Protein 6TG5 (pdb70)

InterPro domains:
  IPR006162 Phosphopantetheine attachment site [PS00012] (40-55)
  IPR009081 Phosphopantetheine binding ACP domain [PF00550] (14-81)
  IPR009081 Phosphopantetheine binding ACP domain [PS50075] (5-87)
  IPR036736 ACP-like superfamily [G3DSA:1.10.1200.10] (7-101)
  IPR036736 ACP-like superfamily [SSF47336] (7-91)

Radius of gyration: 16.94 Å; Cα contacts (8 Å, |Δi|>4): 81; chains: 1; bounding box: 59×39×25 Å

Structure (mmCIF, N/CA/C/O backbone):
data_6TG5
#
_entry.id   6TG5
#
loop_
_atom_site.group_PDB
_atom_site.id
_atom_site.type_symbol
_atom_site.label_atom_id
_atom_site.label_alt_id
_atom_site.label_comp_id
_atom_site.label_asym_id
_atom_site.label_entity_id
_atom_site.label_seq_id
_atom_site.pdbx_PDB_ins_code
_atom_site.Cartn_x
_atom_site.Cartn_y
_atom_site.Cartn_z
_atom_site.occupancy
_atom_site.B_iso_or_equiv
_atom_site.auth_seq_id
_atom_site.auth_comp_id
_atom_site.auth_asym_id
_atom_site.auth_atom_id
_atom_site.pdbx_PDB_model_num
ATOM 1 N N . GLY A 1 28 ? 7.213 -21.202 -10.711 1.00 5.43 -4 GLY A N 1
ATOM 2 C CA . GLY A 1 28 ? 5.762 -20.910 -10.717 1.00 4.83 -4 GLY A CA 1
ATOM 3 C C . GLY A 1 28 ? 5.285 -20.450 -9.358 1.00 4.18 -4 GLY A C 1
ATOM 4 O O . GLY A 1 28 ? 5.699 -20.995 -8.333 1.00 4.27 -4 GLY A O 1
ATOM 8 N N . ILE A 1 29 ? 4.414 -19.452 -9.347 1.00 3.81 -3 ILE A N 1
ATOM 9 C CA . ILE A 1 29 ? 3.926 -18.882 -8.099 1.00 3.35 -3 ILE A CA 1
ATOM 10 C C . ILE A 1 29 ? 2.844 -19.755 -7.476 1.00 2.96 -3 ILE A C 1
ATOM 11 O O . ILE A 1 29 ? 2.120 -20.468 -8.174 1.00 3.17 -3 ILE A O 1
ATOM 27 N N . ASP A 1 30 ? 2.755 -19.705 -6.158 1.00 2.59 -2 ASP A N 1
ATOM 28 C CA . ASP A 1 30 ? 1.725 -20.406 -5.423 1.00 2.41 -2 ASP A CA 1
ATOM 29 C C . ASP A 1 30 ? 0.904 -19.409 -4.625 1.00 2.20 -2 ASP A C 1
ATOM 30 O O . ASP A 1 30 ? 1.352 -18.283 -4.429 1.00 2.05 -2 ASP A O 1
ATOM 39 N N . PRO A 1 31 ? -0.298 -19.781 -4.158 1.00 2.29 -1 PRO A N 1
ATOM 40 C CA . PRO A 1 31 ? -1.107 -18.902 -3.308 1.00 2.22 -1 PRO A CA 1
ATOM 41 C C . PRO A 1 31 ? -0.298 -18.340 -2.141 1.00 2.13 -1 PRO A C 1
ATOM 42 O O . PRO A 1 31 ? -0.387 -17.155 -1.819 1.00 2.08 -1 PRO A O 1
ATOM 53 N N . PHE A 1 32 ? 0.524 -19.197 -1.548 1.00 2.17 0 PHE A N 1
ATOM 54 C CA . PHE A 1 32 ? 1.334 -18.829 -0.393 1.00 2.18 0 PHE A CA 1
ATOM 55 C C . PHE A 1 32 ? 2.390 -17.784 -0.753 1.00 1.96 0 PHE A C 1
ATOM 56 O O . PHE A 1 32 ? 2.620 -16.837 0.000 1.00 1.91 0 PHE A O 1
ATOM 73 N N . THR A 1 33 ? 3.027 -17.950 -1.906 1.00 1.91 1 THR A N 1
ATOM 74 C CA . THR A 1 33 ? 4.066 -17.029 -2.333 1.00 1.79 1 THR A CA 1
ATOM 75 C C . THR A 1 33 ? 3.468 -15.795 -3.005 1.00 1.62 1 THR A C 1
ATOM 76 O O . THR A 1 33 ? 4.121 -14.756 -3.113 1.00 1.47 1 THR A O 1
ATOM 87 N N . LEU A 1 34 ? 2.213 -15.906 -3.428 1.00 1.68 2 LEU A N 1
ATOM 88 C CA . LEU A 1 34 ? 1.495 -14.781 -4.017 1.00 1.59 2 LEU A CA 1
ATOM 89 C C . LEU A 1 34 ? 1.352 -13.655 -2.997 1.00 1.41 2 LEU A C 1
ATOM 90 O O . LEU A 1 34 ? 1.353 -12.476 -3.352 1.00 1.32 2 LEU A O 1
ATOM 106 N N . ASN A 1 35 ? 1.246 -14.030 -1.725 1.00 1.39 3 ASN A N 1
ATOM 107 C CA . ASN A 1 35 ? 1.183 -13.054 -0.644 1.00 1.27 3 ASN A CA 1
ATOM 108 C C . ASN A 1 35 ? 2.463 -12.232 -0.596 1.00 1.13 3 ASN A C 1
ATOM 109 O O . ASN A 1 35 ? 2.445 -11.053 -0.247 1.00 1.04 3 ASN A O 1
ATOM 120 N N . HIS A 1 36 ? 3.573 -12.857 -0.967 1.00 1.17 4 HIS A N 1
ATOM 121 C CA . HIS A 1 36 ? 4.849 -12.161 -1.044 1.00 1.10 4 HIS A CA 1
ATOM 122 C C . HIS A 1 36 ? 4.911 -11.325 -2.311 1.00 1.02 4 HIS A C 1
ATOM 123 O O . HIS A 1 36 ? 5.431 -10.214 -2.303 1.00 0.91 4 HIS A O 1
ATOM 138 N N . GLN A 1 37 ? 4.364 -11.866 -3.395 1.00 1.10 5 GLN A N 1
ATOM 139 C CA . GLN A 1 37 ? 4.356 -11.175 -4.679 1.00 1.08 5 GLN A CA 1
ATOM 140 C C . GLN A 1 37 ? 3.597 -9.854 -4.592 1.00 0.94 5 GLN A C 1
ATOM 141 O O . GLN A 1 37 ? 4.082 -8.824 -5.056 1.00 0.87 5 GLN A O 1
ATOM 155 N N . VAL A 1 38 ? 2.410 -9.889 -3.996 1.00 0.96 6 VAL A N 1
ATOM 156 C CA . VAL A 1 38 ? 1.588 -8.690 -3.870 1.00 0.91 6 VAL A CA 1
ATOM 157 C C . VAL A 1 38 ? 2.229 -7.690 -2.903 1.00 0.76 6 VAL A C 1
ATOM 158 O O . VAL A 1 38 ? 2.153 -6.477 -3.110 1.00 0.70 6 VAL A O 1
ATOM 171 N N . MET A 1 39 ? 2.887 -8.207 -1.869 1.00 0.75 7 MET A N 1
ATOM 172 C CA . MET A 1 39 ? 3.585 -7.365 -0.903 1.00 0.65 7 MET A CA 1
ATOM 173 C C . MET A 1 39 ? 4.774 -6.686 -1.576 1.00 0.59 7 MET A C 1
ATOM 174 O O . MET A 1 39 ? 5.026 -5.496 -1.385 1.00 0.56 7 MET A O 1
ATOM 188 N N . ASP A 1 40 ? 5.492 -7.457 -2.381 1.00 0.63 8 ASP A N 1
ATOM 189 C CA . ASP A 1 40 ? 6.616 -6.946 -3.156 1.00 0.61 8 ASP A CA 1
ATOM 190 C C . ASP A 1 40 ? 6.134 -5.961 -4.218 1.00 0.54 8 ASP A C 1
ATOM 191 O O . ASP A 1 40 ? 6.808 -4.976 -4.524 1.00 0.50 8 ASP A O 1
ATOM 200 N N . GLN A 1 41 ? 4.953 -6.234 -4.758 1.00 0.57 9 GLN A N 1
ATOM 201 C CA . GLN A 1 41 ? 4.370 -5.415 -5.813 1.00 0.54 9 GLN A CA 1
ATOM 202 C C . GLN A 1 41 ? 4.135 -3.988 -5.329 1.00 0.45 9 GLN A C 1
ATOM 203 O O . GLN A 1 41 ? 4.553 -3.026 -5.980 1.00 0.43 9 GLN A O 1
ATOM 217 N N . VAL A 1 42 ? 3.479 -3.848 -4.183 1.00 0.46 10 VAL A N 1
ATOM 218 C CA . VAL A 1 42 ? 3.228 -2.535 -3.614 1.00 0.44 10 VAL A CA 1
ATOM 219 C C . VAL A 1 42 ? 4.525 -1.907 -3.107 1.00 0.37 10 VAL A C 1
ATOM 220 O O . VAL A 1 42 ? 4.691 -0.691 -3.158 1.00 0.39 10 VAL A O 1
ATOM 233 N N . PHE A 1 43 ? 5.449 -2.747 -2.643 1.00 0.35 11 PHE A N 1
ATOM 234 C CA . PHE A 1 43 ? 6.753 -2.283 -2.174 1.00 0.35 11 PHE A CA 1
ATOM 235 C C . PHE A 1 43 ? 7.503 -1.558 -3.289 1.00 0.31 11 PHE A C 1
ATOM 236 O O . PHE A 1 43 ? 7.995 -0.446 -3.096 1.00 0.33 11 PHE A O 1
ATOM 253 N N . ASP A 1 44 ? 7.575 -2.194 -4.457 1.00 0.31 12 ASP A N 1
ATOM 254 C CA . ASP A 1 44 ? 8.223 -1.600 -5.624 1.00 0.31 12 ASP A CA 1
ATOM 255 C C . ASP A 1 44 ? 7.583 -0.264 -5.981 1.00 0.29 12 ASP A C 1
ATOM 256 O O . ASP A 1 44 ? 8.272 0.695 -6.336 1.00 0.31 12 ASP A O 1
ATOM 265 N N . GLN A 1 45 ? 6.263 -0.206 -5.876 1.00 0.30 13 GLN A N 1
ATOM 266 C CA . GLN A 1 45 ? 5.529 1.014 -6.163 1.00 0.34 13 GLN A CA 1
ATOM 267 C C . GLN A 1 45 ? 5.914 2.108 -5.168 1.00 0.34 13 GLN A C 1
ATOM 268 O O . GLN A 1 45 ? 6.266 3.219 -5.564 1.00 0.38 13 GLN A O 1
ATOM 282 N N . VAL A 1 46 ? 5.868 1.771 -3.878 1.00 0.34 14 VAL A N 1
ATOM 283 C CA . VAL A 1 46 ? 6.215 2.713 -2.814 1.00 0.38 14 VAL A CA 1
ATOM 284 C C . VAL A 1 46 ? 7.652 3.205 -2.965 1.00 0.37 14 VAL A C 1
ATOM 285 O O . VAL A 1 46 ? 7.917 4.400 -2.842 1.00 0.42 14 VAL A O 1
ATOM 298 N N . GLU A 1 47 ? 8.567 2.281 -3.248 1.00 0.35 15 GLU A N 1
ATOM 299 C CA . GLU A 1 47 ? 9.978 2.615 -3.439 1.00 0.40 15 GLU A CA 1
ATOM 300 C C . GLU A 1 47 ? 10.142 3.694 -4.509 1.00 0.40 15 GLU A C 1
ATOM 301 O O . GLU A 1 47 ? 10.870 4.672 -4.316 1.00 0.45 15 GLU A O 1
ATOM 313 N N . HIS A 1 48 ? 9.441 3.523 -5.622 1.00 0.37 16 HIS A N 1
ATOM 314 C CA . HIS A 1 48 ? 9.506 4.473 -6.725 1.00 0.42 16 HIS A CA 1
ATOM 315 C C . HIS A 1 48 ? 8.931 5.826 -6.309 1.00 0.41 16 HIS A C 1
ATOM 316 O O . HIS A 1 48 ? 9.418 6.873 -6.731 1.00 0.45 16 HIS A O 1
ATOM 331 N N . GLN A 1 49 ? 7.898 5.797 -5.477 1.00 0.38 17 GLN A N 1
ATOM 332 C CA . GLN A 1 49 ? 7.248 7.024 -5.031 1.00 0.40 17 GLN A CA 1
ATOM 333 C C . GLN A 1 49 ? 8.132 7.766 -4.033 1.00 0.38 17 GLN A C 1
ATOM 334 O O . GLN A 1 49 ? 8.185 8.993 -4.037 1.00 0.43 17 GLN A O 1
ATOM 348 N N . ILE A 1 50 ? 8.833 7.015 -3.191 1.00 0.35 18 ILE A N 1
ATOM 349 C CA . ILE A 1 50 ? 9.769 7.608 -2.240 1.00 0.37 18 ILE A CA 1
ATOM 350 C C . ILE A 1 50 ? 10.894 8.322 -2.980 1.00 0.39 18 ILE A C 1
ATOM 351 O O . ILE A 1 50 ? 11.248 9.457 -2.651 1.00 0.42 18 ILE A O 1
ATOM 367 N N . ALA A 1 51 ? 11.439 7.656 -3.993 1.00 0.40 19 ALA A N 1
ATOM 368 C CA . ALA A 1 51 ? 12.480 8.244 -4.826 1.00 0.45 19 ALA A CA 1
ATOM 369 C C . ALA A 1 51 ? 11.971 9.510 -5.509 1.00 0.47 19 ALA A C 1
ATOM 370 O O . ALA A 1 51 ? 12.702 10.486 -5.658 1.00 0.51 19 ALA A O 1
ATOM 377 N N . GLN A 1 52 ? 10.703 9.483 -5.909 1.00 0.46 20 GLN A N 1
ATOM 378 C CA . GLN A 1 52 ? 10.057 10.636 -6.520 1.00 0.51 20 GLN A CA 1
ATOM 379 C C . GLN A 1 52 ? 10.007 11.813 -5.544 1.00 0.50 20 GLN A C 1
ATOM 380 O O . GLN A 1 52 ? 10.375 12.934 -5.895 1.00 0.55 20 GLN A O 1
ATOM 394 N N . VAL A 1 53 ? 9.560 11.545 -4.320 1.00 0.48 21 VAL A N 1
ATOM 395 C CA . VAL A 1 53 ? 9.441 12.580 -3.295 1.00 0.54 21 VAL A CA 1
ATOM 396 C C . VAL A 1 53 ? 10.795 13.224 -3.002 1.00 0.57 21 VAL A C 1
ATOM 397 O O . VAL A 1 53 ? 10.958 14.438 -3.144 1.00 0.66 21 VAL A O 1
ATOM 410 N N . LEU A 1 54 ? 11.768 12.408 -2.607 1.00 0.54 22 LEU A N 1
ATOM 411 C CA . LEU A 1 54 ? 13.099 12.909 -2.274 1.00 0.61 22 LEU A CA 1
ATOM 412 C C . LEU A 1 54 ? 13.750 13.562 -3.489 1.00 0.61 22 LEU A C 1
ATOM 413 O O . LEU A 1 54 ? 14.428 14.584 -3.369 1.00 0.68 22 LEU A O 1
ATOM 429 N N . GLY A 1 55 ? 13.524 12.974 -4.657 1.00 0.61 23 GLY A N 1
ATOM 430 C CA . GLY A 1 55 ? 14.079 13.508 -5.884 1.00 0.73 23 GLY A CA 1
ATOM 431 C C . GLY A 1 55 ? 13.537 14.884 -6.214 1.00 0.81 23 GLY A C 1
ATOM 432 O O . GLY A 1 55 ? 14.282 15.756 -6.667 1.00 0.94 23 GLY A O 1
ATOM 436 N N . ALA A 1 56 ? 12.244 15.081 -5.985 1.00 0.80 24 ALA A N 1
ATOM 437 C CA . ALA A 1 56 ? 11.604 16.364 -6.249 1.00 0.96 24 ALA A CA 1
ATOM 438 C C . ALA A 1 56 ? 12.066 17.421 -5.256 1.00 1.01 24 ALA A C 1
ATOM 439 O O . ALA A 1 56 ? 12.279 18.578 -5.620 1.00 1.19 24 ALA A O 1
ATOM 446 N N . LYS A 1 57 ? 12.233 17.017 -4.002 1.00 0.92 25 LYS A N 1
ATOM 447 C CA . LYS A 1 57 ? 12.658 17.941 -2.956 1.00 1.04 25 LYS A CA 1
ATOM 448 C C . LYS A 1 57 ? 14.140 18.273 -3.086 1.00 1.06 25 LYS A C 1
ATOM 449 O O . LYS A 1 57 ? 14.609 19.273 -2.548 1.00 1.18 25 LYS A O 1
ATOM 468 N N . GLY A 1 58 ? 14.872 17.424 -3.794 1.00 1.00 26 GLY A N 1
ATOM 469 C CA . GLY A 1 58 ? 16.277 17.684 -4.045 1.00 1.09 26 GLY A CA 1
ATOM 470 C C . GLY A 1 58 ? 17.185 17.002 -3.042 1.00 1.08 26 GLY A C 1
ATOM 471 O O . GLY A 1 58 ? 18.351 17.371 -2.900 1.00 1.22 26 GLY A O 1
ATOM 475 N N . GLY A 1 59 ? 16.658 15.998 -2.357 1.00 0.99 27 GLY A N 1
ATOM 476 C CA . GLY A 1 59 ? 17.431 15.302 -1.349 1.00 1.09 27 GLY A CA 1
ATOM 477 C C . GLY A 1 59 ? 17.977 13.983 -1.860 1.00 1.07 27 GLY A C 1
ATOM 478 O O . GLY A 1 59 ? 17.363 13.356 -2.725 1.00 1.10 27 GLY A O 1
ATOM 482 N N . PRO A 1 60 ? 19.142 13.545 -1.351 1.00 1.17 28 PRO A N 1
ATOM 483 C CA . PRO A 1 60 ? 19.768 12.279 -1.754 1.00 1.26 28 PRO A CA 1
ATOM 484 C C . PRO A 1 60 ? 18.834 11.087 -1.564 1.00 1.05 28 PRO A C 1
ATOM 485 O O . PRO A 1 60 ? 18.139 10.982 -0.550 1.00 0.97 28 PRO A O 1
ATOM 496 N N . LEU A 1 61 ? 18.821 10.197 -2.544 1.00 1.10 29 LEU A N 1
ATOM 497 C CA . LEU A 1 61 ? 17.922 9.054 -2.531 1.00 1.03 29 LEU A CA 1
ATOM 498 C C . LEU A 1 61 ? 18.470 7.933 -1.654 1.00 0.95 29 LEU A C 1
ATOM 499 O O . LEU A 1 61 ? 19.524 7.362 -1.936 1.00 1.15 29 LEU A O 1
ATOM 515 N N . VAL A 1 62 ? 17.747 7.633 -0.589 1.00 0.79 30 VAL A N 1
ATOM 516 C CA . VAL A 1 62 ? 18.127 6.572 0.332 1.00 0.80 30 VAL A CA 1
ATOM 517 C C . VAL A 1 62 ? 17.527 5.244 -0.128 1.00 0.73 30 VAL A C 1
ATOM 518 O O . VAL A 1 62 ? 16.460 5.222 -0.747 1.00 0.75 30 VAL A O 1
ATOM 531 N N . ALA A 1 63 ? 18.219 4.149 0.161 1.00 0.80 31 ALA A N 1
ATOM 532 C CA . ALA A 1 63 ? 17.751 2.824 -0.223 1.00 0.79 31 ALA A CA 1
ATOM 533 C C . ALA A 1 63 ? 16.569 2.403 0.637 1.00 0.65 31 ALA A C 1
ATOM 534 O O . ALA A 1 63 ? 16.666 2.353 1.866 1.00 0.73 31 ALA A O 1
ATOM 541 N N . VAL A 1 64 ? 15.459 2.104 -0.017 1.00 0.55 32 VAL A N 1
ATOM 542 C CA . VAL A 1 64 ? 14.228 1.762 0.673 1.00 0.49 32 VAL A CA 1
ATOM 543 C C . VAL A 1 64 ? 14.232 0.302 1.115 1.00 0.36 32 VAL A C 1
ATOM 544 O O . VAL A 1 64 ? 14.061 -0.607 0.304 1.00 0.44 32 VAL A O 1
ATOM 557 N N . GLU A 1 65 ? 14.448 0.090 2.401 1.00 0.37 33 GLU A N 1
ATOM 558 C CA . GLU A 1 65 ? 14.380 -1.240 2.982 1.00 0.44 33 GLU A CA 1
ATOM 559 C C . GLU A 1 65 ? 12.991 -1.463 3.568 1.00 0.42 33 GLU A C 1
ATOM 560 O O . GLU A 1 65 ? 12.384 -0.544 4.116 1.00 0.46 33 GLU A O 1
ATOM 572 N N . ILE A 1 66 ? 12.500 -2.692 3.448 1.00 0.44 34 ILE A N 1
ATOM 573 C CA . ILE A 1 66 ? 11.120 -3.020 3.805 1.00 0.45 34 ILE A CA 1
ATOM 574 C C . ILE A 1 66 ? 10.863 -2.861 5.308 1.00 0.36 34 ILE A C 1
ATOM 575 O O . ILE A 1 66 ? 9.744 -2.553 5.721 1.00 0.41 34 ILE A O 1
ATOM 591 N N . ASP A 1 67 ? 11.900 -3.040 6.118 1.00 0.37 35 ASP A N 1
ATOM 592 C CA . ASP A 1 67 ? 11.762 -2.927 7.569 1.00 0.39 35 ASP A CA 1
ATOM 593 C C . ASP A 1 67 ? 12.211 -1.552 8.049 1.00 0.38 35 ASP A C 1
ATOM 594 O O . ASP A 1 67 ? 12.327 -1.310 9.252 1.00 0.50 35 ASP A O 1
ATOM 603 N N . SER A 1 68 ? 12.461 -0.655 7.108 1.00 0.38 36 SER A N 1
ATOM 604 C CA . SER A 1 68 ? 12.955 0.671 7.439 1.00 0.43 36 SER A CA 1
ATOM 605 C C . SER A 1 68 ? 11.807 1.609 7.785 1.00 0.32 36 SER A C 1
ATOM 606 O O . SER A 1 68 ? 10.688 1.461 7.285 1.00 0.32 36 SER A O 1
ATOM 614 N N . ARG A 1 69 ? 12.100 2.569 8.649 1.00 0.35 37 ARG A N 1
ATOM 615 C CA . ARG A 1 69 ? 11.130 3.567 9.066 1.00 0.36 37 ARG A CA 1
ATOM 616 C C . ARG A 1 69 ? 11.107 4.702 8.054 1.00 0.37 37 ARG A C 1
ATOM 617 O O . ARG A 1 69 ? 12.154 5.107 7.550 1.00 0.43 37 ARG A O 1
ATOM 638 N N . PHE A 1 70 ? 9.921 5.227 7.769 1.00 0.37 38 PHE A N 1
ATOM 639 C CA . PHE A 1 70 ? 9.786 6.329 6.823 1.00 0.40 38 PHE A CA 1
ATOM 640 C C . PHE A 1 70 ? 10.573 7.545 7.294 1.00 0.44 38 PHE A C 1
ATOM 641 O O . PHE A 1 70 ? 11.194 8.243 6.492 1.00 0.50 38 PHE A O 1
ATOM 658 N N . SER A 1 71 ? 10.565 7.777 8.599 1.00 0.52 39 SER A N 1
ATOM 659 C CA . SER A 1 71 ? 11.302 8.888 9.183 1.00 0.63 39 SER A CA 1
ATOM 660 C C . SER A 1 71 ? 12.808 8.677 9.024 1.00 0.56 39 SER A C 1
ATOM 661 O O . SER A 1 71 ? 13.578 9.635 8.954 1.00 0.56 39 SER A O 1
ATOM 669 N N . ASP A 1 72 ? 13.220 7.416 8.939 1.00 0.61 40 ASP A N 1
ATOM 670 C CA . ASP A 1 72 ? 14.634 7.079 8.813 1.00 0.66 40 ASP A CA 1
ATOM 671 C C . ASP A 1 72 ? 15.087 7.255 7.370 1.00 0.62 40 ASP A C 1
ATOM 672 O O . ASP A 1 72 ? 16.224 7.642 7.102 1.00 0.72 40 ASP A O 1
ATOM 681 N N . LEU A 1 73 ? 14.176 6.983 6.443 1.00 0.58 41 LEU A N 1
ATOM 682 C CA . LEU A 1 73 ? 14.452 7.141 5.017 1.00 0.64 41 LEU A CA 1
ATOM 683 C C . LEU A 1 73 ? 14.505 8.614 4.627 1.00 0.61 41 LEU A C 1
ATOM 684 O O . LEU A 1 73 ? 14.995 8.963 3.556 1.00 0.75 41 LEU A O 1
ATOM 700 N N . GLY A 1 74 ? 13.997 9.475 5.498 1.00 0.52 42 GLY A N 1
ATOM 701 C CA . GLY A 1 74 ? 14.057 10.900 5.242 1.00 0.56 42 GLY A CA 1
ATOM 702 C C . GLY A 1 74 ? 12.688 11.531 5.099 1.00 0.47 42 GLY A C 1
ATOM 703 O O . GLY A 1 74 ? 12.574 12.739 4.886 1.00 0.51 42 GLY A O 1
ATOM 707 N N . LEU A 1 75 ? 11.645 10.723 5.220 1.00 0.45 43 LEU A N 1
ATOM 708 C CA . LEU A 1 75 ? 10.282 11.224 5.130 1.00 0.40 43 LEU A CA 1
ATOM 709 C C . LEU A 1 75 ? 9.848 11.787 6.477 1.00 0.41 43 LEU A C 1
ATOM 710 O O . LEU A 1 75 ? 9.924 11.105 7.499 1.00 0.53 43 LEU A O 1
ATOM 726 N N . SER A 1 76 ? 9.428 13.041 6.484 1.00 0.45 44 SER A N 1
ATOM 727 C CA . SER A 1 76 ? 8.898 13.653 7.689 1.00 0.54 44 SER A CA 1
ATOM 728 C C . SER A 1 76 ? 7.392 13.415 7.767 1.00 0.50 44 SER A C 1
ATOM 729 O O . SER A 1 76 ? 6.830 12.738 6.904 1.00 0.42 44 SER A O 1
ATOM 737 N N . SER A 1 77 ? 6.741 13.970 8.782 1.00 0.62 45 SER A N 1
ATOM 738 C CA . SER A 1 77 ? 5.311 13.758 8.982 1.00 0.65 45 SER A CA 1
ATOM 739 C C . SER A 1 77 ? 4.512 14.160 7.741 1.00 0.52 45 SER A C 1
ATOM 740 O O . SER A 1 77 ? 3.668 13.399 7.258 1.00 0.51 45 SER A O 1
ATOM 748 N N . LEU A 1 78 ? 4.805 15.342 7.211 1.00 0.52 46 LEU A N 1
ATOM 749 C CA . LEU A 1 78 ? 4.115 15.846 6.029 1.00 0.50 46 LEU A CA 1
ATOM 750 C C . LEU A 1 78 ? 4.470 15.017 4.799 1.00 0.44 46 LEU A C 1
ATOM 751 O O . LEU A 1 78 ? 3.621 14.749 3.948 1.00 0.48 46 LEU A O 1
ATOM 767 N N . ASP A 1 79 ? 5.726 14.596 4.713 1.00 0.42 47 ASP A N 1
ATOM 768 C CA . ASP A 1 79 ? 6.188 13.824 3.565 1.00 0.41 47 ASP A CA 1
ATOM 769 C C . ASP A 1 79 ? 5.545 12.447 3.558 1.00 0.36 47 ASP A C 1
ATOM 770 O O . ASP A 1 79 ? 5.208 11.916 2.503 1.00 0.38 47 ASP A O 1
ATOM 779 N N . LEU A 1 80 ? 5.377 11.880 4.747 1.00 0.39 48 LEU A N 1
ATOM 780 C CA . LEU A 1 80 ? 4.738 10.580 4.908 1.00 0.46 48 LEU A CA 1
ATOM 781 C C . LEU A 1 80 ? 3.303 10.642 4.389 1.00 0.47 48 LEU A C 1
ATOM 782 O O . LEU A 1 80 ? 2.869 9.777 3.630 1.00 0.51 48 LEU A O 1
ATOM 798 N N . ALA A 1 81 ? 2.587 11.691 4.784 1.00 0.47 49 ALA A N 1
ATOM 799 C CA . ALA A 1 81 ? 1.219 11.908 4.327 1.00 0.55 49 ALA A CA 1
ATOM 800 C C . ALA A 1 81 ? 1.179 12.072 2.813 1.00 0.50 49 ALA A C 1
ATOM 801 O O . ALA A 1 81 ? 0.291 11.548 2.139 1.00 0.55 49 ALA A O 1
ATOM 808 N N . THR A 1 82 ? 2.156 12.798 2.289 1.00 0.45 50 THR A N 1
ATOM 809 C CA . THR A 1 82 ? 2.280 13.003 0.856 1.00 0.45 50 THR A CA 1
ATOM 810 C C . THR A 1 82 ? 2.516 11.673 0.142 1.00 0.39 50 THR A C 1
ATOM 811 O O . THR A 1 82 ? 1.879 11.378 -0.865 1.00 0.40 50 THR A O 1
ATOM 822 N N . LEU A 1 83 ? 3.414 10.865 0.696 1.00 0.35 51 LEU A N 1
ATOM 823 C CA . LEU A 1 83 ? 3.743 9.562 0.128 1.00 0.34 51 LEU A CA 1
ATOM 824 C C . LEU A 1 83 ? 2.495 8.691 0.004 1.00 0.35 51 LEU A C 1
ATOM 825 O O . LEU A 1 83 ? 2.280 8.038 -1.018 1.00 0.40 51 LEU A O 1
ATOM 841 N N . ILE A 1 84 ? 1.671 8.698 1.046 1.00 0.37 52 ILE A N 1
ATOM 842 C CA . ILE A 1 84 ? 0.422 7.949 1.039 1.00 0.44 52 ILE A CA 1
ATOM 843 C C . ILE A 1 84 ? -0.488 8.437 -0.086 1.00 0.41 52 ILE A C 1
ATOM 844 O O . ILE A 1 84 ? -1.019 7.643 -0.860 1.00 0.43 52 ILE A O 1
ATOM 860 N N . SER A 1 85 ? -0.634 9.751 -0.186 1.00 0.44 53 SER A N 1
ATOM 861 C CA . SER A 1 85 ? -1.480 10.358 -1.205 1.00 0.50 53 SER A CA 1
ATOM 862 C C . SER A 1 85 ? -0.964 10.042 -2.612 1.00 0.48 53 SER A C 1
ATOM 863 O O . SER A 1 85 ? -1.749 9.836 -3.540 1.00 0.53 53 SER A O 1
ATOM 871 N N . ASN A 1 86 ? 0.356 9.993 -2.757 1.00 0.47 54 ASN A N 1
ATOM 872 C CA . ASN A 1 86 ? 0.982 9.665 -4.038 1.00 0.54 54 ASN A CA 1
ATOM 873 C C . ASN A 1 86 ? 0.672 8.229 -4.441 1.00 0.47 54 ASN A C 1
ATOM 874 O O . ASN A 1 86 ? 0.570 7.918 -5.625 1.00 0.57 54 ASN A O 1
ATOM 885 N N . LEU A 1 87 ? 0.523 7.360 -3.451 1.00 0.40 55 LEU A N 1
ATOM 886 C CA . LEU A 1 87 ? 0.200 5.963 -3.707 1.00 0.41 55 LEU A CA 1
ATOM 887 C C . LEU A 1 87 ? -1.300 5.802 -3.941 1.00 0.40 55 LEU A C 1
ATOM 888 O O . LEU A 1 87 ? -1.728 5.034 -4.807 1.00 0.42 55 LEU A O 1
ATOM 904 N N . GLU A 1 88 ? -2.087 6.544 -3.167 1.00 0.43 56 GLU A N 1
ATOM 905 C CA . GLU A 1 88 ? -3.538 6.570 -3.319 1.00 0.50 56 GLU A CA 1
ATOM 906 C C . GLU A 1 88 ? -3.905 6.956 -4.747 1.00 0.48 56 GLU A C 1
ATOM 907 O O . GLU A 1 88 ? -4.744 6.315 -5.377 1.00 0.54 56 GLU A O 1
ATOM 919 N N . ALA A 1 89 ? -3.237 7.980 -5.264 1.00 0.47 57 ALA A N 1
ATOM 920 C CA . ALA A 1 89 ? -3.509 8.485 -6.604 1.00 0.54 57 ALA A CA 1
ATOM 921 C C . ALA A 1 89 ? -3.149 7.463 -7.682 1.00 0.50 57 ALA A C 1
ATOM 922 O O . ALA A 1 89 ? -3.530 7.612 -8.843 1.00 0.65 57 ALA A O 1
ATOM 929 N N . VAL A 1 90 ? -2.415 6.426 -7.296 1.00 0.39 58 VAL A N 1
ATOM 930 C CA . VAL A 1 90 ? -2.033 5.373 -8.226 1.00 0.44 58 VAL A CA 1
ATOM 931 C C . VAL A 1 90 ? -3.157 4.352 -8.376 1.00 0.48 58 VAL A C 1
ATOM 932 O O . VAL A 1 90 ? -3.666 4.127 -9.475 1.00 0.58 58 VAL A O 1
ATOM 945 N N . TYR A 1 91 ? -3.556 3.753 -7.260 1.00 0.48 59 TYR A N 1
ATOM 946 C CA . TYR A 1 91 ? -4.535 2.674 -7.289 1.00 0.57 59 TYR A CA 1
ATOM 947 C C . TYR A 1 91 ? -5.961 3.206 -7.277 1.00 0.67 59 TYR A C 1
ATOM 948 O O . TYR A 1 91 ? -6.876 2.564 -7.791 1.00 0.74 59 TYR A O 1
ATOM 966 N N . GLY A 1 92 ? -6.143 4.378 -6.689 1.00 0.79 60 GLY A N 1
ATOM 967 C CA . GLY A 1 92 ? -7.471 4.931 -6.534 1.00 0.93 60 GLY A CA 1
ATOM 968 C C . GLY A 1 92 ? -8.151 4.392 -5.295 1.00 1.01 60 GLY A C 1
ATOM 969 O O . GLY A 1 92 ? -9.341 4.618 -5.073 1.00 1.23 60 GLY A O 1
ATOM 973 N N . THR A 1 93 ? -7.382 3.676 -4.490 1.00 1.00 61 THR A N 1
ATOM 974 C CA . THR A 1 93 ? -7.888 3.062 -3.279 1.00 1.17 61 THR A CA 1
ATOM 975 C C . THR A 1 93 ? -7.118 3.575 -2.069 1.00 1.44 61 THR A C 1
ATOM 976 O O . THR A 1 93 ? -5.998 4.071 -2.208 1.00 1.78 61 THR A O 1
ATOM 987 N N . ASP A 1 94 ? -7.724 3.466 -0.896 1.00 1.59 62 ASP A N 1
ATOM 988 C CA . ASP A 1 94 ? -7.081 3.881 0.345 1.00 1.95 62 ASP A CA 1
ATOM 989 C C . ASP A 1 94 ? -7.860 3.347 1.538 1.00 1.51 62 ASP A C 1
ATOM 990 O O . ASP A 1 94 ? -8.864 3.932 1.949 1.00 1.59 62 ASP A O 1
ATOM 999 N N . PRO A 1 95 ? -7.423 2.212 2.094 1.00 2.12 63 PRO A N 1
ATOM 1000 C CA . PRO A 1 95 ? -8.104 1.567 3.213 1.00 2.53 63 PRO A CA 1
ATOM 1001 C C . PRO A 1 95 ? -7.919 2.320 4.527 1.00 2.06 63 PRO A C 1
ATOM 1002 O O . PRO A 1 95 ? -6.797 2.516 4.990 1.00 2.15 63 PRO A O 1
ATOM 1013 N N . PHE A 1 96 ? -9.025 2.742 5.121 1.00 2.11 64 PHE A N 1
ATOM 1014 C CA . PHE A 1 96 ? -8.998 3.375 6.432 1.00 1.93 64 PHE A CA 1
ATOM 1015 C C . PHE A 1 96 ? -9.408 2.383 7.510 1.00 2.37 64 PHE A C 1
ATOM 1016 O O . PHE A 1 96 ? -9.545 2.741 8.676 1.00 2.33 64 PHE A O 1
ATOM 1033 N N . ALA A 1 97 ? -9.625 1.139 7.107 1.00 3.08 65 ALA A N 1
ATOM 1034 C CA . ALA A 1 97 ? -9.986 0.083 8.042 1.00 3.86 65 ALA A CA 1
ATOM 1035 C C . ALA A 1 97 ? -8.843 -0.199 9.011 1.00 3.69 65 ALA A C 1
ATOM 1036 O O . ALA A 1 97 ? -8.935 0.097 10.202 1.00 3.90 65 ALA A O 1
ATOM 1043 N N . ASP A 1 98 ? -7.761 -0.760 8.491 1.00 3.58 66 ASP A N 1
ATOM 1044 C CA . ASP A 1 98 ? -6.600 -1.082 9.307 1.00 3.92 66 ASP A CA 1
ATOM 1045 C C . ASP A 1 98 ? -5.678 0.125 9.429 1.00 3.25 66 ASP A C 1
ATOM 1046 O O . ASP A 1 98 ? -5.045 0.333 10.463 1.00 3.56 66 ASP A O 1
ATOM 1055 N N . ALA A 1 99 ? -5.627 0.936 8.380 1.00 2.57 67 ALA A N 1
ATOM 1056 C CA . ALA A 1 99 ? -4.787 2.128 8.375 1.00 2.48 67 ALA A CA 1
ATOM 1057 C C . ALA A 1 99 ? -5.526 3.316 8.984 1.00 2.09 67 ALA A C 1
ATOM 1058 O O . ALA A 1 99 ? -5.268 4.469 8.641 1.00 2.63 67 ALA A O 1
ATOM 1065 N N . VAL A 1 100 ? -6.449 3.023 9.891 1.00 1.75 68 VAL A N 1
ATOM 1066 C CA . VAL A 1 100 ? -7.216 4.055 10.574 1.00 2.06 68 VAL A CA 1
ATOM 1067 C C . VAL A 1 100 ? -6.318 4.852 11.519 1.00 1.84 68 VAL A C 1
ATOM 1068 O O . VAL A 1 100 ? -6.585 6.015 11.822 1.00 2.23 68 VAL A O 1
ATOM 1081 N N . ALA A 1 101 ? -5.245 4.217 11.967 1.00 1.56 69 ALA A N 1
ATOM 1082 C CA . ALA A 1 101 ? -4.290 4.854 12.853 1.00 1.54 69 ALA A CA 1
ATOM 1083 C C . ALA A 1 101 ? -3.031 5.229 12.086 1.00 1.33 69 ALA A C 1
ATOM 1084 O O . ALA A 1 101 ? -2.259 4.359 11.679 1.00 1.29 69 ALA A O 1
ATOM 1091 N N . ILE A 1 102 ? -2.830 6.525 11.889 1.00 1.30 70 ILE A N 1
ATOM 1092 C CA . ILE A 1 102 ? -1.685 7.018 11.133 1.00 1.16 70 ILE A CA 1
ATOM 1093 C C . ILE A 1 102 ? -0.379 6.709 11.868 1.00 1.01 70 ILE A C 1
ATOM 1094 O O . ILE A 1 102 ? 0.686 6.599 11.257 1.00 0.94 70 ILE A O 1
ATOM 1110 N N . THR A 1 103 ? -0.476 6.533 13.180 1.00 1.06 71 THR A N 1
ATOM 1111 C CA . THR A 1 103 ? 0.685 6.236 14.006 1.00 1.05 71 THR A CA 1
ATOM 1112 C C . THR A 1 103 ? 1.159 4.799 13.805 1.00 0.90 71 THR A C 1
ATOM 1113 O O . THR A 1 103 ? 2.262 4.437 14.214 1.00 0.89 71 THR A O 1
ATOM 1124 N N . SER A 1 104 ? 0.324 3.984 13.169 1.00 0.90 72 SER A N 1
ATOM 1125 C CA . SER A 1 104 ? 0.678 2.606 12.875 1.00 0.92 72 SER A CA 1
ATOM 1126 C C . SER A 1 104 ? 1.461 2.523 11.566 1.00 0.73 72 SER A C 1
ATOM 1127 O O . SER A 1 104 ? 1.955 1.462 11.189 1.00 0.76 72 SER A O 1
ATOM 1135 N N . ILE A 1 105 ? 1.573 3.650 10.877 1.00 0.62 73 ILE A N 1
ATOM 1136 C CA . ILE A 1 105 ? 2.359 3.717 9.657 1.00 0.52 73 ILE A CA 1
ATOM 1137 C C . ILE A 1 105 ? 3.766 4.207 9.989 1.00 0.51 73 ILE A C 1
ATOM 1138 O O . ILE A 1 105 ? 4.037 5.409 9.987 1.00 0.60 73 ILE A O 1
ATOM 1154 N N . VAL A 1 106 ? 4.650 3.270 10.299 1.00 0.49 74 VAL A N 1
ATOM 1155 C CA . VAL A 1 106 ? 6.008 3.607 10.702 1.00 0.57 74 VAL A CA 1
ATOM 1156 C C . VAL A 1 106 ? 7.019 3.106 9.683 1.00 0.45 74 VAL A C 1
ATOM 1157 O O . VAL A 1 106 ? 7.806 3.882 9.136 1.00 0.52 74 VAL A O 1
ATOM 1170 N N . THR A 1 107 ? 7.001 1.808 9.428 1.00 0.36 75 THR A N 1
ATOM 1171 C CA . THR A 1 107 ? 7.937 1.217 8.492 1.00 0.34 75 THR A CA 1
ATOM 1172 C C . THR A 1 107 ? 7.298 1.049 7.122 1.00 0.31 75 THR A C 1
ATOM 1173 O O . THR A 1 107 ? 6.074 1.139 6.994 1.00 0.33 75 THR A O 1
ATOM 1184 N N . VAL A 1 108 ? 8.116 0.818 6.106 1.00 0.29 76 VAL A N 1
ATOM 1185 C CA . VAL A 1 108 ? 7.610 0.640 4.750 1.00 0.28 76 VAL A CA 1
ATOM 1186 C C . VAL A 1 108 ? 6.589 -0.492 4.711 1.00 0.27 76 VAL A C 1
ATOM 1187 O O . VAL A 1 108 ? 5.529 -0.371 4.087 1.00 0.30 76 VAL A O 1
ATOM 1200 N N . ALA A 1 109 ? 6.904 -1.573 5.418 1.00 0.28 77 ALA A N 1
ATOM 1201 C CA . ALA A 1 109 ? 6.033 -2.738 5.493 1.00 0.31 77 ALA A CA 1
ATOM 1202 C C . ALA A 1 109 ? 4.645 -2.379 6.014 1.00 0.31 77 ALA A C 1
ATOM 1203 O O . ALA A 1 109 ? 3.658 -2.984 5.612 1.00 0.35 77 ALA A O 1
ATOM 1210 N N . ASP A 1 110 ? 4.570 -1.384 6.893 1.00 0.32 78 ASP A N 1
ATOM 1211 C CA . ASP A 1 110 ? 3.294 -0.987 7.487 1.00 0.37 78 ASP A CA 1
ATOM 1212 C C . ASP A 1 110 ? 2.367 -0.378 6.443 1.00 0.36 78 ASP A C 1
ATOM 1213 O O . ASP A 1 110 ? 1.181 -0.707 6.384 1.00 0.42 78 ASP A O 1
ATOM 1222 N N . LEU A 1 111 ? 2.911 0.506 5.616 1.00 0.32 79 LEU A N 1
ATOM 1223 C CA . LEU A 1 111 ? 2.120 1.156 4.579 1.00 0.34 79 LEU A CA 1
ATOM 1224 C C . LEU A 1 111 ? 1.818 0.174 3.453 1.00 0.31 79 LEU A C 1
ATOM 1225 O O . LEU A 1 111 ? 0.694 0.109 2.955 1.00 0.34 79 LEU A O 1
ATOM 1241 N N . ALA A 1 112 ? 2.829 -0.601 3.074 1.00 0.29 80 ALA A N 1
ATOM 1242 C CA . ALA A 1 112 ? 2.686 -1.587 2.011 1.00 0.33 80 ALA A CA 1
ATOM 1243 C C . ALA A 1 112 ? 1.633 -2.629 2.376 1.00 0.30 80 ALA A C 1
ATOM 1244 O O . ALA A 1 112 ? 0.821 -3.020 1.542 1.00 0.34 80 ALA A O 1
ATOM 1251 N N . ARG A 1 113 ? 1.648 -3.045 3.639 1.00 0.30 81 ARG A N 1
ATOM 1252 C CA . ARG A 1 113 ? 0.713 -4.042 4.158 1.00 0.35 81 ARG A CA 1
ATOM 1253 C C . ARG A 1 113 ? -0.737 -3.635 3.899 1.00 0.34 81 ARG A C 1
ATOM 1254 O O . ARG A 1 113 ? -1.558 -4.456 3.485 1.00 0.39 81 ARG A O 1
ATOM 1275 N N . ALA A 1 114 ? -1.032 -2.362 4.132 1.00 0.37 82 ALA A N 1
ATOM 1276 C CA . ALA A 1 114 ? -2.389 -1.846 3.992 1.00 0.45 82 ALA A CA 1
ATOM 1277 C C . ALA A 1 114 ? -2.901 -1.996 2.562 1.00 0.49 82 ALA A C 1
ATOM 1278 O O . ALA A 1 114 ? -4.037 -2.419 2.341 1.00 0.59 82 ALA A O 1
ATOM 1285 N N . TYR A 1 115 ? -2.057 -1.669 1.594 1.00 0.49 83 TYR A N 1
ATOM 1286 C CA . TYR A 1 115 ? -2.459 -1.707 0.194 1.00 0.60 83 TYR A CA 1
ATOM 1287 C C . TYR A 1 115 ? -2.255 -3.095 -0.406 1.00 0.62 83 TYR A C 1
ATOM 1288 O O . TYR A 1 115 ? -2.760 -3.390 -1.491 1.00 0.77 83 TYR A O 1
ATOM 1306 N N . ALA A 1 116 ? -1.512 -3.942 0.292 1.00 0.51 84 ALA A N 1
ATOM 1307 C CA . ALA A 1 116 ? -1.296 -5.312 -0.153 1.00 0.55 84 ALA A CA 1
ATOM 1308 C C . ALA A 1 116 ? -2.559 -6.140 0.039 1.00 0.61 84 ALA A C 1
ATOM 1309 O O . ALA A 1 116 ? -2.813 -7.090 -0.699 1.00 0.72 84 ALA A O 1
ATOM 1316 N N . GLN A 1 117 ? -3.366 -5.754 1.019 1.00 0.65 85 GLN A N 1
ATOM 1317 C CA . GLN A 1 117 ? -4.609 -6.460 1.318 1.00 0.79 85 GLN A CA 1
ATOM 1318 C C . GLN A 1 117 ? -5.762 -5.923 0.468 1.00 0.96 85 GLN A C 1
ATOM 1319 O O . GLN A 1 117 ? -6.919 -5.920 0.894 1.00 1.19 85 GLN A O 1
ATOM 1333 N N . GLN A 1 118 ? -5.437 -5.462 -0.730 1.00 1.06 86 GLN A N 1
ATOM 1334 C CA . GLN A 1 118 ? -6.434 -4.926 -1.646 1.00 1.32 86 GLN A CA 1
ATOM 1335 C C . GLN A 1 118 ? -7.116 -6.058 -2.408 1.00 1.60 86 GLN A C 1
ATOM 1336 O O . GLN A 1 118 ? -6.462 -7.011 -2.835 1.00 1.83 86 GLN A O 1
ATOM 1350 N N . GLY A 1 119 ? -8.428 -5.955 -2.569 1.00 1.82 87 GLY A N 1
ATOM 1351 C CA . GLY A 1 119 ? -9.157 -6.948 -3.330 1.00 2.21 87 GLY A CA 1
ATOM 1352 C C . GLY A 1 119 ? -10.112 -7.755 -2.477 1.00 2.47 87 GLY A C 1
ATOM 1353 O O . GLY A 1 119 ? -10.940 -8.502 -3.002 1.00 2.96 87 GLY A O 1
ATOM 1357 N N . VAL A 1 120 ? -10.005 -7.613 -1.164 1.00 2.43 88 VAL A N 1
ATOM 1358 C CA . VAL A 1 120 ? -10.873 -8.342 -0.248 1.00 2.94 88 VAL A CA 1
ATOM 1359 C C . VAL A 1 120 ? -11.812 -7.390 0.494 1.00 3.34 88 VAL A C 1
ATOM 1360 O O . VAL A 1 120 ? -11.374 -6.392 1.068 1.00 3.41 88 VAL A O 1
ATOM 1373 N N . PRO A 1 121 ? -13.125 -7.670 0.459 1.00 3.89 89 PRO A N 1
ATOM 1374 C CA . PRO A 1 121 ? -14.123 -6.878 1.185 1.00 4.51 89 PRO A CA 1
ATOM 1375 C C . PRO A 1 121 ? -13.933 -6.964 2.696 1.00 4.91 89 PRO A C 1
ATOM 1376 O O . PRO A 1 121 ? -14.084 -8.035 3.293 1.00 5.20 89 PRO A O 1
ATOM 1387 N N . GLY A 1 122 ? -13.593 -5.840 3.305 1.00 5.15 90 GLY A N 1
ATOM 1388 C CA . GLY A 1 122 ? -13.419 -5.790 4.741 1.00 5.78 90 GLY A CA 1
ATOM 1389 C C . GLY A 1 122 ? -14.603 -5.136 5.425 1.00 6.35 90 GLY A C 1
ATOM 1390 O O . GLY A 1 122 ? -15.609 -5.795 5.691 1.00 6.50 90 GLY A O 1
ATOM 1394 N N . PRO A 1 123 ? -14.522 -3.831 5.707 1.00 6.96 91 PRO A N 1
ATOM 1395 C CA . PRO A 1 123 ? -15.633 -3.076 6.293 1.00 7.73 91 PRO A CA 1
ATOM 1396 C C . PRO A 1 123 ? -16.750 -2.846 5.280 1.00 7.82 91 PRO A C 1
ATOM 1397 O O . PRO A 1 123 ? -16.551 -3.018 4.072 1.00 7.67 91 PRO A O 1
ATOM 1408 N N . SER A 1 124 ? -17.920 -2.466 5.767 1.00 8.30 92 SER A N 1
ATOM 1409 C CA . SER A 1 124 ? -19.049 -2.189 4.895 1.00 8.68 92 SER A CA 1
ATOM 1410 C C . SER A 1 124 ? -18.908 -0.795 4.295 1.00 9.34 92 SER A C 1
ATOM 1411 O O . SER A 1 124 ? -18.846 0.199 5.023 1.00 9.92 92 SER A O 1
ATOM 1419 N N . PRO A 1 125 ? -18.837 -0.707 2.952 1.00 9.44 93 PRO A N 1
ATOM 1420 C CA . PRO A 1 125 ? -18.701 0.570 2.246 1.00 10.20 93 PRO A CA 1
ATOM 1421 C C . PRO A 1 125 ? -19.855 1.518 2.545 1.00 10.96 93 PRO A C 1
ATOM 1422 O O . PRO A 1 125 ? -19.683 2.734 2.550 1.00 11.69 93 PRO A O 1
ATOM 1433 N N . ASP A 1 126 ? -21.029 0.955 2.798 1.00 10.89 94 ASP A N 1
ATOM 1434 C CA . ASP A 1 126 ? -22.185 1.751 3.180 1.00 11.70 94 ASP A CA 1
ATOM 1435 C C . ASP A 1 126 ? -22.675 1.333 4.563 1.00 11.90 94 ASP A C 1
ATOM 1436 O O . ASP A 1 126 ? -22.991 0.164 4.796 1.00 11.65 94 ASP A O 1
ATOM 1445 N N . PRO A 1 127 ? -22.708 2.278 5.511 1.00 12.53 95 PRO A N 1
ATOM 1446 C CA . PRO A 1 127 ? -23.135 2.007 6.885 1.00 12.95 95 PRO A CA 1
ATOM 1447 C C . PRO A 1 127 ? -24.650 1.881 7.025 1.00 13.54 95 PRO A C 1
ATOM 1448 O O . PRO A 1 127 ? -25.150 1.375 8.030 1.00 13.87 95 PRO A O 1
ATOM 1459 N N . LEU A 1 128 ? -25.379 2.325 6.013 1.00 13.80 96 LEU A N 1
ATOM 1460 C CA . LEU A 1 128 ? -26.831 2.312 6.071 1.00 14.53 96 LEU A CA 1
ATOM 1461 C C . LEU A 1 128 ? -27.369 0.920 5.760 1.00 14.23 96 LEU A C 1
ATOM 1462 O O . LEU A 1 128 ? -28.277 0.436 6.437 1.00 14.80 96 LEU A O 1
ATOM 1478 N N . ASP A 1 129 ? -26.811 0.266 4.748 1.00 13.43 97 ASP A N 1
ATOM 1479 C CA . ASP A 1 129 ? -27.226 -1.096 4.427 1.00 13.21 97 ASP A CA 1
ATOM 1480 C C . ASP A 1 129 ? -26.677 -2.057 5.474 1.00 13.07 97 ASP A C 1
ATOM 1481 O O . ASP A 1 129 ? -27.276 -3.096 5.757 1.00 13.44 97 ASP A O 1
ATOM 1490 N N . ALA A 1 130 ? -25.545 -1.688 6.067 1.00 12.70 98 ALA A N 1
ATOM 1491 C CA . ALA A 1 130 ? -24.980 -2.447 7.175 1.00 12.73 98 ALA A CA 1
ATOM 1492 C C . ALA A 1 130 ? -25.925 -2.402 8.367 1.00 13.69 98 ALA A C 1
ATOM 1493 O O . ALA A 1 130 ? -26.042 -3.364 9.128 1.00 14.00 98 ALA A O 1
ATOM 1500 N N . GLN A 1 131 ? -26.612 -1.276 8.508 1.00 14.27 99 GLN A N 1
ATOM 1501 C CA . GLN A 1 131 ? -27.595 -1.104 9.562 1.00 15.26 99 GLN A CA 1
ATOM 1502 C C . GLN A 1 131 ? -28.803 -1.997 9.309 1.00 15.81 99 GLN A C 1
ATOM 1503 O O . GLN A 1 131 ? -29.382 -2.544 10.240 1.00 16.48 99 GLN A O 1
ATOM 1517 N N . LEU A 1 132 ? -29.163 -2.157 8.040 1.00 15.62 100 LEU A N 1
ATOM 1518 C CA . LEU A 1 132 ? -30.288 -3.009 7.664 1.00 16.22 100 LEU A CA 1
ATOM 1519 C C . LEU A 1 132 ? -29.993 -4.468 7.996 1.00 16.11 100 LEU A C 1
ATOM 1520 O O . LEU A 1 132 ? -30.898 -5.240 8.310 1.00 16.32 100 LEU A O 1
ATOM 1536 N N . ARG A 1 133 ? -28.719 -4.836 7.931 1.00 15.92 101 ARG A N 1
ATOM 1537 C CA . ARG A 1 133 ? -28.292 -6.191 8.245 1.00 15.95 101 ARG A CA 1
ATOM 1538 C C . ARG A 1 133 ? -28.407 -6.454 9.745 1.00 16.67 101 ARG A C 1
ATOM 1539 O O . ARG A 1 133 ? -28.710 -7.571 10.169 1.00 16.96 101 ARG A O 1
ATOM 1560 N N . ASP A 1 134 ? -28.172 -5.419 10.541 1.00 17.07 102 ASP A N 1
ATOM 1561 C CA . ASP A 1 134 ? -28.249 -5.536 11.994 1.00 17.84 102 ASP A CA 1
ATOM 1562 C C . ASP A 1 134 ? -29.687 -5.381 12.468 1.00 18.30 102 ASP A C 1
ATOM 1563 O O . ASP A 1 134 ? -30.152 -6.110 13.344 1.00 18.98 102 ASP A O 1
ATOM 1572 N N . LEU A 1 135 ? -30.388 -4.433 11.869 1.00 18.02 103 LEU A N 1
ATOM 1573 C CA . LEU A 1 135 ? -31.766 -4.147 12.227 1.00 18.52 103 LEU A CA 1
ATOM 1574 C C . LEU A 1 135 ? -32.710 -5.150 11.571 1.00 18.60 103 LEU A C 1
ATOM 1575 O O . LEU A 1 135 ? -33.212 -4.927 10.468 1.00 18.46 103 LEU A O 1
ATOM 1591 N N . ARG A 1 136 ? -32.936 -6.263 12.256 1.00 18.97 104 ARG A N 1
ATOM 1592 C CA . ARG A 1 136 ? -33.842 -7.295 11.770 1.00 19.25 104 ARG A CA 1
ATOM 1593 C C . ARG A 1 136 ? -35.222 -7.123 12.385 1.00 20.06 104 ARG A C 1
ATOM 1594 O O . ARG A 1 136 ? -36.084 -7.991 12.262 1.00 20.50 104 ARG A O 1
ATOM 1615 N N . GLN A 1 137 ? -35.423 -5.999 13.052 1.00 20.36 105 GLN A N 1
ATOM 1616 C CA . GLN A 1 137 ? -36.699 -5.700 13.678 1.00 21.23 105 GLN A CA 1
ATOM 1617 C C . GLN A 1 137 ? -37.287 -4.432 13.082 1.00 21.37 105 GLN A C 1
ATOM 1618 O O . GLN A 1 137 ? -36.625 -3.739 12.305 1.00 21.50 105 GLN A O 1
ATOM 1632 N N . LEU A 1 138 ? -38.527 -4.140 13.429 1.00 21.46 106 LEU A N 1
ATOM 1633 C CA . LEU A 1 138 ? -39.199 -2.952 12.930 1.00 21.72 106 LEU A CA 1
ATOM 1634 C C . LEU A 1 138 ? -39.123 -1.842 13.969 1.00 22.33 106 LEU A C 1
ATOM 1635 O O . LEU A 1 138 ? -39.713 -2.009 15.057 1.00 22.57 106 LEU A O 1
ATOM 1652 N N . GLY A 1 28 ? 4.010 -28.750 -4.573 1.00 5.43 -4 GLY A N 2
ATOM 1653 C CA . GLY A 1 28 ? 4.250 -27.644 -5.527 1.00 4.83 -4 GLY A CA 2
ATOM 1654 C C . GLY A 1 28 ? 3.378 -26.441 -5.234 1.00 4.18 -4 GLY A C 2
ATOM 1655 O O . GLY A 1 28 ? 2.351 -26.568 -4.565 1.00 4.27 -4 GLY A O 2
ATOM 1659 N N . ILE A 1 29 ? 3.794 -25.280 -5.737 1.00 3.81 -3 ILE A N 2
ATOM 1660 C CA . ILE A 1 29 ? 3.065 -24.025 -5.554 1.00 3.35 -3 ILE A CA 2
ATOM 1661 C C . ILE A 1 29 ? 3.078 -23.589 -4.090 1.00 2.96 -3 ILE A C 2
ATOM 1662 O O . ILE A 1 29 ? 2.230 -23.995 -3.291 1.00 3.17 -3 ILE A O 2
ATOM 1678 N N . ASP A 1 30 ? 4.061 -22.774 -3.746 1.00 2.59 -2 ASP A N 2
ATOM 1679 C CA . ASP A 1 30 ? 4.173 -22.223 -2.409 1.00 2.41 -2 ASP A CA 2
ATOM 1680 C C . ASP A 1 30 ? 3.454 -20.887 -2.331 1.00 2.20 -2 ASP A C 2
ATOM 1681 O O . ASP A 1 30 ? 3.743 -19.976 -3.108 1.00 2.05 -2 ASP A O 2
ATOM 1690 N N . PRO A 1 31 ? 2.498 -20.755 -1.398 1.00 2.29 -1 PRO A N 2
ATOM 1691 C CA . PRO A 1 31 ? 1.787 -19.494 -1.164 1.00 2.22 -1 PRO A CA 2
ATOM 1692 C C . PRO A 1 31 ? 2.746 -18.357 -0.818 1.00 2.13 -1 PRO A C 2
ATOM 1693 O O . PRO A 1 31 ? 2.468 -17.190 -1.096 1.00 2.08 -1 PRO A O 2
ATOM 1704 N N . PHE A 1 32 ? 3.880 -18.712 -0.218 1.00 2.17 0 PHE A N 2
ATOM 1705 C CA . PHE A 1 32 ? 4.911 -17.737 0.121 1.00 2.18 0 PHE A CA 2
ATOM 1706 C C . PHE A 1 32 ? 5.505 -17.115 -1.137 1.00 1.96 0 PHE A C 2
ATOM 1707 O O . PHE A 1 32 ? 5.870 -15.941 -1.140 1.00 1.91 0 PHE A O 2
ATOM 1724 N N . THR A 1 33 ? 5.599 -17.899 -2.206 1.00 1.91 1 THR A N 2
ATOM 1725 C CA . THR A 1 33 ? 6.094 -17.400 -3.470 1.00 1.79 1 THR A CA 2
ATOM 1726 C C . THR A 1 33 ? 5.209 -16.258 -3.964 1.00 1.62 1 THR A C 2
ATOM 1727 O O . THR A 1 33 ? 5.701 -15.184 -4.308 1.00 1.47 1 THR A O 2
ATOM 1738 N N . LEU A 1 34 ? 3.899 -16.487 -3.953 1.00 1.68 2 LEU A N 2
ATOM 1739 C CA . LEU A 1 34 ? 2.939 -15.461 -4.342 1.00 1.59 2 LEU A CA 2
ATOM 1740 C C . LEU A 1 34 ? 3.027 -14.270 -3.396 1.00 1.41 2 LEU A C 2
ATOM 1741 O O . LEU A 1 34 ? 2.972 -13.120 -3.827 1.00 1.32 2 LEU A O 2
ATOM 1757 N N . ASN A 1 35 ? 3.182 -14.561 -2.106 1.00 1.39 3 ASN A N 2
ATOM 1758 C CA . ASN A 1 35 ? 3.323 -13.521 -1.090 1.00 1.27 3 ASN A CA 2
ATOM 1759 C C . ASN A 1 35 ? 4.522 -12.634 -1.398 1.00 1.13 3 ASN A C 2
ATOM 1760 O O . ASN A 1 35 ? 4.408 -11.411 -1.434 1.00 1.04 3 ASN A O 2
ATOM 1771 N N . HIS A 1 36 ? 5.664 -13.261 -1.645 1.00 1.17 4 HIS A N 2
ATOM 1772 C CA . HIS A 1 36 ? 6.882 -12.534 -1.970 1.00 1.10 4 HIS A CA 2
ATOM 1773 C C . HIS A 1 36 ? 6.695 -11.713 -3.244 1.00 1.02 4 HIS A C 2
ATOM 1774 O O . HIS A 1 36 ? 7.120 -10.562 -3.311 1.00 0.91 4 HIS A O 2
ATOM 1789 N N . GLN A 1 37 ? 6.046 -12.306 -4.241 1.00 1.10 5 GLN A N 2
ATOM 1790 C CA . GLN A 1 37 ? 5.804 -11.629 -5.511 1.00 1.08 5 GLN A CA 2
ATOM 1791 C C . GLN A 1 37 ? 4.920 -10.397 -5.330 1.00 0.94 5 GLN A C 2
ATOM 1792 O O . GLN A 1 37 ? 5.288 -9.297 -5.743 1.00 0.87 5 GLN A O 2
ATOM 1806 N N . VAL A 1 38 ? 3.764 -10.577 -4.703 1.00 0.96 6 VAL A N 2
ATOM 1807 C CA . VAL A 1 38 ? 2.811 -9.484 -4.545 1.00 0.91 6 VAL A CA 2
ATOM 1808 C C . VAL A 1 38 ? 3.350 -8.414 -3.591 1.00 0.76 6 VAL A C 2
ATOM 1809 O O . VAL A 1 38 ? 3.063 -7.224 -3.753 1.00 0.70 6 VAL A O 2
ATOM 1822 N N . MET A 1 39 ? 4.154 -8.836 -2.621 1.00 0.75 7 MET A N 2
ATOM 1823 C CA . MET A 1 39 ? 4.698 -7.916 -1.635 1.00 0.65 7 MET A CA 2
ATOM 1824 C C . MET A 1 39 ? 5.853 -7.113 -2.225 1.00 0.59 7 MET A C 2
ATOM 1825 O O . MET A 1 39 ? 6.010 -5.930 -1.935 1.00 0.56 7 MET A O 2
ATOM 1839 N N . ASP A 1 40 ? 6.659 -7.755 -3.057 1.00 0.63 8 ASP A N 2
ATOM 1840 C CA . ASP A 1 40 ? 7.761 -7.064 -3.716 1.00 0.61 8 ASP A CA 2
ATOM 1841 C C . ASP A 1 40 ? 7.217 -6.134 -4.795 1.00 0.54 8 ASP A C 2
ATOM 1842 O O . ASP A 1 40 ? 7.800 -5.089 -5.081 1.00 0.50 8 ASP A O 2
ATOM 1851 N N . GLN A 1 41 ? 6.082 -6.515 -5.373 1.00 0.57 9 GLN A N 2
ATOM 1852 C CA . GLN A 1 41 ? 5.411 -5.691 -6.371 1.00 0.54 9 GLN A CA 2
ATOM 1853 C C . GLN A 1 41 ? 4.966 -4.364 -5.760 1.00 0.45 9 GLN A C 2
ATOM 1854 O O . GLN A 1 41 ? 5.261 -3.295 -6.294 1.00 0.43 9 GLN A O 2
ATOM 1868 N N . VAL A 1 42 ? 4.267 -4.434 -4.629 1.00 0.46 10 VAL A N 2
ATOM 1869 C CA . VAL A 1 42 ? 3.822 -3.226 -3.946 1.00 0.44 10 VAL A CA 2
ATOM 1870 C C . VAL A 1 42 ? 5.025 -2.459 -3.394 1.00 0.37 10 VAL A C 2
ATOM 1871 O O . VAL A 1 42 ? 5.018 -1.229 -3.348 1.00 0.39 10 VAL A O 2
ATOM 1884 N N . PHE A 1 43 ? 6.071 -3.191 -3.018 1.00 0.35 11 PHE A N 2
ATOM 1885 C CA . PHE A 1 43 ? 7.290 -2.571 -2.519 1.00 0.35 11 PHE A CA 2
ATOM 1886 C C . PHE A 1 43 ? 7.968 -1.758 -3.618 1.00 0.31 11 PHE A C 2
ATOM 1887 O O . PHE A 1 43 ? 8.388 -0.627 -3.388 1.00 0.33 11 PHE A O 2
ATOM 1904 N N . ASP A 1 44 ? 8.062 -2.331 -4.813 1.00 0.31 12 ASP A N 2
ATOM 1905 C CA . ASP A 1 44 ? 8.650 -1.632 -5.955 1.00 0.31 12 ASP A CA 2
ATOM 1906 C C . ASP A 1 44 ? 7.881 -0.348 -6.243 1.00 0.29 12 ASP A C 2
ATOM 1907 O O . ASP A 1 44 ? 8.468 0.688 -6.562 1.00 0.31 12 ASP A O 2
ATOM 1916 N N . GLN A 1 45 ? 6.563 -0.425 -6.103 1.00 0.30 13 GLN A N 2
ATOM 1917 C CA . GLN A 1 45 ? 5.697 0.720 -6.336 1.00 0.34 13 GLN A CA 2
ATOM 1918 C C . GLN A 1 45 ? 5.928 1.805 -5.285 1.00 0.34 13 GLN A C 2
ATOM 1919 O O . GLN A 1 45 ? 6.133 2.969 -5.631 1.00 0.38 13 GLN A O 2
ATOM 1933 N N . VAL A 1 46 ? 5.921 1.425 -4.005 1.00 0.34 14 VAL A N 2
ATOM 1934 C CA . VAL A 1 46 ? 6.131 2.398 -2.933 1.00 0.38 14 VAL A CA 2
ATOM 1935 C C . VAL A 1 46 ? 7.545 2.970 -3.002 1.00 0.37 14 VAL A C 2
ATOM 1936 O O . VAL A 1 46 ? 7.754 4.153 -2.752 1.00 0.42 14 VAL A O 2
ATOM 1949 N N . GLU A 1 47 ? 8.502 2.126 -3.376 1.00 0.35 15 GLU A N 2
ATOM 1950 C CA . GLU A 1 47 ? 9.883 2.552 -3.572 1.00 0.40 15 GLU A CA 2
ATOM 1951 C C . GLU A 1 47 ? 9.945 3.622 -4.655 1.00 0.40 15 GLU A C 2
ATOM 1952 O O . GLU A 1 47 ? 10.605 4.651 -4.500 1.00 0.45 15 GLU A O 2
ATOM 1964 N N . HIS A 1 48 ? 9.224 3.380 -5.743 1.00 0.37 16 HIS A N 2
ATOM 1965 C CA . HIS A 1 48 ? 9.176 4.315 -6.859 1.00 0.42 16 HIS A CA 2
ATOM 1966 C C . HIS A 1 48 ? 8.503 5.616 -6.428 1.00 0.41 16 HIS A C 2
ATOM 1967 O O . HIS A 1 48 ? 8.866 6.695 -6.890 1.00 0.45 16 HIS A O 2
ATOM 1982 N N . GLN A 1 49 ? 7.520 5.506 -5.540 1.00 0.38 17 GLN A N 2
ATOM 1983 C CA . GLN A 1 49 ? 6.841 6.680 -5.003 1.00 0.40 17 GLN A CA 2
ATOM 1984 C C . GLN A 1 49 ? 7.798 7.497 -4.141 1.00 0.38 17 GLN A C 2
ATOM 1985 O O . GLN A 1 49 ? 7.931 8.708 -4.325 1.00 0.43 17 GLN A O 2
ATOM 1999 N N . ILE A 1 50 ? 8.475 6.821 -3.215 1.00 0.35 18 ILE A N 2
ATOM 2000 C CA . ILE A 1 50 ? 9.425 7.469 -2.316 1.00 0.37 18 ILE A CA 2
ATOM 2001 C C . ILE A 1 50 ? 10.507 8.198 -3.105 1.00 0.39 18 ILE A C 2
ATOM 2002 O O . ILE A 1 50 ? 10.842 9.344 -2.804 1.00 0.42 18 ILE A O 2
ATOM 2018 N N . ALA A 1 51 ? 11.028 7.533 -4.130 1.00 0.40 19 ALA A N 2
ATOM 2019 C CA . ALA A 1 51 ? 12.078 8.097 -4.972 1.00 0.45 19 ALA A CA 2
ATOM 2020 C C . ALA A 1 51 ? 11.649 9.422 -5.602 1.00 0.47 19 ALA A C 2
ATOM 2021 O O . ALA A 1 51 ? 12.459 10.336 -5.762 1.00 0.51 19 ALA A O 2
ATOM 2028 N N . GLN A 1 52 ? 10.373 9.529 -5.952 1.00 0.46 20 GLN A N 2
ATOM 2029 C CA . GLN A 1 52 ? 9.854 10.750 -6.559 1.00 0.51 20 GLN A CA 2
ATOM 2030 C C . GLN A 1 52 ? 9.711 11.851 -5.517 1.00 0.50 20 GLN A C 2
ATOM 2031 O O . GLN A 1 52 ? 9.898 13.034 -5.814 1.00 0.55 20 GLN A O 2
ATOM 2045 N N . VAL A 1 53 ? 9.382 11.460 -4.293 1.00 0.48 21 VAL A N 2
ATOM 2046 C CA . VAL A 1 53 ? 9.265 12.407 -3.195 1.00 0.54 21 VAL A CA 2
ATOM 2047 C C . VAL A 1 53 ? 10.643 12.919 -2.791 1.00 0.57 21 VAL A C 2
ATOM 2048 O O . VAL A 1 53 ? 10.813 14.098 -2.496 1.00 0.66 21 VAL A O 2
ATOM 2061 N N . LEU A 1 54 ? 11.628 12.027 -2.808 1.00 0.54 22 LEU A N 2
ATOM 2062 C CA . LEU A 1 54 ? 13.009 12.402 -2.514 1.00 0.61 22 LEU A CA 2
ATOM 2063 C C . LEU A 1 54 ? 13.494 13.442 -3.514 1.00 0.61 22 LEU A C 2
ATOM 2064 O O . LEU A 1 54 ? 14.197 14.388 -3.156 1.00 0.68 22 LEU A O 2
ATOM 2080 N N . GLY A 1 55 ? 13.100 13.261 -4.771 1.00 0.61 23 GLY A N 2
ATOM 2081 C CA . GLY A 1 55 ? 13.426 14.228 -5.800 1.00 0.73 23 GLY A CA 2
ATOM 2082 C C . GLY A 1 55 ? 12.745 15.560 -5.561 1.00 0.81 23 GLY A C 2
ATOM 2083 O O . GLY A 1 55 ? 13.328 16.616 -5.803 1.00 0.94 23 GLY A O 2
ATOM 2087 N N . ALA A 1 56 ? 11.514 15.506 -5.066 1.00 0.80 24 ALA A N 2
ATOM 2088 C CA . ALA A 1 56 ? 10.753 16.711 -4.759 1.00 0.96 24 ALA A CA 2
ATOM 2089 C C . ALA A 1 56 ? 11.354 17.437 -3.559 1.00 1.01 24 ALA A C 2
ATOM 2090 O O . ALA A 1 56 ? 11.325 18.665 -3.480 1.00 1.19 24 ALA A O 2
ATOM 2097 N N . LYS A 1 57 ? 11.901 16.666 -2.626 1.00 0.92 25 LYS A N 2
ATOM 2098 C CA . LYS A 1 57 ? 12.592 17.228 -1.472 1.00 1.04 25 LYS A CA 2
ATOM 2099 C C . LYS A 1 57 ? 13.940 17.803 -1.890 1.00 1.06 25 LYS A C 2
ATOM 2100 O O . LYS A 1 57 ? 14.531 18.617 -1.181 1.00 1.18 25 LYS A O 2
ATOM 2119 N N . GLY A 1 58 ? 14.415 17.366 -3.052 1.00 1.00 26 GLY A N 2
ATOM 2120 C CA . GLY A 1 58 ? 15.661 17.867 -3.591 1.00 1.09 26 GLY A CA 2
ATOM 2121 C C . GLY A 1 58 ? 16.865 17.138 -3.038 1.00 1.08 26 GLY A C 2
ATOM 2122 O O . GLY A 1 58 ? 17.956 17.706 -2.956 1.00 1.22 26 GLY A O 2
ATOM 2126 N N . GLY A 1 59 ? 16.674 15.880 -2.665 1.00 0.99 27 GLY A N 2
ATOM 2127 C CA . GLY A 1 59 ? 17.752 15.113 -2.077 1.00 1.09 27 GLY A CA 2
ATOM 2128 C C . GLY A 1 59 ? 18.080 13.860 -2.866 1.00 1.07 27 GLY A C 2
ATOM 2129 O O . GLY A 1 59 ? 17.451 13.584 -3.893 1.00 1.10 27 GLY A O 2
ATOM 2133 N N . PRO A 1 60 ? 19.070 13.080 -2.404 1.00 1.17 28 PRO A N 2
ATOM 2134 C CA . PRO A 1 60 ? 19.501 11.845 -3.065 1.00 1.26 28 PRO A CA 2
ATOM 2135 C C . PRO A 1 60 ? 18.513 10.702 -2.860 1.00 1.05 28 PRO A C 2
ATOM 2136 O O . PRO A 1 60 ? 17.605 10.786 -2.030 1.00 0.97 28 PRO A O 2
ATOM 2147 N N . LEU A 1 61 ? 18.699 9.631 -3.618 1.00 1.10 29 LEU A N 2
ATOM 2148 C CA . LEU A 1 61 ? 17.846 8.460 -3.508 1.00 1.03 29 LEU A CA 2
ATOM 2149 C C . LEU A 1 61 ? 18.388 7.512 -2.447 1.00 0.95 29 LEU A C 2
ATOM 2150 O O . LEU A 1 61 ? 19.421 6.866 -2.643 1.00 1.15 29 LEU A O 2
ATOM 2166 N N . VAL A 1 62 ? 17.683 7.432 -1.329 1.00 0.79 30 VAL A N 2
ATOM 2167 C CA . VAL A 1 62 ? 18.108 6.612 -0.204 1.00 0.80 30 VAL A CA 2
ATOM 2168 C C . VAL A 1 62 ? 17.775 5.140 -0.432 1.00 0.73 30 VAL A C 2
ATOM 2169 O O . VAL A 1 62 ? 16.974 4.800 -1.307 1.00 0.75 30 VAL A O 2
ATOM 2182 N N . ALA A 1 63 ? 18.396 4.275 0.359 1.00 0.80 31 ALA A N 2
ATOM 2183 C CA . ALA A 1 63 ? 18.174 2.842 0.253 1.00 0.79 31 ALA A CA 2
ATOM 2184 C C . ALA A 1 63 ? 17.033 2.413 1.161 1.00 0.65 31 ALA A C 2
ATOM 2185 O O . ALA A 1 63 ? 17.217 2.223 2.364 1.00 0.73 31 ALA A O 2
ATOM 2192 N N . VAL A 1 64 ? 15.855 2.279 0.582 1.00 0.55 32 VAL A N 2
ATOM 2193 C CA . VAL A 1 64 ? 14.678 1.877 1.332 1.00 0.49 32 VAL A CA 2
ATOM 2194 C C . VAL A 1 64 ? 14.505 0.359 1.294 1.00 0.36 32 VAL A C 2
ATOM 2195 O O . VAL A 1 64 ? 14.597 -0.265 0.235 1.00 0.44 32 VAL A O 2
ATOM 2208 N N . GLU A 1 65 ? 14.296 -0.227 2.461 1.00 0.37 33 GLU A N 2
ATOM 2209 C CA . GLU A 1 65 ? 14.033 -1.651 2.575 1.00 0.44 33 GLU A CA 2
ATOM 2210 C C . GLU A 1 65 ? 12.668 -1.865 3.209 1.00 0.42 33 GLU A C 2
ATOM 2211 O O . GLU A 1 65 ? 12.076 -0.933 3.748 1.00 0.46 33 GLU A O 2
ATOM 2223 N N . ILE A 1 66 ? 12.185 -3.100 3.156 1.00 0.44 34 ILE A N 2
ATOM 2224 C CA . ILE A 1 66 ? 10.832 -3.429 3.598 1.00 0.45 34 ILE A CA 2
ATOM 2225 C C . ILE A 1 66 ? 10.663 -3.256 5.115 1.00 0.36 34 ILE A C 2
ATOM 2226 O O . ILE A 1 66 ? 9.544 -3.268 5.630 1.00 0.41 34 ILE A O 2
ATOM 2242 N N . ASP A 1 67 ? 11.766 -3.081 5.831 1.00 0.37 35 ASP A N 2
ATOM 2243 C CA . ASP A 1 67 ? 11.701 -2.887 7.276 1.00 0.39 35 ASP A CA 2
ATOM 2244 C C . ASP A 1 67 ? 12.124 -1.479 7.666 1.00 0.38 35 ASP A C 2
ATOM 2245 O O . ASP A 1 67 ? 12.249 -1.169 8.851 1.00 0.50 35 ASP A O 2
ATOM 2254 N N . SER A 1 68 ? 12.334 -0.626 6.673 1.00 0.38 36 SER A N 2
ATOM 2255 C CA . SER A 1 68 ? 12.772 0.736 6.929 1.00 0.43 36 SER A CA 2
ATOM 2256 C C . SER A 1 68 ? 11.632 1.583 7.483 1.00 0.32 36 SER A C 2
ATOM 2257 O O . SER A 1 68 ? 10.532 1.612 6.923 1.00 0.32 36 SER A O 2
ATOM 2265 N N . ARG A 1 69 ? 11.894 2.252 8.597 1.00 0.35 37 ARG A N 2
ATOM 2266 C CA . ARG A 1 69 ? 10.946 3.203 9.151 1.00 0.36 37 ARG A CA 2
ATOM 2267 C C . ARG A 1 69 ? 11.087 4.527 8.419 1.00 0.37 37 ARG A C 2
ATOM 2268 O O . ARG A 1 69 ? 12.200 4.969 8.137 1.00 0.43 37 ARG A O 2
ATOM 2289 N N . PHE A 1 70 ? 9.958 5.162 8.124 1.00 0.37 38 PHE A N 2
ATOM 2290 C CA . PHE A 1 70 ? 9.954 6.434 7.409 1.00 0.40 38 PHE A CA 2
ATOM 2291 C C . PHE A 1 70 ? 10.674 7.513 8.209 1.00 0.44 38 PHE A C 2
ATOM 2292 O O . PHE A 1 70 ? 11.162 8.494 7.645 1.00 0.50 38 PHE A O 2
ATOM 2309 N N . SER A 1 71 ? 10.742 7.315 9.520 1.00 0.52 39 SER A N 2
ATOM 2310 C CA . SER A 1 71 ? 11.462 8.219 10.401 1.00 0.63 39 SER A CA 2
ATOM 2311 C C . SER A 1 71 ? 12.953 8.216 10.066 1.00 0.56 39 SER A C 2
ATOM 2312 O O . SER A 1 71 ? 13.549 9.265 9.824 1.00 0.56 39 SER A O 2
ATOM 2320 N N . ASP A 1 72 ? 13.541 7.022 10.019 1.00 0.61 40 ASP A N 2
ATOM 2321 C CA . ASP A 1 72 ? 14.971 6.879 9.754 1.00 0.66 40 ASP A CA 2
ATOM 2322 C C . ASP A 1 72 ? 15.262 6.978 8.263 1.00 0.62 40 ASP A C 2
ATOM 2323 O O . ASP A 1 72 ? 16.419 7.047 7.849 1.00 0.72 40 ASP A O 2
ATOM 2332 N N . LEU A 1 73 ? 14.209 6.958 7.460 1.00 0.58 41 LEU A N 2
ATOM 2333 C CA . LEU A 1 73 ? 14.342 7.037 6.019 1.00 0.64 41 LEU A CA 2
ATOM 2334 C C . LEU A 1 73 ? 14.464 8.493 5.567 1.00 0.61 41 LEU A C 2
ATOM 2335 O O . LEU A 1 73 ? 14.948 8.780 4.472 1.00 0.75 41 LEU A O 2
ATOM 2351 N N . GLY A 1 74 ? 14.026 9.409 6.424 1.00 0.52 42 GLY A N 2
ATOM 2352 C CA . GLY A 1 74 ? 14.149 10.823 6.121 1.00 0.56 42 GLY A CA 2
ATOM 2353 C C . GLY A 1 74 ? 12.864 11.429 5.593 1.00 0.47 42 GLY A C 2
ATOM 2354 O O . GLY A 1 74 ? 12.880 12.492 4.970 1.00 0.51 42 GLY A O 2
ATOM 2358 N N . LEU A 1 75 ? 11.749 10.759 5.831 1.00 0.45 43 LEU A N 2
ATOM 2359 C CA . LEU A 1 75 ? 10.455 11.278 5.415 1.00 0.40 43 LEU A CA 2
ATOM 2360 C C . LEU A 1 75 ? 9.772 11.967 6.585 1.00 0.41 43 LEU A C 2
ATOM 2361 O O . LEU A 1 75 ? 9.286 11.312 7.509 1.00 0.53 43 LEU A O 2
ATOM 2377 N N . SER A 1 76 ? 9.771 13.288 6.556 1.00 0.45 44 SER A N 2
ATOM 2378 C CA . SER A 1 76 ? 9.149 14.084 7.602 1.00 0.54 44 SER A CA 2
ATOM 2379 C C . SER A 1 76 ? 7.624 14.096 7.449 1.00 0.50 44 SER A C 2
ATOM 2380 O O . SER A 1 76 ? 7.090 13.502 6.512 1.00 0.42 44 SER A O 2
ATOM 2388 N N . SER A 1 77 ? 6.940 14.778 8.365 1.00 0.62 45 SER A N 2
ATOM 2389 C CA . SER A 1 77 ? 5.478 14.741 8.452 1.00 0.65 45 SER A CA 2
ATOM 2390 C C . SER A 1 77 ? 4.789 15.085 7.128 1.00 0.52 45 SER A C 2
ATOM 2391 O O . SER A 1 77 ? 4.125 14.236 6.527 1.00 0.51 45 SER A O 2
ATOM 2399 N N . LEU A 1 78 ? 4.964 16.318 6.669 1.00 0.52 46 LEU A N 2
ATOM 2400 C CA . LEU A 1 78 ? 4.274 16.800 5.474 1.00 0.50 46 LEU A CA 2
ATOM 2401 C C . LEU A 1 78 ? 4.703 16.016 4.239 1.00 0.44 46 LEU A C 2
ATOM 2402 O O . LEU A 1 78 ? 3.890 15.718 3.359 1.00 0.48 46 LEU A O 2
ATOM 2418 N N . ASP A 1 79 ? 5.982 15.669 4.189 1.00 0.42 47 ASP A N 2
ATOM 2419 C CA . ASP A 1 79 ? 6.532 14.921 3.064 1.00 0.41 47 ASP A CA 2
ATOM 2420 C C . ASP A 1 79 ? 5.929 13.525 3.008 1.00 0.36 47 ASP A C 2
ATOM 2421 O O . ASP A 1 79 ? 5.510 13.060 1.948 1.00 0.38 47 ASP A O 2
ATOM 2430 N N . LEU A 1 80 ? 5.866 12.869 4.161 1.00 0.39 48 LEU A N 2
ATOM 2431 C CA . LEU A 1 80 ? 5.290 11.535 4.253 1.00 0.46 48 LEU A CA 2
ATOM 2432 C C . LEU A 1 80 ? 3.802 11.575 3.928 1.00 0.47 48 LEU A C 2
ATOM 2433 O O . LEU A 1 80 ? 3.297 10.713 3.216 1.00 0.51 48 LEU A O 2
ATOM 2449 N N . ALA A 1 81 ? 3.113 12.592 4.437 1.00 0.47 49 ALA A N 2
ATOM 2450 C CA . ALA A 1 81 ? 1.690 12.770 4.161 1.00 0.55 49 ALA A CA 2
ATOM 2451 C C . ALA A 1 81 ? 1.441 12.897 2.661 1.00 0.50 49 ALA A C 2
ATOM 2452 O O . ALA A 1 81 ? 0.457 12.374 2.132 1.00 0.55 49 ALA A O 2
ATOM 2459 N N . THR A 1 82 ? 2.350 13.582 1.983 1.00 0.45 50 THR A N 2
ATOM 2460 C CA . THR A 1 82 ? 2.273 13.740 0.541 1.00 0.45 50 THR A CA 2
ATOM 2461 C C . THR A 1 82 ? 2.549 12.406 -0.154 1.00 0.39 50 THR A C 2
ATOM 2462 O O . THR A 1 82 ? 1.909 12.067 -1.154 1.00 0.40 50 THR A O 2
ATOM 2473 N N . LEU A 1 83 ? 3.494 11.645 0.391 1.00 0.35 51 LEU A N 2
ATOM 2474 C CA . LEU A 1 83 ? 3.786 10.302 -0.102 1.00 0.34 51 LEU A CA 2
ATOM 2475 C C . LEU A 1 83 ? 2.557 9.407 0.034 1.00 0.35 51 LEU A C 2
ATOM 2476 O O . LEU A 1 83 ? 2.235 8.636 -0.872 1.00 0.40 51 LEU A O 2
ATOM 2492 N N . ILE A 1 84 ? 1.874 9.527 1.170 1.00 0.37 52 ILE A N 2
ATOM 2493 C CA . ILE A 1 84 ? 0.642 8.786 1.421 1.00 0.44 52 ILE A CA 2
ATOM 2494 C C . ILE A 1 84 ? -0.373 9.036 0.309 1.00 0.41 52 ILE A C 2
ATOM 2495 O O . ILE A 1 84 ? -0.882 8.100 -0.303 1.00 0.43 52 ILE A O 2
ATOM 2511 N N . SER A 1 85 ? -0.640 10.308 0.041 1.00 0.44 53 SER A N 2
ATOM 2512 C CA . SER A 1 85 ? -1.615 10.692 -0.970 1.00 0.50 53 SER A CA 2
ATOM 2513 C C . SER A 1 85 ? -1.194 10.213 -2.362 1.00 0.48 53 SER A C 2
ATOM 2514 O O . SER A 1 85 ? -2.038 9.833 -3.176 1.00 0.53 53 SER A O 2
ATOM 2522 N N . ASN A 1 86 ? 0.111 10.214 -2.621 1.00 0.47 54 ASN A N 2
ATOM 2523 C CA . ASN A 1 86 ? 0.644 9.744 -3.898 1.00 0.54 54 ASN A CA 2
ATOM 2524 C C . ASN A 1 86 ? 0.302 8.279 -4.125 1.00 0.47 54 ASN A C 2
ATOM 2525 O O . ASN A 1 86 ? -0.265 7.921 -5.158 1.00 0.57 54 ASN A O 2
ATOM 2536 N N . LEU A 1 87 ? 0.627 7.441 -3.148 1.00 0.40 55 LEU A N 2
ATOM 2537 C CA . LEU A 1 87 ? 0.380 6.010 -3.258 1.00 0.41 55 LEU A CA 2
ATOM 2538 C C . LEU A 1 87 ? -1.118 5.720 -3.229 1.00 0.40 55 LEU A C 2
ATOM 2539 O O . LEU A 1 87 ? -1.606 4.832 -3.934 1.00 0.42 55 LEU A O 2
ATOM 2555 N N . GLU A 1 88 ? -1.839 6.481 -2.411 1.00 0.43 56 GLU A N 2
ATOM 2556 C CA . GLU A 1 88 ? -3.285 6.337 -2.292 1.00 0.50 56 GLU A CA 2
ATOM 2557 C C . GLU A 1 88 ? -3.945 6.555 -3.647 1.00 0.48 56 GLU A C 2
ATOM 2558 O O . GLU A 1 88 ? -4.806 5.781 -4.055 1.00 0.54 56 GLU A O 2
ATOM 2570 N N . ALA A 1 89 ? -3.508 7.591 -4.355 1.00 0.47 57 ALA A N 2
ATOM 2571 C CA . ALA A 1 89 ? -4.059 7.912 -5.666 1.00 0.54 57 ALA A CA 2
ATOM 2572 C C . ALA A 1 89 ? -3.746 6.814 -6.679 1.00 0.50 57 ALA A C 2
ATOM 2573 O O . ALA A 1 89 ? -4.469 6.641 -7.659 1.00 0.65 57 ALA A O 2
ATOM 2580 N N . VAL A 1 90 ? -2.674 6.070 -6.433 1.00 0.39 58 VAL A N 2
ATOM 2581 C CA . VAL A 1 90 ? -2.280 4.977 -7.314 1.00 0.44 58 VAL A CA 2
ATOM 2582 C C . VAL A 1 90 ? -3.314 3.854 -7.290 1.00 0.48 58 VAL A C 2
ATOM 2583 O O . VAL A 1 90 ? -3.719 3.347 -8.338 1.00 0.58 58 VAL A O 2
ATOM 2596 N N . TYR A 1 91 ? -3.750 3.475 -6.097 1.00 0.48 59 TYR A N 2
ATOM 2597 C CA . TYR A 1 91 ? -4.670 2.353 -5.959 1.00 0.57 59 TYR A CA 2
ATOM 2598 C C . TYR A 1 91 ? -6.116 2.817 -5.831 1.00 0.67 59 TYR A C 2
ATOM 2599 O O . TYR A 1 91 ? -7.004 2.305 -6.509 1.00 0.74 59 TYR A O 2
ATOM 2617 N N . GLY A 1 92 ? -6.344 3.792 -4.961 1.00 0.79 60 GLY A N 2
ATOM 2618 C CA . GLY A 1 92 ? -7.692 4.255 -4.698 1.00 0.93 60 GLY A CA 2
ATOM 2619 C C . GLY A 1 92 ? -8.331 3.498 -3.553 1.00 1.01 60 GLY A C 2
ATOM 2620 O O . GLY A 1 92 ? -9.439 3.819 -3.117 1.00 1.23 60 GLY A O 2
ATOM 2624 N N . THR A 1 93 ? -7.618 2.497 -3.060 1.00 1.00 61 THR A N 2
ATOM 2625 C CA . THR A 1 93 ? -8.112 1.640 -2.001 1.00 1.17 61 THR A CA 2
ATOM 2626 C C . THR A 1 93 ? -7.547 2.053 -0.642 1.00 1.44 61 THR A C 2
ATOM 2627 O O . THR A 1 93 ? -6.769 3.004 -0.555 1.00 1.78 61 THR A O 2
ATOM 2638 N N . ASP A 1 94 ? -7.963 1.330 0.403 1.00 1.59 62 ASP A N 2
ATOM 2639 C CA . ASP A 1 94 ? -7.533 1.580 1.787 1.00 1.95 62 ASP A CA 2
ATOM 2640 C C . ASP A 1 94 ? -7.803 3.021 2.216 1.00 1.51 62 ASP A C 2
ATOM 2641 O O . ASP A 1 94 ? -6.993 3.919 1.984 1.00 1.59 62 ASP A O 2
ATOM 2650 N N . PRO A 1 95 ? -8.963 3.263 2.837 1.00 2.12 63 PRO A N 2
ATOM 2651 C CA . PRO A 1 95 ? -9.325 4.593 3.317 1.00 2.53 63 PRO A CA 2
ATOM 2652 C C . PRO A 1 95 ? -8.521 4.994 4.551 1.00 2.06 63 PRO A C 2
ATOM 2653 O O . PRO A 1 95 ? -8.600 4.350 5.600 1.00 2.15 63 PRO A O 2
ATOM 2664 N N . PHE A 1 96 ? -7.749 6.066 4.423 1.00 2.11 64 PHE A N 2
ATOM 2665 C CA . PHE A 1 96 ? -6.923 6.555 5.521 1.00 1.93 64 PHE A CA 2
ATOM 2666 C C . PHE A 1 96 ? -7.743 7.361 6.522 1.00 2.37 64 PHE A C 2
ATOM 2667 O O . PHE A 1 96 ? -7.188 8.025 7.390 1.00 2.33 64 PHE A O 2
ATOM 2684 N N . ALA A 1 97 ? -9.061 7.317 6.390 1.00 3.08 65 ALA A N 2
ATOM 2685 C CA . ALA A 1 97 ? -9.939 7.939 7.367 1.00 3.86 65 ALA A CA 2
ATOM 2686 C C . ALA A 1 97 ? -9.810 7.226 8.708 1.00 3.69 65 ALA A C 2
ATOM 2687 O O . ALA A 1 97 ? -9.860 7.850 9.768 1.00 3.90 65 ALA A O 2
ATOM 2694 N N . ASP A 1 98 ? -9.630 5.911 8.647 1.00 3.58 66 ASP A N 2
ATOM 2695 C CA . ASP A 1 98 ? -9.450 5.101 9.846 1.00 3.92 66 ASP A CA 2
ATOM 2696 C C . ASP A 1 98 ? -8.017 5.208 10.350 1.00 3.25 66 ASP A C 2
ATOM 2697 O O . ASP A 1 98 ? -7.771 5.315 11.549 1.00 3.56 66 ASP A O 2
ATOM 2706 N N . ALA A 1 99 ? -7.077 5.206 9.418 1.00 2.57 67 ALA A N 2
ATOM 2707 C CA . ALA A 1 99 ? -5.656 5.239 9.744 1.00 2.48 67 ALA A CA 2
ATOM 2708 C C . ALA A 1 99 ? -5.114 6.663 9.673 1.00 2.09 67 ALA A C 2
ATOM 2709 O O . ALA A 1 99 ? -3.948 6.877 9.345 1.00 2.63 67 ALA A O 2
ATOM 2716 N N . VAL A 1 100 ? -5.980 7.630 9.963 1.00 1.75 68 VAL A N 2
ATOM 2717 C CA . VAL A 1 100 ? -5.631 9.047 9.867 1.00 2.06 68 VAL A CA 2
ATOM 2718 C C . VAL A 1 100 ? -4.436 9.397 10.761 1.00 1.84 68 VAL A C 2
ATOM 2719 O O . VAL A 1 100 ? -3.695 10.345 10.483 1.00 2.23 68 VAL A O 2
ATOM 2732 N N . ALA A 1 101 ? -4.249 8.634 11.832 1.00 1.56 69 ALA A N 2
ATOM 2733 C CA . ALA A 1 101 ? -3.072 8.783 12.670 1.00 1.54 69 ALA A CA 2
ATOM 2734 C C . ALA A 1 101 ? -1.846 8.286 11.921 1.00 1.33 69 ALA A C 2
ATOM 2735 O O . ALA A 1 101 ? -1.670 7.081 11.733 1.00 1.29 69 ALA A O 2
ATOM 2742 N N . ILE A 1 102 ? -1.002 9.219 11.498 1.00 1.30 70 ILE A N 2
ATOM 2743 C CA . ILE A 1 102 ? 0.168 8.896 10.688 1.00 1.16 70 ILE A CA 2
ATOM 2744 C C . ILE A 1 102 ? 1.130 7.984 11.454 1.00 1.01 70 ILE A C 2
ATOM 2745 O O . ILE A 1 102 ? 1.941 7.277 10.860 1.00 0.94 70 ILE A O 2
ATOM 2761 N N . THR A 1 103 ? 0.997 7.976 12.775 1.00 1.06 71 THR A N 2
ATOM 2762 C CA . THR A 1 103 ? 1.823 7.143 13.636 1.00 1.05 71 THR A CA 2
ATOM 2763 C C . THR A 1 103 ? 1.529 5.654 13.434 1.00 0.90 71 THR A C 2
ATOM 2764 O O . THR A 1 103 ? 2.207 4.793 13.998 1.00 0.89 71 THR A O 2
ATOM 2775 N N . SER A 1 104 ? 0.507 5.355 12.640 1.00 0.90 72 SER A N 2
ATOM 2776 C CA . SER A 1 104 ? 0.180 3.979 12.301 1.00 0.92 72 SER A CA 2
ATOM 2777 C C . SER A 1 104 ? 1.100 3.481 11.187 1.00 0.73 72 SER A C 2
ATOM 2778 O O . SER A 1 104 ? 1.363 2.282 11.065 1.00 0.76 72 SER A O 2
ATOM 2786 N N . ILE A 1 105 ? 1.599 4.412 10.386 1.00 0.62 73 ILE A N 2
ATOM 2787 C CA . ILE A 1 105 ? 2.484 4.080 9.281 1.00 0.52 73 ILE A CA 2
ATOM 2788 C C . ILE A 1 105 ? 3.926 4.386 9.671 1.00 0.51 73 ILE A C 2
ATOM 2789 O O . ILE A 1 105 ? 4.421 5.491 9.461 1.00 0.60 73 ILE A O 2
ATOM 2805 N N . VAL A 1 106 ? 4.587 3.400 10.256 1.00 0.49 74 VAL A N 2
ATOM 2806 C CA . VAL A 1 106 ? 5.953 3.573 10.723 1.00 0.57 74 VAL A CA 2
ATOM 2807 C C . VAL A 1 106 ? 6.944 3.069 9.683 1.00 0.45 74 VAL A C 2
ATOM 2808 O O . VAL A 1 106 ? 7.901 3.760 9.328 1.00 0.52 74 VAL A O 2
ATOM 2821 N N . THR A 1 107 ? 6.707 1.863 9.196 1.00 0.36 75 THR A N 2
ATOM 2822 C CA . THR A 1 107 ? 7.574 1.257 8.205 1.00 0.34 75 THR A CA 2
ATOM 2823 C C . THR A 1 107 ? 6.876 1.192 6.855 1.00 0.31 75 THR A C 2
ATOM 2824 O O . THR A 1 107 ? 5.651 1.321 6.780 1.00 0.33 75 THR A O 2
ATOM 2835 N N . VAL A 1 108 ? 7.644 0.996 5.795 1.00 0.29 76 VAL A N 2
ATOM 2836 C CA . VAL A 1 108 ? 7.075 0.826 4.470 1.00 0.28 76 VAL A CA 2
ATOM 2837 C C . VAL A 1 108 ? 6.136 -0.376 4.440 1.00 0.27 76 VAL A C 2
ATOM 2838 O O . VAL A 1 108 ? 5.125 -0.370 3.743 1.00 0.30 76 VAL A O 2
ATOM 2851 N N . ALA A 1 109 ? 6.474 -1.391 5.230 1.00 0.28 77 ALA A N 2
ATOM 2852 C CA . ALA A 1 109 ? 5.673 -2.603 5.327 1.00 0.31 77 ALA A CA 2
ATOM 2853 C C . ALA A 1 109 ? 4.255 -2.293 5.787 1.00 0.31 77 ALA A C 2
ATOM 2854 O O . ALA A 1 109 ? 3.299 -2.900 5.311 1.00 0.35 77 ALA A O 2
ATOM 2861 N N . ASP A 1 110 ? 4.124 -1.339 6.705 1.00 0.32 78 ASP A N 2
ATOM 2862 C CA . ASP A 1 110 ? 2.811 -0.929 7.199 1.00 0.37 78 ASP A CA 2
ATOM 2863 C C . ASP A 1 110 ? 1.959 -0.410 6.053 1.00 0.36 78 ASP A C 2
ATOM 2864 O O . ASP A 1 110 ? 0.802 -0.800 5.890 1.00 0.42 78 ASP A O 2
ATOM 2873 N N . LEU A 1 111 ? 2.556 0.455 5.250 1.00 0.32 79 LEU A N 2
ATOM 2874 C CA . LEU A 1 111 ? 1.866 1.071 4.129 1.00 0.34 79 LEU A CA 2
ATOM 2875 C C . LEU A 1 111 ? 1.632 0.051 3.014 1.00 0.31 79 LEU A C 2
ATOM 2876 O O . LEU A 1 111 ? 0.577 0.037 2.381 1.00 0.34 79 LEU A O 2
ATOM 2892 N N . ALA A 1 112 ? 2.617 -0.811 2.792 1.00 0.29 80 ALA A N 2
ATOM 2893 C CA . ALA A 1 112 ? 2.533 -1.818 1.742 1.00 0.33 80 ALA A CA 2
ATOM 2894 C C . ALA A 1 112 ? 1.460 -2.866 2.043 1.00 0.30 80 ALA A C 2
ATOM 2895 O O . ALA A 1 112 ? 0.638 -3.182 1.180 1.00 0.34 80 ALA A O 2
ATOM 2902 N N . ARG A 1 113 ? 1.456 -3.394 3.268 1.00 0.30 81 ARG A N 2
ATOM 2903 C CA . ARG A 1 113 ? 0.495 -4.432 3.650 1.00 0.35 81 ARG A CA 2
ATOM 2904 C C . ARG A 1 113 ? -0.936 -3.913 3.599 1.00 0.34 81 ARG A C 2
ATOM 2905 O O . ARG A 1 113 ? -1.867 -4.674 3.328 1.00 0.39 81 ARG A O 2
ATOM 2926 N N . ALA A 1 114 ? -1.105 -2.619 3.848 1.00 0.37 82 ALA A N 2
ATOM 2927 C CA . ALA A 1 114 ? -2.422 -1.997 3.804 1.00 0.45 82 ALA A CA 2
ATOM 2928 C C . ALA A 1 114 ? -3.069 -2.208 2.439 1.00 0.49 82 ALA A C 2
ATOM 2929 O O . ALA A 1 114 ? -4.261 -2.498 2.341 1.00 0.59 82 ALA A O 2
ATOM 2936 N N . TYR A 1 115 ? -2.266 -2.091 1.390 1.00 0.49 83 TYR A N 2
ATOM 2937 C CA . TYR A 1 115 ? -2.757 -2.264 0.031 1.00 0.60 83 TYR A CA 2
ATOM 2938 C C . TYR A 1 115 ? -2.649 -3.713 -0.425 1.00 0.62 83 TYR A C 2
ATOM 2939 O O . TYR A 1 115 ? -3.260 -4.103 -1.417 1.00 0.77 83 TYR A O 2
ATOM 2957 N N . ALA A 1 116 ? -1.874 -4.509 0.300 1.00 0.51 84 ALA A N 2
ATOM 2958 C CA . ALA A 1 116 ? -1.756 -5.931 0.003 1.00 0.55 84 ALA A CA 2
ATOM 2959 C C . ALA A 1 116 ? -3.049 -6.654 0.361 1.00 0.61 84 ALA A C 2
ATOM 2960 O O . ALA A 1 116 ? -3.411 -7.656 -0.257 1.00 0.72 84 ALA A O 2
ATOM 2967 N N . GLN A 1 117 ? -3.748 -6.125 1.362 1.00 0.65 85 GLN A N 2
ATOM 2968 C CA . GLN A 1 117 ? -5.030 -6.679 1.780 1.00 0.79 85 GLN A CA 2
ATOM 2969 C C . GLN A 1 117 ? -6.168 -6.099 0.950 1.00 0.96 85 GLN A C 2
ATOM 2970 O O . GLN A 1 117 ? -7.321 -6.502 1.093 1.00 1.19 85 GLN A O 2
ATOM 2984 N N . GLN A 1 118 ? -5.846 -5.143 0.096 1.00 1.06 86 GLN A N 2
ATOM 2985 C CA . GLN A 1 118 ? -6.846 -4.527 -0.760 1.00 1.32 86 GLN A CA 2
ATOM 2986 C C . GLN A 1 118 ? -6.951 -5.278 -2.079 1.00 1.60 86 GLN A C 2
ATOM 2987 O O . GLN A 1 118 ? -5.994 -5.331 -2.853 1.00 1.83 86 GLN A O 2
ATOM 3001 N N . GLY A 1 119 ? -8.114 -5.871 -2.319 1.00 1.82 87 GLY A N 2
ATOM 3002 C CA . GLY A 1 119 ? -8.321 -6.649 -3.524 1.00 2.21 87 GLY A CA 2
ATOM 3003 C C . GLY A 1 119 ? -7.697 -8.027 -3.425 1.00 2.47 87 GLY A C 2
ATOM 3004 O O . GLY A 1 119 ? -7.358 -8.640 -4.437 1.00 2.96 87 GLY A O 2
ATOM 3008 N N . VAL A 1 120 ? -7.549 -8.514 -2.200 1.00 2.43 88 VAL A N 2
ATOM 3009 C CA . VAL A 1 120 ? -6.924 -9.806 -1.964 1.00 2.94 88 VAL A CA 2
ATOM 3010 C C . VAL A 1 120 ? -7.883 -10.952 -2.285 1.00 3.34 88 VAL A C 2
ATOM 3011 O O . VAL A 1 120 ? -9.032 -10.970 -1.839 1.00 3.41 88 VAL A O 2
ATOM 3024 N N . PRO A 1 121 ? -7.413 -11.907 -3.096 1.00 3.89 89 PRO A N 2
ATOM 3025 C CA . PRO A 1 121 ? -8.184 -13.092 -3.470 1.00 4.51 89 PRO A CA 2
ATOM 3026 C C . PRO A 1 121 ? -8.400 -14.036 -2.291 1.00 4.91 89 PRO A C 2
ATOM 3027 O O . PRO A 1 121 ? -7.453 -14.643 -1.785 1.00 5.20 89 PRO A O 2
ATOM 3038 N N . GLY A 1 122 ? -9.639 -14.147 -1.842 1.00 5.15 90 GLY A N 2
ATOM 3039 C CA . GLY A 1 122 ? -9.947 -15.058 -0.759 1.00 5.78 90 GLY A CA 2
ATOM 3040 C C . GLY A 1 122 ? -10.848 -14.437 0.292 1.00 6.35 90 GLY A C 2
ATOM 3041 O O . GLY A 1 122 ? -12.047 -14.705 0.303 1.00 6.50 90 GLY A O 2
ATOM 3045 N N . PRO A 1 123 ? -10.291 -13.602 1.190 1.00 6.96 91 PRO A N 2
ATOM 3046 C CA . PRO A 1 123 ? -11.049 -12.975 2.283 1.00 7.73 91 PRO A CA 2
ATOM 3047 C C . PRO A 1 123 ? -12.309 -12.261 1.799 1.00 7.82 91 PRO A C 2
ATOM 3048 O O . PRO A 1 123 ? -12.280 -11.511 0.821 1.00 7.67 91 PRO A O 2
ATOM 3059 N N . SER A 1 124 ? -13.410 -12.511 2.488 1.00 8.30 92 SER A N 2
ATOM 3060 C CA . SER A 1 124 ? -14.684 -11.905 2.151 1.00 8.68 92 SER A CA 2
ATOM 3061 C C . SER A 1 124 ? -14.911 -10.654 2.997 1.00 9.34 92 SER A C 2
ATOM 3062 O O . SER A 1 124 ? -14.786 -10.697 4.221 1.00 9.92 92 SER A O 2
ATOM 3070 N N . PRO A 1 125 ? -15.214 -9.511 2.355 1.00 9.44 93 PRO A N 2
ATOM 3071 C CA . PRO A 1 125 ? -15.475 -8.255 3.061 1.00 10.20 93 PRO A CA 2
ATOM 3072 C C . PRO A 1 125 ? -16.794 -8.289 3.822 1.00 10.96 93 PRO A C 2
ATOM 3073 O O . PRO A 1 125 ? -16.915 -7.714 4.903 1.00 11.69 93 PRO A O 2
ATOM 3084 N N . ASP A 1 126 ? -17.779 -8.968 3.249 1.00 10.89 94 ASP A N 2
ATOM 3085 C CA . ASP A 1 126 ? -19.090 -9.079 3.868 1.00 11.70 94 ASP A CA 2
ATOM 3086 C C . ASP A 1 126 ? -19.299 -10.488 4.407 1.00 11.90 94 ASP A C 2
ATOM 3087 O O . ASP A 1 126 ? -18.915 -11.473 3.774 1.00 11.65 94 ASP A O 2
ATOM 3096 N N . PRO A 1 127 ? -19.909 -10.597 5.595 1.00 12.53 95 PRO A N 2
ATOM 3097 C CA . PRO A 1 127 ? -20.091 -11.879 6.279 1.00 12.95 95 PRO A CA 2
ATOM 3098 C C . PRO A 1 127 ? -21.180 -12.741 5.651 1.00 13.54 95 PRO A C 2
ATOM 3099 O O . PRO A 1 127 ? -21.294 -13.930 5.954 1.00 13.87 95 PRO A O 2
ATOM 3110 N N . LEU A 1 128 ? -21.971 -12.145 4.768 1.00 13.80 96 LEU A N 2
ATOM 3111 C CA . LEU A 1 128 ? -23.059 -12.864 4.121 1.00 14.53 96 LEU A CA 2
ATOM 3112 C C . LEU A 1 128 ? -22.508 -13.832 3.084 1.00 14.23 96 LEU A C 2
ATOM 3113 O O . LEU A 1 128 ? -23.080 -14.895 2.844 1.00 14.80 96 LEU A O 2
ATOM 3129 N N . ASP A 1 129 ? -21.384 -13.462 2.484 1.00 13.43 97 ASP A N 2
ATOM 3130 C CA . ASP A 1 129 ? -20.703 -14.329 1.529 1.00 13.21 97 ASP A CA 2
ATOM 3131 C C . ASP A 1 129 ? -20.305 -15.647 2.186 1.00 13.07 97 ASP A C 2
ATOM 3132 O O . ASP A 1 129 ? -20.368 -16.711 1.567 1.00 13.44 97 ASP A O 2
ATOM 3141 N N . ALA A 1 130 ? -19.912 -15.570 3.450 1.00 12.70 98 ALA A N 2
ATOM 3142 C CA . ALA A 1 130 ? -19.508 -16.750 4.200 1.00 12.73 98 ALA A CA 2
ATOM 3143 C C . ALA A 1 130 ? -20.700 -17.381 4.913 1.00 13.69 98 ALA A C 2
ATOM 3144 O O . ALA A 1 130 ? -20.564 -18.396 5.589 1.00 14.00 98 ALA A O 2
ATOM 3151 N N . GLN A 1 131 ? -21.868 -16.775 4.750 1.00 14.27 99 GLN A N 2
ATOM 3152 C CA . GLN A 1 131 ? -23.090 -17.286 5.361 1.00 15.26 99 GLN A CA 2
ATOM 3153 C C . GLN A 1 131 ? -23.680 -18.390 4.488 1.00 15.81 99 GLN A C 2
ATOM 3154 O O . GLN A 1 131 ? -24.507 -19.188 4.934 1.00 16.48 99 GLN A O 2
ATOM 3168 N N . LEU A 1 132 ? -23.252 -18.419 3.236 1.00 15.62 100 LEU A N 2
ATOM 3169 C CA . LEU A 1 132 ? -23.707 -19.426 2.293 1.00 16.22 100 LEU A CA 2
ATOM 3170 C C . LEU A 1 132 ? -23.099 -20.782 2.633 1.00 16.11 100 LEU A C 2
ATOM 3171 O O . LEU A 1 132 ? -21.893 -20.993 2.471 1.00 16.32 100 LEU A O 2
ATOM 3187 N N . ARG A 1 133 ? -23.929 -21.693 3.119 1.00 15.92 101 ARG A N 2
ATOM 3188 C CA . ARG A 1 133 ? -23.463 -23.013 3.518 1.00 15.95 101 ARG A CA 2
ATOM 3189 C C . ARG A 1 133 ? -23.754 -24.039 2.427 1.00 16.67 101 ARG A C 2
ATOM 3190 O O . ARG A 1 133 ? -23.003 -24.995 2.248 1.00 16.96 101 ARG A O 2
ATOM 3211 N N . ASP A 1 134 ? -24.846 -23.835 1.702 1.00 17.07 102 ASP A N 2
ATOM 3212 C CA . ASP A 1 134 ? -25.184 -24.700 0.578 1.00 17.84 102 ASP A CA 2
ATOM 3213 C C . ASP A 1 134 ? -24.329 -24.335 -0.621 1.00 18.30 102 ASP A C 2
ATOM 3214 O O . ASP A 1 134 ? -23.797 -25.203 -1.312 1.00 18.98 102 ASP A O 2
ATOM 3223 N N . LEU A 1 135 ? -24.198 -23.039 -0.857 1.00 18.02 103 LEU A N 2
ATOM 3224 C CA . LEU A 1 135 ? -23.297 -22.531 -1.880 1.00 18.52 103 LEU A CA 2
ATOM 3225 C C . LEU A 1 135 ? -21.898 -22.394 -1.292 1.00 18.60 103 LEU A C 2
ATOM 3226 O O . LEU A 1 135 ? -21.462 -21.297 -0.941 1.00 18.46 103 LEU A O 2
ATOM 3242 N N . ARG A 1 136 ? -21.206 -23.516 -1.164 1.00 18.97 104 ARG A N 2
ATOM 3243 C CA . ARG A 1 136 ? -19.907 -23.534 -0.507 1.00 19.25 104 ARG A CA 2
ATOM 3244 C C . ARG A 1 136 ? -18.808 -23.985 -1.461 1.00 20.06 104 ARG A C 2
ATOM 3245 O O . ARG A 1 136 ? -17.625 -23.940 -1.128 1.00 20.50 104 ARG A O 2
ATOM 3266 N N . GLN A 1 137 ? -19.199 -24.406 -2.655 1.00 20.36 105 GLN A N 2
ATOM 3267 C CA . GLN A 1 137 ? -18.247 -24.892 -3.642 1.00 21.23 105 GLN A CA 2
ATOM 3268 C C . GLN A 1 137 ? -17.763 -23.737 -4.517 1.00 21.37 105 GLN A C 2
ATOM 3269 O O . GLN A 1 137 ? -17.871 -23.771 -5.745 1.00 21.50 105 GLN A O 2
ATOM 3283 N N . LEU A 1 138 ? -17.236 -22.706 -3.873 1.00 21.46 106 LEU A N 2
ATOM 3284 C CA . LEU A 1 138 ? -16.758 -21.528 -4.575 1.00 21.72 106 LEU A CA 2
ATOM 3285 C C . LEU A 1 138 ? -15.325 -21.217 -4.168 1.00 22.33 106 LEU A C 2
ATOM 3286 O O . LEU A 1 138 ? -14.406 -21.483 -4.970 1.00 22.57 106 LEU A O 2
ATOM 3303 N N . GLY A 1 28 ? 3.594 -24.746 -9.052 1.00 5.43 -4 GLY A N 3
ATOM 3304 C CA . GLY A 1 28 ? 2.593 -24.094 -9.929 1.00 4.83 -4 GLY A CA 3
ATOM 3305 C C . GLY A 1 28 ? 2.000 -22.864 -9.281 1.00 4.18 -4 GLY A C 3
ATOM 3306 O O . GLY A 1 28 ? 2.699 -22.124 -8.587 1.00 4.27 -4 GLY A O 3
ATOM 3310 N N . ILE A 1 29 ? 0.711 -22.646 -9.494 1.00 3.81 -3 ILE A N 3
ATOM 3311 C CA . ILE A 1 29 ? 0.022 -21.513 -8.900 1.00 3.35 -3 ILE A CA 3
ATOM 3312 C C . ILE A 1 29 ? -0.366 -21.830 -7.461 1.00 2.96 -3 ILE A C 3
ATOM 3313 O O . ILE A 1 29 ? -0.944 -22.881 -7.183 1.00 3.17 -3 ILE A O 3
ATOM 3329 N N . ASP A 1 30 ? -0.027 -20.931 -6.551 1.00 2.59 -2 ASP A N 3
ATOM 3330 C CA . ASP A 1 30 ? -0.331 -21.119 -5.141 1.00 2.41 -2 ASP A CA 3
ATOM 3331 C C . ASP A 1 30 ? -1.216 -19.981 -4.635 1.00 2.20 -2 ASP A C 3
ATOM 3332 O O . ASP A 1 30 ? -0.949 -18.811 -4.913 1.00 2.05 -2 ASP A O 3
ATOM 3341 N N . PRO A 1 31 ? -2.295 -20.310 -3.900 1.00 2.29 -1 PRO A N 3
ATOM 3342 C CA . PRO A 1 31 ? -3.251 -19.315 -3.396 1.00 2.22 -1 PRO A CA 3
ATOM 3343 C C . PRO A 1 31 ? -2.665 -18.393 -2.326 1.00 2.13 -1 PRO A C 3
ATOM 3344 O O . PRO A 1 31 ? -3.206 -17.320 -2.063 1.00 2.08 -1 PRO A O 3
ATOM 3355 N N . PHE A 1 32 ? -1.566 -18.804 -1.709 1.00 2.17 0 PHE A N 3
ATOM 3356 C CA . PHE A 1 32 ? -0.973 -18.029 -0.629 1.00 2.18 0 PHE A CA 3
ATOM 3357 C C . PHE A 1 32 ? 0.171 -17.162 -1.138 1.00 1.96 0 PHE A C 3
ATOM 3358 O O . PHE A 1 32 ? 0.377 -16.047 -0.651 1.00 1.91 0 PHE A O 3
ATOM 3375 N N . THR A 1 33 ? 0.906 -17.658 -2.130 1.00 1.91 1 THR A N 3
ATOM 3376 C CA . THR A 1 33 ? 1.996 -16.891 -2.722 1.00 1.79 1 THR A CA 3
ATOM 3377 C C . THR A 1 33 ? 1.460 -15.657 -3.440 1.00 1.62 1 THR A C 3
ATOM 3378 O O . THR A 1 33 ? 2.201 -14.716 -3.716 1.00 1.47 1 THR A O 3
ATOM 3389 N N . LEU A 1 34 ? 0.161 -15.664 -3.728 1.00 1.68 2 LEU A N 3
ATOM 3390 C CA . LEU A 1 34 ? -0.510 -14.508 -4.313 1.00 1.59 2 LEU A CA 3
ATOM 3391 C C . LEU A 1 34 ? -0.381 -13.292 -3.398 1.00 1.41 2 LEU A C 3
ATOM 3392 O O . LEU A 1 34 ? -0.274 -12.157 -3.865 1.00 1.32 2 LEU A O 3
ATOM 3408 N N . ASN A 1 35 ? -0.374 -13.543 -2.092 1.00 1.39 3 ASN A N 3
ATOM 3409 C CA . ASN A 1 35 ? -0.201 -12.481 -1.108 1.00 1.27 3 ASN A CA 3
ATOM 3410 C C . ASN A 1 35 ? 1.216 -11.933 -1.177 1.00 1.13 3 ASN A C 3
ATOM 3411 O O . ASN A 1 35 ? 1.446 -10.743 -0.982 1.00 1.04 3 ASN A O 3
ATOM 3422 N N . HIS A 1 36 ? 2.161 -12.814 -1.478 1.00 1.17 4 HIS A N 3
ATOM 3423 C CA . HIS A 1 36 ? 3.555 -12.418 -1.636 1.00 1.10 4 HIS A CA 3
ATOM 3424 C C . HIS A 1 36 ? 3.718 -11.628 -2.926 1.00 1.02 4 HIS A C 3
ATOM 3425 O O . HIS A 1 36 ? 4.428 -10.623 -2.973 1.00 0.91 4 HIS A O 3
ATOM 3440 N N . GLN A 1 37 ? 3.036 -12.098 -3.966 1.00 1.10 5 GLN A N 3
ATOM 3441 C CA . GLN A 1 37 ? 3.045 -11.457 -5.275 1.00 1.08 5 GLN A CA 3
ATOM 3442 C C . GLN A 1 37 ? 2.606 -9.999 -5.176 1.00 0.94 5 GLN A C 3
ATOM 3443 O O . GLN A 1 37 ? 3.307 -9.100 -5.634 1.00 0.87 5 GLN A O 3
ATOM 3457 N N . VAL A 1 38 ? 1.452 -9.765 -4.566 1.00 0.96 6 VAL A N 3
ATOM 3458 C CA . VAL A 1 38 ? 0.926 -8.414 -4.450 1.00 0.91 6 VAL A CA 3
ATOM 3459 C C . VAL A 1 38 ? 1.783 -7.573 -3.500 1.00 0.76 6 VAL A C 3
ATOM 3460 O O . VAL A 1 38 ? 1.870 -6.351 -3.643 1.00 0.70 6 VAL A O 3
ATOM 3473 N N . MET A 1 39 ? 2.450 -8.236 -2.558 1.00 0.75 7 MET A N 3
ATOM 3474 C CA . MET A 1 39 ? 3.236 -7.538 -1.550 1.00 0.65 7 MET A CA 3
ATOM 3475 C C . MET A 1 39 ? 4.554 -7.019 -2.127 1.00 0.59 7 MET A C 3
ATOM 3476 O O . MET A 1 39 ? 4.975 -5.903 -1.822 1.00 0.56 7 MET A O 3
ATOM 3490 N N . ASP A 1 40 ? 5.211 -7.809 -2.966 1.00 0.63 8 ASP A N 3
ATOM 3491 C CA . ASP A 1 40 ? 6.463 -7.355 -3.560 1.00 0.61 8 ASP A CA 3
ATOM 3492 C C . ASP A 1 40 ? 6.177 -6.364 -4.682 1.00 0.54 8 ASP A C 3
ATOM 3493 O O . ASP A 1 40 ? 7.015 -5.525 -5.008 1.00 0.50 8 ASP A O 3
ATOM 3502 N N . GLN A 1 41 ? 4.976 -6.449 -5.248 1.00 0.57 9 GLN A N 3
ATOM 3503 C CA . GLN A 1 41 ? 4.540 -5.498 -6.267 1.00 0.54 9 GLN A CA 3
ATOM 3504 C C . GLN A 1 41 ? 4.332 -4.111 -5.665 1.00 0.45 9 GLN A C 3
ATOM 3505 O O . GLN A 1 41 ? 4.781 -3.111 -6.229 1.00 0.43 9 GLN A O 3
ATOM 3519 N N . VAL A 1 42 ? 3.658 -4.050 -4.518 1.00 0.46 10 VAL A N 3
ATOM 3520 C CA . VAL A 1 42 ? 3.436 -2.776 -3.846 1.00 0.44 10 VAL A CA 3
ATOM 3521 C C . VAL A 1 42 ? 4.752 -2.216 -3.312 1.00 0.37 10 VAL A C 3
ATOM 3522 O O . VAL A 1 42 ? 4.985 -1.009 -3.374 1.00 0.39 10 VAL A O 3
ATOM 3535 N N . PHE A 1 43 ? 5.622 -3.093 -2.815 1.00 0.35 11 PHE A N 3
ATOM 3536 C CA . PHE A 1 43 ? 6.928 -2.666 -2.334 1.00 0.35 11 PHE A CA 3
ATOM 3537 C C . PHE A 1 43 ? 7.735 -2.056 -3.475 1.00 0.31 11 PHE A C 3
ATOM 3538 O O . PHE A 1 43 ? 8.351 -1.005 -3.319 1.00 0.33 11 PHE A O 3
ATOM 3555 N N . ASP A 1 44 ? 7.717 -2.719 -4.620 1.00 0.31 12 ASP A N 3
ATOM 3556 C CA . ASP A 1 44 ? 8.389 -2.211 -5.810 1.00 0.31 12 ASP A CA 3
ATOM 3557 C C . ASP A 1 44 ? 7.857 -0.833 -6.186 1.00 0.29 12 ASP A C 3
ATOM 3558 O O . ASP A 1 44 ? 8.619 0.064 -6.558 1.00 0.31 12 ASP A O 3
ATOM 3567 N N . GLN A 1 45 ? 6.547 -0.666 -6.072 1.00 0.30 13 GLN A N 3
ATOM 3568 C CA . GLN A 1 45 ? 5.905 0.587 -6.429 1.00 0.34 13 GLN A CA 3
ATOM 3569 C C . GLN A 1 45 ? 6.288 1.692 -5.453 1.00 0.34 13 GLN A C 3
ATOM 3570 O O . GLN A 1 45 ? 6.653 2.791 -5.870 1.00 0.38 13 GLN A O 3
ATOM 3584 N N . VAL A 1 46 ? 6.220 1.406 -4.155 1.00 0.34 14 VAL A N 3
ATOM 3585 C CA . VAL A 1 46 ? 6.571 2.404 -3.155 1.00 0.38 14 VAL A CA 3
ATOM 3586 C C . VAL A 1 46 ? 8.064 2.718 -3.208 1.00 0.37 14 VAL A C 3
ATOM 3587 O O . VAL A 1 46 ? 8.460 3.853 -2.987 1.00 0.42 14 VAL A O 3
ATOM 3600 N N . GLU A 1 47 ? 8.880 1.717 -3.529 1.00 0.35 15 GLU A N 3
ATOM 3601 C CA . GLU A 1 47 ? 10.318 1.922 -3.695 1.00 0.40 15 GLU A CA 3
ATOM 3602 C C . GLU A 1 47 ? 10.580 2.993 -4.751 1.00 0.40 15 GLU A C 3
ATOM 3603 O O . GLU A 1 47 ? 11.342 3.939 -4.530 1.00 0.45 15 GLU A O 3
ATOM 3615 N N . HIS A 1 48 ? 9.924 2.843 -5.894 1.00 0.37 16 HIS A N 3
ATOM 3616 C CA . HIS A 1 48 ? 10.046 3.806 -6.980 1.00 0.42 16 HIS A CA 3
ATOM 3617 C C . HIS A 1 48 ? 9.424 5.141 -6.593 1.00 0.41 16 HIS A C 3
ATOM 3618 O O . HIS A 1 48 ? 9.959 6.203 -6.908 1.00 0.45 16 HIS A O 3
ATOM 3633 N N . GLN A 1 49 ? 8.297 5.082 -5.898 1.00 0.38 17 GLN A N 3
ATOM 3634 C CA . GLN A 1 49 ? 7.559 6.273 -5.530 1.00 0.40 17 GLN A CA 3
ATOM 3635 C C . GLN A 1 49 ? 8.326 7.106 -4.504 1.00 0.38 17 GLN A C 3
ATOM 3636 O O . GLN A 1 49 ? 8.478 8.316 -4.667 1.00 0.43 17 GLN A O 3
ATOM 3650 N N . ILE A 1 50 ? 8.811 6.452 -3.453 1.00 0.35 18 ILE A N 3
ATOM 3651 C CA . ILE A 1 50 ? 9.562 7.128 -2.398 1.00 0.37 18 ILE A CA 3
ATOM 3652 C C . ILE A 1 50 ? 10.760 7.868 -2.978 1.00 0.39 18 ILE A C 3
ATOM 3653 O O . ILE A 1 50 ? 11.025 9.011 -2.615 1.00 0.42 18 ILE A O 3
ATOM 3669 N N . ALA A 1 51 ? 11.460 7.218 -3.904 1.00 0.40 19 ALA A N 3
ATOM 3670 C CA . ALA A 1 51 ? 12.627 7.814 -4.543 1.00 0.45 19 ALA A CA 3
ATOM 3671 C C . ALA A 1 51 ? 12.269 9.119 -5.254 1.00 0.47 19 ALA A C 3
ATOM 3672 O O . ALA A 1 51 ? 13.034 10.084 -5.230 1.00 0.51 19 ALA A O 3
ATOM 3679 N N . GLN A 1 52 ? 11.094 9.144 -5.871 1.00 0.46 20 GLN A N 3
ATOM 3680 C CA . GLN A 1 52 ? 10.651 10.310 -6.629 1.00 0.51 20 GLN A CA 3
ATOM 3681 C C . GLN A 1 52 ? 10.109 11.401 -5.704 1.00 0.50 20 GLN A C 3
ATOM 3682 O O . GLN A 1 52 ? 10.261 12.592 -5.977 1.00 0.55 20 GLN A O 3
ATOM 3696 N N . VAL A 1 53 ? 9.476 10.993 -4.611 1.00 0.48 21 VAL A N 3
ATOM 3697 C CA . VAL A 1 53 ? 8.964 11.945 -3.629 1.00 0.54 21 VAL A CA 3
ATOM 3698 C C . VAL A 1 53 ? 10.116 12.570 -2.846 1.00 0.57 21 VAL A C 3
ATOM 3699 O O . VAL A 1 53 ? 10.172 13.789 -2.665 1.00 0.66 21 VAL A O 3
ATOM 3712 N N . LEU A 1 54 ? 11.039 11.730 -2.395 1.00 0.54 22 LEU A N 3
ATOM 3713 C CA . LEU A 1 54 ? 12.220 12.187 -1.685 1.00 0.61 22 LEU A CA 3
ATOM 3714 C C . LEU A 1 54 ? 13.069 13.083 -2.581 1.00 0.61 22 LEU A C 3
ATOM 3715 O O . LEU A 1 54 ? 13.606 14.097 -2.133 1.00 0.68 22 LEU A O 3
ATOM 3731 N N . GLY A 1 55 ? 13.173 12.704 -3.852 1.00 0.61 23 GLY A N 3
ATOM 3732 C CA . GLY A 1 55 ? 13.912 13.501 -4.813 1.00 0.73 23 GLY A CA 3
ATOM 3733 C C . GLY A 1 55 ? 13.316 14.884 -4.988 1.00 0.81 23 GLY A C 3
ATOM 3734 O O . GLY A 1 55 ? 14.043 15.870 -5.098 1.00 0.94 23 GLY A O 3
ATOM 3738 N N . ALA A 1 56 ? 11.989 14.960 -4.992 1.00 0.80 24 ALA A N 3
ATOM 3739 C CA . ALA A 1 56 ? 11.291 16.237 -5.119 1.00 0.96 24 ALA A CA 3
ATOM 3740 C C . ALA A 1 56 ? 11.484 17.095 -3.871 1.00 1.01 24 ALA A C 3
ATOM 3741 O O . ALA A 1 56 ? 11.372 18.321 -3.921 1.00 1.19 24 ALA A O 3
ATOM 3748 N N . LYS A 1 57 ? 11.772 16.446 -2.750 1.00 0.92 25 LYS A N 3
ATOM 3749 C CA . LYS A 1 57 ? 12.036 17.154 -1.509 1.00 1.04 25 LYS A CA 3
ATOM 3750 C C . LYS A 1 57 ? 13.487 17.623 -1.462 1.00 1.06 25 LYS A C 3
ATOM 3751 O O . LYS A 1 57 ? 13.802 18.665 -0.884 1.00 1.18 25 LYS A O 3
ATOM 3770 N N . GLY A 1 58 ? 14.363 16.852 -2.086 1.00 1.00 26 GLY A N 3
ATOM 3771 C CA . GLY A 1 58 ? 15.773 17.185 -2.092 1.00 1.09 26 GLY A CA 3
ATOM 3772 C C . GLY A 1 58 ? 16.572 16.278 -1.182 1.00 1.08 26 GLY A C 3
ATOM 3773 O O . GLY A 1 58 ? 17.715 16.576 -0.844 1.00 1.22 26 GLY A O 3
ATOM 3777 N N . GLY A 1 59 ? 15.969 15.166 -0.789 1.00 0.99 27 GLY A N 3
ATOM 3778 C CA . GLY A 1 59 ? 16.645 14.226 0.078 1.00 1.09 27 GLY A CA 3
ATOM 3779 C C . GLY A 1 59 ? 17.495 13.250 -0.706 1.00 1.07 27 GLY A C 3
ATOM 3780 O O . GLY A 1 59 ? 17.136 12.877 -1.825 1.00 1.10 27 GLY A O 3
ATOM 3784 N N . PRO A 1 60 ? 18.645 12.835 -0.156 1.00 1.17 28 PRO A N 3
ATOM 3785 C CA . PRO A 1 60 ? 19.530 11.870 -0.813 1.00 1.26 28 PRO A CA 3
ATOM 3786 C C . PRO A 1 60 ? 18.906 10.482 -0.880 1.00 1.05 28 PRO A C 3
ATOM 3787 O O . PRO A 1 60 ? 18.193 10.065 0.037 1.00 0.97 28 PRO A O 3
ATOM 3798 N N . LEU A 1 61 ? 19.175 9.771 -1.960 1.00 1.10 29 LEU A N 3
ATOM 3799 C CA . LEU A 1 61 ? 18.598 8.458 -2.165 1.00 1.03 29 LEU A CA 3
ATOM 3800 C C . LEU A 1 61 ? 19.383 7.400 -1.394 1.00 0.95 29 LEU A C 3
ATOM 3801 O O . LEU A 1 61 ? 20.548 7.129 -1.698 1.00 1.15 29 LEU A O 3
ATOM 3817 N N . VAL A 1 62 ? 18.744 6.825 -0.386 1.00 0.79 30 VAL A N 3
ATOM 3818 C CA . VAL A 1 62 ? 19.366 5.793 0.431 1.00 0.80 30 VAL A CA 3
ATOM 3819 C C . VAL A 1 62 ? 18.706 4.440 0.188 1.00 0.73 30 VAL A C 3
ATOM 3820 O O . VAL A 1 62 ? 17.753 4.335 -0.590 1.00 0.75 30 VAL A O 3
ATOM 3833 N N . ALA A 1 63 ? 19.212 3.412 0.853 1.00 0.80 31 ALA A N 3
ATOM 3834 C CA . ALA A 1 63 ? 18.707 2.059 0.676 1.00 0.79 31 ALA A CA 3
ATOM 3835 C C . ALA A 1 63 ? 17.367 1.874 1.378 1.00 0.65 31 ALA A C 3
ATOM 3836 O O . ALA A 1 63 ? 17.310 1.715 2.599 1.00 0.73 31 ALA A O 3
ATOM 3843 N N . VAL A 1 64 ? 16.293 1.896 0.604 1.00 0.55 32 VAL A N 3
ATOM 3844 C CA . VAL A 1 64 ? 14.957 1.723 1.147 1.00 0.49 32 VAL A CA 3
ATOM 3845 C C . VAL A 1 64 ? 14.604 0.238 1.231 1.00 0.36 32 VAL A C 3
ATOM 3846 O O . VAL A 1 64 ? 14.718 -0.500 0.251 1.00 0.44 32 VAL A O 3
ATOM 3859 N N . GLU A 1 65 ? 14.208 -0.201 2.416 1.00 0.37 33 GLU A N 3
ATOM 3860 C CA . GLU A 1 65 ? 13.834 -1.591 2.629 1.00 0.44 33 GLU A CA 3
ATOM 3861 C C . GLU A 1 65 ? 12.395 -1.683 3.110 1.00 0.42 33 GLU A C 3
ATOM 3862 O O . GLU A 1 65 ? 11.775 -0.663 3.414 1.00 0.46 33 GLU A O 3
ATOM 3874 N N . ILE A 1 66 ? 11.873 -2.893 3.204 1.00 0.44 34 ILE A N 3
ATOM 3875 C CA . ILE A 1 66 ? 10.495 -3.088 3.627 1.00 0.45 34 ILE A CA 3
ATOM 3876 C C . ILE A 1 66 ? 10.343 -2.833 5.131 1.00 0.36 34 ILE A C 3
ATOM 3877 O O . ILE A 1 66 ? 9.339 -2.281 5.581 1.00 0.41 34 ILE A O 3
ATOM 3893 N N . ASP A 1 67 ? 11.365 -3.192 5.901 1.00 0.37 35 ASP A N 3
ATOM 3894 C CA . ASP A 1 67 ? 11.330 -3.003 7.349 1.00 0.39 35 ASP A CA 3
ATOM 3895 C C . ASP A 1 67 ? 12.004 -1.691 7.733 1.00 0.38 35 ASP A C 3
ATOM 3896 O O . ASP A 1 67 ? 12.357 -1.474 8.893 1.00 0.50 35 ASP A O 3
ATOM 3905 N N . SER A 1 68 ? 12.177 -0.817 6.753 1.00 0.38 36 SER A N 3
ATOM 3906 C CA . SER A 1 68 ? 12.833 0.460 6.976 1.00 0.43 36 SER A CA 3
ATOM 3907 C C . SER A 1 68 ? 11.823 1.494 7.467 1.00 0.32 36 SER A C 3
ATOM 3908 O O . SER A 1 68 ? 10.647 1.450 7.097 1.00 0.32 36 SER A O 3
ATOM 3916 N N . ARG A 1 69 ? 12.282 2.403 8.314 1.00 0.35 37 ARG A N 3
ATOM 3917 C CA . ARG A 1 69 ? 11.434 3.452 8.858 1.00 0.36 37 ARG A CA 3
ATOM 3918 C C . ARG A 1 69 ? 11.584 4.724 8.037 1.00 0.37 37 ARG A C 3
ATOM 3919 O O . ARG A 1 69 ? 12.696 5.179 7.770 1.00 0.43 37 ARG A O 3
ATOM 3940 N N . PHE A 1 70 ? 10.444 5.296 7.654 1.00 0.37 38 PHE A N 3
ATOM 3941 C CA . PHE A 1 70 ? 10.402 6.463 6.772 1.00 0.40 38 PHE A CA 3
ATOM 3942 C C . PHE A 1 70 ? 11.154 7.648 7.364 1.00 0.44 38 PHE A C 3
ATOM 3943 O O . PHE A 1 70 ? 11.719 8.463 6.633 1.00 0.50 38 PHE A O 3
ATOM 3960 N N . SER A 1 71 ? 11.152 7.740 8.687 1.00 0.52 39 SER A N 3
ATOM 3961 C CA . SER A 1 71 ? 11.814 8.831 9.383 1.00 0.63 39 SER A CA 3
ATOM 3962 C C . SER A 1 71 ? 13.318 8.837 9.085 1.00 0.56 39 SER A C 3
ATOM 3963 O O . SER A 1 71 ? 13.932 9.897 8.972 1.00 0.56 39 SER A O 3
ATOM 3971 N N . ASP A 1 72 ? 13.893 7.650 8.918 1.00 0.61 40 ASP A N 3
ATOM 3972 C CA . ASP A 1 72 ? 15.325 7.518 8.657 1.00 0.66 40 ASP A CA 3
ATOM 3973 C C . ASP A 1 72 ? 15.681 8.045 7.272 1.00 0.62 40 ASP A C 3
ATOM 3974 O O . ASP A 1 72 ? 16.752 8.617 7.071 1.00 0.72 40 ASP A O 3
ATOM 3983 N N . LEU A 1 73 ? 14.766 7.868 6.326 1.00 0.58 41 LEU A N 3
ATOM 3984 C CA . LEU A 1 73 ? 14.990 8.300 4.948 1.00 0.64 41 LEU A CA 3
ATOM 3985 C C . LEU A 1 73 ? 14.812 9.810 4.816 1.00 0.61 41 LEU A C 3
ATOM 3986 O O . LEU A 1 73 ? 15.064 10.387 3.756 1.00 0.75 41 LEU A O 3
ATOM 4002 N N . GLY A 1 74 ? 14.385 10.446 5.896 1.00 0.52 42 GLY A N 3
ATOM 4003 C CA . GLY A 1 74 ? 14.171 11.877 5.874 1.00 0.56 42 GLY A CA 3
ATOM 4004 C C . GLY A 1 74 ? 12.749 12.228 5.497 1.00 0.47 42 GLY A C 3
ATOM 4005 O O . GLY A 1 74 ? 12.491 13.278 4.909 1.00 0.51 42 GLY A O 3
ATOM 4009 N N . LEU A 1 75 ? 11.827 11.337 5.819 1.00 0.45 43 LEU A N 3
ATOM 4010 C CA . LEU A 1 75 ? 10.417 11.573 5.566 1.00 0.40 43 LEU A CA 3
ATOM 4011 C C . LEU A 1 75 ? 9.698 11.837 6.878 1.00 0.41 43 LEU A C 3
ATOM 4012 O O . LEU A 1 75 ? 9.708 11.000 7.781 1.00 0.53 43 LEU A O 3
ATOM 4028 N N . SER A 1 76 ? 9.105 13.010 6.997 1.00 0.45 44 SER A N 3
ATOM 4029 C CA . SER A 1 76 ? 8.381 13.370 8.201 1.00 0.54 44 SER A CA 3
ATOM 4030 C C . SER A 1 76 ? 6.891 13.105 8.019 1.00 0.50 44 SER A C 3
ATOM 4031 O O . SER A 1 76 ? 6.477 12.572 6.989 1.00 0.42 44 SER A O 3
ATOM 4039 N N . SER A 1 77 ? 6.088 13.482 9.006 1.00 0.62 45 SER A N 3
ATOM 4040 C CA . SER A 1 77 ? 4.649 13.282 8.937 1.00 0.65 45 SER A CA 3
ATOM 4041 C C . SER A 1 77 ? 4.059 13.993 7.720 1.00 0.52 45 SER A C 3
ATOM 4042 O O . SER A 1 77 ? 3.210 13.442 7.019 1.00 0.51 45 SER A O 3
ATOM 4050 N N . LEU A 1 78 ? 4.541 15.204 7.460 1.00 0.52 46 LEU A N 3
ATOM 4051 C CA . LEU A 1 78 ? 4.088 15.986 6.314 1.00 0.50 46 LEU A CA 3
ATOM 4052 C C . LEU A 1 78 ? 4.440 15.278 5.008 1.00 0.44 46 LEU A C 3
ATOM 4053 O O . LEU A 1 78 ? 3.632 15.215 4.081 1.00 0.48 46 LEU A O 3
ATOM 4069 N N . ASP A 1 79 ? 5.651 14.731 4.953 1.00 0.42 47 ASP A N 3
ATOM 4070 C CA . ASP A 1 79 ? 6.119 14.026 3.766 1.00 0.41 47 ASP A CA 3
ATOM 4071 C C . ASP A 1 79 ? 5.314 12.753 3.562 1.00 0.36 47 ASP A C 3
ATOM 4072 O O . ASP A 1 79 ? 4.957 12.401 2.438 1.00 0.38 47 ASP A O 3
ATOM 4081 N N . LEU A 1 80 ? 5.021 12.069 4.662 1.00 0.39 48 LEU A N 3
ATOM 4082 C CA . LEU A 1 80 ? 4.209 10.863 4.618 1.00 0.46 48 LEU A CA 3
ATOM 4083 C C . LEU A 1 80 ? 2.787 11.181 4.186 1.00 0.47 48 LEU A C 3
ATOM 4084 O O . LEU A 1 80 ? 2.194 10.436 3.415 1.00 0.51 48 LEU A O 3
ATOM 4100 N N . ALA A 1 81 ? 2.252 12.292 4.677 1.00 0.47 49 ALA A N 3
ATOM 4101 C CA . ALA A 1 81 ? 0.924 12.740 4.278 1.00 0.55 49 ALA A CA 3
ATOM 4102 C C . ALA A 1 81 ? 0.847 12.880 2.763 1.00 0.50 49 ALA A C 3
ATOM 4103 O O . ALA A 1 81 ? -0.131 12.475 2.136 1.00 0.55 49 ALA A O 3
ATOM 4110 N N . THR A 1 82 ? 1.900 13.433 2.180 1.00 0.45 50 THR A N 3
ATOM 4111 C CA . THR A 1 82 ? 1.994 13.565 0.735 1.00 0.45 50 THR A CA 3
ATOM 4112 C C . THR A 1 82 ? 2.187 12.200 0.076 1.00 0.39 50 THR A C 3
ATOM 4113 O O . THR A 1 82 ? 1.526 11.877 -0.911 1.00 0.40 50 THR A O 3
ATOM 4124 N N . LEU A 1 83 ? 3.077 11.398 0.645 1.00 0.35 51 LEU A N 3
ATOM 4125 C CA . LEU A 1 83 ? 3.381 10.074 0.114 1.00 0.34 51 LEU A CA 3
ATOM 4126 C C . LEU A 1 83 ? 2.128 9.203 0.057 1.00 0.35 51 LEU A C 3
ATOM 4127 O O . LEU A 1 83 ? 1.811 8.632 -0.983 1.00 0.40 51 LEU A O 3
ATOM 4143 N N . ILE A 1 84 ? 1.410 9.125 1.171 1.00 0.37 52 ILE A N 3
ATOM 4144 C CA . ILE A 1 84 ? 0.207 8.301 1.257 1.00 0.44 52 ILE A CA 3
ATOM 4145 C C . ILE A 1 84 ? -0.862 8.798 0.282 1.00 0.41 52 ILE A C 3
ATOM 4146 O O . ILE A 1 84 ? -1.504 8.009 -0.409 1.00 0.43 52 ILE A O 3
ATOM 4162 N N . SER A 1 85 ? -1.030 10.114 0.208 1.00 0.44 53 SER A N 3
ATOM 4163 C CA . SER A 1 85 ? -1.983 10.709 -0.725 1.00 0.50 53 SER A CA 3
ATOM 4164 C C . SER A 1 85 ? -1.617 10.366 -2.168 1.00 0.48 53 SER A C 3
ATOM 4165 O O . SER A 1 85 ? -2.489 10.119 -3.010 1.00 0.53 53 SER A O 3
ATOM 4173 N N . ASN A 1 86 ? -0.322 10.331 -2.436 1.00 0.47 54 ASN A N 3
ATOM 4174 C CA . ASN A 1 86 ? 0.182 10.044 -3.768 1.00 0.54 54 ASN A CA 3
ATOM 4175 C C . ASN A 1 86 ? 0.051 8.552 -4.081 1.00 0.47 54 ASN A C 3
ATOM 4176 O O . ASN A 1 86 ? -0.164 8.165 -5.227 1.00 0.57 54 ASN A O 3
ATOM 4187 N N . LEU A 1 87 ? 0.161 7.717 -3.050 1.00 0.40 55 LEU A N 3
ATOM 4188 C CA . LEU A 1 87 ? -0.051 6.279 -3.204 1.00 0.41 55 LEU A CA 3
ATOM 4189 C C . LEU A 1 87 ? -1.522 5.976 -3.459 1.00 0.40 55 LEU A C 3
ATOM 4190 O O . LEU A 1 87 ? -1.855 5.051 -4.206 1.00 0.42 55 LEU A O 3
ATOM 4206 N N . GLU A 1 88 ? -2.398 6.758 -2.837 1.00 0.43 56 GLU A N 3
ATOM 4207 C CA . GLU A 1 88 ? -3.831 6.651 -3.087 1.00 0.50 56 GLU A CA 3
ATOM 4208 C C . GLU A 1 88 ? -4.121 6.833 -4.572 1.00 0.48 56 GLU A C 3
ATOM 4209 O O . GLU A 1 88 ? -4.959 6.137 -5.140 1.00 0.54 56 GLU A O 3
ATOM 4221 N N . ALA A 1 89 ? -3.389 7.745 -5.203 1.00 0.47 57 ALA A N 3
ATOM 4222 C CA . ALA A 1 89 ? -3.572 8.030 -6.621 1.00 0.54 57 ALA A CA 3
ATOM 4223 C C . ALA A 1 89 ? -3.112 6.862 -7.493 1.00 0.50 57 ALA A C 3
ATOM 4224 O O . ALA A 1 89 ? -3.437 6.794 -8.679 1.00 0.65 57 ALA A O 3
ATOM 4231 N N . VAL A 1 90 ? -2.361 5.942 -6.901 1.00 0.39 58 VAL A N 3
ATOM 4232 C CA . VAL A 1 90 ? -1.844 4.792 -7.628 1.00 0.44 58 VAL A CA 3
ATOM 4233 C C . VAL A 1 90 ? -2.870 3.660 -7.667 1.00 0.48 58 VAL A C 3
ATOM 4234 O O . VAL A 1 90 ? -3.079 3.035 -8.706 1.00 0.58 58 VAL A O 3
ATOM 4247 N N . TYR A 1 91 ? -3.509 3.400 -6.535 1.00 0.48 59 TYR A N 3
ATOM 4248 C CA . TYR A 1 91 ? -4.462 2.299 -6.443 1.00 0.57 59 TYR A CA 3
ATOM 4249 C C . TYR A 1 91 ? -5.900 2.765 -6.631 1.00 0.67 59 TYR A C 3
ATOM 4250 O O . TYR A 1 91 ? -6.744 2.011 -7.118 1.00 0.74 59 TYR A O 3
ATOM 4268 N N . GLY A 1 92 ? -6.179 4.001 -6.238 1.00 0.79 60 GLY A N 3
ATOM 4269 C CA . GLY A 1 92 ? -7.538 4.511 -6.281 1.00 0.93 60 GLY A CA 3
ATOM 4270 C C . GLY A 1 92 ? -8.311 4.132 -5.035 1.00 1.01 60 GLY A C 3
ATOM 4271 O O . GLY A 1 92 ? -9.461 4.531 -4.848 1.00 1.23 60 GLY A O 3
ATOM 4275 N N . THR A 1 93 ? -7.658 3.365 -4.179 1.00 1.00 61 THR A N 3
ATOM 4276 C CA . THR A 1 93 ? -8.261 2.866 -2.959 1.00 1.17 61 THR A CA 3
ATOM 4277 C C . THR A 1 93 ? -7.308 3.075 -1.788 1.00 1.44 61 THR A C 3
ATOM 4278 O O . THR A 1 93 ? -6.164 2.613 -1.827 1.00 1.78 61 THR A O 3
ATOM 4289 N N . ASP A 1 94 ? -7.770 3.780 -0.765 1.00 1.59 62 ASP A N 3
ATOM 4290 C CA . ASP A 1 94 ? -6.934 4.093 0.390 1.00 1.95 62 ASP A CA 3
ATOM 4291 C C . ASP A 1 94 ? -7.760 4.139 1.671 1.00 1.51 62 ASP A C 3
ATOM 4292 O O . ASP A 1 94 ? -8.716 4.915 1.769 1.00 1.59 62 ASP A O 3
ATOM 4301 N N . PRO A 1 95 ? -7.431 3.293 2.659 1.00 2.12 63 PRO A N 3
ATOM 4302 C CA . PRO A 1 95 ? -8.069 3.317 3.965 1.00 2.53 63 PRO A CA 3
ATOM 4303 C C . PRO A 1 95 ? -7.398 4.338 4.877 1.00 2.06 63 PRO A C 3
ATOM 4304 O O . PRO A 1 95 ? -6.231 4.188 5.243 1.00 2.15 63 PRO A O 3
ATOM 4315 N N . PHE A 1 96 ? -8.137 5.365 5.260 1.00 2.11 64 PHE A N 3
ATOM 4316 C CA . PHE A 1 96 ? -7.545 6.485 5.976 1.00 1.93 64 PHE A CA 3
ATOM 4317 C C . PHE A 1 96 ? -7.792 6.381 7.479 1.00 2.37 64 PHE A C 3
ATOM 4318 O O . PHE A 1 96 ? -7.288 7.190 8.253 1.00 2.33 64 PHE A O 3
ATOM 4335 N N . ALA A 1 97 ? -8.544 5.367 7.890 1.00 3.08 65 ALA A N 3
ATOM 4336 C CA . ALA A 1 97 ? -8.883 5.185 9.298 1.00 3.86 65 ALA A CA 3
ATOM 4337 C C . ALA A 1 97 ? -7.628 5.060 10.159 1.00 3.69 65 ALA A C 3
ATOM 4338 O O . ALA A 1 97 ? -7.491 5.731 11.181 1.00 3.90 65 ALA A O 3
ATOM 4345 N N . ASP A 1 98 ? -6.707 4.211 9.731 1.00 3.58 66 ASP A N 3
ATOM 4346 C CA . ASP A 1 98 ? -5.463 4.002 10.464 1.00 3.92 66 ASP A CA 3
ATOM 4347 C C . ASP A 1 98 ? -4.449 5.082 10.126 1.00 3.25 66 ASP A C 3
ATOM 4348 O O . ASP A 1 98 ? -3.456 5.254 10.827 1.00 3.56 66 ASP A O 3
ATOM 4357 N N . ALA A 1 99 ? -4.719 5.823 9.060 1.00 2.57 67 ALA A N 3
ATOM 4358 C CA . ALA A 1 99 ? -3.800 6.851 8.596 1.00 2.48 67 ALA A CA 3
ATOM 4359 C C . ALA A 1 99 ? -4.095 8.198 9.251 1.00 2.09 67 ALA A C 3
ATOM 4360 O O . ALA A 1 99 ? -3.424 9.190 8.970 1.00 2.63 67 ALA A O 3
ATOM 4367 N N . VAL A 1 100 ? -5.109 8.234 10.114 1.00 1.75 68 VAL A N 3
ATOM 4368 C CA . VAL A 1 100 ? -5.418 9.440 10.874 1.00 2.06 68 VAL A CA 3
ATOM 4369 C C . VAL A 1 100 ? -4.284 9.741 11.847 1.00 1.84 68 VAL A C 3
ATOM 4370 O O . VAL A 1 100 ? -3.820 10.877 11.956 1.00 2.23 68 VAL A O 3
ATOM 4383 N N . ALA A 1 101 ? -3.831 8.710 12.541 1.00 1.56 69 ALA A N 3
ATOM 4384 C CA . ALA A 1 101 ? -2.674 8.825 13.408 1.00 1.54 69 ALA A CA 3
ATOM 4385 C C . ALA A 1 101 ? -1.427 8.411 12.647 1.00 1.33 69 ALA A C 3
ATOM 4386 O O . ALA A 1 101 ? -1.257 7.238 12.319 1.00 1.29 69 ALA A O 3
ATOM 4393 N N . ILE A 1 102 ? -0.557 9.372 12.366 1.00 1.30 70 ILE A N 3
ATOM 4394 C CA . ILE A 1 102 ? 0.635 9.121 11.559 1.00 1.16 70 ILE A CA 3
ATOM 4395 C C . ILE A 1 102 ? 1.609 8.191 12.289 1.00 1.01 70 ILE A C 3
ATOM 4396 O O . ILE A 1 102 ? 2.520 7.623 11.688 1.00 0.94 70 ILE A O 3
ATOM 4412 N N . THR A 1 103 ? 1.383 8.018 13.585 1.00 1.06 71 THR A N 3
ATOM 4413 C CA . THR A 1 103 ? 2.245 7.198 14.417 1.00 1.05 71 THR A CA 3
ATOM 4414 C C . THR A 1 103 ? 2.011 5.705 14.185 1.00 0.90 71 THR A C 3
ATOM 4415 O O . THR A 1 103 ? 2.727 4.866 14.737 1.00 0.89 71 THR A O 3
ATOM 4426 N N . SER A 1 104 ? 1.016 5.373 13.371 1.00 0.90 72 SER A N 3
ATOM 4427 C CA . SER A 1 104 ? 0.729 3.983 13.052 1.00 0.92 72 SER A CA 3
ATOM 4428 C C . SER A 1 104 ? 1.682 3.476 11.972 1.00 0.73 72 SER A C 3
ATOM 4429 O O . SER A 1 104 ? 2.026 2.293 11.928 1.00 0.76 72 SER A O 3
ATOM 4437 N N . ILE A 1 105 ? 2.112 4.386 11.109 1.00 0.62 73 ILE A N 3
ATOM 4438 C CA . ILE A 1 105 ? 3.010 4.042 10.020 1.00 0.52 73 ILE A CA 3
ATOM 4439 C C . ILE A 1 105 ? 4.455 4.227 10.461 1.00 0.51 73 ILE A C 3
ATOM 4440 O O . ILE A 1 105 ? 5.026 5.312 10.335 1.00 0.60 73 ILE A O 3
ATOM 4456 N N . VAL A 1 106 ? 5.034 3.168 11.004 1.00 0.49 74 VAL A N 3
ATOM 4457 C CA . VAL A 1 106 ? 6.403 3.219 11.490 1.00 0.57 74 VAL A CA 3
ATOM 4458 C C . VAL A 1 106 ? 7.374 2.801 10.392 1.00 0.45 74 VAL A C 3
ATOM 4459 O O . VAL A 1 106 ? 8.390 3.460 10.161 1.00 0.52 74 VAL A O 3
ATOM 4472 N N . THR A 1 107 ? 7.048 1.715 9.710 1.00 0.36 75 THR A N 3
ATOM 4473 C CA . THR A 1 107 ? 7.920 1.174 8.685 1.00 0.34 75 THR A CA 3
ATOM 4474 C C . THR A 1 107 ? 7.232 1.152 7.327 1.00 0.31 75 THR A C 3
ATOM 4475 O O . THR A 1 107 ? 6.017 1.348 7.241 1.00 0.33 75 THR A O 3
ATOM 4486 N N . VAL A 1 108 ? 8.003 0.912 6.275 1.00 0.29 76 VAL A N 3
ATOM 4487 C CA . VAL A 1 108 ? 7.452 0.814 4.928 1.00 0.28 76 VAL A CA 3
ATOM 4488 C C . VAL A 1 108 ? 6.397 -0.287 4.865 1.00 0.27 76 VAL A C 3
ATOM 4489 O O . VAL A 1 108 ? 5.345 -0.120 4.246 1.00 0.30 76 VAL A O 3
ATOM 4502 N N . ALA A 1 109 ? 6.679 -1.394 5.546 1.00 0.28 77 ALA A N 3
ATOM 4503 C CA . ALA A 1 109 ? 5.781 -2.545 5.595 1.00 0.31 77 ALA A CA 3
ATOM 4504 C C . ALA A 1 109 ? 4.365 -2.156 6.006 1.00 0.31 77 ALA A C 3
ATOM 4505 O O . ALA A 1 109 ? 3.394 -2.702 5.488 1.00 0.35 77 ALA A O 3
ATOM 4512 N N . ASP A 1 110 ? 4.253 -1.201 6.920 1.00 0.32 78 ASP A N 3
ATOM 4513 C CA . ASP A 1 110 ? 2.954 -0.785 7.438 1.00 0.37 78 ASP A CA 3
ATOM 4514 C C . ASP A 1 110 ? 2.127 -0.112 6.351 1.00 0.36 78 ASP A C 3
ATOM 4515 O O . ASP A 1 110 ? 0.928 -0.352 6.230 1.00 0.42 78 ASP A O 3
ATOM 4524 N N . LEU A 1 111 ? 2.779 0.719 5.552 1.00 0.32 79 LEU A N 3
ATOM 4525 C CA . LEU A 1 111 ? 2.096 1.430 4.483 1.00 0.34 79 LEU A CA 3
ATOM 4526 C C . LEU A 1 111 ? 1.909 0.519 3.274 1.00 0.31 79 LEU A C 3
ATOM 4527 O O . LEU A 1 111 ? 0.853 0.509 2.641 1.00 0.34 79 LEU A O 3
ATOM 4543 N N . ALA A 1 112 ? 2.937 -0.264 2.974 1.00 0.29 80 ALA A N 3
ATOM 4544 C CA . ALA A 1 112 ? 2.910 -1.165 1.830 1.00 0.33 80 ALA A CA 3
ATOM 4545 C C . ALA A 1 112 ? 1.836 -2.234 1.994 1.00 0.30 80 ALA A C 3
ATOM 4546 O O . ALA A 1 112 ? 1.119 -2.547 1.046 1.00 0.34 80 ALA A O 3
ATOM 4553 N N . ARG A 1 113 ? 1.709 -2.773 3.203 1.00 0.30 81 ARG A N 3
ATOM 4554 C CA . ARG A 1 113 ? 0.730 -3.822 3.467 1.00 0.35 81 ARG A CA 3
ATOM 4555 C C . ARG A 1 113 ? -0.690 -3.290 3.291 1.00 0.34 81 ARG A C 3
ATOM 4556 O O . ARG A 1 113 ? -1.590 -4.024 2.878 1.00 0.39 81 ARG A O 3
ATOM 4577 N N . ALA A 1 114 ? -0.879 -2.010 3.588 1.00 0.37 82 ALA A N 3
ATOM 4578 C CA . ALA A 1 114 ? -2.181 -1.378 3.436 1.00 0.45 82 ALA A CA 3
ATOM 4579 C C . ALA A 1 114 ? -2.611 -1.388 1.974 1.00 0.49 82 ALA A C 3
ATOM 4580 O O . ALA A 1 114 ? -3.772 -1.644 1.656 1.00 0.59 82 ALA A O 3
ATOM 4587 N N . TYR A 1 115 ? -1.660 -1.138 1.083 1.00 0.49 83 TYR A N 3
ATOM 4588 C CA . TYR A 1 115 ? -1.948 -1.113 -0.344 1.00 0.60 83 TYR A CA 3
ATOM 4589 C C . TYR A 1 115 ? -1.824 -2.500 -0.961 1.00 0.62 83 TYR A C 3
ATOM 4590 O O . TYR A 1 115 ? -2.228 -2.713 -2.098 1.00 0.77 83 TYR A O 3
ATOM 4608 N N . ALA A 1 116 ? -1.264 -3.438 -0.207 1.00 0.51 84 ALA A N 3
ATOM 4609 C CA . ALA A 1 116 ? -1.258 -4.838 -0.615 1.00 0.55 84 ALA A CA 3
ATOM 4610 C C . ALA A 1 116 ? -2.638 -5.437 -0.386 1.00 0.61 84 ALA A C 3
ATOM 4611 O O . ALA A 1 116 ? -3.020 -6.425 -1.012 1.00 0.72 84 ALA A O 3
ATOM 4618 N N . GLN A 1 117 ? -3.370 -4.829 0.538 1.00 0.65 85 GLN A N 3
ATOM 4619 C CA . GLN A 1 117 ? -4.753 -5.195 0.800 1.00 0.79 85 GLN A CA 3
ATOM 4620 C C . GLN A 1 117 ? -5.659 -4.555 -0.249 1.00 0.96 85 GLN A C 3
ATOM 4621 O O . GLN A 1 117 ? -6.785 -4.997 -0.480 1.00 1.19 85 GLN A O 3
ATOM 4635 N N . GLN A 1 118 ? -5.151 -3.501 -0.874 1.00 1.06 86 GLN A N 3
ATOM 4636 C CA . GLN A 1 118 ? -5.878 -2.794 -1.918 1.00 1.32 86 GLN A CA 3
ATOM 4637 C C . GLN A 1 118 ? -5.548 -3.385 -3.284 1.00 1.60 86 GLN A C 3
ATOM 4638 O O . GLN A 1 118 ? -4.537 -4.068 -3.444 1.00 1.83 86 GLN A O 3
ATOM 4652 N N . GLY A 1 119 ? -6.404 -3.125 -4.263 1.00 1.82 87 GLY A N 3
ATOM 4653 C CA . GLY A 1 119 ? -6.152 -3.588 -5.614 1.00 2.21 87 GLY A CA 3
ATOM 4654 C C . GLY A 1 119 ? -6.440 -5.065 -5.775 1.00 2.47 87 GLY A C 3
ATOM 4655 O O . GLY A 1 119 ? -5.867 -5.728 -6.642 1.00 2.96 87 GLY A O 3
ATOM 4659 N N . VAL A 1 120 ? -7.332 -5.578 -4.944 1.00 2.43 88 VAL A N 3
ATOM 4660 C CA . VAL A 1 120 ? -7.665 -6.993 -4.962 1.00 2.94 88 VAL A CA 3
ATOM 4661 C C . VAL A 1 120 ? -8.922 -7.253 -5.790 1.00 3.34 88 VAL A C 3
ATOM 4662 O O . VAL A 1 120 ? -9.953 -6.609 -5.591 1.00 3.41 88 VAL A O 3
ATOM 4675 N N . PRO A 1 121 ? -8.839 -8.172 -6.766 1.00 3.89 89 PRO A N 3
ATOM 4676 C CA . PRO A 1 121 ? -10.000 -8.591 -7.555 1.00 4.51 89 PRO A CA 3
ATOM 4677 C C . PRO A 1 121 ? -11.060 -9.260 -6.683 1.00 4.91 89 PRO A C 3
ATOM 4678 O O . PRO A 1 121 ? -10.818 -10.318 -6.092 1.00 5.20 89 PRO A O 3
ATOM 4689 N N . GLY A 1 122 ? -12.223 -8.635 -6.595 1.00 5.15 90 GLY A N 3
ATOM 4690 C CA . GLY A 1 122 ? -13.298 -9.170 -5.787 1.00 5.78 90 GLY A CA 3
ATOM 4691 C C . GLY A 1 122 ? -14.256 -10.020 -6.598 1.00 6.35 90 GLY A C 3
ATOM 4692 O O . GLY A 1 122 ? -13.820 -10.870 -7.375 1.00 6.50 90 GLY A O 3
ATOM 4696 N N . PRO A 1 123 ? -15.570 -9.803 -6.447 1.00 6.96 91 PRO A N 3
ATOM 4697 C CA . PRO A 1 123 ? -16.587 -10.571 -7.170 1.00 7.73 91 PRO A CA 3
ATOM 4698 C C . PRO A 1 123 ? -16.540 -10.310 -8.670 1.00 7.82 91 PRO A C 3
ATOM 4699 O O . PRO A 1 123 ? -16.372 -9.168 -9.104 1.00 7.67 91 PRO A O 3
ATOM 4710 N N . SER A 1 124 ? -16.665 -11.373 -9.452 1.00 8.30 92 SER A N 3
ATOM 4711 C CA . SER A 1 124 ? -16.699 -11.264 -10.902 1.00 8.68 92 SER A CA 3
ATOM 4712 C C . SER A 1 124 ? -17.903 -10.426 -11.326 1.00 9.34 92 SER A C 3
ATOM 4713 O O . SER A 1 124 ? -19.046 -10.779 -11.031 1.00 9.92 92 SER A O 3
ATOM 4721 N N . PRO A 1 125 ? -17.659 -9.297 -12.013 1.00 9.44 93 PRO A N 3
ATOM 4722 C CA . PRO A 1 125 ? -18.716 -8.346 -12.377 1.00 10.20 93 PRO A CA 3
ATOM 4723 C C . PRO A 1 125 ? -19.731 -8.928 -13.353 1.00 10.96 93 PRO A C 3
ATOM 4724 O O . PRO A 1 125 ? -20.889 -8.510 -13.374 1.00 11.69 93 PRO A O 3
ATOM 4735 N N . ASP A 1 126 ? -19.298 -9.898 -14.152 1.00 10.89 94 ASP A N 3
ATOM 4736 C CA . ASP A 1 126 ? -20.172 -10.516 -15.142 1.00 11.70 94 ASP A CA 3
ATOM 4737 C C . ASP A 1 126 ? -19.498 -11.741 -15.762 1.00 11.90 94 ASP A C 3
ATOM 4738 O O . ASP A 1 126 ? -18.436 -11.633 -16.378 1.00 11.65 94 ASP A O 3
ATOM 4747 N N . PRO A 1 127 ? -20.102 -12.930 -15.573 1.00 12.53 95 PRO A N 3
ATOM 4748 C CA . PRO A 1 127 ? -19.584 -14.200 -16.111 1.00 12.95 95 PRO A CA 3
ATOM 4749 C C . PRO A 1 127 ? -19.410 -14.198 -17.626 1.00 13.54 95 PRO A C 3
ATOM 4750 O O . PRO A 1 127 ? -18.444 -14.752 -18.150 1.00 13.87 95 PRO A O 3
ATOM 4761 N N . LEU A 1 128 ? -20.341 -13.570 -18.323 1.00 13.80 96 LEU A N 3
ATOM 4762 C CA . LEU A 1 128 ? -20.284 -13.492 -19.779 1.00 14.53 96 LEU A CA 3
ATOM 4763 C C . LEU A 1 128 ? -19.132 -12.594 -20.200 1.00 14.23 96 LEU A C 3
ATOM 4764 O O . LEU A 1 128 ? -18.408 -12.888 -21.149 1.00 14.80 96 LEU A O 3
ATOM 4780 N N . ASP A 1 129 ? -18.972 -11.504 -19.464 1.00 13.43 97 ASP A N 3
ATOM 4781 C CA . ASP A 1 129 ? -17.891 -10.550 -19.684 1.00 13.21 97 ASP A CA 3
ATOM 4782 C C . ASP A 1 129 ? -16.529 -11.226 -19.556 1.00 13.07 97 ASP A C 3
ATOM 4783 O O . ASP A 1 129 ? -15.598 -10.924 -20.302 1.00 13.44 97 ASP A O 3
ATOM 4792 N N . ALA A 1 130 ? -16.421 -12.140 -18.602 1.00 12.70 98 ALA A N 3
ATOM 4793 C CA . ALA A 1 130 ? -15.188 -12.883 -18.396 1.00 12.73 98 ALA A CA 3
ATOM 4794 C C . ALA A 1 130 ? -14.933 -13.827 -19.563 1.00 13.69 98 ALA A C 3
ATOM 4795 O O . ALA A 1 130 ? -13.817 -13.909 -20.079 1.00 14.00 98 ALA A O 3
ATOM 4802 N N . GLN A 1 131 ? -15.986 -14.517 -19.985 1.00 14.27 99 GLN A N 3
ATOM 4803 C CA . GLN A 1 131 ? -15.907 -15.455 -21.099 1.00 15.26 99 GLN A CA 3
ATOM 4804 C C . GLN A 1 131 ? -15.519 -14.739 -22.389 1.00 15.81 99 GLN A C 3
ATOM 4805 O O . GLN A 1 131 ? -14.554 -15.112 -23.056 1.00 16.48 99 GLN A O 3
ATOM 4819 N N . LEU A 1 132 ? -16.270 -13.700 -22.723 1.00 15.62 100 LEU A N 3
ATOM 4820 C CA . LEU A 1 132 ? -16.040 -12.949 -23.947 1.00 16.22 100 LEU A CA 3
ATOM 4821 C C . LEU A 1 132 ? -14.961 -11.894 -23.733 1.00 16.11 100 LEU A C 3
ATOM 4822 O O . LEU A 1 132 ? -15.213 -10.700 -23.860 1.00 16.32 100 LEU A O 3
ATOM 4838 N N . ARG A 1 133 ? -13.752 -12.349 -23.437 1.00 15.92 101 ARG A N 3
ATOM 4839 C CA . ARG A 1 133 ? -12.647 -11.458 -23.091 1.00 15.95 101 ARG A CA 3
ATOM 4840 C C . ARG A 1 133 ? -12.268 -10.522 -24.242 1.00 16.67 101 ARG A C 3
ATOM 4841 O O . ARG A 1 133 ? -11.774 -9.416 -24.010 1.00 16.96 101 ARG A O 3
ATOM 4862 N N . ASP A 1 134 ? -12.494 -10.951 -25.477 1.00 17.07 102 ASP A N 3
ATOM 4863 C CA . ASP A 1 134 ? -12.171 -10.112 -26.628 1.00 17.84 102 ASP A CA 3
ATOM 4864 C C . ASP A 1 134 ? -13.440 -9.570 -27.278 1.00 18.30 102 ASP A C 3
ATOM 4865 O O . ASP A 1 134 ? -13.385 -8.915 -28.320 1.00 18.98 102 ASP A O 3
ATOM 4874 N N . LEU A 1 135 ? -14.577 -9.811 -26.638 1.00 18.02 103 LEU A N 3
ATOM 4875 C CA . LEU A 1 135 ? -15.858 -9.362 -27.165 1.00 18.52 103 LEU A CA 3
ATOM 4876 C C . LEU A 1 135 ? -16.746 -8.835 -26.034 1.00 18.60 103 LEU A C 3
ATOM 4877 O O . LEU A 1 135 ? -17.849 -9.331 -25.800 1.00 18.46 103 LEU A O 3
ATOM 4893 N N . ARG A 1 136 ? -16.251 -7.824 -25.334 1.00 18.97 104 ARG A N 3
ATOM 4894 C CA . ARG A 1 136 ? -16.978 -7.227 -24.220 1.00 19.25 104 ARG A CA 3
ATOM 4895 C C . ARG A 1 136 ? -17.712 -5.970 -24.670 1.00 20.06 104 ARG A C 3
ATOM 4896 O O . ARG A 1 136 ? -17.279 -4.850 -24.387 1.00 20.50 104 ARG A O 3
ATOM 4917 N N . GLN A 1 137 ? -18.815 -6.158 -25.381 1.00 20.36 105 GLN A N 3
ATOM 4918 C CA . GLN A 1 137 ? -19.605 -5.039 -25.877 1.00 21.23 105 GLN A CA 3
ATOM 4919 C C . GLN A 1 137 ? -21.033 -5.122 -25.365 1.00 21.37 105 GLN A C 3
ATOM 4920 O O . GLN A 1 137 ? -21.500 -4.234 -24.652 1.00 21.50 105 GLN A O 3
ATOM 4934 N N . LEU A 1 138 ? -21.701 -6.206 -25.735 1.00 21.46 106 LEU A N 3
ATOM 4935 C CA . LEU A 1 138 ? -23.088 -6.458 -25.357 1.00 21.72 106 LEU A CA 3
ATOM 4936 C C . LEU A 1 138 ? -24.005 -5.352 -25.876 1.00 22.33 106 LEU A C 3
ATOM 4937 O O . LEU A 1 138 ? -24.241 -4.366 -25.148 1.00 22.57 106 LEU A O 3
ATOM 4954 N N . GLY A 1 28 ? 8.465 -18.354 -11.174 1.00 5.43 -4 GLY A N 4
ATOM 4955 C CA . GLY A 1 28 ? 7.181 -18.309 -11.914 1.00 4.83 -4 GLY A CA 4
ATOM 4956 C C . GLY A 1 28 ? 5.991 -18.329 -10.981 1.00 4.18 -4 GLY A C 4
ATOM 4957 O O . GLY A 1 28 ? 5.975 -17.623 -9.969 1.00 4.27 -4 GLY A O 4
ATOM 4961 N N . ILE A 1 29 ? 5.004 -19.156 -11.296 1.00 3.81 -3 ILE A N 4
ATOM 4962 C CA . ILE A 1 29 ? 3.798 -19.253 -10.485 1.00 3.35 -3 ILE A CA 4
ATOM 4963 C C . ILE A 1 29 ? 4.016 -20.236 -9.331 1.00 2.96 -3 ILE A C 4
ATOM 4964 O O . ILE A 1 29 ? 3.273 -21.206 -9.161 1.00 3.17 -3 ILE A O 4
ATOM 4980 N N . ASP A 1 30 ? 5.058 -19.980 -8.552 1.00 2.59 -2 ASP A N 4
ATOM 4981 C CA . ASP A 1 30 ? 5.394 -20.802 -7.405 1.00 2.41 -2 ASP A CA 4
ATOM 4982 C C . ASP A 1 30 ? 4.700 -20.248 -6.166 1.00 2.20 -2 ASP A C 4
ATOM 4983 O O . ASP A 1 30 ? 5.021 -19.151 -5.707 1.00 2.05 -2 ASP A O 4
ATOM 4992 N N . PRO A 1 31 ? 3.726 -21.001 -5.620 1.00 2.29 -1 PRO A N 4
ATOM 4993 C CA . PRO A 1 31 ? 2.890 -20.567 -4.485 1.00 2.22 -1 PRO A CA 4
ATOM 4994 C C . PRO A 1 31 ? 3.678 -20.019 -3.296 1.00 2.13 -1 PRO A C 4
ATOM 4995 O O . PRO A 1 31 ? 3.231 -19.082 -2.634 1.00 2.08 -1 PRO A O 4
ATOM 5006 N N . PHE A 1 32 ? 4.850 -20.586 -3.031 1.00 2.17 0 PHE A N 4
ATOM 5007 C CA . PHE A 1 32 ? 5.661 -20.154 -1.900 1.00 2.18 0 PHE A CA 4
ATOM 5008 C C . PHE A 1 32 ? 6.274 -18.778 -2.161 1.00 1.96 0 PHE A C 4
ATOM 5009 O O . PHE A 1 32 ? 6.693 -18.085 -1.236 1.00 1.91 0 PHE A O 4
ATOM 5026 N N . THR A 1 33 ? 6.318 -18.382 -3.422 1.00 1.91 1 THR A N 4
ATOM 5027 C CA . THR A 1 33 ? 6.892 -17.097 -3.784 1.00 1.79 1 THR A CA 4
ATOM 5028 C C . THR A 1 33 ? 5.807 -16.090 -4.158 1.00 1.62 1 THR A C 4
ATOM 5029 O O . THR A 1 33 ? 6.062 -14.889 -4.200 1.00 1.47 1 THR A O 4
ATOM 5040 N N . LEU A 1 34 ? 4.594 -16.581 -4.413 1.00 1.68 2 LEU A N 4
ATOM 5041 C CA . LEU A 1 34 ? 3.504 -15.727 -4.889 1.00 1.59 2 LEU A CA 4
ATOM 5042 C C . LEU A 1 34 ? 3.183 -14.621 -3.893 1.00 1.41 2 LEU A C 4
ATOM 5043 O O . LEU A 1 34 ? 2.959 -13.477 -4.281 1.00 1.32 2 LEU A O 4
ATOM 5059 N N . ASN A 1 35 ? 3.188 -14.956 -2.611 1.00 1.39 3 ASN A N 4
ATOM 5060 C CA . ASN A 1 35 ? 2.933 -13.968 -1.568 1.00 1.27 3 ASN A CA 4
ATOM 5061 C C . ASN A 1 35 ? 4.012 -12.894 -1.587 1.00 1.13 3 ASN A C 4
ATOM 5062 O O . ASN A 1 35 ? 3.731 -11.705 -1.419 1.00 1.04 3 ASN A O 4
ATOM 5073 N N . HIS A 1 36 ? 5.245 -13.317 -1.821 1.00 1.17 4 HIS A N 4
ATOM 5074 C CA . HIS A 1 36 ? 6.364 -12.397 -1.888 1.00 1.10 4 HIS A CA 4
ATOM 5075 C C . HIS A 1 36 ? 6.259 -11.535 -3.141 1.00 1.02 4 HIS A C 4
ATOM 5076 O O . HIS A 1 36 ? 6.620 -10.367 -3.123 1.00 0.91 4 HIS A O 4
ATOM 5091 N N . GLN A 1 37 ? 5.747 -12.116 -4.222 1.00 1.10 5 GLN A N 4
ATOM 5092 C CA . GLN A 1 37 ? 5.562 -11.383 -5.472 1.00 1.08 5 GLN A CA 4
ATOM 5093 C C . GLN A 1 37 ? 4.500 -10.300 -5.308 1.00 0.94 5 GLN A C 4
ATOM 5094 O O . GLN A 1 37 ? 4.600 -9.222 -5.898 1.00 0.87 5 GLN A O 4
ATOM 5108 N N . VAL A 1 38 ? 3.481 -10.592 -4.506 1.00 0.96 6 VAL A N 4
ATOM 5109 C CA . VAL A 1 38 ? 2.451 -9.607 -4.187 1.00 0.91 6 VAL A CA 4
ATOM 5110 C C . VAL A 1 38 ? 3.064 -8.437 -3.422 1.00 0.76 6 VAL A C 4
ATOM 5111 O O . VAL A 1 38 ? 2.833 -7.268 -3.751 1.00 0.70 6 VAL A O 4
ATOM 5124 N N . MET A 1 39 ? 3.864 -8.764 -2.414 1.00 0.75 7 MET A N 4
ATOM 5125 C CA . MET A 1 39 ? 4.497 -7.753 -1.582 1.00 0.65 7 MET A CA 4
ATOM 5126 C C . MET A 1 39 ? 5.572 -7.011 -2.374 1.00 0.59 7 MET A C 4
ATOM 5127 O O . MET A 1 39 ? 5.783 -5.816 -2.187 1.00 0.56 7 MET A O 4
ATOM 5141 N N . ASP A 1 40 ? 6.241 -7.736 -3.266 1.00 0.63 8 ASP A N 4
ATOM 5142 C CA . ASP A 1 40 ? 7.230 -7.150 -4.168 1.00 0.61 8 ASP A CA 4
ATOM 5143 C C . ASP A 1 40 ? 6.598 -6.055 -5.011 1.00 0.54 8 ASP A C 4
ATOM 5144 O O . ASP A 1 40 ? 7.181 -4.992 -5.199 1.00 0.50 8 ASP A O 4
ATOM 5153 N N . GLN A 1 41 ? 5.391 -6.322 -5.494 1.00 0.57 9 GLN A N 4
ATOM 5154 C CA . GLN A 1 41 ? 4.677 -5.381 -6.345 1.00 0.54 9 GLN A CA 4
ATOM 5155 C C . GLN A 1 41 ? 4.446 -4.054 -5.628 1.00 0.45 9 GLN A C 4
ATOM 5156 O O . GLN A 1 41 ? 4.771 -2.990 -6.159 1.00 0.43 9 GLN A O 4
ATOM 5170 N N . VAL A 1 42 ? 3.903 -4.119 -4.418 1.00 0.46 10 VAL A N 4
ATOM 5171 C CA . VAL A 1 42 ? 3.606 -2.905 -3.662 1.00 0.44 10 VAL A CA 4
ATOM 5172 C C . VAL A 1 42 ? 4.891 -2.249 -3.144 1.00 0.37 10 VAL A C 4
ATOM 5173 O O . VAL A 1 42 ? 4.992 -1.023 -3.084 1.00 0.39 10 VAL A O 4
ATOM 5186 N N . PHE A 1 43 ? 5.885 -3.061 -2.800 1.00 0.35 11 PHE A N 4
ATOM 5187 C CA . PHE A 1 43 ? 7.153 -2.540 -2.303 1.00 0.35 11 PHE A CA 4
ATOM 5188 C C . PHE A 1 43 ? 7.924 -1.849 -3.424 1.00 0.31 11 PHE A C 4
ATOM 5189 O O . PHE A 1 43 ? 8.567 -0.823 -3.212 1.00 0.33 11 PHE A O 4
ATOM 5206 N N . ASP A 1 44 ? 7.852 -2.412 -4.620 1.00 0.31 12 ASP A N 4
ATOM 5207 C CA . ASP A 1 44 ? 8.461 -1.791 -5.790 1.00 0.31 12 ASP A CA 4
ATOM 5208 C C . ASP A 1 44 ? 7.734 -0.496 -6.129 1.00 0.29 12 ASP A C 4
ATOM 5209 O O . ASP A 1 44 ? 8.329 0.460 -6.629 1.00 0.31 12 ASP A O 4
ATOM 5218 N N . GLN A 1 45 ? 6.440 -0.473 -5.828 1.00 0.30 13 GLN A N 4
ATOM 5219 C CA . GLN A 1 45 ? 5.616 0.699 -6.070 1.00 0.34 13 GLN A CA 4
ATOM 5220 C C . GLN A 1 45 ? 6.008 1.833 -5.129 1.00 0.34 13 GLN A C 4
ATOM 5221 O O . GLN A 1 45 ? 6.253 2.953 -5.571 1.00 0.38 13 GLN A O 4
ATOM 5235 N N . VAL A 1 46 ? 6.086 1.539 -3.831 1.00 0.34 14 VAL A N 4
ATOM 5236 C CA . VAL A 1 46 ? 6.463 2.557 -2.854 1.00 0.38 14 VAL A CA 4
ATOM 5237 C C . VAL A 1 46 ? 7.877 3.067 -3.128 1.00 0.37 14 VAL A C 4
ATOM 5238 O O . VAL A 1 46 ? 8.145 4.253 -2.977 1.00 0.42 14 VAL A O 4
ATOM 5251 N N . GLU A 1 47 ? 8.764 2.169 -3.557 1.00 0.35 15 GLU A N 4
ATOM 5252 C CA . GLU A 1 47 ? 10.110 2.550 -3.989 1.00 0.40 15 GLU A CA 4
ATOM 5253 C C . GLU A 1 47 ? 10.030 3.593 -5.104 1.00 0.40 15 GLU A C 4
ATOM 5254 O O . GLU A 1 47 ? 10.673 4.644 -5.042 1.00 0.45 15 GLU A O 4
ATOM 5266 N N . HIS A 1 48 ? 9.209 3.296 -6.106 1.00 0.37 16 HIS A N 4
ATOM 5267 C CA . HIS A 1 48 ? 9.017 4.184 -7.245 1.00 0.42 16 HIS A CA 4
ATOM 5268 C C . HIS A 1 48 ? 8.481 5.540 -6.790 1.00 0.41 16 HIS A C 4
ATOM 5269 O O . HIS A 1 48 ? 8.855 6.578 -7.332 1.00 0.45 16 HIS A O 4
ATOM 5284 N N . GLN A 1 49 ? 7.611 5.521 -5.791 1.00 0.38 17 GLN A N 4
ATOM 5285 C CA . GLN A 1 49 ? 7.010 6.746 -5.277 1.00 0.40 17 GLN A CA 4
ATOM 5286 C C . GLN A 1 49 ? 8.013 7.544 -4.445 1.00 0.38 17 GLN A C 4
ATOM 5287 O O . GLN A 1 49 ? 8.094 8.765 -4.568 1.00 0.43 17 GLN A O 4
ATOM 5301 N N . ILE A 1 50 ? 8.782 6.846 -3.609 1.00 0.35 18 ILE A N 4
ATOM 5302 C CA . ILE A 1 50 ? 9.792 7.490 -2.772 1.00 0.37 18 ILE A CA 4
ATOM 5303 C C . ILE A 1 50 ? 10.826 8.204 -3.638 1.00 0.39 18 ILE A C 4
ATOM 5304 O O . ILE A 1 50 ? 11.208 9.342 -3.351 1.00 0.42 18 ILE A O 4
ATOM 5320 N N . ALA A 1 51 ? 11.253 7.540 -4.707 1.00 0.40 19 ALA A N 4
ATOM 5321 C CA . ALA A 1 51 ? 12.202 8.125 -5.648 1.00 0.45 19 ALA A CA 4
ATOM 5322 C C . ALA A 1 51 ? 11.654 9.421 -6.238 1.00 0.47 19 ALA A C 4
ATOM 5323 O O . ALA A 1 51 ? 12.375 10.415 -6.363 1.00 0.51 19 ALA A O 4
ATOM 5330 N N . GLN A 1 52 ? 10.370 9.404 -6.583 1.00 0.46 20 GLN A N 4
ATOM 5331 C CA . GLN A 1 52 ? 9.705 10.576 -7.134 1.00 0.51 20 GLN A CA 4
ATOM 5332 C C . GLN A 1 52 ? 9.625 11.696 -6.102 1.00 0.50 20 GLN A C 4
ATOM 5333 O O . GLN A 1 52 ? 10.028 12.830 -6.372 1.00 0.55 20 GLN A O 4
ATOM 5347 N N . VAL A 1 53 ? 9.114 11.366 -4.918 1.00 0.48 21 VAL A N 4
ATOM 5348 C CA . VAL A 1 53 ? 8.941 12.349 -3.853 1.00 0.54 21 VAL A CA 4
ATOM 5349 C C . VAL A 1 53 ? 10.272 12.989 -3.472 1.00 0.57 21 VAL A C 4
ATOM 5350 O O . VAL A 1 53 ? 10.396 14.210 -3.477 1.00 0.66 21 VAL A O 4
ATOM 5363 N N . LEU A 1 54 ? 11.273 12.169 -3.173 1.00 0.54 22 LEU A N 4
ATOM 5364 C CA . LEU A 1 54 ? 12.583 12.684 -2.781 1.00 0.61 22 LEU A CA 4
ATOM 5365 C C . LEU A 1 54 ? 13.230 13.459 -3.920 1.00 0.61 22 LEU A C 4
ATOM 5366 O O . LEU A 1 54 ? 13.941 14.436 -3.685 1.00 0.68 22 LEU A O 4
ATOM 5382 N N . GLY A 1 55 ? 12.966 13.037 -5.149 1.00 0.61 23 GLY A N 4
ATOM 5383 C CA . GLY A 1 55 ? 13.499 13.734 -6.302 1.00 0.73 23 GLY A CA 4
ATOM 5384 C C . GLY A 1 55 ? 12.958 15.145 -6.417 1.00 0.81 23 GLY A C 4
ATOM 5385 O O . GLY A 1 55 ? 13.721 16.099 -6.574 1.00 0.94 23 GLY A O 4
ATOM 5389 N N . ALA A 1 56 ? 11.642 15.282 -6.308 1.00 0.80 24 ALA A N 4
ATOM 5390 C CA . ALA A 1 56 ? 10.998 16.584 -6.414 1.00 0.96 24 ALA A CA 4
ATOM 5391 C C . ALA A 1 56 ? 11.199 17.400 -5.140 1.00 1.01 24 ALA A C 4
ATOM 5392 O O . ALA A 1 56 ? 11.118 18.627 -5.157 1.00 1.19 24 ALA A O 4
ATOM 5399 N N . LYS A 1 57 ? 11.453 16.705 -4.040 1.00 0.92 25 LYS A N 4
ATOM 5400 C CA . LYS A 1 57 ? 11.720 17.347 -2.761 1.00 1.04 25 LYS A CA 4
ATOM 5401 C C . LYS A 1 57 ? 13.139 17.901 -2.724 1.00 1.06 25 LYS A C 4
ATOM 5402 O O . LYS A 1 57 ? 13.413 18.907 -2.072 1.00 1.18 25 LYS A O 4
ATOM 5421 N N . GLY A 1 58 ? 14.035 17.234 -3.435 1.00 1.00 26 GLY A N 4
ATOM 5422 C CA . GLY A 1 58 ? 15.428 17.620 -3.430 1.00 1.09 26 GLY A CA 4
ATOM 5423 C C . GLY A 1 58 ? 16.203 16.889 -2.357 1.00 1.08 26 GLY A C 4
ATOM 5424 O O . GLY A 1 58 ? 17.309 17.286 -1.993 1.00 1.22 26 GLY A O 4
ATOM 5428 N N . GLY A 1 59 ? 15.619 15.810 -1.856 1.00 0.99 27 GLY A N 4
ATOM 5429 C CA . GLY A 1 59 ? 16.235 15.056 -0.786 1.00 1.09 27 GLY A CA 4
ATOM 5430 C C . GLY A 1 59 ? 17.006 13.858 -1.305 1.00 1.07 27 GLY A C 4
ATOM 5431 O O . GLY A 1 59 ? 16.635 13.280 -2.327 1.00 1.10 27 GLY A O 4
ATOM 5435 N N . PRO A 1 60 ? 18.096 13.471 -0.625 1.00 1.17 28 PRO A N 4
ATOM 5436 C CA . PRO A 1 60 ? 18.919 12.323 -1.027 1.00 1.26 28 PRO A CA 4
ATOM 5437 C C . PRO A 1 60 ? 18.147 11.007 -0.990 1.00 1.05 28 PRO A C 4
ATOM 5438 O O . PRO A 1 60 ? 17.532 10.659 0.023 1.00 0.97 28 PRO A O 4
ATOM 5449 N N . LEU A 1 61 ? 18.178 10.280 -2.100 1.00 1.10 29 LEU A N 4
ATOM 5450 C CA . LEU A 1 61 ? 17.530 8.982 -2.183 1.00 1.03 29 LEU A CA 4
ATOM 5451 C C . LEU A 1 61 ? 18.503 7.883 -1.779 1.00 0.95 29 LEU A C 4
ATOM 5452 O O . LEU A 1 61 ? 19.521 7.662 -2.445 1.00 1.15 29 LEU A O 4
ATOM 5468 N N . VAL A 1 62 ? 18.203 7.215 -0.675 1.00 0.79 30 VAL A N 4
ATOM 5469 C CA . VAL A 1 62 ? 19.021 6.111 -0.200 1.00 0.80 30 VAL A CA 4
ATOM 5470 C C . VAL A 1 62 ? 18.270 4.793 -0.350 1.00 0.73 30 VAL A C 4
ATOM 5471 O O . VAL A 1 62 ? 17.086 4.784 -0.696 1.00 0.75 30 VAL A O 4
ATOM 5484 N N . ALA A 1 63 ? 18.962 3.687 -0.102 1.00 0.80 31 ALA A N 4
ATOM 5485 C CA . ALA A 1 63 ? 18.358 2.368 -0.215 1.00 0.79 31 ALA A CA 4
ATOM 5486 C C . ALA A 1 63 ? 17.319 2.151 0.875 1.00 0.65 31 ALA A C 4
ATOM 5487 O O . ALA A 1 63 ? 17.611 2.285 2.064 1.00 0.73 31 ALA A O 4
ATOM 5494 N N . VAL A 1 64 ? 16.107 1.817 0.466 1.00 0.55 32 VAL A N 4
ATOM 5495 C CA . VAL A 1 64 ? 15.020 1.605 1.404 1.00 0.49 32 VAL A CA 4
ATOM 5496 C C . VAL A 1 64 ? 14.723 0.113 1.549 1.00 0.36 32 VAL A C 4
ATOM 5497 O O . VAL A 1 64 ? 14.778 -0.643 0.575 1.00 0.44 32 VAL A O 4
ATOM 5510 N N . GLU A 1 65 ? 14.454 -0.312 2.773 1.00 0.37 33 GLU A N 4
ATOM 5511 C CA . GLU A 1 65 ? 14.062 -1.684 3.035 1.00 0.44 33 GLU A CA 4
ATOM 5512 C C . GLU A 1 65 ? 12.604 -1.730 3.461 1.00 0.42 33 GLU A C 4
ATOM 5513 O O . GLU A 1 65 ? 11.995 -0.688 3.699 1.00 0.46 33 GLU A O 4
ATOM 5525 N N . ILE A 1 66 ? 12.044 -2.919 3.573 1.00 0.44 34 ILE A N 4
ATOM 5526 C CA . ILE A 1 66 ? 10.642 -3.050 3.939 1.00 0.45 34 ILE A CA 4
ATOM 5527 C C . ILE A 1 66 ? 10.418 -2.674 5.410 1.00 0.36 34 ILE A C 4
ATOM 5528 O O . ILE A 1 66 ? 9.368 -2.141 5.774 1.00 0.41 34 ILE A O 4
ATOM 5544 N N . ASP A 1 67 ? 11.423 -2.916 6.247 1.00 0.37 35 ASP A N 4
ATOM 5545 C CA . ASP A 1 67 ? 11.319 -2.603 7.669 1.00 0.39 35 ASP A CA 4
ATOM 5546 C C . ASP A 1 67 ? 11.875 -1.211 7.959 1.00 0.38 35 ASP A C 4
ATOM 5547 O O . ASP A 1 67 ? 11.970 -0.789 9.109 1.00 0.50 35 ASP A O 4
ATOM 5556 N N . SER A 1 68 ? 12.237 -0.488 6.911 1.00 0.38 36 SER A N 4
ATOM 5557 C CA . SER A 1 68 ? 12.736 0.866 7.074 1.00 0.43 36 SER A CA 4
ATOM 5558 C C . SER A 1 68 ? 11.627 1.793 7.556 1.00 0.32 36 SER A C 4
ATOM 5559 O O . SER A 1 68 ? 10.492 1.725 7.080 1.00 0.32 36 SER A O 4
ATOM 5567 N N . ARG A 1 69 ? 11.957 2.639 8.517 1.00 0.35 37 ARG A N 4
ATOM 5568 C CA . ARG A 1 69 ? 11.023 3.632 9.015 1.00 0.36 37 ARG A CA 4
ATOM 5569 C C . ARG A 1 69 ? 11.176 4.902 8.200 1.00 0.37 37 ARG A C 4
ATOM 5570 O O . ARG A 1 69 ? 12.284 5.389 7.999 1.00 0.43 37 ARG A O 4
ATOM 5591 N N . PHE A 1 70 ? 10.050 5.428 7.734 1.00 0.37 38 PHE A N 4
ATOM 5592 C CA . PHE A 1 70 ? 10.043 6.577 6.837 1.00 0.40 38 PHE A CA 4
ATOM 5593 C C . PHE A 1 70 ? 10.722 7.786 7.461 1.00 0.44 38 PHE A C 4
ATOM 5594 O O . PHE A 1 70 ? 11.444 8.508 6.779 1.00 0.50 38 PHE A O 4
ATOM 5611 N N . SER A 1 71 ? 10.499 8.004 8.750 1.00 0.52 39 SER A N 4
ATOM 5612 C CA . SER A 1 71 ? 11.141 9.107 9.451 1.00 0.63 39 SER A CA 4
ATOM 5613 C C . SER A 1 71 ? 12.650 8.896 9.500 1.00 0.56 39 SER A C 4
ATOM 5614 O O . SER A 1 71 ? 13.428 9.827 9.290 1.00 0.56 39 SER A O 4
ATOM 5622 N N . ASP A 1 72 ? 13.048 7.654 9.746 1.00 0.61 40 ASP A N 4
ATOM 5623 C CA . ASP A 1 72 ? 14.460 7.285 9.810 1.00 0.66 40 ASP A CA 4
ATOM 5624 C C . ASP A 1 72 ? 15.091 7.359 8.420 1.00 0.62 40 ASP A C 4
ATOM 5625 O O . ASP A 1 72 ? 16.286 7.613 8.273 1.00 0.72 40 ASP A O 4
ATOM 5634 N N . LEU A 1 73 ? 14.265 7.145 7.402 1.00 0.58 41 LEU A N 4
ATOM 5635 C CA . LEU A 1 73 ? 14.694 7.220 6.015 1.00 0.64 41 LEU A CA 4
ATOM 5636 C C . LEU A 1 73 ? 14.900 8.676 5.590 1.00 0.61 41 LEU A C 4
ATOM 5637 O O . LEU A 1 73 ? 15.611 8.958 4.623 1.00 0.75 41 LEU A O 4
ATOM 5653 N N . GLY A 1 74 ? 14.293 9.601 6.328 1.00 0.52 42 GLY A N 4
ATOM 5654 C CA . GLY A 1 74 ? 14.450 11.014 6.029 1.00 0.56 42 GLY A CA 4
ATOM 5655 C C . GLY A 1 74 ? 13.148 11.690 5.646 1.00 0.47 42 GLY A C 4
ATOM 5656 O O . GLY A 1 74 ? 13.142 12.849 5.227 1.00 0.51 42 GLY A O 4
ATOM 5660 N N . LEU A 1 75 ? 12.044 10.972 5.790 1.00 0.45 43 LEU A N 4
ATOM 5661 C CA . LEU A 1 75 ? 10.728 11.514 5.475 1.00 0.40 43 LEU A CA 4
ATOM 5662 C C . LEU A 1 75 ? 9.980 11.849 6.759 1.00 0.41 43 LEU A C 4
ATOM 5663 O O . LEU A 1 75 ? 9.791 10.988 7.616 1.00 0.53 43 LEU A O 4
ATOM 5679 N N . SER A 1 76 ? 9.560 13.096 6.900 1.00 0.45 44 SER A N 4
ATOM 5680 C CA . SER A 1 76 ? 8.786 13.500 8.061 1.00 0.54 44 SER A CA 4
ATOM 5681 C C . SER A 1 76 ? 7.335 13.066 7.878 1.00 0.50 44 SER A C 4
ATOM 5682 O O . SER A 1 76 ? 6.970 12.575 6.806 1.00 0.42 44 SER A O 4
ATOM 5690 N N . SER A 1 77 ? 6.512 13.236 8.901 1.00 0.62 45 SER A N 4
ATOM 5691 C CA . SER A 1 77 ? 5.112 12.843 8.823 1.00 0.65 45 SER A CA 4
ATOM 5692 C C . SER A 1 77 ? 4.420 13.543 7.654 1.00 0.52 45 SER A C 4
ATOM 5693 O O . SER A 1 77 ? 3.644 12.930 6.920 1.00 0.51 45 SER A O 4
ATOM 5701 N N . LEU A 1 78 ? 4.737 14.821 7.469 1.00 0.52 46 LEU A N 4
ATOM 5702 C CA . LEU A 1 78 ? 4.181 15.606 6.375 1.00 0.50 46 LEU A CA 4
ATOM 5703 C C . LEU A 1 78 ? 4.574 15.006 5.031 1.00 0.44 46 LEU A C 4
ATOM 5704 O O . LEU A 1 78 ? 3.752 14.894 4.120 1.00 0.48 46 LEU A O 4
ATOM 5720 N N . ASP A 1 79 ? 5.840 14.616 4.919 1.00 0.42 47 ASP A N 4
ATOM 5721 C CA . ASP A 1 79 ? 6.361 14.031 3.691 1.00 0.41 47 ASP A CA 4
ATOM 5722 C C . ASP A 1 79 ? 5.715 12.680 3.445 1.00 0.36 47 ASP A C 4
ATOM 5723 O O . ASP A 1 79 ? 5.331 12.354 2.322 1.00 0.38 47 ASP A O 4
ATOM 5732 N N . LEU A 1 80 ? 5.596 11.902 4.512 1.00 0.39 48 LEU A N 4
ATOM 5733 C CA . LEU A 1 80 ? 4.972 10.591 4.445 1.00 0.46 48 LEU A CA 4
ATOM 5734 C C . LEU A 1 80 ? 3.509 10.718 4.033 1.00 0.47 48 LEU A C 4
ATOM 5735 O O . LEU A 1 80 ? 3.017 9.933 3.229 1.00 0.51 48 LEU A O 4
ATOM 5751 N N . ALA A 1 81 ? 2.826 11.719 4.575 1.00 0.47 49 ALA A N 4
ATOM 5752 C CA . ALA A 1 81 ? 1.437 11.981 4.220 1.00 0.55 49 ALA A CA 4
ATOM 5753 C C . ALA A 1 81 ? 1.310 12.269 2.728 1.00 0.50 49 ALA A C 4
ATOM 5754 O O . ALA A 1 81 ? 0.373 11.810 2.073 1.00 0.55 49 ALA A O 4
ATOM 5761 N N . THR A 1 82 ? 2.268 13.016 2.194 1.00 0.45 50 THR A N 4
ATOM 5762 C CA . THR A 1 82 ? 2.314 13.290 0.769 1.00 0.45 50 THR A CA 4
ATOM 5763 C C . THR A 1 82 ? 2.589 11.999 -0.006 1.00 0.39 50 THR A C 4
ATOM 5764 O O . THR A 1 82 ? 1.966 11.729 -1.031 1.00 0.40 50 THR A O 4
ATOM 5775 N N . LEU A 1 83 ? 3.506 11.195 0.511 1.00 0.35 51 LEU A N 4
ATOM 5776 C CA . LEU A 1 83 ? 3.851 9.918 -0.104 1.00 0.34 51 LEU A CA 4
ATOM 5777 C C . LEU A 1 83 ? 2.639 8.987 -0.156 1.00 0.35 51 LEU A C 4
ATOM 5778 O O . LEU A 1 83 ? 2.341 8.401 -1.197 1.00 0.40 51 LEU A O 4
ATOM 5794 N N . ILE A 1 84 ? 1.941 8.868 0.967 1.00 0.37 52 ILE A N 4
ATOM 5795 C CA . ILE A 1 84 ? 0.789 7.977 1.069 1.00 0.44 52 ILE A CA 4
ATOM 5796 C C . ILE A 1 84 ? -0.335 8.413 0.131 1.00 0.41 52 ILE A C 4
ATOM 5797 O O . ILE A 1 84 ? -0.936 7.582 -0.550 1.00 0.43 52 ILE A O 4
ATOM 5813 N N . SER A 1 85 ? -0.609 9.713 0.086 1.00 0.44 53 SER A N 4
ATOM 5814 C CA . SER A 1 85 ? -1.665 10.237 -0.771 1.00 0.50 53 SER A CA 4
ATOM 5815 C C . SER A 1 85 ? -1.302 10.085 -2.249 1.00 0.48 53 SER A C 4
ATOM 5816 O O . SER A 1 85 ? -2.156 9.762 -3.077 1.00 0.53 53 SER A O 4
ATOM 5824 N N . ASN A 1 86 ? -0.031 10.299 -2.575 1.00 0.47 54 ASN A N 4
ATOM 5825 C CA . ASN A 1 86 ? 0.457 10.088 -3.936 1.00 0.54 54 ASN A CA 4
ATOM 5826 C C . ASN A 1 86 ? 0.325 8.622 -4.328 1.00 0.47 54 ASN A C 4
ATOM 5827 O O . ASN A 1 86 ? -0.007 8.299 -5.469 1.00 0.57 54 ASN A O 4
ATOM 5838 N N . LEU A 1 87 ? 0.585 7.740 -3.370 1.00 0.40 55 LEU A N 4
ATOM 5839 C CA . LEU A 1 87 ? 0.433 6.305 -3.578 1.00 0.41 55 LEU A CA 4
ATOM 5840 C C . LEU A 1 87 ? -1.046 5.941 -3.695 1.00 0.40 55 LEU A C 4
ATOM 5841 O O . LEU A 1 87 ? -1.425 5.066 -4.477 1.00 0.42 55 LEU A O 4
ATOM 5857 N N . GLU A 1 88 ? -1.874 6.623 -2.912 1.00 0.43 56 GLU A N 4
ATOM 5858 C CA . GLU A 1 88 ? -3.317 6.428 -2.953 1.00 0.50 56 GLU A CA 4
ATOM 5859 C C . GLU A 1 88 ? -3.852 6.741 -4.343 1.00 0.48 56 GLU A C 4
ATOM 5860 O O . GLU A 1 88 ? -4.666 6.000 -4.887 1.00 0.54 56 GLU A O 4
ATOM 5872 N N . ALA A 1 89 ? -3.366 7.837 -4.916 1.00 0.47 57 ALA A N 4
ATOM 5873 C CA . ALA A 1 89 ? -3.773 8.263 -6.249 1.00 0.54 57 ALA A CA 4
ATOM 5874 C C . ALA A 1 89 ? -3.391 7.228 -7.304 1.00 0.50 57 ALA A C 4
ATOM 5875 O O . ALA A 1 89 ? -3.973 7.189 -8.387 1.00 0.65 57 ALA A O 4
ATOM 5882 N N . VAL A 1 90 ? -2.411 6.394 -6.984 1.00 0.39 58 VAL A N 4
ATOM 5883 C CA . VAL A 1 90 ? -1.987 5.331 -7.884 1.00 0.44 58 VAL A CA 4
ATOM 5884 C C . VAL A 1 90 ? -3.028 4.215 -7.931 1.00 0.48 58 VAL A C 4
ATOM 5885 O O . VAL A 1 90 ? -3.436 3.779 -9.009 1.00 0.58 58 VAL A O 4
ATOM 5898 N N . TYR A 1 91 ? -3.470 3.772 -6.762 1.00 0.48 59 TYR A N 4
ATOM 5899 C CA . TYR A 1 91 ? -4.410 2.660 -6.679 1.00 0.57 59 TYR A CA 4
ATOM 5900 C C . TYR A 1 91 ? -5.853 3.126 -6.827 1.00 0.67 59 TYR A C 4
ATOM 5901 O O . TYR A 1 91 ? -6.644 2.520 -7.550 1.00 0.74 59 TYR A O 4
ATOM 5919 N N . GLY A 1 92 ? -6.187 4.205 -6.135 1.00 0.79 60 GLY A N 4
ATOM 5920 C CA . GLY A 1 92 ? -7.549 4.701 -6.136 1.00 0.93 60 GLY A CA 4
ATOM 5921 C C . GLY A 1 92 ? -8.457 3.863 -5.261 1.00 1.01 60 GLY A C 4
ATOM 5922 O O . GLY A 1 92 ? -9.680 3.968 -5.341 1.00 1.23 60 GLY A O 4
ATOM 5926 N N . THR A 1 93 ? -7.856 3.035 -4.419 1.00 1.00 61 THR A N 4
ATOM 5927 C CA . THR A 1 93 ? -8.602 2.113 -3.580 1.00 1.17 61 THR A CA 4
ATOM 5928 C C . THR A 1 93 ? -8.170 2.208 -2.118 1.00 1.44 61 THR A C 4
ATOM 5929 O O . THR A 1 93 ? -7.172 2.858 -1.804 1.00 1.78 61 THR A O 4
ATOM 5940 N N . ASP A 1 94 ? -8.953 1.564 -1.248 1.00 1.59 62 ASP A N 4
ATOM 5941 C CA . ASP A 1 94 ? -8.691 1.491 0.197 1.00 1.95 62 ASP A CA 4
ATOM 5942 C C . ASP A 1 94 ? -8.931 2.835 0.887 1.00 1.51 62 ASP A C 4
ATOM 5943 O O . ASP A 1 94 ? -8.252 3.826 0.612 1.00 1.59 62 ASP A O 4
ATOM 5952 N N . PRO A 1 95 ? -9.921 2.877 1.792 1.00 2.12 63 PRO A N 4
ATOM 5953 C CA . PRO A 1 95 ? -10.284 4.094 2.521 1.00 2.53 63 PRO A CA 4
ATOM 5954 C C . PRO A 1 95 ? -9.335 4.393 3.685 1.00 2.06 63 PRO A C 4
ATOM 5955 O O . PRO A 1 95 ? -9.046 3.523 4.512 1.00 2.15 63 PRO A O 4
ATOM 5966 N N . PHE A 1 96 ? -8.862 5.629 3.748 1.00 2.11 64 PHE A N 4
ATOM 5967 C CA . PHE A 1 96 ? -7.918 6.041 4.778 1.00 1.93 64 PHE A CA 4
ATOM 5968 C C . PHE A 1 96 ? -8.537 7.036 5.750 1.00 2.37 64 PHE A C 4
ATOM 5969 O O . PHE A 1 96 ? -7.831 7.657 6.537 1.00 2.33 64 PHE A O 4
ATOM 5986 N N . ALA A 1 97 ? -9.852 7.198 5.693 1.00 3.08 65 ALA A N 4
ATOM 5987 C CA . ALA A 1 97 ? -10.542 8.103 6.607 1.00 3.86 65 ALA A CA 4
ATOM 5988 C C . ALA A 1 97 ? -10.372 7.652 8.055 1.00 3.69 65 ALA A C 4
ATOM 5989 O O . ALA A 1 97 ? -10.031 8.452 8.927 1.00 3.90 65 ALA A O 4
ATOM 5996 N N . ASP A 1 98 ? -10.594 6.366 8.303 1.00 3.58 66 ASP A N 4
ATOM 5997 C CA . ASP A 1 98 ? -10.445 5.807 9.647 1.00 3.92 66 ASP A CA 4
ATOM 5998 C C . ASP A 1 98 ? -8.981 5.506 9.937 1.00 3.25 66 ASP A C 4
ATOM 5999 O O . ASP A 1 98 ? -8.599 5.206 11.068 1.00 3.56 66 ASP A O 4
ATOM 6008 N N . ALA A 1 99 ? -8.173 5.591 8.896 1.00 2.57 67 ALA A N 4
ATOM 6009 C CA . ALA A 1 99 ? -6.735 5.378 9.002 1.00 2.48 67 ALA A CA 4
ATOM 6010 C C . ALA A 1 99 ? -5.978 6.687 8.799 1.00 2.09 67 ALA A C 4
ATOM 6011 O O . ALA A 1 99 ? -4.845 6.699 8.314 1.00 2.63 67 ALA A O 4
ATOM 6018 N N . VAL A 1 100 ? -6.621 7.792 9.166 1.00 1.75 68 VAL A N 4
ATOM 6019 C CA . VAL A 1 100 ? -6.074 9.125 8.926 1.00 2.06 68 VAL A CA 4
ATOM 6020 C C . VAL A 1 100 ? -4.864 9.413 9.824 1.00 1.84 68 VAL A C 4
ATOM 6021 O O . VAL A 1 100 ? -4.110 10.358 9.582 1.00 2.23 68 VAL A O 4
ATOM 6034 N N . ALA A 1 101 ? -4.676 8.599 10.857 1.00 1.56 69 ALA A N 4
ATOM 6035 C CA . ALA A 1 101 ? -3.535 8.756 11.750 1.00 1.54 69 ALA A CA 4
ATOM 6036 C C . ALA A 1 101 ? -2.236 8.441 11.017 1.00 1.33 69 ALA A C 4
ATOM 6037 O O . ALA A 1 101 ? -1.912 7.279 10.766 1.00 1.29 69 ALA A O 4
ATOM 6044 N N . ILE A 1 102 ? -1.501 9.488 10.674 1.00 1.30 70 ILE A N 4
ATOM 6045 C CA . ILE A 1 102 ? -0.281 9.352 9.888 1.00 1.16 70 ILE A CA 4
ATOM 6046 C C . ILE A 1 102 ? 0.832 8.673 10.691 1.00 1.01 70 ILE A C 4
ATOM 6047 O O . ILE A 1 102 ? 1.651 7.938 10.140 1.00 0.94 70 ILE A O 4
ATOM 6063 N N . THR A 1 103 ? 0.828 8.884 11.999 1.00 1.06 71 THR A N 4
ATOM 6064 C CA . THR A 1 103 ? 1.885 8.376 12.859 1.00 1.05 71 THR A CA 4
ATOM 6065 C C . THR A 1 103 ? 1.736 6.878 13.139 1.00 0.90 71 THR A C 4
ATOM 6066 O O . THR A 1 103 ? 2.583 6.275 13.799 1.00 0.89 71 THR A O 4
ATOM 6077 N N . SER A 1 104 ? 0.665 6.281 12.628 1.00 0.90 72 SER A N 4
ATOM 6078 C CA . SER A 1 104 ? 0.455 4.847 12.771 1.00 0.92 72 SER A CA 4
ATOM 6079 C C . SER A 1 104 ? 1.373 4.077 11.826 1.00 0.73 72 SER A C 4
ATOM 6080 O O . SER A 1 104 ? 1.706 2.917 12.069 1.00 0.76 72 SER A O 4
ATOM 6088 N N . ILE A 1 105 ? 1.788 4.735 10.751 1.00 0.62 73 ILE A N 4
ATOM 6089 C CA . ILE A 1 105 ? 2.681 4.120 9.783 1.00 0.52 73 ILE A CA 4
ATOM 6090 C C . ILE A 1 105 ? 4.117 4.198 10.287 1.00 0.51 73 ILE A C 4
ATOM 6091 O O . ILE A 1 105 ? 4.773 5.235 10.176 1.00 0.60 73 ILE A O 4
ATOM 6107 N N . VAL A 1 106 ? 4.588 3.108 10.870 1.00 0.49 74 VAL A N 4
ATOM 6108 C CA . VAL A 1 106 ? 5.923 3.071 11.448 1.00 0.57 74 VAL A CA 4
ATOM 6109 C C . VAL A 1 106 ? 6.963 2.751 10.382 1.00 0.45 74 VAL A C 4
ATOM 6110 O O . VAL A 1 106 ? 7.864 3.552 10.117 1.00 0.52 74 VAL A O 4
ATOM 6123 N N . THR A 1 107 ? 6.827 1.589 9.761 1.00 0.36 75 THR A N 4
ATOM 6124 C CA . THR A 1 107 ? 7.771 1.152 8.749 1.00 0.34 75 THR A CA 4
ATOM 6125 C C . THR A 1 107 ? 7.123 1.141 7.369 1.00 0.31 75 THR A C 4
ATOM 6126 O O . THR A 1 107 ? 5.921 1.384 7.246 1.00 0.33 75 THR A O 4
ATOM 6137 N N . VAL A 1 108 ? 7.909 0.861 6.336 1.00 0.29 76 VAL A N 4
ATOM 6138 C CA . VAL A 1 108 ? 7.376 0.744 4.985 1.00 0.28 76 VAL A CA 4
ATOM 6139 C C . VAL A 1 108 ? 6.325 -0.362 4.930 1.00 0.27 76 VAL A C 4
ATOM 6140 O O . VAL A 1 108 ? 5.312 -0.246 4.237 1.00 0.30 76 VAL A O 4
ATOM 6153 N N . ALA A 1 109 ? 6.566 -1.417 5.701 1.00 0.28 77 ALA A N 4
ATOM 6154 C CA . ALA A 1 109 ? 5.653 -2.547 5.781 1.00 0.31 77 ALA A CA 4
ATOM 6155 C C . ALA A 1 109 ? 4.256 -2.114 6.211 1.00 0.31 77 ALA A C 4
ATOM 6156 O O . ALA A 1 109 ? 3.263 -2.641 5.719 1.00 0.35 77 ALA A O 4
ATOM 6163 N N . ASP A 1 110 ? 4.183 -1.143 7.114 1.00 0.32 78 ASP A N 4
ATOM 6164 C CA . ASP A 1 110 ? 2.899 -0.665 7.624 1.00 0.37 78 ASP A CA 4
ATOM 6165 C C . ASP A 1 110 ? 2.080 -0.028 6.509 1.00 0.36 78 ASP A C 4
ATOM 6166 O O . ASP A 1 110 ? 0.855 -0.149 6.473 1.00 0.42 78 ASP A O 4
ATOM 6175 N N . LEU A 1 111 ? 2.764 0.643 5.597 1.00 0.32 79 LEU A N 4
ATOM 6176 C CA . LEU A 1 111 ? 2.110 1.290 4.471 1.00 0.34 79 LEU A CA 4
ATOM 6177 C C . LEU A 1 111 ? 1.805 0.282 3.365 1.00 0.31 79 LEU A C 4
ATOM 6178 O O . LEU A 1 111 ? 0.674 0.189 2.882 1.00 0.34 79 LEU A O 4
ATOM 6194 N N . ALA A 1 112 ? 2.822 -0.479 2.984 1.00 0.29 80 ALA A N 4
ATOM 6195 C CA . ALA A 1 112 ? 2.714 -1.417 1.873 1.00 0.33 80 ALA A CA 4
ATOM 6196 C C . ALA A 1 112 ? 1.686 -2.511 2.150 1.00 0.30 80 ALA A C 4
ATOM 6197 O O . ALA A 1 112 ? 0.854 -2.819 1.298 1.00 0.34 80 ALA A O 4
ATOM 6204 N N . ARG A 1 113 ? 1.733 -3.073 3.354 1.00 0.30 81 ARG A N 4
ATOM 6205 C CA . ARG A 1 113 ? 0.847 -4.174 3.727 1.00 0.35 81 ARG A CA 4
ATOM 6206 C C . ARG A 1 113 ? -0.614 -3.736 3.677 1.00 0.34 81 ARG A C 4
ATOM 6207 O O . ARG A 1 113 ? -1.495 -4.535 3.360 1.00 0.39 81 ARG A O 4
ATOM 6228 N N . ALA A 1 114 ? -0.854 -2.463 3.972 1.00 0.37 82 ALA A N 4
ATOM 6229 C CA . ALA A 1 114 ? -2.202 -1.913 3.977 1.00 0.45 82 ALA A CA 4
ATOM 6230 C C . ALA A 1 114 ? -2.809 -1.940 2.578 1.00 0.49 82 ALA A C 4
ATOM 6231 O O . ALA A 1 114 ? -3.863 -2.536 2.363 1.00 0.59 82 ALA A O 4
ATOM 6238 N N . TYR A 1 115 ? -2.127 -1.317 1.622 1.00 0.49 83 TYR A N 4
ATOM 6239 C CA . TYR A 1 115 ? -2.618 -1.269 0.247 1.00 0.60 83 TYR A CA 4
ATOM 6240 C C . TYR A 1 115 ? -2.627 -2.658 -0.389 1.00 0.62 83 TYR A C 4
ATOM 6241 O O . TYR A 1 115 ? -3.479 -2.960 -1.225 1.00 0.77 83 TYR A O 4
ATOM 6259 N N . ALA A 1 116 ? -1.684 -3.501 0.020 1.00 0.51 84 ALA A N 4
ATOM 6260 C CA . ALA A 1 116 ? -1.572 -4.851 -0.525 1.00 0.55 84 ALA A CA 4
ATOM 6261 C C . ALA A 1 116 ? -2.691 -5.757 -0.018 1.00 0.61 84 ALA A C 4
ATOM 6262 O O . ALA A 1 116 ? -2.950 -6.814 -0.592 1.00 0.72 84 ALA A O 4
ATOM 6269 N N . GLN A 1 117 ? -3.346 -5.347 1.064 1.00 0.65 85 GLN A N 4
ATOM 6270 C CA . GLN A 1 117 ? -4.483 -6.091 1.600 1.00 0.79 85 GLN A CA 4
ATOM 6271 C C . GLN A 1 117 ? -5.744 -5.815 0.791 1.00 0.96 85 GLN A C 4
ATOM 6272 O O . GLN A 1 117 ? -6.753 -6.501 0.943 1.00 1.19 85 GLN A O 4
ATOM 6286 N N . GLN A 1 118 ? -5.686 -4.809 -0.064 1.00 1.06 86 GLN A N 4
ATOM 6287 C CA . GLN A 1 118 ? -6.840 -4.428 -0.854 1.00 1.32 86 GLN A CA 4
ATOM 6288 C C . GLN A 1 118 ? -6.867 -5.205 -2.164 1.00 1.60 86 GLN A C 4
ATOM 6289 O O . GLN A 1 118 ? -5.888 -5.218 -2.915 1.00 1.83 86 GLN A O 4
ATOM 6303 N N . GLY A 1 119 ? -7.987 -5.864 -2.420 1.00 1.82 87 GLY A N 4
ATOM 6304 C CA . GLY A 1 119 ? -8.141 -6.627 -3.640 1.00 2.21 87 GLY A CA 4
ATOM 6305 C C . GLY A 1 119 ? -7.722 -8.074 -3.477 1.00 2.47 87 GLY A C 4
ATOM 6306 O O . GLY A 1 119 ? -7.292 -8.714 -4.437 1.00 2.96 87 GLY A O 4
ATOM 6310 N N . VAL A 1 120 ? -7.841 -8.593 -2.261 1.00 2.43 88 VAL A N 4
ATOM 6311 C CA . VAL A 1 120 ? -7.472 -9.975 -1.991 1.00 2.94 88 VAL A CA 4
ATOM 6312 C C . VAL A 1 120 ? -8.700 -10.821 -1.665 1.00 3.34 88 VAL A C 4
ATOM 6313 O O . VAL A 1 120 ? -9.600 -10.386 -0.937 1.00 3.41 88 VAL A O 4
ATOM 6326 N N . PRO A 1 121 ? -8.765 -12.033 -2.226 1.00 3.89 89 PRO A N 4
ATOM 6327 C CA . PRO A 1 121 ? -9.837 -12.974 -1.940 1.00 4.51 89 PRO A CA 4
ATOM 6328 C C . PRO A 1 121 ? -9.591 -13.726 -0.633 1.00 4.91 89 PRO A C 4
ATOM 6329 O O . PRO A 1 121 ? -8.688 -14.560 -0.543 1.00 5.20 89 PRO A O 4
ATOM 6340 N N . GLY A 1 122 ? -10.388 -13.420 0.377 1.00 5.15 90 GLY A N 4
ATOM 6341 C CA . GLY A 1 122 ? -10.216 -14.052 1.668 1.00 5.78 90 GLY A CA 4
ATOM 6342 C C . GLY A 1 122 ? -11.526 -14.538 2.244 1.00 6.35 90 GLY A C 4
ATOM 6343 O O . GLY A 1 122 ? -12.055 -15.561 1.806 1.00 6.50 90 GLY A O 4
ATOM 6347 N N . PRO A 1 123 ? -12.079 -13.825 3.236 1.00 6.96 91 PRO A N 4
ATOM 6348 C CA . PRO A 1 123 ? -13.356 -14.189 3.847 1.00 7.73 91 PRO A CA 4
ATOM 6349 C C . PRO A 1 123 ? -14.530 -13.975 2.896 1.00 7.82 91 PRO A C 4
ATOM 6350 O O . PRO A 1 123 ? -14.592 -12.966 2.183 1.00 7.67 91 PRO A O 4
ATOM 6361 N N . SER A 1 124 ? -15.441 -14.937 2.875 1.00 8.30 92 SER A N 4
ATOM 6362 C CA . SER A 1 124 ? -16.640 -14.849 2.057 1.00 8.68 92 SER A CA 4
ATOM 6363 C C . SER A 1 124 ? -17.545 -13.728 2.568 1.00 9.34 92 SER A C 4
ATOM 6364 O O . SER A 1 124 ? -17.968 -13.737 3.726 1.00 9.92 92 SER A O 4
ATOM 6372 N N . PRO A 1 125 ? -17.831 -12.737 1.695 1.00 9.44 93 PRO A N 4
ATOM 6373 C CA . PRO A 1 125 ? -18.610 -11.537 2.043 1.00 10.20 93 PRO A CA 4
ATOM 6374 C C . PRO A 1 125 ? -19.942 -11.849 2.713 1.00 10.96 93 PRO A C 4
ATOM 6375 O O . PRO A 1 125 ? -20.378 -11.118 3.602 1.00 11.69 93 PRO A O 4
ATOM 6386 N N . ASP A 1 126 ? -20.592 -12.922 2.285 1.00 10.89 94 ASP A N 4
ATOM 6387 C CA . ASP A 1 126 ? -21.859 -13.325 2.880 1.00 11.70 94 ASP A CA 4
ATOM 6388 C C . ASP A 1 126 ? -21.698 -14.608 3.681 1.00 11.90 94 ASP A C 4
ATOM 6389 O O . ASP A 1 126 ? -21.615 -15.697 3.114 1.00 11.65 94 ASP A O 4
ATOM 6398 N N . PRO A 1 127 ? -21.662 -14.495 5.018 1.00 12.53 95 PRO A N 4
ATOM 6399 C CA . PRO A 1 127 ? -21.513 -15.651 5.911 1.00 12.95 95 PRO A CA 4
ATOM 6400 C C . PRO A 1 127 ? -22.651 -16.652 5.750 1.00 13.54 95 PRO A C 4
ATOM 6401 O O . PRO A 1 127 ? -22.475 -17.850 5.950 1.00 13.87 95 PRO A O 4
ATOM 6412 N N . LEU A 1 128 ? -23.813 -16.147 5.372 1.00 13.80 96 LEU A N 4
ATOM 6413 C CA . LEU A 1 128 ? -24.982 -16.990 5.156 1.00 14.53 96 LEU A CA 4
ATOM 6414 C C . LEU A 1 128 ? -24.793 -17.830 3.902 1.00 14.23 96 LEU A C 4
ATOM 6415 O O . LEU A 1 128 ? -25.170 -18.999 3.859 1.00 14.80 96 LEU A O 4
ATOM 6431 N N . ASP A 1 129 ? -24.177 -17.230 2.894 1.00 13.43 97 ASP A N 4
ATOM 6432 C CA . ASP A 1 129 ? -23.882 -17.931 1.652 1.00 13.21 97 ASP A CA 4
ATOM 6433 C C . ASP A 1 129 ? -22.722 -18.897 1.860 1.00 13.07 97 ASP A C 4
ATOM 6434 O O . ASP A 1 129 ? -22.628 -19.930 1.196 1.00 13.44 97 ASP A O 4
ATOM 6443 N N . ALA A 1 130 ? -21.848 -18.558 2.801 1.00 12.70 98 ALA A N 4
ATOM 6444 C CA . ALA A 1 130 ? -20.734 -19.423 3.167 1.00 12.73 98 ALA A CA 4
ATOM 6445 C C . ALA A 1 130 ? -21.232 -20.669 3.893 1.00 13.69 98 ALA A C 4
ATOM 6446 O O . ALA A 1 130 ? -20.588 -21.716 3.866 1.00 14.00 98 ALA A O 4
ATOM 6453 N N . GLN A 1 131 ? -22.379 -20.545 4.551 1.00 14.27 99 GLN A N 4
ATOM 6454 C CA . GLN A 1 131 ? -23.001 -21.679 5.221 1.00 15.26 99 GLN A CA 4
ATOM 6455 C C . GLN A 1 131 ? -23.802 -22.509 4.227 1.00 15.81 99 GLN A C 4
ATOM 6456 O O . GLN A 1 131 ? -23.838 -23.736 4.312 1.00 16.48 99 GLN A O 4
ATOM 6470 N N . LEU A 1 132 ? -24.433 -21.832 3.280 1.00 15.62 100 LEU A N 4
ATOM 6471 C CA . LEU A 1 132 ? -25.228 -22.498 2.259 1.00 16.22 100 LEU A CA 4
ATOM 6472 C C . LEU A 1 132 ? -24.439 -22.645 0.961 1.00 16.11 100 LEU A C 4
ATOM 6473 O O . LEU A 1 132 ? -24.909 -22.262 -0.111 1.00 16.32 100 LEU A O 4
ATOM 6489 N N . ARG A 1 133 ? -23.242 -23.209 1.062 1.00 15.92 101 ARG A N 4
ATOM 6490 C CA . ARG A 1 133 ? -22.380 -23.391 -0.103 1.00 15.95 101 ARG A CA 4
ATOM 6491 C C . ARG A 1 133 ? -22.842 -24.569 -0.949 1.00 16.67 101 ARG A C 4
ATOM 6492 O O . ARG A 1 133 ? -22.660 -24.580 -2.165 1.00 16.96 101 ARG A O 4
ATOM 6513 N N . ASP A 1 134 ? -23.443 -25.556 -0.303 1.00 17.07 102 ASP A N 4
ATOM 6514 C CA . ASP A 1 134 ? -23.922 -26.748 -0.996 1.00 17.84 102 ASP A CA 4
ATOM 6515 C C . ASP A 1 134 ? -25.384 -26.565 -1.402 1.00 18.30 102 ASP A C 4
ATOM 6516 O O . ASP A 1 134 ? -25.982 -27.426 -2.048 1.00 18.98 102 ASP A O 4
ATOM 6525 N N . LEU A 1 135 ? -25.934 -25.406 -1.026 1.00 18.02 103 LEU A N 4
ATOM 6526 C CA . LEU A 1 135 ? -27.323 -25.048 -1.313 1.00 18.52 103 LEU A CA 4
ATOM 6527 C C . LEU A 1 135 ? -28.284 -26.056 -0.694 1.00 18.60 103 LEU A C 4
ATOM 6528 O O . LEU A 1 135 ? -29.338 -26.362 -1.252 1.00 18.46 103 LEU A O 4
ATOM 6544 N N . ARG A 1 136 ? -27.908 -26.554 0.470 1.00 18.97 104 ARG A N 4
ATOM 6545 C CA . ARG A 1 136 ? -28.712 -27.520 1.192 1.00 19.25 104 ARG A CA 4
ATOM 6546 C C . ARG A 1 136 ? -28.994 -26.990 2.591 1.00 20.06 104 ARG A C 4
ATOM 6547 O O . ARG A 1 136 ? -28.070 -26.751 3.368 1.00 20.50 104 ARG A O 4
ATOM 6568 N N . GLN A 1 137 ? -30.266 -26.784 2.900 1.00 20.36 105 GLN A N 4
ATOM 6569 C CA . GLN A 1 137 ? -30.654 -26.222 4.185 1.00 21.23 105 GLN A CA 4
ATOM 6570 C C . GLN A 1 137 ? -30.475 -27.240 5.307 1.00 21.37 105 GLN A C 4
ATOM 6571 O O . GLN A 1 137 ? -30.094 -26.878 6.422 1.00 21.50 105 GLN A O 4
ATOM 6585 N N . LEU A 1 138 ? -30.743 -28.509 4.984 1.00 21.46 106 LEU A N 4
ATOM 6586 C CA . LEU A 1 138 ? -30.648 -29.619 5.939 1.00 21.72 106 LEU A CA 4
ATOM 6587 C C . LEU A 1 138 ? -31.778 -29.557 6.962 1.00 22.33 106 LEU A C 4
ATOM 6588 O O . LEU A 1 138 ? -31.772 -28.645 7.812 1.00 22.57 106 LEU A O 4
ATOM 6605 N N . GLY A 1 28 ? 4.428 -20.552 -14.123 1.00 5.43 -4 GLY A N 5
ATOM 6606 C CA . GLY A 1 28 ? 3.737 -21.125 -12.944 1.00 4.83 -4 GLY A CA 5
ATOM 6607 C C . GLY A 1 28 ? 4.329 -20.616 -11.653 1.00 4.18 -4 GLY A C 5
ATOM 6608 O O . GLY A 1 28 ? 5.547 -20.454 -11.544 1.00 4.27 -4 GLY A O 5
ATOM 6612 N N . ILE A 1 29 ? 3.480 -20.352 -10.676 1.00 3.81 -3 ILE A N 5
ATOM 6613 C CA . ILE A 1 29 ? 3.933 -19.817 -9.409 1.00 3.35 -3 ILE A CA 5
ATOM 6614 C C . ILE A 1 29 ? 3.094 -20.365 -8.260 1.00 2.96 -3 ILE A C 5
ATOM 6615 O O . ILE A 1 29 ? 1.874 -20.504 -8.371 1.00 3.17 -3 ILE A O 5
ATOM 6631 N N . ASP A 1 30 ? 3.765 -20.709 -7.173 1.00 2.59 -2 ASP A N 5
ATOM 6632 C CA . ASP A 1 30 ? 3.108 -21.235 -5.988 1.00 2.41 -2 ASP A CA 5
ATOM 6633 C C . ASP A 1 30 ? 2.415 -20.115 -5.233 1.00 2.20 -2 ASP A C 5
ATOM 6634 O O . ASP A 1 30 ? 2.891 -18.985 -5.215 1.00 2.05 -2 ASP A O 5
ATOM 6643 N N . PRO A 1 31 ? 1.277 -20.426 -4.592 1.00 2.29 -1 PRO A N 5
ATOM 6644 C CA . PRO A 1 31 ? 0.484 -19.446 -3.837 1.00 2.22 -1 PRO A CA 5
ATOM 6645 C C . PRO A 1 31 ? 1.289 -18.755 -2.738 1.00 2.13 -1 PRO A C 5
ATOM 6646 O O . PRO A 1 31 ? 0.954 -17.649 -2.315 1.00 2.08 -1 PRO A O 5
ATOM 6657 N N . PHE A 1 32 ? 2.346 -19.415 -2.278 1.00 2.17 0 PHE A N 5
ATOM 6658 C CA . PHE A 1 32 ? 3.247 -18.824 -1.299 1.00 2.18 0 PHE A CA 5
ATOM 6659 C C . PHE A 1 32 ? 4.045 -17.691 -1.932 1.00 1.96 0 PHE A C 5
ATOM 6660 O O . PHE A 1 32 ? 3.981 -16.546 -1.486 1.00 1.91 0 PHE A O 5
ATOM 6677 N N . THR A 1 33 ? 4.775 -18.011 -2.990 1.00 1.91 1 THR A N 5
ATOM 6678 C CA . THR A 1 33 ? 5.588 -17.027 -3.681 1.00 1.79 1 THR A CA 5
ATOM 6679 C C . THR A 1 33 ? 4.715 -16.007 -4.403 1.00 1.62 1 THR A C 5
ATOM 6680 O O . THR A 1 33 ? 5.146 -14.890 -4.674 1.00 1.47 1 THR A O 5
ATOM 6691 N N . LEU A 1 34 ? 3.480 -16.397 -4.700 1.00 1.68 2 LEU A N 5
ATOM 6692 C CA . LEU A 1 34 ? 2.506 -15.496 -5.304 1.00 1.59 2 LEU A CA 5
ATOM 6693 C C . LEU A 1 34 ? 2.219 -14.320 -4.377 1.00 1.41 2 LEU A C 5
ATOM 6694 O O . LEU A 1 34 ? 2.114 -13.175 -4.822 1.00 1.32 2 LEU A O 5
ATOM 6710 N N . ASN A 1 35 ? 2.116 -14.605 -3.084 1.00 1.39 3 ASN A N 5
ATOM 6711 C CA . ASN A 1 35 ? 1.877 -13.562 -2.095 1.00 1.27 3 ASN A CA 5
ATOM 6712 C C . ASN A 1 35 ? 3.105 -12.669 -1.976 1.00 1.13 3 ASN A C 5
ATOM 6713 O O . ASN A 1 35 ? 2.996 -11.458 -1.787 1.00 1.04 3 ASN A O 5
ATOM 6724 N N . HIS A 1 36 ? 4.279 -13.271 -2.115 1.00 1.17 4 HIS A N 5
ATOM 6725 C CA . HIS A 1 36 ? 5.524 -12.515 -2.125 1.00 1.10 4 HIS A CA 5
ATOM 6726 C C . HIS A 1 36 ? 5.583 -11.645 -3.377 1.00 1.02 4 HIS A C 5
ATOM 6727 O O . HIS A 1 36 ? 6.007 -10.497 -3.323 1.00 0.91 4 HIS A O 5
ATOM 6742 N N . GLN A 1 37 ? 5.140 -12.209 -4.496 1.00 1.10 5 GLN A N 5
ATOM 6743 C CA . GLN A 1 37 ? 5.154 -11.522 -5.782 1.00 1.08 5 GLN A CA 5
ATOM 6744 C C . GLN A 1 37 ? 4.286 -10.269 -5.759 1.00 0.94 5 GLN A C 5
ATOM 6745 O O . GLN A 1 37 ? 4.703 -9.207 -6.224 1.00 0.87 5 GLN A O 5
ATOM 6759 N N . VAL A 1 38 ? 3.076 -10.386 -5.226 1.00 0.96 6 VAL A N 5
ATOM 6760 C CA . VAL A 1 38 ? 2.187 -9.235 -5.142 1.00 0.91 6 VAL A CA 5
ATOM 6761 C C . VAL A 1 38 ? 2.723 -8.231 -4.121 1.00 0.76 6 VAL A C 5
ATOM 6762 O O . VAL A 1 38 ? 2.523 -7.023 -4.254 1.00 0.70 6 VAL A O 5
ATOM 6775 N N . MET A 1 39 ? 3.434 -8.737 -3.120 1.00 0.75 7 MET A N 5
ATOM 6776 C CA . MET A 1 39 ? 4.106 -7.881 -2.153 1.00 0.65 7 MET A CA 5
ATOM 6777 C C . MET A 1 39 ? 5.248 -7.135 -2.840 1.00 0.59 7 MET A C 5
ATOM 6778 O O . MET A 1 39 ? 5.479 -5.956 -2.583 1.00 0.56 7 MET A O 5
ATOM 6792 N N . ASP A 1 40 ? 5.953 -7.837 -3.726 1.00 0.63 8 ASP A N 5
ATOM 6793 C CA . ASP A 1 40 ? 6.988 -7.228 -4.560 1.00 0.61 8 ASP A CA 5
ATOM 6794 C C . ASP A 1 40 ? 6.399 -6.106 -5.399 1.00 0.54 8 ASP A C 5
ATOM 6795 O O . ASP A 1 40 ? 7.010 -5.050 -5.567 1.00 0.50 8 ASP A O 5
ATOM 6804 N N . GLN A 1 41 ? 5.204 -6.354 -5.921 1.00 0.57 9 GLN A N 5
ATOM 6805 C CA . GLN A 1 41 ? 4.483 -5.379 -6.730 1.00 0.54 9 GLN A CA 5
ATOM 6806 C C . GLN A 1 41 ? 4.229 -4.097 -5.937 1.00 0.45 9 GLN A C 5
ATOM 6807 O O . GLN A 1 41 ? 4.566 -3.000 -6.388 1.00 0.43 9 GLN A O 5
ATOM 6821 N N . VAL A 1 42 ? 3.657 -4.249 -4.747 1.00 0.46 10 VAL A N 5
ATOM 6822 C CA . VAL A 1 42 ? 3.329 -3.108 -3.898 1.00 0.44 10 VAL A CA 5
ATOM 6823 C C . VAL A 1 42 ? 4.590 -2.430 -3.363 1.00 0.37 10 VAL A C 5
ATOM 6824 O O . VAL A 1 42 ? 4.697 -1.203 -3.372 1.00 0.39 10 VAL A O 5
ATOM 6837 N N . PHE A 1 43 ? 5.548 -3.233 -2.913 1.00 0.35 11 PHE A N 5
ATOM 6838 C CA . PHE A 1 43 ? 6.775 -2.708 -2.321 1.00 0.35 11 PHE A CA 5
ATOM 6839 C C . PHE A 1 43 ? 7.562 -1.871 -3.326 1.00 0.31 11 PHE A C 5
ATOM 6840 O O . PHE A 1 43 ? 8.054 -0.796 -2.992 1.00 0.33 11 PHE A O 5
ATOM 6857 N N . ASP A 1 44 ? 7.682 -2.357 -4.555 1.00 0.31 12 ASP A N 5
ATOM 6858 C CA . ASP A 1 44 ? 8.393 -1.610 -5.588 1.00 0.31 12 ASP A CA 5
ATOM 6859 C C . ASP A 1 44 ? 7.630 -0.339 -5.935 1.00 0.29 12 ASP A C 5
ATOM 6860 O O . ASP A 1 44 ? 8.226 0.695 -6.239 1.00 0.31 12 ASP A O 5
ATOM 6869 N N . GLN A 1 45 ? 6.306 -0.420 -5.861 1.00 0.30 13 GLN A N 5
ATOM 6870 C CA . GLN A 1 45 ? 5.449 0.733 -6.101 1.00 0.34 13 GLN A CA 5
ATOM 6871 C C . GLN A 1 45 ? 5.702 1.816 -5.058 1.00 0.34 13 GLN A C 5
ATOM 6872 O O . GLN A 1 45 ? 6.009 2.959 -5.402 1.00 0.38 13 GLN A O 5
ATOM 6886 N N . VAL A 1 46 ? 5.585 1.452 -3.784 1.00 0.34 14 VAL A N 5
ATOM 6887 C CA . VAL A 1 46 ? 5.780 2.407 -2.701 1.00 0.38 14 VAL A CA 5
ATOM 6888 C C . VAL A 1 46 ? 7.216 2.927 -2.682 1.00 0.37 14 VAL A C 5
ATOM 6889 O O . VAL A 1 46 ? 7.446 4.102 -2.406 1.00 0.42 14 VAL A O 5
ATOM 6902 N N . GLU A 1 47 ? 8.172 2.057 -3.005 1.00 0.35 15 GLU A N 5
ATOM 6903 C CA . GLU A 1 47 ? 9.575 2.453 -3.095 1.00 0.40 15 GLU A CA 5
ATOM 6904 C C . GLU A 1 47 ? 9.753 3.512 -4.181 1.00 0.40 15 GLU A C 5
ATOM 6905 O O . GLU A 1 47 ? 10.404 4.538 -3.967 1.00 0.45 15 GLU A O 5
ATOM 6917 N N . HIS A 1 48 ? 9.154 3.256 -5.341 1.00 0.37 16 HIS A N 5
ATOM 6918 C CA . HIS A 1 48 ? 9.175 4.203 -6.449 1.00 0.42 16 HIS A CA 5
ATOM 6919 C C . HIS A 1 48 ? 8.602 5.546 -6.014 1.00 0.41 16 HIS A C 5
ATOM 6920 O O . HIS A 1 48 ? 9.163 6.596 -6.316 1.00 0.45 16 HIS A O 5
ATOM 6935 N N . GLN A 1 49 ? 7.487 5.501 -5.298 1.00 0.38 17 GLN A N 5
ATOM 6936 C CA . GLN A 1 49 ? 6.825 6.715 -4.845 1.00 0.40 17 GLN A CA 5
ATOM 6937 C C . GLN A 1 49 ? 7.714 7.489 -3.878 1.00 0.38 17 GLN A C 5
ATOM 6938 O O . GLN A 1 49 ? 7.809 8.715 -3.962 1.00 0.43 17 GLN A O 5
ATOM 6952 N N . ILE A 1 50 ? 8.371 6.767 -2.975 1.00 0.35 18 ILE A N 5
ATOM 6953 C CA . ILE A 1 50 ? 9.312 7.376 -2.041 1.00 0.37 18 ILE A CA 5
ATOM 6954 C C . ILE A 1 50 ? 10.427 8.089 -2.800 1.00 0.39 18 ILE A C 5
ATOM 6955 O O . ILE A 1 50 ? 10.757 9.241 -2.507 1.00 0.42 18 ILE A O 5
ATOM 6971 N N . ALA A 1 51 ? 10.977 7.403 -3.794 1.00 0.40 19 ALA A N 5
ATOM 6972 C CA . ALA A 1 51 ? 12.066 7.942 -4.597 1.00 0.45 19 ALA A CA 5
ATOM 6973 C C . ALA A 1 51 ? 11.640 9.205 -5.341 1.00 0.47 19 ALA A C 5
ATOM 6974 O O . ALA A 1 51 ? 12.436 10.124 -5.520 1.00 0.51 19 ALA A O 5
ATOM 6981 N N . GLN A 1 52 ? 10.384 9.254 -5.767 1.00 0.46 20 GLN A N 5
ATOM 6982 C CA . GLN A 1 52 ? 9.874 10.414 -6.491 1.00 0.51 20 GLN A CA 5
ATOM 6983 C C . GLN A 1 52 ? 9.698 11.608 -5.558 1.00 0.50 20 GLN A C 5
ATOM 6984 O O . GLN A 1 52 ? 10.061 12.734 -5.904 1.00 0.55 20 GLN A O 5
ATOM 6998 N N . VAL A 1 53 ? 9.151 11.358 -4.374 1.00 0.48 21 VAL A N 5
ATOM 6999 C CA . VAL A 1 53 ? 8.953 12.415 -3.387 1.00 0.54 21 VAL A CA 5
ATOM 7000 C C . VAL A 1 53 ? 10.295 12.951 -2.900 1.00 0.57 21 VAL A C 5
ATOM 7001 O O . VAL A 1 53 ? 10.493 14.163 -2.798 1.00 0.66 21 VAL A O 5
ATOM 7014 N N . LEU A 1 54 ? 11.213 12.039 -2.609 1.00 0.54 22 LEU A N 5
ATOM 7015 C CA . LEU A 1 54 ? 12.539 12.406 -2.146 1.00 0.61 22 LEU A CA 5
ATOM 7016 C C . LEU A 1 54 ? 13.330 13.084 -3.262 1.00 0.61 22 LEU A C 5
ATOM 7017 O O . LEU A 1 54 ? 14.078 14.030 -3.022 1.00 0.68 22 LEU A O 5
ATOM 7033 N N . GLY A 1 55 ? 13.146 12.601 -4.487 1.00 0.61 23 GLY A N 5
ATOM 7034 C CA . GLY A 1 55 ? 13.814 13.190 -5.634 1.00 0.73 23 GLY A CA 5
ATOM 7035 C C . GLY A 1 55 ? 13.396 14.625 -5.870 1.00 0.81 23 GLY A C 5
ATOM 7036 O O . GLY A 1 55 ? 14.239 15.496 -6.090 1.00 0.94 23 GLY A O 5
ATOM 7040 N N . ALA A 1 56 ? 12.092 14.874 -5.809 1.00 0.80 24 ALA A N 5
ATOM 7041 C CA . ALA A 1 56 ? 11.553 16.220 -5.975 1.00 0.96 24 ALA A CA 5
ATOM 7042 C C . ALA A 1 56 ? 11.914 17.102 -4.787 1.00 1.01 24 ALA A C 5
ATOM 7043 O O . ALA A 1 56 ? 11.847 18.328 -4.862 1.00 1.19 24 ALA A O 5
ATOM 7050 N N . LYS A 1 57 ? 12.290 16.468 -3.686 1.00 0.92 25 LYS A N 5
ATOM 7051 C CA . LYS A 1 57 ? 12.689 17.183 -2.487 1.00 1.04 25 LYS A CA 5
ATOM 7052 C C . LYS A 1 57 ? 14.152 17.612 -2.588 1.00 1.06 25 LYS A C 5
ATOM 7053 O O . LYS A 1 57 ? 14.592 18.538 -1.904 1.00 1.18 25 LYS A O 5
ATOM 7072 N N . GLY A 1 58 ? 14.895 16.943 -3.456 1.00 1.00 26 GLY A N 5
ATOM 7073 C CA . GLY A 1 58 ? 16.302 17.245 -3.614 1.00 1.09 26 GLY A CA 5
ATOM 7074 C C . GLY A 1 58 ? 17.180 16.246 -2.894 1.00 1.08 26 GLY A C 5
ATOM 7075 O O . GLY A 1 58 ? 18.392 16.436 -2.781 1.00 1.22 26 GLY A O 5
ATOM 7079 N N . GLY A 1 59 ? 16.566 15.176 -2.414 1.00 0.99 27 GLY A N 5
ATOM 7080 C CA . GLY A 1 59 ? 17.298 14.157 -1.697 1.00 1.09 27 GLY A CA 5
ATOM 7081 C C . GLY A 1 59 ? 17.742 13.033 -2.607 1.00 1.07 27 GLY A C 5
ATOM 7082 O O . GLY A 1 59 ? 17.159 12.831 -3.678 1.00 1.10 27 GLY A O 5
ATOM 7086 N N . PRO A 1 60 ? 18.776 12.282 -2.210 1.00 1.17 28 PRO A N 5
ATOM 7087 C CA . PRO A 1 60 ? 19.301 11.170 -3.007 1.00 1.26 28 PRO A CA 5
ATOM 7088 C C . PRO A 1 60 ? 18.375 9.960 -2.968 1.00 1.05 28 PRO A C 5
ATOM 7089 O O . PRO A 1 60 ? 17.576 9.812 -2.045 1.00 0.97 28 PRO A O 5
ATOM 7100 N N . LEU A 1 61 ? 18.477 9.099 -3.970 1.00 1.10 29 LEU A N 5
ATOM 7101 C CA . LEU A 1 61 ? 17.669 7.893 -4.006 1.00 1.03 29 LEU A CA 5
ATOM 7102 C C . LEU A 1 61 ? 18.230 6.905 -2.995 1.00 0.95 29 LEU A C 5
ATOM 7103 O O . LEU A 1 61 ? 19.309 6.345 -3.191 1.00 1.15 29 LEU A O 5
ATOM 7119 N N . VAL A 1 62 ? 17.498 6.708 -1.914 1.00 0.79 30 VAL A N 5
ATOM 7120 C CA . VAL A 1 62 ? 17.962 5.886 -0.810 1.00 0.80 30 VAL A CA 5
ATOM 7121 C C . VAL A 1 62 ? 17.597 4.421 -1.017 1.00 0.73 30 VAL A C 5
ATOM 7122 O O . VAL A 1 62 ? 16.673 4.097 -1.762 1.00 0.75 30 VAL A O 5
ATOM 7135 N N . ALA A 1 63 ? 18.348 3.544 -0.365 1.00 0.80 31 ALA A N 5
ATOM 7136 C CA . ALA A 1 63 ? 18.062 2.120 -0.397 1.00 0.79 31 ALA A CA 5
ATOM 7137 C C . ALA A 1 63 ? 16.944 1.803 0.582 1.00 0.65 31 ALA A C 5
ATOM 7138 O O . ALA A 1 63 ? 17.173 1.703 1.790 1.00 0.73 31 ALA A O 5
ATOM 7145 N N . VAL A 1 64 ? 15.742 1.658 0.055 1.00 0.55 32 VAL A N 5
ATOM 7146 C CA . VAL A 1 64 ? 14.563 1.451 0.877 1.00 0.49 32 VAL A CA 5
ATOM 7147 C C . VAL A 1 64 ? 14.498 0.015 1.378 1.00 0.36 32 VAL A C 5
ATOM 7148 O O . VAL A 1 64 ? 14.370 -0.926 0.594 1.00 0.44 32 VAL A O 5
ATOM 7161 N N . GLU A 1 65 ? 14.617 -0.145 2.685 1.00 0.37 33 GLU A N 5
ATOM 7162 C CA . GLU A 1 65 ? 14.505 -1.449 3.315 1.00 0.44 33 GLU A CA 5
ATOM 7163 C C . GLU A 1 65 ? 13.076 -1.651 3.802 1.00 0.42 33 GLU A C 5
ATOM 7164 O O . GLU A 1 65 ? 12.374 -0.686 4.105 1.00 0.46 33 GLU A O 5
ATOM 7176 N N . ILE A 1 66 ? 12.652 -2.905 3.884 1.00 0.44 34 ILE A N 5
ATOM 7177 C CA . ILE A 1 66 ? 11.291 -3.225 4.298 1.00 0.45 34 ILE A CA 5
ATOM 7178 C C . ILE A 1 66 ? 11.050 -2.802 5.750 1.00 0.36 34 ILE A C 5
ATOM 7179 O O . ILE A 1 66 ? 9.924 -2.491 6.144 1.00 0.41 34 ILE A O 5
ATOM 7195 N N . ASP A 1 67 ? 12.123 -2.757 6.530 1.00 0.37 35 ASP A N 5
ATOM 7196 C CA . ASP A 1 67 ? 12.035 -2.423 7.946 1.00 0.39 35 ASP A CA 5
ATOM 7197 C C . ASP A 1 67 ? 12.381 -0.960 8.193 1.00 0.38 35 ASP A C 5
ATOM 7198 O O . ASP A 1 67 ? 12.448 -0.521 9.342 1.00 0.50 35 ASP A O 5
ATOM 7207 N N . SER A 1 68 ? 12.604 -0.206 7.124 1.00 0.38 36 SER A N 5
ATOM 7208 C CA . SER A 1 68 ? 12.963 1.198 7.255 1.00 0.43 36 SER A CA 5
ATOM 7209 C C . SER A 1 68 ? 11.811 2.012 7.822 1.00 0.32 36 SER A C 5
ATOM 7210 O O . SER A 1 68 ? 10.732 2.083 7.229 1.00 0.32 36 SER A O 5
ATOM 7218 N N . ARG A 1 69 ? 12.037 2.597 8.988 1.00 0.35 37 ARG A N 5
ATOM 7219 C CA . ARG A 1 69 ? 11.106 3.557 9.544 1.00 0.36 37 ARG A CA 5
ATOM 7220 C C . ARG A 1 69 ? 11.154 4.814 8.695 1.00 0.37 37 ARG A C 5
ATOM 7221 O O . ARG A 1 69 ? 12.232 5.348 8.454 1.00 0.43 37 ARG A O 5
ATOM 7242 N N . PHE A 1 70 ? 10.001 5.259 8.217 1.00 0.37 38 PHE A N 5
ATOM 7243 C CA . PHE A 1 70 ? 9.939 6.322 7.215 1.00 0.40 38 PHE A CA 5
ATOM 7244 C C . PHE A 1 70 ? 10.776 7.538 7.592 1.00 0.44 38 PHE A C 5
ATOM 7245 O O . PHE A 1 70 ? 11.624 7.968 6.812 1.00 0.50 38 PHE A O 5
ATOM 7262 N N . SER A 1 71 ? 10.562 8.073 8.786 1.00 0.52 39 SER A N 5
ATOM 7263 C CA . SER A 1 71 ? 11.290 9.259 9.225 1.00 0.63 39 SER A CA 5
ATOM 7264 C C . SER A 1 71 ? 12.781 8.969 9.395 1.00 0.56 39 SER A C 5
ATOM 7265 O O . SER A 1 71 ? 13.619 9.850 9.204 1.00 0.56 39 SER A O 5
ATOM 7273 N N . ASP A 1 72 ? 13.103 7.725 9.725 1.00 0.61 40 ASP A N 5
ATOM 7274 C CA . ASP A 1 72 ? 14.491 7.289 9.850 1.00 0.66 40 ASP A CA 5
ATOM 7275 C C . ASP A 1 72 ? 15.138 7.181 8.472 1.00 0.62 40 ASP A C 5
ATOM 7276 O O . ASP A 1 72 ? 16.340 7.386 8.312 1.00 0.72 40 ASP A O 5
ATOM 7285 N N . LEU A 1 73 ? 14.320 6.863 7.479 1.00 0.58 41 LEU A N 5
ATOM 7286 C CA . LEU A 1 73 ? 14.766 6.763 6.103 1.00 0.64 41 LEU A CA 5
ATOM 7287 C C . LEU A 1 73 ? 14.874 8.152 5.468 1.00 0.61 41 LEU A C 5
ATOM 7288 O O . LEU A 1 73 ? 15.528 8.330 4.441 1.00 0.75 41 LEU A O 5
ATOM 7304 N N . GLY A 1 74 ? 14.235 9.134 6.095 1.00 0.52 42 GLY A N 5
ATOM 7305 C CA . GLY A 1 74 ? 14.291 10.496 5.596 1.00 0.56 42 GLY A CA 5
ATOM 7306 C C . GLY A 1 74 ? 12.932 11.032 5.180 1.00 0.47 42 GLY A C 5
ATOM 7307 O O . GLY A 1 74 ? 12.831 12.139 4.651 1.00 0.51 42 GLY A O 5
ATOM 7311 N N . LEU A 1 75 ? 11.887 10.252 5.416 1.00 0.45 43 LEU A N 5
ATOM 7312 C CA . LEU A 1 75 ? 10.527 10.671 5.086 1.00 0.40 43 LEU A CA 5
ATOM 7313 C C . LEU A 1 75 ? 9.824 11.201 6.330 1.00 0.41 43 LEU A C 5
ATOM 7314 O O . LEU A 1 75 ? 9.394 10.432 7.191 1.00 0.53 43 LEU A O 5
ATOM 7330 N N . SER A 1 76 ? 9.713 12.513 6.422 1.00 0.45 44 SER A N 5
ATOM 7331 C CA . SER A 1 76 ? 9.110 13.146 7.581 1.00 0.54 44 SER A CA 5
ATOM 7332 C C . SER A 1 76 ? 7.582 13.123 7.498 1.00 0.50 44 SER A C 5
ATOM 7333 O O . SER A 1 76 ? 7.014 12.593 6.542 1.00 0.42 44 SER A O 5
ATOM 7341 N N . SER A 1 77 ? 6.926 13.697 8.502 1.00 0.62 45 SER A N 5
ATOM 7342 C CA . SER A 1 77 ? 5.469 13.657 8.602 1.00 0.65 45 SER A CA 5
ATOM 7343 C C . SER A 1 77 ? 4.796 14.271 7.372 1.00 0.52 45 SER A C 5
ATOM 7344 O O . SER A 1 77 ? 3.920 13.653 6.763 1.00 0.51 45 SER A O 5
ATOM 7352 N N . LEU A 1 78 ? 5.218 15.477 7.001 1.00 0.52 46 LEU A N 5
ATOM 7353 C CA . LEU A 1 78 ? 4.665 16.157 5.833 1.00 0.50 46 LEU A CA 5
ATOM 7354 C C . LEU A 1 78 ? 4.893 15.335 4.569 1.00 0.44 46 LEU A C 5
ATOM 7355 O O . LEU A 1 78 ? 4.008 15.221 3.718 1.00 0.48 46 LEU A O 5
ATOM 7371 N N . ASP A 1 79 ? 6.081 14.753 4.465 1.00 0.42 47 ASP A N 5
ATOM 7372 C CA . ASP A 1 79 ? 6.438 13.929 3.318 1.00 0.41 47 ASP A CA 5
ATOM 7373 C C . ASP A 1 79 ? 5.544 12.702 3.247 1.00 0.36 47 ASP A C 5
ATOM 7374 O O . ASP A 1 79 ? 5.100 12.313 2.170 1.00 0.38 47 ASP A O 5
ATOM 7383 N N . LEU A 1 80 ? 5.279 12.102 4.401 1.00 0.39 48 LEU A N 5
ATOM 7384 C CA . LEU A 1 80 ? 4.397 10.943 4.490 1.00 0.46 48 LEU A CA 5
ATOM 7385 C C . LEU A 1 80 ? 3.004 11.269 3.976 1.00 0.47 48 LEU A C 5
ATOM 7386 O O . LEU A 1 80 ? 2.437 10.518 3.180 1.00 0.51 48 LEU A O 5
ATOM 7402 N N . ALA A 1 81 ? 2.459 12.393 4.427 1.00 0.47 49 ALA A N 5
ATOM 7403 C CA . ALA A 1 81 ? 1.141 12.831 3.991 1.00 0.55 49 ALA A CA 5
ATOM 7404 C C . ALA A 1 81 ? 1.100 12.962 2.474 1.00 0.50 49 ALA A C 5
ATOM 7405 O O . ALA A 1 81 ? 0.185 12.459 1.822 1.00 0.55 49 ALA A O 5
ATOM 7412 N N . THR A 1 82 ? 2.114 13.611 1.918 1.00 0.45 50 THR A N 5
ATOM 7413 C CA . THR A 1 82 ? 2.214 13.791 0.477 1.00 0.45 50 THR A CA 5
ATOM 7414 C C . THR A 1 82 ? 2.396 12.444 -0.230 1.00 0.39 50 THR A C 5
ATOM 7415 O O . THR A 1 82 ? 1.754 12.172 -1.247 1.00 0.40 50 THR A O 5
ATOM 7426 N N . LEU A 1 83 ? 3.256 11.604 0.339 1.00 0.35 51 LEU A N 5
ATOM 7427 C CA . LEU A 1 83 ? 3.551 10.284 -0.211 1.00 0.34 51 LEU A CA 5
ATOM 7428 C C . LEU A 1 83 ? 2.280 9.454 -0.376 1.00 0.35 51 LEU A C 5
ATOM 7429 O O . LEU A 1 83 ? 1.986 8.963 -1.466 1.00 0.40 51 LEU A O 5
ATOM 7445 N N . ILE A 1 84 ? 1.524 9.316 0.703 1.00 0.37 52 ILE A N 5
ATOM 7446 C CA . ILE A 1 84 ? 0.322 8.495 0.686 1.00 0.44 52 ILE A CA 5
ATOM 7447 C C . ILE A 1 84 ? -0.751 9.116 -0.213 1.00 0.41 52 ILE A C 5
ATOM 7448 O O . ILE A 1 84 ? -1.558 8.408 -0.809 1.00 0.43 52 ILE A O 5
ATOM 7464 N N . SER A 1 85 ? -0.735 10.441 -0.334 1.00 0.44 53 SER A N 5
ATOM 7465 C CA . SER A 1 85 ? -1.676 11.135 -1.210 1.00 0.50 53 SER A CA 5
ATOM 7466 C C . SER A 1 85 ? -1.403 10.789 -2.673 1.00 0.48 53 SER A C 5
ATOM 7467 O O . SER A 1 85 ? -2.332 10.559 -3.453 1.00 0.53 53 SER A O 5
ATOM 7475 N N . ASN A 1 86 ? -0.126 10.741 -3.041 1.00 0.47 54 ASN A N 5
ATOM 7476 C CA . ASN A 1 86 ? 0.259 10.343 -4.392 1.00 0.54 54 ASN A CA 5
ATOM 7477 C C . ASN A 1 86 ? -0.029 8.864 -4.596 1.00 0.47 54 ASN A C 5
ATOM 7478 O O . ASN A 1 86 ? -0.438 8.441 -5.675 1.00 0.57 54 ASN A O 5
ATOM 7489 N N . LEU A 1 87 ? 0.181 8.084 -3.541 1.00 0.40 55 LEU A N 5
ATOM 7490 C CA . LEU A 1 87 ? -0.076 6.652 -3.578 1.00 0.41 55 LEU A CA 5
ATOM 7491 C C . LEU A 1 87 ? -1.569 6.383 -3.757 1.00 0.40 55 LEU A C 5
ATOM 7492 O O . LEU A 1 87 ? -1.964 5.440 -4.447 1.00 0.42 55 LEU A O 5
ATOM 7508 N N . GLU A 1 88 ? -2.396 7.226 -3.141 1.00 0.43 56 GLU A N 5
ATOM 7509 C CA . GLU A 1 88 ? -3.842 7.159 -3.325 1.00 0.50 56 GLU A CA 5
ATOM 7510 C C . GLU A 1 88 ? -4.191 7.282 -4.803 1.00 0.48 56 GLU A C 5
ATOM 7511 O O . GLU A 1 88 ? -4.994 6.510 -5.326 1.00 0.54 56 GLU A O 5
ATOM 7523 N N . ALA A 1 89 ? -3.559 8.239 -5.473 1.00 0.47 57 ALA A N 5
ATOM 7524 C CA . ALA A 1 89 ? -3.815 8.491 -6.887 1.00 0.54 57 ALA A CA 5
ATOM 7525 C C . ALA A 1 89 ? -3.402 7.301 -7.749 1.00 0.50 57 ALA A C 5
ATOM 7526 O O . ALA A 1 89 ? -3.808 7.187 -8.905 1.00 0.65 57 ALA A O 5
ATOM 7533 N N . VAL A 1 90 ? -2.591 6.421 -7.187 1.00 0.39 58 VAL A N 5
ATOM 7534 C CA . VAL A 1 90 ? -2.156 5.227 -7.892 1.00 0.44 58 VAL A CA 5
ATOM 7535 C C . VAL A 1 90 ? -3.258 4.173 -7.903 1.00 0.48 58 VAL A C 5
ATOM 7536 O O . VAL A 1 90 ? -3.617 3.651 -8.957 1.00 0.58 58 VAL A O 5
ATOM 7549 N N . TYR A 1 91 ? -3.806 3.877 -6.732 1.00 0.48 59 TYR A N 5
ATOM 7550 C CA . TYR A 1 91 ? -4.781 2.799 -6.607 1.00 0.57 59 TYR A CA 5
ATOM 7551 C C . TYR A 1 91 ? -6.214 3.298 -6.773 1.00 0.67 59 TYR A C 5
ATOM 7552 O O . TYR A 1 91 ? -7.076 2.582 -7.276 1.00 0.74 59 TYR A O 5
ATOM 7570 N N . GLY A 1 92 ? -6.463 4.528 -6.343 1.00 0.79 60 GLY A N 5
ATOM 7571 C CA . GLY A 1 92 ? -7.805 5.083 -6.397 1.00 0.93 60 GLY A CA 5
ATOM 7572 C C . GLY A 1 92 ? -8.666 4.602 -5.246 1.00 1.01 60 GLY A C 5
ATOM 7573 O O . GLY A 1 92 ? -9.884 4.774 -5.247 1.00 1.23 60 GLY A O 5
ATOM 7577 N N . THR A 1 93 ? -8.023 4.005 -4.257 1.00 1.00 61 THR A N 5
ATOM 7578 C CA . THR A 1 93 ? -8.719 3.420 -3.125 1.00 1.17 61 THR A CA 5
ATOM 7579 C C . THR A 1 93 ? -8.168 3.971 -1.818 1.00 1.44 61 THR A C 5
ATOM 7580 O O . THR A 1 93 ? -7.328 4.873 -1.832 1.00 1.78 61 THR A O 5
ATOM 7591 N N . ASP A 1 94 ? -8.673 3.435 -0.708 1.00 1.59 62 ASP A N 5
ATOM 7592 C CA . ASP A 1 94 ? -8.145 3.704 0.633 1.00 1.95 62 ASP A CA 5
ATOM 7593 C C . ASP A 1 94 ? -8.558 5.079 1.145 1.00 1.51 62 ASP A C 5
ATOM 7594 O O . ASP A 1 94 ? -8.125 6.114 0.633 1.00 1.59 62 ASP A O 5
ATOM 7603 N N . PRO A 1 95 ? -9.433 5.098 2.159 1.00 2.12 63 PRO A N 5
ATOM 7604 C CA . PRO A 1 95 ? -9.906 6.329 2.780 1.00 2.53 63 PRO A CA 5
ATOM 7605 C C . PRO A 1 95 ? -8.965 6.837 3.874 1.00 2.06 63 PRO A C 5
ATOM 7606 O O . PRO A 1 95 ? -8.553 6.087 4.765 1.00 2.15 63 PRO A O 5
ATOM 7617 N N . PHE A 1 96 ? -8.647 8.126 3.818 1.00 2.11 64 PHE A N 5
ATOM 7618 C CA . PHE A 1 96 ? -7.757 8.737 4.798 1.00 1.93 64 PHE A CA 5
ATOM 7619 C C . PHE A 1 96 ? -8.455 8.927 6.139 1.00 2.37 64 PHE A C 5
ATOM 7620 O O . PHE A 1 96 ? -7.829 9.322 7.121 1.00 2.33 64 PHE A O 5
ATOM 7637 N N . ALA A 1 97 ? -9.753 8.661 6.171 1.00 3.08 65 ALA A N 5
ATOM 7638 C CA . ALA A 1 97 ? -10.498 8.669 7.419 1.00 3.86 65 ALA A CA 5
ATOM 7639 C C . ALA A 1 97 ? -10.038 7.522 8.309 1.00 3.69 65 ALA A C 5
ATOM 7640 O O . ALA A 1 97 ? -9.886 7.683 9.520 1.00 3.90 65 ALA A O 5
ATOM 7647 N N . ASP A 1 98 ? -9.808 6.366 7.696 1.00 3.58 66 ASP A N 5
ATOM 7648 C CA . ASP A 1 98 ? -9.281 5.210 8.412 1.00 3.92 66 ASP A CA 5
ATOM 7649 C C . ASP A 1 98 ? -7.773 5.331 8.552 1.00 3.25 66 ASP A C 5
ATOM 7650 O O . ASP A 1 98 ? -7.208 5.040 9.603 1.00 3.56 66 ASP A O 5
ATOM 7659 N N . ALA A 1 99 ? -7.129 5.797 7.490 1.00 2.57 67 ALA A N 5
ATOM 7660 C CA . ALA A 1 99 ? -5.682 5.968 7.479 1.00 2.48 67 ALA A CA 5
ATOM 7661 C C . ALA A 1 99 ? -5.276 7.305 8.099 1.00 2.09 67 ALA A C 5
ATOM 7662 O O . ALA A 1 99 ? -4.248 7.884 7.746 1.00 2.63 67 ALA A O 5
ATOM 7669 N N . VAL A 1 100 ? -6.094 7.796 9.023 1.00 1.75 68 VAL A N 5
ATOM 7670 C CA . VAL A 1 100 ? -5.798 9.040 9.720 1.00 2.06 68 VAL A CA 5
ATOM 7671 C C . VAL A 1 100 ? -4.719 8.802 10.773 1.00 1.84 68 VAL A C 5
ATOM 7672 O O . VAL A 1 100 ? -4.004 9.721 11.177 1.00 2.23 68 VAL A O 5
ATOM 7685 N N . ALA A 1 101 ? -4.598 7.552 11.197 1.00 1.56 69 ALA A N 5
ATOM 7686 C CA . ALA A 1 101 ? -3.589 7.166 12.166 1.00 1.54 69 ALA A CA 5
ATOM 7687 C C . ALA A 1 101 ? -2.248 6.965 11.474 1.00 1.33 69 ALA A C 5
ATOM 7688 O O . ALA A 1 101 ? -1.818 5.836 11.237 1.00 1.29 69 ALA A O 5
ATOM 7695 N N . ILE A 1 102 ? -1.595 8.074 11.154 1.00 1.30 70 ILE A N 5
ATOM 7696 C CA . ILE A 1 102 ? -0.307 8.047 10.469 1.00 1.16 70 ILE A CA 5
ATOM 7697 C C . ILE A 1 102 ? 0.751 7.355 11.335 1.00 1.01 70 ILE A C 5
ATOM 7698 O O . ILE A 1 102 ? 1.736 6.819 10.830 1.00 0.94 70 ILE A O 5
ATOM 7714 N N . THR A 1 103 ? 0.509 7.335 12.640 1.00 1.06 71 THR A N 5
ATOM 7715 C CA . THR A 1 103 ? 1.405 6.688 13.585 1.00 1.05 71 THR A CA 5
ATOM 7716 C C . THR A 1 103 ? 1.382 5.167 13.433 1.00 0.90 71 THR A C 5
ATOM 7717 O O . THR A 1 103 ? 2.245 4.467 13.965 1.00 0.89 71 THR A O 5
ATOM 7728 N N . SER A 1 104 ? 0.394 4.658 12.708 1.00 0.90 72 SER A N 5
ATOM 7729 C CA . SER A 1 104 ? 0.324 3.237 12.415 1.00 0.92 72 SER A CA 5
ATOM 7730 C C . SER A 1 104 ? 1.271 2.910 11.264 1.00 0.73 72 SER A C 5
ATOM 7731 O O . SER A 1 104 ? 1.673 1.760 11.071 1.00 0.76 72 SER A O 5
ATOM 7739 N N . ILE A 1 105 ? 1.641 3.939 10.515 1.00 0.62 73 ILE A N 5
ATOM 7740 C CA . ILE A 1 105 ? 2.565 3.789 9.406 1.00 0.52 73 ILE A CA 5
ATOM 7741 C C . ILE A 1 105 ? 3.955 4.248 9.838 1.00 0.51 73 ILE A C 5
ATOM 7742 O O . ILE A 1 105 ? 4.305 5.422 9.705 1.00 0.60 73 ILE A O 5
ATOM 7758 N N . VAL A 1 106 ? 4.733 3.323 10.376 1.00 0.49 74 VAL A N 5
ATOM 7759 C CA . VAL A 1 106 ? 6.062 3.646 10.875 1.00 0.57 74 VAL A CA 5
ATOM 7760 C C . VAL A 1 106 ? 7.128 3.160 9.907 1.00 0.45 74 VAL A C 5
ATOM 7761 O O . VAL A 1 106 ? 8.014 3.914 9.510 1.00 0.52 74 VAL A O 5
ATOM 7774 N N . THR A 1 107 ? 7.037 1.898 9.527 1.00 0.36 75 THR A N 5
ATOM 7775 C CA . THR A 1 107 ? 7.996 1.311 8.613 1.00 0.34 75 THR A CA 5
ATOM 7776 C C . THR A 1 107 ? 7.370 1.100 7.245 1.00 0.31 75 THR A C 5
ATOM 7777 O O . THR A 1 107 ? 6.143 1.110 7.119 1.00 0.33 75 THR A O 5
ATOM 7788 N N . VAL A 1 108 ? 8.198 0.914 6.227 1.00 0.29 76 VAL A N 5
ATOM 7789 C CA . VAL A 1 108 ? 7.700 0.677 4.876 1.00 0.28 76 VAL A CA 5
ATOM 7790 C C . VAL A 1 108 ? 6.769 -0.535 4.862 1.00 0.27 76 VAL A C 5
ATOM 7791 O O . VAL A 1 108 ? 5.741 -0.536 4.181 1.00 0.30 76 VAL A O 5
ATOM 7804 N N . ALA A 1 109 ? 7.124 -1.544 5.656 1.00 0.28 77 ALA A N 5
ATOM 7805 C CA . ALA A 1 109 ? 6.320 -2.754 5.795 1.00 0.31 77 ALA A CA 5
ATOM 7806 C C . ALA A 1 109 ? 4.873 -2.431 6.153 1.00 0.31 77 ALA A C 5
ATOM 7807 O O . ALA A 1 109 ? 3.949 -3.072 5.657 1.00 0.35 77 ALA A O 5
ATOM 7814 N N . ASP A 1 110 ? 4.682 -1.431 7.006 1.00 0.32 78 ASP A N 5
ATOM 7815 C CA . ASP A 1 110 ? 3.346 -1.049 7.458 1.00 0.37 78 ASP A CA 5
ATOM 7816 C C . ASP A 1 110 ? 2.501 -0.554 6.296 1.00 0.36 78 ASP A C 5
ATOM 7817 O O . ASP A 1 110 ? 1.359 -0.979 6.117 1.00 0.42 78 ASP A O 5
ATOM 7826 N N . LEU A 1 111 ? 3.075 0.340 5.506 1.00 0.32 79 LEU A N 5
ATOM 7827 C CA . LEU A 1 111 ? 2.364 0.938 4.383 1.00 0.34 79 LEU A CA 5
ATOM 7828 C C . LEU A 1 111 ? 2.163 -0.087 3.272 1.00 0.31 79 LEU A C 5
ATOM 7829 O O . LEU A 1 111 ? 1.083 -0.186 2.690 1.00 0.34 79 LEU A O 5
ATOM 7845 N N . ALA A 1 112 ? 3.207 -0.862 3.002 1.00 0.29 80 ALA A N 5
ATOM 7846 C CA . ALA A 1 112 ? 3.176 -1.849 1.934 1.00 0.33 80 ALA A CA 5
ATOM 7847 C C . ALA A 1 112 ? 2.123 -2.922 2.198 1.00 0.30 80 ALA A C 5
ATOM 7848 O O . ALA A 1 112 ? 1.328 -3.244 1.319 1.00 0.34 80 ALA A O 5
ATOM 7855 N N . ARG A 1 113 ? 2.105 -3.456 3.418 1.00 0.30 81 ARG A N 5
ATOM 7856 C CA . ARG A 1 113 ? 1.148 -4.499 3.780 1.00 0.35 81 ARG A CA 5
ATOM 7857 C C . ARG A 1 113 ? -0.285 -3.995 3.675 1.00 0.34 81 ARG A C 5
ATOM 7858 O O . ARG A 1 113 ? -1.180 -4.741 3.282 1.00 0.39 81 ARG A O 5
ATOM 7879 N N . ALA A 1 114 ? -0.492 -2.729 4.022 1.00 0.37 82 ALA A N 5
ATOM 7880 C CA . ALA A 1 114 ? -1.821 -2.135 3.982 1.00 0.45 82 ALA A CA 5
ATOM 7881 C C . ALA A 1 114 ? -2.403 -2.198 2.575 1.00 0.49 82 ALA A C 5
ATOM 7882 O O . ALA A 1 114 ? -3.522 -2.670 2.372 1.00 0.59 82 ALA A O 5
ATOM 7889 N N . TYR A 1 115 ? -1.626 -1.754 1.597 1.00 0.49 83 TYR A N 5
ATOM 7890 C CA . TYR A 1 115 ? -2.089 -1.725 0.218 1.00 0.60 83 TYR A CA 5
ATOM 7891 C C . TYR A 1 115 ? -1.936 -3.086 -0.448 1.00 0.62 83 TYR A C 5
ATOM 7892 O O . TYR A 1 115 ? -2.493 -3.325 -1.518 1.00 0.77 83 TYR A O 5
ATOM 7910 N N . ALA A 1 116 ? -1.198 -3.983 0.193 1.00 0.51 84 ALA A N 5
ATOM 7911 C CA . ALA A 1 116 ? -1.093 -5.358 -0.278 1.00 0.55 84 ALA A CA 5
ATOM 7912 C C . ALA A 1 116 ? -2.395 -6.104 -0.013 1.00 0.61 84 ALA A C 5
ATOM 7913 O O . ALA A 1 116 ? -2.717 -7.079 -0.692 1.00 0.72 84 ALA A O 5
ATOM 7920 N N . GLN A 1 117 ? -3.145 -5.629 0.977 1.00 0.65 85 GLN A N 5
ATOM 7921 C CA . GLN A 1 117 ? -4.447 -6.201 1.294 1.00 0.79 85 GLN A CA 5
ATOM 7922 C C . GLN A 1 117 ? -5.493 -5.727 0.293 1.00 0.96 85 GLN A C 5
ATOM 7923 O O . GLN A 1 117 ? -6.572 -6.309 0.181 1.00 1.19 85 GLN A O 5
ATOM 7937 N N . GLN A 1 118 ? -5.165 -4.665 -0.430 1.00 1.06 86 GLN A N 5
ATOM 7938 C CA . GLN A 1 118 ? -6.060 -4.120 -1.438 1.00 1.32 86 GLN A CA 5
ATOM 7939 C C . GLN A 1 118 ? -5.984 -4.960 -2.707 1.00 1.60 86 GLN A C 5
ATOM 7940 O O . GLN A 1 118 ? -4.947 -5.007 -3.374 1.00 1.83 86 GLN A O 5
ATOM 7954 N N . GLY A 1 119 ? -7.082 -5.630 -3.027 1.00 1.82 87 GLY A N 5
ATOM 7955 C CA . GLY A 1 119 ? -7.116 -6.491 -4.190 1.00 2.21 87 GLY A CA 5
ATOM 7956 C C . GLY A 1 119 ? -7.640 -7.871 -3.858 1.00 2.47 87 GLY A C 5
ATOM 7957 O O . GLY A 1 119 ? -8.155 -8.575 -4.728 1.00 2.96 87 GLY A O 5
ATOM 7961 N N . VAL A 1 120 ? -7.514 -8.260 -2.597 1.00 2.43 88 VAL A N 5
ATOM 7962 C CA . VAL A 1 120 ? -8.033 -9.540 -2.139 1.00 2.94 88 VAL A CA 5
ATOM 7963 C C . VAL A 1 120 ? -9.248 -9.329 -1.238 1.00 3.34 88 VAL A C 5
ATOM 7964 O O . VAL A 1 120 ? -9.214 -8.514 -0.315 1.00 3.41 88 VAL A O 5
ATOM 7977 N N . PRO A 1 121 ? -10.348 -10.044 -1.515 1.00 3.89 89 PRO A N 5
ATOM 7978 C CA . PRO A 1 121 ? -11.590 -9.902 -0.757 1.00 4.51 89 PRO A CA 5
ATOM 7979 C C . PRO A 1 121 ? -11.443 -10.336 0.698 1.00 4.91 89 PRO A C 5
ATOM 7980 O O . PRO A 1 121 ? -11.296 -11.523 0.998 1.00 5.20 89 PRO A O 5
ATOM 7991 N N . GLY A 1 122 ? -11.471 -9.361 1.593 1.00 5.15 90 GLY A N 5
ATOM 7992 C CA . GLY A 1 122 ? -11.425 -9.646 3.011 1.00 5.78 90 GLY A CA 5
ATOM 7993 C C . GLY A 1 122 ? -12.762 -9.368 3.659 1.00 6.35 90 GLY A C 5
ATOM 7994 O O . GLY A 1 122 ? -13.721 -10.107 3.433 1.00 6.50 90 GLY A O 5
ATOM 7998 N N . PRO A 1 123 ? -12.868 -8.304 4.469 1.00 6.96 91 PRO A N 5
ATOM 7999 C CA . PRO A 1 123 ? -14.152 -7.863 5.011 1.00 7.73 91 PRO A CA 5
ATOM 8000 C C . PRO A 1 123 ? -15.061 -7.353 3.899 1.00 7.82 91 PRO A C 5
ATOM 8001 O O . PRO A 1 123 ? -14.721 -6.394 3.203 1.00 7.67 91 PRO A O 5
ATOM 8012 N N . SER A 1 124 ? -16.203 -7.996 3.725 1.00 8.30 92 SER A N 5
ATOM 8013 C CA . SER A 1 124 ? -17.118 -7.642 2.654 1.00 8.68 92 SER A CA 5
ATOM 8014 C C . SER A 1 124 ? -18.010 -6.475 3.063 1.00 9.34 92 SER A C 5
ATOM 8015 O O . SER A 1 124 ? -18.762 -6.570 4.039 1.00 9.92 92 SER A O 5
ATOM 8023 N N . PRO A 1 125 ? -17.936 -5.353 2.329 1.00 9.44 93 PRO A N 5
ATOM 8024 C CA . PRO A 1 125 ? -18.779 -4.185 2.590 1.00 10.20 93 PRO A CA 5
ATOM 8025 C C . PRO A 1 125 ? -20.241 -4.460 2.259 1.00 10.96 93 PRO A C 5
ATOM 8026 O O . PRO A 1 125 ? -21.141 -3.783 2.751 1.00 11.69 93 PRO A O 5
ATOM 8037 N N . ASP A 1 126 ? -20.464 -5.463 1.423 1.00 10.89 94 ASP A N 5
ATOM 8038 C CA . ASP A 1 126 ? -21.808 -5.881 1.061 1.00 11.70 94 ASP A CA 5
ATOM 8039 C C . ASP A 1 126 ? -21.977 -7.385 1.279 1.00 11.90 94 ASP A C 5
ATOM 8040 O O . ASP A 1 126 ? -21.810 -8.189 0.364 1.00 11.65 94 ASP A O 5
ATOM 8049 N N . PRO A 1 127 ? -22.304 -7.787 2.517 1.00 12.53 95 PRO A N 5
ATOM 8050 C CA . PRO A 1 127 ? -22.439 -9.196 2.883 1.00 12.95 95 PRO A CA 5
ATOM 8051 C C . PRO A 1 127 ? -23.833 -9.750 2.599 1.00 13.54 95 PRO A C 5
ATOM 8052 O O . PRO A 1 127 ? -24.083 -10.941 2.781 1.00 13.87 95 PRO A O 5
ATOM 8063 N N . LEU A 1 128 ? -24.732 -8.882 2.143 1.00 13.80 96 LEU A N 5
ATOM 8064 C CA . LEU A 1 128 ? -26.118 -9.271 1.902 1.00 14.53 96 LEU A CA 5
ATOM 8065 C C . LEU A 1 128 ? -26.199 -10.339 0.820 1.00 14.23 96 LEU A C 5
ATOM 8066 O O . LEU A 1 128 ? -26.948 -11.305 0.949 1.00 14.80 96 LEU A O 5
ATOM 8082 N N . ASP A 1 129 ? -25.409 -10.168 -0.230 1.00 13.43 97 ASP A N 5
ATOM 8083 C CA . ASP A 1 129 ? -25.377 -11.122 -1.333 1.00 13.21 97 ASP A CA 5
ATOM 8084 C C . ASP A 1 129 ? -24.863 -12.477 -0.872 1.00 13.07 97 ASP A C 5
ATOM 8085 O O . ASP A 1 129 ? -25.381 -13.512 -1.275 1.00 13.44 97 ASP A O 5
ATOM 8094 N N . ALA A 1 130 ? -23.848 -12.464 -0.018 1.00 12.70 98 ALA A N 5
ATOM 8095 C CA . ALA A 1 130 ? -23.269 -13.700 0.495 1.00 12.73 98 ALA A CA 5
ATOM 8096 C C . ALA A 1 130 ? -24.228 -14.393 1.456 1.00 13.69 98 ALA A C 5
ATOM 8097 O O . ALA A 1 130 ? -24.318 -15.622 1.486 1.00 14.00 98 ALA A O 5
ATOM 8104 N N . GLN A 1 131 ? -24.946 -13.590 2.233 1.00 14.27 99 GLN A N 5
ATOM 8105 C CA . GLN A 1 131 ? -25.910 -14.104 3.196 1.00 15.26 99 GLN A CA 5
ATOM 8106 C C . GLN A 1 131 ? -27.118 -14.698 2.476 1.00 15.81 99 GLN A C 5
ATOM 8107 O O . GLN A 1 131 ? -27.561 -15.807 2.783 1.00 16.48 99 GLN A O 5
ATOM 8121 N N . LEU A 1 132 ? -27.647 -13.950 1.518 1.00 15.62 100 LEU A N 5
ATOM 8122 C CA . LEU A 1 132 ? -28.783 -14.400 0.730 1.00 16.22 100 LEU A CA 5
ATOM 8123 C C . LEU A 1 132 ? -28.299 -15.199 -0.472 1.00 16.11 100 LEU A C 5
ATOM 8124 O O . LEU A 1 132 ? -27.999 -14.641 -1.525 1.00 16.32 100 LEU A O 5
ATOM 8140 N N . ARG A 1 133 ? -28.241 -16.509 -0.305 1.00 15.92 101 ARG A N 5
ATOM 8141 C CA . ARG A 1 133 ? -27.692 -17.402 -1.318 1.00 15.95 101 ARG A CA 5
ATOM 8142 C C . ARG A 1 133 ? -28.491 -17.334 -2.617 1.00 16.67 101 ARG A C 5
ATOM 8143 O O . ARG A 1 133 ? -27.923 -17.410 -3.709 1.00 16.96 101 ARG A O 5
ATOM 8164 N N . ASP A 1 134 ? -29.803 -17.168 -2.499 1.00 17.07 102 ASP A N 5
ATOM 8165 C CA . ASP A 1 134 ? -30.673 -17.082 -3.670 1.00 17.84 102 ASP A CA 5
ATOM 8166 C C . ASP A 1 134 ? -30.432 -15.776 -4.420 1.00 18.30 102 ASP A C 5
ATOM 8167 O O . ASP A 1 134 ? -30.674 -15.680 -5.626 1.00 18.98 102 ASP A O 5
ATOM 8176 N N . LEU A 1 135 ? -29.943 -14.779 -3.698 1.00 18.02 103 LEU A N 5
ATOM 8177 C CA . LEU A 1 135 ? -29.577 -13.504 -4.294 1.00 18.52 103 LEU A CA 5
ATOM 8178 C C . LEU A 1 135 ? -28.200 -13.614 -4.937 1.00 18.60 103 LEU A C 5
ATOM 8179 O O . LEU A 1 135 ? -27.947 -13.042 -5.998 1.00 18.46 103 LEU A O 5
ATOM 8195 N N . ARG A 1 136 ? -27.321 -14.365 -4.283 1.00 18.97 104 ARG A N 5
ATOM 8196 C CA . ARG A 1 136 ? -25.953 -14.551 -4.748 1.00 19.25 104 ARG A CA 5
ATOM 8197 C C . ARG A 1 136 ? -25.921 -15.347 -6.050 1.00 20.06 104 ARG A C 5
ATOM 8198 O O . ARG A 1 136 ? -25.111 -15.070 -6.938 1.00 20.50 104 ARG A O 5
ATOM 8219 N N . GLN A 1 137 ? -26.795 -16.340 -6.150 1.00 20.36 105 GLN A N 5
ATOM 8220 C CA . GLN A 1 137 ? -26.909 -17.136 -7.361 1.00 21.23 105 GLN A CA 5
ATOM 8221 C C . GLN A 1 137 ? -27.550 -16.317 -8.475 1.00 21.37 105 GLN A C 5
ATOM 8222 O O . GLN A 1 137 ? -28.773 -16.191 -8.551 1.00 21.50 105 GLN A O 5
ATOM 8236 N N . LEU A 1 138 ? -26.713 -15.748 -9.324 1.00 21.46 106 LEU A N 5
ATOM 8237 C CA . LEU A 1 138 ? -27.174 -14.909 -10.415 1.00 21.72 106 LEU A CA 5
ATOM 8238 C C . LEU A 1 138 ? -26.797 -15.538 -11.750 1.00 22.33 106 LEU A C 5
ATOM 8239 O O . LEU A 1 138 ? -25.609 -15.477 -12.122 1.00 22.57 106 LEU A O 5
ATOM 8256 N N . GLY A 1 28 ? 0.646 -28.769 -0.755 1.00 5.43 -4 GLY A N 6
ATOM 8257 C CA . GLY A 1 28 ? -0.289 -27.955 -1.567 1.00 4.83 -4 GLY A CA 6
ATOM 8258 C C . GLY A 1 28 ? 0.282 -26.589 -1.871 1.00 4.18 -4 GLY A C 6
ATOM 8259 O O . GLY A 1 28 ? 1.424 -26.298 -1.505 1.00 4.27 -4 GLY A O 6
ATOM 8263 N N . ILE A 1 29 ? -0.499 -25.752 -2.541 1.00 3.81 -3 ILE A N 6
ATOM 8264 C CA . ILE A 1 29 ? -0.061 -24.407 -2.880 1.00 3.35 -3 ILE A CA 6
ATOM 8265 C C . ILE A 1 29 ? 0.047 -23.544 -1.628 1.00 2.96 -3 ILE A C 6
ATOM 8266 O O . ILE A 1 29 ? -0.768 -23.656 -0.710 1.00 3.17 -3 ILE A O 6
ATOM 8282 N N . ASP A 1 30 ? 1.061 -22.698 -1.589 1.00 2.59 -2 ASP A N 6
ATOM 8283 C CA . ASP A 1 30 ? 1.297 -21.847 -0.433 1.00 2.41 -2 ASP A CA 6
ATOM 8284 C C . ASP A 1 30 ? 0.901 -20.407 -0.735 1.00 2.20 -2 ASP A C 6
ATOM 8285 O O . ASP A 1 30 ? 1.569 -19.723 -1.510 1.00 2.05 -2 ASP A O 6
ATOM 8294 N N . PRO A 1 31 ? -0.190 -19.926 -0.125 1.00 2.29 -1 PRO A N 6
ATOM 8295 C CA . PRO A 1 31 ? -0.702 -18.577 -0.377 1.00 2.22 -1 PRO A CA 6
ATOM 8296 C C . PRO A 1 31 ? 0.210 -17.490 0.187 1.00 2.13 -1 PRO A C 6
ATOM 8297 O O . PRO A 1 31 ? 0.162 -16.341 -0.248 1.00 2.08 -1 PRO A O 6
ATOM 8308 N N . PHE A 1 32 ? 1.053 -17.867 1.139 1.00 2.17 0 PHE A N 6
ATOM 8309 C CA . PHE A 1 32 ? 1.918 -16.914 1.823 1.00 2.18 0 PHE A CA 6
ATOM 8310 C C . PHE A 1 32 ? 3.035 -16.433 0.904 1.00 1.96 0 PHE A C 6
ATOM 8311 O O . PHE A 1 32 ? 3.277 -15.233 0.783 1.00 1.91 0 PHE A O 6
ATOM 8328 N N . THR A 1 33 ? 3.712 -17.370 0.257 1.00 1.91 1 THR A N 6
ATOM 8329 C CA . THR A 1 33 ? 4.776 -17.030 -0.674 1.00 1.79 1 THR A CA 6
ATOM 8330 C C . THR A 1 33 ? 4.222 -16.322 -1.908 1.00 1.62 1 THR A C 6
ATOM 8331 O O . THR A 1 33 ? 4.853 -15.410 -2.440 1.00 1.47 1 THR A O 6
ATOM 8342 N N . LEU A 1 34 ? 3.033 -16.727 -2.348 1.00 1.68 2 LEU A N 6
ATOM 8343 C CA . LEU A 1 34 ? 2.360 -16.045 -3.450 1.00 1.59 2 LEU A CA 6
ATOM 8344 C C . LEU A 1 34 ? 2.044 -14.608 -3.049 1.00 1.41 2 LEU A C 6
ATOM 8345 O O . LEU A 1 34 ? 2.191 -13.677 -3.841 1.00 1.32 2 LEU A O 6
ATOM 8361 N N . ASN A 1 35 ? 1.619 -14.439 -1.802 1.00 1.39 3 ASN A N 6
ATOM 8362 C CA . ASN A 1 35 ? 1.378 -13.116 -1.241 1.00 1.27 3 ASN A CA 6
ATOM 8363 C C . ASN A 1 35 ? 2.671 -12.313 -1.215 1.00 1.13 3 ASN A C 6
ATOM 8364 O O . ASN A 1 35 ? 2.674 -11.116 -1.486 1.00 1.04 3 ASN A O 6
ATOM 8375 N N . HIS A 1 36 ? 3.770 -12.991 -0.903 1.00 1.17 4 HIS A N 6
ATOM 8376 C CA . HIS A 1 36 ? 5.086 -12.363 -0.858 1.00 1.10 4 HIS A CA 6
ATOM 8377 C C . HIS A 1 36 ? 5.483 -11.847 -2.239 1.00 1.02 4 HIS A C 6
ATOM 8378 O O . HIS A 1 36 ? 6.118 -10.799 -2.358 1.00 0.91 4 HIS A O 6
ATOM 8393 N N . GLN A 1 37 ? 5.101 -12.586 -3.275 1.00 1.10 5 GLN A N 6
ATOM 8394 C CA . GLN A 1 37 ? 5.357 -12.174 -4.651 1.00 1.08 5 GLN A CA 6
ATOM 8395 C C . GLN A 1 37 ? 4.609 -10.880 -4.959 1.00 0.94 5 GLN A C 6
ATOM 8396 O O . GLN A 1 37 ? 5.195 -9.910 -5.439 1.00 0.87 5 GLN A O 6
ATOM 8410 N N . VAL A 1 38 ? 3.315 -10.871 -4.658 1.00 0.96 6 VAL A N 6
ATOM 8411 C CA . VAL A 1 38 ? 2.485 -9.685 -4.847 1.00 0.91 6 VAL A CA 6
ATOM 8412 C C . VAL A 1 38 ? 2.987 -8.537 -3.973 1.00 0.76 6 VAL A C 6
ATOM 8413 O O . VAL A 1 38 ? 2.965 -7.371 -4.376 1.00 0.70 6 VAL A O 6
ATOM 8426 N N . MET A 1 39 ? 3.450 -8.882 -2.778 1.00 0.75 7 MET A N 6
ATOM 8427 C CA . MET A 1 39 ? 3.981 -7.904 -1.840 1.00 0.65 7 MET A CA 6
ATOM 8428 C C . MET A 1 39 ? 5.230 -7.230 -2.406 1.00 0.59 7 MET A C 6
ATOM 8429 O O . MET A 1 39 ? 5.451 -6.037 -2.208 1.00 0.56 7 MET A O 6
ATOM 8443 N N . ASP A 1 40 ? 6.042 -7.999 -3.113 1.00 0.63 8 ASP A N 6
ATOM 8444 C CA . ASP A 1 40 ? 7.230 -7.455 -3.758 1.00 0.61 8 ASP A CA 6
ATOM 8445 C C . ASP A 1 40 ? 6.828 -6.482 -4.861 1.00 0.54 8 ASP A C 6
ATOM 8446 O O . ASP A 1 40 ? 7.454 -5.438 -5.047 1.00 0.50 8 ASP A O 6
ATOM 8455 N N . GLN A 1 41 ? 5.757 -6.824 -5.567 1.00 0.57 9 GLN A N 6
ATOM 8456 C CA . GLN A 1 41 ? 5.245 -5.996 -6.652 1.00 0.54 9 GLN A CA 6
ATOM 8457 C C . GLN A 1 41 ? 4.763 -4.644 -6.133 1.00 0.45 9 GLN A C 6
ATOM 8458 O O . GLN A 1 41 ? 5.080 -3.601 -6.709 1.00 0.43 9 GLN A O 6
ATOM 8472 N N . VAL A 1 42 ? 3.996 -4.658 -5.047 1.00 0.46 10 VAL A N 6
ATOM 8473 C CA . VAL A 1 42 ? 3.487 -3.418 -4.472 1.00 0.44 10 VAL A CA 6
ATOM 8474 C C . VAL A 1 42 ? 4.619 -2.626 -3.818 1.00 0.37 10 VAL A C 6
ATOM 8475 O O . VAL A 1 42 ? 4.645 -1.396 -3.890 1.00 0.39 10 VAL A O 6
ATOM 8488 N N . PHE A 1 43 ? 5.576 -3.329 -3.215 1.00 0.35 11 PHE A N 6
ATOM 8489 C CA . PHE A 1 43 ? 6.729 -2.672 -2.615 1.00 0.35 11 PHE A CA 6
ATOM 8490 C C . PHE A 1 43 ? 7.544 -1.951 -3.681 1.00 0.31 11 PHE A C 6
ATOM 8491 O O . PHE A 1 43 ? 7.962 -0.814 -3.486 1.00 0.33 11 PHE A O 6
ATOM 8508 N N . ASP A 1 44 ? 7.751 -2.616 -4.810 1.00 0.31 12 ASP A N 6
ATOM 8509 C CA . ASP A 1 44 ? 8.486 -2.031 -5.929 1.00 0.31 12 ASP A CA 6
ATOM 8510 C C . ASP A 1 44 ? 7.869 -0.704 -6.351 1.00 0.29 12 ASP A C 6
ATOM 8511 O O . ASP A 1 44 ? 8.574 0.238 -6.718 1.00 0.31 12 ASP A O 6
ATOM 8520 N N . GLN A 1 45 ? 6.551 -0.629 -6.279 1.00 0.30 13 GLN A N 6
ATOM 8521 C CA . GLN A 1 45 ? 5.842 0.565 -6.692 1.00 0.34 13 GLN A CA 6
ATOM 8522 C C . GLN A 1 45 ? 5.944 1.658 -5.631 1.00 0.34 13 GLN A C 6
ATOM 8523 O O . GLN A 1 45 ? 6.226 2.811 -5.955 1.00 0.38 13 GLN A O 6
ATOM 8537 N N . VAL A 1 46 ? 5.744 1.297 -4.364 1.00 0.34 14 VAL A N 6
ATOM 8538 C CA . VAL A 1 46 ? 5.835 2.279 -3.284 1.00 0.38 14 VAL A CA 6
ATOM 8539 C C . VAL A 1 46 ? 7.269 2.792 -3.153 1.00 0.37 14 VAL A C 6
ATOM 8540 O O . VAL A 1 46 ? 7.487 3.959 -2.842 1.00 0.42 14 VAL A O 6
ATOM 8553 N N . GLU A 1 47 ? 8.236 1.915 -3.422 1.00 0.35 15 GLU A N 6
ATOM 8554 C CA . GLU A 1 47 ? 9.646 2.288 -3.434 1.00 0.40 15 GLU A CA 6
ATOM 8555 C C . GLU A 1 47 ? 9.881 3.383 -4.467 1.00 0.40 15 GLU A C 6
ATOM 8556 O O . GLU A 1 47 ? 10.545 4.385 -4.195 1.00 0.45 15 GLU A O 6
ATOM 8568 N N . HIS A 1 48 ? 9.311 3.183 -5.648 1.00 0.37 16 HIS A N 6
ATOM 8569 C CA . HIS A 1 48 ? 9.418 4.152 -6.728 1.00 0.42 16 HIS A CA 6
ATOM 8570 C C . HIS A 1 48 ? 8.772 5.474 -6.323 1.00 0.41 16 HIS A C 6
ATOM 8571 O O . HIS A 1 48 ? 9.309 6.544 -6.607 1.00 0.45 16 HIS A O 6
ATOM 8586 N N . GLN A 1 49 ? 7.629 5.391 -5.648 1.00 0.38 17 GLN A N 6
ATOM 8587 C CA . GLN A 1 49 ? 6.913 6.582 -5.200 1.00 0.40 17 GLN A CA 6
ATOM 8588 C C . GLN A 1 49 ? 7.714 7.330 -4.138 1.00 0.38 17 GLN A C 6
ATOM 8589 O O . GLN A 1 49 ? 7.767 8.559 -4.145 1.00 0.43 17 GLN A O 6
ATOM 8603 N N . ILE A 1 50 ? 8.343 6.582 -3.234 1.00 0.35 18 ILE A N 6
ATOM 8604 C CA . ILE A 1 50 ? 9.229 7.171 -2.234 1.00 0.37 18 ILE A CA 6
ATOM 8605 C C . ILE A 1 50 ? 10.356 7.930 -2.924 1.00 0.39 18 ILE A C 6
ATOM 8606 O O . ILE A 1 50 ? 10.670 9.068 -2.568 1.00 0.42 18 ILE A O 6
ATOM 8622 N N . ALA A 1 51 ? 10.935 7.299 -3.937 1.00 0.40 19 ALA A N 6
ATOM 8623 C CA . ALA A 1 51 ? 12.011 7.901 -4.709 1.00 0.45 19 ALA A CA 6
ATOM 8624 C C . ALA A 1 51 ? 11.541 9.164 -5.428 1.00 0.47 19 ALA A C 6
ATOM 8625 O O . ALA A 1 51 ? 12.325 10.087 -5.653 1.00 0.51 19 ALA A O 6
ATOM 8632 N N . GLN A 1 52 ? 10.261 9.208 -5.784 1.00 0.46 20 GLN A N 6
ATOM 8633 C CA . GLN A 1 52 ? 9.696 10.380 -6.444 1.00 0.51 20 GLN A CA 6
ATOM 8634 C C . GLN A 1 52 ? 9.642 11.559 -5.477 1.00 0.50 20 GLN A C 6
ATOM 8635 O O . GLN A 1 52 ? 9.925 12.696 -5.853 1.00 0.55 20 GLN A O 6
ATOM 8649 N N . VAL A 1 53 ? 9.289 11.277 -4.227 1.00 0.48 21 VAL A N 6
ATOM 8650 C CA . VAL A 1 53 ? 9.241 12.307 -3.196 1.00 0.54 21 VAL A CA 6
ATOM 8651 C C . VAL A 1 53 ? 10.648 12.811 -2.887 1.00 0.57 21 VAL A C 6
ATOM 8652 O O . VAL A 1 53 ? 10.872 14.014 -2.749 1.00 0.66 21 VAL A O 6
ATOM 8665 N N . LEU A 1 54 ? 11.594 11.882 -2.801 1.00 0.54 22 LEU A N 6
ATOM 8666 C CA . LEU A 1 54 ? 12.994 12.229 -2.571 1.00 0.61 22 LEU A CA 6
ATOM 8667 C C . LEU A 1 54 ? 13.517 13.108 -3.703 1.00 0.61 22 LEU A C 6
ATOM 8668 O O . LEU A 1 54 ? 14.227 14.090 -3.469 1.00 0.68 22 LEU A O 6
ATOM 8684 N N . GLY A 1 55 ? 13.142 12.754 -4.929 1.00 0.61 23 GLY A N 6
ATOM 8685 C CA . GLY A 1 55 ? 13.535 13.531 -6.089 1.00 0.73 23 GLY A CA 6
ATOM 8686 C C . GLY A 1 55 ? 12.894 14.903 -6.100 1.00 0.81 23 GLY A C 6
ATOM 8687 O O . GLY A 1 55 ? 13.515 15.882 -6.512 1.00 0.94 23 GLY A O 6
ATOM 8691 N N . ALA A 1 56 ? 11.650 14.973 -5.634 1.00 0.80 24 ALA A N 6
ATOM 8692 C CA . ALA A 1 56 ? 10.927 16.236 -5.552 1.00 0.96 24 ALA A CA 6
ATOM 8693 C C . ALA A 1 56 ? 11.600 17.180 -4.563 1.00 1.01 24 ALA A C 6
ATOM 8694 O O . ALA A 1 56 ? 11.583 18.397 -4.741 1.00 1.19 24 ALA A O 6
ATOM 8701 N N . LYS A 1 57 ? 12.196 16.613 -3.523 1.00 0.92 25 LYS A N 6
ATOM 8702 C CA . LYS A 1 57 ? 12.936 17.400 -2.545 1.00 1.04 25 LYS A CA 6
ATOM 8703 C C . LYS A 1 57 ? 14.300 17.787 -3.099 1.00 1.06 25 LYS A C 6
ATOM 8704 O O . LYS A 1 57 ? 14.919 18.757 -2.655 1.00 1.18 25 LYS A O 6
ATOM 8723 N N . GLY A 1 58 ? 14.754 17.016 -4.080 1.00 1.00 26 GLY A N 6
ATOM 8724 C CA . GLY A 1 58 ? 16.060 17.231 -4.659 1.00 1.09 26 GLY A CA 6
ATOM 8725 C C . GLY A 1 58 ? 17.162 16.771 -3.731 1.00 1.08 26 GLY A C 6
ATOM 8726 O O . GLY A 1 58 ? 18.306 17.208 -3.847 1.00 1.22 26 GLY A O 6
ATOM 8730 N N . GLY A 1 59 ? 16.816 15.873 -2.818 1.00 0.99 27 GLY A N 6
ATOM 8731 C CA . GLY A 1 59 ? 17.755 15.449 -1.804 1.00 1.09 27 GLY A CA 6
ATOM 8732 C C . GLY A 1 59 ? 18.475 14.168 -2.170 1.00 1.07 27 GLY A C 6
ATOM 8733 O O . GLY A 1 59 ? 18.205 13.579 -3.218 1.00 1.10 27 GLY A O 6
ATOM 8737 N N . PRO A 1 60 ? 19.404 13.719 -1.316 1.00 1.17 28 PRO A N 6
ATOM 8738 C CA . PRO A 1 60 ? 20.167 12.489 -1.536 1.00 1.26 28 PRO A CA 6
ATOM 8739 C C . PRO A 1 60 ? 19.301 11.242 -1.366 1.00 1.05 28 PRO A C 6
ATOM 8740 O O . PRO A 1 60 ? 18.382 11.219 -0.543 1.00 0.97 28 PRO A O 6
ATOM 8751 N N . LEU A 1 61 ? 19.597 10.214 -2.151 1.00 1.10 29 LEU A N 6
ATOM 8752 C CA . LEU A 1 61 ? 18.858 8.962 -2.089 1.00 1.03 29 LEU A CA 6
ATOM 8753 C C . LEU A 1 61 ? 19.156 8.234 -0.783 1.00 0.95 29 LEU A C 6
ATOM 8754 O O . LEU A 1 61 ? 20.309 8.138 -0.364 1.00 1.15 29 LEU A O 6
ATOM 8770 N N . VAL A 1 62 ? 18.110 7.741 -0.143 1.00 0.79 30 VAL A N 6
ATOM 8771 C CA . VAL A 1 62 ? 18.243 7.014 1.110 1.00 0.80 30 VAL A CA 6
ATOM 8772 C C . VAL A 1 62 ? 18.201 5.510 0.862 1.00 0.73 30 VAL A C 6
ATOM 8773 O O . VAL A 1 62 ? 17.924 5.068 -0.254 1.00 0.75 30 VAL A O 6
ATOM 8786 N N . ALA A 1 63 ? 18.480 4.733 1.900 1.00 0.80 31 ALA A N 6
ATOM 8787 C CA . ALA A 1 63 ? 18.413 3.282 1.810 1.00 0.79 31 ALA A CA 6
ATOM 8788 C C . ALA A 1 63 ? 17.019 2.807 2.197 1.00 0.65 31 ALA A C 6
ATOM 8789 O O . ALA A 1 63 ? 16.652 2.821 3.374 1.00 0.73 31 ALA A O 6
ATOM 8796 N N . VAL A 1 64 ? 16.242 2.394 1.208 1.00 0.55 32 VAL A N 6
ATOM 8797 C CA . VAL A 1 64 ? 14.847 2.051 1.436 1.00 0.49 32 VAL A CA 6
ATOM 8798 C C . VAL A 1 64 ? 14.606 0.541 1.371 1.00 0.36 32 VAL A C 6
ATOM 8799 O O . VAL A 1 64 ? 14.748 -0.087 0.322 1.00 0.44 32 VAL A O 6
ATOM 8812 N N . GLU A 1 65 ? 14.275 -0.036 2.517 1.00 0.37 33 GLU A N 6
ATOM 8813 C CA . GLU A 1 65 ? 13.802 -1.407 2.579 1.00 0.44 33 GLU A CA 6
ATOM 8814 C C . GLU A 1 65 ? 12.345 -1.407 3.006 1.00 0.42 33 GLU A C 6
ATOM 8815 O O . GLU A 1 65 ? 11.799 -0.360 3.351 1.00 0.46 33 GLU A O 6
ATOM 8827 N N . ILE A 1 66 ? 11.720 -2.569 3.010 1.00 0.44 34 ILE A N 6
ATOM 8828 C CA . ILE A 1 66 ? 10.343 -2.674 3.460 1.00 0.45 34 ILE A CA 6
ATOM 8829 C C . ILE A 1 66 ? 10.271 -2.507 4.980 1.00 0.36 34 ILE A C 6
ATOM 8830 O O . ILE A 1 66 ? 9.271 -2.044 5.529 1.00 0.41 34 ILE A O 6
ATOM 8846 N N . ASP A 1 67 ? 11.365 -2.842 5.648 1.00 0.37 35 ASP A N 6
ATOM 8847 C CA . ASP A 1 67 ? 11.407 -2.839 7.103 1.00 0.39 35 ASP A CA 6
ATOM 8848 C C . ASP A 1 67 ? 11.998 -1.532 7.632 1.00 0.38 35 ASP A C 6
ATOM 8849 O O . ASP A 1 67 ? 12.143 -1.339 8.840 1.00 0.50 35 ASP A O 6
ATOM 8858 N N . SER A 1 68 ? 12.315 -0.625 6.721 1.00 0.38 36 SER A N 6
ATOM 8859 C CA . SER A 1 68 ? 12.905 0.652 7.091 1.00 0.43 36 SER A CA 6
ATOM 8860 C C . SER A 1 68 ? 11.857 1.591 7.683 1.00 0.32 36 SER A C 6
ATOM 8861 O O . SER A 1 68 ? 10.698 1.595 7.258 1.00 0.32 36 SER A O 6
ATOM 8869 N N . ARG A 1 69 ? 12.265 2.368 8.678 1.00 0.35 37 ARG A N 6
ATOM 8870 C CA . ARG A 1 69 ? 11.415 3.406 9.238 1.00 0.36 37 ARG A CA 6
ATOM 8871 C C . ARG A 1 69 ? 11.650 4.702 8.479 1.00 0.37 37 ARG A C 6
ATOM 8872 O O . ARG A 1 69 ? 12.784 5.033 8.138 1.00 0.43 37 ARG A O 6
ATOM 8893 N N . PHE A 1 70 ? 10.575 5.435 8.228 1.00 0.37 38 PHE A N 6
ATOM 8894 C CA . PHE A 1 70 ? 10.624 6.613 7.366 1.00 0.40 38 PHE A CA 6
ATOM 8895 C C . PHE A 1 70 ? 11.495 7.725 7.946 1.00 0.44 38 PHE A C 6
ATOM 8896 O O . PHE A 1 70 ? 11.898 8.638 7.228 1.00 0.50 38 PHE A O 6
ATOM 8913 N N . SER A 1 71 ? 11.791 7.643 9.236 1.00 0.52 39 SER A N 6
ATOM 8914 C CA . SER A 1 71 ? 12.690 8.592 9.875 1.00 0.63 39 SER A CA 6
ATOM 8915 C C . SER A 1 71 ? 14.094 8.445 9.296 1.00 0.56 39 SER A C 6
ATOM 8916 O O . SER A 1 71 ? 14.816 9.426 9.123 1.00 0.56 39 SER A O 6
ATOM 8924 N N . ASP A 1 72 ? 14.458 7.211 8.964 1.00 0.61 40 ASP A N 6
ATOM 8925 C CA . ASP A 1 72 ? 15.767 6.917 8.395 1.00 0.66 40 ASP A CA 6
ATOM 8926 C C . ASP A 1 72 ? 15.786 7.264 6.913 1.00 0.62 40 ASP A C 6
ATOM 8927 O O . ASP A 1 72 ? 16.842 7.311 6.281 1.00 0.72 40 ASP A O 6
ATOM 8936 N N . LEU A 1 73 ? 14.602 7.508 6.366 1.00 0.58 41 LEU A N 6
ATOM 8937 C CA . LEU A 1 73 ? 14.455 7.852 4.956 1.00 0.64 41 LEU A CA 6
ATOM 8938 C C . LEU A 1 73 ? 14.263 9.355 4.783 1.00 0.61 41 LEU A C 6
ATOM 8939 O O . LEU A 1 73 ? 14.082 9.842 3.670 1.00 0.75 41 LEU A O 6
ATOM 8955 N N . GLY A 1 74 ? 14.301 10.082 5.895 1.00 0.52 42 GLY A N 6
ATOM 8956 C CA . GLY A 1 74 ? 14.145 11.524 5.848 1.00 0.56 42 GLY A CA 6
ATOM 8957 C C . GLY A 1 74 ? 12.732 11.945 5.496 1.00 0.47 42 GLY A C 6
ATOM 8958 O O . GLY A 1 74 ? 12.523 12.981 4.865 1.00 0.51 42 GLY A O 6
ATOM 8962 N N . LEU A 1 75 ? 11.762 11.139 5.896 1.00 0.45 43 LEU A N 6
ATOM 8963 C CA . LEU A 1 75 ? 10.364 11.426 5.623 1.00 0.40 43 LEU A CA 6
ATOM 8964 C C . LEU A 1 75 ? 9.582 11.575 6.926 1.00 0.41 43 LEU A C 6
ATOM 8965 O O . LEU A 1 75 ? 9.518 10.647 7.736 1.00 0.53 43 LEU A O 6
ATOM 8981 N N . SER A 1 76 ? 9.004 12.749 7.127 1.00 0.45 44 SER A N 6
ATOM 8982 C CA . SER A 1 76 ? 8.258 13.043 8.340 1.00 0.54 44 SER A CA 6
ATOM 8983 C C . SER A 1 76 ? 6.760 12.818 8.113 1.00 0.50 44 SER A C 6
ATOM 8984 O O . SER A 1 76 ? 6.358 12.334 7.055 1.00 0.42 44 SER A O 6
ATOM 8992 N N . SER A 1 77 ? 5.943 13.176 9.097 1.00 0.62 45 SER A N 6
ATOM 8993 C CA . SER A 1 77 ? 4.499 12.974 9.020 1.00 0.65 45 SER A CA 6
ATOM 8994 C C . SER A 1 77 ? 3.913 13.701 7.807 1.00 0.52 45 SER A C 6
ATOM 8995 O O . SER A 1 77 ? 3.064 13.162 7.092 1.00 0.51 45 SER A O 6
ATOM 9003 N N . LEU A 1 78 ? 4.391 14.918 7.569 1.00 0.52 46 LEU A N 6
ATOM 9004 C CA . LEU A 1 78 ? 3.935 15.718 6.435 1.00 0.50 46 LEU A CA 6
ATOM 9005 C C . LEU A 1 78 ? 4.328 15.056 5.122 1.00 0.44 46 LEU A C 6
ATOM 9006 O O . LEU A 1 78 ? 3.559 15.035 4.159 1.00 0.48 46 LEU A O 6
ATOM 9022 N N . ASP A 1 79 ? 5.527 14.499 5.096 1.00 0.42 47 ASP A N 6
ATOM 9023 C CA . ASP A 1 79 ? 6.034 13.841 3.905 1.00 0.41 47 ASP A CA 6
ATOM 9024 C C . ASP A 1 79 ? 5.291 12.539 3.678 1.00 0.36 47 ASP A C 6
ATOM 9025 O O . ASP A 1 79 ? 5.028 12.156 2.543 1.00 0.38 47 ASP A O 6
ATOM 9034 N N . LEU A 1 80 ? 4.951 11.868 4.771 1.00 0.39 48 LEU A N 6
ATOM 9035 C CA . LEU A 1 80 ? 4.157 10.651 4.709 1.00 0.46 48 LEU A CA 6
ATOM 9036 C C . LEU A 1 80 ? 2.799 10.924 4.088 1.00 0.47 48 LEU A C 6
ATOM 9037 O O . LEU A 1 80 ? 2.390 10.226 3.169 1.00 0.51 48 LEU A O 6
ATOM 9053 N N . ALA A 1 81 ? 2.112 11.950 4.580 1.00 0.47 49 ALA A N 6
ATOM 9054 C CA . ALA A 1 81 ? 0.812 12.330 4.036 1.00 0.55 49 ALA A CA 6
ATOM 9055 C C . ALA A 1 81 ? 0.917 12.607 2.539 1.00 0.50 49 ALA A C 6
ATOM 9056 O O . ALA A 1 81 ? 0.034 12.247 1.758 1.00 0.55 49 ALA A O 6
ATOM 9063 N N . THR A 1 82 ? 2.019 13.229 2.148 1.00 0.45 50 THR A N 6
ATOM 9064 C CA . THR A 1 82 ? 2.290 13.509 0.750 1.00 0.45 50 THR A CA 6
ATOM 9065 C C . THR A 1 82 ? 2.575 12.213 -0.020 1.00 0.39 50 THR A C 6
ATOM 9066 O O . THR A 1 82 ? 2.060 12.001 -1.121 1.00 0.40 50 THR A O 6
ATOM 9077 N N . LEU A 1 83 ? 3.379 11.342 0.577 1.00 0.35 51 LEU A N 6
ATOM 9078 C CA . LEU A 1 83 ? 3.729 10.061 -0.026 1.00 0.34 51 LEU A CA 6
ATOM 9079 C C . LEU A 1 83 ? 2.496 9.179 -0.196 1.00 0.35 51 LEU A C 6
ATOM 9080 O O . LEU A 1 83 ? 2.291 8.577 -1.250 1.00 0.40 51 LEU A O 6
ATOM 9096 N N . ILE A 1 84 ? 1.678 9.115 0.847 1.00 0.37 52 ILE A N 6
ATOM 9097 C CA . ILE A 1 84 ? 0.461 8.319 0.820 1.00 0.44 52 ILE A CA 6
ATOM 9098 C C . ILE A 1 84 ? -0.471 8.809 -0.283 1.00 0.41 52 ILE A C 6
ATOM 9099 O O . ILE A 1 84 ? -1.112 8.012 -0.960 1.00 0.43 52 ILE A O 6
ATOM 9115 N N . SER A 1 85 ? -0.514 10.121 -0.479 1.00 0.44 53 SER A N 6
ATOM 9116 C CA . SER A 1 85 ? -1.326 10.711 -1.535 1.00 0.50 53 SER A CA 6
ATOM 9117 C C . SER A 1 85 ? -0.748 10.382 -2.913 1.00 0.48 53 SER A C 6
ATOM 9118 O O . SER A 1 85 ? -1.490 10.175 -3.877 1.00 0.53 53 SER A O 6
ATOM 9126 N N . ASN A 1 86 ? 0.578 10.321 -2.996 1.00 0.47 54 ASN A N 6
ATOM 9127 C CA . ASN A 1 86 ? 1.257 9.958 -4.238 1.00 0.54 54 ASN A CA 6
ATOM 9128 C C . ASN A 1 86 ? 0.943 8.520 -4.629 1.00 0.47 54 ASN A C 6
ATOM 9129 O O . ASN A 1 86 ? 0.904 8.181 -5.808 1.00 0.57 54 ASN A O 6
ATOM 9140 N N . LEU A 1 87 ? 0.725 7.675 -3.632 1.00 0.40 55 LEU A N 6
ATOM 9141 C CA . LEU A 1 87 ? 0.367 6.286 -3.876 1.00 0.41 55 LEU A CA 6
ATOM 9142 C C . LEU A 1 87 ? -1.146 6.152 -4.033 1.00 0.40 55 LEU A C 6
ATOM 9143 O O . LEU A 1 87 ? -1.637 5.292 -4.767 1.00 0.42 55 LEU A O 6
ATOM 9159 N N . GLU A 1 88 ? -1.871 7.018 -3.335 1.00 0.43 56 GLU A N 6
ATOM 9160 C CA . GLU A 1 88 ? -3.330 7.051 -3.380 1.00 0.50 56 GLU A CA 6
ATOM 9161 C C . GLU A 1 88 ? -3.828 7.176 -4.815 1.00 0.48 56 GLU A C 6
ATOM 9162 O O . GLU A 1 88 ? -4.692 6.416 -5.249 1.00 0.54 56 GLU A O 6
ATOM 9174 N N . ALA A 1 89 ? -3.254 8.120 -5.551 1.00 0.47 57 ALA A N 6
ATOM 9175 C CA . ALA A 1 89 ? -3.677 8.403 -6.918 1.00 0.54 57 ALA A CA 6
ATOM 9176 C C . ALA A 1 89 ? -3.336 7.257 -7.870 1.00 0.50 57 ALA A C 6
ATOM 9177 O O . ALA A 1 89 ? -3.769 7.249 -9.025 1.00 0.65 57 ALA A O 6
ATOM 9184 N N . VAL A 1 90 ? -2.563 6.295 -7.387 1.00 0.39 58 VAL A N 6
ATOM 9185 C CA . VAL A 1 90 ? -2.179 5.150 -8.197 1.00 0.44 58 VAL A CA 6
ATOM 9186 C C . VAL A 1 90 ? -3.216 4.033 -8.087 1.00 0.48 58 VAL A C 6
ATOM 9187 O O . VAL A 1 90 ? -3.629 3.461 -9.095 1.00 0.58 58 VAL A O 6
ATOM 9200 N N . TYR A 1 91 ? -3.644 3.732 -6.868 1.00 0.48 59 TYR A N 6
ATOM 9201 C CA . TYR A 1 91 ? -4.567 2.619 -6.648 1.00 0.57 59 TYR A CA 6
ATOM 9202 C C . TYR A 1 91 ? -6.013 3.086 -6.534 1.00 0.67 59 TYR A C 6
ATOM 9203 O O . TYR A 1 91 ? -6.943 2.293 -6.689 1.00 0.74 59 TYR A O 6
ATOM 9221 N N . GLY A 1 92 ? -6.198 4.368 -6.255 1.00 0.79 60 GLY A N 6
ATOM 9222 C CA . GLY A 1 92 ? -7.533 4.899 -6.064 1.00 0.93 60 GLY A CA 6
ATOM 9223 C C . GLY A 1 92 ? -8.125 4.455 -4.743 1.00 1.01 60 GLY A C 6
ATOM 9224 O O . GLY A 1 92 ? -9.342 4.413 -4.577 1.00 1.23 60 GLY A O 6
ATOM 9228 N N . THR A 1 93 ? -7.251 4.126 -3.806 1.00 1.00 61 THR A N 6
ATOM 9229 C CA . THR A 1 93 ? -7.658 3.632 -2.504 1.00 1.17 61 THR A CA 6
ATOM 9230 C C . THR A 1 93 ? -7.921 4.783 -1.539 1.00 1.44 61 THR A C 6
ATOM 9231 O O . THR A 1 93 ? -7.545 5.927 -1.804 1.00 1.78 61 THR A O 6
ATOM 9242 N N . ASP A 1 94 ? -8.564 4.469 -0.423 1.00 1.59 62 ASP A N 6
ATOM 9243 C CA . ASP A 1 94 ? -8.912 5.470 0.573 1.00 1.95 62 ASP A CA 6
ATOM 9244 C C . ASP A 1 94 ? -7.781 5.602 1.581 1.00 1.51 62 ASP A C 6
ATOM 9245 O O . ASP A 1 94 ? -7.409 4.619 2.225 1.00 1.59 62 ASP A O 6
ATOM 9254 N N . PRO A 1 95 ? -7.216 6.810 1.727 1.00 2.12 63 PRO A N 6
ATOM 9255 C CA . PRO A 1 95 ? -6.106 7.048 2.652 1.00 2.53 63 PRO A CA 6
ATOM 9256 C C . PRO A 1 95 ? -6.504 6.782 4.100 1.00 2.06 63 PRO A C 6
ATOM 9257 O O . PRO A 1 95 ? -7.346 7.476 4.668 1.00 2.15 63 PRO A O 6
ATOM 9268 N N . PHE A 1 96 ? -5.874 5.785 4.700 1.00 2.11 64 PHE A N 6
ATOM 9269 C CA . PHE A 1 96 ? -6.220 5.363 6.051 1.00 1.93 64 PHE A CA 6
ATOM 9270 C C . PHE A 1 96 ? -5.493 6.202 7.097 1.00 2.37 64 PHE A C 6
ATOM 9271 O O . PHE A 1 96 ? -5.708 6.032 8.294 1.00 2.33 64 PHE A O 6
ATOM 9288 N N . ALA A 1 97 ? -4.649 7.119 6.640 1.00 3.08 65 ALA A N 6
ATOM 9289 C CA . ALA A 1 97 ? -3.856 7.952 7.540 1.00 3.86 65 ALA A CA 6
ATOM 9290 C C . ALA A 1 97 ? -4.748 8.809 8.436 1.00 3.69 65 ALA A C 6
ATOM 9291 O O . ALA A 1 97 ? -4.371 9.161 9.552 1.00 3.90 65 ALA A O 6
ATOM 9298 N N . ASP A 1 98 ? -5.935 9.127 7.945 1.00 3.58 66 ASP A N 6
ATOM 9299 C CA . ASP A 1 98 ? -6.862 9.986 8.673 1.00 3.92 66 ASP A CA 6
ATOM 9300 C C . ASP A 1 98 ? -7.809 9.154 9.538 1.00 3.25 66 ASP A C 6
ATOM 9301 O O . ASP A 1 98 ? -8.494 9.680 10.415 1.00 3.56 66 ASP A O 6
ATOM 9310 N N . ALA A 1 99 ? -7.823 7.846 9.304 1.00 2.57 67 ALA A N 6
ATOM 9311 C CA . ALA A 1 99 ? -8.749 6.957 9.999 1.00 2.48 67 ALA A CA 6
ATOM 9312 C C . ALA A 1 99 ? -8.037 6.089 11.036 1.00 2.09 67 ALA A C 6
ATOM 9313 O O . ALA A 1 99 ? -8.559 5.852 12.123 1.00 2.63 67 ALA A O 6
ATOM 9320 N N . VAL A 1 100 ? -6.845 5.615 10.695 1.00 1.75 68 VAL A N 6
ATOM 9321 C CA . VAL A 1 100 ? -6.087 4.739 11.582 1.00 2.06 68 VAL A CA 6
ATOM 9322 C C . VAL A 1 100 ? -4.920 5.502 12.208 1.00 1.84 68 VAL A C 6
ATOM 9323 O O . VAL A 1 100 ? -4.039 4.915 12.836 1.00 2.23 68 VAL A O 6
ATOM 9336 N N . ALA A 1 101 ? -4.944 6.823 12.026 1.00 1.56 69 ALA A N 6
ATOM 9337 C CA . ALA A 1 101 ? -3.908 7.722 12.526 1.00 1.54 69 ALA A CA 6
ATOM 9338 C C . ALA A 1 101 ? -2.577 7.536 11.797 1.00 1.33 69 ALA A C 6
ATOM 9339 O O . ALA A 1 101 ? -2.162 6.421 11.481 1.00 1.29 69 ALA A O 6
ATOM 9346 N N . ILE A 1 102 ? -1.913 8.654 11.528 1.00 1.30 70 ILE A N 6
ATOM 9347 C CA . ILE A 1 102 ? -0.663 8.647 10.776 1.00 1.16 70 ILE A CA 6
ATOM 9348 C C . ILE A 1 102 ? 0.480 8.063 11.614 1.00 1.01 70 ILE A C 6
ATOM 9349 O O . ILE A 1 102 ? 1.487 7.602 11.077 1.00 0.94 70 ILE A O 6
ATOM 9365 N N . THR A 1 103 ? 0.299 8.055 12.930 1.00 1.06 71 THR A N 6
ATOM 9366 C CA . THR A 1 103 ? 1.293 7.495 13.839 1.00 1.05 71 THR A CA 6
ATOM 9367 C C . THR A 1 103 ? 1.372 5.976 13.710 1.00 0.90 71 THR A C 6
ATOM 9368 O O . THR A 1 103 ? 2.313 5.350 14.196 1.00 0.89 71 THR A O 6
ATOM 9379 N N . SER A 1 104 ? 0.384 5.389 13.043 1.00 0.90 72 SER A N 6
ATOM 9380 C CA . SER A 1 104 ? 0.351 3.949 12.833 1.00 0.92 72 SER A CA 6
ATOM 9381 C C . SER A 1 104 ? 1.462 3.522 11.876 1.00 0.73 72 SER A C 6
ATOM 9382 O O . SER A 1 104 ? 1.894 2.367 11.877 1.00 0.76 72 SER A O 6
ATOM 9390 N N . ILE A 1 105 ? 1.932 4.468 11.073 1.00 0.62 73 ILE A N 6
ATOM 9391 C CA . ILE A 1 105 ? 2.983 4.200 10.106 1.00 0.52 73 ILE A CA 6
ATOM 9392 C C . ILE A 1 105 ? 4.347 4.236 10.783 1.00 0.51 73 ILE A C 6
ATOM 9393 O O . ILE A 1 105 ? 4.923 5.307 10.989 1.00 0.60 73 ILE A O 6
ATOM 9409 N N . VAL A 1 106 ? 4.853 3.069 11.148 1.00 0.49 74 VAL A N 6
ATOM 9410 C CA . VAL A 1 106 ? 6.171 2.970 11.750 1.00 0.57 74 VAL A CA 6
ATOM 9411 C C . VAL A 1 106 ? 7.216 2.693 10.678 1.00 0.45 74 VAL A C 6
ATOM 9412 O O . VAL A 1 106 ? 8.201 3.421 10.549 1.00 0.52 74 VAL A O 6
ATOM 9425 N N . THR A 1 107 ? 6.987 1.655 9.895 1.00 0.36 75 THR A N 6
ATOM 9426 C CA . THR A 1 107 ? 7.901 1.291 8.830 1.00 0.34 75 THR A CA 6
ATOM 9427 C C . THR A 1 107 ? 7.217 1.381 7.474 1.00 0.31 75 THR A C 6
ATOM 9428 O O . THR A 1 107 ? 6.021 1.674 7.399 1.00 0.33 75 THR A O 6
ATOM 9439 N N . VAL A 1 108 ? 7.968 1.134 6.409 1.00 0.29 76 VAL A N 6
ATOM 9440 C CA . VAL A 1 108 ? 7.395 1.101 5.069 1.00 0.28 76 VAL A CA 6
ATOM 9441 C C . VAL A 1 108 ? 6.367 -0.024 4.979 1.00 0.27 76 VAL A C 6
ATOM 9442 O O . VAL A 1 108 ? 5.332 0.108 4.319 1.00 0.30 76 VAL A O 6
ATOM 9455 N N . ALA A 1 109 ? 6.654 -1.117 5.683 1.00 0.28 77 ALA A N 6
ATOM 9456 C CA . ALA A 1 109 ? 5.779 -2.281 5.722 1.00 0.31 77 ALA A CA 6
ATOM 9457 C C . ALA A 1 109 ? 4.367 -1.908 6.148 1.00 0.31 77 ALA A C 6
ATOM 9458 O O . ALA A 1 109 ? 3.398 -2.377 5.560 1.00 0.35 77 ALA A O 6
ATOM 9465 N N . ASP A 1 110 ? 4.259 -1.051 7.157 1.00 0.32 78 ASP A N 6
ATOM 9466 C CA . ASP A 1 110 ? 2.958 -0.633 7.675 1.00 0.37 78 ASP A CA 6
ATOM 9467 C C . ASP A 1 110 ? 2.113 -0.007 6.574 1.00 0.36 78 ASP A C 6
ATOM 9468 O O . ASP A 1 110 ? 0.935 -0.325 6.421 1.00 0.42 78 ASP A O 6
ATOM 9477 N N . LEU A 1 111 ? 2.733 0.867 5.796 1.00 0.32 79 LEU A N 6
ATOM 9478 C CA . LEU A 1 111 ? 2.044 1.563 4.718 1.00 0.34 79 LEU A CA 6
ATOM 9479 C C . LEU A 1 111 ? 1.769 0.621 3.546 1.00 0.31 79 LEU A C 6
ATOM 9480 O O . LEU A 1 111 ? 0.653 0.563 3.028 1.00 0.34 79 LEU A O 6
ATOM 9496 N N . ALA A 1 112 ? 2.790 -0.128 3.150 1.00 0.29 80 ALA A N 6
ATOM 9497 C CA . ALA A 1 112 ? 2.698 -1.001 1.988 1.00 0.33 80 ALA A CA 6
ATOM 9498 C C . ALA A 1 112 ? 1.729 -2.156 2.224 1.00 0.30 80 ALA A C 6
ATOM 9499 O O . ALA A 1 112 ? 0.846 -2.402 1.406 1.00 0.34 80 ALA A O 6
ATOM 9506 N N . ARG A 1 113 ? 1.878 -2.846 3.353 1.00 0.30 81 ARG A N 6
ATOM 9507 C CA . ARG A 1 113 ? 1.050 -4.013 3.652 1.00 0.35 81 ARG A CA 6
ATOM 9508 C C . ARG A 1 113 ? -0.405 -3.617 3.863 1.00 0.34 81 ARG A C 6
ATOM 9509 O O . ARG A 1 113 ? -1.309 -4.435 3.698 1.00 0.39 81 ARG A O 6
ATOM 9530 N N . ALA A 1 114 ? -0.628 -2.361 4.222 1.00 0.37 82 ALA A N 6
ATOM 9531 C CA . ALA A 1 114 ? -1.978 -1.850 4.378 1.00 0.45 82 ALA A CA 6
ATOM 9532 C C . ALA A 1 114 ? -2.721 -1.899 3.048 1.00 0.49 82 ALA A C 6
ATOM 9533 O O . ALA A 1 114 ? -3.801 -2.484 2.949 1.00 0.59 82 ALA A O 6
ATOM 9540 N N . TYR A 1 115 ? -2.116 -1.314 2.021 1.00 0.49 83 TYR A N 6
ATOM 9541 C CA . TYR A 1 115 ? -2.728 -1.280 0.698 1.00 0.60 83 TYR A CA 6
ATOM 9542 C C . TYR A 1 115 ? -2.538 -2.605 -0.035 1.00 0.62 83 TYR A C 6
ATOM 9543 O O . TYR A 1 115 ? -3.287 -2.921 -0.955 1.00 0.77 83 TYR A O 6
ATOM 9561 N N . ALA A 1 116 ? -1.546 -3.384 0.385 1.00 0.51 84 ALA A N 6
ATOM 9562 C CA . ALA A 1 116 ? -1.315 -4.703 -0.194 1.00 0.55 84 ALA A CA 6
ATOM 9563 C C . ALA A 1 116 ? -2.489 -5.632 0.094 1.00 0.61 84 ALA A C 6
ATOM 9564 O O . ALA A 1 116 ? -2.768 -6.557 -0.669 1.00 0.72 84 ALA A O 6
ATOM 9571 N N . GLN A 1 117 ? -3.172 -5.377 1.203 1.00 0.65 85 GLN A N 6
ATOM 9572 C CA . GLN A 1 117 ? -4.351 -6.150 1.575 1.00 0.79 85 GLN A CA 6
ATOM 9573 C C . GLN A 1 117 ? -5.582 -5.656 0.825 1.00 0.96 85 GLN A C 6
ATOM 9574 O O . GLN A 1 117 ? -6.614 -6.322 0.800 1.00 1.19 85 GLN A O 6
ATOM 9588 N N . GLN A 1 118 ? -5.468 -4.488 0.211 1.00 1.06 86 GLN A N 6
ATOM 9589 C CA . GLN A 1 118 ? -6.570 -3.917 -0.547 1.00 1.32 86 GLN A CA 6
ATOM 9590 C C . GLN A 1 118 ? -6.491 -4.378 -1.996 1.00 1.60 86 GLN A C 6
ATOM 9591 O O . GLN A 1 118 ? -5.539 -4.052 -2.708 1.00 1.83 86 GLN A O 6
ATOM 9605 N N . GLY A 1 119 ? -7.474 -5.154 -2.427 1.00 1.82 87 GLY A N 6
ATOM 9606 C CA . GLY A 1 119 ? -7.491 -5.620 -3.799 1.00 2.21 87 GLY A CA 6
ATOM 9607 C C . GLY A 1 119 ? -7.344 -7.124 -3.914 1.00 2.47 87 GLY A C 6
ATOM 9608 O O . GLY A 1 119 ? -7.432 -7.675 -5.014 1.00 2.96 87 GLY A O 6
ATOM 9612 N N . VAL A 1 120 ? -7.121 -7.794 -2.791 1.00 2.43 88 VAL A N 6
ATOM 9613 C CA . VAL A 1 120 ? -6.990 -9.246 -2.789 1.00 2.94 88 VAL A CA 6
ATOM 9614 C C . VAL A 1 120 ? -8.362 -9.913 -2.906 1.00 3.34 88 VAL A C 6
ATOM 9615 O O . VAL A 1 120 ? -9.267 -9.638 -2.115 1.00 3.41 88 VAL A O 6
ATOM 9628 N N . PRO A 1 121 ? -8.551 -10.767 -3.925 1.00 3.89 89 PRO A N 6
ATOM 9629 C CA . PRO A 1 121 ? -9.809 -11.492 -4.126 1.00 4.51 89 PRO A CA 6
ATOM 9630 C C . PRO A 1 121 ? -10.123 -12.421 -2.958 1.00 4.91 89 PRO A C 6
ATOM 9631 O O . PRO A 1 121 ? -9.428 -13.419 -2.741 1.00 5.20 89 PRO A O 6
ATOM 9642 N N . GLY A 1 122 ? -11.153 -12.075 -2.200 1.00 5.15 90 GLY A N 6
ATOM 9643 C CA . GLY A 1 122 ? -11.554 -12.891 -1.073 1.00 5.78 90 GLY A CA 6
ATOM 9644 C C . GLY A 1 122 ? -12.481 -14.015 -1.487 1.00 6.35 90 GLY A C 6
ATOM 9645 O O . GLY A 1 122 ? -12.034 -15.143 -1.691 1.00 6.50 90 GLY A O 6
ATOM 9649 N N . PRO A 1 123 ? -13.784 -13.736 -1.621 1.00 6.96 91 PRO A N 6
ATOM 9650 C CA . PRO A 1 123 ? -14.758 -14.718 -2.097 1.00 7.73 91 PRO A CA 6
ATOM 9651 C C . PRO A 1 123 ? -14.593 -14.974 -3.588 1.00 7.82 91 PRO A C 6
ATOM 9652 O O . PRO A 1 123 ? -13.938 -14.196 -4.286 1.00 7.67 91 PRO A O 6
ATOM 9663 N N . SER A 1 124 ? -15.180 -16.058 -4.070 1.00 8.30 92 SER A N 6
ATOM 9664 C CA . SER A 1 124 ? -15.107 -16.404 -5.478 1.00 8.68 92 SER A CA 6
ATOM 9665 C C . SER A 1 124 ? -15.744 -15.304 -6.325 1.00 9.34 92 SER A C 6
ATOM 9666 O O . SER A 1 124 ? -16.935 -15.012 -6.181 1.00 9.92 92 SER A O 6
ATOM 9674 N N . PRO A 1 125 ? -14.955 -14.673 -7.211 1.00 9.44 93 PRO A N 6
ATOM 9675 C CA . PRO A 1 125 ? -15.439 -13.610 -8.099 1.00 10.20 93 PRO A CA 6
ATOM 9676 C C . PRO A 1 125 ? -16.345 -14.143 -9.206 1.00 10.96 93 PRO A C 6
ATOM 9677 O O . PRO A 1 125 ? -16.901 -13.377 -9.995 1.00 11.69 93 PRO A O 6
ATOM 9688 N N . ASP A 1 126 ? -16.488 -15.459 -9.264 1.00 10.89 94 ASP A N 6
ATOM 9689 C CA . ASP A 1 126 ? -17.324 -16.092 -10.269 1.00 11.70 94 ASP A CA 6
ATOM 9690 C C . ASP A 1 126 ? -18.498 -16.803 -9.608 1.00 11.90 94 ASP A C 6
ATOM 9691 O O . ASP A 1 126 ? -18.309 -17.698 -8.784 1.00 11.65 94 ASP A O 6
ATOM 9700 N N . PRO A 1 127 ? -19.732 -16.400 -9.959 1.00 12.53 95 PRO A N 6
ATOM 9701 C CA . PRO A 1 127 ? -20.955 -16.956 -9.367 1.00 12.95 95 PRO A CA 6
ATOM 9702 C C . PRO A 1 127 ? -21.094 -18.458 -9.584 1.00 13.54 95 PRO A C 6
ATOM 9703 O O . PRO A 1 127 ? -21.678 -19.162 -8.759 1.00 13.87 95 PRO A O 6
ATOM 9714 N N . LEU A 1 128 ? -20.546 -18.941 -10.687 1.00 13.80 96 LEU A N 6
ATOM 9715 C CA . LEU A 1 128 ? -20.636 -20.354 -11.032 1.00 14.53 96 LEU A CA 6
ATOM 9716 C C . LEU A 1 128 ? -19.704 -21.169 -10.144 1.00 14.23 96 LEU A C 6
ATOM 9717 O O . LEU A 1 128 ? -20.087 -22.217 -9.624 1.00 14.80 96 LEU A O 6
ATOM 9733 N N . ASP A 1 129 ? -18.485 -20.672 -9.971 1.00 13.43 97 ASP A N 6
ATOM 9734 C CA . ASP A 1 129 ? -17.502 -21.300 -9.088 1.00 13.21 97 ASP A CA 6
ATOM 9735 C C . ASP A 1 129 ? -17.972 -21.243 -7.638 1.00 13.07 97 ASP A C 6
ATOM 9736 O O . ASP A 1 129 ? -17.669 -22.128 -6.836 1.00 13.44 97 ASP A O 6
ATOM 9745 N N . ALA A 1 130 ? -18.718 -20.195 -7.310 1.00 12.70 98 ALA A N 6
ATOM 9746 C CA . ALA A 1 130 ? -19.290 -20.043 -5.979 1.00 12.73 98 ALA A CA 6
ATOM 9747 C C . ALA A 1 130 ? -20.401 -21.065 -5.743 1.00 13.69 98 ALA A C 6
ATOM 9748 O O . ALA A 1 130 ? -20.661 -21.468 -4.607 1.00 14.00 98 ALA A O 6
ATOM 9755 N N . GLN A 1 131 ? -21.063 -21.468 -6.821 1.00 14.27 99 GLN A N 6
ATOM 9756 C CA . GLN A 1 131 ? -22.076 -22.515 -6.750 1.00 15.26 99 GLN A CA 6
ATOM 9757 C C . GLN A 1 131 ? -21.413 -23.886 -6.758 1.00 15.81 99 GLN A C 6
ATOM 9758 O O . GLN A 1 131 ? -21.706 -24.737 -5.921 1.00 16.48 99 GLN A O 6
ATOM 9772 N N . LEU A 1 132 ? -20.505 -24.084 -7.703 1.00 15.62 100 LEU A N 6
ATOM 9773 C CA . LEU A 1 132 ? -19.776 -25.337 -7.820 1.00 16.22 100 LEU A CA 6
ATOM 9774 C C . LEU A 1 132 ? -18.530 -25.289 -6.939 1.00 16.11 100 LEU A C 6
ATOM 9775 O O . LEU A 1 132 ? -17.408 -25.534 -7.387 1.00 16.32 100 LEU A O 6
ATOM 9791 N N . ARG A 1 133 ? -18.746 -24.949 -5.678 1.00 15.92 101 ARG A N 6
ATOM 9792 C CA . ARG A 1 133 ? -17.668 -24.855 -4.709 1.00 15.95 101 ARG A CA 6
ATOM 9793 C C . ARG A 1 133 ? -17.225 -26.243 -4.274 1.00 16.67 101 ARG A C 6
ATOM 9794 O O . ARG A 1 133 ? -16.039 -26.571 -4.317 1.00 16.96 101 ARG A O 6
ATOM 9815 N N . ASP A 1 134 ? -18.187 -27.056 -3.872 1.00 17.07 102 ASP A N 6
ATOM 9816 C CA . ASP A 1 134 ? -17.901 -28.399 -3.402 1.00 17.84 102 ASP A CA 6
ATOM 9817 C C . ASP A 1 134 ? -18.147 -29.406 -4.511 1.00 18.30 102 ASP A C 6
ATOM 9818 O O . ASP A 1 134 ? -17.214 -30.041 -5.003 1.00 18.98 102 ASP A O 6
ATOM 9827 N N . LEU A 1 135 ? -19.406 -29.529 -4.905 1.00 18.02 103 LEU A N 6
ATOM 9828 C CA . LEU A 1 135 ? -19.805 -30.439 -5.971 1.00 18.52 103 LEU A CA 6
ATOM 9829 C C . LEU A 1 135 ? -21.307 -30.346 -6.210 1.00 18.60 103 LEU A C 6
ATOM 9830 O O . LEU A 1 135 ? -21.749 -29.896 -7.266 1.00 18.46 103 LEU A O 6
ATOM 9846 N N . ARG A 1 136 ? -22.084 -30.760 -5.215 1.00 18.97 104 ARG A N 6
ATOM 9847 C CA . ARG A 1 136 ? -23.537 -30.796 -5.331 1.00 19.25 104 ARG A CA 6
ATOM 9848 C C . ARG A 1 136 ? -24.162 -31.058 -3.966 1.00 20.06 104 ARG A C 6
ATOM 9849 O O . ARG A 1 136 ? -23.481 -30.946 -2.946 1.00 20.50 104 ARG A O 6
ATOM 9870 N N . GLN A 1 137 ? -25.454 -31.391 -3.958 1.00 20.36 105 GLN A N 6
ATOM 9871 C CA . GLN A 1 137 ? -26.167 -31.733 -2.727 1.00 21.23 105 GLN A CA 6
ATOM 9872 C C . GLN A 1 137 ? -26.277 -30.501 -1.825 1.00 21.37 105 GLN A C 6
ATOM 9873 O O . GLN A 1 137 ? -26.171 -30.587 -0.599 1.00 21.50 105 GLN A O 6
ATOM 9887 N N . LEU A 1 138 ? -26.478 -29.349 -2.448 1.00 21.46 106 LEU A N 6
ATOM 9888 C CA . LEU A 1 138 ? -26.595 -28.096 -1.720 1.00 21.72 106 LEU A CA 6
ATOM 9889 C C . LEU A 1 138 ? -28.038 -27.608 -1.737 1.00 22.33 106 LEU A C 6
ATOM 9890 O O . LEU A 1 138 ? -28.697 -27.655 -0.678 1.00 22.57 106 LEU A O 6
ATOM 9907 N N . GLY A 1 28 ? -2.021 -29.745 -5.875 1.00 5.43 -4 GLY A N 7
ATOM 9908 C CA . GLY A 1 28 ? -2.460 -28.425 -5.367 1.00 4.83 -4 GLY A CA 7
ATOM 9909 C C . GLY A 1 28 ? -1.706 -27.287 -6.016 1.00 4.18 -4 GLY A C 7
ATOM 9910 O O . GLY A 1 28 ? -0.972 -27.495 -6.983 1.00 4.27 -4 GLY A O 7
ATOM 9914 N N . ILE A 1 29 ? -1.882 -26.086 -5.485 1.00 3.81 -3 ILE A N 7
ATOM 9915 C CA . ILE A 1 29 ? -1.212 -24.904 -6.009 1.00 3.35 -3 ILE A CA 7
ATOM 9916 C C . ILE A 1 29 ? -0.502 -24.166 -4.881 1.00 2.96 -3 ILE A C 7
ATOM 9917 O O . ILE A 1 29 ? -0.768 -24.420 -3.705 1.00 3.17 -3 ILE A O 7
ATOM 9933 N N . ASP A 1 30 ? 0.408 -23.276 -5.243 1.00 2.59 -2 ASP A N 7
ATOM 9934 C CA . ASP A 1 30 ? 1.161 -22.496 -4.280 1.00 2.41 -2 ASP A CA 7
ATOM 9935 C C . ASP A 1 30 ? 0.583 -21.082 -4.151 1.00 2.20 -2 ASP A C 7
ATOM 9936 O O . ASP A 1 30 ? 0.925 -20.181 -4.920 1.00 2.05 -2 ASP A O 7
ATOM 9945 N N . PRO A 1 31 ? -0.312 -20.872 -3.167 1.00 2.29 -1 PRO A N 7
ATOM 9946 C CA . PRO A 1 31 ? -1.046 -19.608 -2.998 1.00 2.22 -1 PRO A CA 7
ATOM 9947 C C . PRO A 1 31 ? -0.161 -18.455 -2.529 1.00 2.13 -1 PRO A C 7
ATOM 9948 O O . PRO A 1 31 ? -0.334 -17.312 -2.962 1.00 2.08 -1 PRO A O 7
ATOM 9959 N N . PHE A 1 32 ? 0.794 -18.762 -1.659 1.00 2.17 0 PHE A N 7
ATOM 9960 C CA . PHE A 1 32 ? 1.617 -17.737 -1.026 1.00 2.18 0 PHE A CA 7
ATOM 9961 C C . PHE A 1 32 ? 2.451 -16.976 -2.055 1.00 1.96 0 PHE A C 7
ATOM 9962 O O . PHE A 1 32 ? 2.780 -15.803 -1.856 1.00 1.91 0 PHE A O 7
ATOM 9979 N N . THR A 1 33 ? 2.774 -17.638 -3.155 1.00 1.91 1 THR A N 7
ATOM 9980 C CA . THR A 1 33 ? 3.571 -17.037 -4.204 1.00 1.79 1 THR A CA 7
ATOM 9981 C C . THR A 1 33 ? 2.891 -15.793 -4.770 1.00 1.62 1 THR A C 7
ATOM 9982 O O . THR A 1 33 ? 3.540 -14.775 -5.003 1.00 1.47 1 THR A O 7
ATOM 9993 N N . LEU A 1 34 ? 1.577 -15.872 -4.962 1.00 1.68 2 LEU A N 7
ATOM 9994 C CA . LEU A 1 34 ? 0.815 -14.741 -5.480 1.00 1.59 2 LEU A CA 7
ATOM 9995 C C . LEU A 1 34 ? 0.802 -13.608 -4.461 1.00 1.41 2 LEU A C 7
ATOM 9996 O O . LEU A 1 34 ? 0.934 -12.436 -4.817 1.00 1.32 2 LEU A O 7
ATOM 10012 N N . ASN A 1 35 ? 0.660 -13.974 -3.191 1.00 1.39 3 ASN A N 7
ATOM 10013 C CA . ASN A 1 35 ? 0.658 -13.005 -2.099 1.00 1.27 3 ASN A CA 7
ATOM 10014 C C . ASN A 1 35 ? 1.955 -12.214 -2.068 1.00 1.13 3 ASN A C 7
ATOM 10015 O O . ASN A 1 35 ? 1.943 -10.985 -2.026 1.00 1.04 3 ASN A O 7
ATOM 10026 N N . HIS A 1 36 ? 3.075 -12.921 -2.108 1.00 1.17 4 HIS A N 7
ATOM 10027 C CA . HIS A 1 36 ? 4.376 -12.275 -2.039 1.00 1.10 4 HIS A CA 7
ATOM 10028 C C . HIS A 1 36 ? 4.677 -11.538 -3.342 1.00 1.02 4 HIS A C 7
ATOM 10029 O O . HIS A 1 36 ? 5.378 -10.528 -3.340 1.00 0.91 4 HIS A O 7
ATOM 10044 N N . GLN A 1 37 ? 4.132 -12.040 -4.447 1.00 1.10 5 GLN A N 7
ATOM 10045 C CA . GLN A 1 37 ? 4.314 -11.407 -5.749 1.00 1.08 5 GLN A CA 7
ATOM 10046 C C . GLN A 1 37 ? 3.650 -10.034 -5.780 1.00 0.94 5 GLN A C 7
ATOM 10047 O O . GLN A 1 37 ? 4.286 -9.036 -6.125 1.00 0.87 5 GLN A O 7
ATOM 10061 N N . VAL A 1 38 ? 2.372 -9.983 -5.417 1.00 0.96 6 VAL A N 7
ATOM 10062 C CA . VAL A 1 38 ? 1.636 -8.727 -5.424 1.00 0.91 6 VAL A CA 7
ATOM 10063 C C . VAL A 1 38 ? 2.157 -7.796 -4.330 1.00 0.76 6 VAL A C 7
ATOM 10064 O O . VAL A 1 38 ? 2.123 -6.574 -4.474 1.00 0.70 6 VAL A O 7
ATOM 10077 N N . MET A 1 39 ? 2.662 -8.382 -3.247 1.00 0.75 7 MET A N 7
ATOM 10078 C CA . MET A 1 39 ? 3.294 -7.605 -2.187 1.00 0.65 7 MET A CA 7
ATOM 10079 C C . MET A 1 39 ? 4.528 -6.898 -2.734 1.00 0.59 7 MET A C 7
ATOM 10080 O O . MET A 1 39 ? 4.737 -5.710 -2.488 1.00 0.56 7 MET A O 7
ATOM 10094 N N . ASP A 1 40 ? 5.327 -7.637 -3.498 1.00 0.63 8 ASP A N 7
ATOM 10095 C CA . ASP A 1 40 ? 6.512 -7.082 -4.142 1.00 0.61 8 ASP A CA 7
ATOM 10096 C C . ASP A 1 40 ? 6.118 -5.982 -5.118 1.00 0.54 8 ASP A C 7
ATOM 10097 O O . ASP A 1 40 ? 6.797 -4.965 -5.227 1.00 0.50 8 ASP A O 7
ATOM 10106 N N . GLN A 1 41 ? 5.007 -6.195 -5.815 1.00 0.57 9 GLN A N 7
ATOM 10107 C CA . GLN A 1 41 ? 4.480 -5.211 -6.755 1.00 0.54 9 GLN A CA 7
ATOM 10108 C C . GLN A 1 41 ? 4.184 -3.896 -6.040 1.00 0.45 9 GLN A C 7
ATOM 10109 O O . GLN A 1 41 ? 4.627 -2.826 -6.467 1.00 0.43 9 GLN A O 7
ATOM 10123 N N . VAL A 1 42 ? 3.439 -3.993 -4.946 1.00 0.46 10 VAL A N 7
ATOM 10124 C CA . VAL A 1 42 ? 3.091 -2.832 -4.141 1.00 0.44 10 VAL A CA 7
ATOM 10125 C C . VAL A 1 42 ? 4.341 -2.194 -3.548 1.00 0.37 10 VAL A C 7
ATOM 10126 O O . VAL A 1 42 ? 4.509 -0.974 -3.595 1.00 0.39 10 VAL A O 7
ATOM 10139 N N . PHE A 1 43 ? 5.225 -3.027 -3.013 1.00 0.35 11 PHE A N 7
ATOM 10140 C CA . PHE A 1 43 ? 6.459 -2.544 -2.412 1.00 0.35 11 PHE A CA 7
ATOM 10141 C C . PHE A 1 43 ? 7.322 -1.828 -3.446 1.00 0.31 11 PHE A C 7
ATOM 10142 O O . PHE A 1 43 ? 7.834 -0.748 -3.184 1.00 0.33 11 PHE A O 7
ATOM 10159 N N . ASP A 1 44 ? 7.470 -2.428 -4.619 1.00 0.31 12 ASP A N 7
ATOM 10160 C CA . ASP A 1 44 ? 8.259 -1.830 -5.694 1.00 0.31 12 ASP A CA 7
ATOM 10161 C C . ASP A 1 44 ? 7.703 -0.465 -6.078 1.00 0.29 12 ASP A C 7
ATOM 10162 O O . ASP A 1 44 ? 8.458 0.484 -6.305 1.00 0.31 12 ASP A O 7
ATOM 10171 N N . GLN A 1 45 ? 6.379 -0.370 -6.124 1.00 0.30 13 GLN A N 7
ATOM 10172 C CA . GLN A 1 45 ? 5.709 0.868 -6.487 1.00 0.34 13 GLN A CA 7
ATOM 10173 C C . GLN A 1 45 ? 5.922 1.941 -5.420 1.00 0.34 13 GLN A C 7
ATOM 10174 O O . GLN A 1 45 ? 6.246 3.086 -5.741 1.00 0.38 13 GLN A O 7
ATOM 10188 N N . VAL A 1 46 ? 5.751 1.573 -4.152 1.00 0.34 14 VAL A N 7
ATOM 10189 C CA . VAL A 1 46 ? 5.941 2.526 -3.065 1.00 0.38 14 VAL A CA 7
ATOM 10190 C C . VAL A 1 46 ? 7.421 2.869 -2.908 1.00 0.37 14 VAL A C 7
ATOM 10191 O O . VAL A 1 46 ? 7.768 4.007 -2.619 1.00 0.42 14 VAL A O 7
ATOM 10204 N N . GLU A 1 47 ? 8.284 1.880 -3.132 1.00 0.35 15 GLU A N 7
ATOM 10205 C CA . GLU A 1 47 ? 9.731 2.077 -3.103 1.00 0.40 15 GLU A CA 7
ATOM 10206 C C . GLU A 1 47 ? 10.135 3.140 -4.120 1.00 0.40 15 GLU A C 7
ATOM 10207 O O . GLU A 1 47 ? 10.866 4.080 -3.804 1.00 0.45 15 GLU A O 7
ATOM 10219 N N . HIS A 1 48 ? 9.624 2.986 -5.336 1.00 0.37 16 HIS A N 7
ATOM 10220 C CA . HIS A 1 48 ? 9.896 3.922 -6.420 1.00 0.42 16 HIS A CA 7
ATOM 10221 C C . HIS A 1 48 ? 9.346 5.302 -6.070 1.00 0.41 16 HIS A C 7
ATOM 10222 O O . HIS A 1 48 ? 9.960 6.323 -6.374 1.00 0.45 16 HIS A O 7
ATOM 10237 N N . GLN A 1 49 ? 8.188 5.319 -5.423 1.00 0.38 17 GLN A N 7
ATOM 10238 C CA . GLN A 1 49 ? 7.530 6.556 -5.061 1.00 0.40 17 GLN A CA 7
ATOM 10239 C C . GLN A 1 49 ? 8.306 7.275 -3.958 1.00 0.38 17 GLN A C 7
ATOM 10240 O O . GLN A 1 49 ? 8.479 8.492 -4.003 1.00 0.43 17 GLN A O 7
ATOM 10254 N N . ILE A 1 50 ? 8.775 6.513 -2.970 1.00 0.35 18 ILE A N 7
ATOM 10255 C CA . ILE A 1 50 ? 9.594 7.060 -1.891 1.00 0.37 18 ILE A CA 7
ATOM 10256 C C . ILE A 1 50 ? 10.855 7.704 -2.457 1.00 0.39 18 ILE A C 7
ATOM 10257 O O . ILE A 1 50 ? 11.205 8.831 -2.101 1.00 0.42 18 ILE A O 7
ATOM 10273 N N . ALA A 1 51 ? 11.520 6.982 -3.354 1.00 0.40 19 ALA A N 7
ATOM 10274 C CA . ALA A 1 51 ? 12.716 7.487 -4.014 1.00 0.45 19 ALA A CA 7
ATOM 10275 C C . ALA A 1 51 ? 12.411 8.772 -4.777 1.00 0.47 19 ALA A C 7
ATOM 10276 O O . ALA A 1 51 ? 13.211 9.709 -4.783 1.00 0.51 19 ALA A O 7
ATOM 10283 N N . GLN A 1 52 ? 11.242 8.810 -5.405 1.00 0.46 20 GLN A N 7
ATOM 10284 C CA . GLN A 1 52 ? 10.795 9.988 -6.136 1.00 0.51 20 GLN A CA 7
ATOM 10285 C C . GLN A 1 52 ? 10.636 11.182 -5.198 1.00 0.50 20 GLN A C 7
ATOM 10286 O O . GLN A 1 52 ? 11.069 12.289 -5.513 1.00 0.55 20 GLN A O 7
ATOM 10300 N N . VAL A 1 53 ? 10.024 10.950 -4.043 1.00 0.48 21 VAL A N 7
ATOM 10301 C CA . VAL A 1 53 ? 9.827 12.008 -3.057 1.00 0.54 21 VAL A CA 7
ATOM 10302 C C . VAL A 1 53 ? 11.171 12.521 -2.540 1.00 0.57 21 VAL A C 7
ATOM 10303 O O . VAL A 1 53 ? 11.376 13.730 -2.415 1.00 0.66 21 VAL A O 7
ATOM 10316 N N . LEU A 1 54 ? 12.087 11.598 -2.262 1.00 0.54 22 LEU A N 7
ATOM 10317 C CA . LEU A 1 54 ? 13.430 11.956 -1.808 1.00 0.61 22 LEU A CA 7
ATOM 10318 C C . LEU A 1 54 ? 14.148 12.800 -2.856 1.00 0.61 22 LEU A C 7
ATOM 10319 O O . LEU A 1 54 ? 14.771 13.815 -2.534 1.00 0.68 22 LEU A O 7
ATOM 10335 N N . GLY A 1 55 ? 14.043 12.377 -4.111 1.00 0.61 23 GLY A N 7
ATOM 10336 C CA . GLY A 1 55 ? 14.655 13.111 -5.201 1.00 0.73 23 GLY A CA 7
ATOM 10337 C C . GLY A 1 55 ? 13.996 14.456 -5.425 1.00 0.81 23 GLY A C 7
ATOM 10338 O O . GLY A 1 55 ? 14.664 15.436 -5.750 1.00 0.94 23 GLY A O 7
ATOM 10342 N N . ALA A 1 56 ? 12.681 14.506 -5.242 1.00 0.80 24 ALA A N 7
ATOM 10343 C CA . ALA A 1 56 ? 11.933 15.746 -5.386 1.00 0.96 24 ALA A CA 7
ATOM 10344 C C . ALA A 1 56 ? 12.342 16.753 -4.318 1.00 1.01 24 ALA A C 7
ATOM 10345 O O . ALA A 1 56 ? 12.374 17.957 -4.566 1.00 1.19 24 ALA A O 7
ATOM 10352 N N . LYS A 1 57 ? 12.660 16.254 -3.130 1.00 0.92 25 LYS A N 7
ATOM 10353 C CA . LYS A 1 57 ? 13.114 17.110 -2.042 1.00 1.04 25 LYS A CA 7
ATOM 10354 C C . LYS A 1 57 ? 14.580 17.485 -2.215 1.00 1.06 25 LYS A C 7
ATOM 10355 O O . LYS A 1 57 ? 15.097 18.343 -1.502 1.00 1.18 25 LYS A O 7
ATOM 10374 N N . GLY A 1 58 ? 15.245 16.831 -3.158 1.00 1.00 26 GLY A N 7
ATOM 10375 C CA . GLY A 1 58 ? 16.658 17.064 -3.370 1.00 1.09 26 GLY A CA 7
ATOM 10376 C C . GLY A 1 58 ? 17.496 16.495 -2.246 1.00 1.08 26 GLY A C 7
ATOM 10377 O O . GLY A 1 58 ? 18.611 16.957 -1.994 1.00 1.22 26 GLY A O 7
ATOM 10381 N N . GLY A 1 59 ? 16.958 15.487 -1.572 1.00 0.99 27 GLY A N 7
ATOM 10382 C CA . GLY A 1 59 ? 17.644 14.897 -0.443 1.00 1.09 27 GLY A CA 7
ATOM 10383 C C . GLY A 1 59 ? 18.436 13.667 -0.834 1.00 1.07 27 GLY A C 7
ATOM 10384 O O . GLY A 1 59 ? 18.270 13.154 -1.941 1.00 1.10 27 GLY A O 7
ATOM 10388 N N . PRO A 1 60 ? 19.312 13.176 0.052 1.00 1.17 28 PRO A N 7
ATOM 10389 C CA . PRO A 1 60 ? 20.139 11.998 -0.218 1.00 1.26 28 PRO A CA 7
ATOM 10390 C C . PRO A 1 60 ? 19.299 10.744 -0.421 1.00 1.05 28 PRO A C 7
ATOM 10391 O O . PRO A 1 60 ? 18.479 10.389 0.432 1.00 0.97 28 PRO A O 7
ATOM 10402 N N . LEU A 1 61 ? 19.492 10.087 -1.558 1.00 1.10 29 LEU A N 7
ATOM 10403 C CA . LEU A 1 61 ? 18.787 8.853 -1.850 1.00 1.03 29 LEU A CA 7
ATOM 10404 C C . LEU A 1 61 ? 19.318 7.725 -0.977 1.00 0.95 29 LEU A C 7
ATOM 10405 O O . LEU A 1 61 ? 20.450 7.265 -1.148 1.00 1.15 29 LEU A O 7
ATOM 10421 N N . VAL A 1 62 ? 18.500 7.301 -0.035 1.00 0.79 30 VAL A N 7
ATOM 10422 C CA . VAL A 1 62 ? 18.860 6.231 0.875 1.00 0.80 30 VAL A CA 7
ATOM 10423 C C . VAL A 1 62 ? 18.360 4.890 0.354 1.00 0.73 30 VAL A C 7
ATOM 10424 O O . VAL A 1 62 ? 17.526 4.834 -0.554 1.00 0.75 30 VAL A O 7
ATOM 10437 N N . ALA A 1 63 ? 18.879 3.818 0.927 1.00 0.80 31 ALA A N 7
ATOM 10438 C CA . ALA A 1 63 ? 18.482 2.476 0.549 1.00 0.79 31 ALA A CA 7
ATOM 10439 C C . ALA A 1 63 ? 17.233 2.065 1.312 1.00 0.65 31 ALA A C 7
ATOM 10440 O O . ALA A 1 63 ? 17.313 1.532 2.421 1.00 0.73 31 ALA A O 7
ATOM 10447 N N . VAL A 1 64 ? 16.080 2.340 0.724 1.00 0.55 32 VAL A N 7
ATOM 10448 C CA . VAL A 1 64 ? 14.809 2.023 1.353 1.00 0.49 32 VAL A CA 7
ATOM 10449 C C . VAL A 1 64 ? 14.500 0.533 1.224 1.00 0.36 32 VAL A C 7
ATOM 10450 O O . VAL A 1 64 ? 14.473 -0.021 0.122 1.00 0.44 32 VAL A O 7
ATOM 10463 N N . GLU A 1 65 ? 14.304 -0.111 2.364 1.00 0.37 33 GLU A N 7
ATOM 10464 C CA . GLU A 1 65 ? 14.005 -1.533 2.412 1.00 0.44 33 GLU A CA 7
ATOM 10465 C C . GLU A 1 65 ? 12.667 -1.766 3.108 1.00 0.42 33 GLU A C 7
ATOM 10466 O O . GLU A 1 65 ? 12.020 -0.810 3.538 1.00 0.46 33 GLU A O 7
ATOM 10478 N N . ILE A 1 66 ? 12.257 -3.022 3.225 1.00 0.44 34 ILE A N 7
ATOM 10479 C CA . ILE A 1 66 ? 10.925 -3.346 3.731 1.00 0.45 34 ILE A CA 7
ATOM 10480 C C . ILE A 1 66 ? 10.711 -2.850 5.171 1.00 0.36 34 ILE A C 7
ATOM 10481 O O . ILE A 1 66 ? 9.657 -2.298 5.493 1.00 0.41 34 ILE A O 7
ATOM 10497 N N . ASP A 1 67 ? 11.719 -2.997 6.020 1.00 0.37 35 ASP A N 7
ATOM 10498 C CA . ASP A 1 67 ? 11.581 -2.628 7.426 1.00 0.39 35 ASP A CA 7
ATOM 10499 C C . ASP A 1 67 ? 12.266 -1.305 7.723 1.00 0.38 35 ASP A C 7
ATOM 10500 O O . ASP A 1 67 ? 12.623 -1.020 8.867 1.00 0.50 35 ASP A O 7
ATOM 10509 N N . SER A 1 68 ? 12.448 -0.496 6.695 1.00 0.38 36 SER A N 7
ATOM 10510 C CA . SER A 1 68 ? 13.031 0.820 6.869 1.00 0.43 36 SER A CA 7
ATOM 10511 C C . SER A 1 68 ? 12.012 1.776 7.474 1.00 0.32 36 SER A C 7
ATOM 10512 O O . SER A 1 68 ? 10.828 1.729 7.139 1.00 0.32 36 SER A O 7
ATOM 10520 N N . ARG A 1 69 ? 12.475 2.629 8.374 1.00 0.35 37 ARG A N 7
ATOM 10521 C CA . ARG A 1 69 ? 11.608 3.593 9.033 1.00 0.36 37 ARG A CA 7
ATOM 10522 C C . ARG A 1 69 ? 11.664 4.924 8.298 1.00 0.37 37 ARG A C 7
ATOM 10523 O O . ARG A 1 69 ? 12.738 5.467 8.044 1.00 0.43 37 ARG A O 7
ATOM 10544 N N . PHE A 1 70 ? 10.479 5.431 7.961 1.00 0.37 38 PHE A N 7
ATOM 10545 C CA . PHE A 1 70 ? 10.329 6.619 7.123 1.00 0.40 38 PHE A CA 7
ATOM 10546 C C . PHE A 1 70 ? 11.067 7.824 7.687 1.00 0.44 38 PHE A C 7
ATOM 10547 O O . PHE A 1 70 ? 11.635 8.613 6.933 1.00 0.50 38 PHE A O 7
ATOM 10564 N N . SER A 1 71 ? 11.059 7.962 9.004 1.00 0.52 39 SER A N 7
ATOM 10565 C CA . SER A 1 71 ? 11.734 9.068 9.666 1.00 0.63 39 SER A CA 7
ATOM 10566 C C . SER A 1 71 ? 13.226 9.068 9.348 1.00 0.56 39 SER A C 7
ATOM 10567 O O . SER A 1 71 ? 13.817 10.111 9.066 1.00 0.56 39 SER A O 7
ATOM 10575 N N . ASP A 1 72 ? 13.817 7.883 9.365 1.00 0.61 40 ASP A N 7
ATOM 10576 C CA . ASP A 1 72 ? 15.251 7.728 9.171 1.00 0.66 40 ASP A CA 7
ATOM 10577 C C . ASP A 1 72 ? 15.605 7.789 7.692 1.00 0.62 40 ASP A C 7
ATOM 10578 O O . ASP A 1 72 ? 16.766 7.958 7.328 1.00 0.72 40 ASP A O 7
ATOM 10587 N N . LEU A 1 73 ? 14.595 7.651 6.843 1.00 0.58 41 LEU A N 7
ATOM 10588 C CA . LEU A 1 73 ? 14.793 7.718 5.401 1.00 0.64 41 LEU A CA 7
ATOM 10589 C C . LEU A 1 73 ? 14.688 9.159 4.906 1.00 0.61 41 LEU A C 7
ATOM 10590 O O . LEU A 1 73 ? 15.191 9.500 3.835 1.00 0.75 41 LEU A O 7
ATOM 10606 N N . GLY A 1 74 ? 14.041 10.003 5.700 1.00 0.52 42 GLY A N 7
ATOM 10607 C CA . GLY A 1 74 ? 13.858 11.389 5.318 1.00 0.56 42 GLY A CA 7
ATOM 10608 C C . GLY A 1 74 ? 12.419 11.705 4.950 1.00 0.47 42 GLY A C 7
ATOM 10609 O O . GLY A 1 74 ? 12.144 12.714 4.303 1.00 0.51 42 GLY A O 7
ATOM 10613 N N . LEU A 1 75 ? 11.502 10.839 5.352 1.00 0.45 43 LEU A N 7
ATOM 10614 C CA . LEU A 1 75 ? 10.085 11.053 5.093 1.00 0.40 43 LEU A CA 7
ATOM 10615 C C . LEU A 1 75 ? 9.384 11.480 6.376 1.00 0.41 43 LEU A C 7
ATOM 10616 O O . LEU A 1 75 ? 9.071 10.649 7.230 1.00 0.53 43 LEU A O 7
ATOM 10632 N N . SER A 1 76 ? 9.148 12.777 6.510 1.00 0.45 44 SER A N 7
ATOM 10633 C CA . SER A 1 76 ? 8.517 13.317 7.702 1.00 0.54 44 SER A CA 7
ATOM 10634 C C . SER A 1 76 ? 6.995 13.195 7.600 1.00 0.50 44 SER A C 7
ATOM 10635 O O . SER A 1 76 ? 6.480 12.582 6.662 1.00 0.42 44 SER A O 7
ATOM 10643 N N . SER A 1 77 ? 6.285 13.779 8.558 1.00 0.62 45 SER A N 7
ATOM 10644 C CA . SER A 1 77 ? 4.831 13.685 8.614 1.00 0.65 45 SER A CA 7
ATOM 10645 C C . SER A 1 77 ? 4.195 14.213 7.329 1.00 0.52 45 SER A C 7
ATOM 10646 O O . SER A 1 77 ? 3.361 13.544 6.716 1.00 0.51 45 SER A O 7
ATOM 10654 N N . LEU A 1 78 ? 4.615 15.404 6.911 1.00 0.52 46 LEU A N 7
ATOM 10655 C CA . LEU A 1 78 ? 4.086 16.022 5.699 1.00 0.50 46 LEU A CA 7
ATOM 10656 C C . LEU A 1 78 ? 4.442 15.192 4.469 1.00 0.44 46 LEU A C 7
ATOM 10657 O O . LEU A 1 78 ? 3.640 15.071 3.537 1.00 0.48 46 LEU A O 7
ATOM 10673 N N . ASP A 1 79 ? 5.642 14.617 4.471 1.00 0.42 47 ASP A N 7
ATOM 10674 C CA . ASP A 1 79 ? 6.074 13.755 3.378 1.00 0.41 47 ASP A CA 7
ATOM 10675 C C . ASP A 1 79 ? 5.176 12.533 3.296 1.00 0.36 47 ASP A C 7
ATOM 10676 O O . ASP A 1 79 ? 4.720 12.163 2.219 1.00 0.38 47 ASP A O 7
ATOM 10685 N N . LEU A 1 80 ? 4.909 11.926 4.448 1.00 0.39 48 LEU A N 7
ATOM 10686 C CA . LEU A 1 80 ? 4.038 10.759 4.523 1.00 0.46 48 LEU A CA 7
ATOM 10687 C C . LEU A 1 80 ? 2.624 11.099 4.082 1.00 0.47 48 LEU A C 7
ATOM 10688 O O . LEU A 1 80 ? 2.039 10.383 3.272 1.00 0.51 48 LEU A O 7
ATOM 10704 N N . ALA A 1 81 ? 2.083 12.192 4.611 1.00 0.47 49 ALA A N 7
ATOM 10705 C CA . ALA A 1 81 ? 0.741 12.635 4.251 1.00 0.55 49 ALA A CA 7
ATOM 10706 C C . ALA A 1 81 ? 0.611 12.783 2.740 1.00 0.50 49 ALA A C 7
ATOM 10707 O O . ALA A 1 81 ? -0.388 12.373 2.145 1.00 0.55 49 ALA A O 7
ATOM 10714 N N . THR A 1 82 ? 1.639 13.350 2.127 1.00 0.45 50 THR A N 7
ATOM 10715 C CA . THR A 1 82 ? 1.674 13.512 0.685 1.00 0.45 50 THR A CA 7
ATOM 10716 C C . THR A 1 82 ? 1.875 12.162 -0.004 1.00 0.39 50 THR A C 7
ATOM 10717 O O . THR A 1 82 ? 1.167 11.829 -0.948 1.00 0.40 50 THR A O 7
ATOM 10728 N N . LEU A 1 83 ? 2.823 11.380 0.503 1.00 0.35 51 LEU A N 7
ATOM 10729 C CA . LEU A 1 83 ? 3.166 10.082 -0.074 1.00 0.34 51 LEU A CA 7
ATOM 10730 C C . LEU A 1 83 ? 1.959 9.146 -0.105 1.00 0.35 51 LEU A C 7
ATOM 10731 O O . LEU A 1 83 ? 1.650 8.559 -1.140 1.00 0.40 51 LEU A O 7
ATOM 10747 N N . ILE A 1 84 ? 1.274 9.020 1.026 1.00 0.37 52 ILE A N 7
ATOM 10748 C CA . ILE A 1 84 ? 0.120 8.133 1.123 1.00 0.44 52 ILE A CA 7
ATOM 10749 C C . ILE A 1 84 ? -0.998 8.602 0.191 1.00 0.41 52 ILE A C 7
ATOM 10750 O O . ILE A 1 84 ? -1.665 7.789 -0.450 1.00 0.43 52 ILE A O 7
ATOM 10766 N N . SER A 1 85 ? -1.173 9.917 0.094 1.00 0.44 53 SER A N 7
ATOM 10767 C CA . SER A 1 85 ? -2.169 10.492 -0.805 1.00 0.50 53 SER A CA 7
ATOM 10768 C C . SER A 1 85 ? -1.745 10.301 -2.261 1.00 0.48 53 SER A C 7
ATOM 10769 O O . SER A 1 85 ? -2.573 10.084 -3.145 1.00 0.53 53 SER A O 7
ATOM 10777 N N . ASN A 1 86 ? -0.446 10.369 -2.497 1.00 0.47 54 ASN A N 7
ATOM 10778 C CA . ASN A 1 86 ? 0.107 10.167 -3.828 1.00 0.54 54 ASN A CA 7
ATOM 10779 C C . ASN A 1 86 ? -0.056 8.704 -4.241 1.00 0.47 54 ASN A C 7
ATOM 10780 O O . ASN A 1 86 ? -0.229 8.390 -5.417 1.00 0.57 54 ASN A O 7
ATOM 10791 N N . LEU A 1 87 ? -0.030 7.814 -3.253 1.00 0.40 55 LEU A N 7
ATOM 10792 C CA . LEU A 1 87 ? -0.277 6.394 -3.486 1.00 0.41 55 LEU A CA 7
ATOM 10793 C C . LEU A 1 87 ? -1.770 6.122 -3.641 1.00 0.40 55 LEU A C 7
ATOM 10794 O O . LEU A 1 87 ? -2.170 5.111 -4.221 1.00 0.42 55 LEU A O 7
ATOM 10810 N N . GLU A 1 88 ? -2.590 7.028 -3.120 1.00 0.43 56 GLU A N 7
ATOM 10811 C CA . GLU A 1 88 ? -4.034 6.963 -3.316 1.00 0.50 56 GLU A CA 7
ATOM 10812 C C . GLU A 1 88 ? -4.357 7.092 -4.802 1.00 0.48 56 GLU A C 7
ATOM 10813 O O . GLU A 1 88 ? -5.247 6.421 -5.323 1.00 0.54 56 GLU A O 7
ATOM 10825 N N . ALA A 1 89 ? -3.602 7.945 -5.485 1.00 0.47 57 ALA A N 7
ATOM 10826 C CA . ALA A 1 89 ? -3.762 8.131 -6.921 1.00 0.54 57 ALA A CA 7
ATOM 10827 C C . ALA A 1 89 ? -3.237 6.916 -7.684 1.00 0.50 57 ALA A C 7
ATOM 10828 O O . ALA A 1 89 ? -3.465 6.772 -8.883 1.00 0.65 57 ALA A O 7
ATOM 10835 N N . VAL A 1 90 ? -2.534 6.046 -6.974 1.00 0.39 58 VAL A N 7
ATOM 10836 C CA . VAL A 1 90 ? -1.982 4.837 -7.564 1.00 0.44 58 VAL A CA 7
ATOM 10837 C C . VAL A 1 90 ? -2.949 3.667 -7.408 1.00 0.48 58 VAL A C 7
ATOM 10838 O O . VAL A 1 90 ? -3.394 3.083 -8.394 1.00 0.58 58 VAL A O 7
ATOM 10851 N N . TYR A 1 91 ? -3.285 3.342 -6.165 1.00 0.48 59 TYR A N 7
ATOM 10852 C CA . TYR A 1 91 ? -4.125 2.181 -5.885 1.00 0.57 59 TYR A CA 7
ATOM 10853 C C . TYR A 1 91 ? -5.588 2.581 -5.728 1.00 0.67 59 TYR A C 7
ATOM 10854 O O . TYR A 1 91 ? -6.477 1.999 -6.353 1.00 0.74 59 TYR A O 7
ATOM 10872 N N . GLY A 1 92 ? -5.830 3.586 -4.894 1.00 0.79 60 GLY A N 7
ATOM 10873 C CA . GLY A 1 92 ? -7.184 4.058 -4.662 1.00 0.93 60 GLY A CA 7
ATOM 10874 C C . GLY A 1 92 ? -7.888 3.274 -3.576 1.00 1.01 60 GLY A C 7
ATOM 10875 O O . GLY A 1 92 ? -9.093 3.423 -3.369 1.00 1.23 60 GLY A O 7
ATOM 10879 N N . THR A 1 93 ? -7.136 2.439 -2.878 1.00 1.00 61 THR A N 7
ATOM 10880 C CA . THR A 1 93 ? -7.698 1.593 -1.843 1.00 1.17 61 THR A CA 7
ATOM 10881 C C . THR A 1 93 ? -7.280 2.072 -0.455 1.00 1.44 61 THR A C 7
ATOM 10882 O O . THR A 1 93 ? -6.367 2.885 -0.327 1.00 1.78 61 THR A O 7
ATOM 10893 N N . ASP A 1 94 ? -7.974 1.571 0.567 1.00 1.59 62 ASP A N 7
ATOM 10894 C CA . ASP A 1 94 ? -7.684 1.898 1.969 1.00 1.95 62 ASP A CA 7
ATOM 10895 C C . ASP A 1 94 ? -7.791 3.408 2.216 1.00 1.51 62 ASP A C 7
ATOM 10896 O O . ASP A 1 94 ? -6.783 4.109 2.318 1.00 1.59 62 ASP A O 7
ATOM 10905 N N . PRO A 1 95 ? -9.033 3.923 2.295 1.00 2.12 63 PRO A N 7
ATOM 10906 C CA . PRO A 1 95 ? -9.302 5.351 2.505 1.00 2.53 63 PRO A CA 7
ATOM 10907 C C . PRO A 1 95 ? -8.725 5.886 3.814 1.00 2.06 63 PRO A C 7
ATOM 10908 O O . PRO A 1 95 ? -8.444 5.135 4.753 1.00 2.15 63 PRO A O 7
ATOM 10919 N N . PHE A 1 96 ? -8.590 7.207 3.876 1.00 2.11 64 PHE A N 7
ATOM 10920 C CA . PHE A 1 96 ? -7.972 7.877 5.014 1.00 1.93 64 PHE A CA 7
ATOM 10921 C C . PHE A 1 96 ? -8.898 7.927 6.222 1.00 2.37 64 PHE A C 7
ATOM 10922 O O . PHE A 1 96 ? -8.604 8.606 7.205 1.00 2.33 64 PHE A O 7
ATOM 10939 N N . ALA A 1 97 ? -10.016 7.220 6.142 1.00 3.08 65 ALA A N 7
ATOM 10940 C CA . ALA A 1 97 ? -10.898 7.062 7.285 1.00 3.86 65 ALA A CA 7
ATOM 10941 C C . ALA A 1 97 ? -10.210 6.211 8.343 1.00 3.69 65 ALA A C 7
ATOM 10942 O O . ALA A 1 97 ? -10.250 6.523 9.532 1.00 3.90 65 ALA A O 7
ATOM 10949 N N . ASP A 1 98 ? -9.569 5.138 7.891 1.00 3.58 66 ASP A N 7
ATOM 10950 C CA . ASP A 1 98 ? -8.798 4.276 8.778 1.00 3.92 66 ASP A CA 7
ATOM 10951 C C . ASP A 1 98 ? -7.308 4.500 8.571 1.00 3.25 66 ASP A C 7
ATOM 10952 O O . ASP A 1 98 ? -6.499 4.227 9.457 1.00 3.56 66 ASP A O 7
ATOM 10961 N N . ALA A 1 99 ? -6.945 5.011 7.397 1.00 2.57 67 ALA A N 7
ATOM 10962 C CA . ALA A 1 99 ? -5.546 5.291 7.088 1.00 2.48 67 ALA A CA 7
ATOM 10963 C C . ALA A 1 99 ? -5.137 6.665 7.608 1.00 2.09 67 ALA A C 7
ATOM 10964 O O . ALA A 1 99 ? -4.136 7.233 7.180 1.00 2.63 67 ALA A O 7
ATOM 10971 N N . VAL A 1 100 ? -5.925 7.194 8.537 1.00 1.75 68 VAL A N 7
ATOM 10972 C CA . VAL A 1 100 ? -5.608 8.460 9.184 1.00 2.06 68 VAL A CA 7
ATOM 10973 C C . VAL A 1 100 ? -4.582 8.233 10.296 1.00 1.84 68 VAL A C 7
ATOM 10974 O O . VAL A 1 100 ? -3.963 9.174 10.801 1.00 2.23 68 VAL A O 7
ATOM 10987 N N . ALA A 1 101 ? -4.402 6.965 10.659 1.00 1.56 69 ALA A N 7
ATOM 10988 C CA . ALA A 1 101 ? -3.437 6.579 11.678 1.00 1.54 69 ALA A CA 7
ATOM 10989 C C . ALA A 1 101 ? -2.021 6.605 11.110 1.00 1.33 69 ALA A C 7
ATOM 10990 O O . ALA A 1 101 ? -1.439 5.566 10.797 1.00 1.29 69 ALA A O 7
ATOM 10997 N N . ILE A 1 102 ? -1.477 7.807 10.981 1.00 1.30 70 ILE A N 7
ATOM 10998 C CA . ILE A 1 102 ? -0.157 8.000 10.399 1.00 1.16 70 ILE A CA 7
ATOM 10999 C C . ILE A 1 102 ? 0.941 7.547 11.362 1.00 1.01 70 ILE A C 7
ATOM 11000 O O . ILE A 1 102 ? 2.016 7.125 10.940 1.00 0.94 70 ILE A O 7
ATOM 11016 N N . THR A 1 103 ? 0.652 7.606 12.657 1.00 1.06 71 THR A N 7
ATOM 11017 C CA . THR A 1 103 ? 1.614 7.199 13.671 1.00 1.05 71 THR A CA 7
ATOM 11018 C C . THR A 1 103 ? 1.828 5.688 13.646 1.00 0.90 71 THR A C 7
ATOM 11019 O O . THR A 1 103 ? 2.848 5.185 14.120 1.00 0.89 71 THR A O 7
ATOM 11030 N N . SER A 1 104 ? 0.864 4.973 13.079 1.00 0.90 72 SER A N 7
ATOM 11031 C CA . SER A 1 104 ? 0.959 3.531 12.943 1.00 0.92 72 SER A CA 7
ATOM 11032 C C . SER A 1 104 ? 1.866 3.169 11.768 1.00 0.73 72 SER A C 7
ATOM 11033 O O . SER A 1 104 ? 2.366 2.048 11.672 1.00 0.76 72 SER A O 7
ATOM 11041 N N . ILE A 1 105 ? 2.083 4.133 10.880 1.00 0.62 73 ILE A N 7
ATOM 11042 C CA . ILE A 1 105 ? 2.963 3.938 9.743 1.00 0.52 73 ILE A CA 7
ATOM 11043 C C . ILE A 1 105 ? 4.393 4.290 10.139 1.00 0.51 73 ILE A C 7
ATOM 11044 O O . ILE A 1 105 ? 4.823 5.440 10.020 1.00 0.60 73 ILE A O 7
ATOM 11060 N N . VAL A 1 106 ? 5.119 3.302 10.637 1.00 0.49 74 VAL A N 7
ATOM 11061 C CA . VAL A 1 106 ? 6.484 3.516 11.089 1.00 0.57 74 VAL A CA 7
ATOM 11062 C C . VAL A 1 106 ? 7.478 3.034 10.040 1.00 0.45 74 VAL A C 7
ATOM 11063 O O . VAL A 1 106 ? 8.406 3.757 9.668 1.00 0.52 74 VAL A O 7
ATOM 11076 N N . THR A 1 107 ? 7.277 1.818 9.559 1.00 0.36 75 THR A N 7
ATOM 11077 C CA . THR A 1 107 ? 8.154 1.254 8.554 1.00 0.34 75 THR A CA 7
ATOM 11078 C C . THR A 1 107 ? 7.455 1.192 7.205 1.00 0.31 75 THR A C 7
ATOM 11079 O O . THR A 1 107 ? 6.233 1.344 7.132 1.00 0.33 75 THR A O 7
ATOM 11090 N N . VAL A 1 108 ? 8.218 0.974 6.145 1.00 0.29 76 VAL A N 7
ATOM 11091 C CA . VAL A 1 108 ? 7.648 0.873 4.808 1.00 0.28 76 VAL A CA 7
ATOM 11092 C C . VAL A 1 108 ? 6.643 -0.275 4.751 1.00 0.27 76 VAL A C 7
ATOM 11093 O O . VAL A 1 108 ? 5.590 -0.162 4.120 1.00 0.30 76 VAL A O 7
ATOM 11106 N N . ALA A 1 109 ? 6.969 -1.359 5.449 1.00 0.28 77 ALA A N 7
ATOM 11107 C CA . ALA A 1 109 ? 6.108 -2.533 5.523 1.00 0.31 77 ALA A CA 7
ATOM 11108 C C . ALA A 1 109 ? 4.685 -2.167 5.930 1.00 0.31 77 ALA A C 7
ATOM 11109 O O . ALA A 1 109 ? 3.727 -2.639 5.324 1.00 0.35 77 ALA A O 7
ATOM 11116 N N . ASP A 1 110 ? 4.556 -1.307 6.940 1.00 0.32 78 ASP A N 7
ATOM 11117 C CA . ASP A 1 110 ? 3.245 -0.916 7.467 1.00 0.37 78 ASP A CA 7
ATOM 11118 C C . ASP A 1 110 ? 2.383 -0.288 6.379 1.00 0.36 78 ASP A C 7
ATOM 11119 O O . ASP A 1 110 ? 1.184 -0.555 6.288 1.00 0.42 78 ASP A O 7
ATOM 11128 N N . LEU A 1 111 ? 3.003 0.544 5.555 1.00 0.32 79 LEU A N 7
ATOM 11129 C CA . LEU A 1 111 ? 2.295 1.241 4.492 1.00 0.34 79 LEU A CA 7
ATOM 11130 C C . LEU A 1 111 ? 2.074 0.321 3.296 1.00 0.31 79 LEU A C 7
ATOM 11131 O O . LEU A 1 111 ? 1.005 0.322 2.684 1.00 0.34 79 LEU A O 7
ATOM 11147 N N . ALA A 1 112 ? 3.087 -0.476 2.980 1.00 0.29 80 ALA A N 7
ATOM 11148 C CA . ALA A 1 112 ? 3.024 -1.385 1.846 1.00 0.33 80 ALA A CA 7
ATOM 11149 C C . ALA A 1 112 ? 1.945 -2.444 2.048 1.00 0.30 80 ALA A C 7
ATOM 11150 O O . ALA A 1 112 ? 1.136 -2.686 1.156 1.00 0.34 80 ALA A O 7
ATOM 11157 N N . ARG A 1 113 ? 1.920 -3.056 3.231 1.00 0.30 81 ARG A N 7
ATOM 11158 C CA . ARG A 1 113 ? 0.953 -4.108 3.521 1.00 0.35 81 ARG A CA 7
ATOM 11159 C C . ARG A 1 113 ? -0.469 -3.557 3.528 1.00 0.34 81 ARG A C 7
ATOM 11160 O O . ARG A 1 113 ? -1.420 -4.287 3.274 1.00 0.39 81 ARG A O 7
ATOM 11181 N N . ALA A 1 114 ? -0.603 -2.264 3.805 1.00 0.37 82 ALA A N 7
ATOM 11182 C CA . ALA A 1 114 ? -1.910 -1.620 3.826 1.00 0.45 82 ALA A CA 7
ATOM 11183 C C . ALA A 1 114 ? -2.568 -1.699 2.453 1.00 0.49 82 ALA A C 7
ATOM 11184 O O . ALA A 1 114 ? -3.677 -2.223 2.310 1.00 0.59 82 ALA A O 7
ATOM 11191 N N . TYR A 1 115 ? -1.866 -1.205 1.442 1.00 0.49 83 TYR A N 7
ATOM 11192 C CA . TYR A 1 115 ? -2.380 -1.202 0.079 1.00 0.60 83 TYR A CA 7
ATOM 11193 C C . TYR A 1 115 ? -2.317 -2.594 -0.547 1.00 0.62 83 TYR A C 7
ATOM 11194 O O . TYR A 1 115 ? -3.062 -2.898 -1.479 1.00 0.77 83 TYR A O 7
ATOM 11212 N N . ALA A 1 116 ? -1.433 -3.440 -0.029 1.00 0.51 84 ALA A N 7
ATOM 11213 C CA . ALA A 1 116 ? -1.294 -4.803 -0.534 1.00 0.55 84 ALA A CA 7
ATOM 11214 C C . ALA A 1 116 ? -2.370 -5.721 0.038 1.00 0.61 84 ALA A C 7
ATOM 11215 O O . ALA A 1 116 ? -2.614 -6.808 -0.484 1.00 0.72 84 ALA A O 7
ATOM 11222 N N . GLN A 1 117 ? -2.996 -5.288 1.121 1.00 0.65 85 GLN A N 7
ATOM 11223 C CA . GLN A 1 117 ? -4.069 -6.053 1.737 1.00 0.79 85 GLN A CA 7
ATOM 11224 C C . GLN A 1 117 ? -5.427 -5.542 1.270 1.00 0.96 85 GLN A C 7
ATOM 11225 O O . GLN A 1 117 ? -6.337 -6.326 1.005 1.00 1.19 85 GLN A O 7
ATOM 11239 N N . GLN A 1 118 ? -5.555 -4.228 1.157 1.00 1.06 86 GLN A N 7
ATOM 11240 C CA . GLN A 1 118 ? -6.818 -3.629 0.763 1.00 1.32 86 GLN A CA 7
ATOM 11241 C C . GLN A 1 118 ? -6.930 -3.566 -0.757 1.00 1.60 86 GLN A C 7
ATOM 11242 O O . GLN A 1 118 ? -6.121 -2.915 -1.422 1.00 1.83 86 GLN A O 7
ATOM 11256 N N . GLY A 1 119 ? -7.928 -4.251 -1.294 1.00 1.82 87 GLY A N 7
ATOM 11257 C CA . GLY A 1 119 ? -8.138 -4.269 -2.728 1.00 2.21 87 GLY A CA 7
ATOM 11258 C C . GLY A 1 119 ? -7.076 -5.060 -3.456 1.00 2.47 87 GLY A C 7
ATOM 11259 O O . GLY A 1 119 ? -6.677 -4.708 -4.566 1.00 2.96 87 GLY A O 7
ATOM 11263 N N . VAL A 1 120 ? -6.606 -6.124 -2.827 1.00 2.43 88 VAL A N 7
ATOM 11264 C CA . VAL A 1 120 ? -5.600 -6.977 -3.435 1.00 2.94 88 VAL A CA 7
ATOM 11265 C C . VAL A 1 120 ? -6.244 -7.915 -4.449 1.00 3.34 88 VAL A C 7
ATOM 11266 O O . VAL A 1 120 ? -7.277 -8.527 -4.173 1.00 3.41 88 VAL A O 7
ATOM 11279 N N . PRO A 1 121 ? -5.662 -8.002 -5.652 1.00 3.89 89 PRO A N 7
ATOM 11280 C CA . PRO A 1 121 ? -6.137 -8.913 -6.689 1.00 4.51 89 PRO A CA 7
ATOM 11281 C C . PRO A 1 121 ? -6.027 -10.366 -6.244 1.00 4.91 89 PRO A C 7
ATOM 11282 O O . PRO A 1 121 ? -4.928 -10.918 -6.144 1.00 5.20 89 PRO A O 7
ATOM 11293 N N . GLY A 1 122 ? -7.166 -10.976 -5.973 1.00 5.15 90 GLY A N 7
ATOM 11294 C CA . GLY A 1 122 ? -7.180 -12.343 -5.510 1.00 5.78 90 GLY A CA 7
ATOM 11295 C C . GLY A 1 122 ? -7.462 -13.314 -6.631 1.00 6.35 90 GLY A C 7
ATOM 11296 O O . GLY A 1 122 ? -7.980 -12.916 -7.678 1.00 6.50 90 GLY A O 7
ATOM 11300 N N . PRO A 1 123 ? -7.139 -14.600 -6.444 1.00 6.96 91 PRO A N 7
ATOM 11301 C CA . PRO A 1 123 ? -7.366 -15.621 -7.460 1.00 7.73 91 PRO A CA 7
ATOM 11302 C C . PRO A 1 123 ? -8.849 -15.847 -7.685 1.00 7.82 91 PRO A C 7
ATOM 11303 O O . PRO A 1 123 ? -9.575 -16.216 -6.760 1.00 7.67 91 PRO A O 7
ATOM 11314 N N . SER A 1 124 ? -9.298 -15.607 -8.903 1.00 8.30 92 SER A N 7
ATOM 11315 C CA . SER A 1 124 ? -10.695 -15.790 -9.240 1.00 8.68 92 SER A CA 7
ATOM 11316 C C . SER A 1 124 ? -11.058 -17.271 -9.177 1.00 9.34 92 SER A C 7
ATOM 11317 O O . SER A 1 124 ? -10.503 -18.083 -9.917 1.00 9.92 92 SER A O 7
ATOM 11325 N N . PRO A 1 125 ? -11.991 -17.640 -8.287 1.00 9.44 93 PRO A N 7
ATOM 11326 C CA . PRO A 1 125 ? -12.469 -19.015 -8.179 1.00 10.20 93 PRO A CA 7
ATOM 11327 C C . PRO A 1 125 ? -13.488 -19.322 -9.266 1.00 10.96 93 PRO A C 7
ATOM 11328 O O . PRO A 1 125 ? -13.885 -20.469 -9.468 1.00 11.69 93 PRO A O 7
ATOM 11339 N N . ASP A 1 126 ? -13.884 -18.273 -9.970 1.00 10.89 94 ASP A N 7
ATOM 11340 C CA . ASP A 1 126 ? -14.853 -18.373 -11.047 1.00 11.70 94 ASP A CA 7
ATOM 11341 C C . ASP A 1 126 ? -14.337 -17.680 -12.313 1.00 11.90 94 ASP A C 7
ATOM 11342 O O . ASP A 1 126 ? -14.974 -16.770 -12.834 1.00 11.65 94 ASP A O 7
ATOM 11351 N N . PRO A 1 127 ? -13.185 -18.119 -12.853 1.00 12.53 95 PRO A N 7
ATOM 11352 C CA . PRO A 1 127 ? -12.566 -17.461 -14.003 1.00 12.95 95 PRO A CA 7
ATOM 11353 C C . PRO A 1 127 ? -13.334 -17.713 -15.295 1.00 13.54 95 PRO A C 7
ATOM 11354 O O . PRO A 1 127 ? -13.291 -16.910 -16.229 1.00 13.87 95 PRO A O 7
ATOM 11365 N N . LEU A 1 128 ? -14.042 -18.828 -15.332 1.00 13.80 96 LEU A N 7
ATOM 11366 C CA . LEU A 1 128 ? -14.831 -19.195 -16.494 1.00 14.53 96 LEU A CA 7
ATOM 11367 C C . LEU A 1 128 ? -16.246 -18.643 -16.355 1.00 14.23 96 LEU A C 7
ATOM 11368 O O . LEU A 1 128 ? -16.804 -18.092 -17.301 1.00 14.80 96 LEU A O 7
ATOM 11384 N N . ASP A 1 129 ? -16.811 -18.773 -15.159 1.00 13.43 97 ASP A N 7
ATOM 11385 C CA . ASP A 1 129 ? -18.181 -18.329 -14.908 1.00 13.21 97 ASP A CA 7
ATOM 11386 C C . ASP A 1 129 ? -18.299 -16.814 -15.011 1.00 13.07 97 ASP A C 7
ATOM 11387 O O . ASP A 1 129 ? -19.346 -16.292 -15.387 1.00 13.44 97 ASP A O 7
ATOM 11396 N N . ALA A 1 130 ? -17.219 -16.112 -14.687 1.00 12.70 98 ALA A N 7
ATOM 11397 C CA . ALA A 1 130 ? -17.195 -14.660 -14.798 1.00 12.73 98 ALA A CA 7
ATOM 11398 C C . ALA A 1 130 ? -17.218 -14.228 -16.260 1.00 13.69 98 ALA A C 7
ATOM 11399 O O . ALA A 1 130 ? -17.603 -13.105 -16.577 1.00 14.00 98 ALA A O 7
ATOM 11406 N N . GLN A 1 131 ? -16.819 -15.129 -17.151 1.00 14.27 99 GLN A N 7
ATOM 11407 C CA . GLN A 1 131 ? -16.762 -14.823 -18.573 1.00 15.26 99 GLN A CA 7
ATOM 11408 C C . GLN A 1 131 ? -18.166 -14.699 -19.156 1.00 15.81 99 GLN A C 7
ATOM 11409 O O . GLN A 1 131 ? -18.519 -13.669 -19.730 1.00 16.48 99 GLN A O 7
ATOM 11423 N N . LEU A 1 132 ? -18.979 -15.733 -18.982 1.00 15.62 100 LEU A N 7
ATOM 11424 C CA . LEU A 1 132 ? -20.339 -15.720 -19.514 1.00 16.22 100 LEU A CA 7
ATOM 11425 C C . LEU A 1 132 ? -21.308 -15.088 -18.513 1.00 16.11 100 LEU A C 7
ATOM 11426 O O . LEU A 1 132 ? -22.521 -15.296 -18.580 1.00 16.32 100 LEU A O 7
ATOM 11442 N N . ARG A 1 133 ? -20.758 -14.313 -17.588 1.00 15.92 101 ARG A N 7
ATOM 11443 C CA . ARG A 1 133 ? -21.560 -13.595 -16.606 1.00 15.95 101 ARG A CA 7
ATOM 11444 C C . ARG A 1 133 ? -22.108 -12.311 -17.219 1.00 16.67 101 ARG A C 7
ATOM 11445 O O . ARG A 1 133 ? -23.179 -11.833 -16.845 1.00 16.96 101 ARG A O 7
ATOM 11466 N N . ASP A 1 134 ? -21.362 -11.764 -18.172 1.00 17.07 102 ASP A N 7
ATOM 11467 C CA . ASP A 1 134 ? -21.765 -10.547 -18.873 1.00 17.84 102 ASP A CA 7
ATOM 11468 C C . ASP A 1 134 ? -22.912 -10.837 -19.840 1.00 18.30 102 ASP A C 7
ATOM 11469 O O . ASP A 1 134 ? -23.747 -9.974 -20.117 1.00 18.98 102 ASP A O 7
ATOM 11478 N N . LEU A 1 135 ? -22.953 -12.065 -20.335 1.00 18.02 103 LEU A N 7
ATOM 11479 C CA . LEU A 1 135 ? -23.968 -12.471 -21.295 1.00 18.52 103 LEU A CA 7
ATOM 11480 C C . LEU A 1 135 ? -25.229 -12.944 -20.583 1.00 18.60 103 LEU A C 7
ATOM 11481 O O . LEU A 1 135 ? -25.186 -13.863 -19.766 1.00 18.46 103 LEU A O 7
ATOM 11497 N N . ARG A 1 136 ? -26.350 -12.311 -20.895 1.00 18.97 104 ARG A N 7
ATOM 11498 C CA . ARG A 1 136 ? -27.631 -12.690 -20.318 1.00 19.25 104 ARG A CA 7
ATOM 11499 C C . ARG A 1 136 ? -28.236 -13.840 -21.111 1.00 20.06 104 ARG A C 7
ATOM 11500 O O . ARG A 1 136 ? -28.655 -13.657 -22.255 1.00 20.50 104 ARG A O 7
ATOM 11521 N N . GLN A 1 137 ? -28.268 -15.021 -20.511 1.00 20.36 105 GLN A N 7
ATOM 11522 C CA . GLN A 1 137 ? -28.763 -16.206 -21.194 1.00 21.23 105 GLN A CA 7
ATOM 11523 C C . GLN A 1 137 ? -30.253 -16.402 -20.930 1.00 21.37 105 GLN A C 7
ATOM 11524 O O . GLN A 1 137 ? -30.751 -16.100 -19.842 1.00 21.50 105 GLN A O 7
ATOM 11538 N N . LEU A 1 138 ? -30.960 -16.899 -21.929 1.00 21.46 106 LEU A N 7
ATOM 11539 C CA . LEU A 1 138 ? -32.384 -17.148 -21.806 1.00 21.72 106 LEU A CA 7
ATOM 11540 C C . LEU A 1 138 ? -32.677 -18.615 -22.086 1.00 22.33 106 LEU A C 7
ATOM 11541 O O . LEU A 1 138 ? -32.522 -19.043 -23.249 1.00 22.57 106 LEU A O 7
ATOM 11558 N N . GLY A 1 28 ? 2.788 -25.811 -10.802 1.00 5.43 -4 GLY A N 8
ATOM 11559 C CA . GLY A 1 28 ? 2.493 -25.532 -9.377 1.00 4.83 -4 GLY A CA 8
ATOM 11560 C C . GLY A 1 28 ? 3.148 -24.253 -8.911 1.00 4.18 -4 GLY A C 8
ATOM 11561 O O . GLY A 1 28 ? 4.149 -23.819 -9.484 1.00 4.27 -4 GLY A O 8
ATOM 11565 N N . ILE A 1 29 ? 2.593 -23.645 -7.876 1.00 3.81 -3 ILE A N 8
ATOM 11566 C CA . ILE A 1 29 ? 3.107 -22.380 -7.378 1.00 3.35 -3 ILE A CA 8
ATOM 11567 C C . ILE A 1 29 ? 3.682 -22.531 -5.979 1.00 2.96 -3 ILE A C 8
ATOM 11568 O O . ILE A 1 29 ? 3.355 -23.477 -5.256 1.00 3.17 -3 ILE A O 8
ATOM 11584 N N . ASP A 1 30 ? 4.558 -21.608 -5.619 1.00 2.59 -2 ASP A N 8
ATOM 11585 C CA . ASP A 1 30 ? 5.166 -21.573 -4.304 1.00 2.41 -2 ASP A CA 8
ATOM 11586 C C . ASP A 1 30 ? 4.688 -20.338 -3.541 1.00 2.20 -2 ASP A C 8
ATOM 11587 O O . ASP A 1 30 ? 5.308 -19.275 -3.596 1.00 2.05 -2 ASP A O 8
ATOM 11596 N N . PRO A 1 31 ? 3.566 -20.480 -2.811 1.00 2.29 -1 PRO A N 8
ATOM 11597 C CA . PRO A 1 31 ? 2.877 -19.359 -2.147 1.00 2.22 -1 PRO A CA 8
ATOM 11598 C C . PRO A 1 31 ? 3.750 -18.582 -1.163 1.00 2.13 -1 PRO A C 8
ATOM 11599 O O . PRO A 1 31 ? 3.593 -17.372 -1.027 1.00 2.08 -1 PRO A O 8
ATOM 11610 N N . PHE A 1 32 ? 4.667 -19.264 -0.485 1.00 2.17 0 PHE A N 8
ATOM 11611 C CA . PHE A 1 32 ? 5.521 -18.610 0.505 1.00 2.18 0 PHE A CA 8
ATOM 11612 C C . PHE A 1 32 ? 6.334 -17.487 -0.135 1.00 1.96 0 PHE A C 8
ATOM 11613 O O . PHE A 1 32 ? 6.294 -16.338 0.311 1.00 1.91 0 PHE A O 8
ATOM 11630 N N . THR A 1 33 ? 7.054 -17.821 -1.189 1.00 1.91 1 THR A N 8
ATOM 11631 C CA . THR A 1 33 ? 7.874 -16.852 -1.887 1.00 1.79 1 THR A CA 8
ATOM 11632 C C . THR A 1 33 ? 7.021 -15.942 -2.770 1.00 1.62 1 THR A C 8
ATOM 11633 O O . THR A 1 33 ? 7.394 -14.800 -3.043 1.00 1.47 1 THR A O 8
ATOM 11644 N N . LEU A 1 34 ? 5.867 -16.450 -3.191 1.00 1.68 2 LEU A N 8
ATOM 11645 C CA . LEU A 1 34 ? 4.922 -15.675 -3.987 1.00 1.59 2 LEU A CA 8
ATOM 11646 C C . LEU A 1 34 ? 4.342 -14.540 -3.144 1.00 1.41 2 LEU A C 8
ATOM 11647 O O . LEU A 1 34 ? 4.187 -13.415 -3.622 1.00 1.32 2 LEU A O 8
ATOM 11663 N N . ASN A 1 35 ? 4.050 -14.839 -1.883 1.00 1.39 3 ASN A N 8
ATOM 11664 C CA . ASN A 1 35 ? 3.498 -13.856 -0.956 1.00 1.27 3 ASN A CA 8
ATOM 11665 C C . ASN A 1 35 ? 4.462 -12.689 -0.778 1.00 1.13 3 ASN A C 8
ATOM 11666 O O . ASN A 1 35 ? 4.049 -11.544 -0.602 1.00 1.04 3 ASN A O 8
ATOM 11677 N N . HIS A 1 36 ? 5.752 -12.983 -0.835 1.00 1.17 4 HIS A N 8
ATOM 11678 C CA . HIS A 1 36 ? 6.769 -11.945 -0.745 1.00 1.10 4 HIS A CA 8
ATOM 11679 C C . HIS A 1 36 ? 7.001 -11.299 -2.107 1.00 1.02 4 HIS A C 8
ATOM 11680 O O . HIS A 1 36 ? 7.385 -10.138 -2.191 1.00 0.91 4 HIS A O 8
ATOM 11695 N N . GLN A 1 37 ? 6.747 -12.055 -3.169 1.00 1.10 5 GLN A N 8
ATOM 11696 C CA . GLN A 1 37 ? 6.881 -11.539 -4.528 1.00 1.08 5 GLN A CA 8
ATOM 11697 C C . GLN A 1 37 ? 5.847 -10.448 -4.791 1.00 0.94 5 GLN A C 8
ATOM 11698 O O . GLN A 1 37 ? 6.181 -9.371 -5.285 1.00 0.87 5 GLN A O 8
ATOM 11712 N N . VAL A 1 38 ? 4.593 -10.730 -4.455 1.00 0.96 6 VAL A N 8
ATOM 11713 C CA . VAL A 1 38 ? 3.527 -9.752 -4.629 1.00 0.91 6 VAL A CA 8
ATOM 11714 C C . VAL A 1 38 ? 3.720 -8.583 -3.663 1.00 0.76 6 VAL A C 8
ATOM 11715 O O . VAL A 1 38 ? 3.353 -7.446 -3.962 1.00 0.70 6 VAL A O 8
ATOM 11728 N N . MET A 1 39 ? 4.326 -8.869 -2.516 1.00 0.75 7 MET A N 8
ATOM 11729 C CA . MET A 1 39 ? 4.653 -7.835 -1.544 1.00 0.65 7 MET A CA 8
ATOM 11730 C C . MET A 1 39 ? 5.712 -6.902 -2.121 1.00 0.59 7 MET A C 8
ATOM 11731 O O . MET A 1 39 ? 5.634 -5.683 -1.974 1.00 0.56 7 MET A O 8
ATOM 11745 N N . ASP A 1 40 ? 6.690 -7.492 -2.804 1.00 0.63 8 ASP A N 8
ATOM 11746 C CA . ASP A 1 40 ? 7.750 -6.733 -3.457 1.00 0.61 8 ASP A CA 8
ATOM 11747 C C . ASP A 1 40 ? 7.182 -5.844 -4.556 1.00 0.54 8 ASP A C 8
ATOM 11748 O O . ASP A 1 40 ? 7.699 -4.760 -4.817 1.00 0.50 8 ASP A O 8
ATOM 11757 N N . GLN A 1 41 ? 6.108 -6.306 -5.189 1.00 0.57 9 GLN A N 8
ATOM 11758 C CA . GLN A 1 41 ? 5.418 -5.519 -6.207 1.00 0.54 9 GLN A CA 8
ATOM 11759 C C . GLN A 1 41 ? 4.853 -4.241 -5.588 1.00 0.45 9 GLN A C 8
ATOM 11760 O O . GLN A 1 41 ? 4.961 -3.155 -6.161 1.00 0.43 9 GLN A O 8
ATOM 11774 N N . VAL A 1 42 ? 4.262 -4.381 -4.409 1.00 0.46 10 VAL A N 8
ATOM 11775 C CA . VAL A 1 42 ? 3.712 -3.241 -3.688 1.00 0.44 10 VAL A CA 8
ATOM 11776 C C . VAL A 1 42 ? 4.839 -2.354 -3.164 1.00 0.37 10 VAL A C 8
ATOM 11777 O O . VAL A 1 42 ? 4.768 -1.125 -3.245 1.00 0.39 10 VAL A O 8
ATOM 11790 N N . PHE A 1 43 ? 5.887 -2.985 -2.641 1.00 0.35 11 PHE A N 8
ATOM 11791 C CA . PHE A 1 43 ? 7.053 -2.258 -2.154 1.00 0.35 11 PHE A CA 8
ATOM 11792 C C . PHE A 1 43 ? 7.714 -1.481 -3.287 1.00 0.31 11 PHE A C 8
ATOM 11793 O O . PHE A 1 43 ? 8.163 -0.356 -3.097 1.00 0.33 11 PHE A O 8
ATOM 11810 N N . ASP A 1 44 ? 7.761 -2.082 -4.467 1.00 0.31 12 ASP A N 8
ATOM 11811 C CA . ASP A 1 44 ? 8.329 -1.426 -5.640 1.00 0.31 12 ASP A CA 8
ATOM 11812 C C . ASP A 1 44 ? 7.590 -0.129 -5.940 1.00 0.29 12 ASP A C 8
ATOM 11813 O O . ASP A 1 44 ? 8.193 0.865 -6.338 1.00 0.31 12 ASP A O 8
ATOM 11822 N N . GLN A 1 45 ? 6.283 -0.138 -5.721 1.00 0.30 13 GLN A N 8
ATOM 11823 C CA . GLN A 1 45 ? 5.464 1.031 -5.985 1.00 0.34 13 GLN A CA 8
ATOM 11824 C C . GLN A 1 45 ? 5.740 2.133 -4.964 1.00 0.34 13 GLN A C 8
ATOM 11825 O O . GLN A 1 45 ? 5.861 3.306 -5.328 1.00 0.38 13 GLN A O 8
ATOM 11839 N N . VAL A 1 46 ? 5.848 1.765 -3.690 1.00 0.34 14 VAL A N 8
ATOM 11840 C CA . VAL A 1 46 ? 6.133 2.750 -2.653 1.00 0.38 14 VAL A CA 8
ATOM 11841 C C . VAL A 1 46 ? 7.574 3.244 -2.778 1.00 0.37 14 VAL A C 8
ATOM 11842 O O . VAL A 1 46 ? 7.851 4.421 -2.572 1.00 0.42 14 VAL A O 8
ATOM 11855 N N . GLU A 1 47 ? 8.476 2.337 -3.151 1.00 0.35 15 GLU A N 8
ATOM 11856 C CA . GLU A 1 47 ? 9.866 2.687 -3.424 1.00 0.40 15 GLU A CA 8
ATOM 11857 C C . GLU A 1 47 ? 9.928 3.678 -4.580 1.00 0.40 15 GLU A C 8
ATOM 11858 O O . GLU A 1 47 ? 10.620 4.697 -4.510 1.00 0.45 15 GLU A O 8
ATOM 11870 N N . HIS A 1 48 ? 9.182 3.365 -5.636 1.00 0.37 16 HIS A N 8
ATOM 11871 C CA . HIS A 1 48 ? 9.077 4.225 -6.805 1.00 0.42 16 HIS A CA 8
ATOM 11872 C C . HIS A 1 48 ? 8.620 5.620 -6.391 1.00 0.41 16 HIS A C 8
ATOM 11873 O O . HIS A 1 48 ? 9.214 6.615 -6.789 1.00 0.45 16 HIS A O 8
ATOM 11888 N N . GLN A 1 49 ? 7.569 5.674 -5.581 1.00 0.38 17 GLN A N 8
ATOM 11889 C CA . GLN A 1 49 ? 7.022 6.941 -5.108 1.00 0.40 17 GLN A CA 8
ATOM 11890 C C . GLN A 1 49 ? 8.030 7.704 -4.251 1.00 0.38 17 GLN A C 8
ATOM 11891 O O . GLN A 1 49 ? 8.232 8.900 -4.447 1.00 0.43 17 GLN A O 8
ATOM 11905 N N . ILE A 1 50 ? 8.665 7.008 -3.313 1.00 0.35 18 ILE A N 8
ATOM 11906 C CA . ILE A 1 50 ? 9.656 7.632 -2.441 1.00 0.37 18 ILE A CA 8
ATOM 11907 C C . ILE A 1 50 ? 10.787 8.248 -3.258 1.00 0.39 18 ILE A C 8
ATOM 11908 O O . ILE A 1 50 ? 11.143 9.411 -3.065 1.00 0.42 18 ILE A O 8
ATOM 11924 N N . ALA A 1 51 ? 11.326 7.471 -4.189 1.00 0.40 19 ALA A N 8
ATOM 11925 C CA . ALA A 1 51 ? 12.405 7.942 -5.048 1.00 0.45 19 ALA A CA 8
ATOM 11926 C C . ALA A 1 51 ? 11.920 9.054 -5.975 1.00 0.47 19 ALA A C 8
ATOM 11927 O O . ALA A 1 51 ? 12.664 9.981 -6.291 1.00 0.51 19 ALA A O 8
ATOM 11934 N N . GLN A 1 52 ? 10.667 8.955 -6.394 1.00 0.46 20 GLN A N 8
ATOM 11935 C CA . GLN A 1 52 ? 10.055 9.954 -7.261 1.00 0.51 20 GLN A CA 8
ATOM 11936 C C . GLN A 1 52 ? 9.933 11.296 -6.538 1.00 0.50 20 GLN A C 8
ATOM 11937 O O . GLN A 1 52 ? 10.278 12.341 -7.087 1.00 0.55 20 GLN A O 8
ATOM 11951 N N . VAL A 1 53 ? 9.448 11.255 -5.306 1.00 0.48 21 VAL A N 8
ATOM 11952 C CA . VAL A 1 53 ? 9.258 12.459 -4.510 1.00 0.54 21 VAL A CA 8
ATOM 11953 C C . VAL A 1 53 ? 10.599 13.035 -4.054 1.00 0.57 21 VAL A C 8
ATOM 11954 O O . VAL A 1 53 ? 10.950 14.170 -4.397 1.00 0.66 21 VAL A O 8
ATOM 11967 N N . LEU A 1 54 ? 11.345 12.237 -3.299 1.00 0.54 22 LEU A N 8
ATOM 11968 C CA . LEU A 1 54 ? 12.610 12.665 -2.722 1.00 0.61 22 LEU A CA 8
ATOM 11969 C C . LEU A 1 54 ? 13.618 13.042 -3.804 1.00 0.61 22 LEU A C 8
ATOM 11970 O O . LEU A 1 54 ? 14.271 14.084 -3.725 1.00 0.68 22 LEU A O 8
ATOM 11986 N N . GLY A 1 55 ? 13.726 12.196 -4.822 1.00 0.61 23 GLY A N 8
ATOM 11987 C CA . GLY A 1 55 ? 14.703 12.410 -5.872 1.00 0.73 23 GLY A CA 8
ATOM 11988 C C . GLY A 1 55 ? 14.431 13.658 -6.687 1.00 0.81 23 GLY A C 8
ATOM 11989 O O . GLY A 1 55 ? 15.362 14.359 -7.081 1.00 0.94 23 GLY A O 8
ATOM 11993 N N . ALA A 1 56 ? 13.159 13.946 -6.937 1.00 0.80 24 ALA A N 8
ATOM 11994 C CA . ALA A 1 56 ? 12.783 15.115 -7.722 1.00 0.96 24 ALA A CA 8
ATOM 11995 C C . ALA A 1 56 ? 13.161 16.404 -7.007 1.00 1.01 24 ALA A C 8
ATOM 11996 O O . ALA A 1 56 ? 13.451 17.417 -7.643 1.00 1.19 24 ALA A O 8
ATOM 12003 N N . LYS A 1 57 ? 13.163 16.362 -5.682 1.00 0.92 25 LYS A N 8
ATOM 12004 C CA . LYS A 1 57 ? 13.518 17.530 -4.888 1.00 1.04 25 LYS A CA 8
ATOM 12005 C C . LYS A 1 57 ? 15.016 17.566 -4.603 1.00 1.06 25 LYS A C 8
ATOM 12006 O O . LYS A 1 57 ? 15.494 18.412 -3.848 1.00 1.18 25 LYS A O 8
ATOM 12025 N N . GLY A 1 58 ? 15.752 16.643 -5.207 1.00 1.00 26 GLY A N 8
ATOM 12026 C CA . GLY A 1 58 ? 17.192 16.615 -5.042 1.00 1.09 26 GLY A CA 8
ATOM 12027 C C . GLY A 1 58 ? 17.616 16.078 -3.690 1.00 1.08 26 GLY A C 8
ATOM 12028 O O . GLY A 1 58 ? 18.712 16.377 -3.209 1.00 1.22 26 GLY A O 8
ATOM 12032 N N . GLY A 1 59 ? 16.749 15.287 -3.072 1.00 0.99 27 GLY A N 8
ATOM 12033 C CA . GLY A 1 59 ? 17.060 14.705 -1.782 1.00 1.09 27 GLY A CA 8
ATOM 12034 C C . GLY A 1 59 ? 18.120 13.626 -1.886 1.00 1.07 27 GLY A C 8
ATOM 12035 O O . GLY A 1 59 ? 18.413 13.150 -2.985 1.00 1.10 27 GLY A O 8
ATOM 12039 N N . PRO A 1 60 ? 18.722 13.226 -0.761 1.00 1.17 28 PRO A N 8
ATOM 12040 C CA . PRO A 1 60 ? 19.763 12.195 -0.747 1.00 1.26 28 PRO A CA 8
ATOM 12041 C C . PRO A 1 60 ? 19.209 10.824 -1.114 1.00 1.05 28 PRO A C 8
ATOM 12042 O O . PRO A 1 60 ? 18.130 10.440 -0.664 1.00 0.97 28 PRO A O 8
ATOM 12053 N N . LEU A 1 61 ? 19.940 10.091 -1.943 1.00 1.10 29 LEU A N 8
ATOM 12054 C CA . LEU A 1 61 ? 19.520 8.756 -2.327 1.00 1.03 29 LEU A CA 8
ATOM 12055 C C . LEU A 1 61 ? 19.759 7.790 -1.179 1.00 0.95 29 LEU A C 8
ATOM 12056 O O . LEU A 1 61 ? 20.901 7.457 -0.853 1.00 1.15 29 LEU A O 8
ATOM 12072 N N . VAL A 1 62 ? 18.677 7.353 -0.564 1.00 0.79 30 VAL A N 8
ATOM 12073 C CA . VAL A 1 62 ? 18.745 6.458 0.573 1.00 0.80 30 VAL A CA 8
ATOM 12074 C C . VAL A 1 62 ? 18.160 5.097 0.219 1.00 0.73 30 VAL A C 8
ATOM 12075 O O . VAL A 1 62 ? 17.269 4.995 -0.628 1.00 0.75 30 VAL A O 8
ATOM 12088 N N . ALA A 1 63 ? 18.679 4.055 0.845 1.00 0.80 31 ALA A N 8
ATOM 12089 C CA . ALA A 1 63 ? 18.221 2.700 0.580 1.00 0.79 31 ALA A CA 8
ATOM 12090 C C . ALA A 1 63 ? 16.992 2.378 1.415 1.00 0.65 31 ALA A C 8
ATOM 12091 O O . ALA A 1 63 ? 17.102 1.950 2.565 1.00 0.73 31 ALA A O 8
ATOM 12098 N N . VAL A 1 64 ? 15.822 2.602 0.838 1.00 0.55 32 VAL A N 8
ATOM 12099 C CA . VAL A 1 64 ? 14.576 2.318 1.525 1.00 0.49 32 VAL A CA 8
ATOM 12100 C C . VAL A 1 64 ? 14.291 0.821 1.510 1.00 0.36 32 VAL A C 8
ATOM 12101 O O . VAL A 1 64 ? 14.374 0.168 0.470 1.00 0.44 32 VAL A O 8
ATOM 12114 N N . GLU A 1 65 ? 13.993 0.279 2.677 1.00 0.37 33 GLU A N 8
ATOM 12115 C CA . GLU A 1 65 ? 13.709 -1.136 2.814 1.00 0.44 33 GLU A CA 8
ATOM 12116 C C . GLU A 1 65 ? 12.286 -1.329 3.309 1.00 0.42 33 GLU A C 8
ATOM 12117 O O . GLU A 1 65 ? 11.707 -0.436 3.925 1.00 0.46 33 GLU A O 8
ATOM 12129 N N . ILE A 1 66 ? 11.725 -2.498 3.052 1.00 0.44 34 ILE A N 8
ATOM 12130 C CA . ILE A 1 66 ? 10.366 -2.792 3.476 1.00 0.45 34 ILE A CA 8
ATOM 12131 C C . ILE A 1 66 ? 10.295 -2.906 5.002 1.00 0.36 34 ILE A C 8
ATOM 12132 O O . ILE A 1 66 ? 9.237 -2.749 5.602 1.00 0.41 34 ILE A O 8
ATOM 12148 N N . ASP A 1 67 ? 11.443 -3.139 5.627 1.00 0.37 35 ASP A N 8
ATOM 12149 C CA . ASP A 1 67 ? 11.503 -3.302 7.076 1.00 0.39 35 ASP A CA 8
ATOM 12150 C C . ASP A 1 67 ? 11.981 -2.027 7.766 1.00 0.38 35 ASP A C 8
ATOM 12151 O O . ASP A 1 67 ? 11.994 -1.953 8.994 1.00 0.50 35 ASP A O 8
ATOM 12160 N N . SER A 1 68 ? 12.371 -1.027 6.987 1.00 0.38 36 SER A N 8
ATOM 12161 C CA . SER A 1 68 ? 12.916 0.199 7.554 1.00 0.43 36 SER A CA 8
ATOM 12162 C C . SER A 1 68 ? 11.807 1.185 7.912 1.00 0.32 36 SER A C 8
ATOM 12163 O O . SER A 1 68 ? 10.698 1.118 7.370 1.00 0.32 36 SER A O 8
ATOM 12171 N N . ARG A 1 69 ? 12.110 2.084 8.840 1.00 0.35 37 ARG A N 8
ATOM 12172 C CA . ARG A 1 69 ? 11.187 3.141 9.227 1.00 0.36 37 ARG A CA 8
ATOM 12173 C C . ARG A 1 69 ? 11.353 4.332 8.301 1.00 0.37 37 ARG A C 8
ATOM 12174 O O . ARG A 1 69 ? 12.474 4.708 7.963 1.00 0.43 37 ARG A O 8
ATOM 12195 N N . PHE A 1 70 ? 10.228 4.931 7.916 1.00 0.37 38 PHE A N 8
ATOM 12196 C CA . PHE A 1 70 ? 10.225 6.090 7.021 1.00 0.40 38 PHE A CA 8
ATOM 12197 C C . PHE A 1 70 ? 11.064 7.227 7.589 1.00 0.44 38 PHE A C 8
ATOM 12198 O O . PHE A 1 70 ? 11.628 8.030 6.844 1.00 0.50 38 PHE A O 8
ATOM 12215 N N . SER A 1 71 ? 11.144 7.280 8.911 1.00 0.52 39 SER A N 8
ATOM 12216 C CA . SER A 1 71 ? 11.912 8.299 9.602 1.00 0.63 39 SER A CA 8
ATOM 12217 C C . SER A 1 71 ? 13.394 8.225 9.227 1.00 0.56 39 SER A C 8
ATOM 12218 O O . SER A 1 71 ? 14.067 9.250 9.114 1.00 0.56 39 SER A O 8
ATOM 12226 N N . ASP A 1 72 ? 13.887 7.009 9.000 1.00 0.61 40 ASP A N 8
ATOM 12227 C CA . ASP A 1 72 ? 15.303 6.796 8.706 1.00 0.66 40 ASP A CA 8
ATOM 12228 C C . ASP A 1 72 ? 15.644 7.287 7.306 1.00 0.62 40 ASP A C 8
ATOM 12229 O O . ASP A 1 72 ? 16.763 7.725 7.043 1.00 0.72 40 ASP A O 8
ATOM 12238 N N . LEU A 1 73 ? 14.665 7.230 6.415 1.00 0.58 41 LEU A N 8
ATOM 12239 C CA . LEU A 1 73 ? 14.866 7.675 5.042 1.00 0.64 41 LEU A CA 8
ATOM 12240 C C . LEU A 1 73 ? 14.696 9.188 4.946 1.00 0.61 41 LEU A C 8
ATOM 12241 O O . LEU A 1 73 ? 14.956 9.789 3.904 1.00 0.75 41 LEU A O 8
ATOM 12257 N N . GLY A 1 74 ? 14.273 9.798 6.047 1.00 0.52 42 GLY A N 8
ATOM 12258 C CA . GLY A 1 74 ? 14.115 11.237 6.088 1.00 0.56 42 GLY A CA 8
ATOM 12259 C C . GLY A 1 74 ? 12.711 11.675 5.731 1.00 0.47 42 GLY A C 8
ATOM 12260 O O . GLY A 1 74 ? 12.489 12.829 5.360 1.00 0.51 42 GLY A O 8
ATOM 12264 N N . LEU A 1 75 ? 11.764 10.757 5.841 1.00 0.45 43 LEU A N 8
ATOM 12265 C CA . LEU A 1 75 ? 10.377 11.051 5.522 1.00 0.40 43 LEU A CA 8
ATOM 12266 C C . LEU A 1 75 ? 9.570 11.256 6.797 1.00 0.41 43 LEU A C 8
ATOM 12267 O O . LEU A 1 75 ? 9.304 10.305 7.536 1.00 0.53 43 LEU A O 8
ATOM 12283 N N . SER A 1 76 ? 9.189 12.497 7.053 1.00 0.45 44 SER A N 8
ATOM 12284 C CA . SER A 1 76 ? 8.399 12.823 8.227 1.00 0.54 44 SER A CA 8
ATOM 12285 C C . SER A 1 76 ? 6.914 12.702 7.900 1.00 0.50 44 SER A C 8
ATOM 12286 O O . SER A 1 76 ? 6.555 12.334 6.780 1.00 0.42 44 SER A O 8
ATOM 12294 N N . SER A 1 77 ? 6.055 13.020 8.857 1.00 0.62 45 SER A N 8
ATOM 12295 C CA . SER A 1 77 ? 4.616 12.932 8.658 1.00 0.65 45 SER A CA 8
ATOM 12296 C C . SER A 1 77 ? 4.176 13.848 7.518 1.00 0.52 45 SER A C 8
ATOM 12297 O O . SER A 1 77 ? 3.355 13.471 6.679 1.00 0.51 45 SER A O 8
ATOM 12305 N N . LEU A 1 78 ? 4.760 15.040 7.486 1.00 0.52 46 LEU A N 8
ATOM 12306 C CA . LEU A 1 78 ? 4.467 16.026 6.453 1.00 0.50 46 LEU A CA 8
ATOM 12307 C C . LEU A 1 78 ? 4.820 15.482 5.070 1.00 0.44 46 LEU A C 8
ATOM 12308 O O . LEU A 1 78 ? 4.087 15.689 4.102 1.00 0.48 46 LEU A O 8
ATOM 12324 N N . ASP A 1 79 ? 5.939 14.771 4.996 1.00 0.42 47 ASP A N 8
ATOM 12325 C CA . ASP A 1 79 ? 6.390 14.173 3.743 1.00 0.41 47 ASP A CA 8
ATOM 12326 C C . ASP A 1 79 ? 5.498 12.998 3.376 1.00 0.36 47 ASP A C 8
ATOM 12327 O O . ASP A 1 79 ? 5.060 12.864 2.233 1.00 0.38 47 ASP A O 8
ATOM 12336 N N . LEU A 1 80 ? 5.224 12.157 4.366 1.00 0.39 48 LEU A N 8
ATOM 12337 C CA . LEU A 1 80 ? 4.406 10.967 4.170 1.00 0.46 48 LEU A CA 8
ATOM 12338 C C . LEU A 1 80 ? 2.993 11.329 3.740 1.00 0.47 48 LEU A C 8
ATOM 12339 O O . LEU A 1 80 ? 2.397 10.627 2.931 1.00 0.51 48 LEU A O 8
ATOM 12355 N N . ALA A 1 81 ? 2.463 12.422 4.273 1.00 0.47 49 ALA A N 8
ATOM 12356 C CA . ALA A 1 81 ? 1.137 12.892 3.886 1.00 0.55 49 ALA A CA 8
ATOM 12357 C C . ALA A 1 81 ? 1.060 13.081 2.374 1.00 0.50 49 ALA A C 8
ATOM 12358 O O . ALA A 1 81 ? 0.116 12.632 1.725 1.00 0.55 49 ALA A O 8
ATOM 12365 N N . THR A 1 82 ? 2.080 13.720 1.821 1.00 0.45 50 THR A N 8
ATOM 12366 C CA . THR A 1 82 ? 2.164 13.935 0.386 1.00 0.45 50 THR A CA 8
ATOM 12367 C C . THR A 1 82 ? 2.413 12.615 -0.342 1.00 0.39 50 THR A C 8
ATOM 12368 O O . THR A 1 82 ? 1.760 12.309 -1.343 1.00 0.40 50 THR A O 8
ATOM 12379 N N . LEU A 1 83 ? 3.347 11.833 0.191 1.00 0.35 51 LEU A N 8
ATOM 12380 C CA . LEU A 1 83 ? 3.718 10.547 -0.388 1.00 0.34 51 LEU A CA 8
ATOM 12381 C C . LEU A 1 83 ? 2.506 9.625 -0.510 1.00 0.35 51 LEU A C 8
ATOM 12382 O O . LEU A 1 83 ? 2.207 9.110 -1.588 1.00 0.40 51 LEU A O 8
ATOM 12398 N N . ILE A 1 84 ? 1.806 9.437 0.602 1.00 0.37 52 ILE A N 8
ATOM 12399 C CA . ILE A 1 84 ? 0.669 8.530 0.649 1.00 0.44 52 ILE A CA 8
ATOM 12400 C C . ILE A 1 84 ? -0.480 9.052 -0.213 1.00 0.41 52 ILE A C 8
ATOM 12401 O O . ILE A 1 84 ? -1.224 8.271 -0.792 1.00 0.43 52 ILE A O 8
ATOM 12417 N N . SER A 1 85 ? -0.605 10.371 -0.323 1.00 0.44 53 SER A N 8
ATOM 12418 C CA . SER A 1 85 ? -1.637 10.963 -1.169 1.00 0.50 53 SER A CA 8
ATOM 12419 C C . SER A 1 85 ? -1.431 10.572 -2.631 1.00 0.48 53 SER A C 8
ATOM 12420 O O . SER A 1 85 ? -2.385 10.230 -3.332 1.00 0.53 53 SER A O 8
ATOM 12428 N N . ASN A 1 86 ? -0.183 10.606 -3.083 1.00 0.47 54 ASN A N 8
ATOM 12429 C CA . ASN A 1 86 ? 0.138 10.199 -4.444 1.00 0.54 54 ASN A CA 8
ATOM 12430 C C . ASN A 1 86 ? -0.039 8.698 -4.598 1.00 0.47 54 ASN A C 8
ATOM 12431 O O . ASN A 1 86 ? -0.551 8.222 -5.609 1.00 0.57 54 ASN A O 8
ATOM 12442 N N . LEU A 1 87 ? 0.371 7.960 -3.572 1.00 0.40 55 LEU A N 8
ATOM 12443 C CA . LEU A 1 87 ? 0.245 6.509 -3.562 1.00 0.41 55 LEU A CA 8
ATOM 12444 C C . LEU A 1 87 ? -1.228 6.103 -3.605 1.00 0.40 55 LEU A C 8
ATOM 12445 O O . LEU A 1 87 ? -1.601 5.137 -4.275 1.00 0.42 55 LEU A O 8
ATOM 12461 N N . GLU A 1 88 ? -2.053 6.858 -2.885 1.00 0.43 56 GLU A N 8
ATOM 12462 C CA . GLU A 1 88 ? -3.498 6.665 -2.878 1.00 0.50 56 GLU A CA 8
ATOM 12463 C C . GLU A 1 88 ? -4.050 6.730 -4.299 1.00 0.48 56 GLU A C 8
ATOM 12464 O O . GLU A 1 88 ? -4.841 5.882 -4.708 1.00 0.54 56 GLU A O 8
ATOM 12476 N N . ALA A 1 89 ? -3.599 7.727 -5.051 1.00 0.47 57 ALA A N 8
ATOM 12477 C CA . ALA A 1 89 ? -4.049 7.929 -6.422 1.00 0.54 57 ALA A CA 8
ATOM 12478 C C . ALA A 1 89 ? -3.608 6.782 -7.333 1.00 0.50 57 ALA A C 8
ATOM 12479 O O . ALA A 1 89 ? -4.262 6.483 -8.334 1.00 0.65 57 ALA A O 8
ATOM 12486 N N . VAL A 1 90 ? -2.500 6.144 -6.973 1.00 0.39 58 VAL A N 8
ATOM 12487 C CA . VAL A 1 90 ? -1.954 5.038 -7.754 1.00 0.44 58 VAL A CA 8
ATOM 12488 C C . VAL A 1 90 ? -2.840 3.797 -7.652 1.00 0.48 58 VAL A C 8
ATOM 12489 O O . VAL A 1 90 ? -3.047 3.085 -8.636 1.00 0.58 58 VAL A O 8
ATOM 12502 N N . TYR A 1 91 ? -3.362 3.540 -6.463 1.00 0.48 59 TYR A N 8
ATOM 12503 C CA . TYR A 1 91 ? -4.188 2.360 -6.249 1.00 0.57 59 TYR A CA 8
ATOM 12504 C C . TYR A 1 91 ? -5.666 2.680 -6.413 1.00 0.67 59 TYR A C 8
ATOM 12505 O O . TYR A 1 91 ? -6.395 1.963 -7.093 1.00 0.74 59 TYR A O 8
ATOM 12523 N N . GLY A 1 92 ? -6.098 3.770 -5.793 1.00 0.79 60 GLY A N 8
ATOM 12524 C CA . GLY A 1 92 ? -7.505 4.120 -5.791 1.00 0.93 60 GLY A CA 8
ATOM 12525 C C . GLY A 1 92 ? -8.223 3.505 -4.610 1.00 1.01 60 GLY A C 8
ATOM 12526 O O . GLY A 1 92 ? -9.414 3.731 -4.400 1.00 1.23 60 GLY A O 8
ATOM 12530 N N . THR A 1 93 ? -7.486 2.725 -3.837 1.00 1.00 61 THR A N 8
ATOM 12531 C CA . THR A 1 93 ? -8.031 2.036 -2.685 1.00 1.17 61 THR A CA 8
ATOM 12532 C C . THR A 1 93 ? -7.353 2.499 -1.400 1.00 1.44 61 THR A C 8
ATOM 12533 O O . THR A 1 93 ? -6.246 3.036 -1.438 1.00 1.78 61 THR A O 8
ATOM 12544 N N . ASP A 1 94 ? -8.045 2.294 -0.284 1.00 1.59 62 ASP A N 8
ATOM 12545 C CA . ASP A 1 94 ? -7.536 2.607 1.057 1.00 1.95 62 ASP A CA 8
ATOM 12546 C C . ASP A 1 94 ? -7.120 4.076 1.197 1.00 1.51 62 ASP A C 8
ATOM 12547 O O . ASP A 1 94 ? -5.933 4.402 1.253 1.00 1.59 62 ASP A O 8
ATOM 12556 N N . PRO A 1 95 ? -8.110 4.982 1.251 1.00 2.12 63 PRO A N 8
ATOM 12557 C CA . PRO A 1 95 ? -7.879 6.411 1.474 1.00 2.53 63 PRO A CA 8
ATOM 12558 C C . PRO A 1 95 ? -7.534 6.711 2.930 1.00 2.06 63 PRO A C 8
ATOM 12559 O O . PRO A 1 95 ? -7.545 5.817 3.784 1.00 2.15 63 PRO A O 8
ATOM 12570 N N . PHE A 1 96 ? -7.245 7.978 3.206 1.00 2.11 64 PHE A N 8
ATOM 12571 C CA . PHE A 1 96 ? -6.852 8.433 4.543 1.00 1.93 64 PHE A CA 8
ATOM 12572 C C . PHE A 1 96 ? -7.993 8.315 5.559 1.00 2.37 64 PHE A C 8
ATOM 12573 O O . PHE A 1 96 ? -7.890 8.830 6.671 1.00 2.33 64 PHE A O 8
ATOM 12590 N N . ALA A 1 97 ? -9.074 7.647 5.173 1.00 3.08 65 ALA A N 8
ATOM 12591 C CA . ALA A 1 97 ? -10.199 7.414 6.069 1.00 3.86 65 ALA A CA 8
ATOM 12592 C C . ALA A 1 97 ? -9.764 6.568 7.261 1.00 3.69 65 ALA A C 8
ATOM 12593 O O . ALA A 1 97 ? -10.159 6.829 8.396 1.00 3.90 65 ALA A O 8
ATOM 12600 N N . ASP A 1 98 ? -8.956 5.549 6.994 1.00 3.58 66 ASP A N 8
ATOM 12601 C CA . ASP A 1 98 ? -8.375 4.741 8.061 1.00 3.92 66 ASP A CA 8
ATOM 12602 C C . ASP A 1 98 ? -6.878 4.998 8.157 1.00 3.25 66 ASP A C 8
ATOM 12603 O O . ASP A 1 98 ? -6.291 4.944 9.238 1.00 3.56 66 ASP A O 8
ATOM 12612 N N . ALA A 1 99 ? -6.271 5.318 7.018 1.00 2.57 67 ALA A N 8
ATOM 12613 C CA . ALA A 1 99 ? -4.836 5.580 6.949 1.00 2.48 67 ALA A CA 8
ATOM 12614 C C . ALA A 1 99 ? -4.498 6.981 7.460 1.00 2.09 67 ALA A C 8
ATOM 12615 O O . ALA A 1 99 ? -3.515 7.591 7.044 1.00 2.63 67 ALA A O 8
ATOM 12622 N N . VAL A 1 100 ? -5.324 7.486 8.365 1.00 1.75 68 VAL A N 8
ATOM 12623 C CA . VAL A 1 100 ? -5.099 8.791 8.965 1.00 2.06 68 VAL A CA 8
ATOM 12624 C C . VAL A 1 100 ? -4.130 8.666 10.140 1.00 1.84 68 VAL A C 8
ATOM 12625 O O . VAL A 1 100 ? -3.507 9.644 10.561 1.00 2.23 68 VAL A O 8
ATOM 12638 N N . ALA A 1 101 ? -3.992 7.445 10.646 1.00 1.56 69 ALA A N 8
ATOM 12639 C CA . ALA A 1 101 ? -3.103 7.166 11.764 1.00 1.54 69 ALA A CA 8
ATOM 12640 C C . ALA A 1 101 ? -1.651 7.115 11.300 1.00 1.33 69 ALA A C 8
ATOM 12641 O O . ALA A 1 101 ? -1.010 6.065 11.327 1.00 1.29 69 ALA A O 8
ATOM 12648 N N . ILE A 1 102 ? -1.138 8.263 10.876 1.00 1.30 70 ILE A N 8
ATOM 12649 C CA . ILE A 1 102 ? 0.229 8.368 10.384 1.00 1.16 70 ILE A CA 8
ATOM 12650 C C . ILE A 1 102 ? 1.229 8.098 11.513 1.00 1.01 70 ILE A C 8
ATOM 12651 O O . ILE A 1 102 ? 2.378 7.732 11.273 1.00 0.94 70 ILE A O 8
ATOM 12667 N N . THR A 1 103 ? 0.764 8.254 12.746 1.00 1.06 71 THR A N 8
ATOM 12668 C CA . THR A 1 103 ? 1.570 7.966 13.921 1.00 1.05 71 THR A CA 8
ATOM 12669 C C . THR A 1 103 ? 1.754 6.462 14.099 1.00 0.90 71 THR A C 8
ATOM 12670 O O . THR A 1 103 ? 2.702 6.007 14.739 1.00 0.89 71 THR A O 8
ATOM 12681 N N . SER A 1 104 ? 0.839 5.695 13.526 1.00 0.90 72 SER A N 8
ATOM 12682 C CA . SER A 1 104 ? 0.891 4.247 13.609 1.00 0.92 72 SER A CA 8
ATOM 12683 C C . SER A 1 104 ? 1.676 3.676 12.429 1.00 0.73 72 SER A C 8
ATOM 12684 O O . SER A 1 104 ? 2.011 2.489 12.404 1.00 0.76 72 SER A O 8
ATOM 12692 N N . ILE A 1 105 ? 1.962 4.530 11.453 1.00 0.62 73 ILE A N 8
ATOM 12693 C CA . ILE A 1 105 ? 2.766 4.143 10.304 1.00 0.52 73 ILE A CA 8
ATOM 12694 C C . ILE A 1 105 ? 4.243 4.300 10.642 1.00 0.51 73 ILE A C 8
ATOM 12695 O O . ILE A 1 105 ? 4.791 5.400 10.594 1.00 0.60 73 ILE A O 8
ATOM 12711 N N . VAL A 1 106 ? 4.874 3.199 11.014 1.00 0.49 74 VAL A N 8
ATOM 12712 C CA . VAL A 1 106 ? 6.263 3.225 11.441 1.00 0.57 74 VAL A CA 8
ATOM 12713 C C . VAL A 1 106 ? 7.172 2.641 10.368 1.00 0.45 74 VAL A C 8
ATOM 12714 O O . VAL A 1 106 ? 8.065 3.318 9.852 1.00 0.52 74 VAL A O 8
ATOM 12727 N N . THR A 1 107 ? 6.938 1.385 10.028 1.00 0.36 75 THR A N 8
ATOM 12728 C CA . THR A 1 107 ? 7.737 0.711 9.022 1.00 0.34 75 THR A CA 8
ATOM 12729 C C . THR A 1 107 ? 7.061 0.798 7.662 1.00 0.31 75 THR A C 8
ATOM 12730 O O . THR A 1 107 ? 5.844 0.985 7.573 1.00 0.33 75 THR A O 8
ATOM 12741 N N . VAL A 1 108 ? 7.854 0.669 6.605 1.00 0.29 76 VAL A N 8
ATOM 12742 C CA . VAL A 1 108 ? 7.324 0.692 5.247 1.00 0.28 76 VAL A CA 8
ATOM 12743 C C . VAL A 1 108 ? 6.383 -0.491 5.031 1.00 0.27 76 VAL A C 8
ATOM 12744 O O . VAL A 1 108 ? 5.432 -0.413 4.248 1.00 0.30 76 VAL A O 8
ATOM 12757 N N . ALA A 1 109 ? 6.646 -1.572 5.757 1.00 0.28 77 ALA A N 8
ATOM 12758 C CA . ALA A 1 109 ? 5.841 -2.781 5.680 1.00 0.31 77 ALA A CA 8
ATOM 12759 C C . ALA A 1 109 ? 4.380 -2.503 6.007 1.00 0.31 77 ALA A C 8
ATOM 12760 O O . ALA A 1 109 ? 3.490 -2.968 5.304 1.00 0.35 77 ALA A O 8
ATOM 12767 N N . ASP A 1 110 ? 4.140 -1.730 7.062 1.00 0.32 78 ASP A N 8
ATOM 12768 C CA . ASP A 1 110 ? 2.778 -1.465 7.521 1.00 0.37 78 ASP A CA 8
ATOM 12769 C C . ASP A 1 110 ? 1.975 -0.722 6.458 1.00 0.36 78 ASP A C 8
ATOM 12770 O O . ASP A 1 110 ? 0.803 -1.023 6.225 1.00 0.42 78 ASP A O 8
ATOM 12779 N N . LEU A 1 111 ? 2.616 0.239 5.805 1.00 0.32 79 LEU A N 8
ATOM 12780 C CA . LEU A 1 111 ? 1.959 1.024 4.769 1.00 0.34 79 LEU A CA 8
ATOM 12781 C C . LEU A 1 111 ? 1.730 0.179 3.517 1.00 0.31 79 LEU A C 8
ATOM 12782 O O . LEU A 1 111 ? 0.636 0.167 2.955 1.00 0.34 79 LEU A O 8
ATOM 12798 N N . ALA A 1 112 ? 2.765 -0.537 3.096 1.00 0.29 80 ALA A N 8
ATOM 12799 C CA . ALA A 1 112 ? 2.684 -1.366 1.901 1.00 0.33 80 ALA A CA 8
ATOM 12800 C C . ALA A 1 112 ? 1.672 -2.491 2.084 1.00 0.30 80 ALA A C 8
ATOM 12801 O O . ALA A 1 112 ? 0.883 -2.782 1.189 1.00 0.34 80 ALA A O 8
ATOM 12808 N N . ARG A 1 113 ? 1.686 -3.100 3.263 1.00 0.30 81 ARG A N 8
ATOM 12809 C CA . ARG A 1 113 ? 0.800 -4.218 3.570 1.00 0.35 81 ARG A CA 8
ATOM 12810 C C . ARG A 1 113 ? -0.661 -3.778 3.559 1.00 0.34 81 ARG A C 8
ATOM 12811 O O . ARG A 1 113 ? -1.546 -4.551 3.195 1.00 0.39 81 ARG A O 8
ATOM 12832 N N . ALA A 1 114 ? -0.903 -2.526 3.932 1.00 0.37 82 ALA A N 8
ATOM 12833 C CA . ALA A 1 114 ? -2.253 -1.976 3.942 1.00 0.45 82 ALA A CA 8
ATOM 12834 C C . ALA A 1 114 ? -2.835 -1.920 2.534 1.00 0.49 82 ALA A C 8
ATOM 12835 O O . ALA A 1 114 ? -4.021 -2.171 2.329 1.00 0.59 82 ALA A O 8
ATOM 12842 N N . TYR A 1 115 ? -1.990 -1.600 1.564 1.00 0.49 83 TYR A N 8
ATOM 12843 C CA . TYR A 1 115 ? -2.423 -1.533 0.176 1.00 0.60 83 TYR A CA 8
ATOM 12844 C C . TYR A 1 115 ? -2.296 -2.892 -0.501 1.00 0.62 83 TYR A C 8
ATOM 12845 O O . TYR A 1 115 ? -2.850 -3.114 -1.576 1.00 0.77 83 TYR A O 8
ATOM 12863 N N . ALA A 1 116 ? -1.568 -3.798 0.135 1.00 0.51 84 ALA A N 8
ATOM 12864 C CA . ALA A 1 116 ? -1.398 -5.145 -0.388 1.00 0.55 84 ALA A CA 8
ATOM 12865 C C . ALA A 1 116 ? -2.627 -5.999 -0.100 1.00 0.61 84 ALA A C 8
ATOM 12866 O O . ALA A 1 116 ? -2.983 -6.876 -0.885 1.00 0.72 84 ALA A O 8
ATOM 12873 N N . GLN A 1 117 ? -3.284 -5.724 1.022 1.00 0.65 85 GLN A N 8
ATOM 12874 C CA . GLN A 1 117 ? -4.460 -6.487 1.431 1.00 0.79 85 GLN A CA 8
ATOM 12875 C C . GLN A 1 117 ? -5.737 -5.901 0.835 1.00 0.96 85 GLN A C 8
ATOM 12876 O O . GLN A 1 117 ? -6.827 -6.089 1.373 1.00 1.19 85 GLN A O 8
ATOM 12890 N N . GLN A 1 118 ? -5.606 -5.193 -0.276 1.00 1.06 86 GLN A N 8
ATOM 12891 C CA . GLN A 1 118 ? -6.766 -4.642 -0.956 1.00 1.32 86 GLN A CA 8
ATOM 12892 C C . GLN A 1 118 ? -7.453 -5.735 -1.762 1.00 1.60 86 GLN A C 8
ATOM 12893 O O . GLN A 1 118 ? -6.848 -6.768 -2.063 1.00 1.83 86 GLN A O 8
ATOM 12907 N N . GLY A 1 119 ? -8.707 -5.512 -2.112 1.00 1.82 87 GLY A N 8
ATOM 12908 C CA . GLY A 1 119 ? -9.454 -6.505 -2.849 1.00 2.21 87 GLY A CA 8
ATOM 12909 C C . GLY A 1 119 ? -10.419 -7.249 -1.958 1.00 2.47 87 GLY A C 8
ATOM 12910 O O . GLY A 1 119 ? -10.382 -8.478 -1.870 1.00 2.96 87 GLY A O 8
ATOM 12914 N N . VAL A 1 120 ? -11.266 -6.501 -1.272 1.00 2.43 88 VAL A N 8
ATOM 12915 C CA . VAL A 1 120 ? -12.267 -7.092 -0.405 1.00 2.94 88 VAL A CA 8
ATOM 12916 C C . VAL A 1 120 ? -13.633 -7.061 -1.077 1.00 3.34 88 VAL A C 8
ATOM 12917 O O . VAL A 1 120 ? -14.083 -6.017 -1.551 1.00 3.41 88 VAL A O 8
ATOM 12930 N N . PRO A 1 121 ? -14.290 -8.222 -1.151 1.00 3.89 89 PRO A N 8
ATOM 12931 C CA . PRO A 1 121 ? -15.610 -8.348 -1.763 1.00 4.51 89 PRO A CA 8
ATOM 12932 C C . PRO A 1 121 ? -16.672 -7.563 -0.999 1.00 4.91 89 PRO A C 8
ATOM 12933 O O . PRO A 1 121 ? -17.051 -7.931 0.117 1.00 5.20 89 PRO A O 8
ATOM 12944 N N . GLY A 1 122 ? -17.147 -6.481 -1.597 1.00 5.15 90 GLY A N 8
ATOM 12945 C CA . GLY A 1 122 ? -18.174 -5.683 -0.967 1.00 5.78 90 GLY A CA 8
ATOM 12946 C C . GLY A 1 122 ? -18.501 -4.433 -1.759 1.00 6.35 90 GLY A C 8
ATOM 12947 O O . GLY A 1 122 ? -18.067 -4.292 -2.904 1.00 6.50 90 GLY A O 8
ATOM 12951 N N . PRO A 1 123 ? -19.271 -3.509 -1.169 1.00 6.96 91 PRO A N 8
ATOM 12952 C CA . PRO A 1 123 ? -19.660 -2.258 -1.820 1.00 7.73 91 PRO A CA 8
ATOM 12953 C C . PRO A 1 123 ? -18.490 -1.292 -1.947 1.00 7.82 91 PRO A C 8
ATOM 12954 O O . PRO A 1 123 ? -17.642 -1.210 -1.055 1.00 7.67 91 PRO A O 8
ATOM 12965 N N . SER A 1 124 ? -18.441 -0.576 -3.063 1.00 8.30 92 SER A N 8
ATOM 12966 C CA . SER A 1 124 ? -17.419 0.432 -3.277 1.00 8.68 92 SER A CA 8
ATOM 12967 C C . SER A 1 124 ? -17.644 1.606 -2.325 1.00 9.34 92 SER A C 8
ATOM 12968 O O . SER A 1 124 ? -18.692 2.247 -2.360 1.00 9.92 92 SER A O 8
ATOM 12976 N N . PRO A 1 125 ? -16.662 1.890 -1.455 1.00 9.44 93 PRO A N 8
ATOM 12977 C CA . PRO A 1 125 ? -16.796 2.909 -0.408 1.00 10.20 93 PRO A CA 8
ATOM 12978 C C . PRO A 1 125 ? -16.565 4.336 -0.906 1.00 10.96 93 PRO A C 8
ATOM 12979 O O . PRO A 1 125 ? -16.547 5.283 -0.116 1.00 11.69 93 PRO A O 8
ATOM 12990 N N . ASP A 1 126 ? -16.379 4.489 -2.206 1.00 10.89 94 ASP A N 8
ATOM 12991 C CA . ASP A 1 126 ? -16.194 5.807 -2.798 1.00 11.70 94 ASP A CA 8
ATOM 12992 C C . ASP A 1 126 ? -16.739 5.825 -4.220 1.00 11.90 94 ASP A C 8
ATOM 12993 O O . ASP A 1 126 ? -16.182 5.178 -5.112 1.00 11.65 94 ASP A O 8
ATOM 13002 N N . PRO A 1 127 ? -17.844 6.553 -4.450 1.00 12.53 95 PRO A N 8
ATOM 13003 C CA . PRO A 1 127 ? -18.478 6.632 -5.767 1.00 12.95 95 PRO A CA 8
ATOM 13004 C C . PRO A 1 127 ? -17.620 7.381 -6.775 1.00 13.54 95 PRO A C 8
ATOM 13005 O O . PRO A 1 127 ? -17.639 7.079 -7.964 1.00 13.87 95 PRO A O 8
ATOM 13016 N N . LEU A 1 128 ? -16.850 8.338 -6.285 1.00 13.80 96 LEU A N 8
ATOM 13017 C CA . LEU A 1 128 ? -16.032 9.182 -7.148 1.00 14.53 96 LEU A CA 8
ATOM 13018 C C . LEU A 1 128 ? -14.963 8.355 -7.848 1.00 14.23 96 LEU A C 8
ATOM 13019 O O . LEU A 1 128 ? -14.828 8.415 -9.067 1.00 14.80 96 LEU A O 8
ATOM 13035 N N . ASP A 1 129 ? -14.225 7.566 -7.075 1.00 13.43 97 ASP A N 8
ATOM 13036 C CA . ASP A 1 129 ? -13.201 6.682 -7.628 1.00 13.21 97 ASP A CA 8
ATOM 13037 C C . ASP A 1 129 ? -13.809 5.697 -8.618 1.00 13.07 97 ASP A C 8
ATOM 13038 O O . ASP A 1 129 ? -13.239 5.434 -9.676 1.00 13.44 97 ASP A O 8
ATOM 13047 N N . ALA A 1 130 ? -14.980 5.174 -8.276 1.00 12.70 98 ALA A N 8
ATOM 13048 C CA . ALA A 1 130 ? -15.672 4.223 -9.133 1.00 12.73 98 ALA A CA 8
ATOM 13049 C C . ALA A 1 130 ? -16.065 4.869 -10.458 1.00 13.69 98 ALA A C 8
ATOM 13050 O O . ALA A 1 130 ? -16.115 4.208 -11.496 1.00 14.00 98 ALA A O 8
ATOM 13057 N N . GLN A 1 131 ? -16.338 6.166 -10.418 1.00 14.27 99 GLN A N 8
ATOM 13058 C CA . GLN A 1 131 ? -16.663 6.904 -11.627 1.00 15.26 99 GLN A CA 8
ATOM 13059 C C . GLN A 1 131 ? -15.394 7.264 -12.389 1.00 15.81 99 GLN A C 8
ATOM 13060 O O . GLN A 1 131 ? -15.338 7.121 -13.603 1.00 16.48 99 GLN A O 8
ATOM 13074 N N . LEU A 1 132 ? -14.369 7.706 -11.664 1.00 15.62 100 LEU A N 8
ATOM 13075 C CA . LEU A 1 132 ? -13.082 8.063 -12.267 1.00 16.22 100 LEU A CA 8
ATOM 13076 C C . LEU A 1 132 ? -12.457 6.859 -12.963 1.00 16.11 100 LEU A C 8
ATOM 13077 O O . LEU A 1 132 ? -11.646 7.004 -13.882 1.00 16.32 100 LEU A O 8
ATOM 13093 N N . ARG A 1 133 ? -12.824 5.676 -12.498 1.00 15.92 101 ARG A N 8
ATOM 13094 C CA . ARG A 1 133 ? -12.372 4.428 -13.092 1.00 15.95 101 ARG A CA 8
ATOM 13095 C C . ARG A 1 133 ? -12.926 4.261 -14.506 1.00 16.67 101 ARG A C 8
ATOM 13096 O O . ARG A 1 133 ? -12.175 4.039 -15.459 1.00 16.96 101 ARG A O 8
ATOM 13117 N N . ASP A 1 134 ? -14.241 4.390 -14.637 1.00 17.07 102 ASP A N 8
ATOM 13118 C CA . ASP A 1 134 ? -14.920 4.095 -15.895 1.00 17.84 102 ASP A CA 8
ATOM 13119 C C . ASP A 1 134 ? -15.029 5.320 -16.796 1.00 18.30 102 ASP A C 8
ATOM 13120 O O . ASP A 1 134 ? -14.949 5.207 -18.018 1.00 18.98 102 ASP A O 8
ATOM 13129 N N . LEU A 1 135 ? -15.217 6.484 -16.200 1.00 18.02 103 LEU A N 8
ATOM 13130 C CA . LEU A 1 135 ? -15.385 7.709 -16.968 1.00 18.52 103 LEU A CA 8
ATOM 13131 C C . LEU A 1 135 ? -14.037 8.255 -17.420 1.00 18.60 103 LEU A C 8
ATOM 13132 O O . LEU A 1 135 ? -13.316 8.880 -16.641 1.00 18.46 103 LEU A O 8
ATOM 13148 N N . ARG A 1 136 ? -13.700 8.014 -18.676 1.00 18.97 104 ARG A N 8
ATOM 13149 C CA . ARG A 1 136 ? -12.474 8.553 -19.246 1.00 19.25 104 ARG A CA 8
ATOM 13150 C C . ARG A 1 136 ? -12.725 9.970 -19.747 1.00 20.06 104 ARG A C 8
ATOM 13151 O O . ARG A 1 136 ? -11.795 10.717 -20.043 1.00 20.50 104 ARG A O 8
ATOM 13172 N N . GLN A 1 137 ? -13.999 10.322 -19.832 1.00 20.36 105 GLN A N 8
ATOM 13173 C CA . GLN A 1 137 ? -14.411 11.659 -20.228 1.00 21.23 105 GLN A CA 8
ATOM 13174 C C . GLN A 1 137 ? -15.005 12.383 -19.025 1.00 21.37 105 GLN A C 8
ATOM 13175 O O . GLN A 1 137 ? -16.219 12.579 -18.943 1.00 21.50 105 GLN A O 8
ATOM 13189 N N . LEU A 1 138 ? -14.146 12.752 -18.084 1.00 21.46 106 LEU A N 8
ATOM 13190 C CA . LEU A 1 138 ? -14.584 13.400 -16.855 1.00 21.72 106 LEU A CA 8
ATOM 13191 C C . LEU A 1 138 ? -15.105 14.801 -17.143 1.00 22.33 106 LEU A C 8
ATOM 13192 O O . LEU A 1 138 ? -16.333 15.004 -17.069 1.00 22.57 106 LEU A O 8
ATOM 13209 N N . GLY A 1 28 ? -3.302 -20.588 -13.613 1.00 5.43 -4 GLY A N 9
ATOM 13210 C CA . GLY A 1 28 ? -3.516 -20.154 -12.212 1.00 4.83 -4 GLY A CA 9
ATOM 13211 C C . GLY A 1 28 ? -2.223 -20.115 -11.430 1.00 4.18 -4 GLY A C 9
ATOM 13212 O O . GLY A 1 28 ? -1.216 -20.676 -11.862 1.00 4.27 -4 GLY A O 9
ATOM 13216 N N . ILE A 1 29 ? -2.245 -19.452 -10.283 1.00 3.81 -3 ILE A N 9
ATOM 13217 C CA . ILE A 1 29 ? -1.061 -19.316 -9.448 1.00 3.35 -3 ILE A CA 9
ATOM 13218 C C . ILE A 1 29 ? -1.395 -19.594 -7.990 1.00 2.96 -3 ILE A C 9
ATOM 13219 O O . ILE A 1 29 ? -2.528 -19.386 -7.545 1.00 3.17 -3 ILE A O 9
ATOM 13235 N N . ASP A 1 30 ? -0.409 -20.079 -7.257 1.00 2.59 -2 ASP A N 9
ATOM 13236 C CA . ASP A 1 30 ? -0.573 -20.407 -5.852 1.00 2.41 -2 ASP A CA 9
ATOM 13237 C C . ASP A 1 30 ? -0.611 -19.144 -5.008 1.00 2.20 -2 ASP A C 9
ATOM 13238 O O . ASP A 1 30 ? 0.229 -18.257 -5.158 1.00 2.05 -2 ASP A O 9
ATOM 13247 N N . PRO A 1 31 ? -1.604 -19.052 -4.106 1.00 2.29 -1 PRO A N 9
ATOM 13248 C CA . PRO A 1 31 ? -1.779 -17.902 -3.211 1.00 2.22 -1 PRO A CA 9
ATOM 13249 C C . PRO A 1 31 ? -0.508 -17.543 -2.447 1.00 2.13 -1 PRO A C 9
ATOM 13250 O O . PRO A 1 31 ? -0.248 -16.372 -2.193 1.00 2.08 -1 PRO A O 9
ATOM 13261 N N . PHE A 1 32 ? 0.286 -18.552 -2.101 1.00 2.17 0 PHE A N 9
ATOM 13262 C CA . PHE A 1 32 ? 1.527 -18.335 -1.361 1.00 2.18 0 PHE A CA 9
ATOM 13263 C C . PHE A 1 32 ? 2.483 -17.434 -2.143 1.00 1.96 0 PHE A C 9
ATOM 13264 O O . PHE A 1 32 ? 3.093 -16.520 -1.579 1.00 1.91 0 PHE A O 9
ATOM 13281 N N . THR A 1 33 ? 2.606 -17.677 -3.440 1.00 1.91 1 THR A N 9
ATOM 13282 C CA . THR A 1 33 ? 3.479 -16.863 -4.266 1.00 1.79 1 THR A CA 9
ATOM 13283 C C . THR A 1 33 ? 2.749 -15.591 -4.706 1.00 1.62 1 THR A C 9
ATOM 13284 O O . THR A 1 33 ? 3.373 -14.564 -4.955 1.00 1.47 1 THR A O 9
ATOM 13295 N N . LEU A 1 34 ? 1.419 -15.658 -4.753 1.00 1.68 2 LEU A N 9
ATOM 13296 C CA . LEU A 1 34 ? 0.602 -14.503 -5.113 1.00 1.59 2 LEU A CA 9
ATOM 13297 C C . LEU A 1 34 ? 0.689 -13.419 -4.039 1.00 1.41 2 LEU A C 9
ATOM 13298 O O . LEU A 1 34 ? 0.782 -12.232 -4.353 1.00 1.32 2 LEU A O 9
ATOM 13314 N N . ASN A 1 35 ? 0.676 -13.834 -2.775 1.00 1.39 3 ASN A N 9
ATOM 13315 C CA . ASN A 1 35 ? 0.818 -12.896 -1.662 1.00 1.27 3 ASN A CA 9
ATOM 13316 C C . ASN A 1 35 ? 2.154 -12.172 -1.759 1.00 1.13 3 ASN A C 9
ATOM 13317 O O . ASN A 1 35 ? 2.250 -10.975 -1.495 1.00 1.04 3 ASN A O 9
ATOM 13328 N N . HIS A 1 36 ? 3.182 -12.909 -2.158 1.00 1.17 4 HIS A N 9
ATOM 13329 C CA . HIS A 1 36 ? 4.515 -12.344 -2.310 1.00 1.10 4 HIS A CA 9
ATOM 13330 C C . HIS A 1 36 ? 4.606 -11.517 -3.590 1.00 1.02 4 HIS A C 9
ATOM 13331 O O . HIS A 1 36 ? 5.377 -10.562 -3.666 1.00 0.91 4 HIS A O 9
ATOM 13346 N N . GLN A 1 37 ? 3.811 -11.888 -4.584 1.00 1.10 5 GLN A N 9
ATOM 13347 C CA . GLN A 1 37 ? 3.760 -11.169 -5.853 1.00 1.08 5 GLN A CA 9
ATOM 13348 C C . GLN A 1 37 ? 3.204 -9.761 -5.659 1.00 0.94 5 GLN A C 9
ATOM 13349 O O . GLN A 1 37 ? 3.844 -8.775 -6.027 1.00 0.87 5 GLN A O 9
ATOM 13363 N N . VAL A 1 38 ? 2.018 -9.671 -5.067 1.00 0.96 6 VAL A N 9
ATOM 13364 C CA . VAL A 1 38 ? 1.382 -8.380 -4.842 1.00 0.91 6 VAL A CA 9
ATOM 13365 C C . VAL A 1 38 ? 2.214 -7.529 -3.883 1.00 0.76 6 VAL A C 9
ATOM 13366 O O . VAL A 1 38 ? 2.329 -6.317 -4.054 1.00 0.70 6 VAL A O 9
ATOM 13379 N N . MET A 1 39 ? 2.827 -8.179 -2.899 1.00 0.75 7 MET A N 9
ATOM 13380 C CA . MET A 1 39 ? 3.669 -7.487 -1.935 1.00 0.65 7 MET A CA 9
ATOM 13381 C C . MET A 1 39 ? 4.887 -6.893 -2.635 1.00 0.59 7 MET A C 9
ATOM 13382 O O . MET A 1 39 ? 5.312 -5.777 -2.336 1.00 0.56 7 MET A O 9
ATOM 13396 N N . ASP A 1 40 ? 5.432 -7.647 -3.584 1.00 0.63 8 ASP A N 9
ATOM 13397 C CA . ASP A 1 40 ? 6.596 -7.209 -4.347 1.00 0.61 8 ASP A CA 9
ATOM 13398 C C . ASP A 1 40 ? 6.228 -6.035 -5.246 1.00 0.54 8 ASP A C 9
ATOM 13399 O O . ASP A 1 40 ? 6.992 -5.078 -5.381 1.00 0.50 8 ASP A O 9
ATOM 13408 N N . GLN A 1 41 ? 5.047 -6.115 -5.851 1.00 0.57 9 GLN A N 9
ATOM 13409 C CA . GLN A 1 41 ? 4.528 -5.033 -6.681 1.00 0.54 9 GLN A CA 9
ATOM 13410 C C . GLN A 1 41 ? 4.394 -3.751 -5.866 1.00 0.45 9 GLN A C 9
ATOM 13411 O O . GLN A 1 41 ? 4.778 -2.671 -6.320 1.00 0.43 9 GLN A O 9
ATOM 13425 N N . VAL A 1 42 ? 3.857 -3.883 -4.660 1.00 0.46 10 VAL A N 9
ATOM 13426 C CA . VAL A 1 42 ? 3.683 -2.744 -3.770 1.00 0.44 10 VAL A CA 9
ATOM 13427 C C . VAL A 1 42 ? 5.035 -2.197 -3.315 1.00 0.37 10 VAL A C 9
ATOM 13428 O O . VAL A 1 42 ? 5.247 -0.985 -3.303 1.00 0.39 10 VAL A O 9
ATOM 13441 N N . PHE A 1 43 ? 5.950 -3.094 -2.959 1.00 0.35 11 PHE A N 9
ATOM 13442 C CA . PHE A 1 43 ? 7.279 -2.693 -2.505 1.00 0.35 11 PHE A CA 9
ATOM 13443 C C . PHE A 1 43 ? 8.022 -1.936 -3.604 1.00 0.31 11 PHE A C 9
ATOM 13444 O O . PHE A 1 43 ? 8.668 -0.924 -3.342 1.00 0.33 11 PHE A O 9
ATOM 13461 N N . ASP A 1 44 ? 7.918 -2.425 -4.833 1.00 0.31 12 ASP A N 9
ATOM 13462 C CA . ASP A 1 44 ? 8.542 -1.758 -5.970 1.00 0.31 12 ASP A CA 9
ATOM 13463 C C . ASP A 1 44 ? 7.907 -0.392 -6.202 1.00 0.29 12 ASP A C 9
ATOM 13464 O O . ASP A 1 44 ? 8.587 0.574 -6.553 1.00 0.31 12 ASP A O 9
ATOM 13473 N N . GLN A 1 45 ? 6.599 -0.316 -5.982 1.00 0.30 13 GLN A N 9
ATOM 13474 C CA . GLN A 1 45 ? 5.869 0.932 -6.145 1.00 0.34 13 GLN A CA 9
ATOM 13475 C C . GLN A 1 45 ? 6.308 1.950 -5.101 1.00 0.34 13 GLN A C 9
ATOM 13476 O O . GLN A 1 45 ? 6.701 3.062 -5.446 1.00 0.38 13 GLN A O 9
ATOM 13490 N N . VAL A 1 46 ? 6.262 1.562 -3.827 1.00 0.34 14 VAL A N 9
ATOM 13491 C CA . VAL A 1 46 ? 6.630 2.470 -2.746 1.00 0.38 14 VAL A CA 9
ATOM 13492 C C . VAL A 1 46 ? 8.092 2.893 -2.865 1.00 0.37 14 VAL A C 9
ATOM 13493 O O . VAL A 1 46 ? 8.439 4.030 -2.560 1.00 0.42 14 VAL A O 9
ATOM 13506 N N . GLU A 1 47 ? 8.936 1.979 -3.338 1.00 0.35 15 GLU A N 9
ATOM 13507 C CA . GLU A 1 47 ? 10.345 2.277 -3.567 1.00 0.40 15 GLU A CA 9
ATOM 13508 C C . GLU A 1 47 ? 10.490 3.402 -4.590 1.00 0.40 15 GLU A C 9
ATOM 13509 O O . GLU A 1 47 ? 11.263 4.344 -4.396 1.00 0.45 15 GLU A O 9
ATOM 13521 N N . HIS A 1 48 ? 9.722 3.309 -5.667 1.00 0.37 16 HIS A N 9
ATOM 13522 C CA . HIS A 1 48 ? 9.771 4.306 -6.724 1.00 0.42 16 HIS A CA 9
ATOM 13523 C C . HIS A 1 48 ? 9.074 5.593 -6.289 1.00 0.41 16 HIS A C 9
ATOM 13524 O O . HIS A 1 48 ? 9.534 6.687 -6.606 1.00 0.45 16 HIS A O 9
ATOM 13539 N N . GLN A 1 49 ? 7.967 5.458 -5.565 1.00 0.38 17 GLN A N 9
ATOM 13540 C CA . GLN A 1 49 ? 7.233 6.619 -5.070 1.00 0.40 17 GLN A CA 9
ATOM 13541 C C . GLN A 1 49 ? 8.096 7.441 -4.123 1.00 0.38 17 GLN A C 9
ATOM 13542 O O . GLN A 1 49 ? 8.153 8.665 -4.232 1.00 0.43 17 GLN A O 9
ATOM 13556 N N . ILE A 1 50 ? 8.775 6.763 -3.202 1.00 0.35 18 ILE A N 9
ATOM 13557 C CA . ILE A 1 50 ? 9.688 7.426 -2.279 1.00 0.37 18 ILE A CA 9
ATOM 13558 C C . ILE A 1 50 ? 10.781 8.162 -3.049 1.00 0.39 18 ILE A C 9
ATOM 13559 O O . ILE A 1 50 ? 11.115 9.303 -2.732 1.00 0.42 18 ILE A O 9
ATOM 13575 N N . ALA A 1 51 ? 11.303 7.514 -4.085 1.00 0.40 19 ALA A N 9
ATOM 13576 C CA . ALA A 1 51 ? 12.324 8.118 -4.933 1.00 0.45 19 ALA A CA 9
ATOM 13577 C C . ALA A 1 51 ? 11.810 9.393 -5.593 1.00 0.47 19 ALA A C 9
ATOM 13578 O O . ALA A 1 51 ? 12.549 10.366 -5.743 1.00 0.51 19 ALA A O 9
ATOM 13585 N N . GLN A 1 52 ? 10.538 9.383 -5.978 1.00 0.46 20 GLN A N 9
ATOM 13586 C CA . GLN A 1 52 ? 9.917 10.543 -6.605 1.00 0.51 20 GLN A CA 9
ATOM 13587 C C . GLN A 1 52 ? 9.749 11.675 -5.599 1.00 0.50 20 GLN A C 9
ATOM 13588 O O . GLN A 1 52 ? 10.041 12.833 -5.900 1.00 0.55 20 GLN A O 9
ATOM 13602 N N . VAL A 1 53 ? 9.291 11.331 -4.400 1.00 0.48 21 VAL A N 9
ATOM 13603 C CA . VAL A 1 53 ? 9.108 12.318 -3.342 1.00 0.54 21 VAL A CA 9
ATOM 13604 C C . VAL A 1 53 ? 10.446 12.944 -2.960 1.00 0.57 21 VAL A C 9
ATOM 13605 O O . VAL A 1 53 ? 10.575 14.165 -2.908 1.00 0.66 21 VAL A O 9
ATOM 13618 N N . LEU A 1 54 ? 11.446 12.101 -2.721 1.00 0.54 22 LEU A N 9
ATOM 13619 C CA . LEU A 1 54 ? 12.782 12.573 -2.364 1.00 0.61 22 LEU A CA 9
ATOM 13620 C C . LEU A 1 54 ? 13.390 13.402 -3.490 1.00 0.61 22 LEU A C 9
ATOM 13621 O O . LEU A 1 54 ? 14.053 14.408 -3.238 1.00 0.68 22 LEU A O 9
ATOM 13637 N N . GLY A 1 55 ? 13.151 12.979 -4.727 1.00 0.61 23 GLY A N 9
ATOM 13638 C CA . GLY A 1 55 ? 13.659 13.705 -5.875 1.00 0.73 23 GLY A CA 9
ATOM 13639 C C . GLY A 1 55 ? 13.057 15.091 -5.990 1.00 0.81 23 GLY A C 9
ATOM 13640 O O . GLY A 1 55 ? 13.763 16.064 -6.258 1.00 0.94 23 GLY A O 9
ATOM 13644 N N . ALA A 1 56 ? 11.750 15.184 -5.785 1.00 0.80 24 ALA A N 9
ATOM 13645 C CA . ALA A 1 56 ? 11.052 16.464 -5.838 1.00 0.96 24 ALA A CA 9
ATOM 13646 C C . ALA A 1 56 ? 11.398 17.324 -4.626 1.00 1.01 24 ALA A C 9
ATOM 13647 O O . ALA A 1 56 ? 11.523 18.545 -4.728 1.00 1.19 24 ALA A O 9
ATOM 13654 N N . LYS A 1 57 ? 11.556 16.672 -3.482 1.00 0.92 25 LYS A N 9
ATOM 13655 C CA . LYS A 1 57 ? 11.897 17.348 -2.242 1.00 1.04 25 LYS A CA 9
ATOM 13656 C C . LYS A 1 57 ? 13.311 17.917 -2.308 1.00 1.06 25 LYS A C 9
ATOM 13657 O O . LYS A 1 57 ? 13.632 18.905 -1.647 1.00 1.18 25 LYS A O 9
ATOM 13676 N N . GLY A 1 58 ? 14.150 17.282 -3.114 1.00 1.00 26 GLY A N 9
ATOM 13677 C CA . GLY A 1 58 ? 15.526 17.708 -3.240 1.00 1.09 26 GLY A CA 9
ATOM 13678 C C . GLY A 1 58 ? 16.413 17.050 -2.207 1.00 1.08 26 GLY A C 9
ATOM 13679 O O . GLY A 1 58 ? 17.518 17.519 -1.932 1.00 1.22 26 GLY A O 9
ATOM 13683 N N . GLY A 1 59 ? 15.932 15.951 -1.644 1.00 0.99 27 GLY A N 9
ATOM 13684 C CA . GLY A 1 59 ? 16.662 15.273 -0.597 1.00 1.09 27 GLY A CA 9
ATOM 13685 C C . GLY A 1 59 ? 17.561 14.185 -1.143 1.00 1.07 27 GLY A C 9
ATOM 13686 O O . GLY A 1 59 ? 17.430 13.799 -2.304 1.00 1.10 27 GLY A O 9
ATOM 13690 N N . PRO A 1 60 ? 18.496 13.678 -0.327 1.00 1.17 28 PRO A N 9
ATOM 13691 C CA . PRO A 1 60 ? 19.408 12.610 -0.732 1.00 1.26 28 PRO A CA 9
ATOM 13692 C C . PRO A 1 60 ? 18.700 11.262 -0.816 1.00 1.05 28 PRO A C 9
ATOM 13693 O O . PRO A 1 60 ? 17.887 10.924 0.050 1.00 0.97 28 PRO A O 9
ATOM 13704 N N . LEU A 1 61 ? 19.005 10.503 -1.865 1.00 1.10 29 LEU A N 9
ATOM 13705 C CA . LEU A 1 61 ? 18.434 9.174 -2.047 1.00 1.03 29 LEU A CA 9
ATOM 13706 C C . LEU A 1 61 ? 18.877 8.242 -0.924 1.00 0.95 29 LEU A C 9
ATOM 13707 O O . LEU A 1 61 ? 19.989 8.361 -0.411 1.00 1.15 29 LEU A O 9
ATOM 13723 N N . VAL A 1 62 ? 18.002 7.328 -0.535 1.00 0.79 30 VAL A N 9
ATOM 13724 C CA . VAL A 1 62 ? 18.271 6.449 0.594 1.00 0.80 30 VAL A CA 9
ATOM 13725 C C . VAL A 1 62 ? 18.010 4.992 0.236 1.00 0.73 30 VAL A C 9
ATOM 13726 O O . VAL A 1 62 ? 17.364 4.694 -0.774 1.00 0.75 30 VAL A O 9
ATOM 13739 N N . ALA A 1 63 ? 18.522 4.092 1.064 1.00 0.80 31 ALA A N 9
ATOM 13740 C CA . ALA A 1 63 ? 18.290 2.669 0.891 1.00 0.79 31 ALA A CA 9
ATOM 13741 C C . ALA A 1 63 ? 17.007 2.262 1.604 1.00 0.65 31 ALA A C 9
ATOM 13742 O O . ALA A 1 63 ? 16.978 2.133 2.829 1.00 0.73 31 ALA A O 9
ATOM 13749 N N . VAL A 1 64 ? 15.947 2.075 0.834 1.00 0.55 32 VAL A N 9
ATOM 13750 C CA . VAL A 1 64 ? 14.642 1.762 1.393 1.00 0.49 32 VAL A CA 9
ATOM 13751 C C . VAL A 1 64 ? 14.440 0.254 1.529 1.00 0.36 32 VAL A C 9
ATOM 13752 O O . VAL A 1 64 ? 14.543 -0.498 0.557 1.00 0.44 32 VAL A O 9
ATOM 13765 N N . GLU A 1 65 ? 14.176 -0.174 2.753 1.00 0.37 33 GLU A N 9
ATOM 13766 C CA . GLU A 1 65 ? 13.911 -1.574 3.042 1.00 0.44 33 GLU A CA 9
ATOM 13767 C C . GLU A 1 65 ? 12.447 -1.754 3.416 1.00 0.42 33 GLU A C 9
ATOM 13768 O O . GLU A 1 65 ? 11.742 -0.768 3.637 1.00 0.46 33 GLU A O 9
ATOM 13780 N N . ILE A 1 66 ? 11.990 -2.988 3.511 1.00 0.44 34 ILE A N 9
ATOM 13781 C CA . ILE A 1 66 ? 10.601 -3.249 3.864 1.00 0.45 34 ILE A CA 9
ATOM 13782 C C . ILE A 1 66 ? 10.338 -2.896 5.334 1.00 0.36 34 ILE A C 9
ATOM 13783 O O . ILE A 1 66 ? 9.304 -2.317 5.670 1.00 0.41 34 ILE A O 9
ATOM 13799 N N . ASP A 1 67 ? 11.300 -3.196 6.201 1.00 0.37 35 ASP A N 9
ATOM 13800 C CA . ASP A 1 67 ? 11.161 -2.912 7.629 1.00 0.39 35 ASP A CA 9
ATOM 13801 C C . ASP A 1 67 ? 11.731 -1.541 7.967 1.00 0.38 35 ASP A C 9
ATOM 13802 O O . ASP A 1 67 ? 11.947 -1.221 9.133 1.00 0.50 35 ASP A O 9
ATOM 13811 N N . SER A 1 68 ? 11.970 -0.732 6.947 1.00 0.38 36 SER A N 9
ATOM 13812 C CA . SER A 1 68 ? 12.596 0.565 7.140 1.00 0.43 36 SER A CA 9
ATOM 13813 C C . SER A 1 68 ? 11.581 1.585 7.642 1.00 0.32 36 SER A C 9
ATOM 13814 O O . SER A 1 68 ? 10.410 1.554 7.261 1.00 0.32 36 SER A O 9
ATOM 13822 N N . ARG A 1 69 ? 12.040 2.475 8.507 1.00 0.35 37 ARG A N 9
ATOM 13823 C CA . ARG A 1 69 ? 11.204 3.527 9.062 1.00 0.36 37 ARG A CA 9
ATOM 13824 C C . ARG A 1 69 ? 11.266 4.761 8.171 1.00 0.37 37 ARG A C 9
ATOM 13825 O O . ARG A 1 69 ? 12.343 5.202 7.766 1.00 0.43 37 ARG A O 9
ATOM 13846 N N . PHE A 1 70 ? 10.089 5.314 7.888 1.00 0.37 38 PHE A N 9
ATOM 13847 C CA . PHE A 1 70 ? 9.938 6.415 6.939 1.00 0.40 38 PHE A CA 9
ATOM 13848 C C . PHE A 1 70 ? 10.771 7.631 7.323 1.00 0.44 38 PHE A C 9
ATOM 13849 O O . PHE A 1 70 ? 11.347 8.286 6.457 1.00 0.50 38 PHE A O 9
ATOM 13866 N N . SER A 1 71 ? 10.838 7.928 8.612 1.00 0.52 39 SER A N 9
ATOM 13867 C CA . SER A 1 71 ? 11.577 9.092 9.083 1.00 0.63 39 SER A CA 9
ATOM 13868 C C . SER A 1 71 ? 13.082 8.901 8.912 1.00 0.56 39 SER A C 9
ATOM 13869 O O . SER A 1 71 ? 13.825 9.872 8.774 1.00 0.56 39 SER A O 9
ATOM 13877 N N . ASP A 1 72 ? 13.528 7.651 8.896 1.00 0.61 40 ASP A N 9
ATOM 13878 C CA . ASP A 1 72 ? 14.941 7.352 8.690 1.00 0.66 40 ASP A CA 9
ATOM 13879 C C . ASP A 1 72 ? 15.282 7.466 7.208 1.00 0.62 40 ASP A C 9
ATOM 13880 O O . ASP A 1 72 ? 16.425 7.725 6.833 1.00 0.72 40 ASP A O 9
ATOM 13889 N N . LEU A 1 73 ? 14.268 7.287 6.372 1.00 0.58 41 LEU A N 9
ATOM 13890 C CA . LEU A 1 73 ? 14.421 7.428 4.929 1.00 0.64 41 LEU A CA 9
ATOM 13891 C C . LEU A 1 73 ? 14.410 8.902 4.530 1.00 0.61 41 LEU A C 9
ATOM 13892 O O . LEU A 1 73 ? 14.799 9.264 3.419 1.00 0.75 41 LEU A O 9
ATOM 13908 N N . GLY A 1 74 ? 13.962 9.747 5.444 1.00 0.52 42 GLY A N 9
ATOM 13909 C CA . GLY A 1 74 ? 13.907 11.168 5.173 1.00 0.56 42 GLY A CA 9
ATOM 13910 C C . GLY A 1 74 ? 12.487 11.684 5.098 1.00 0.47 42 GLY A C 9
ATOM 13911 O O . GLY A 1 74 ? 12.258 12.890 5.000 1.00 0.51 42 GLY A O 9
ATOM 13915 N N . LEU A 1 75 ? 11.531 10.768 5.146 1.00 0.45 43 LEU A N 9
ATOM 13916 C CA . LEU A 1 75 ? 10.123 11.125 5.080 1.00 0.40 43 LEU A CA 9
ATOM 13917 C C . LEU A 1 75 ? 9.628 11.565 6.450 1.00 0.41 43 LEU A C 9
ATOM 13918 O O . LEU A 1 75 ? 9.421 10.737 7.341 1.00 0.53 43 LEU A O 9
ATOM 13934 N N . SER A 1 76 ? 9.458 12.865 6.626 1.00 0.45 44 SER A N 9
ATOM 13935 C CA . SER A 1 76 ? 8.889 13.390 7.852 1.00 0.54 44 SER A CA 9
ATOM 13936 C C . SER A 1 76 ? 7.375 13.206 7.835 1.00 0.50 44 SER A C 9
ATOM 13937 O O . SER A 1 76 ? 6.834 12.621 6.895 1.00 0.42 44 SER A O 9
ATOM 13945 N N . SER A 1 77 ? 6.689 13.697 8.856 1.00 0.62 45 SER A N 9
ATOM 13946 C CA . SER A 1 77 ? 5.245 13.515 8.956 1.00 0.65 45 SER A CA 9
ATOM 13947 C C . SER A 1 77 ? 4.535 14.085 7.721 1.00 0.52 45 SER A C 9
ATOM 13948 O O . SER A 1 77 ? 3.613 13.467 7.181 1.00 0.51 45 SER A O 9
ATOM 13956 N N . LEU A 1 78 ? 4.990 15.249 7.266 1.00 0.52 46 LEU A N 9
ATOM 13957 C CA . LEU A 1 78 ? 4.420 15.895 6.086 1.00 0.50 46 LEU A CA 9
ATOM 13958 C C . LEU A 1 78 ? 4.759 15.113 4.818 1.00 0.44 46 LEU A C 9
ATOM 13959 O O . LEU A 1 78 ? 3.905 14.909 3.951 1.00 0.48 46 LEU A O 9
ATOM 13975 N N . ASP A 1 79 ? 6.009 14.675 4.718 1.00 0.42 47 ASP A N 9
ATOM 13976 C CA . ASP A 1 79 ? 6.466 13.916 3.557 1.00 0.41 47 ASP A CA 9
ATOM 13977 C C . ASP A 1 79 ? 5.713 12.601 3.457 1.00 0.36 47 ASP A C 9
ATOM 13978 O O . ASP A 1 79 ? 5.265 12.209 2.380 1.00 0.38 47 ASP A O 9
ATOM 13987 N N . LEU A 1 80 ? 5.567 11.929 4.594 1.00 0.39 48 LEU A N 9
ATOM 13988 C CA . LEU A 1 80 ? 4.836 10.674 4.659 1.00 0.46 48 LEU A CA 9
ATOM 13989 C C . LEU A 1 80 ? 3.391 10.873 4.218 1.00 0.47 48 LEU A C 9
ATOM 13990 O O . LEU A 1 80 ? 2.858 10.078 3.446 1.00 0.51 48 LEU A O 9
ATOM 14006 N N . ALA A 1 81 ? 2.771 11.947 4.695 1.00 0.47 49 ALA A N 9
ATOM 14007 C CA . ALA A 1 81 ? 1.411 12.289 4.296 1.00 0.55 49 ALA A CA 9
ATOM 14008 C C . ALA A 1 81 ? 1.323 12.462 2.787 1.00 0.50 49 ALA A C 9
ATOM 14009 O O . ALA A 1 81 ? 0.390 11.979 2.144 1.00 0.55 49 ALA A O 9
ATOM 14016 N N . THR A 1 82 ? 2.313 13.144 2.229 1.00 0.45 50 THR A N 9
ATOM 14017 C CA . THR A 1 82 ? 2.383 13.362 0.795 1.00 0.45 50 THR A CA 9
ATOM 14018 C C . THR A 1 82 ? 2.554 12.031 0.060 1.00 0.39 50 THR A C 9
ATOM 14019 O O . THR A 1 82 ? 1.915 11.785 -0.966 1.00 0.40 50 THR A O 9
ATOM 14030 N N . LEU A 1 83 ? 3.405 11.172 0.611 1.00 0.35 51 LEU A N 9
ATOM 14031 C CA . LEU A 1 83 ? 3.656 9.853 0.044 1.00 0.34 51 LEU A CA 9
ATOM 14032 C C . LEU A 1 83 ? 2.377 9.019 0.025 1.00 0.35 51 LEU A C 9
ATOM 14033 O O . LEU A 1 83 ? 2.019 8.449 -1.004 1.00 0.40 51 LEU A O 9
ATOM 14049 N N . ILE A 1 84 ? 1.688 8.968 1.162 1.00 0.37 52 ILE A N 9
ATOM 14050 C CA . ILE A 1 84 ? 0.450 8.202 1.280 1.00 0.44 52 ILE A CA 9
ATOM 14051 C C . ILE A 1 84 ? -0.591 8.681 0.272 1.00 0.41 52 ILE A C 9
ATOM 14052 O O . ILE A 1 84 ? -1.177 7.881 -0.455 1.00 0.43 52 ILE A O 9
ATOM 14068 N N . SER A 1 85 ? -0.797 9.994 0.220 1.00 0.44 53 SER A N 9
ATOM 14069 C CA . SER A 1 85 ? -1.781 10.586 -0.681 1.00 0.50 53 SER A CA 9
ATOM 14070 C C . SER A 1 85 ? -1.490 10.222 -2.140 1.00 0.48 53 SER A C 9
ATOM 14071 O O . SER A 1 85 ? -2.408 9.925 -2.909 1.00 0.53 53 SER A O 9
ATOM 14079 N N . ASN A 1 86 ? -0.212 10.228 -2.508 1.00 0.47 54 ASN A N 9
ATOM 14080 C CA . ASN A 1 86 ? 0.194 9.887 -3.869 1.00 0.54 54 ASN A CA 9
ATOM 14081 C C . ASN A 1 86 ? 0.054 8.392 -4.122 1.00 0.47 54 ASN A C 9
ATOM 14082 O O . ASN A 1 86 ? -0.428 7.977 -5.177 1.00 0.57 54 ASN A O 9
ATOM 14093 N N . LEU A 1 87 ? 0.464 7.589 -3.145 1.00 0.40 55 LEU A N 9
ATOM 14094 C CA . LEU A 1 87 ? 0.404 6.137 -3.262 1.00 0.41 55 LEU A CA 9
ATOM 14095 C C . LEU A 1 87 ? -1.044 5.667 -3.370 1.00 0.40 55 LEU A C 9
ATOM 14096 O O . LEU A 1 87 ? -1.364 4.767 -4.151 1.00 0.42 55 LEU A O 9
ATOM 14112 N N . GLU A 1 88 ? -1.913 6.288 -2.581 1.00 0.43 56 GLU A N 9
ATOM 14113 C CA . GLU A 1 88 ? -3.342 6.003 -2.623 1.00 0.50 56 GLU A CA 9
ATOM 14114 C C . GLU A 1 88 ? -3.889 6.226 -4.030 1.00 0.48 56 GLU A C 9
ATOM 14115 O O . GLU A 1 88 ? -4.657 5.412 -4.543 1.00 0.54 56 GLU A O 9
ATOM 14127 N N . ALA A 1 89 ? -3.467 7.322 -4.651 1.00 0.47 57 ALA A N 9
ATOM 14128 C CA . ALA A 1 89 ? -3.920 7.672 -5.992 1.00 0.54 57 ALA A CA 9
ATOM 14129 C C . ALA A 1 89 ? -3.413 6.673 -7.028 1.00 0.50 57 ALA A C 9
ATOM 14130 O O . ALA A 1 89 ? -4.084 6.407 -8.024 1.00 0.65 57 ALA A O 9
ATOM 14137 N N . VAL A 1 90 ? -2.226 6.126 -6.782 1.00 0.39 58 VAL A N 9
ATOM 14138 C CA . VAL A 1 90 ? -1.633 5.135 -7.675 1.00 0.44 58 VAL A CA 9
ATOM 14139 C C . VAL A 1 90 ? -2.547 3.923 -7.820 1.00 0.48 58 VAL A C 9
ATOM 14140 O O . VAL A 1 90 ? -2.837 3.479 -8.933 1.00 0.58 58 VAL A O 9
ATOM 14153 N N . TYR A 1 91 ? -3.005 3.398 -6.693 1.00 0.48 59 TYR A N 9
ATOM 14154 C CA . TYR A 1 91 ? -3.863 2.224 -6.704 1.00 0.57 59 TYR A CA 9
ATOM 14155 C C . TYR A 1 91 ? -5.313 2.611 -6.961 1.00 0.67 59 TYR A C 9
ATOM 14156 O O . TYR A 1 91 ? -6.032 1.911 -7.671 1.00 0.74 59 TYR A O 9
ATOM 14174 N N . GLY A 1 92 ? -5.736 3.729 -6.385 1.00 0.79 60 GLY A N 9
ATOM 14175 C CA . GLY A 1 92 ? -7.101 4.184 -6.562 1.00 0.93 60 GLY A CA 9
ATOM 14176 C C . GLY A 1 92 ? -8.101 3.231 -5.945 1.00 1.01 60 GLY A C 9
ATOM 14177 O O . GLY A 1 92 ? -9.170 2.984 -6.507 1.00 1.23 60 GLY A O 9
ATOM 14181 N N . THR A 1 93 ? -7.749 2.687 -4.790 1.00 1.00 61 THR A N 9
ATOM 14182 C CA . THR A 1 93 ? -8.595 1.730 -4.107 1.00 1.17 61 THR A CA 9
ATOM 14183 C C . THR A 1 93 ? -8.264 1.710 -2.619 1.00 1.44 61 THR A C 9
ATOM 14184 O O . THR A 1 93 ? -7.408 2.474 -2.167 1.00 1.78 61 THR A O 9
ATOM 14195 N N . ASP A 1 94 ? -8.945 0.830 -1.891 1.00 1.59 62 ASP A N 9
ATOM 14196 C CA . ASP A 1 94 ? -8.819 0.701 -0.434 1.00 1.95 62 ASP A CA 9
ATOM 14197 C C . ASP A 1 94 ? -9.198 1.996 0.281 1.00 1.51 62 ASP A C 9
ATOM 14198 O O . ASP A 1 94 ? -8.492 3.004 0.196 1.00 1.59 62 ASP A O 9
ATOM 14207 N N . PRO A 1 95 ? -10.337 1.996 0.983 1.00 2.12 63 PRO A N 9
ATOM 14208 C CA . PRO A 1 95 ? -10.749 3.132 1.797 1.00 2.53 63 PRO A CA 9
ATOM 14209 C C . PRO A 1 95 ? -9.802 3.304 2.971 1.00 2.06 63 PRO A C 9
ATOM 14210 O O . PRO A 1 95 ? -9.734 2.450 3.850 1.00 2.15 63 PRO A O 9
ATOM 14221 N N . PHE A 1 96 ? -9.090 4.416 2.996 1.00 2.11 64 PHE A N 9
ATOM 14222 C CA . PHE A 1 96 ? -8.017 4.604 3.959 1.00 1.93 64 PHE A CA 9
ATOM 14223 C C . PHE A 1 96 ? -8.563 5.049 5.309 1.00 2.37 64 PHE A C 9
ATOM 14224 O O . PHE A 1 96 ? -7.813 5.438 6.200 1.00 2.33 64 PHE A O 9
ATOM 14241 N N . ALA A 1 97 ? -9.877 4.974 5.457 1.00 3.08 65 ALA A N 9
ATOM 14242 C CA . ALA A 1 97 ? -10.535 5.330 6.702 1.00 3.86 65 ALA A CA 9
ATOM 14243 C C . ALA A 1 97 ? -10.178 4.345 7.810 1.00 3.69 65 ALA A C 9
ATOM 14244 O O . ALA A 1 97 ? -10.245 4.673 8.993 1.00 3.90 65 ALA A O 9
ATOM 14251 N N . ASP A 1 98 ? -9.796 3.135 7.422 1.00 3.58 66 ASP A N 9
ATOM 14252 C CA . ASP A 1 98 ? -9.453 2.100 8.388 1.00 3.92 66 ASP A CA 9
ATOM 14253 C C . ASP A 1 98 ? -8.007 2.225 8.834 1.00 3.25 66 ASP A C 9
ATOM 14254 O O . ASP A 1 98 ? -7.698 2.074 10.014 1.00 3.56 66 ASP A O 9
ATOM 14263 N N . ALA A 1 99 ? -7.124 2.518 7.892 1.00 2.57 67 ALA A N 9
ATOM 14264 C CA . ALA A 1 99 ? -5.708 2.660 8.199 1.00 2.48 67 ALA A CA 9
ATOM 14265 C C . ALA A 1 99 ? -5.315 4.129 8.305 1.00 2.09 67 ALA A C 9
ATOM 14266 O O . ALA A 1 99 ? -4.156 4.487 8.095 1.00 2.63 67 ALA A O 9
ATOM 14273 N N . VAL A 1 100 ? -6.280 4.970 8.662 1.00 1.75 68 VAL A N 9
ATOM 14274 C CA . VAL A 1 100 ? -6.051 6.410 8.759 1.00 2.06 68 VAL A CA 9
ATOM 14275 C C . VAL A 1 100 ? -5.148 6.747 9.949 1.00 1.84 68 VAL A C 9
ATOM 14276 O O . VAL A 1 100 ? -4.605 7.851 10.041 1.00 2.23 68 VAL A O 9
ATOM 14289 N N . ALA A 1 101 ? -4.986 5.785 10.853 1.00 1.56 69 ALA A N 9
ATOM 14290 C CA . ALA A 1 101 ? -4.125 5.959 12.015 1.00 1.54 69 ALA A CA 9
ATOM 14291 C C . ALA A 1 101 ? -2.666 6.107 11.591 1.00 1.33 69 ALA A C 9
ATOM 14292 O O . ALA A 1 101 ? -1.976 5.116 11.333 1.00 1.29 69 ALA A O 9
ATOM 14299 N N . ILE A 1 102 ? -2.202 7.349 11.532 1.00 1.30 70 ILE A N 9
ATOM 14300 C CA . ILE A 1 102 ? -0.849 7.653 11.083 1.00 1.16 70 ILE A CA 9
ATOM 14301 C C . ILE A 1 102 ? 0.183 7.148 12.093 1.00 1.01 70 ILE A C 9
ATOM 14302 O O . ILE A 1 102 ? 1.345 6.926 11.759 1.00 0.94 70 ILE A O 9
ATOM 14318 N N . THR A 1 103 ? -0.263 6.948 13.326 1.00 1.06 71 THR A N 9
ATOM 14319 C CA . THR A 1 103 ? 0.599 6.448 14.385 1.00 1.05 71 THR A CA 9
ATOM 14320 C C . THR A 1 103 ? 1.037 5.011 14.111 1.00 0.90 71 THR A C 9
ATOM 14321 O O . THR A 1 103 ? 2.091 4.573 14.570 1.00 0.89 71 THR A O 9
ATOM 14332 N N . SER A 1 104 ? 0.230 4.288 13.347 1.00 0.90 72 SER A N 9
ATOM 14333 C CA . SER A 1 104 ? 0.541 2.911 13.007 1.00 0.92 72 SER A CA 9
ATOM 14334 C C . SER A 1 104 ? 1.423 2.858 11.764 1.00 0.73 72 SER A C 9
ATOM 14335 O O . SER A 1 104 ? 1.954 1.807 11.417 1.00 0.76 72 SER A O 9
ATOM 14343 N N . ILE A 1 105 ? 1.583 3.998 11.103 1.00 0.62 73 ILE A N 9
ATOM 14344 C CA . ILE A 1 105 ? 2.404 4.071 9.904 1.00 0.52 73 ILE A CA 9
ATOM 14345 C C . ILE A 1 105 ? 3.799 4.573 10.263 1.00 0.51 73 ILE A C 9
ATOM 14346 O O . ILE A 1 105 ? 4.058 5.779 10.270 1.00 0.60 73 ILE A O 9
ATOM 14362 N N . VAL A 1 106 ? 4.689 3.646 10.584 1.00 0.49 74 VAL A N 9
ATOM 14363 C CA . VAL A 1 106 ? 6.047 4.003 10.969 1.00 0.57 74 VAL A CA 9
ATOM 14364 C C . VAL A 1 106 ? 7.054 3.395 10.002 1.00 0.45 74 VAL A C 9
ATOM 14365 O O . VAL A 1 106 ? 8.012 4.051 9.587 1.00 0.52 74 VAL A O 9
ATOM 14378 N N . THR A 1 107 ? 6.825 2.144 9.631 1.00 0.36 75 THR A N 9
ATOM 14379 C CA . THR A 1 107 ? 7.715 1.448 8.721 1.00 0.34 75 THR A CA 9
ATOM 14380 C C . THR A 1 107 ? 7.072 1.289 7.350 1.00 0.31 75 THR A C 9
ATOM 14381 O O . THR A 1 107 ? 5.848 1.383 7.226 1.00 0.33 75 THR A O 9
ATOM 14392 N N . VAL A 1 108 ? 7.887 1.061 6.328 1.00 0.29 76 VAL A N 9
ATOM 14393 C CA . VAL A 1 108 ? 7.381 0.875 4.971 1.00 0.28 76 VAL A CA 9
ATOM 14394 C C . VAL A 1 108 ? 6.331 -0.232 4.936 1.00 0.27 76 VAL A C 9
ATOM 14395 O O . VAL A 1 108 ? 5.274 -0.083 4.318 1.00 0.30 76 VAL A O 9
ATOM 14408 N N . ALA A 1 109 ? 6.623 -1.319 5.644 1.00 0.28 77 ALA A N 9
ATOM 14409 C CA . ALA A 1 109 ? 5.736 -2.476 5.711 1.00 0.31 77 ALA A CA 9
ATOM 14410 C C . ALA A 1 109 ? 4.319 -2.089 6.118 1.00 0.31 77 ALA A C 9
ATOM 14411 O O . ALA A 1 109 ? 3.354 -2.650 5.604 1.00 0.35 77 ALA A O 9
ATOM 14418 N N . ASP A 1 110 ? 4.199 -1.119 7.022 1.00 0.32 78 ASP A N 9
ATOM 14419 C CA . ASP A 1 110 ? 2.894 -0.693 7.526 1.00 0.37 78 ASP A CA 9
ATOM 14420 C C . ASP A 1 110 ? 2.027 -0.158 6.395 1.00 0.36 78 ASP A C 9
ATOM 14421 O O . ASP A 1 110 ? 0.884 -0.582 6.216 1.00 0.42 78 ASP A O 9
ATOM 14430 N N . LEU A 1 111 ? 2.587 0.762 5.624 1.00 0.32 79 LEU A N 9
ATOM 14431 C CA . LEU A 1 111 ? 1.859 1.395 4.536 1.00 0.34 79 LEU A CA 9
ATOM 14432 C C . LEU A 1 111 ? 1.726 0.441 3.352 1.00 0.31 79 LEU A C 9
ATOM 14433 O O . LEU A 1 111 ? 0.692 0.401 2.683 1.00 0.34 79 LEU A O 9
ATOM 14449 N N . ALA A 1 112 ? 2.772 -0.340 3.112 1.00 0.29 80 ALA A N 9
ATOM 14450 C CA . ALA A 1 112 ? 2.796 -1.271 1.994 1.00 0.33 80 ALA A CA 9
ATOM 14451 C C . ALA A 1 112 ? 1.724 -2.343 2.142 1.00 0.30 80 ALA A C 9
ATOM 14452 O O . ALA A 1 112 ? 0.940 -2.580 1.223 1.00 0.34 80 ALA A O 9
ATOM 14459 N N . ARG A 1 113 ? 1.669 -2.971 3.314 1.00 0.30 81 ARG A N 9
ATOM 14460 C CA . ARG A 1 113 ? 0.745 -4.076 3.543 1.00 0.35 81 ARG A CA 9
ATOM 14461 C C . ARG A 1 113 ? -0.703 -3.592 3.547 1.00 0.34 81 ARG A C 9
ATOM 14462 O O . ARG A 1 113 ? -1.628 -4.382 3.362 1.00 0.39 81 ARG A O 9
ATOM 14483 N N . ALA A 1 114 ? -0.892 -2.292 3.747 1.00 0.37 82 ALA A N 9
ATOM 14484 C CA . ALA A 1 114 ? -2.223 -1.707 3.745 1.00 0.45 82 ALA A CA 9
ATOM 14485 C C . ALA A 1 114 ? -2.864 -1.842 2.369 1.00 0.49 82 ALA A C 9
ATOM 14486 O O . ALA A 1 114 ? -3.995 -2.309 2.246 1.00 0.59 82 ALA A O 9
ATOM 14493 N N . TYR A 1 115 ? -2.123 -1.461 1.337 1.00 0.49 83 TYR A N 9
ATOM 14494 C CA . TYR A 1 115 ? -2.630 -1.522 -0.030 1.00 0.60 83 TYR A CA 9
ATOM 14495 C C . TYR A 1 115 ? -2.432 -2.911 -0.627 1.00 0.62 83 TYR A C 9
ATOM 14496 O O . TYR A 1 115 ? -3.135 -3.302 -1.559 1.00 0.77 83 TYR A O 9
ATOM 14514 N N . ALA A 1 116 ? -1.484 -3.661 -0.073 1.00 0.51 84 ALA A N 9
ATOM 14515 C CA . ALA A 1 116 ? -1.244 -5.036 -0.501 1.00 0.55 84 ALA A CA 9
ATOM 14516 C C . ALA A 1 116 ? -2.359 -5.954 -0.013 1.00 0.61 84 ALA A C 9
ATOM 14517 O O . ALA A 1 116 ? -2.419 -7.131 -0.370 1.00 0.72 84 ALA A O 9
ATOM 14524 N N . GLN A 1 117 ? -3.225 -5.405 0.829 1.00 0.65 85 GLN A N 9
ATOM 14525 C CA . GLN A 1 117 ? -4.388 -6.124 1.327 1.00 0.79 85 GLN A CA 9
ATOM 14526 C C . GLN A 1 117 ? -5.402 -6.344 0.205 1.00 0.96 85 GLN A C 9
ATOM 14527 O O . GLN A 1 117 ? -6.068 -7.376 0.147 1.00 1.19 85 GLN A O 9
ATOM 14541 N N . GLN A 1 118 ? -5.503 -5.371 -0.693 1.00 1.06 86 GLN A N 9
ATOM 14542 C CA . GLN A 1 118 ? -6.456 -5.447 -1.793 1.00 1.32 86 GLN A CA 9
ATOM 14543 C C . GLN A 1 118 ? -5.938 -6.406 -2.861 1.00 1.60 86 GLN A C 9
ATOM 14544 O O . GLN A 1 118 ? -4.730 -6.514 -3.076 1.00 1.83 86 GLN A O 9
ATOM 14558 N N . GLY A 1 119 ? -6.851 -7.108 -3.515 1.00 1.82 87 GLY A N 9
ATOM 14559 C CA . GLY A 1 119 ? -6.466 -8.075 -4.526 1.00 2.21 87 GLY A CA 9
ATOM 14560 C C . GLY A 1 119 ? -7.119 -9.418 -4.288 1.00 2.47 87 GLY A C 9
ATOM 14561 O O . GLY A 1 119 ? -7.223 -10.246 -5.196 1.00 2.96 87 GLY A O 9
ATOM 14565 N N . VAL A 1 120 ? -7.555 -9.635 -3.056 1.00 2.43 88 VAL A N 9
ATOM 14566 C CA . VAL A 1 120 ? -8.256 -10.858 -2.692 1.00 2.94 88 VAL A CA 9
ATOM 14567 C C . VAL A 1 120 ? -9.655 -10.875 -3.304 1.00 3.34 88 VAL A C 9
ATOM 14568 O O . VAL A 1 120 ? -10.315 -9.837 -3.377 1.00 3.41 88 VAL A O 9
ATOM 14581 N N . PRO A 1 121 ? -10.113 -12.045 -3.784 1.00 3.89 89 PRO A N 9
ATOM 14582 C CA . PRO A 1 121 ? -11.452 -12.185 -4.361 1.00 4.51 89 PRO A CA 9
ATOM 14583 C C . PRO A 1 121 ? -12.538 -11.859 -3.346 1.00 4.91 89 PRO A C 9
ATOM 14584 O O . PRO A 1 121 ? -12.759 -12.609 -2.391 1.00 5.20 89 PRO A O 9
ATOM 14595 N N . GLY A 1 122 ? -13.199 -10.734 -3.554 1.00 5.15 90 GLY A N 9
ATOM 14596 C CA . GLY A 1 122 ? -14.243 -10.307 -2.651 1.00 5.78 90 GLY A CA 9
ATOM 14597 C C . GLY A 1 122 ? -15.623 -10.576 -3.208 1.00 6.35 90 GLY A C 9
ATOM 14598 O O . GLY A 1 122 ? -15.751 -11.138 -4.296 1.00 6.50 90 GLY A O 9
ATOM 14602 N N . PRO A 1 123 ? -16.677 -10.189 -2.478 1.00 6.96 91 PRO A N 9
ATOM 14603 C CA . PRO A 1 123 ? -18.060 -10.390 -2.915 1.00 7.73 91 PRO A CA 9
ATOM 14604 C C . PRO A 1 123 ? -18.389 -9.599 -4.175 1.00 7.82 91 PRO A C 9
ATOM 14605 O O . PRO A 1 123 ? -18.280 -8.371 -4.203 1.00 7.67 91 PRO A O 9
ATOM 14616 N N . SER A 1 124 ? -18.765 -10.309 -5.219 1.00 8.30 92 SER A N 9
ATOM 14617 C CA . SER A 1 124 ? -19.143 -9.687 -6.473 1.00 8.68 92 SER A CA 9
ATOM 14618 C C . SER A 1 124 ? -20.665 -9.624 -6.599 1.00 9.34 92 SER A C 9
ATOM 14619 O O . SER A 1 124 ? -21.356 -10.631 -6.433 1.00 9.92 92 SER A O 9
ATOM 14627 N N . PRO A 1 125 ? -21.201 -8.415 -6.861 1.00 9.44 93 PRO A N 9
ATOM 14628 C CA . PRO A 1 125 ? -22.644 -8.188 -7.028 1.00 10.20 93 PRO A CA 9
ATOM 14629 C C . PRO A 1 125 ? -23.289 -9.132 -8.040 1.00 10.96 93 PRO A C 9
ATOM 14630 O O . PRO A 1 125 ? -24.447 -9.521 -7.882 1.00 11.69 93 PRO A O 9
ATOM 14641 N N . ASP A 1 126 ? -22.549 -9.497 -9.079 1.00 10.89 94 ASP A N 9
ATOM 14642 C CA . ASP A 1 126 ? -23.059 -10.436 -10.069 1.00 11.70 94 ASP A CA 9
ATOM 14643 C C . ASP A 1 126 ? -22.313 -11.761 -9.984 1.00 11.90 94 ASP A C 9
ATOM 14644 O O . ASP A 1 126 ? -21.108 -11.822 -10.226 1.00 11.65 94 ASP A O 9
ATOM 14653 N N . PRO A 1 127 ? -23.024 -12.843 -9.636 1.00 12.53 95 PRO A N 9
ATOM 14654 C CA . PRO A 1 127 ? -22.424 -14.167 -9.464 1.00 12.95 95 PRO A CA 9
ATOM 14655 C C . PRO A 1 127 ? -22.203 -14.912 -10.781 1.00 13.54 95 PRO A C 9
ATOM 14656 O O . PRO A 1 127 ? -21.555 -15.959 -10.804 1.00 13.87 95 PRO A O 9
ATOM 14667 N N . LEU A 1 128 ? -22.723 -14.373 -11.876 1.00 13.80 96 LEU A N 9
ATOM 14668 C CA . LEU A 1 128 ? -22.646 -15.057 -13.160 1.00 14.53 96 LEU A CA 9
ATOM 14669 C C . LEU A 1 128 ? -21.297 -14.771 -13.812 1.00 14.23 96 LEU A C 9
ATOM 14670 O O . LEU A 1 128 ? -20.572 -15.694 -14.191 1.00 14.80 96 LEU A O 9
ATOM 14686 N N . ASP A 1 129 ? -20.943 -13.492 -13.902 1.00 13.43 97 ASP A N 9
ATOM 14687 C CA . ASP A 1 129 ? -19.640 -13.099 -14.438 1.00 13.21 97 ASP A CA 9
ATOM 14688 C C . ASP A 1 129 ? -18.546 -13.430 -13.431 1.00 13.07 97 ASP A C 9
ATOM 14689 O O . ASP A 1 129 ? -17.361 -13.458 -13.762 1.00 13.44 97 ASP A O 9
ATOM 14698 N N . ALA A 1 130 ? -18.960 -13.678 -12.195 1.00 12.70 98 ALA A N 9
ATOM 14699 C CA . ALA A 1 130 ? -18.040 -14.075 -11.140 1.00 12.73 98 ALA A CA 9
ATOM 14700 C C . ALA A 1 130 ? -17.633 -15.530 -11.310 1.00 13.69 98 ALA A C 9
ATOM 14701 O O . ALA A 1 130 ? -16.534 -15.927 -10.927 1.00 14.00 98 ALA A O 9
ATOM 14708 N N . GLN A 1 131 ? -18.532 -16.322 -11.877 1.00 14.27 99 GLN A N 9
ATOM 14709 C CA . GLN A 1 131 ? -18.247 -17.720 -12.149 1.00 15.26 99 GLN A CA 9
ATOM 14710 C C . GLN A 1 131 ? -17.468 -17.838 -13.450 1.00 15.81 99 GLN A C 9
ATOM 14711 O O . GLN A 1 131 ? -16.430 -18.498 -13.516 1.00 16.48 99 GLN A O 9
ATOM 14725 N N . LEU A 1 132 ? -17.971 -17.175 -14.477 1.00 15.62 100 LEU A N 9
ATOM 14726 C CA . LEU A 1 132 ? -17.311 -17.157 -15.770 1.00 16.22 100 LEU A CA 9
ATOM 14727 C C . LEU A 1 132 ? -16.283 -16.033 -15.812 1.00 16.11 100 LEU A C 9
ATOM 14728 O O . LEU A 1 132 ? -16.475 -15.023 -16.485 1.00 16.32 100 LEU A O 9
ATOM 14744 N N . ARG A 1 133 ? -15.191 -16.218 -15.082 1.00 15.92 101 ARG A N 9
ATOM 14745 C CA . ARG A 1 133 ? -14.151 -15.203 -14.979 1.00 15.95 101 ARG A CA 9
ATOM 14746 C C . ARG A 1 133 ? -13.395 -15.057 -16.294 1.00 16.67 101 ARG A C 9
ATOM 14747 O O . ARG A 1 133 ? -12.885 -13.984 -16.614 1.00 16.96 101 ARG A O 9
ATOM 14768 N N . ASP A 1 134 ? -13.328 -16.140 -17.055 1.00 17.07 102 ASP A N 9
ATOM 14769 C CA . ASP A 1 134 ? -12.598 -16.140 -18.317 1.00 17.84 102 ASP A CA 9
ATOM 14770 C C . ASP A 1 134 ? -13.549 -15.937 -19.487 1.00 18.30 102 ASP A C 9
ATOM 14771 O O . ASP A 1 134 ? -13.118 -15.709 -20.617 1.00 18.98 102 ASP A O 9
ATOM 14780 N N . LEU A 1 135 ? -14.843 -16.020 -19.214 1.00 18.02 103 LEU A N 9
ATOM 14781 C CA . LEU A 1 135 ? -15.846 -15.916 -20.261 1.00 18.52 103 LEU A CA 9
ATOM 14782 C C . LEU A 1 135 ? -17.006 -15.028 -19.810 1.00 18.60 103 LEU A C 9
ATOM 14783 O O . LEU A 1 135 ? -18.174 -15.416 -19.874 1.00 18.46 103 LEU A O 9
ATOM 14799 N N . ARG A 1 136 ? -16.669 -13.832 -19.348 1.00 18.97 104 ARG A N 9
ATOM 14800 C CA . ARG A 1 136 ? -17.670 -12.861 -18.926 1.00 19.25 104 ARG A CA 9
ATOM 14801 C C . ARG A 1 136 ? -18.548 -12.464 -20.105 1.00 20.06 104 ARG A C 9
ATOM 14802 O O . ARG A 1 136 ? -18.075 -12.384 -21.243 1.00 20.50 104 ARG A O 9
ATOM 14823 N N . GLN A 1 137 ? -19.820 -12.218 -19.841 1.00 20.36 105 GLN A N 9
ATOM 14824 C CA . GLN A 1 137 ? -20.749 -11.867 -20.902 1.00 21.23 105 GLN A CA 9
ATOM 14825 C C . GLN A 1 137 ? -20.645 -10.382 -21.226 1.00 21.37 105 GLN A C 9
ATOM 14826 O O . GLN A 1 137 ? -21.136 -9.523 -20.492 1.00 21.50 105 GLN A O 9
ATOM 14840 N N . LEU A 1 138 ? -19.968 -10.087 -22.320 1.00 21.46 106 LEU A N 9
ATOM 14841 C CA . LEU A 1 138 ? -19.748 -8.714 -22.736 1.00 21.72 106 LEU A CA 9
ATOM 14842 C C . LEU A 1 138 ? -20.655 -8.372 -23.908 1.00 22.33 106 LEU A C 9
ATOM 14843 O O . LEU A 1 138 ? -21.739 -7.800 -23.676 1.00 22.57 106 LEU A O 9
ATOM 14860 N N . GLY A 1 28 ? 2.119 -24.998 -10.184 1.00 5.43 -4 GLY A N 10
ATOM 14861 C CA . GLY A 1 28 ? 1.240 -24.109 -9.388 1.00 4.83 -4 GLY A CA 10
ATOM 14862 C C . GLY A 1 28 ? 2.029 -23.065 -8.633 1.00 4.18 -4 GLY A C 10
ATOM 14863 O O . GLY A 1 28 ? 3.256 -23.037 -8.709 1.00 4.27 -4 GLY A O 10
ATOM 14867 N N . ILE A 1 29 ? 1.330 -22.213 -7.903 1.00 3.81 -3 ILE A N 10
ATOM 14868 C CA . ILE A 1 29 ? 1.969 -21.128 -7.175 1.00 3.35 -3 ILE A CA 10
ATOM 14869 C C . ILE A 1 29 ? 2.009 -21.434 -5.681 1.00 2.96 -3 ILE A C 10
ATOM 14870 O O . ILE A 1 29 ? 1.031 -21.926 -5.116 1.00 3.17 -3 ILE A O 10
ATOM 14886 N N . ASP A 1 30 ? 3.137 -21.153 -5.048 1.00 2.59 -2 ASP A N 10
ATOM 14887 C CA . ASP A 1 30 ? 3.272 -21.307 -3.607 1.00 2.41 -2 ASP A CA 10
ATOM 14888 C C . ASP A 1 30 ? 2.703 -20.077 -2.912 1.00 2.20 -2 ASP A C 10
ATOM 14889 O O . ASP A 1 30 ? 3.178 -18.966 -3.133 1.00 2.05 -2 ASP A O 10
ATOM 14898 N N . PRO A 1 31 ? 1.670 -20.257 -2.073 1.00 2.29 -1 PRO A N 10
ATOM 14899 C CA . PRO A 1 31 ? 1.050 -19.155 -1.324 1.00 2.22 -1 PRO A CA 10
ATOM 14900 C C . PRO A 1 31 ? 2.063 -18.382 -0.484 1.00 2.13 -1 PRO A C 10
ATOM 14901 O O . PRO A 1 31 ? 1.916 -17.181 -0.267 1.00 2.08 -1 PRO A O 10
ATOM 14912 N N . PHE A 1 32 ? 3.097 -19.078 -0.023 1.00 2.17 0 PHE A N 10
ATOM 14913 C CA . PHE A 1 32 ? 4.137 -18.458 0.787 1.00 2.18 0 PHE A CA 10
ATOM 14914 C C . PHE A 1 32 ? 4.983 -17.503 -0.052 1.00 1.96 0 PHE A C 10
ATOM 14915 O O . PHE A 1 32 ? 5.208 -16.354 0.333 1.00 1.91 0 PHE A O 10
ATOM 14932 N N . THR A 1 33 ? 5.441 -17.973 -1.205 1.00 1.91 1 THR A N 10
ATOM 14933 C CA . THR A 1 33 ? 6.275 -17.157 -2.071 1.00 1.79 1 THR A CA 10
ATOM 14934 C C . THR A 1 33 ? 5.444 -16.083 -2.760 1.00 1.62 1 THR A C 10
ATOM 14935 O O . THR A 1 33 ? 5.915 -14.970 -2.982 1.00 1.47 1 THR A O 10
ATOM 14946 N N . LEU A 1 34 ? 4.197 -16.417 -3.075 1.00 1.68 2 LEU A N 10
ATOM 14947 C CA . LEU A 1 34 ? 3.282 -15.470 -3.697 1.00 1.59 2 LEU A CA 10
ATOM 14948 C C . LEU A 1 34 ? 3.024 -14.293 -2.768 1.00 1.41 2 LEU A C 10
ATOM 14949 O O . LEU A 1 34 ? 2.958 -13.146 -3.210 1.00 1.32 2 LEU A O 10
ATOM 14965 N N . ASN A 1 35 ? 2.897 -14.585 -1.478 1.00 1.39 3 ASN A N 10
ATOM 14966 C CA . ASN A 1 35 ? 2.689 -13.549 -0.472 1.00 1.27 3 ASN A CA 10
ATOM 14967 C C . ASN A 1 35 ? 3.862 -12.571 -0.475 1.00 1.13 3 ASN A C 10
ATOM 14968 O O . ASN A 1 35 ? 3.686 -11.367 -0.297 1.00 1.04 3 ASN A O 10
ATOM 14979 N N . HIS A 1 36 ? 5.061 -13.097 -0.695 1.00 1.17 4 HIS A N 10
ATOM 14980 C CA . HIS A 1 36 ? 6.255 -12.265 -0.769 1.00 1.10 4 HIS A CA 10
ATOM 14981 C C . HIS A 1 36 ? 6.359 -11.585 -2.129 1.00 1.02 4 HIS A C 10
ATOM 14982 O O . HIS A 1 36 ? 6.844 -10.464 -2.230 1.00 0.91 4 HIS A O 10
ATOM 14997 N N . GLN A 1 37 ? 5.886 -12.265 -3.167 1.00 1.10 5 GLN A N 10
ATOM 14998 C CA . GLN A 1 37 ? 5.908 -11.720 -4.517 1.00 1.08 5 GLN A CA 10
ATOM 14999 C C . GLN A 1 37 ? 5.002 -10.497 -4.616 1.00 0.94 5 GLN A C 10
ATOM 15000 O O . GLN A 1 37 ? 5.419 -9.441 -5.091 1.00 0.87 5 GLN A O 10
ATOM 15014 N N . VAL A 1 38 ? 3.766 -10.638 -4.147 1.00 0.96 6 VAL A N 10
ATOM 15015 C CA . VAL A 1 38 ? 2.818 -9.530 -4.167 1.00 0.91 6 VAL A CA 10
ATOM 15016 C C . VAL A 1 38 ? 3.293 -8.411 -3.239 1.00 0.76 6 VAL A C 10
ATOM 15017 O O . VAL A 1 38 ? 3.024 -7.230 -3.479 1.00 0.70 6 VAL A O 10
ATOM 15030 N N . MET A 1 39 ? 4.029 -8.790 -2.196 1.00 0.75 7 MET A N 10
ATOM 15031 C CA . MET A 1 39 ? 4.591 -7.825 -1.262 1.00 0.65 7 MET A CA 10
ATOM 15032 C C . MET A 1 39 ? 5.731 -7.064 -1.928 1.00 0.59 7 MET A C 10
ATOM 15033 O O . MET A 1 39 ? 5.879 -5.857 -1.750 1.00 0.56 7 MET A O 10
ATOM 15047 N N . ASP A 1 40 ? 6.527 -7.785 -2.705 1.00 0.63 8 ASP A N 10
ATOM 15048 C CA . ASP A 1 40 ? 7.609 -7.187 -3.476 1.00 0.61 8 ASP A CA 10
ATOM 15049 C C . ASP A 1 40 ? 7.051 -6.188 -4.482 1.00 0.54 8 ASP A C 10
ATOM 15050 O O . ASP A 1 40 ? 7.645 -5.143 -4.728 1.00 0.50 8 ASP A O 10
ATOM 15059 N N . GLN A 1 41 ? 5.893 -6.515 -5.044 1.00 0.57 9 GLN A N 10
ATOM 15060 C CA . GLN A 1 41 ? 5.226 -5.649 -6.010 1.00 0.54 9 GLN A CA 10
ATOM 15061 C C . GLN A 1 41 ? 4.765 -4.341 -5.370 1.00 0.45 9 GLN A C 10
ATOM 15062 O O . GLN A 1 41 ? 5.030 -3.258 -5.896 1.00 0.43 9 GLN A O 10
ATOM 15076 N N . VAL A 1 42 ? 4.075 -4.434 -4.237 1.00 0.46 10 VAL A N 10
ATOM 15077 C CA . VAL A 1 42 ? 3.594 -3.237 -3.554 1.00 0.44 10 VAL A CA 10
ATOM 15078 C C . VAL A 1 42 ? 4.769 -2.441 -2.982 1.00 0.37 10 VAL A C 10
ATOM 15079 O O . VAL A 1 42 ? 4.754 -1.208 -2.980 1.00 0.39 10 VAL A O 10
ATOM 15092 N N . PHE A 1 43 ? 5.802 -3.149 -2.533 1.00 0.35 11 PHE A N 10
ATOM 15093 C CA . PHE A 1 43 ? 7.014 -2.499 -2.059 1.00 0.35 11 PHE A CA 10
ATOM 15094 C C . PHE A 1 43 ? 7.711 -1.787 -3.213 1.00 0.31 11 PHE A C 10
ATOM 15095 O O . PHE A 1 43 ? 8.193 -0.672 -3.063 1.00 0.33 11 PHE A O 10
ATOM 15112 N N . ASP A 1 44 ? 7.748 -2.442 -4.367 1.00 0.31 12 ASP A N 10
ATOM 15113 C CA . ASP A 1 44 ? 8.337 -1.864 -5.574 1.00 0.31 12 ASP A CA 10
ATOM 15114 C C . ASP A 1 44 ? 7.648 -0.553 -5.931 1.00 0.29 12 ASP A C 10
ATOM 15115 O O . ASP A 1 44 ? 8.291 0.411 -6.351 1.00 0.31 12 ASP A O 10
ATOM 15124 N N . GLN A 1 45 ? 6.336 -0.521 -5.743 1.00 0.30 13 GLN A N 10
ATOM 15125 C CA . GLN A 1 45 ? 5.556 0.672 -6.024 1.00 0.34 13 GLN A CA 10
ATOM 15126 C C . GLN A 1 45 ? 5.931 1.799 -5.065 1.00 0.34 13 GLN A C 10
ATOM 15127 O O . GLN A 1 45 ? 6.287 2.894 -5.497 1.00 0.38 13 GLN A O 10
ATOM 15141 N N . VAL A 1 46 ? 5.867 1.522 -3.764 1.00 0.34 14 VAL A N 10
ATOM 15142 C CA . VAL A 1 46 ? 6.162 2.539 -2.759 1.00 0.38 14 VAL A CA 10
ATOM 15143 C C . VAL A 1 46 ? 7.631 2.953 -2.814 1.00 0.37 14 VAL A C 10
ATOM 15144 O O . VAL A 1 46 ? 7.961 4.107 -2.561 1.00 0.42 14 VAL A O 10
ATOM 15157 N N . GLU A 1 47 ? 8.502 2.009 -3.166 1.00 0.35 15 GLU A N 10
ATOM 15158 C CA . GLU A 1 47 ? 9.922 2.288 -3.343 1.00 0.40 15 GLU A CA 10
ATOM 15159 C C . GLU A 1 47 ? 10.110 3.371 -4.400 1.00 0.40 15 GLU A C 10
ATOM 15160 O O . GLU A 1 47 ? 10.782 4.379 -4.170 1.00 0.45 15 GLU A O 10
ATOM 15172 N N . HIS A 1 48 ? 9.478 3.165 -5.549 1.00 0.37 16 HIS A N 10
ATOM 15173 C CA . HIS A 1 48 ? 9.545 4.118 -6.648 1.00 0.42 16 HIS A CA 10
ATOM 15174 C C . HIS A 1 48 ? 8.871 5.431 -6.257 1.00 0.41 16 HIS A C 10
ATOM 15175 O O . HIS A 1 48 ? 9.334 6.511 -6.625 1.00 0.45 16 HIS A O 10
ATOM 15190 N N . GLN A 1 49 ? 7.771 5.327 -5.517 1.00 0.38 17 GLN A N 10
ATOM 15191 C CA . GLN A 1 49 ? 7.039 6.495 -5.061 1.00 0.40 17 GLN A CA 10
ATOM 15192 C C . GLN A 1 49 ? 7.920 7.355 -4.158 1.00 0.38 17 GLN A C 10
ATOM 15193 O O . GLN A 1 49 ? 7.974 8.577 -4.308 1.00 0.43 17 GLN A O 10
ATOM 15207 N N . ILE A 1 50 ? 8.613 6.705 -3.228 1.00 0.35 18 ILE A N 10
ATOM 15208 C CA . ILE A 1 50 ? 9.541 7.392 -2.337 1.00 0.37 18 ILE A CA 10
ATOM 15209 C C . ILE A 1 50 ? 10.668 8.035 -3.138 1.00 0.39 18 ILE A C 10
ATOM 15210 O O . ILE A 1 50 ? 11.041 9.182 -2.891 1.00 0.42 18 ILE A O 10
ATOM 15226 N N . ALA A 1 51 ? 11.185 7.294 -4.114 1.00 0.40 19 ALA A N 10
ATOM 15227 C CA . ALA A 1 51 ? 12.249 7.791 -4.979 1.00 0.45 19 ALA A CA 10
ATOM 15228 C C . ALA A 1 51 ? 11.831 9.082 -5.675 1.00 0.47 19 ALA A C 10
ATOM 15229 O O . ALA A 1 51 ? 12.618 10.024 -5.774 1.00 0.51 19 ALA A O 10
ATOM 15236 N N . GLN A 1 52 ? 10.584 9.127 -6.139 1.00 0.46 20 GLN A N 10
ATOM 15237 C CA . GLN A 1 52 ? 10.052 10.318 -6.788 1.00 0.51 20 GLN A CA 10
ATOM 15238 C C . GLN A 1 52 ? 10.020 11.495 -5.817 1.00 0.50 20 GLN A C 10
ATOM 15239 O O . GLN A 1 52 ? 10.362 12.622 -6.182 1.00 0.55 20 GLN A O 10
ATOM 15253 N N . VAL A 1 53 ? 9.617 11.227 -4.582 1.00 0.48 21 VAL A N 10
ATOM 15254 C CA . VAL A 1 53 ? 9.563 12.260 -3.553 1.00 0.54 21 VAL A CA 10
ATOM 15255 C C . VAL A 1 53 ? 10.966 12.766 -3.232 1.00 0.57 21 VAL A C 10
ATOM 15256 O O . VAL A 1 53 ? 11.197 13.973 -3.144 1.00 0.66 21 VAL A O 10
ATOM 15269 N N . LEU A 1 54 ? 11.904 11.838 -3.081 1.00 0.54 22 LEU A N 10
ATOM 15270 C CA . LEU A 1 54 ? 13.296 12.187 -2.816 1.00 0.61 22 LEU A CA 10
ATOM 15271 C C . LEU A 1 54 ? 13.856 13.038 -3.950 1.00 0.61 22 LEU A C 10
ATOM 15272 O O . LEU A 1 54 ? 14.527 14.046 -3.714 1.00 0.68 22 LEU A O 10
ATOM 15288 N N . GLY A 1 55 ? 13.559 12.629 -5.179 1.00 0.61 23 GLY A N 10
ATOM 15289 C CA . GLY A 1 55 ? 13.983 13.381 -6.343 1.00 0.73 23 GLY A CA 10
ATOM 15290 C C . GLY A 1 55 ? 13.357 14.758 -6.393 1.00 0.81 23 GLY A C 10
ATOM 15291 O O . GLY A 1 55 ? 14.003 15.725 -6.786 1.00 0.94 23 GLY A O 10
ATOM 15295 N N . ALA A 1 56 ? 12.098 14.843 -5.977 1.00 0.80 24 ALA A N 10
ATOM 15296 C CA . ALA A 1 56 ? 11.382 16.112 -5.950 1.00 0.96 24 ALA A CA 10
ATOM 15297 C C . ALA A 1 56 ? 11.982 17.055 -4.912 1.00 1.01 24 ALA A C 10
ATOM 15298 O O . ALA A 1 56 ? 12.124 18.252 -5.157 1.00 1.19 24 ALA A O 10
ATOM 15305 N N . LYS A 1 57 ? 12.339 16.509 -3.756 1.00 0.92 25 LYS A N 10
ATOM 15306 C CA . LYS A 1 57 ? 12.931 17.307 -2.687 1.00 1.04 25 LYS A CA 10
ATOM 15307 C C . LYS A 1 57 ? 14.378 17.660 -3.011 1.00 1.06 25 LYS A C 10
ATOM 15308 O O . LYS A 1 57 ? 14.969 18.541 -2.392 1.00 1.18 25 LYS A O 10
ATOM 15327 N N . GLY A 1 58 ? 14.940 16.964 -3.991 1.00 1.00 26 GLY A N 10
ATOM 15328 C CA . GLY A 1 58 ? 16.308 17.219 -4.393 1.00 1.09 26 GLY A CA 10
ATOM 15329 C C . GLY A 1 58 ? 17.301 16.653 -3.403 1.00 1.08 26 GLY A C 10
ATOM 15330 O O . GLY A 1 58 ? 18.445 17.105 -3.329 1.00 1.22 26 GLY A O 10
ATOM 15334 N N . GLY A 1 59 ? 16.861 15.662 -2.644 1.00 0.99 27 GLY A N 10
ATOM 15335 C CA . GLY A 1 59 ? 17.709 15.070 -1.633 1.00 1.09 27 GLY A CA 10
ATOM 15336 C C . GLY A 1 59 ? 18.398 13.820 -2.134 1.00 1.07 27 GLY A C 10
ATOM 15337 O O . GLY A 1 59 ? 18.085 13.336 -3.224 1.00 1.10 27 GLY A O 10
ATOM 15341 N N . PRO A 1 60 ? 19.346 13.275 -1.362 1.00 1.17 28 PRO A N 10
ATOM 15342 C CA . PRO A 1 60 ? 20.071 12.060 -1.735 1.00 1.26 28 PRO A CA 10
ATOM 15343 C C . PRO A 1 60 ? 19.184 10.825 -1.654 1.00 1.05 28 PRO A C 10
ATOM 15344 O O . PRO A 1 60 ? 18.332 10.717 -0.770 1.00 0.97 28 PRO A O 10
ATOM 15355 N N . LEU A 1 61 ? 19.379 9.902 -2.582 1.00 1.10 29 LEU A N 10
ATOM 15356 C CA . LEU A 1 61 ? 18.621 8.666 -2.589 1.00 1.03 29 LEU A CA 10
ATOM 15357 C C . LEU A 1 61 ? 19.014 7.804 -1.393 1.00 0.95 29 LEU A C 10
ATOM 15358 O O . LEU A 1 61 ? 20.127 7.273 -1.334 1.00 1.15 29 LEU A O 10
ATOM 15374 N N . VAL A 1 62 ? 18.103 7.690 -0.438 1.00 0.79 30 VAL A N 10
ATOM 15375 C CA . VAL A 1 62 ? 18.335 6.905 0.768 1.00 0.80 30 VAL A CA 10
ATOM 15376 C C . VAL A 1 62 ? 18.078 5.424 0.509 1.00 0.73 30 VAL A C 10
ATOM 15377 O O . VAL A 1 62 ? 17.593 5.046 -0.559 1.00 0.75 30 VAL A O 10
ATOM 15390 N N . ALA A 1 63 ? 18.410 4.590 1.484 1.00 0.80 31 ALA A N 10
ATOM 15391 C CA . ALA A 1 63 ? 18.227 3.154 1.355 1.00 0.79 31 ALA A CA 10
ATOM 15392 C C . ALA A 1 63 ? 16.896 2.723 1.952 1.00 0.65 31 ALA A C 10
ATOM 15393 O O . ALA A 1 63 ? 16.732 2.695 3.172 1.00 0.73 31 ALA A O 10
ATOM 15400 N N . VAL A 1 64 ? 15.947 2.395 1.091 1.00 0.55 32 VAL A N 10
ATOM 15401 C CA . VAL A 1 64 ? 14.638 1.951 1.537 1.00 0.49 32 VAL A CA 10
ATOM 15402 C C . VAL A 1 64 ? 14.525 0.430 1.446 1.00 0.36 32 VAL A C 10
ATOM 15403 O O . VAL A 1 64 ? 14.598 -0.155 0.365 1.00 0.44 32 VAL A O 10
ATOM 15416 N N . GLU A 1 65 ? 14.383 -0.207 2.596 1.00 0.37 33 GLU A N 10
ATOM 15417 C CA . GLU A 1 65 ? 14.206 -1.648 2.651 1.00 0.44 33 GLU A CA 10
ATOM 15418 C C . GLU A 1 65 ? 12.816 -1.990 3.171 1.00 0.42 33 GLU A C 10
ATOM 15419 O O . GLU A 1 65 ? 12.077 -1.099 3.592 1.00 0.46 33 GLU A O 10
ATOM 15431 N N . ILE A 1 66 ? 12.457 -3.265 3.144 1.00 0.44 34 ILE A N 10
ATOM 15432 C CA . ILE A 1 66 ? 11.106 -3.682 3.505 1.00 0.45 34 ILE A CA 10
ATOM 15433 C C . ILE A 1 66 ? 10.753 -3.292 4.950 1.00 0.36 34 ILE A C 10
ATOM 15434 O O . ILE A 1 66 ? 9.653 -2.800 5.214 1.00 0.41 34 ILE A O 10
ATOM 15450 N N . ASP A 1 67 ? 11.699 -3.453 5.867 1.00 0.37 35 ASP A N 10
ATOM 15451 C CA . ASP A 1 67 ? 11.455 -3.138 7.271 1.00 0.39 35 ASP A CA 10
ATOM 15452 C C . ASP A 1 67 ? 12.134 -1.821 7.634 1.00 0.38 35 ASP A C 10
ATOM 15453 O O . ASP A 1 67 ? 12.611 -1.632 8.750 1.00 0.50 35 ASP A O 10
ATOM 15462 N N . SER A 1 68 ? 12.179 -0.908 6.680 1.00 0.38 36 SER A N 10
ATOM 15463 C CA . SER A 1 68 ? 12.818 0.380 6.895 1.00 0.43 36 SER A CA 10
ATOM 15464 C C . SER A 1 68 ? 11.806 1.389 7.433 1.00 0.32 36 SER A C 10
ATOM 15465 O O . SER A 1 68 ? 10.595 1.204 7.288 1.00 0.32 36 SER A O 10
ATOM 15473 N N . ARG A 1 69 ? 12.308 2.447 8.054 1.00 0.35 37 ARG A N 10
ATOM 15474 C CA . ARG A 1 69 ? 11.459 3.454 8.677 1.00 0.36 37 ARG A CA 10
ATOM 15475 C C . ARG A 1 69 ? 11.452 4.739 7.861 1.00 0.37 37 ARG A C 10
ATOM 15476 O O . ARG A 1 69 ? 12.505 5.314 7.577 1.00 0.43 37 ARG A O 10
ATOM 15497 N N . PHE A 1 70 ? 10.248 5.192 7.515 1.00 0.37 38 PHE A N 10
ATOM 15498 C CA . PHE A 1 70 ? 10.057 6.422 6.746 1.00 0.40 38 PHE A CA 10
ATOM 15499 C C . PHE A 1 70 ? 10.750 7.603 7.415 1.00 0.44 38 PHE A C 10
ATOM 15500 O O . PHE A 1 70 ? 11.286 8.482 6.739 1.00 0.50 38 PHE A O 10
ATOM 15517 N N . SER A 1 71 ? 10.733 7.606 8.744 1.00 0.52 39 SER A N 10
ATOM 15518 C CA . SER A 1 71 ? 11.341 8.669 9.533 1.00 0.63 39 SER A CA 10
ATOM 15519 C C . SER A 1 71 ? 12.819 8.844 9.181 1.00 0.56 39 SER A C 10
ATOM 15520 O O . SER A 1 71 ? 13.293 9.963 8.983 1.00 0.56 39 SER A O 10
ATOM 15528 N N . ASP A 1 72 ? 13.532 7.728 9.082 1.00 0.61 40 ASP A N 10
ATOM 15529 C CA . ASP A 1 72 ? 14.963 7.752 8.794 1.00 0.66 40 ASP A CA 10
ATOM 15530 C C . ASP A 1 72 ? 15.213 8.098 7.329 1.00 0.62 40 ASP A C 10
ATOM 15531 O O . ASP A 1 72 ? 16.215 8.727 6.986 1.00 0.72 40 ASP A O 10
ATOM 15540 N N . LEU A 1 73 ? 14.281 7.699 6.475 1.00 0.58 41 LEU A N 10
ATOM 15541 C CA . LEU A 1 73 ? 14.380 7.951 5.039 1.00 0.64 41 LEU A CA 10
ATOM 15542 C C . LEU A 1 73 ? 14.243 9.437 4.728 1.00 0.61 41 LEU A C 10
ATOM 15543 O O . LEU A 1 73 ? 14.646 9.898 3.661 1.00 0.75 41 LEU A O 10
ATOM 15559 N N . GLY A 1 74 ? 13.673 10.182 5.661 1.00 0.52 42 GLY A N 10
ATOM 15560 C CA . GLY A 1 74 ? 13.494 11.604 5.463 1.00 0.56 42 GLY A CA 10
ATOM 15561 C C . GLY A 1 74 ? 12.034 11.983 5.399 1.00 0.47 42 GLY A C 10
ATOM 15562 O O . GLY A 1 74 ? 11.685 13.164 5.385 1.00 0.51 42 GLY A O 10
ATOM 15566 N N . LEU A 1 75 ? 11.176 10.977 5.373 1.00 0.45 43 LEU A N 10
ATOM 15567 C CA . LEU A 1 75 ? 9.746 11.198 5.291 1.00 0.40 43 LEU A CA 10
ATOM 15568 C C . LEU A 1 75 ? 9.169 11.391 6.687 1.00 0.41 43 LEU A C 10
ATOM 15569 O O . LEU A 1 75 ? 8.945 10.427 7.417 1.00 0.53 43 LEU A O 10
ATOM 15585 N N . SER A 1 76 ? 8.953 12.643 7.060 1.00 0.45 44 SER A N 10
ATOM 15586 C CA . SER A 1 76 ? 8.338 12.961 8.336 1.00 0.54 44 SER A CA 10
ATOM 15587 C C . SER A 1 76 ? 6.818 12.926 8.189 1.00 0.50 44 SER A C 10
ATOM 15588 O O . SER A 1 76 ? 6.317 12.500 7.155 1.00 0.42 44 SER A O 10
ATOM 15596 N N . SER A 1 77 ? 6.090 13.375 9.203 1.00 0.62 45 SER A N 10
ATOM 15597 C CA . SER A 1 77 ? 4.630 13.302 9.189 1.00 0.65 45 SER A CA 10
ATOM 15598 C C . SER A 1 77 ? 4.033 13.972 7.944 1.00 0.52 45 SER A C 10
ATOM 15599 O O . SER A 1 77 ? 3.200 13.383 7.256 1.00 0.51 45 SER A O 10
ATOM 15607 N N . LEU A 1 78 ? 4.476 15.190 7.648 1.00 0.52 46 LEU A N 10
ATOM 15608 C CA . LEU A 1 78 ? 3.966 15.924 6.491 1.00 0.50 46 LEU A CA 10
ATOM 15609 C C . LEU A 1 78 ? 4.400 15.259 5.188 1.00 0.44 46 LEU A C 10
ATOM 15610 O O . LEU A 1 78 ? 3.613 15.135 4.244 1.00 0.48 46 LEU A O 10
ATOM 15626 N N . ASP A 1 79 ? 5.653 14.823 5.148 1.00 0.42 47 ASP A N 10
ATOM 15627 C CA . ASP A 1 79 ? 6.205 14.176 3.962 1.00 0.41 47 ASP A CA 10
ATOM 15628 C C . ASP A 1 79 ? 5.488 12.855 3.709 1.00 0.36 47 ASP A C 10
ATOM 15629 O O . ASP A 1 79 ? 5.146 12.526 2.573 1.00 0.38 47 ASP A O 10
ATOM 15638 N N . LEU A 1 80 ? 5.254 12.115 4.787 1.00 0.39 48 LEU A N 10
ATOM 15639 C CA . LEU A 1 80 ? 4.539 10.849 4.727 1.00 0.46 48 LEU A CA 10
ATOM 15640 C C . LEU A 1 80 ? 3.115 11.060 4.237 1.00 0.47 48 LEU A C 10
ATOM 15641 O O . LEU A 1 80 ? 2.659 10.365 3.338 1.00 0.51 48 LEU A O 10
ATOM 15657 N N . ALA A 1 81 ? 2.424 12.034 4.824 1.00 0.47 49 ALA A N 10
ATOM 15658 C CA . ALA A 1 81 ? 1.053 12.349 4.433 1.00 0.55 49 ALA A CA 10
ATOM 15659 C C . ALA A 1 81 ? 0.976 12.675 2.945 1.00 0.50 49 ALA A C 10
ATOM 15660 O O . ALA A 1 81 ? 0.016 12.314 2.265 1.00 0.55 49 ALA A O 10
ATOM 15667 N N . THR A 1 82 ? 2.004 13.348 2.447 1.00 0.45 50 THR A N 10
ATOM 15668 C CA . THR A 1 82 ? 2.105 13.649 1.029 1.00 0.45 50 THR A CA 10
ATOM 15669 C C . THR A 1 82 ? 2.341 12.367 0.227 1.00 0.39 50 THR A C 10
ATOM 15670 O O . THR A 1 82 ? 1.730 12.152 -0.822 1.00 0.40 50 THR A O 10
ATOM 15681 N N . LEU A 1 83 ? 3.221 11.513 0.742 1.00 0.35 51 LEU A N 10
ATOM 15682 C CA . LEU A 1 83 ? 3.518 10.231 0.110 1.00 0.34 51 LEU A CA 10
ATOM 15683 C C . LEU A 1 83 ? 2.263 9.365 0.032 1.00 0.35 51 LEU A C 10
ATOM 15684 O O . LEU A 1 83 ? 2.045 8.661 -0.955 1.00 0.40 51 LEU A O 10
ATOM 15700 N N . ILE A 1 84 ? 1.442 9.431 1.076 1.00 0.37 52 ILE A N 10
ATOM 15701 C CA . ILE A 1 84 ? 0.175 8.711 1.107 1.00 0.44 52 ILE A CA 10
ATOM 15702 C C . ILE A 1 84 ? -0.707 9.157 -0.056 1.00 0.41 52 ILE A C 10
ATOM 15703 O O . ILE A 1 84 ? -1.239 8.333 -0.795 1.00 0.43 52 ILE A O 10
ATOM 15719 N N . SER A 1 85 ? -0.831 10.471 -0.223 1.00 0.44 53 SER A N 10
ATOM 15720 C CA . SER A 1 85 ? -1.619 11.040 -1.308 1.00 0.50 53 SER A CA 10
ATOM 15721 C C . SER A 1 85 ? -1.091 10.579 -2.667 1.00 0.48 53 SER A C 10
ATOM 15722 O O . SER A 1 85 ? -1.865 10.335 -3.595 1.00 0.53 53 SER A O 10
ATOM 15730 N N . ASN A 1 86 ? 0.229 10.451 -2.770 1.00 0.47 54 ASN A N 10
ATOM 15731 C CA . ASN A 1 86 ? 0.864 9.995 -4.003 1.00 0.54 54 ASN A CA 10
ATOM 15732 C C . ASN A 1 86 ? 0.499 8.544 -4.295 1.00 0.47 54 ASN A C 10
ATOM 15733 O O . ASN A 1 86 ? 0.146 8.199 -5.421 1.00 0.57 54 ASN A O 10
ATOM 15744 N N . LEU A 1 87 ? 0.576 7.703 -3.271 1.00 0.40 55 LEU A N 10
ATOM 15745 C CA . LEU A 1 87 ? 0.282 6.282 -3.424 1.00 0.41 55 LEU A CA 10
ATOM 15746 C C . LEU A 1 87 ? -1.213 6.062 -3.639 1.00 0.40 55 LEU A C 10
ATOM 15747 O O . LEU A 1 87 ? -1.619 5.187 -4.406 1.00 0.42 55 LEU A O 10
ATOM 15763 N N . GLU A 1 88 ? -2.022 6.866 -2.958 1.00 0.43 56 GLU A N 10
ATOM 15764 C CA . GLU A 1 88 ? -3.471 6.821 -3.117 1.00 0.50 56 GLU A CA 10
ATOM 15765 C C . GLU A 1 88 ? -3.839 7.045 -4.578 1.00 0.48 56 GLU A C 10
ATOM 15766 O O . GLU A 1 88 ? -4.679 6.338 -5.130 1.00 0.54 56 GLU A O 10
ATOM 15778 N N . ALA A 1 89 ? -3.173 8.010 -5.205 1.00 0.47 57 ALA A N 10
ATOM 15779 C CA . ALA A 1 89 ? -3.431 8.352 -6.599 1.00 0.54 57 ALA A CA 10
ATOM 15780 C C . ALA A 1 89 ? -3.138 7.179 -7.530 1.00 0.50 57 ALA A C 10
ATOM 15781 O O . ALA A 1 89 ? -3.716 7.068 -8.609 1.00 0.65 57 ALA A O 10
ATOM 15788 N N . VAL A 1 90 ? -2.237 6.305 -7.101 1.00 0.39 58 VAL A N 10
ATOM 15789 C CA . VAL A 1 90 ? -1.842 5.153 -7.897 1.00 0.44 58 VAL A CA 10
ATOM 15790 C C . VAL A 1 90 ? -2.928 4.077 -7.888 1.00 0.48 58 VAL A C 10
ATOM 15791 O O . VAL A 1 90 ? -3.220 3.471 -8.921 1.00 0.58 58 VAL A O 10
ATOM 15804 N N . TYR A 1 91 ? -3.532 3.857 -6.727 1.00 0.48 59 TYR A N 10
ATOM 15805 C CA . TYR A 1 91 ? -4.546 2.818 -6.583 1.00 0.57 59 TYR A CA 10
ATOM 15806 C C . TYR A 1 91 ? -5.950 3.352 -6.840 1.00 0.67 59 TYR A C 10
ATOM 15807 O O . TYR A 1 91 ? -6.718 2.763 -7.597 1.00 0.74 59 TYR A O 10
ATOM 15825 N N . GLY A 1 92 ? -6.277 4.468 -6.205 1.00 0.79 60 GLY A N 10
ATOM 15826 C CA . GLY A 1 92 ? -7.619 5.009 -6.292 1.00 0.93 60 GLY A CA 10
ATOM 15827 C C . GLY A 1 92 ? -8.482 4.548 -5.139 1.00 1.01 60 GLY A C 10
ATOM 15828 O O . GLY A 1 92 ? -9.586 5.050 -4.930 1.00 1.23 60 GLY A O 10
ATOM 15832 N N . THR A 1 93 ? -7.966 3.588 -4.385 1.00 1.00 61 THR A N 10
ATOM 15833 C CA . THR A 1 93 ? -8.673 3.027 -3.251 1.00 1.17 61 THR A CA 10
ATOM 15834 C C . THR A 1 93 ? -7.936 3.326 -1.951 1.00 1.44 61 THR A C 10
ATOM 15835 O O . THR A 1 93 ? -6.756 2.999 -1.809 1.00 1.78 61 THR A O 10
ATOM 15846 N N . ASP A 1 94 ? -8.632 3.949 -1.012 1.00 1.59 62 ASP A N 10
ATOM 15847 C CA . ASP A 1 94 ? -8.030 4.334 0.259 1.00 1.95 62 ASP A CA 10
ATOM 15848 C C . ASP A 1 94 ? -9.104 4.516 1.329 1.00 1.51 62 ASP A C 10
ATOM 15849 O O . ASP A 1 94 ? -9.717 5.581 1.437 1.00 1.59 62 ASP A O 10
ATOM 15858 N N . PRO A 1 95 ? -9.378 3.458 2.105 1.00 2.12 63 PRO A N 10
ATOM 15859 C CA . PRO A 1 95 ? -10.338 3.497 3.191 1.00 2.53 63 PRO A CA 10
ATOM 15860 C C . PRO A 1 95 ? -9.684 3.813 4.537 1.00 2.06 63 PRO A C 10
ATOM 15861 O O . PRO A 1 95 ? -8.876 3.034 5.050 1.00 2.15 63 PRO A O 10
ATOM 15872 N N . PHE A 1 96 ? -10.056 4.943 5.126 1.00 2.11 64 PHE A N 10
ATOM 15873 C CA . PHE A 1 96 ? -9.500 5.350 6.411 1.00 1.93 64 PHE A CA 10
ATOM 15874 C C . PHE A 1 96 ? -10.066 4.513 7.554 1.00 2.37 64 PHE A C 10
ATOM 15875 O O . PHE A 1 96 ? -9.793 4.779 8.724 1.00 2.33 64 PHE A O 10
ATOM 15892 N N . ALA A 1 97 ? -10.864 3.512 7.215 1.00 3.08 65 ALA A N 10
ATOM 15893 C CA . ALA A 1 97 ? -11.332 2.548 8.197 1.00 3.86 65 ALA A CA 10
ATOM 15894 C C . ALA A 1 97 ? -10.150 1.774 8.763 1.00 3.69 65 ALA A C 10
ATOM 15895 O O . ALA A 1 97 ? -10.097 1.478 9.956 1.00 3.90 65 ALA A O 10
ATOM 15902 N N . ASP A 1 98 ? -9.200 1.446 7.894 1.00 3.58 66 ASP A N 10
ATOM 15903 C CA . ASP A 1 98 ? -7.968 0.796 8.321 1.00 3.92 66 ASP A CA 10
ATOM 15904 C C . ASP A 1 98 ? -6.778 1.740 8.173 1.00 3.25 66 ASP A C 10
ATOM 15905 O O . ASP A 1 98 ? -5.830 1.680 8.957 1.00 3.56 66 ASP A O 10
ATOM 15914 N N . ALA A 1 99 ? -6.845 2.641 7.193 1.00 2.57 67 ALA A N 10
ATOM 15915 C CA . ALA A 1 99 ? -5.761 3.592 6.946 1.00 2.48 67 ALA A CA 10
ATOM 15916 C C . ALA A 1 99 ? -5.806 4.763 7.931 1.00 2.09 67 ALA A C 10
ATOM 15917 O O . ALA A 1 99 ? -5.168 5.796 7.725 1.00 2.63 67 ALA A O 10
ATOM 15924 N N . VAL A 1 100 ? -6.562 4.592 9.007 1.00 1.75 68 VAL A N 10
ATOM 15925 C CA . VAL A 1 100 ? -6.635 5.597 10.061 1.00 2.06 68 VAL A CA 10
ATOM 15926 C C . VAL A 1 100 ? -5.384 5.531 10.937 1.00 1.84 68 VAL A C 10
ATOM 15927 O O . VAL A 1 100 ? -5.072 6.463 11.677 1.00 2.23 68 VAL A O 10
ATOM 15940 N N . ALA A 1 101 ? -4.656 4.429 10.826 1.00 1.56 69 ALA A N 10
ATOM 15941 C CA . ALA A 1 101 ? -3.470 4.212 11.638 1.00 1.54 69 ALA A CA 10
ATOM 15942 C C . ALA A 1 101 ? -2.221 4.749 10.948 1.00 1.33 69 ALA A C 10
ATOM 15943 O O . ALA A 1 101 ? -1.317 3.991 10.588 1.00 1.29 69 ALA A O 10
ATOM 15950 N N . ILE A 1 102 ? -2.175 6.064 10.772 1.00 1.30 70 ILE A N 10
ATOM 15951 C CA . ILE A 1 102 ? -1.019 6.728 10.190 1.00 1.16 70 ILE A CA 10
ATOM 15952 C C . ILE A 1 102 ? 0.158 6.682 11.161 1.00 1.01 70 ILE A C 10
ATOM 15953 O O . ILE A 1 102 ? 1.317 6.602 10.753 1.00 0.94 70 ILE A O 10
ATOM 15969 N N . THR A 1 103 ? -0.157 6.706 12.447 1.00 1.06 71 THR A N 10
ATOM 15970 C CA . THR A 1 103 ? 0.845 6.575 13.495 1.00 1.05 71 THR A CA 10
ATOM 15971 C C . THR A 1 103 ? 1.585 5.242 13.384 1.00 0.90 71 THR A C 10
ATOM 15972 O O . THR A 1 103 ? 2.767 5.144 13.716 1.00 0.89 71 THR A O 10
ATOM 15983 N N . SER A 1 104 ? 0.882 4.224 12.898 1.00 0.90 72 SER A N 10
ATOM 15984 C CA . SER A 1 104 ? 1.466 2.904 12.724 1.00 0.92 72 SER A CA 10
ATOM 15985 C C . SER A 1 104 ? 2.329 2.866 11.467 1.00 0.73 72 SER A C 10
ATOM 15986 O O . SER A 1 104 ? 3.170 1.980 11.307 1.00 0.76 72 SER A O 10
ATOM 15994 N N . ILE A 1 105 ? 2.130 3.837 10.582 1.00 0.62 73 ILE A N 10
ATOM 15995 C CA . ILE A 1 105 ? 2.908 3.909 9.358 1.00 0.52 73 ILE A CA 10
ATOM 15996 C C . ILE A 1 105 ? 4.286 4.495 9.654 1.00 0.51 73 ILE A C 10
ATOM 15997 O O . ILE A 1 105 ? 4.496 5.706 9.584 1.00 0.60 73 ILE A O 10
ATOM 16013 N N . VAL A 1 106 ? 5.212 3.623 10.010 1.00 0.49 74 VAL A N 10
ATOM 16014 C CA . VAL A 1 106 ? 6.597 4.008 10.234 1.00 0.57 74 VAL A CA 10
ATOM 16015 C C . VAL A 1 106 ? 7.499 3.085 9.431 1.00 0.45 74 VAL A C 10
ATOM 16016 O O . VAL A 1 106 ? 8.420 3.527 8.748 1.00 0.52 74 VAL A O 10
ATOM 16029 N N . THR A 1 107 ? 7.207 1.800 9.517 1.00 0.36 75 THR A N 10
ATOM 16030 C CA . THR A 1 107 ? 7.871 0.800 8.715 1.00 0.34 75 THR A CA 10
ATOM 16031 C C . THR A 1 107 ? 7.202 0.734 7.343 1.00 0.31 75 THR A C 10
ATOM 16032 O O . THR A 1 107 ? 5.976 0.742 7.239 1.00 0.33 75 THR A O 10
ATOM 16043 N N . VAL A 1 108 ? 8.022 0.694 6.296 1.00 0.29 76 VAL A N 10
ATOM 16044 C CA . VAL A 1 108 ? 7.534 0.708 4.916 1.00 0.28 76 VAL A CA 10
ATOM 16045 C C . VAL A 1 108 ? 6.588 -0.463 4.648 1.00 0.27 76 VAL A C 10
ATOM 16046 O O . VAL A 1 108 ? 5.607 -0.328 3.915 1.00 0.30 76 VAL A O 10
ATOM 16059 N N . ALA A 1 109 ? 6.886 -1.606 5.255 1.00 0.28 77 ALA A N 10
ATOM 16060 C CA . ALA A 1 109 ? 6.045 -2.791 5.136 1.00 0.31 77 ALA A CA 10
ATOM 16061 C C . ALA A 1 109 ? 4.627 -2.534 5.643 1.00 0.31 77 ALA A C 10
ATOM 16062 O O . ALA A 1 109 ? 3.671 -3.122 5.143 1.00 0.35 77 ALA A O 10
ATOM 16069 N N . ASP A 1 110 ? 4.494 -1.648 6.628 1.00 0.32 78 ASP A N 10
ATOM 16070 C CA . ASP A 1 110 ? 3.188 -1.347 7.212 1.00 0.37 78 ASP A CA 10
ATOM 16071 C C . ASP A 1 110 ? 2.304 -0.663 6.176 1.00 0.36 78 ASP A C 10
ATOM 16072 O O . ASP A 1 110 ? 1.150 -1.047 5.970 1.00 0.42 78 ASP A O 10
ATOM 16081 N N . LEU A 1 111 ? 2.872 0.336 5.506 1.00 0.32 79 LEU A N 10
ATOM 16082 C CA . LEU A 1 111 ? 2.168 1.063 4.456 1.00 0.34 79 LEU A CA 10
ATOM 16083 C C . LEU A 1 111 ? 1.860 0.140 3.286 1.00 0.31 79 LEU A C 10
ATOM 16084 O O . LEU A 1 111 ? 0.764 0.168 2.724 1.00 0.34 79 LEU A O 10
ATOM 16100 N N . ALA A 1 112 ? 2.838 -0.681 2.930 1.00 0.29 80 ALA A N 10
ATOM 16101 C CA . ALA A 1 112 ? 2.679 -1.635 1.847 1.00 0.33 80 ALA A CA 10
ATOM 16102 C C . ALA A 1 112 ? 1.533 -2.596 2.143 1.00 0.30 80 ALA A C 10
ATOM 16103 O O . ALA A 1 112 ? 0.679 -2.836 1.292 1.00 0.34 80 ALA A O 10
ATOM 16110 N N . ARG A 1 113 ? 1.505 -3.118 3.365 1.00 0.30 81 ARG A N 10
ATOM 16111 C CA . ARG A 1 113 ? 0.453 -4.032 3.791 1.00 0.35 81 ARG A CA 10
ATOM 16112 C C . ARG A 1 113 ? -0.914 -3.356 3.718 1.00 0.34 81 ARG A C 10
ATOM 16113 O O . ARG A 1 113 ? -1.891 -3.971 3.293 1.00 0.39 81 ARG A O 10
ATOM 16134 N N . ALA A 1 114 ? -0.961 -2.084 4.105 1.00 0.37 82 ALA A N 10
ATOM 16135 C CA . ALA A 1 114 ? -2.212 -1.333 4.150 1.00 0.45 82 ALA A CA 10
ATOM 16136 C C . ALA A 1 114 ? -2.901 -1.303 2.788 1.00 0.49 82 ALA A C 10
ATOM 16137 O O . ALA A 1 114 ? -4.107 -1.519 2.689 1.00 0.59 82 ALA A O 10
ATOM 16144 N N . TYR A 1 115 ? -2.135 -1.047 1.739 1.00 0.49 83 TYR A N 10
ATOM 16145 C CA . TYR A 1 115 ? -2.702 -0.973 0.398 1.00 0.60 83 TYR A CA 10
ATOM 16146 C C . TYR A 1 115 ? -2.682 -2.330 -0.300 1.00 0.62 83 TYR A C 10
ATOM 16147 O O . TYR A 1 115 ? -3.293 -2.503 -1.351 1.00 0.77 83 TYR A O 10
ATOM 16165 N N . ALA A 1 116 ? -1.991 -3.297 0.288 1.00 0.51 84 ALA A N 10
ATOM 16166 C CA . ALA A 1 116 ? -1.940 -4.643 -0.277 1.00 0.55 84 ALA A CA 10
ATOM 16167 C C . ALA A 1 116 ? -3.125 -5.477 0.194 1.00 0.61 84 ALA A C 10
ATOM 16168 O O . ALA A 1 116 ? -3.520 -6.435 -0.467 1.00 0.72 84 ALA A O 10
ATOM 16175 N N . GLN A 1 117 ? -3.697 -5.104 1.335 1.00 0.65 85 GLN A N 10
ATOM 16176 C CA . GLN A 1 117 ? -4.840 -5.825 1.888 1.00 0.79 85 GLN A CA 10
ATOM 16177 C C . GLN A 1 117 ? -6.151 -5.306 1.308 1.00 0.96 85 GLN A C 10
ATOM 16178 O O . GLN A 1 117 ? -7.230 -5.611 1.815 1.00 1.19 85 GLN A O 10
ATOM 16192 N N . GLN A 1 118 ? -6.054 -4.514 0.252 1.00 1.06 86 GLN A N 10
ATOM 16193 C CA . GLN A 1 118 ? -7.234 -3.991 -0.416 1.00 1.32 86 GLN A CA 10
ATOM 16194 C C . GLN A 1 118 ? -7.744 -4.996 -1.439 1.00 1.60 86 GLN A C 10
ATOM 16195 O O . GLN A 1 118 ? -7.014 -5.903 -1.847 1.00 1.83 86 GLN A O 10
ATOM 16209 N N . GLY A 1 119 ? -8.996 -4.846 -1.840 1.00 1.82 87 GLY A N 10
ATOM 16210 C CA . GLY A 1 119 ? -9.581 -5.764 -2.794 1.00 2.21 87 GLY A CA 10
ATOM 16211 C C . GLY A 1 119 ? -10.004 -7.057 -2.135 1.00 2.47 87 GLY A C 10
ATOM 16212 O O . GLY A 1 119 ? -9.853 -8.135 -2.708 1.00 2.96 87 GLY A O 10
ATOM 16216 N N . VAL A 1 120 ? -10.530 -6.940 -0.924 1.00 2.43 88 VAL A N 10
ATOM 16217 C CA . VAL A 1 120 ? -10.922 -8.102 -0.139 1.00 2.94 88 VAL A CA 10
ATOM 16218 C C . VAL A 1 120 ? -12.128 -8.812 -0.754 1.00 3.34 88 VAL A C 10
ATOM 16219 O O . VAL A 1 120 ? -13.062 -8.164 -1.234 1.00 3.41 88 VAL A O 10
ATOM 16232 N N . PRO A 1 121 ? -12.105 -10.155 -0.787 1.00 3.89 89 PRO A N 10
ATOM 16233 C CA . PRO A 1 121 ? -13.241 -10.952 -1.250 1.00 4.51 89 PRO A CA 10
ATOM 16234 C C . PRO A 1 121 ? -14.420 -10.835 -0.293 1.00 4.91 89 PRO A C 10
ATOM 16235 O O . PRO A 1 121 ? -14.379 -11.354 0.826 1.00 5.20 89 PRO A O 10
ATOM 16246 N N . GLY A 1 122 ? -15.462 -10.150 -0.730 1.00 5.15 90 GLY A N 10
ATOM 16247 C CA . GLY A 1 122 ? -16.609 -9.931 0.120 1.00 5.78 90 GLY A CA 10
ATOM 16248 C C . GLY A 1 122 ? -17.688 -10.973 -0.086 1.00 6.35 90 GLY A C 10
ATOM 16249 O O . GLY A 1 122 ? -17.621 -11.758 -1.035 1.00 6.50 90 GLY A O 10
ATOM 16253 N N . PRO A 1 123 ? -18.691 -11.012 0.799 1.00 6.96 91 PRO A N 10
ATOM 16254 C CA . PRO A 1 123 ? -19.808 -11.948 0.690 1.00 7.73 91 PRO A CA 10
ATOM 16255 C C . PRO A 1 123 ? -20.716 -11.597 -0.480 1.00 7.82 91 PRO A C 10
ATOM 16256 O O . PRO A 1 123 ? -20.919 -10.421 -0.791 1.00 7.67 91 PRO A O 10
ATOM 16267 N N . SER A 1 124 ? -21.250 -12.611 -1.133 1.00 8.30 92 SER A N 10
ATOM 16268 C CA . SER A 1 124 ? -22.131 -12.402 -2.264 1.00 8.68 92 SER A CA 10
ATOM 16269 C C . SER A 1 124 ? -23.520 -11.997 -1.775 1.00 9.34 92 SER A C 10
ATOM 16270 O O . SER A 1 124 ? -24.164 -12.738 -1.031 1.00 9.92 92 SER A O 10
ATOM 16278 N N . PRO A 1 125 ? -23.994 -10.804 -2.167 1.00 9.44 93 PRO A N 10
ATOM 16279 C CA . PRO A 1 125 ? -25.307 -10.310 -1.765 1.00 10.20 93 PRO A CA 10
ATOM 16280 C C . PRO A 1 125 ? -26.428 -10.853 -2.649 1.00 10.96 93 PRO A C 10
ATOM 16281 O O . PRO A 1 125 ? -27.611 -10.631 -2.383 1.00 11.69 93 PRO A O 10
ATOM 16292 N N . ASP A 1 126 ? -26.051 -11.559 -3.705 1.00 10.89 94 ASP A N 10
ATOM 16293 C CA . ASP A 1 126 ? -27.016 -12.132 -4.630 1.00 11.70 94 ASP A CA 10
ATOM 16294 C C . ASP A 1 126 ? -26.912 -13.658 -4.639 1.00 11.90 94 ASP A C 10
ATOM 16295 O O . ASP A 1 126 ? -26.058 -14.241 -5.305 1.00 11.65 94 ASP A O 10
ATOM 16304 N N . PRO A 1 127 ? -27.787 -14.331 -3.879 1.00 12.53 95 PRO A N 10
ATOM 16305 C CA . PRO A 1 127 ? -27.740 -15.785 -3.730 1.00 12.95 95 PRO A CA 10
ATOM 16306 C C . PRO A 1 127 ? -28.261 -16.529 -4.955 1.00 13.54 95 PRO A C 10
ATOM 16307 O O . PRO A 1 127 ? -27.987 -17.713 -5.134 1.00 13.87 95 PRO A O 10
ATOM 16318 N N . LEU A 1 128 ? -29.006 -15.834 -5.801 1.00 13.80 96 LEU A N 10
ATOM 16319 C CA . LEU A 1 128 ? -29.608 -16.460 -6.975 1.00 14.53 96 LEU A CA 10
ATOM 16320 C C . LEU A 1 128 ? -28.539 -16.868 -7.984 1.00 14.23 96 LEU A C 10
ATOM 16321 O O . LEU A 1 128 ? -28.490 -18.019 -8.418 1.00 14.80 96 LEU A O 10
ATOM 16337 N N . ASP A 1 129 ? -27.664 -15.930 -8.327 1.00 13.43 97 ASP A N 10
ATOM 16338 C CA . ASP A 1 129 ? -26.596 -16.197 -9.287 1.00 13.21 97 ASP A CA 10
ATOM 16339 C C . ASP A 1 129 ? -25.521 -17.080 -8.659 1.00 13.07 97 ASP A C 10
ATOM 16340 O O . ASP A 1 129 ? -24.836 -17.835 -9.352 1.00 13.44 97 ASP A O 10
ATOM 16349 N N . ALA A 1 130 ? -25.402 -17.000 -7.338 1.00 12.70 98 ALA A N 10
ATOM 16350 C CA . ALA A 1 130 ? -24.420 -17.787 -6.601 1.00 12.73 98 ALA A CA 10
ATOM 16351 C C . ALA A 1 130 ? -24.815 -19.261 -6.536 1.00 13.69 98 ALA A C 10
ATOM 16352 O O . ALA A 1 130 ? -23.985 -20.120 -6.247 1.00 14.00 98 ALA A O 10
ATOM 16359 N N . GLN A 1 131 ? -26.084 -19.552 -6.797 1.00 14.27 99 GLN A N 10
ATOM 16360 C CA . GLN A 1 131 ? -26.568 -20.928 -6.768 1.00 15.26 99 GLN A CA 10
ATOM 16361 C C . GLN A 1 131 ? -26.452 -21.596 -8.136 1.00 15.81 99 GLN A C 10
ATOM 16362 O O . GLN A 1 131 ? -26.694 -22.795 -8.274 1.00 16.48 99 GLN A O 10
ATOM 16376 N N . LEU A 1 132 ? -26.074 -20.799 -9.139 1.00 15.62 100 LEU A N 10
ATOM 16377 C CA . LEU A 1 132 ? -25.870 -21.283 -10.507 1.00 16.22 100 LEU A CA 10
ATOM 16378 C C . LEU A 1 132 ? -27.119 -21.972 -11.051 1.00 16.11 100 LEU A C 10
ATOM 16379 O O . LEU A 1 132 ? -27.026 -23.008 -11.709 1.00 16.32 100 LEU A O 10
ATOM 16395 N N . ARG A 1 133 ? -28.280 -21.389 -10.791 1.00 15.92 101 ARG A N 10
ATOM 16396 C CA . ARG A 1 133 ? -29.541 -21.961 -11.251 1.00 15.95 101 ARG A CA 10
ATOM 16397 C C . ARG A 1 133 ? -29.655 -21.842 -12.763 1.00 16.67 101 ARG A C 10
ATOM 16398 O O . ARG A 1 133 ? -30.270 -22.680 -13.427 1.00 16.96 101 ARG A O 10
ATOM 16419 N N . ASP A 1 134 ? -29.036 -20.803 -13.298 1.00 17.07 102 ASP A N 10
ATOM 16420 C CA . ASP A 1 134 ? -29.003 -20.572 -14.736 1.00 17.84 102 ASP A CA 10
ATOM 16421 C C . ASP A 1 134 ? -28.166 -21.642 -15.434 1.00 18.30 102 ASP A C 10
ATOM 16422 O O . ASP A 1 134 ? -28.334 -21.903 -16.623 1.00 18.98 102 ASP A O 10
ATOM 16431 N N . LEU A 1 135 ? -27.276 -22.276 -14.678 1.00 18.02 103 LEU A N 10
ATOM 16432 C CA . LEU A 1 135 ? -26.433 -23.334 -15.217 1.00 18.52 103 LEU A CA 10
ATOM 16433 C C . LEU A 1 135 ? -26.865 -24.697 -14.680 1.00 18.60 103 LEU A C 10
ATOM 16434 O O . LEU A 1 135 ? -26.210 -25.710 -14.930 1.00 18.46 103 LEU A O 10
ATOM 16450 N N . ARG A 1 136 ? -27.965 -24.716 -13.937 1.00 18.97 104 ARG A N 10
ATOM 16451 C CA . ARG A 1 136 ? -28.513 -25.962 -13.408 1.00 19.25 104 ARG A CA 10
ATOM 16452 C C . ARG A 1 136 ? -29.449 -26.593 -14.428 1.00 20.06 104 ARG A C 10
ATOM 16453 O O . ARG A 1 136 ? -29.492 -27.812 -14.592 1.00 20.50 104 ARG A O 10
ATOM 16474 N N . GLN A 1 137 ? -30.185 -25.742 -15.115 1.00 20.36 105 GLN A N 10
ATOM 16475 C CA . GLN A 1 137 ? -31.193 -26.181 -16.058 1.00 21.23 105 GLN A CA 10
ATOM 16476 C C . GLN A 1 137 ? -31.121 -25.342 -17.320 1.00 21.37 105 GLN A C 10
ATOM 16477 O O . GLN A 1 137 ? -30.748 -24.169 -17.268 1.00 21.50 105 GLN A O 10
ATOM 16491 N N . LEU A 1 138 ? -31.455 -25.943 -18.445 1.00 21.46 106 LEU A N 10
ATOM 16492 C CA . LEU A 1 138 ? -31.445 -25.237 -19.712 1.00 21.72 106 LEU A CA 10
ATOM 16493 C C . LEU A 1 138 ? -32.867 -24.912 -20.135 1.00 22.33 106 LEU A C 10
ATOM 16494 O O . LEU A 1 138 ? -33.523 -25.778 -20.751 1.00 22.57 106 LEU A O 10
ATOM 16511 N N . GLY A 1 28 ? 5.470 -22.173 -11.512 1.00 5.43 -4 GLY A N 11
ATOM 16512 C CA . GLY A 1 28 ? 4.142 -21.543 -11.674 1.00 4.83 -4 GLY A CA 11
ATOM 16513 C C . GLY A 1 28 ? 3.779 -20.685 -10.488 1.00 4.18 -4 GLY A C 11
ATOM 16514 O O . GLY A 1 28 ? 4.576 -20.528 -9.560 1.00 4.27 -4 GLY A O 11
ATOM 16518 N N . ILE A 1 29 ? 2.580 -20.127 -10.511 1.00 3.81 -3 ILE A N 11
ATOM 16519 C CA . ILE A 1 29 ? 2.120 -19.272 -9.431 1.00 3.35 -3 ILE A CA 11
ATOM 16520 C C . ILE A 1 29 ? 1.707 -20.108 -8.222 1.00 2.96 -3 ILE A C 11
ATOM 16521 O O . ILE A 1 29 ? 0.540 -20.481 -8.075 1.00 3.17 -3 ILE A O 11
ATOM 16537 N N . ASP A 1 30 ? 2.680 -20.433 -7.382 1.00 2.59 -2 ASP A N 11
ATOM 16538 C CA . ASP A 1 30 ? 2.419 -21.142 -6.140 1.00 2.41 -2 ASP A CA 11
ATOM 16539 C C . ASP A 1 30 ? 1.724 -20.221 -5.147 1.00 2.20 -2 ASP A C 11
ATOM 16540 O O . ASP A 1 30 ? 1.895 -19.003 -5.216 1.00 2.05 -2 ASP A O 11
ATOM 16549 N N . PRO A 1 31 ? 0.928 -20.782 -4.222 1.00 2.29 -1 PRO A N 11
ATOM 16550 C CA . PRO A 1 31 ? 0.168 -20.002 -3.236 1.00 2.22 -1 PRO A CA 11
ATOM 16551 C C . PRO A 1 31 ? 0.999 -18.909 -2.562 1.00 2.13 -1 PRO A C 11
ATOM 16552 O O . PRO A 1 31 ? 0.689 -17.722 -2.680 1.00 2.08 -1 PRO A O 11
ATOM 16563 N N . PHE A 1 32 ? 2.068 -19.308 -1.880 1.00 2.17 0 PHE A N 11
ATOM 16564 C CA . PHE A 1 32 ? 2.903 -18.360 -1.152 1.00 2.18 0 PHE A CA 11
ATOM 16565 C C . PHE A 1 32 ? 3.715 -17.504 -2.120 1.00 1.96 0 PHE A C 11
ATOM 16566 O O . PHE A 1 32 ? 4.038 -16.352 -1.829 1.00 1.91 0 PHE A O 11
ATOM 16583 N N . THR A 1 33 ? 4.027 -18.068 -3.278 1.00 1.91 1 THR A N 11
ATOM 16584 C CA . THR A 1 33 ? 4.758 -17.355 -4.301 1.00 1.79 1 THR A CA 11
ATOM 16585 C C . THR A 1 33 ? 3.954 -16.166 -4.814 1.00 1.62 1 THR A C 11
ATOM 16586 O O . THR A 1 33 ? 4.502 -15.089 -5.042 1.00 1.47 1 THR A O 11
ATOM 16597 N N . LEU A 1 34 ? 2.649 -16.361 -4.970 1.00 1.68 2 LEU A N 11
ATOM 16598 C CA . LEU A 1 34 ? 1.761 -15.288 -5.391 1.00 1.59 2 LEU A CA 11
ATOM 16599 C C . LEU A 1 34 ? 1.761 -14.170 -4.360 1.00 1.41 2 LEU A C 11
ATOM 16600 O O . LEU A 1 34 ? 1.807 -12.991 -4.710 1.00 1.32 2 LEU A O 11
ATOM 16616 N N . ASN A 1 35 ? 1.745 -14.557 -3.090 1.00 1.39 3 ASN A N 11
ATOM 16617 C CA . ASN A 1 35 ? 1.765 -13.598 -1.992 1.00 1.27 3 ASN A CA 11
ATOM 16618 C C . ASN A 1 35 ? 3.045 -12.774 -2.031 1.00 1.13 3 ASN A C 11
ATOM 16619 O O . ASN A 1 35 ? 3.011 -11.552 -1.912 1.00 1.04 3 ASN A O 11
ATOM 16630 N N . HIS A 1 36 ? 4.172 -13.449 -2.225 1.00 1.17 4 HIS A N 11
ATOM 16631 C CA . HIS A 1 36 ? 5.460 -12.770 -2.320 1.00 1.10 4 HIS A CA 11
ATOM 16632 C C . HIS A 1 36 ? 5.516 -11.898 -3.573 1.00 1.02 4 HIS A C 11
ATOM 16633 O O . HIS A 1 36 ? 6.026 -10.781 -3.536 1.00 0.91 4 HIS A O 11
ATOM 16648 N N . GLN A 1 37 ? 4.987 -12.419 -4.672 1.00 1.10 5 GLN A N 11
ATOM 16649 C CA . GLN A 1 37 ? 5.005 -11.715 -5.950 1.00 1.08 5 GLN A CA 11
ATOM 16650 C C . GLN A 1 37 ? 4.179 -10.434 -5.879 1.00 0.94 5 GLN A C 11
ATOM 16651 O O . GLN A 1 37 ? 4.657 -9.360 -6.243 1.00 0.87 5 GLN A O 11
ATOM 16665 N N . VAL A 1 38 ? 2.945 -10.545 -5.396 1.00 0.96 6 VAL A N 11
ATOM 16666 C CA . VAL A 1 38 ? 2.069 -9.386 -5.311 1.00 0.91 6 VAL A CA 11
ATOM 16667 C C . VAL A 1 38 ? 2.594 -8.390 -4.278 1.00 0.76 6 VAL A C 11
ATOM 16668 O O . VAL A 1 38 ? 2.521 -7.182 -4.485 1.00 0.70 6 VAL A O 11
ATOM 16681 N N . MET A 1 39 ? 3.158 -8.900 -3.184 1.00 0.75 7 MET A N 11
ATOM 16682 C CA . MET A 1 39 ? 3.712 -8.042 -2.142 1.00 0.65 7 MET A CA 11
ATOM 16683 C C . MET A 1 39 ? 4.915 -7.272 -2.673 1.00 0.59 7 MET A C 11
ATOM 16684 O O . MET A 1 39 ? 5.063 -6.077 -2.414 1.00 0.56 7 MET A O 11
ATOM 16698 N N . ASP A 1 40 ? 5.764 -7.961 -3.427 1.00 0.63 8 ASP A N 11
ATOM 16699 C CA . ASP A 1 40 ?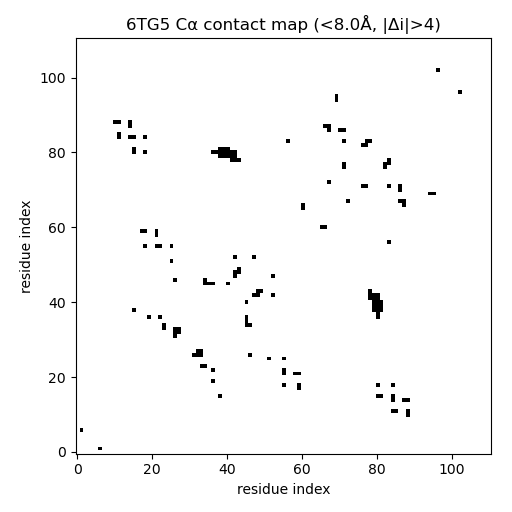 6.922 -7.326 -4.048 1.00 0.61 8 ASP A CA 11
ATOM 16700 C C . ASP A 1 40 ? 6.466 -6.269 -5.039 1.00 0.54 8 ASP A C 11
ATOM 16701 O O . ASP A 1 40 ? 7.030 -5.185 -5.097 1.00 0.50 8 ASP A O 11
ATOM 16710 N N . GLN A 1 41 ? 5.429 -6.593 -5.803 1.00 0.57 9 GLN A N 11
ATOM 16711 C CA . GLN A 1 41 ? 4.867 -5.662 -6.773 1.00 0.54 9 GLN A CA 11
ATOM 16712 C C . GLN A 1 41 ? 4.362 -4.401 -6.074 1.00 0.45 9 GLN A C 11
ATOM 16713 O O . GLN A 1 41 ? 4.600 -3.283 -6.532 1.00 0.43 9 GLN A O 11
ATOM 16727 N N . VAL A 1 42 ? 3.666 -4.594 -4.959 1.00 0.46 10 VAL A N 11
ATOM 16728 C CA . VAL A 1 42 ? 3.169 -3.483 -4.163 1.00 0.44 10 VAL A CA 11
ATOM 16729 C C . VAL A 1 42 ? 4.324 -2.651 -3.619 1.00 0.37 10 VAL A C 11
ATOM 16730 O O . VAL A 1 42 ? 4.361 -1.434 -3.799 1.00 0.39 10 VAL A O 11
ATOM 16743 N N . PHE A 1 43 ? 5.277 -3.318 -2.974 1.00 0.35 11 PHE A N 11
ATOM 16744 C CA . PHE A 1 43 ? 6.428 -2.640 -2.391 1.00 0.35 11 PHE A CA 11
ATOM 16745 C C . PHE A 1 43 ? 7.247 -1.945 -3.475 1.00 0.31 11 PHE A C 11
ATOM 16746 O O . PHE A 1 43 ? 7.781 -0.863 -3.257 1.00 0.33 11 PHE A O 11
ATOM 16763 N N . ASP A 1 44 ? 7.330 -2.573 -4.642 1.00 0.31 12 ASP A N 11
ATOM 16764 C CA . ASP A 1 44 ? 8.035 -2.006 -5.788 1.00 0.31 12 ASP A CA 11
ATOM 16765 C C . ASP A 1 44 ? 7.420 -0.669 -6.182 1.00 0.29 12 ASP A C 11
ATOM 16766 O O . ASP A 1 44 ? 8.129 0.306 -6.442 1.00 0.31 12 ASP A O 11
ATOM 16775 N N . GLN A 1 45 ? 6.094 -0.629 -6.206 1.00 0.30 13 GLN A N 11
ATOM 16776 C CA . GLN A 1 45 ? 5.377 0.586 -6.559 1.00 0.34 13 GLN A CA 11
ATOM 16777 C C . GLN A 1 45 ? 5.507 1.625 -5.451 1.00 0.34 13 GLN A C 11
ATOM 16778 O O . GLN A 1 45 ? 5.688 2.812 -5.724 1.00 0.38 13 GLN A O 11
ATOM 16792 N N . VAL A 1 46 ? 5.425 1.176 -4.201 1.00 0.34 14 VAL A N 11
ATOM 16793 C CA . VAL A 1 46 ? 5.614 2.063 -3.057 1.00 0.38 14 VAL A CA 11
ATOM 16794 C C . VAL A 1 46 ? 7.017 2.658 -3.087 1.00 0.37 14 VAL A C 11
ATOM 16795 O O . VAL A 1 46 ? 7.193 3.863 -2.918 1.00 0.42 14 VAL A O 11
ATOM 16808 N N . GLU A 1 47 ? 8.005 1.798 -3.328 1.00 0.35 15 GLU A N 11
ATOM 16809 C CA . GLU A 1 47 ? 9.392 2.219 -3.487 1.00 0.40 15 GLU A CA 11
ATOM 16810 C C . GLU A 1 47 ? 9.502 3.303 -4.553 1.00 0.40 15 GLU A C 11
ATOM 16811 O O . GLU A 1 47 ? 10.177 4.313 -4.361 1.00 0.45 15 GLU A O 11
ATOM 16823 N N . HIS A 1 48 ? 8.817 3.087 -5.669 1.00 0.37 16 HIS A N 11
ATOM 16824 C CA . HIS A 1 48 ? 8.814 4.043 -6.768 1.00 0.42 16 HIS A CA 11
ATOM 16825 C C . HIS A 1 48 ? 8.269 5.393 -6.313 1.00 0.41 16 HIS A C 11
ATOM 16826 O O . HIS A 1 48 ? 8.796 6.438 -6.685 1.00 0.45 16 HIS A O 11
ATOM 16841 N N . GLN A 1 49 ? 7.218 5.365 -5.500 1.00 0.38 17 GLN A N 11
ATOM 16842 C CA . GLN A 1 49 ? 6.597 6.596 -5.026 1.00 0.40 17 GLN A CA 11
ATOM 16843 C C . GLN A 1 49 ? 7.481 7.278 -3.986 1.00 0.38 17 GLN A C 11
ATOM 16844 O O . GLN A 1 49 ? 7.531 8.505 -3.913 1.00 0.43 17 GLN A O 11
ATOM 16858 N N . ILE A 1 50 ? 8.176 6.477 -3.186 1.00 0.35 18 ILE A N 11
ATOM 16859 C CA . ILE A 1 50 ? 9.134 7.006 -2.222 1.00 0.37 18 ILE A CA 11
ATOM 16860 C C . ILE A 1 50 ? 10.295 7.669 -2.956 1.00 0.39 18 ILE A C 11
ATOM 16861 O O . ILE A 1 50 ? 10.751 8.751 -2.576 1.00 0.42 18 ILE A O 11
ATOM 16877 N N . ALA A 1 51 ? 10.752 7.015 -4.020 1.00 0.40 19 ALA A N 11
ATOM 16878 C CA . ALA A 1 51 ? 11.803 7.558 -4.872 1.00 0.45 19 ALA A CA 11
ATOM 16879 C C . ALA A 1 51 ? 11.381 8.903 -5.452 1.00 0.47 19 ALA A C 11
ATOM 16880 O O . ALA A 1 51 ? 12.192 9.823 -5.557 1.00 0.51 19 ALA A O 11
ATOM 16887 N N . GLN A 1 52 ? 10.104 9.006 -5.819 1.00 0.46 20 GLN A N 11
ATOM 16888 C CA . GLN A 1 52 ? 9.540 10.259 -6.312 1.00 0.51 20 GLN A CA 11
ATOM 16889 C C . GLN A 1 52 ? 9.773 11.378 -5.307 1.00 0.50 20 GLN A C 11
ATOM 16890 O O . GLN A 1 52 ? 10.226 12.464 -5.667 1.00 0.55 20 GLN A O 11
ATOM 16904 N N . VAL A 1 53 ? 9.476 11.092 -4.044 1.00 0.48 21 VAL A N 11
ATOM 16905 C CA . VAL A 1 53 ? 9.603 12.080 -2.984 1.00 0.54 21 VAL A CA 11
ATOM 16906 C C . VAL A 1 53 ? 11.042 12.568 -2.862 1.00 0.57 21 VAL A C 11
ATOM 16907 O O . VAL A 1 53 ? 11.324 13.740 -3.109 1.00 0.66 21 VAL A O 11
ATOM 16920 N N . LEU A 1 54 ? 11.949 11.660 -2.515 1.00 0.54 22 LEU A N 11
ATOM 16921 C CA . LEU A 1 54 ? 13.352 12.014 -2.297 1.00 0.61 22 LEU A CA 11
ATOM 16922 C C . LEU A 1 54 ? 13.969 12.633 -3.548 1.00 0.61 22 LEU A C 11
ATOM 16923 O O . LEU A 1 54 ? 14.708 13.618 -3.462 1.00 0.68 22 LEU A O 11
ATOM 16939 N N . GLY A 1 55 ? 13.648 12.065 -4.704 1.00 0.61 23 GLY A N 11
ATOM 16940 C CA . GLY A 1 55 ? 14.189 12.561 -5.954 1.00 0.73 23 GLY A CA 11
ATOM 16941 C C . GLY A 1 55 ? 13.739 13.975 -6.265 1.00 0.81 23 GLY A C 11
ATOM 16942 O O . GLY A 1 55 ? 14.557 14.836 -6.587 1.00 0.94 23 GLY A O 11
ATOM 16946 N N . ALA A 1 56 ? 12.441 14.223 -6.143 1.00 0.80 24 ALA A N 11
ATOM 16947 C CA . ALA A 1 56 ? 11.875 15.524 -6.479 1.00 0.96 24 ALA A CA 11
ATOM 16948 C C . ALA A 1 56 ? 12.233 16.580 -5.441 1.00 1.01 24 ALA A C 11
ATOM 16949 O O . ALA A 1 56 ? 12.155 17.778 -5.713 1.00 1.19 24 ALA A O 11
ATOM 16956 N N . LYS A 1 57 ? 12.612 16.141 -4.247 1.00 0.92 25 LYS A N 11
ATOM 16957 C CA . LYS A 1 57 ? 13.023 17.065 -3.197 1.00 1.04 25 LYS A CA 11
ATOM 16958 C C . LYS A 1 57 ? 14.430 17.583 -3.453 1.00 1.06 25 LYS A C 11
ATOM 16959 O O . LYS A 1 57 ? 14.814 18.640 -2.956 1.00 1.18 25 LYS A O 11
ATOM 16978 N N . GLY A 1 58 ? 15.191 16.829 -4.241 1.00 1.00 26 GLY A N 11
ATOM 16979 C CA . GLY A 1 58 ? 16.552 17.213 -4.557 1.00 1.09 26 GLY A CA 11
ATOM 16980 C C . GLY A 1 58 ? 17.478 17.048 -3.372 1.00 1.08 26 GLY A C 11
ATOM 16981 O O . GLY A 1 58 ? 18.568 17.618 -3.338 1.00 1.22 26 GLY A O 11
ATOM 16985 N N . GLY A 1 59 ? 17.043 16.255 -2.403 1.00 0.99 27 GLY A N 11
ATOM 16986 C CA . GLY A 1 59 ? 17.812 16.073 -1.193 1.00 1.09 27 GLY A CA 11
ATOM 16987 C C . GLY A 1 59 ? 18.713 14.858 -1.257 1.00 1.07 27 GLY A C 11
ATOM 16988 O O . GLY A 1 59 ? 19.114 14.435 -2.343 1.00 1.10 27 GLY A O 11
ATOM 16992 N N . PRO A 1 60 ? 19.048 14.275 -0.103 1.00 1.17 28 PRO A N 11
ATOM 16993 C CA . PRO A 1 60 ? 19.917 13.106 -0.035 1.00 1.26 28 PRO A CA 11
ATOM 16994 C C . PRO A 1 60 ? 19.187 11.827 -0.430 1.00 1.05 28 PRO A C 11
ATOM 16995 O O . PRO A 1 60 ? 18.088 11.547 0.052 1.00 0.97 28 PRO A O 11
ATOM 17006 N N . LEU A 1 61 ? 19.796 11.051 -1.312 1.00 1.10 29 LEU A N 11
ATOM 17007 C CA . LEU A 1 61 ? 19.181 9.824 -1.781 1.00 1.03 29 LEU A CA 11
ATOM 17008 C C . LEU A 1 61 ? 19.519 8.667 -0.850 1.00 0.95 29 LEU A C 11
ATOM 17009 O O . LEU A 1 61 ? 20.663 8.216 -0.787 1.00 1.15 29 LEU A O 11
ATOM 17025 N N . VAL A 1 62 ? 18.517 8.204 -0.124 1.00 0.79 30 VAL A N 11
ATOM 17026 C CA . VAL A 1 62 ? 18.681 7.095 0.800 1.00 0.80 30 VAL A CA 11
ATOM 17027 C C . VAL A 1 62 ? 18.181 5.796 0.184 1.00 0.73 30 VAL A C 11
ATOM 17028 O O . VAL A 1 62 ? 17.437 5.809 -0.799 1.00 0.75 30 VAL A O 11
ATOM 17041 N N . ALA A 1 63 ? 18.599 4.679 0.759 1.00 0.80 31 ALA A N 11
ATOM 17042 C CA . ALA A 1 63 ? 18.180 3.370 0.290 1.00 0.79 31 ALA A CA 11
ATOM 17043 C C . ALA A 1 63 ? 16.983 2.878 1.092 1.00 0.65 31 ALA A C 11
ATOM 17044 O O . ALA A 1 63 ? 17.085 2.638 2.299 1.00 0.73 31 ALA A O 11
ATOM 17051 N N . VAL A 1 64 ? 15.849 2.742 0.424 1.00 0.55 32 VAL A N 11
ATOM 17052 C CA . VAL A 1 64 ? 14.626 2.316 1.083 1.00 0.49 32 VAL A CA 11
ATOM 17053 C C . VAL A 1 64 ? 14.510 0.794 1.098 1.00 0.36 32 VAL A C 11
ATOM 17054 O O . VAL A 1 64 ? 14.603 0.134 0.061 1.00 0.44 32 VAL A O 11
ATOM 17067 N N . GLU A 1 65 ? 14.332 0.245 2.287 1.00 0.37 33 GLU A N 11
ATOM 17068 C CA . GLU A 1 65 ? 14.156 -1.185 2.462 1.00 0.44 33 GLU A CA 11
ATOM 17069 C C . GLU A 1 65 ? 12.770 -1.470 3.036 1.00 0.42 33 GLU A C 11
ATOM 17070 O O . GLU A 1 65 ? 12.033 -0.539 3.363 1.00 0.46 33 GLU A O 11
ATOM 17082 N N . ILE A 1 66 ? 12.415 -2.738 3.170 1.00 0.44 34 ILE A N 11
ATOM 17083 C CA . ILE A 1 66 ? 11.078 -3.098 3.630 1.00 0.45 34 ILE A CA 11
ATOM 17084 C C . ILE A 1 66 ? 10.840 -2.637 5.077 1.00 0.36 34 ILE A C 11
ATOM 17085 O O . ILE A 1 66 ? 9.776 -2.105 5.398 1.00 0.41 34 ILE A O 11
ATOM 17101 N N . ASP A 1 67 ? 11.848 -2.783 5.931 1.00 0.37 35 ASP A N 11
ATOM 17102 C CA . ASP A 1 67 ? 11.699 -2.430 7.343 1.00 0.39 35 ASP A CA 11
ATOM 17103 C C . ASP A 1 67 ? 12.220 -1.029 7.633 1.00 0.38 35 ASP A C 11
ATOM 17104 O O . ASP A 1 67 ? 12.500 -0.694 8.783 1.00 0.50 35 ASP A O 11
ATOM 17113 N N . SER A 1 68 ? 12.349 -0.208 6.602 1.00 0.38 36 SER A N 11
ATOM 17114 C CA . SER A 1 68 ? 12.841 1.150 6.781 1.00 0.43 36 SER A CA 11
ATOM 17115 C C . SER A 1 68 ? 11.813 2.021 7.496 1.00 0.32 36 SER A C 11
ATOM 17116 O O . SER A 1 68 ? 10.641 2.063 7.116 1.00 0.32 36 SER A O 11
ATOM 17124 N N . ARG A 1 69 ? 12.266 2.696 8.540 1.00 0.35 37 ARG A N 11
ATOM 17125 C CA . ARG A 1 69 ? 11.437 3.643 9.267 1.00 0.36 37 ARG A CA 11
ATOM 17126 C C . ARG A 1 69 ? 11.421 4.965 8.520 1.00 0.37 37 ARG A C 11
ATOM 17127 O O . ARG A 1 69 ? 12.471 5.503 8.179 1.00 0.43 37 ARG A O 11
ATOM 17148 N N . PHE A 1 70 ? 10.223 5.479 8.266 1.00 0.37 38 PHE A N 11
ATOM 17149 C CA . PHE A 1 70 ? 10.052 6.713 7.504 1.00 0.40 38 PHE A CA 11
ATOM 17150 C C . PHE A 1 70 ? 10.788 7.882 8.147 1.00 0.44 38 PHE A C 11
ATOM 17151 O O . PHE A 1 70 ? 11.280 8.766 7.449 1.00 0.50 38 PHE A O 11
ATOM 17168 N N . SER A 1 71 ? 10.868 7.876 9.470 1.00 0.52 39 SER A N 11
ATOM 17169 C CA . SER A 1 71 ? 11.590 8.907 10.201 1.00 0.63 39 SER A CA 11
ATOM 17170 C C . SER A 1 71 ? 13.080 8.864 9.869 1.00 0.56 39 SER A C 11
ATOM 17171 O O . SER A 1 71 ? 13.717 9.894 9.647 1.00 0.56 39 SER A O 11
ATOM 17179 N N . ASP A 1 72 ? 13.617 7.655 9.823 1.00 0.61 40 ASP A N 11
ATOM 17180 C CA . ASP A 1 72 ? 15.034 7.445 9.567 1.00 0.66 40 ASP A CA 11
ATOM 17181 C C . ASP A 1 72 ? 15.325 7.539 8.077 1.00 0.62 40 ASP A C 11
ATOM 17182 O O . ASP A 1 72 ? 16.457 7.796 7.669 1.00 0.72 40 ASP A O 11
ATOM 17191 N N . LEU A 1 73 ? 14.296 7.324 7.272 1.00 0.58 41 LEU A N 11
ATOM 17192 C CA . LEU A 1 73 ? 14.423 7.373 5.828 1.00 0.64 41 LEU A CA 11
ATOM 17193 C C . LEU A 1 73 ? 14.449 8.823 5.336 1.00 0.61 41 LEU A C 11
ATOM 17194 O O . LEU A 1 73 ? 14.939 9.111 4.246 1.00 0.75 41 LEU A O 11
ATOM 17210 N N . GLY A 1 74 ? 13.936 9.735 6.155 1.00 0.52 42 GLY A N 11
ATOM 17211 C CA . GLY A 1 74 ? 13.965 11.145 5.803 1.00 0.56 42 GLY A CA 11
ATOM 17212 C C . GLY A 1 74 ? 12.595 11.703 5.472 1.00 0.47 42 GLY A C 11
ATOM 17213 O O . GLY A 1 74 ? 12.479 12.797 4.919 1.00 0.51 42 GLY A O 11
ATOM 17217 N N . LEU A 1 75 ? 11.555 10.956 5.807 1.00 0.45 43 LEU A N 11
ATOM 17218 C CA . LEU A 1 75 ? 10.193 11.395 5.553 1.00 0.40 43 LEU A CA 11
ATOM 17219 C C . LEU A 1 75 ? 9.610 12.041 6.801 1.00 0.41 43 LEU A C 11
ATOM 17220 O O . LEU A 1 75 ? 9.440 11.385 7.832 1.00 0.53 43 LEU A O 11
ATOM 17236 N N . SER A 1 76 ? 9.326 13.329 6.710 1.00 0.45 44 SER A N 11
ATOM 17237 C CA . SER A 1 76 ? 8.704 14.048 7.807 1.00 0.54 44 SER A CA 11
ATOM 17238 C C . SER A 1 76 ? 7.208 13.732 7.846 1.00 0.50 44 SER A C 11
ATOM 17239 O O . SER A 1 76 ? 6.705 13.036 6.961 1.00 0.42 44 SER A O 11
ATOM 17247 N N . SER A 1 77 ? 6.498 14.235 8.851 1.00 0.62 45 SER A N 11
ATOM 17248 C CA . SER A 1 77 ? 5.064 13.982 8.973 1.00 0.65 45 SER A CA 11
ATOM 17249 C C . SER A 1 77 ? 4.326 14.394 7.697 1.00 0.52 45 SER A C 11
ATOM 17250 O O . SER A 1 77 ? 3.574 13.604 7.118 1.00 0.51 45 SER A O 11
ATOM 17258 N N . LEU A 1 78 ? 4.575 15.619 7.242 1.00 0.52 46 LEU A N 11
ATOM 17259 C CA . LEU A 1 78 ? 3.948 16.126 6.025 1.00 0.50 46 LEU A CA 11
ATOM 17260 C C . LEU A 1 78 ? 4.415 15.343 4.803 1.00 0.44 46 LEU A C 11
ATOM 17261 O O . LEU A 1 78 ? 3.639 15.107 3.879 1.00 0.48 46 LEU A O 11
ATOM 17277 N N . ASP A 1 79 ? 5.678 14.929 4.806 1.00 0.42 47 ASP A N 11
ATOM 17278 C CA . ASP A 1 79 ? 6.233 14.175 3.683 1.00 0.41 47 ASP A CA 11
ATOM 17279 C C . ASP A 1 79 ? 5.566 12.816 3.576 1.00 0.36 47 ASP A C 11
ATOM 17280 O O . ASP A 1 79 ? 5.243 12.357 2.482 1.00 0.38 47 ASP A O 11
ATOM 17289 N N . LEU A 1 80 ? 5.355 12.180 4.720 1.00 0.39 48 LEU A N 11
ATOM 17290 C CA . LEU A 1 80 ? 4.668 10.899 4.768 1.00 0.46 48 LEU A CA 11
ATOM 17291 C C . LEU A 1 80 ? 3.234 11.057 4.274 1.00 0.47 48 LEU A C 11
ATOM 17292 O O . LEU A 1 80 ? 2.759 10.263 3.465 1.00 0.51 48 LEU A O 11
ATOM 17308 N N . ALA A 1 81 ? 2.564 12.103 4.745 1.00 0.47 49 ALA A N 11
ATOM 17309 C CA . ALA A 1 81 ? 1.203 12.403 4.312 1.00 0.55 49 ALA A CA 11
ATOM 17310 C C . ALA A 1 81 ? 1.154 12.660 2.808 1.00 0.50 49 ALA A C 11
ATOM 17311 O O . ALA A 1 81 ? 0.222 12.232 2.125 1.00 0.55 49 ALA A O 11
ATOM 17318 N N . THR A 1 82 ? 2.169 13.348 2.296 1.00 0.45 50 THR A N 11
ATOM 17319 C CA . THR A 1 82 ? 2.272 13.608 0.867 1.00 0.45 50 THR A CA 11
ATOM 17320 C C . THR A 1 82 ? 2.473 12.296 0.108 1.00 0.39 50 THR A C 11
ATOM 17321 O O . THR A 1 82 ? 1.855 12.065 -0.932 1.00 0.40 50 THR A O 11
ATOM 17332 N N . LEU A 1 83 ? 3.322 11.431 0.655 1.00 0.35 51 LEU A N 11
ATOM 17333 C CA . LEU A 1 83 ? 3.573 10.119 0.069 1.00 0.34 51 LEU A CA 11
ATOM 17334 C C . LEU A 1 83 ? 2.278 9.318 -0.027 1.00 0.35 51 LEU A C 11
ATOM 17335 O O . LEU A 1 83 ? 2.045 8.614 -1.009 1.00 0.40 51 LEU A O 11
ATOM 17351 N N . ILE A 1 84 ? 1.438 9.439 0.997 1.00 0.37 52 ILE A N 11
ATOM 17352 C CA . ILE A 1 84 ? 0.141 8.772 1.004 1.00 0.44 52 ILE A CA 11
ATOM 17353 C C . ILE A 1 84 ? -0.694 9.222 -0.190 1.00 0.41 52 ILE A C 11
ATOM 17354 O O . ILE A 1 84 ? -1.321 8.409 -0.858 1.00 0.43 52 ILE A O 11
ATOM 17370 N N . SER A 1 85 ? -0.675 10.520 -0.464 1.00 0.44 53 SER A N 11
ATOM 17371 C CA . SER A 1 85 ? -1.418 11.078 -1.587 1.00 0.50 53 SER A CA 11
ATOM 17372 C C . SER A 1 85 ? -0.855 10.563 -2.912 1.00 0.48 53 SER A C 11
ATOM 17373 O O . SER A 1 85 ? -1.606 10.209 -3.825 1.00 0.53 53 SER A O 11
ATOM 17381 N N . ASN A 1 86 ? 0.470 10.505 -3.003 1.00 0.47 54 ASN A N 11
ATOM 17382 C CA . ASN A 1 86 ? 1.144 10.046 -4.217 1.00 0.54 54 ASN A CA 11
ATOM 17383 C C . ASN A 1 86 ? 0.891 8.562 -4.456 1.00 0.47 54 ASN A C 11
ATOM 17384 O O . ASN A 1 86 ? 0.841 8.106 -5.598 1.00 0.57 54 ASN A O 11
ATOM 17395 N N . LEU A 1 87 ? 0.737 7.806 -3.378 1.00 0.40 55 LEU A N 11
ATOM 17396 C CA . LEU A 1 87 ? 0.453 6.382 -3.481 1.00 0.41 55 LEU A CA 11
ATOM 17397 C C . LEU A 1 87 ? -1.043 6.160 -3.699 1.00 0.40 55 LEU A C 11
ATOM 17398 O O . LEU A 1 87 ? -1.454 5.212 -4.374 1.00 0.42 55 LEU A O 11
ATOM 17414 N N . GLU A 1 88 ? -1.849 7.047 -3.124 1.00 0.43 56 GLU A N 11
ATOM 17415 C CA . GLU A 1 88 ? -3.294 7.037 -3.322 1.00 0.50 56 GLU A CA 11
ATOM 17416 C C . GLU A 1 88 ? -3.626 7.202 -4.801 1.00 0.48 56 GLU A C 11
ATOM 17417 O O . GLU A 1 88 ? -4.539 6.562 -5.318 1.00 0.54 56 GLU A O 11
ATOM 17429 N N . ALA A 1 89 ? -2.851 8.040 -5.482 1.00 0.47 57 ALA A N 11
ATOM 17430 C CA . ALA A 1 89 ? -3.053 8.300 -6.904 1.00 0.54 57 ALA A CA 11
ATOM 17431 C C . ALA A 1 89 ? -2.696 7.081 -7.758 1.00 0.50 57 ALA A C 11
ATOM 17432 O O . ALA A 1 89 ? -2.824 7.109 -8.984 1.00 0.65 57 ALA A O 11
ATOM 17439 N N . VAL A 1 90 ? -2.238 6.022 -7.108 1.00 0.39 58 VAL A N 11
ATOM 17440 C CA . VAL A 1 90 ? -1.907 4.787 -7.798 1.00 0.44 58 VAL A CA 11
ATOM 17441 C C . VAL A 1 90 ? -3.035 3.769 -7.657 1.00 0.48 58 VAL A C 11
ATOM 17442 O O . VAL A 1 90 ? -3.568 3.282 -8.651 1.00 0.58 58 VAL A O 11
ATOM 17455 N N . TYR A 1 91 ? -3.409 3.468 -6.418 1.00 0.48 59 TYR A N 11
ATOM 17456 C CA . TYR A 1 91 ? -4.398 2.424 -6.155 1.00 0.57 59 TYR A CA 11
ATOM 17457 C C . TYR A 1 91 ? -5.823 2.977 -6.142 1.00 0.67 59 TYR A C 11
ATOM 17458 O O . TYR A 1 91 ? -6.789 2.231 -6.303 1.00 0.74 59 TYR A O 11
ATOM 17476 N N . GLY A 1 92 ? -5.941 4.287 -5.948 1.00 0.79 60 GLY A N 11
ATOM 17477 C CA . GLY A 1 92 ? -7.240 4.939 -5.965 1.00 0.93 60 GLY A CA 11
ATOM 17478 C C . GLY A 1 92 ? -8.079 4.609 -4.750 1.00 1.01 60 GLY A C 11
ATOM 17479 O O . GLY A 1 92 ? -9.309 4.680 -4.800 1.00 1.23 60 GLY A O 11
ATOM 17483 N N . THR A 1 93 ? -7.424 4.262 -3.654 1.00 1.00 61 THR A N 11
ATOM 17484 C CA . THR A 1 93 ? -8.119 3.845 -2.449 1.00 1.17 61 THR A CA 11
ATOM 17485 C C . THR A 1 93 ? -7.583 4.563 -1.214 1.00 1.44 61 THR A C 11
ATOM 17486 O O . THR A 1 93 ? -6.385 4.852 -1.120 1.00 1.78 61 THR A O 11
ATOM 17497 N N . ASP A 1 94 ? -8.474 4.853 -0.269 1.00 1.59 62 ASP A N 11
ATOM 17498 C CA . ASP A 1 94 ? -8.091 5.521 0.970 1.00 1.95 62 ASP A CA 11
ATOM 17499 C C . ASP A 1 94 ? -9.008 5.106 2.130 1.00 1.51 62 ASP A C 11
ATOM 17500 O O . ASP A 1 94 ? -10.005 5.763 2.432 1.00 1.59 62 ASP A O 11
ATOM 17509 N N . PRO A 1 95 ? -8.702 3.973 2.777 1.00 2.12 63 PRO A N 11
ATOM 17510 C CA . PRO A 1 95 ? -9.418 3.526 3.958 1.00 2.53 63 PRO A CA 11
ATOM 17511 C C . PRO A 1 95 ? -8.740 4.002 5.243 1.00 2.06 63 PRO A C 11
ATOM 17512 O O . PRO A 1 95 ? -7.619 3.597 5.556 1.00 2.15 63 PRO A O 11
ATOM 17523 N N . PHE A 1 96 ? -9.423 4.850 5.994 1.00 2.11 64 PHE A N 11
ATOM 17524 C CA . PHE A 1 96 ? -8.837 5.435 7.191 1.00 1.93 64 PHE A CA 11
ATOM 17525 C C . PHE A 1 96 ? -9.405 4.811 8.455 1.00 2.37 64 PHE A C 11
ATOM 17526 O O . PHE A 1 96 ? -9.178 5.308 9.556 1.00 2.33 64 PHE A O 11
ATOM 17543 N N . ALA A 1 97 ? -10.142 3.721 8.298 1.00 3.08 65 ALA A N 11
ATOM 17544 C CA . ALA A 1 97 ? -10.620 2.967 9.446 1.00 3.86 65 ALA A CA 11
ATOM 17545 C C . ALA A 1 97 ? -9.438 2.440 10.256 1.00 3.69 65 ALA A C 11
ATOM 17546 O O . ALA A 1 97 ? -9.341 2.675 11.461 1.00 3.90 65 ALA A O 11
ATOM 17553 N N . ASP A 1 98 ? -8.527 1.749 9.579 1.00 3.58 66 ASP A N 11
ATOM 17554 C CA . ASP A 1 98 ? -7.332 1.219 10.232 1.00 3.92 66 ASP A CA 11
ATOM 17555 C C . ASP A 1 98 ? -6.178 2.211 10.136 1.00 3.25 66 ASP A C 11
ATOM 17556 O O . ASP A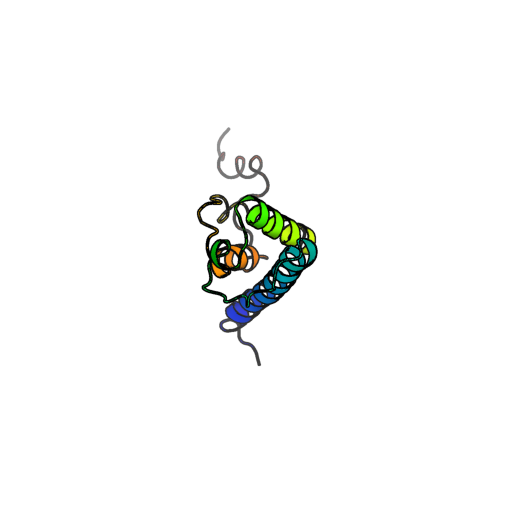 1 98 ? -5.222 2.140 10.902 1.00 3.56 66 ASP A O 11
ATOM 17565 N N . ALA A 1 99 ? -6.282 3.146 9.199 1.00 2.57 67 ALA A N 11
ATOM 17566 C CA . ALA A 1 99 ? -5.203 4.095 8.942 1.00 2.48 67 ALA A CA 11
ATOM 17567 C C . ALA A 1 99 ? -5.544 5.490 9.460 1.00 2.09 67 ALA A C 11
ATOM 17568 O O . ALA A 1 99 ? -5.085 6.495 8.914 1.00 2.63 67 ALA A O 11
ATOM 17575 N N . VAL A 1 100 ? -6.360 5.543 10.506 1.00 1.75 68 VAL A N 11
ATOM 17576 C CA . VAL A 1 100 ? -6.758 6.815 11.106 1.00 2.06 68 VAL A CA 11
ATOM 17577 C C . VAL A 1 100 ? -5.552 7.551 11.695 1.00 1.84 68 VAL A C 11
ATOM 17578 O O . VAL A 1 100 ? -5.481 8.780 11.662 1.00 2.23 68 VAL A O 11
ATOM 17591 N N . ALA A 1 101 ? -4.598 6.794 12.220 1.00 1.56 69 ALA A N 11
ATOM 17592 C CA . ALA A 1 101 ? -3.396 7.379 12.784 1.00 1.54 69 ALA A CA 11
ATOM 17593 C C . ALA A 1 101 ? -2.212 7.163 11.852 1.00 1.33 69 ALA A C 11
ATOM 17594 O O . ALA A 1 101 ? -1.612 6.088 11.830 1.00 1.29 69 ALA A O 11
ATOM 17601 N N . ILE A 1 102 ? -1.878 8.191 11.081 1.00 1.30 70 ILE A N 11
ATOM 17602 C CA . ILE A 1 102 ? -0.767 8.114 10.140 1.00 1.16 70 ILE A CA 11
ATOM 17603 C C . ILE A 1 102 ? 0.559 7.974 10.891 1.00 1.01 70 ILE A C 11
ATOM 17604 O O . ILE A 1 102 ? 1.545 7.464 10.359 1.00 0.94 70 ILE A O 11
ATOM 17620 N N . THR A 1 103 ? 0.556 8.390 12.150 1.00 1.06 71 THR A N 11
ATOM 17621 C CA . THR A 1 103 ? 1.736 8.302 12.994 1.00 1.05 71 THR A CA 11
ATOM 17622 C C . THR A 1 103 ? 2.043 6.855 13.379 1.00 0.90 71 THR A C 11
ATOM 17623 O O . THR A 1 103 ? 3.127 6.554 13.881 1.00 0.89 71 THR A O 11
ATOM 17634 N N . SER A 1 104 ? 1.089 5.960 13.134 1.00 0.90 72 SER A N 11
ATOM 17635 C CA . SER A 1 104 ? 1.277 4.545 13.419 1.00 0.92 72 SER A CA 11
ATOM 17636 C C . SER A 1 104 ? 2.077 3.870 12.310 1.00 0.73 72 SER A C 11
ATOM 17637 O O . SER A 1 104 ? 2.519 2.728 12.455 1.00 0.76 72 SER A O 11
ATOM 17645 N N . ILE A 1 105 ? 2.259 4.576 11.203 1.00 0.62 73 ILE A N 11
ATOM 17646 C CA . ILE A 1 105 ? 3.042 4.059 10.092 1.00 0.52 73 ILE A CA 11
ATOM 17647 C C . ILE A 1 105 ? 4.521 4.329 10.343 1.00 0.51 73 ILE A C 11
ATOM 17648 O O . ILE A 1 105 ? 5.039 5.391 9.996 1.00 0.60 73 ILE A O 11
ATOM 17664 N N . VAL A 1 106 ? 5.190 3.377 10.975 1.00 0.49 74 VAL A N 11
ATOM 17665 C CA . VAL A 1 106 ? 6.594 3.540 11.319 1.00 0.57 74 VAL A CA 11
ATOM 17666 C C . VAL A 1 106 ? 7.483 3.041 10.189 1.00 0.45 74 VAL A C 11
ATOM 17667 O O . VAL A 1 106 ? 8.359 3.765 9.711 1.00 0.52 74 VAL A O 11
ATOM 17680 N N . THR A 1 107 ? 7.248 1.810 9.759 1.00 0.36 75 THR A N 11
ATOM 17681 C CA . THR A 1 107 ? 8.039 1.214 8.699 1.00 0.34 75 THR A CA 11
ATOM 17682 C C . THR A 1 107 ? 7.269 1.211 7.384 1.00 0.31 75 THR A C 11
ATOM 17683 O O . THR A 1 107 ? 6.042 1.330 7.373 1.00 0.33 75 THR A O 11
ATOM 17694 N N . VAL A 1 108 ? 7.993 1.080 6.280 1.00 0.29 76 VAL A N 11
ATOM 17695 C CA . VAL A 1 108 ? 7.371 1.015 4.964 1.00 0.28 76 VAL A CA 11
ATOM 17696 C C . VAL A 1 108 ? 6.529 -0.253 4.844 1.00 0.27 76 VAL A C 11
ATOM 17697 O O . VAL A 1 108 ? 5.501 -0.271 4.166 1.00 0.30 76 VAL A O 11
ATOM 17710 N N . ALA A 1 109 ? 6.967 -1.301 5.534 1.00 0.28 77 ALA A N 11
ATOM 17711 C CA . ALA A 1 109 ? 6.290 -2.592 5.520 1.00 0.31 77 ALA A CA 11
ATOM 17712 C C . ALA A 1 109 ? 4.816 -2.467 5.879 1.00 0.31 77 ALA A C 11
ATOM 17713 O O . ALA A 1 109 ? 3.955 -3.002 5.181 1.00 0.35 77 ALA A O 11
ATOM 17720 N N . ASP A 1 110 ? 4.527 -1.745 6.958 1.00 0.32 78 ASP A N 11
ATOM 17721 C CA . ASP A 1 110 ? 3.158 -1.617 7.450 1.00 0.37 78 ASP A CA 11
ATOM 17722 C C . ASP A 1 110 ? 2.272 -0.932 6.414 1.00 0.36 78 ASP A C 11
ATOM 17723 O O . ASP A 1 110 ? 1.128 -1.336 6.188 1.00 0.42 78 ASP A O 11
ATOM 17732 N N . LEU A 1 111 ? 2.816 0.092 5.770 1.00 0.32 79 LEU A N 11
ATOM 17733 C CA . LEU A 1 111 ? 2.089 0.827 4.743 1.00 0.34 79 LEU A CA 11
ATOM 17734 C C . LEU A 1 111 ? 1.925 -0.026 3.487 1.00 0.31 79 LEU A C 11
ATOM 17735 O O . LEU A 1 111 ? 0.866 -0.027 2.855 1.00 0.34 79 LEU A O 11
ATOM 17751 N N . ALA A 1 112 ? 2.978 -0.755 3.139 1.00 0.29 80 ALA A N 11
ATOM 17752 C CA . ALA A 1 112 ? 2.959 -1.626 1.974 1.00 0.33 80 ALA A CA 11
ATOM 17753 C C . ALA A 1 112 ? 1.904 -2.716 2.131 1.00 0.30 80 ALA A C 11
ATOM 17754 O O . ALA A 1 112 ? 1.158 -3.001 1.198 1.00 0.34 80 ALA A O 11
ATOM 17761 N N . ARG A 1 113 ? 1.841 -3.304 3.323 1.00 0.30 81 ARG A N 11
ATOM 17762 C CA . ARG A 1 113 ? 0.849 -4.337 3.626 1.00 0.35 81 ARG A CA 11
ATOM 17763 C C . ARG A 1 113 ? -0.566 -3.817 3.398 1.00 0.34 81 ARG A C 11
ATOM 17764 O O . ARG A 1 113 ? -1.416 -4.519 2.849 1.00 0.39 81 ARG A O 11
ATOM 17785 N N . ALA A 1 114 ? -0.805 -2.577 3.812 1.00 0.37 82 ALA A N 11
ATOM 17786 C CA . ALA A 1 114 ? -2.119 -1.963 3.678 1.00 0.45 82 ALA A CA 11
ATOM 17787 C C . ALA A 1 114 ? -2.557 -1.916 2.220 1.00 0.49 82 ALA A C 11
ATOM 17788 O O . ALA A 1 114 ? -3.674 -2.301 1.884 1.00 0.59 82 ALA A O 11
ATOM 17795 N N . TYR A 1 115 ? -1.670 -1.452 1.353 1.00 0.49 83 TYR A N 11
ATOM 17796 C CA . TYR A 1 115 ? -1.983 -1.336 -0.062 1.00 0.60 83 TYR A CA 11
ATOM 17797 C C . TYR A 1 115 ? -1.824 -2.668 -0.789 1.00 0.62 83 TYR A C 11
ATOM 17798 O O . TYR A 1 115 ? -2.211 -2.796 -1.950 1.00 0.77 83 TYR A O 11
ATOM 17816 N N . ALA A 1 116 ? -1.258 -3.654 -0.109 1.00 0.51 84 ALA A N 11
ATOM 17817 C CA . ALA A 1 116 ? -1.141 -4.992 -0.670 1.00 0.55 84 ALA A CA 11
ATOM 17818 C C . ALA A 1 116 ? -2.468 -5.726 -0.575 1.00 0.61 84 ALA A C 11
ATOM 17819 O O . ALA A 1 116 ? -2.850 -6.463 -1.485 1.00 0.72 84 ALA A O 11
ATOM 17826 N N . GLN A 1 117 ? -3.174 -5.514 0.528 1.00 0.65 85 GLN A N 11
ATOM 17827 C CA . GLN A 1 117 ? -4.479 -6.127 0.718 1.00 0.79 85 GLN A CA 11
ATOM 17828 C C . GLN A 1 117 ? -5.524 -5.408 -0.129 1.00 0.96 85 GLN A C 11
ATOM 17829 O O . GLN A 1 117 ? -6.518 -6.002 -0.547 1.00 1.19 85 GLN A O 11
ATOM 17843 N N . GLN A 1 118 ? -5.278 -4.130 -0.384 1.00 1.06 86 GLN A N 11
ATOM 17844 C CA . GLN A 1 118 ? -6.152 -3.331 -1.232 1.00 1.32 86 GLN A CA 11
ATOM 17845 C C . GLN A 1 118 ? -5.986 -3.722 -2.696 1.00 1.60 86 GLN A C 11
ATOM 17846 O O . GLN A 1 118 ? -4.992 -4.343 -3.076 1.00 1.83 86 GLN A O 11
ATOM 17860 N N . GLY A 1 119 ? -6.964 -3.363 -3.508 1.00 1.82 87 GLY A N 11
ATOM 17861 C CA . GLY A 1 119 ? -6.944 -3.740 -4.907 1.00 2.21 87 GLY A CA 11
ATOM 17862 C C . GLY A 1 119 ? -8.035 -4.734 -5.231 1.00 2.47 87 GLY A C 11
ATOM 17863 O O . GLY A 1 119 ? -7.902 -5.549 -6.147 1.00 2.96 87 GLY A O 11
ATOM 17867 N N . VAL A 1 120 ? -9.119 -4.661 -4.473 1.00 2.43 88 VAL A N 11
ATOM 17868 C CA . VAL A 1 120 ? -10.236 -5.575 -4.633 1.00 2.94 88 VAL A CA 11
ATOM 17869 C C . VAL A 1 120 ? -11.277 -4.995 -5.591 1.00 3.34 88 VAL A C 11
ATOM 17870 O O . VAL A 1 120 ? -11.618 -3.813 -5.514 1.00 3.41 88 VAL A O 11
ATOM 17883 N N . PRO A 1 121 ? -11.758 -5.818 -6.536 1.00 3.89 89 PRO A N 11
ATOM 17884 C CA . PRO A 1 121 ? -12.800 -5.420 -7.486 1.00 4.51 89 PRO A CA 11
ATOM 17885 C C . PRO A 1 121 ? -14.095 -5.023 -6.781 1.00 4.91 89 PRO A C 11
ATOM 17886 O O . PRO A 1 121 ? -14.796 -5.869 -6.215 1.00 5.20 89 PRO A O 11
ATOM 17897 N N . GLY A 1 122 ? -14.398 -3.734 -6.816 1.00 5.15 90 GLY A N 11
ATOM 17898 C CA . GLY A 1 122 ? -15.576 -3.226 -6.151 1.00 5.78 90 GLY A CA 11
ATOM 17899 C C . GLY A 1 122 ? -15.287 -2.844 -4.713 1.00 6.35 90 GLY A C 11
ATOM 17900 O O . GLY A 1 122 ? -14.817 -3.677 -3.937 1.00 6.50 90 GLY A O 11
ATOM 17904 N N . PRO A 1 123 ? -15.551 -1.586 -4.328 1.00 6.96 91 PRO A N 11
ATOM 17905 C CA . PRO A 1 123 ? -15.300 -1.112 -2.964 1.00 7.73 91 PRO A CA 11
ATOM 17906 C C . PRO A 1 123 ? -16.074 -1.923 -1.931 1.00 7.82 91 PRO A C 11
ATOM 17907 O O . PRO A 1 123 ? -17.301 -2.007 -1.987 1.00 7.67 91 PRO A O 11
ATOM 17918 N N . SER A 1 124 ? -15.350 -2.528 -1.001 1.00 8.30 92 SER A N 11
ATOM 17919 C CA . SER A 1 124 ? -15.956 -3.391 -0.005 1.00 8.68 92 SER A CA 11
ATOM 17920 C C . SER A 1 124 ? -16.626 -2.568 1.092 1.00 9.34 92 SER A C 11
ATOM 17921 O O . SER A 1 124 ? -15.967 -1.790 1.790 1.00 9.92 92 SER A O 11
ATOM 17929 N N . PRO A 1 125 ? -17.952 -2.729 1.251 1.00 9.44 93 PRO A N 11
ATOM 17930 C CA . PRO A 1 125 ? -18.705 -2.073 2.320 1.00 10.20 93 PRO A CA 11
ATOM 17931 C C . PRO A 1 125 ? -18.259 -2.573 3.684 1.00 10.96 93 PRO A C 11
ATOM 17932 O O . PRO A 1 125 ? -18.228 -1.810 4.650 1.00 11.69 93 PRO A O 11
ATOM 17943 N N . ASP A 1 126 ? -17.890 -3.854 3.729 1.00 10.89 94 ASP A N 11
ATOM 17944 C CA . ASP A 1 126 ? -17.416 -4.511 4.946 1.00 11.70 94 ASP A CA 11
ATOM 17945 C C . ASP A 1 126 ? -18.527 -4.602 5.993 1.00 11.90 94 ASP A C 11
ATOM 17946 O O . ASP A 1 126 ? -18.986 -3.590 6.530 1.00 11.65 94 ASP A O 11
ATOM 17955 N N . PRO A 1 127 ? -18.965 -5.830 6.306 1.00 12.53 95 PRO A N 11
ATOM 17956 C CA . PRO A 1 127 ? -20.095 -6.062 7.212 1.00 12.95 95 PRO A CA 11
ATOM 17957 C C . PRO A 1 127 ? -19.805 -5.644 8.649 1.00 13.54 95 PRO A C 11
ATOM 17958 O O . PRO A 1 127 ? -20.720 -5.507 9.457 1.00 13.87 95 PRO A O 11
ATOM 17969 N N . LEU A 1 128 ? -18.536 -5.433 8.958 1.00 13.80 96 LEU A N 11
ATOM 17970 C CA . LEU A 1 128 ? -18.135 -5.017 10.292 1.00 14.53 96 LEU A CA 11
ATOM 17971 C C . LEU A 1 128 ? -18.181 -3.498 10.386 1.00 14.23 96 LEU A C 11
ATOM 17972 O O . LEU A 1 128 ? -18.626 -2.933 11.387 1.00 14.80 96 LEU A O 11
ATOM 17988 N N . ASP A 1 129 ? -17.720 -2.846 9.324 1.00 13.43 97 ASP A N 11
ATOM 17989 C CA . ASP A 1 129 ? -17.743 -1.392 9.229 1.00 13.21 97 ASP A CA 11
ATOM 17990 C C . ASP A 1 129 ? -19.176 -0.880 9.208 1.00 13.07 97 ASP A C 11
ATOM 17991 O O . ASP A 1 129 ? -19.497 0.131 9.833 1.00 13.44 97 ASP A O 11
ATOM 18000 N N . ALA A 1 130 ? -20.039 -1.609 8.510 1.00 12.70 98 ALA A N 11
ATOM 18001 C CA . ALA A 1 130 ? -21.439 -1.225 8.367 1.00 12.73 98 ALA A CA 11
ATOM 18002 C C . ALA A 1 130 ? -22.233 -1.453 9.655 1.00 13.69 98 ALA A C 11
ATOM 18003 O O . ALA A 1 130 ? -23.422 -1.146 9.719 1.00 14.00 98 ALA A O 11
ATOM 18010 N N . GLN A 1 131 ? -21.573 -1.971 10.687 1.00 14.27 99 GLN A N 11
ATOM 18011 C CA . GLN A 1 131 ? -22.237 -2.224 11.964 1.00 15.26 99 GLN A CA 11
ATOM 18012 C C . GLN A 1 131 ? -22.271 -0.976 12.836 1.00 15.81 99 GLN A C 11
ATOM 18013 O O . GLN A 1 131 ? -22.665 -1.045 13.999 1.00 16.48 99 GLN A O 11
ATOM 18027 N N . LEU A 1 132 ? -21.851 0.158 12.286 1.00 15.62 100 LEU A N 11
ATOM 18028 C CA . LEU A 1 132 ? -21.866 1.405 13.038 1.00 16.22 100 LEU A CA 11
ATOM 18029 C C . LEU A 1 132 ? -23.290 1.736 13.476 1.00 16.11 100 LEU A C 11
ATOM 18030 O O . LEU A 1 132 ? -24.214 1.772 12.659 1.00 16.32 100 LEU A O 11
ATOM 18046 N N . ARG A 1 133 ? -23.467 1.948 14.767 1.00 15.92 101 ARG A N 11
ATOM 18047 C CA . ARG A 1 133 ? -24.779 2.222 15.319 1.00 15.95 101 ARG A CA 11
ATOM 18048 C C . ARG A 1 133 ? -24.981 3.727 15.459 1.00 16.67 101 ARG A C 11
ATOM 18049 O O . ARG A 1 133 ? -26.044 4.192 15.867 1.00 16.96 101 ARG A O 11
ATOM 18070 N N . ASP A 1 134 ? -23.939 4.476 15.106 1.00 17.07 102 ASP A N 11
ATOM 18071 C CA . ASP A 1 134 ? -24.000 5.934 15.072 1.00 17.84 102 ASP A CA 11
ATOM 18072 C C . ASP A 1 134 ? -25.159 6.392 14.200 1.00 18.30 102 ASP A C 11
ATOM 18073 O O . ASP A 1 134 ? -25.861 7.351 14.520 1.00 18.98 102 ASP A O 11
ATOM 18082 N N . LEU A 1 135 ? -25.355 5.685 13.099 1.00 18.02 103 LEU A N 11
ATOM 18083 C CA . LEU A 1 135 ? -26.465 5.952 12.205 1.00 18.52 103 LEU A CA 11
ATOM 18084 C C . LEU A 1 135 ? -27.567 4.923 12.430 1.00 18.60 103 LEU A C 11
ATOM 18085 O O . LEU A 1 135 ? -27.321 3.718 12.326 1.00 18.46 103 LEU A O 11
ATOM 18101 N N . ARG A 1 136 ? -28.773 5.405 12.739 1.00 18.97 104 ARG A N 11
ATOM 18102 C CA . ARG A 1 136 ? -29.923 4.541 13.013 1.00 19.25 104 ARG A CA 11
ATOM 18103 C C . ARG A 1 136 ? -29.699 3.722 14.282 1.00 20.06 104 ARG A C 11
ATOM 18104 O O . ARG A 1 136 ? -29.485 2.506 14.229 1.00 20.50 104 ARG A O 11
ATOM 18125 N N . GLN A 1 137 ? -29.750 4.397 15.421 1.00 20.36 105 GLN A N 11
ATOM 18126 C CA . GLN A 1 137 ? -29.540 3.748 16.707 1.00 21.23 105 GLN A CA 11
ATOM 18127 C C . GLN A 1 137 ? -30.860 3.555 17.445 1.00 21.37 105 GLN A C 11
ATOM 18128 O O . GLN A 1 137 ? -30.934 2.799 18.412 1.00 21.50 105 GLN A O 11
ATOM 18142 N N . LEU A 1 138 ? -31.894 4.245 16.991 1.00 21.46 106 LEU A N 11
ATOM 18143 C CA . LEU A 1 138 ? -33.190 4.186 17.645 1.00 21.72 106 LEU A CA 11
ATOM 18144 C C . LEU A 1 138 ? -34.062 3.124 16.991 1.00 22.33 106 LEU A C 11
ATOM 18145 O O . LEU A 1 138 ? -34.636 3.402 15.920 1.00 22.57 106 LEU A O 11
ATOM 18162 N N . GLY A 1 28 ? 5.948 -24.054 -6.131 1.00 5.43 -4 GLY A N 12
ATOM 18163 C CA . GLY A 1 28 ? 5.184 -24.898 -7.079 1.00 4.83 -4 GLY A CA 12
ATOM 18164 C C . GLY A 1 28 ? 3.949 -24.190 -7.580 1.00 4.18 -4 GLY A C 12
ATOM 18165 O O . GLY A 1 28 ? 4.016 -23.029 -7.985 1.00 4.27 -4 GLY A O 12
ATOM 18169 N N . ILE A 1 29 ? 2.811 -24.870 -7.530 1.00 3.81 -3 ILE A N 12
ATOM 18170 C CA . ILE A 1 29 ? 1.546 -24.278 -7.956 1.00 3.35 -3 ILE A CA 12
ATOM 18171 C C . ILE A 1 29 ? 0.873 -23.573 -6.788 1.00 2.96 -3 ILE A C 12
ATOM 18172 O O . ILE A 1 29 ? -0.352 -23.561 -6.660 1.00 3.17 -3 ILE A O 12
ATOM 18188 N N . ASP A 1 30 ? 1.700 -22.967 -5.956 1.00 2.59 -2 ASP A N 12
ATOM 18189 C CA . ASP A 1 30 ? 1.255 -22.337 -4.728 1.00 2.41 -2 ASP A CA 12
ATOM 18190 C C . ASP A 1 30 ? 0.519 -21.038 -5.019 1.00 2.20 -2 ASP A C 12
ATOM 18191 O O . ASP A 1 30 ? 1.116 -20.078 -5.508 1.00 2.05 -2 ASP A O 12
ATOM 18200 N N . PRO A 1 31 ? -0.786 -20.977 -4.711 1.00 2.29 -1 PRO A N 12
ATOM 18201 C CA . PRO A 1 31 ? -1.586 -19.764 -4.905 1.00 2.22 -1 PRO A CA 12
ATOM 18202 C C . PRO A 1 31 ? -1.183 -18.669 -3.924 1.00 2.13 -1 PRO A C 12
ATOM 18203 O O . PRO A 1 31 ? -1.468 -17.488 -4.131 1.00 2.08 -1 PRO A O 12
ATOM 18214 N N . PHE A 1 32 ? -0.477 -19.082 -2.874 1.00 2.17 0 PHE A N 12
ATOM 18215 C CA . PHE A 1 32 ? -0.040 -18.184 -1.814 1.00 2.18 0 PHE A CA 12
ATOM 18216 C C . PHE A 1 32 ? 1.002 -17.195 -2.328 1.00 1.96 0 PHE A C 12
ATOM 18217 O O . PHE A 1 32 ? 1.259 -16.168 -1.699 1.00 1.91 0 PHE A O 12
ATOM 18234 N N . THR A 1 33 ? 1.586 -17.504 -3.481 1.00 1.91 1 THR A N 12
ATOM 18235 C CA . THR A 1 33 ? 2.593 -16.645 -4.091 1.00 1.79 1 THR A CA 12
ATOM 18236 C C . THR A 1 33 ? 2.032 -15.255 -4.376 1.00 1.62 1 THR A C 12
ATOM 18237 O O . THR A 1 33 ? 2.758 -14.265 -4.338 1.00 1.47 1 THR A O 12
ATOM 18248 N N . LEU A 1 34 ? 0.728 -15.193 -4.636 1.00 1.68 2 LEU A N 12
ATOM 18249 C CA . LEU A 1 34 ? 0.051 -13.934 -4.919 1.00 1.59 2 LEU A CA 12
ATOM 18250 C C . LEU A 1 34 ? 0.185 -12.970 -3.746 1.00 1.41 2 LEU A C 12
ATOM 18251 O O . LEU A 1 34 ? 0.347 -11.764 -3.936 1.00 1.32 2 LEU A O 12
ATOM 18267 N N . ASN A 1 35 ? 0.145 -13.515 -2.534 1.00 1.39 3 ASN A N 12
ATOM 18268 C CA . ASN A 1 35 ? 0.234 -12.705 -1.325 1.00 1.27 3 ASN A CA 12
ATOM 18269 C C . ASN A 1 35 ? 1.588 -12.009 -1.257 1.00 1.13 3 ASN A C 12
ATOM 18270 O O . ASN A 1 35 ? 1.682 -10.836 -0.896 1.00 1.04 3 ASN A O 12
ATOM 18281 N N . HIS A 1 36 ? 2.635 -12.734 -1.631 1.00 1.17 4 HIS A N 12
ATOM 18282 C CA . HIS A 1 36 ? 3.978 -12.171 -1.653 1.00 1.10 4 HIS A CA 12
ATOM 18283 C C . HIS A 1 36 ? 4.160 -11.291 -2.882 1.00 1.02 4 HIS A C 12
ATOM 18284 O O . HIS A 1 36 ? 4.806 -10.247 -2.819 1.00 0.91 4 HIS A O 12
ATOM 18299 N N . GLN A 1 37 ? 3.577 -11.718 -3.994 1.00 1.10 5 GLN A N 12
ATOM 18300 C CA . GLN A 1 37 ? 3.712 -11.012 -5.257 1.00 1.08 5 GLN A CA 12
ATOM 18301 C C . GLN A 1 37 ? 3.125 -9.608 -5.167 1.00 0.94 5 GLN A C 12
ATOM 18302 O O . GLN A 1 37 ? 3.746 -8.644 -5.610 1.00 0.87 5 GLN A O 12
ATOM 18316 N N . VAL A 1 38 ? 1.940 -9.492 -4.575 1.00 0.96 6 VAL A N 12
ATOM 18317 C CA . VAL A 1 38 ? 1.294 -8.192 -4.427 1.00 0.91 6 VAL A CA 12
ATOM 18318 C C . VAL A 1 38 ? 2.022 -7.339 -3.385 1.00 0.76 6 VAL A C 12
ATOM 18319 O O . VAL A 1 38 ? 2.117 -6.120 -3.528 1.00 0.70 6 VAL A O 12
ATOM 18332 N N . MET A 1 39 ? 2.564 -7.989 -2.356 1.00 0.75 7 MET A N 12
ATOM 18333 C CA . MET A 1 39 ? 3.323 -7.289 -1.323 1.00 0.65 7 MET A CA 12
ATOM 18334 C C . MET A 1 39 ? 4.609 -6.723 -1.912 1.00 0.59 7 MET A C 12
ATOM 18335 O O . MET A 1 39 ? 4.980 -5.580 -1.657 1.00 0.56 7 MET A O 12
ATOM 18349 N N . ASP A 1 40 ? 5.277 -7.533 -2.716 1.00 0.63 8 ASP A N 12
ATOM 18350 C CA . ASP A 1 40 ? 6.486 -7.104 -3.406 1.00 0.61 8 ASP A CA 12
ATOM 18351 C C . ASP A 1 40 ? 6.150 -6.073 -4.483 1.00 0.54 8 ASP A C 12
ATOM 18352 O O . ASP A 1 40 ? 6.956 -5.191 -4.792 1.00 0.50 8 ASP A O 12
ATOM 18361 N N . GLN A 1 41 ? 4.947 -6.187 -5.039 1.00 0.57 9 GLN A N 12
ATOM 18362 C CA . GLN A 1 41 ? 4.473 -5.248 -6.048 1.00 0.54 9 GLN A CA 12
ATOM 18363 C C . GLN A 1 41 ? 4.334 -3.851 -5.456 1.00 0.45 9 GLN A C 12
ATOM 18364 O O . GLN A 1 41 ? 4.892 -2.887 -5.985 1.00 0.43 9 GLN A O 12
ATOM 18378 N N . VAL A 1 42 ? 3.601 -3.747 -4.352 1.00 0.46 10 VAL A N 12
ATOM 18379 C CA . VAL A 1 42 ? 3.393 -2.466 -3.700 1.00 0.44 10 VAL A CA 12
ATOM 18380 C C . VAL A 1 42 ? 4.701 -1.937 -3.115 1.00 0.37 10 VAL A C 12
ATOM 18381 O O . VAL A 1 42 ? 4.920 -0.730 -3.063 1.00 0.39 10 VAL A O 12
ATOM 18394 N N . PHE A 1 43 ? 5.581 -2.850 -2.704 1.00 0.35 11 PHE A N 12
ATOM 18395 C CA . PHE A 1 43 ? 6.893 -2.472 -2.188 1.00 0.35 11 PHE A CA 12
ATOM 18396 C C . PHE A 1 43 ? 7.724 -1.815 -3.288 1.00 0.31 11 PHE A C 12
ATOM 18397 O O . PHE A 1 43 ? 8.414 -0.825 -3.054 1.00 0.33 11 PHE A O 12
ATOM 18414 N N . ASP A 1 44 ? 7.640 -2.364 -4.493 1.00 0.31 12 ASP A N 12
ATOM 18415 C CA . ASP A 1 44 ? 8.312 -1.777 -5.647 1.00 0.31 12 ASP A CA 12
ATOM 18416 C C . ASP A 1 44 ? 7.713 -0.415 -5.970 1.00 0.29 12 ASP A C 12
ATOM 18417 O O . ASP A 1 44 ? 8.428 0.532 -6.306 1.00 0.31 12 ASP A O 12
ATOM 18426 N N . GLN A 1 45 ? 6.397 -0.320 -5.841 1.00 0.30 13 GLN A N 12
ATOM 18427 C CA . GLN A 1 45 ? 5.694 0.916 -6.132 1.00 0.34 13 GLN A CA 12
ATOM 18428 C C . GLN A 1 45 ? 6.073 2.005 -5.131 1.00 0.34 13 GLN A C 12
ATOM 18429 O O . GLN A 1 45 ? 6.453 3.107 -5.524 1.00 0.38 13 GLN A O 12
ATOM 18443 N N . VAL A 1 46 ? 5.992 1.692 -3.837 1.00 0.34 14 VAL A N 12
ATOM 18444 C CA . VAL A 1 46 ? 6.330 2.664 -2.800 1.00 0.38 14 VAL A CA 12
ATOM 18445 C C . VAL A 1 46 ? 7.799 3.068 -2.893 1.00 0.37 14 VAL A C 12
ATOM 18446 O O . VAL A 1 46 ? 8.148 4.213 -2.619 1.00 0.42 14 VAL A O 12
ATOM 18459 N N . GLU A 1 47 ? 8.649 2.129 -3.303 1.00 0.35 15 GLU A N 12
ATOM 18460 C CA . GLU A 1 47 ? 10.058 2.419 -3.529 1.00 0.40 15 GLU A CA 12
ATOM 18461 C C . GLU A 1 47 ? 10.200 3.511 -4.582 1.00 0.40 15 GLU A C 12
ATOM 18462 O O . GLU A 1 47 ? 10.899 4.505 -4.377 1.00 0.45 15 GLU A O 12
ATOM 18474 N N . HIS A 1 48 ? 9.512 3.322 -5.706 1.00 0.37 16 HIS A N 12
ATOM 18475 C CA . HIS A 1 48 ? 9.540 4.288 -6.798 1.00 0.42 16 HIS A CA 12
ATOM 18476 C C . HIS A 1 48 ? 8.955 5.617 -6.344 1.00 0.41 16 HIS A C 12
ATOM 18477 O O . HIS A 1 48 ? 9.481 6.677 -6.675 1.00 0.45 16 HIS A O 12
ATOM 18492 N N . GLN A 1 49 ? 7.878 5.548 -5.570 1.00 0.38 17 GLN A N 12
ATOM 18493 C CA . GLN A 1 49 ? 7.258 6.743 -5.009 1.00 0.40 17 GLN A CA 12
ATOM 18494 C C . GLN A 1 49 ? 8.264 7.530 -4.174 1.00 0.38 17 GLN A C 12
ATOM 18495 O O . GLN A 1 49 ? 8.473 8.719 -4.403 1.00 0.43 17 GLN A O 12
ATOM 18509 N N . ILE A 1 50 ? 8.896 6.852 -3.219 1.00 0.35 18 ILE A N 12
ATOM 18510 C CA . ILE A 1 50 ? 9.889 7.482 -2.353 1.00 0.37 18 ILE A CA 12
ATOM 18511 C C . ILE A 1 50 ? 11.037 8.058 -3.178 1.00 0.39 18 ILE A C 12
ATOM 18512 O O . ILE A 1 50 ? 11.472 9.189 -2.952 1.00 0.42 18 ILE A O 12
ATOM 18528 N N . ALA A 1 51 ? 11.501 7.280 -4.150 1.00 0.40 19 ALA A N 12
ATOM 18529 C CA . ALA A 1 51 ? 12.594 7.697 -5.017 1.00 0.45 19 ALA A CA 12
ATOM 18530 C C . ALA A 1 51 ? 12.243 8.975 -5.772 1.00 0.47 19 ALA A C 12
ATOM 18531 O O . ALA A 1 51 ? 13.059 9.890 -5.864 1.00 0.51 19 ALA A O 12
ATOM 18538 N N . GLN A 1 52 ? 11.025 9.040 -6.299 1.00 0.46 20 GLN A N 12
ATOM 18539 C CA . GLN A 1 52 ? 10.581 10.210 -7.045 1.00 0.51 20 GLN A CA 12
ATOM 18540 C C . GLN A 1 52 ? 10.359 11.404 -6.120 1.00 0.50 20 GLN A C 12
ATOM 18541 O O . GLN A 1 52 ? 10.668 12.537 -6.482 1.00 0.55 20 GLN A O 12
ATOM 18555 N N . VAL A 1 53 ? 9.832 11.149 -4.926 1.00 0.48 21 VAL A N 12
ATOM 18556 C CA . VAL A 1 53 ? 9.628 12.210 -3.943 1.00 0.54 21 VAL A CA 12
ATOM 18557 C C . VAL A 1 53 ? 10.963 12.839 -3.547 1.00 0.57 21 VAL A C 12
ATOM 18558 O O . VAL A 1 53 ? 11.119 14.065 -3.577 1.00 0.66 21 VAL A O 12
ATOM 18571 N N . LEU A 1 54 ? 11.931 11.998 -3.205 1.00 0.54 22 LEU A N 12
ATOM 18572 C CA . LEU A 1 54 ? 13.257 12.474 -2.837 1.00 0.61 22 LEU A CA 12
ATOM 18573 C C . LEU A 1 54 ? 13.962 13.074 -4.048 1.00 0.61 22 LEU A C 12
ATOM 18574 O O . LEU A 1 54 ? 14.651 14.086 -3.934 1.00 0.68 22 LEU A O 12
ATOM 18590 N N . GLY A 1 55 ? 13.767 12.450 -5.204 1.00 0.61 23 GLY A N 12
ATOM 18591 C CA . GLY A 1 55 ? 14.387 12.919 -6.429 1.00 0.73 23 GLY A CA 12
ATOM 18592 C C . GLY A 1 55 ? 13.892 14.289 -6.844 1.00 0.81 23 GLY A C 12
ATOM 18593 O O . GLY A 1 55 ? 14.683 15.140 -7.252 1.00 0.94 23 GLY A O 12
ATOM 18597 N N . ALA A 1 56 ? 12.586 14.505 -6.738 1.00 0.80 24 ALA A N 12
ATOM 18598 C CA . ALA A 1 56 ? 11.992 15.797 -7.062 1.00 0.96 24 ALA A CA 12
ATOM 18599 C C . ALA A 1 56 ? 12.514 16.874 -6.124 1.00 1.01 24 ALA A C 12
ATOM 18600 O O . ALA A 1 56 ? 12.769 18.006 -6.535 1.00 1.19 24 ALA A O 12
ATOM 18607 N N . LYS A 1 57 ? 12.687 16.504 -4.864 1.00 0.92 25 LYS A N 12
ATOM 18608 C CA . LYS A 1 57 ? 13.219 17.413 -3.862 1.00 1.04 25 LYS A CA 12
ATOM 18609 C C . LYS A 1 57 ? 14.714 17.636 -4.081 1.00 1.06 25 LYS A C 12
ATOM 18610 O O . LYS A 1 57 ? 15.273 18.659 -3.686 1.00 1.18 25 LYS A O 12
ATOM 18629 N N . GLY A 1 58 ? 15.350 16.667 -4.725 1.00 1.00 26 GLY A N 12
ATOM 18630 C CA . GLY A 1 58 ? 16.779 16.728 -4.946 1.00 1.09 26 GLY A CA 12
ATOM 18631 C C . GLY A 1 58 ? 17.542 16.260 -3.728 1.00 1.08 26 GLY A C 12
ATOM 18632 O O . GLY A 1 58 ? 18.700 16.626 -3.528 1.00 1.22 26 GLY A O 12
ATOM 18636 N N . GLY A 1 59 ? 16.887 15.440 -2.916 1.00 0.99 27 GLY A N 12
ATOM 18637 C CA . GLY A 1 59 ? 17.472 14.997 -1.668 1.00 1.09 27 GLY A CA 12
ATOM 18638 C C . GLY A 1 59 ? 18.240 13.700 -1.813 1.00 1.07 27 GLY A C 12
ATOM 18639 O O . GLY A 1 59 ? 18.271 13.114 -2.896 1.00 1.10 27 GLY A O 12
ATOM 18643 N N . PRO A 1 60 ? 18.876 13.231 -0.733 1.00 1.17 28 PRO A N 12
ATOM 18644 C CA . PRO A 1 60 ? 19.664 11.995 -0.744 1.00 1.26 28 PRO A CA 12
ATOM 18645 C C . PRO A 1 60 ? 18.798 10.758 -0.956 1.00 1.05 28 PRO A C 12
ATOM 18646 O O . PRO A 1 60 ? 17.842 10.521 -0.216 1.00 0.97 28 PRO A O 12
ATOM 18657 N N . LEU A 1 61 ? 19.133 9.979 -1.973 1.00 1.10 29 LEU A N 12
ATOM 18658 C CA . LEU A 1 61 ? 18.408 8.756 -2.266 1.00 1.03 29 LEU A CA 12
ATOM 18659 C C . LEU A 1 61 ? 18.845 7.645 -1.319 1.00 0.95 29 LEU A C 12
ATOM 18660 O O . LEU A 1 61 ? 19.962 7.135 -1.413 1.00 1.15 29 LEU A O 12
ATOM 18676 N N . VAL A 1 62 ? 17.960 7.280 -0.408 1.00 0.79 30 VAL A N 12
ATOM 18677 C CA . VAL A 1 62 ? 18.255 6.262 0.591 1.00 0.80 30 VAL A CA 12
ATOM 18678 C C . VAL A 1 62 ? 17.862 4.874 0.099 1.00 0.73 30 VAL A C 12
ATOM 18679 O O . VAL A 1 62 ? 16.954 4.725 -0.723 1.00 0.75 30 VAL A O 12
ATOM 18692 N N . ALA A 1 63 ? 18.556 3.862 0.604 1.00 0.80 31 ALA A N 12
ATOM 18693 C CA . ALA A 1 63 ? 18.242 2.480 0.280 1.00 0.79 31 ALA A CA 12
ATOM 18694 C C . ALA A 1 63 ? 17.092 1.992 1.149 1.00 0.65 31 ALA A C 12
ATOM 18695 O O . ALA A 1 63 ? 17.291 1.597 2.300 1.00 0.73 31 ALA A O 12
ATOM 18702 N N . VAL A 1 64 ? 15.893 2.038 0.598 1.00 0.55 32 VAL A N 12
ATOM 18703 C CA . VAL A 1 64 ? 14.696 1.670 1.336 1.00 0.49 32 VAL A CA 12
ATOM 18704 C C . VAL A 1 64 ? 14.551 0.153 1.434 1.00 0.36 32 VAL A C 12
ATOM 18705 O O . VAL A 1 64 ? 14.654 -0.562 0.434 1.00 0.44 32 VAL A O 12
ATOM 18718 N N . GLU A 1 65 ? 14.348 -0.336 2.650 1.00 0.37 33 GLU A N 12
ATOM 18719 C CA . GLU A 1 65 ? 14.121 -1.751 2.876 1.00 0.44 33 GLU A CA 12
ATOM 18720 C C . GLU A 1 65 ? 12.718 -1.977 3.428 1.00 0.42 33 GLU A C 12
ATOM 18721 O O . GLU A 1 65 ? 12.017 -1.016 3.750 1.00 0.46 33 GLU A O 12
ATOM 18733 N N . ILE A 1 66 ? 12.315 -3.228 3.541 1.00 0.44 34 ILE A N 12
ATOM 18734 C CA . ILE A 1 66 ? 10.965 -3.562 3.977 1.00 0.45 34 ILE A CA 12
ATOM 18735 C C . ILE A 1 66 ? 10.665 -3.018 5.382 1.00 0.36 34 ILE A C 12
ATOM 18736 O O . ILE A 1 66 ? 9.584 -2.478 5.635 1.00 0.41 34 ILE A O 12
ATOM 18752 N N . ASP A 1 67 ? 11.640 -3.109 6.275 1.00 0.37 35 ASP A N 12
ATOM 18753 C CA . ASP A 1 67 ? 11.432 -2.758 7.675 1.00 0.39 35 ASP A CA 12
ATOM 18754 C C . ASP A 1 67 ? 11.983 -1.371 7.991 1.00 0.38 35 ASP A C 12
ATOM 18755 O O . ASP A 1 67 ? 12.195 -1.030 9.156 1.00 0.50 35 ASP A O 12
ATOM 18764 N N . SER A 1 68 ? 12.202 -0.572 6.960 1.00 0.38 36 SER A N 12
ATOM 18765 C CA . SER A 1 68 ? 12.737 0.768 7.141 1.00 0.43 36 SER A CA 12
ATOM 18766 C C . SER A 1 68 ? 11.649 1.736 7.603 1.00 0.32 36 SER A C 12
ATOM 18767 O O . SER A 1 68 ? 10.503 1.655 7.158 1.00 0.32 36 SER A O 12
ATOM 18775 N N . ARG A 1 69 ? 12.012 2.632 8.508 1.00 0.35 37 ARG A N 12
ATOM 18776 C CA . ARG A 1 69 ? 11.095 3.659 8.986 1.00 0.36 37 ARG A CA 12
ATOM 18777 C C . ARG A 1 69 ? 11.236 4.915 8.139 1.00 0.37 37 ARG A C 12
ATOM 18778 O O . ARG A 1 69 ? 12.345 5.331 7.804 1.00 0.43 37 ARG A O 12
ATOM 18799 N N . PHE A 1 70 ? 10.095 5.515 7.811 1.00 0.37 38 PHE A N 12
ATOM 18800 C CA . PHE A 1 70 ? 10.042 6.647 6.889 1.00 0.40 38 PHE A CA 12
ATOM 18801 C C . PHE A 1 70 ? 10.801 7.853 7.425 1.00 0.44 38 PHE A C 12
ATOM 18802 O O . PHE A 1 70 ? 11.322 8.657 6.649 1.00 0.50 38 PHE A O 12
ATOM 18819 N N . SER A 1 71 ? 10.871 7.968 8.744 1.00 0.52 39 SER A N 12
ATOM 18820 C CA . SER A 1 71 ? 11.593 9.056 9.387 1.00 0.63 39 SER A CA 12
ATOM 18821 C C . SER A 1 71 ? 13.066 9.035 8.990 1.00 0.56 39 SER A C 12
ATOM 18822 O O . SER A 1 71 ? 13.645 10.061 8.627 1.00 0.56 39 SER A O 12
ATOM 18830 N N . ASP A 1 72 ? 13.655 7.847 9.030 1.00 0.61 40 ASP A N 12
ATOM 18831 C CA . ASP A 1 72 ? 15.071 7.676 8.744 1.00 0.66 40 ASP A CA 12
ATOM 18832 C C . ASP A 1 72 ? 15.322 7.655 7.242 1.00 0.62 40 ASP A C 12
ATOM 18833 O O . ASP A 1 72 ? 16.465 7.724 6.789 1.00 0.72 40 ASP A O 12
ATOM 18842 N N . LEU A 1 73 ? 14.247 7.564 6.472 1.00 0.58 41 LEU A N 12
ATOM 18843 C CA . LEU A 1 73 ? 14.347 7.565 5.018 1.00 0.64 41 LEU A CA 12
ATOM 18844 C C . LEU A 1 73 ? 14.318 8.990 4.472 1.00 0.61 41 LEU A C 12
ATOM 18845 O O . LEU A 1 73 ? 14.503 9.210 3.278 1.00 0.75 41 LEU A O 12
ATOM 18861 N N . GLY A 1 74 ? 14.077 9.953 5.353 1.00 0.52 42 GLY A N 12
ATOM 18862 C CA . GLY A 1 74 ? 14.089 11.346 4.947 1.00 0.56 42 GLY A CA 12
ATOM 18863 C C . GLY A 1 74 ? 12.701 11.952 4.871 1.00 0.47 42 GLY A C 12
ATOM 18864 O O . GLY A 1 74 ? 12.547 13.128 4.538 1.00 0.51 42 GLY A O 12
ATOM 18868 N N . LEU A 1 75 ? 11.689 11.157 5.181 1.00 0.45 43 LEU A N 12
ATOM 18869 C CA . LEU A 1 75 ? 10.313 11.629 5.139 1.00 0.40 43 LEU A CA 12
ATOM 18870 C C . LEU A 1 75 ? 9.862 12.049 6.532 1.00 0.41 43 LEU A C 12
ATOM 18871 O O . LEU A 1 75 ? 10.006 11.295 7.496 1.00 0.53 43 LEU A O 12
ATOM 18887 N N . SER A 1 76 ? 9.343 13.261 6.645 1.00 0.45 44 SER A N 12
ATOM 18888 C CA . SER A 1 76 ? 8.814 13.740 7.908 1.00 0.54 44 SER A CA 12
ATOM 18889 C C . SER A 1 76 ? 7.315 13.462 7.989 1.00 0.50 44 SER A C 12
ATOM 18890 O O . SER A 1 76 ? 6.759 12.799 7.112 1.00 0.42 44 SER A O 12
ATOM 18898 N N . SER A 1 77 ? 6.671 13.970 9.032 1.00 0.62 45 SER A N 12
ATOM 18899 C CA . SER A 1 77 ? 5.263 13.692 9.293 1.00 0.65 45 SER A CA 12
ATOM 18900 C C . SER A 1 77 ? 4.377 14.028 8.088 1.00 0.52 45 SER A C 12
ATOM 18901 O O . SER A 1 77 ? 3.587 13.194 7.638 1.00 0.51 45 SER A O 12
ATOM 18909 N N . LEU A 1 78 ? 4.518 15.238 7.558 1.00 0.52 46 LEU A N 12
ATOM 18910 C CA . LEU A 1 78 ? 3.721 15.660 6.411 1.00 0.50 46 LEU A CA 12
ATOM 18911 C C . LEU A 1 78 ? 4.122 14.885 5.160 1.00 0.44 46 LEU A C 12
ATOM 18912 O O . LEU A 1 78 ? 3.266 14.488 4.369 1.00 0.48 46 LEU A O 12
ATOM 18928 N N . ASP A 1 79 ? 5.422 14.656 4.994 1.00 0.42 47 ASP A N 12
ATOM 18929 C CA . ASP A 1 79 ? 5.933 13.924 3.834 1.00 0.41 47 ASP A CA 12
ATOM 18930 C C . ASP A 1 79 ? 5.345 12.523 3.789 1.00 0.36 47 ASP A C 12
ATOM 18931 O O . ASP A 1 79 ? 4.961 12.036 2.728 1.00 0.38 47 ASP A O 12
ATOM 18940 N N . LEU A 1 80 ? 5.283 11.885 4.952 1.00 0.39 48 LEU A N 12
ATOM 18941 C CA . LEU A 1 80 ? 4.719 10.548 5.079 1.00 0.46 48 LEU A CA 12
ATOM 18942 C C . LEU A 1 80 ? 3.270 10.546 4.591 1.00 0.47 48 LEU A C 12
ATOM 18943 O O . LEU A 1 80 ? 2.888 9.725 3.756 1.00 0.51 48 LEU A O 12
ATOM 18959 N N . ALA A 1 81 ? 2.482 11.489 5.098 1.00 0.47 49 ALA A N 12
ATOM 18960 C CA . ALA A 1 81 ? 1.083 11.617 4.701 1.00 0.55 49 ALA A CA 12
ATOM 18961 C C . ALA A 1 81 ? 0.968 11.914 3.209 1.00 0.50 49 ALA A C 12
ATOM 18962 O O . ALA A 1 81 ? 0.123 11.348 2.515 1.00 0.55 49 ALA A O 12
ATOM 18969 N N . THR A 1 82 ? 1.841 12.788 2.720 1.00 0.45 50 THR A N 12
ATOM 18970 C CA . THR A 1 82 ? 1.864 13.145 1.307 1.00 0.45 50 THR A CA 12
ATOM 18971 C C . THR A 1 82 ? 2.192 11.923 0.448 1.00 0.39 50 THR A C 12
ATOM 18972 O O . THR A 1 82 ? 1.606 11.723 -0.616 1.00 0.40 50 THR A O 12
ATOM 18983 N N . LEU A 1 83 ? 3.120 11.102 0.928 1.00 0.35 51 LEU A N 12
ATOM 18984 C CA . LEU A 1 83 ? 3.508 9.882 0.234 1.00 0.34 51 LEU A CA 12
ATOM 18985 C C . LEU A 1 83 ? 2.306 8.956 0.074 1.00 0.35 51 LEU A C 12
ATOM 18986 O O . LEU A 1 83 ? 2.081 8.394 -1.000 1.00 0.40 51 LEU A O 12
ATOM 19002 N N . ILE A 1 84 ? 1.531 8.816 1.143 1.00 0.37 52 ILE A N 12
ATOM 19003 C CA . ILE A 1 84 ? 0.323 8.002 1.113 1.00 0.44 52 ILE A CA 12
ATOM 19004 C C . ILE A 1 84 ? -0.700 8.617 0.163 1.00 0.41 52 ILE A C 12
ATOM 19005 O O . ILE A 1 84 ? -1.315 7.921 -0.643 1.00 0.43 52 ILE A O 12
ATOM 19021 N N . SER A 1 85 ? -0.853 9.934 0.249 1.00 0.44 53 SER A N 12
ATOM 19022 C CA . SER A 1 85 ? -1.751 10.673 -0.628 1.00 0.50 53 SER A CA 12
ATOM 19023 C C . SER A 1 85 ? -1.399 10.418 -2.097 1.00 0.48 53 SER A C 12
ATOM 19024 O O . SER A 1 85 ? -2.282 10.222 -2.937 1.00 0.53 53 SER A O 12
ATOM 19032 N N . ASN A 1 86 ? -0.102 10.402 -2.391 1.00 0.47 54 ASN A N 12
ATOM 19033 C CA . ASN A 1 86 ? 0.379 10.140 -3.743 1.00 0.54 54 ASN A CA 12
ATOM 19034 C C . ASN A 1 86 ? 0.110 8.695 -4.146 1.00 0.47 54 ASN A C 12
ATOM 19035 O O . ASN A 1 86 ? -0.238 8.418 -5.291 1.00 0.57 54 ASN A O 12
ATOM 19046 N N . LEU A 1 87 ? 0.265 7.779 -3.198 1.00 0.40 55 LEU A N 12
ATOM 19047 C CA . LEU A 1 87 ? 0.069 6.359 -3.466 1.00 0.41 55 LEU A CA 12
ATOM 19048 C C . LEU A 1 87 ? -1.412 6.049 -3.676 1.00 0.40 55 LEU A C 12
ATOM 19049 O O . LEU A 1 87 ? -1.767 5.203 -4.500 1.00 0.42 55 LEU A O 12
ATOM 19065 N N . GLU A 1 88 ? -2.270 6.745 -2.935 1.00 0.43 56 GLU A N 12
ATOM 19066 C CA . GLU A 1 88 ? -3.713 6.615 -3.104 1.00 0.50 56 GLU A CA 12
ATOM 19067 C C . GLU A 1 88 ? -4.118 7.001 -4.524 1.00 0.48 56 GLU A C 12
ATOM 19068 O O . GLU A 1 88 ? -5.026 6.408 -5.105 1.00 0.54 56 GLU A O 12
ATOM 19080 N N . ALA A 1 89 ? -3.421 7.980 -5.087 1.00 0.47 57 ALA A N 12
ATOM 19081 C CA . ALA A 1 89 ? -3.703 8.441 -6.441 1.00 0.54 57 ALA A CA 12
ATOM 19082 C C . ALA A 1 89 ? -3.231 7.427 -7.481 1.00 0.50 57 ALA A C 12
ATOM 19083 O O . ALA A 1 89 ? -3.709 7.416 -8.613 1.00 0.65 57 ALA A O 12
ATOM 19090 N N . VAL A 1 90 ? -2.296 6.572 -7.085 1.00 0.39 58 VAL A N 12
ATOM 19091 C CA . VAL A 1 90 ? -1.760 5.558 -7.984 1.00 0.44 58 VAL A CA 12
ATOM 19092 C C . VAL A 1 90 ? -2.740 4.401 -8.149 1.00 0.48 58 VAL A C 12
ATOM 19093 O O . VAL A 1 90 ? -3.068 4.011 -9.267 1.00 0.58 58 VAL A O 12
ATOM 19106 N N . TYR A 1 91 ? -3.214 3.857 -7.036 1.00 0.48 59 TYR A N 12
ATOM 19107 C CA . TYR A 1 91 ? -4.123 2.716 -7.085 1.00 0.57 59 TYR A CA 12
ATOM 19108 C C . TYR A 1 91 ? -5.573 3.150 -7.217 1.00 0.67 59 TYR A C 12
ATOM 19109 O O . TYR A 1 91 ? -6.363 2.503 -7.908 1.00 0.74 59 TYR A O 12
ATOM 19127 N N . GLY A 1 92 ? -5.923 4.241 -6.552 1.00 0.79 60 GLY A N 12
ATOM 19128 C CA . GLY A 1 92 ? -7.308 4.670 -6.506 1.00 0.93 60 GLY A CA 12
ATOM 19129 C C . GLY A 1 92 ? -8.066 3.958 -5.408 1.00 1.01 60 GLY A C 12
ATOM 19130 O O . GLY A 1 92 ? -9.156 4.369 -5.017 1.00 1.23 60 GLY A O 12
ATOM 19134 N N . THR A 1 93 ? -7.472 2.885 -4.915 1.00 1.00 61 THR A N 12
ATOM 19135 C CA . THR A 1 93 ? -8.051 2.085 -3.857 1.00 1.17 61 THR A CA 12
ATOM 19136 C C . THR A 1 93 ? -7.254 2.248 -2.571 1.00 1.44 61 THR A C 12
ATOM 19137 O O . THR A 1 93 ? -6.051 1.982 -2.543 1.00 1.78 61 THR A O 12
ATOM 19148 N N . ASP A 1 94 ? -7.918 2.697 -1.517 1.00 1.59 62 ASP A N 12
ATOM 19149 C CA . ASP A 1 94 ? -7.259 2.916 -0.238 1.00 1.95 62 ASP A CA 12
ATOM 19150 C C . ASP A 1 94 ? -8.218 2.665 0.922 1.00 1.51 62 ASP A C 12
ATOM 19151 O O . ASP A 1 94 ? -9.357 3.143 0.912 1.00 1.59 62 ASP A O 12
ATOM 19160 N N . PRO A 1 95 ? -7.793 1.871 1.917 1.00 2.12 63 PRO A N 12
ATOM 19161 C CA . PRO A 1 95 ? -8.570 1.653 3.127 1.00 2.53 63 PRO A CA 12
ATOM 19162 C C . PRO A 1 95 ? -8.262 2.702 4.197 1.00 2.06 63 PRO A C 12
ATOM 19163 O O . PRO A 1 95 ? -7.161 2.733 4.757 1.00 2.15 63 PRO A O 12
ATOM 19174 N N . PHE A 1 96 ? -9.245 3.537 4.514 1.00 2.11 64 PHE A N 12
ATOM 19175 C CA . PHE A 1 96 ? -9.021 4.637 5.444 1.00 1.93 64 PHE A CA 12
ATOM 19176 C C . PHE A 1 96 ? -9.506 4.304 6.844 1.00 2.37 64 PHE A C 12
ATOM 19177 O O . PHE A 1 96 ? -9.125 4.966 7.809 1.00 2.33 64 PHE A O 12
ATOM 19194 N N . ALA A 1 97 ? -10.335 3.275 6.968 1.00 3.08 65 ALA A N 12
ATOM 19195 C CA . ALA A 1 97 ? -10.782 2.834 8.282 1.00 3.86 65 ALA A CA 12
ATOM 19196 C C . ALA A 1 97 ? -9.617 2.201 9.034 1.00 3.69 65 ALA A C 12
ATOM 19197 O O . ALA A 1 97 ? -9.614 2.118 10.260 1.00 3.90 65 ALA A O 12
ATOM 19204 N N . ASP A 1 98 ? -8.621 1.770 8.271 1.00 3.58 66 ASP A N 12
ATOM 19205 C CA . ASP A 1 98 ? -7.395 1.225 8.833 1.00 3.92 66 ASP A CA 12
ATOM 19206 C C . ASP A 1 98 ? -6.333 2.314 8.949 1.00 3.25 66 ASP A C 12
ATOM 19207 O O . ASP A 1 98 ? -5.309 2.137 9.613 1.00 3.56 66 ASP A O 12
ATOM 19216 N N . ALA A 1 99 ? -6.588 3.446 8.304 1.00 2.57 67 ALA A N 12
ATOM 19217 C CA . ALA A 1 99 ? -5.648 4.561 8.300 1.00 2.48 67 ALA A CA 12
ATOM 19218 C C . ALA A 1 99 ? -6.187 5.738 9.104 1.00 2.09 67 ALA A C 12
ATOM 19219 O O . ALA A 1 99 ? -5.878 6.894 8.814 1.00 2.63 67 ALA A O 12
ATOM 19226 N N . VAL A 1 100 ? -7.013 5.443 10.103 1.00 1.75 68 VAL A N 12
ATOM 19227 C CA . VAL A 1 100 ? -7.573 6.481 10.961 1.00 2.06 68 VAL A CA 12
ATOM 19228 C C . VAL A 1 100 ? -6.462 7.161 11.755 1.00 1.84 68 VAL A C 12
ATOM 19229 O O . VAL A 1 100 ? -6.408 8.386 11.849 1.00 2.23 68 VAL A O 12
ATOM 19242 N N . ALA A 1 101 ? -5.569 6.354 12.303 1.00 1.56 69 ALA A N 12
ATOM 19243 C CA . ALA A 1 101 ? -4.411 6.869 13.010 1.00 1.54 69 ALA A CA 12
ATOM 19244 C C . ALA A 1 101 ? -3.202 6.882 12.084 1.00 1.33 69 ALA A C 12
ATOM 19245 O O . ALA A 1 101 ? -2.659 5.830 11.743 1.00 1.29 69 ALA A O 12
ATOM 19252 N N . ILE A 1 102 ? -2.786 8.078 11.679 1.00 1.30 70 ILE A N 12
ATOM 19253 C CA . ILE A 1 102 ? -1.675 8.236 10.745 1.00 1.16 70 ILE A CA 12
ATOM 19254 C C . ILE A 1 102 ? -0.369 7.721 11.355 1.00 1.01 70 ILE A C 12
ATOM 19255 O O . ILE A 1 102 ? 0.538 7.291 10.642 1.00 0.94 70 ILE A O 12
ATOM 19271 N N . THR A 1 103 ? -0.302 7.722 12.682 1.00 1.06 71 THR A N 12
ATOM 19272 C CA . THR A 1 103 ? 0.898 7.298 13.391 1.00 1.05 71 THR A CA 12
ATOM 19273 C C . THR A 1 103 ? 1.056 5.773 13.370 1.00 0.90 71 THR A C 12
ATOM 19274 O O . THR A 1 103 ? 1.998 5.228 13.949 1.00 0.89 71 THR A O 12
ATOM 19285 N N . SER A 1 104 ? 0.134 5.085 12.703 1.00 0.90 72 SER A N 12
ATOM 19286 C CA . SER A 1 104 ? 0.216 3.638 12.559 1.00 0.92 72 SER A CA 12
ATOM 19287 C C . SER A 1 104 ? 1.263 3.268 11.514 1.00 0.73 72 SER A C 12
ATOM 19288 O O . SER A 1 104 ? 1.851 2.186 11.559 1.00 0.76 72 SER A O 12
ATOM 19296 N N . ILE A 1 105 ? 1.497 4.179 10.580 1.00 0.62 73 ILE A N 12
ATOM 19297 C CA . ILE A 1 105 ? 2.463 3.953 9.519 1.00 0.52 73 ILE A CA 12
ATOM 19298 C C . ILE A 1 105 ? 3.864 4.295 10.008 1.00 0.51 73 ILE A C 12
ATOM 19299 O O . ILE A 1 105 ? 4.287 5.453 9.971 1.00 0.60 73 ILE A O 12
ATOM 19315 N N . VAL A 1 106 ? 4.570 3.288 10.495 1.00 0.49 74 VAL A N 12
ATOM 19316 C CA . VAL A 1 106 ? 5.910 3.485 11.021 1.00 0.57 74 VAL A CA 12
ATOM 19317 C C . VAL A 1 106 ? 6.954 3.026 10.009 1.00 0.45 74 VAL A C 12
ATOM 19318 O O . VAL A 1 106 ? 7.858 3.779 9.642 1.00 0.52 74 VAL A O 12
ATOM 19331 N N . THR A 1 107 ? 6.818 1.793 9.548 1.00 0.36 75 THR A N 12
ATOM 19332 C CA . THR A 1 107 ? 7.759 1.238 8.597 1.00 0.34 75 THR A CA 12
ATOM 19333 C C . THR A 1 107 ? 7.139 1.127 7.213 1.00 0.31 75 THR A C 12
ATOM 19334 O O . THR A 1 107 ? 5.925 1.274 7.060 1.00 0.33 75 THR A O 12
ATOM 19345 N N . VAL A 1 108 ? 7.966 0.866 6.211 1.00 0.29 76 VAL A N 12
ATOM 19346 C CA . VAL A 1 108 ? 7.483 0.692 4.849 1.00 0.28 76 VAL A CA 12
ATOM 19347 C C . VAL A 1 108 ? 6.482 -0.459 4.788 1.00 0.27 76 VAL A C 12
ATOM 19348 O O . VAL A 1 108 ? 5.452 -0.370 4.114 1.00 0.30 76 VAL A O 12
ATOM 19361 N N . ALA A 1 109 ? 6.781 -1.520 5.533 1.00 0.28 77 ALA A N 12
ATOM 19362 C CA . ALA A 1 109 ? 5.913 -2.689 5.609 1.00 0.31 77 ALA A CA 12
ATOM 19363 C C . ALA A 1 109 ? 4.498 -2.312 6.031 1.00 0.31 77 ALA A C 12
ATOM 19364 O O . ALA A 1 109 ? 3.532 -2.914 5.572 1.00 0.35 77 ALA A O 12
ATOM 19371 N N . ASP A 1 110 ? 4.376 -1.304 6.890 1.00 0.32 78 ASP A N 12
ATOM 19372 C CA . ASP A 1 110 ? 3.067 -0.867 7.373 1.00 0.37 78 ASP A CA 12
ATOM 19373 C C . ASP A 1 110 ? 2.242 -0.271 6.240 1.00 0.36 78 ASP A C 12
ATOM 19374 O O . ASP A 1 110 ? 1.043 -0.528 6.128 1.00 0.42 78 ASP A O 12
ATOM 19383 N N . LEU A 1 111 ? 2.893 0.524 5.402 1.00 0.32 79 LEU A N 12
ATOM 19384 C CA . LEU A 1 111 ? 2.220 1.163 4.281 1.00 0.34 79 LEU A CA 12
ATOM 19385 C C . LEU A 1 111 ? 1.968 0.153 3.169 1.00 0.31 79 LEU A C 12
ATOM 19386 O O . LEU A 1 111 ? 0.886 0.109 2.585 1.00 0.34 79 LEU A O 12
ATOM 19402 N N . ALA A 1 112 ? 2.973 -0.669 2.895 1.00 0.29 80 ALA A N 12
ATOM 19403 C CA . ALA A 1 112 ? 2.881 -1.678 1.851 1.00 0.33 80 ALA A CA 12
ATOM 19404 C C . ALA A 1 112 ? 1.785 -2.692 2.164 1.00 0.30 80 ALA A C 12
ATOM 19405 O O . ALA A 1 112 ? 0.994 -3.046 1.295 1.00 0.34 80 ALA A O 12
ATOM 19412 N N . ARG A 1 113 ? 1.730 -3.128 3.419 1.00 0.30 81 ARG A N 12
ATOM 19413 C CA . ARG A 1 113 ? 0.749 -4.116 3.863 1.00 0.35 81 ARG A CA 12
ATOM 19414 C C . ARG A 1 113 ? -0.678 -3.654 3.577 1.00 0.34 81 ARG A C 12
ATOM 19415 O O . ARG A 1 113 ? -1.527 -4.451 3.172 1.00 0.39 81 ARG A O 12
ATOM 19436 N N . ALA A 1 114 ? -0.929 -2.364 3.772 1.00 0.37 82 ALA A N 12
ATOM 19437 C CA . ALA A 1 114 ? -2.259 -1.802 3.578 1.00 0.45 82 ALA A CA 12
ATOM 19438 C C . ALA A 1 114 ? -2.730 -1.969 2.135 1.00 0.49 82 ALA A C 12
ATOM 19439 O O . ALA A 1 114 ? -3.874 -2.347 1.883 1.00 0.59 82 ALA A O 12
ATOM 19446 N N . TYR A 1 115 ? -1.836 -1.707 1.190 1.00 0.49 83 TYR A N 12
ATOM 19447 C CA . TYR A 1 115 ? -2.184 -1.788 -0.223 1.00 0.60 83 TYR A CA 12
ATOM 19448 C C . TYR A 1 115 ? -1.924 -3.184 -0.777 1.00 0.62 83 TYR A C 12
ATOM 19449 O O . TYR A 1 115 ? -2.355 -3.515 -1.876 1.00 0.77 83 TYR A O 12
ATOM 19467 N N . ALA A 1 116 ? -1.219 -4.005 -0.018 1.00 0.51 84 ALA A N 12
ATOM 19468 C CA . ALA A 1 116 ? -1.010 -5.389 -0.407 1.00 0.55 84 ALA A CA 12
ATOM 19469 C C . ALA A 1 116 ? -2.251 -6.210 -0.098 1.00 0.61 84 ALA A C 12
ATOM 19470 O O . ALA A 1 116 ? -2.655 -7.072 -0.878 1.00 0.72 84 ALA A O 12
ATOM 19477 N N . GLN A 1 117 ? -2.863 -5.920 1.042 1.00 0.65 85 GLN A N 12
ATOM 19478 C CA . GLN A 1 117 ? -4.055 -6.634 1.475 1.00 0.79 85 GLN A CA 12
ATOM 19479 C C . GLN A 1 117 ? -5.316 -5.870 1.086 1.00 0.96 85 GLN A C 12
ATOM 19480 O O . GLN A 1 117 ? -6.391 -6.102 1.644 1.00 1.19 85 GLN A O 12
ATOM 19494 N N . GLN A 1 118 ? -5.185 -4.960 0.126 1.00 1.06 86 GLN A N 12
ATOM 19495 C CA . GLN A 1 118 ? -6.326 -4.188 -0.348 1.00 1.32 86 GLN A CA 12
ATOM 19496 C C . GLN A 1 118 ? -7.326 -5.105 -1.047 1.00 1.60 86 GLN A C 12
ATOM 19497 O O . GLN A 1 118 ? -6.943 -6.100 -1.673 1.00 1.83 86 GLN A O 12
ATOM 19511 N N . GLY A 1 119 ? -8.600 -4.777 -0.928 1.00 1.82 87 GLY A N 12
ATOM 19512 C CA . GLY A 1 119 ? -9.637 -5.622 -1.479 1.00 2.21 87 GLY A CA 12
ATOM 19513 C C . GLY A 1 119 ? -10.372 -6.371 -0.390 1.00 2.47 87 GLY A C 12
ATOM 19514 O O . GLY A 1 119 ? -11.345 -7.080 -0.653 1.00 2.96 87 GLY A O 12
ATOM 19518 N N . VAL A 1 120 ? -9.900 -6.206 0.838 1.00 2.43 88 VAL A N 12
ATOM 19519 C CA . VAL A 1 120 ? -10.520 -6.836 1.993 1.00 2.94 88 VAL A CA 12
ATOM 19520 C C . VAL A 1 120 ? -11.924 -6.281 2.216 1.00 3.34 88 VAL A C 12
ATOM 19521 O O . VAL A 1 120 ? -12.137 -5.066 2.181 1.00 3.41 88 VAL A O 12
ATOM 19534 N N . PRO A 1 121 ? -12.902 -7.178 2.407 1.00 3.89 89 PRO A N 12
ATOM 19535 C CA . PRO A 1 121 ? -14.289 -6.795 2.660 1.00 4.51 89 PRO A CA 12
ATOM 19536 C C . PRO A 1 121 ? -14.436 -6.026 3.969 1.00 4.91 89 PRO A C 12
ATOM 19537 O O . PRO A 1 121 ? -14.314 -6.593 5.061 1.00 5.20 89 PRO A O 12
ATOM 19548 N N . GLY A 1 122 ? -14.702 -4.736 3.851 1.00 5.15 90 GLY A N 12
ATOM 19549 C CA . GLY A 1 122 ? -14.836 -3.892 5.017 1.00 5.78 90 GLY A CA 12
ATOM 19550 C C . GLY A 1 122 ? -15.201 -2.472 4.643 1.00 6.35 90 GLY A C 12
ATOM 19551 O O . GLY A 1 122 ? -14.326 -1.605 4.559 1.00 6.50 90 GLY A O 12
ATOM 19555 N N . PRO A 1 123 ? -16.492 -2.206 4.396 1.00 6.96 91 PRO A N 12
ATOM 19556 C CA . PRO A 1 123 ? -16.964 -0.871 4.033 1.00 7.73 91 PRO A CA 12
ATOM 19557 C C . PRO A 1 123 ? -16.986 0.065 5.234 1.00 7.82 91 PRO A C 12
ATOM 19558 O O . PRO A 1 123 ? -17.155 -0.374 6.374 1.00 7.67 91 PRO A O 12
ATOM 19569 N N . SER A 1 124 ? -16.787 1.345 4.982 1.00 8.30 92 SER A N 12
ATOM 19570 C CA . SER A 1 124 ? -16.826 2.344 6.035 1.00 8.68 92 SER A CA 12
ATOM 19571 C C . SER A 1 124 ? -18.269 2.600 6.457 1.00 9.34 92 SER A C 12
ATOM 19572 O O . SER A 1 124 ? -19.112 2.941 5.627 1.00 9.92 92 SER A O 12
ATOM 19580 N N . PRO A 1 125 ? -18.572 2.426 7.757 1.00 9.44 93 PRO A N 12
ATOM 19581 C CA . PRO A 1 125 ? -19.927 2.602 8.287 1.00 10.20 93 PRO A CA 12
ATOM 19582 C C . PRO A 1 125 ? -20.441 4.028 8.108 1.00 10.96 93 PRO A C 12
ATOM 19583 O O . PRO A 1 125 ? -21.651 4.257 8.043 1.00 11.69 93 PRO A O 12
ATOM 19594 N N . ASP A 1 126 ? -19.519 4.979 8.030 1.00 10.89 94 ASP A N 12
ATOM 19595 C CA . ASP A 1 126 ? -19.873 6.365 7.758 1.00 11.70 94 ASP A CA 12
ATOM 19596 C C . ASP A 1 126 ? -20.028 6.581 6.262 1.00 11.90 94 ASP A C 12
ATOM 19597 O O . ASP A 1 126 ? -19.094 6.340 5.498 1.00 11.65 94 ASP A O 12
ATOM 19606 N N . PRO A 1 127 ? -21.205 7.046 5.820 1.00 12.53 95 PRO A N 12
ATOM 19607 C CA . PRO A 1 127 ? -21.463 7.305 4.401 1.00 12.95 95 PRO A CA 12
ATOM 19608 C C . PRO A 1 127 ? -20.682 8.511 3.896 1.00 13.54 95 PRO A C 12
ATOM 19609 O O . PRO A 1 127 ? -20.517 8.704 2.691 1.00 13.87 95 PRO A O 12
ATOM 19620 N N . LEU A 1 128 ? -20.187 9.305 4.837 1.00 13.80 96 LEU A N 12
ATOM 19621 C CA . LEU A 1 128 ? -19.449 10.516 4.517 1.00 14.53 96 LEU A CA 12
ATOM 19622 C C . LEU A 1 128 ? -18.008 10.182 4.147 1.00 14.23 96 LEU A C 12
ATOM 19623 O O . LEU A 1 128 ? -17.331 10.969 3.485 1.00 14.80 96 LEU A O 12
ATOM 19639 N N . ASP A 1 129 ? -17.559 9.001 4.564 1.00 13.43 97 ASP A N 12
ATOM 19640 C CA . ASP A 1 129 ? -16.181 8.568 4.341 1.00 13.21 97 ASP A CA 12
ATOM 19641 C C . ASP A 1 129 ? -15.839 8.569 2.856 1.00 13.07 97 ASP A C 12
ATOM 19642 O O . ASP A 1 129 ? -14.932 9.278 2.416 1.00 13.44 97 ASP A O 12
ATOM 19651 N N . ALA A 1 130 ? -16.584 7.796 2.081 1.00 12.70 98 ALA A N 12
ATOM 19652 C CA . ALA A 1 130 ? -16.352 7.718 0.646 1.00 12.73 98 ALA A CA 12
ATOM 19653 C C . ALA A 1 130 ? -16.972 8.908 -0.076 1.00 13.69 98 ALA A C 12
ATOM 19654 O O . ALA A 1 130 ? -16.591 9.228 -1.203 1.00 14.00 98 ALA A O 12
ATOM 19661 N N . GLN A 1 131 ? -17.914 9.572 0.584 1.00 14.27 99 GLN A N 12
ATOM 19662 C CA . GLN A 1 131 ? -18.614 10.709 -0.008 1.00 15.26 99 GLN A CA 12
ATOM 19663 C C . GLN A 1 131 ? -17.651 11.863 -0.272 1.00 15.81 99 GLN A C 12
ATOM 19664 O O . GLN A 1 131 ? -17.725 12.518 -1.311 1.00 16.48 99 GLN A O 12
ATOM 19678 N N . LEU A 1 132 ? -16.732 12.090 0.659 1.00 15.62 100 LEU A N 12
ATOM 19679 C CA . LEU A 1 132 ? -15.757 13.172 0.527 1.00 16.22 100 LEU A CA 12
ATOM 19680 C C . LEU A 1 132 ? -14.787 12.907 -0.626 1.00 16.11 100 LEU A C 12
ATOM 19681 O O . LEU A 1 132 ? -14.136 13.824 -1.128 1.00 16.32 100 LEU A O 12
ATOM 19697 N N . ARG A 1 133 ? -14.702 11.652 -1.050 1.00 15.92 101 ARG A N 12
ATOM 19698 C CA . ARG A 1 133 ? -13.828 11.277 -2.155 1.00 15.95 101 ARG A CA 12
ATOM 19699 C C . ARG A 1 133 ? -14.606 11.277 -3.462 1.00 16.67 101 ARG A C 12
ATOM 19700 O O . ARG A 1 133 ? -14.036 11.122 -4.542 1.00 16.96 101 ARG A O 12
ATOM 19721 N N . ASP A 1 134 ? -15.916 11.444 -3.353 1.00 17.07 102 ASP A N 12
ATOM 19722 C CA . ASP A 1 134 ? -16.781 11.515 -4.521 1.00 17.84 102 ASP A CA 12
ATOM 19723 C C . ASP A 1 134 ? -17.082 12.972 -4.842 1.00 18.30 102 ASP A C 12
ATOM 19724 O O . ASP A 1 134 ? -17.174 13.363 -6.004 1.00 18.98 102 ASP A O 12
ATOM 19733 N N . LEU A 1 135 ? -17.224 13.772 -3.794 1.00 18.02 103 LEU A N 12
ATOM 19734 C CA . LEU A 1 135 ? -17.411 15.207 -3.942 1.00 18.52 103 LEU A CA 12
ATOM 19735 C C . LEU A 1 135 ? -16.102 15.873 -4.336 1.00 18.60 103 LEU A C 12
ATOM 19736 O O . LEU A 1 135 ? -15.078 15.687 -3.679 1.00 18.46 103 LEU A O 12
ATOM 19752 N N . ARG A 1 136 ? -16.142 16.665 -5.394 1.00 18.97 104 ARG A N 12
ATOM 19753 C CA . ARG A 1 136 ? -14.952 17.355 -5.873 1.00 19.25 104 ARG A CA 12
ATOM 19754 C C . ARG A 1 136 ? -14.840 18.720 -5.205 1.00 20.06 104 ARG A C 12
ATOM 19755 O O . ARG A 1 136 ? -14.478 19.709 -5.838 1.00 20.50 104 ARG A O 12
ATOM 19776 N N . GLN A 1 137 ? -15.170 18.766 -3.920 1.00 20.36 105 GLN A N 12
ATOM 19777 C CA . GLN A 1 137 ? -15.161 20.012 -3.162 1.00 21.23 105 GLN A CA 12
ATOM 19778 C C . GLN A 1 137 ? -14.116 19.964 -2.056 1.00 21.37 105 GLN A C 12
ATOM 19779 O O . GLN A 1 137 ? -14.028 20.873 -1.230 1.00 21.50 105 GLN A O 12
ATOM 19793 N N . LEU A 1 138 ? -13.335 18.898 -2.042 1.00 21.46 106 LEU A N 12
ATOM 19794 C CA . LEU A 1 138 ? -12.320 18.712 -1.021 1.00 21.72 106 LEU A CA 12
ATOM 19795 C C . LEU A 1 138 ? -10.947 19.046 -1.586 1.00 22.33 106 LEU A C 12
ATOM 19796 O O . LEU A 1 138 ? -10.431 20.143 -1.296 1.00 22.57 106 LEU A O 12
ATOM 19813 N N . GLY A 1 28 ? 5.879 -22.977 -9.993 1.00 5.43 -4 GLY A N 13
ATOM 19814 C CA . GLY A 1 28 ? 4.912 -21.971 -9.495 1.00 4.83 -4 GLY A CA 13
ATOM 19815 C C . GLY A 1 28 ? 5.313 -21.423 -8.144 1.00 4.18 -4 GLY A C 13
ATOM 19816 O O . GLY A 1 28 ? 6.255 -21.919 -7.521 1.00 4.27 -4 GLY A O 13
ATOM 19820 N N . ILE A 1 29 ? 4.606 -20.403 -7.686 1.00 3.81 -3 ILE A N 13
ATOM 19821 C CA . ILE A 1 29 ? 4.899 -19.798 -6.397 1.00 3.35 -3 ILE A CA 13
ATOM 19822 C C . ILE A 1 29 ? 3.938 -20.310 -5.331 1.00 2.96 -3 ILE A C 13
ATOM 19823 O O . ILE A 1 29 ? 2.718 -20.237 -5.484 1.00 3.17 -3 ILE A O 13
ATOM 19839 N N . ASP A 1 30 ? 4.500 -20.850 -4.260 1.00 2.59 -2 ASP A N 13
ATOM 19840 C CA . ASP A 1 30 ? 3.710 -21.375 -3.157 1.00 2.41 -2 ASP A CA 13
ATOM 19841 C C . ASP A 1 30 ? 3.075 -20.227 -2.388 1.00 2.20 -2 ASP A C 13
ATOM 19842 O O . ASP A 1 30 ? 3.572 -19.109 -2.462 1.00 2.05 -2 ASP A O 13
ATOM 19851 N N . PRO A 1 31 ? 1.980 -20.469 -1.648 1.00 2.29 -1 PRO A N 13
ATOM 19852 C CA . PRO A 1 31 ? 1.303 -19.429 -0.860 1.00 2.22 -1 PRO A CA 13
ATOM 19853 C C . PRO A 1 31 ? 2.289 -18.564 -0.072 1.00 2.13 -1 PRO A C 13
ATOM 19854 O O . PRO A 1 31 ? 2.174 -17.336 -0.040 1.00 2.08 -1 PRO A O 13
ATOM 19865 N N . PHE A 1 32 ? 3.277 -19.220 0.521 1.00 2.17 0 PHE A N 13
ATOM 19866 C CA . PHE A 1 32 ? 4.304 -18.549 1.307 1.00 2.18 0 PHE A CA 13
ATOM 19867 C C . PHE A 1 32 ? 5.010 -17.468 0.488 1.00 1.96 0 PHE A C 13
ATOM 19868 O O . PHE A 1 32 ? 5.060 -16.300 0.885 1.00 1.91 0 PHE A O 13
ATOM 19885 N N . THR A 1 33 ? 5.526 -17.854 -0.669 1.00 1.91 1 THR A N 13
ATOM 19886 C CA . THR A 1 33 ? 6.243 -16.929 -1.527 1.00 1.79 1 THR A CA 13
ATOM 19887 C C . THR A 1 33 ? 5.283 -16.035 -2.309 1.00 1.62 1 THR A C 13
ATOM 19888 O O . THR A 1 33 ? 5.660 -14.953 -2.755 1.00 1.47 1 THR A O 13
ATOM 19899 N N . LEU A 1 34 ? 4.041 -16.484 -2.451 1.00 1.68 2 LEU A N 13
ATOM 19900 C CA . LEU A 1 34 ? 3.002 -15.705 -3.121 1.00 1.59 2 LEU A CA 13
ATOM 19901 C C . LEU A 1 34 ? 2.773 -14.382 -2.400 1.00 1.41 2 LEU A C 13
ATOM 19902 O O . LEU A 1 34 ? 2.638 -13.331 -3.030 1.00 1.32 2 LEU A O 13
ATOM 19918 N N . ASN A 1 35 ? 2.765 -14.434 -1.073 1.00 1.39 3 ASN A N 13
ATOM 19919 C CA . ASN A 1 35 ? 2.580 -13.234 -0.270 1.00 1.27 3 ASN A CA 13
ATOM 19920 C C . ASN A 1 35 ? 3.799 -12.334 -0.373 1.00 1.13 3 ASN A C 13
ATOM 19921 O O . ASN A 1 35 ? 3.699 -11.120 -0.215 1.00 1.04 3 ASN A O 13
ATOM 19932 N N . HIS A 1 36 ? 4.947 -12.933 -0.662 1.00 1.17 4 HIS A N 13
ATOM 19933 C CA . HIS A 1 36 ? 6.180 -12.178 -0.816 1.00 1.10 4 HIS A CA 13
ATOM 19934 C C . HIS A 1 36 ? 6.234 -11.531 -2.197 1.00 1.02 4 HIS A C 13
ATOM 19935 O O . HIS A 1 36 ? 6.769 -10.438 -2.355 1.00 0.91 4 HIS A O 13
ATOM 19950 N N . GLN A 1 37 ? 5.670 -12.213 -3.189 1.00 1.10 5 GLN A N 13
ATOM 19951 C CA . GLN A 1 37 ? 5.626 -11.697 -4.553 1.00 1.08 5 GLN A CA 13
ATOM 19952 C C . GLN A 1 37 ? 4.804 -10.420 -4.619 1.00 0.94 5 GLN A C 13
ATOM 19953 O O . GLN A 1 37 ? 5.276 -9.393 -5.100 1.00 0.87 5 GLN A O 13
ATOM 19967 N N . VAL A 1 38 ? 3.579 -10.485 -4.112 1.00 0.96 6 VAL A N 13
ATOM 19968 C CA . VAL A 1 38 ? 2.708 -9.318 -4.087 1.00 0.91 6 VAL A CA 13
ATOM 19969 C C . VAL A 1 38 ? 3.279 -8.243 -3.158 1.00 0.76 6 VAL A C 13
ATOM 19970 O O . VAL A 1 38 ? 3.058 -7.048 -3.358 1.00 0.70 6 VAL A O 13
ATOM 19983 N N . MET A 1 39 ? 4.044 -8.676 -2.160 1.00 0.75 7 MET A N 13
ATOM 19984 C CA . MET A 1 39 ? 4.661 -7.753 -1.220 1.00 0.65 7 MET A CA 13
ATOM 19985 C C . MET A 1 39 ? 5.833 -7.029 -1.875 1.00 0.59 7 MET A C 13
ATOM 19986 O O . MET A 1 39 ? 6.104 -5.867 -1.585 1.00 0.56 7 MET A O 13
ATOM 20000 N N . ASP A 1 40 ? 6.534 -7.726 -2.759 1.00 0.63 8 ASP A N 13
ATOM 20001 C CA . ASP A 1 40 ? 7.616 -7.117 -3.522 1.00 0.61 8 ASP A CA 13
ATOM 20002 C C . ASP A 1 40 ? 7.036 -6.238 -4.625 1.00 0.54 8 ASP A C 13
ATOM 20003 O O . ASP A 1 40 ? 7.643 -5.249 -5.038 1.00 0.50 8 ASP A O 13
ATOM 20012 N N . GLN A 1 41 ? 5.849 -6.614 -5.092 1.00 0.57 9 GLN A N 13
ATOM 20013 C CA . GLN A 1 41 ? 5.101 -5.814 -6.054 1.00 0.54 9 GLN A CA 13
ATOM 20014 C C . GLN A 1 41 ? 4.829 -4.421 -5.491 1.00 0.45 9 GLN A C 13
ATOM 20015 O O . GLN A 1 41 ? 5.215 -3.413 -6.089 1.00 0.43 9 GLN A O 13
ATOM 20029 N N . VAL A 1 42 ? 4.179 -4.373 -4.328 1.00 0.46 10 VAL A N 13
ATOM 20030 C CA . VAL A 1 42 ? 3.883 -3.104 -3.675 1.00 0.44 10 VAL A CA 13
ATOM 20031 C C . VAL A 1 42 ? 5.173 -2.421 -3.214 1.00 0.37 10 VAL A C 13
ATOM 20032 O O . VAL A 1 42 ? 5.262 -1.195 -3.201 1.00 0.39 10 VAL A O 13
ATOM 20045 N N . PHE A 1 43 ? 6.177 -3.221 -2.864 1.00 0.35 11 PHE A N 13
ATOM 20046 C CA . PHE A 1 43 ? 7.481 -2.696 -2.471 1.00 0.35 11 PHE A CA 13
ATOM 20047 C C . PHE A 1 43 ? 8.102 -1.885 -3.603 1.00 0.31 11 PHE A C 13
ATOM 20048 O O . PHE A 1 43 ? 8.547 -0.763 -3.392 1.00 0.33 11 PHE A O 13
ATOM 20065 N N . ASP A 1 44 ? 8.120 -2.454 -4.803 1.00 0.31 12 ASP A N 13
ATOM 20066 C CA . ASP A 1 44 ? 8.666 -1.757 -5.965 1.00 0.31 12 ASP A CA 13
ATOM 20067 C C . ASP A 1 44 ? 7.871 -0.485 -6.230 1.00 0.29 12 ASP A C 13
ATOM 20068 O O . ASP A 1 44 ? 8.428 0.549 -6.601 1.00 0.31 12 ASP A O 13
ATOM 20077 N N . GLN A 1 45 ? 6.565 -0.575 -6.008 1.00 0.30 13 GLN A N 13
ATOM 20078 C CA . GLN A 1 45 ? 5.675 0.562 -6.162 1.00 0.34 13 GLN A CA 13
ATOM 20079 C C . GLN A 1 45 ? 6.041 1.675 -5.179 1.00 0.34 13 GLN A C 13
ATOM 20080 O O . GLN A 1 45 ? 6.295 2.811 -5.582 1.00 0.38 13 GLN A O 13
ATOM 20094 N N . VAL A 1 46 ? 6.085 1.342 -3.890 1.00 0.34 14 VAL A N 13
ATOM 20095 C CA . VAL A 1 46 ? 6.379 2.334 -2.860 1.00 0.38 14 VAL A CA 13
ATOM 20096 C C . VAL A 1 46 ? 7.822 2.827 -2.958 1.00 0.37 14 VAL A C 13
ATOM 20097 O O . VAL A 1 46 ? 8.096 3.993 -2.689 1.00 0.42 14 VAL A O 13
ATOM 20110 N N . GLU A 1 47 ? 8.734 1.947 -3.363 1.00 0.35 15 GLU A N 13
ATOM 20111 C CA . GLU A 1 47 ? 10.131 2.324 -3.554 1.00 0.40 15 GLU A CA 13
ATOM 20112 C C . GLU A 1 47 ? 10.238 3.419 -4.605 1.00 0.40 15 GLU A C 13
ATOM 20113 O O . GLU A 1 47 ? 10.915 4.429 -4.401 1.00 0.45 15 GLU A O 13
ATOM 20125 N N . HIS A 1 48 ? 9.547 3.218 -5.720 1.00 0.37 16 HIS A N 13
ATOM 20126 C CA . HIS A 1 48 ? 9.541 4.189 -6.804 1.00 0.42 16 HIS A CA 13
ATOM 20127 C C . HIS A 1 48 ? 8.932 5.503 -6.330 1.00 0.41 16 HIS A C 13
ATOM 20128 O O . HIS A 1 48 ? 9.406 6.577 -6.685 1.00 0.45 16 HIS A O 13
ATOM 20143 N N . GLN A 1 49 ? 7.885 5.403 -5.521 1.00 0.38 17 GLN A N 13
ATOM 20144 C CA . GLN A 1 49 ? 7.208 6.583 -4.995 1.00 0.40 17 GLN A CA 13
ATOM 20145 C C . GLN A 1 49 ? 8.119 7.355 -4.044 1.00 0.38 17 GLN A C 13
ATOM 20146 O O . GLN A 1 49 ? 8.211 8.577 -4.123 1.00 0.43 17 GLN A O 13
ATOM 20160 N N . ILE A 1 50 ? 8.798 6.636 -3.156 1.00 0.35 18 ILE A N 13
ATOM 20161 C CA . ILE A 1 50 ? 9.736 7.257 -2.225 1.00 0.37 18 ILE A CA 13
ATOM 20162 C C . ILE A 1 50 ? 10.880 7.922 -2.986 1.00 0.39 18 ILE A C 13
ATOM 20163 O O . ILE A 1 50 ? 11.234 9.071 -2.715 1.00 0.42 18 ILE A O 13
ATOM 20179 N N . ALA A 1 51 ? 11.437 7.201 -3.956 1.00 0.40 19 ALA A N 13
ATOM 20180 C CA . ALA A 1 51 ? 12.516 7.727 -4.782 1.00 0.45 19 ALA A CA 13
ATOM 20181 C C . ALA A 1 51 ? 12.049 8.946 -5.574 1.00 0.47 19 ALA A C 13
ATOM 20182 O O . ALA A 1 51 ? 12.826 9.866 -5.838 1.00 0.51 19 ALA A O 13
ATOM 20189 N N . GLN A 1 52 ? 10.778 8.944 -5.952 1.00 0.46 20 GLN A N 13
ATOM 20190 C CA . GLN A 1 52 ? 10.184 10.071 -6.655 1.00 0.51 20 GLN A CA 13
ATOM 20191 C C . GLN A 1 52 ? 10.087 11.284 -5.736 1.00 0.50 20 GLN A C 13
ATOM 20192 O O . GLN A 1 52 ? 10.494 12.383 -6.107 1.00 0.55 20 GLN A O 13
ATOM 20206 N N . VAL A 1 53 ? 9.555 11.074 -4.536 1.00 0.48 21 VAL A N 13
ATOM 20207 C CA . VAL A 1 53 ? 9.406 12.149 -3.559 1.00 0.54 21 VAL A CA 13
ATOM 20208 C C . VAL A 1 53 ? 10.758 12.782 -3.239 1.00 0.57 21 VAL A C 13
ATOM 20209 O O . VAL A 1 53 ? 10.898 14.007 -3.251 1.00 0.66 21 VAL A O 13
ATOM 20222 N N . LEU A 1 54 ? 11.751 11.940 -2.974 1.00 0.54 22 LEU A N 13
ATOM 20223 C CA . LEU A 1 54 ? 13.098 12.408 -2.671 1.00 0.61 22 LEU A CA 13
ATOM 20224 C C . LEU A 1 54 ? 13.677 13.188 -3.847 1.00 0.61 22 LEU A C 13
ATOM 20225 O O . LEU A 1 54 ? 14.255 14.260 -3.670 1.00 0.68 22 LEU A O 13
ATOM 20241 N N . GLY A 1 55 ? 13.497 12.650 -5.049 1.00 0.61 23 GLY A N 13
ATOM 20242 C CA . GLY A 1 55 ? 14.013 13.292 -6.244 1.00 0.73 23 GLY A CA 13
ATOM 20243 C C . GLY A 1 55 ? 13.309 14.600 -6.555 1.00 0.81 23 GLY A C 13
ATOM 20244 O O . GLY A 1 55 ? 13.938 15.565 -6.994 1.00 0.94 23 GLY A O 13
ATOM 20248 N N . ALA A 1 56 ? 12.002 14.632 -6.327 1.00 0.80 24 ALA A N 13
ATOM 20249 C CA . ALA A 1 56 ? 11.212 15.837 -6.540 1.00 0.96 24 ALA A CA 13
ATOM 20250 C C . ALA A 1 56 ? 11.619 16.929 -5.558 1.00 1.01 24 ALA A C 13
ATOM 20251 O O . ALA A 1 56 ? 11.598 18.116 -5.884 1.00 1.19 24 ALA A O 13
ATOM 20258 N N . LYS A 1 57 ? 11.986 16.519 -4.352 1.00 0.92 25 LYS A N 13
ATOM 20259 C CA . LYS A 1 57 ? 12.476 17.444 -3.345 1.00 1.04 25 LYS A CA 13
ATOM 20260 C C . LYS A 1 57 ? 13.893 17.890 -3.699 1.00 1.06 25 LYS A C 13
ATOM 20261 O O . LYS A 1 57 ? 14.241 19.063 -3.565 1.00 1.18 25 LYS A O 13
ATOM 20280 N N . GLY A 1 58 ? 14.698 16.947 -4.172 1.00 1.00 26 GLY A N 13
ATOM 20281 C CA . GLY A 1 58 ? 16.056 17.259 -4.573 1.00 1.09 26 GLY A CA 13
ATOM 20282 C C . GLY A 1 58 ? 17.086 16.575 -3.702 1.00 1.08 26 GLY A C 13
ATOM 20283 O O . GLY A 1 58 ? 18.265 16.938 -3.717 1.00 1.22 26 GLY A O 13
ATOM 20287 N N . GLY A 1 59 ? 16.647 15.577 -2.950 1.00 0.99 27 GLY A N 13
ATOM 20288 C CA . GLY A 1 59 ? 17.541 14.871 -2.057 1.00 1.09 27 GLY A CA 13
ATOM 20289 C C . GLY A 1 59 ? 18.087 13.603 -2.683 1.00 1.07 27 GLY A C 13
ATOM 20290 O O . GLY A 1 59 ? 17.664 13.219 -3.776 1.00 1.10 27 GLY A O 13
ATOM 20294 N N . PRO A 1 60 ? 19.037 12.935 -2.016 1.00 1.17 28 PRO A N 13
ATOM 20295 C CA . PRO A 1 60 ? 19.619 11.689 -2.511 1.00 1.26 28 PRO A CA 13
ATOM 20296 C C . PRO A 1 60 ? 18.648 10.523 -2.383 1.00 1.05 28 PRO A C 13
ATOM 20297 O O . PRO A 1 60 ? 17.843 10.472 -1.450 1.00 0.97 28 PRO A O 13
ATOM 20308 N N . LEU A 1 61 ? 18.716 9.596 -3.324 1.00 1.10 29 LEU A N 13
ATOM 20309 C CA . LEU A 1 61 ? 17.841 8.441 -3.302 1.00 1.03 29 LEU A CA 13
ATOM 20310 C C . LEU A 1 61 ? 18.323 7.443 -2.259 1.00 0.95 29 LEU A C 13
ATOM 20311 O O . LEU A 1 61 ? 19.339 6.771 -2.443 1.00 1.15 29 LEU A O 13
ATOM 20327 N N . VAL A 1 62 ? 17.578 7.350 -1.172 1.00 0.79 30 VAL A N 13
ATOM 20328 C CA . VAL A 1 62 ? 17.930 6.471 -0.070 1.00 0.80 30 VAL A CA 13
ATOM 20329 C C . VAL A 1 62 ? 17.533 5.037 -0.396 1.00 0.73 30 VAL A C 13
ATOM 20330 O O . VAL A 1 62 ? 16.597 4.802 -1.162 1.00 0.75 30 VAL A O 13
ATOM 20343 N N . ALA A 1 63 ? 18.275 4.087 0.157 1.00 0.80 31 ALA A N 13
ATOM 20344 C CA . ALA A 1 63 ? 17.986 2.674 -0.038 1.00 0.79 31 ALA A CA 13
ATOM 20345 C C . ALA A 1 63 ? 16.695 2.299 0.672 1.00 0.65 31 ALA A C 13
ATOM 20346 O O . ALA A 1 63 ? 16.644 2.250 1.905 1.00 0.73 31 ALA A O 13
ATOM 20353 N N . VAL A 1 64 ? 15.655 2.055 -0.106 1.00 0.55 32 VAL A N 13
ATOM 20354 C CA . VAL A 1 64 ? 14.350 1.727 0.442 1.00 0.49 32 VAL A CA 13
ATOM 20355 C C . VAL A 1 64 ? 14.313 0.279 0.911 1.00 0.36 32 VAL A C 13
ATOM 20356 O O . VAL A 1 64 ? 14.533 -0.647 0.130 1.00 0.44 32 VAL A O 13
ATOM 20369 N N . GLU A 1 65 ? 14.056 0.099 2.194 1.00 0.37 33 GLU A N 13
ATOM 20370 C CA . GLU A 1 65 ? 13.921 -1.227 2.774 1.00 0.44 33 GLU A CA 13
ATOM 20371 C C . GLU A 1 65 ? 12.533 -1.359 3.381 1.00 0.42 33 GLU A C 13
ATOM 20372 O O . GLU A 1 65 ? 11.985 -0.394 3.914 1.00 0.46 33 GLU A O 13
ATOM 20384 N N . ILE A 1 66 ? 11.971 -2.556 3.306 1.00 0.44 34 ILE A N 13
ATOM 20385 C CA . ILE A 1 66 ? 10.581 -2.772 3.684 1.00 0.45 34 ILE A CA 13
ATOM 20386 C C . ILE A 1 66 ? 10.387 -2.687 5.201 1.00 0.36 34 ILE A C 13
ATOM 20387 O O . ILE A 1 66 ? 9.293 -2.394 5.677 1.00 0.41 34 ILE A O 13
ATOM 20403 N N . ASP A 1 67 ? 11.451 -2.930 5.957 1.00 0.37 35 ASP A N 13
ATOM 20404 C CA . ASP A 1 67 ? 11.381 -2.847 7.416 1.00 0.39 35 ASP A CA 13
ATOM 20405 C C . ASP A 1 67 ? 11.926 -1.500 7.894 1.00 0.38 35 ASP A C 13
ATOM 20406 O O . ASP A 1 67 ? 12.046 -1.248 9.091 1.00 0.50 35 ASP A O 13
ATOM 20415 N N . SER A 1 68 ? 12.239 -0.630 6.945 1.00 0.38 36 SER A N 13
ATOM 20416 C CA . SER A 1 68 ? 12.770 0.686 7.264 1.00 0.43 36 SER A CA 13
ATOM 20417 C C . SER A 1 68 ? 11.632 1.652 7.570 1.00 0.32 36 SER A C 13
ATOM 20418 O O . SER A 1 68 ? 10.477 1.405 7.210 1.00 0.32 36 SER A O 13
ATOM 20426 N N . ARG A 1 69 ? 11.962 2.743 8.241 1.00 0.35 37 ARG A N 13
ATOM 20427 C CA . ARG A 1 69 ? 10.975 3.735 8.636 1.00 0.36 37 ARG A CA 13
ATOM 20428 C C . ARG A 1 69 ? 11.061 4.951 7.724 1.00 0.37 37 ARG A C 13
ATOM 20429 O O . ARG A 1 69 ? 12.150 5.386 7.356 1.00 0.43 37 ARG A O 13
ATOM 20450 N N . PHE A 1 70 ? 9.902 5.502 7.379 1.00 0.37 38 PHE A N 13
ATOM 20451 C CA . PHE A 1 70 ? 9.819 6.627 6.452 1.00 0.40 38 PHE A CA 13
ATOM 20452 C C . PHE A 1 70 ? 10.554 7.845 6.994 1.00 0.44 38 PHE A C 13
ATOM 20453 O O . PHE A 1 70 ? 11.264 8.533 6.260 1.00 0.50 38 PHE A O 13
ATOM 20470 N N . SER A 1 71 ? 10.397 8.098 8.285 1.00 0.52 39 SER A N 13
ATOM 20471 C CA . SER A 1 71 ? 11.035 9.241 8.917 1.00 0.63 39 SER A CA 13
ATOM 20472 C C . SER A 1 71 ? 12.546 9.034 8.991 1.00 0.56 39 SER A C 13
ATOM 20473 O O . SER A 1 71 ? 13.310 9.994 9.093 1.00 0.56 39 SER A O 13
ATOM 20481 N N . ASP A 1 72 ? 12.969 7.777 8.930 1.00 0.61 40 ASP A N 13
ATOM 20482 C CA . ASP A 1 72 ? 14.389 7.445 8.917 1.00 0.66 40 ASP A CA 13
ATOM 20483 C C . ASP A 1 72 ? 14.958 7.620 7.511 1.00 0.62 40 ASP A C 13
ATOM 20484 O O . ASP A 1 72 ? 16.111 8.016 7.336 1.00 0.72 40 ASP A O 13
ATOM 20493 N N . LEU A 1 73 ? 14.127 7.331 6.513 1.00 0.58 41 LEU A N 13
ATOM 20494 C CA . LEU A 1 73 ? 14.507 7.492 5.112 1.00 0.64 41 LEU A CA 13
ATOM 20495 C C . LEU A 1 73 ? 14.639 8.969 4.745 1.00 0.61 41 LEU A C 13
ATOM 20496 O O . LEU A 1 73 ? 15.266 9.318 3.746 1.00 0.75 41 LEU A O 13
ATOM 20512 N N . GLY A 1 74 ? 14.047 9.834 5.557 1.00 0.52 42 GLY A N 13
ATOM 20513 C CA . GLY A 1 74 ? 14.140 11.260 5.312 1.00 0.56 42 GLY A CA 13
ATOM 20514 C C . GLY A 1 74 ? 12.793 11.893 5.032 1.00 0.47 42 GLY A C 13
ATOM 20515 O O . GLY A 1 74 ? 12.710 13.085 4.733 1.00 0.51 42 GLY A O 13
ATOM 20519 N N . LEU A 1 75 ? 11.736 11.103 5.124 1.00 0.45 43 LEU A N 13
ATOM 20520 C CA . LEU A 1 75 ? 10.389 11.618 4.944 1.00 0.40 43 LEU A CA 13
ATOM 20521 C C . LEU A 1 75 ? 9.867 12.139 6.276 1.00 0.41 43 LEU A C 13
ATOM 20522 O O . LEU A 1 75 ? 9.698 11.375 7.224 1.00 0.53 43 LEU A O 13
ATOM 20538 N N . SER A 1 76 ? 9.630 13.440 6.349 1.00 0.45 44 SER A N 13
ATOM 20539 C CA . SER A 1 76 ? 9.142 14.052 7.573 1.00 0.54 44 SER A CA 13
ATOM 20540 C C . SER A 1 76 ? 7.652 13.755 7.746 1.00 0.50 44 SER A C 13
ATOM 20541 O O . SER A 1 76 ? 7.054 13.059 6.923 1.00 0.42 44 SER A O 13
ATOM 20549 N N . SER A 1 77 ? 7.063 14.292 8.806 1.00 0.62 45 SER A N 13
ATOM 20550 C CA . SER A 1 77 ? 5.667 14.036 9.140 1.00 0.65 45 SER A CA 13
ATOM 20551 C C . SER A 1 77 ? 4.745 14.310 7.950 1.00 0.52 45 SER A C 13
ATOM 20552 O O . SER A 1 77 ? 3.934 13.458 7.570 1.00 0.51 45 SER A O 13
ATOM 20560 N N . LEU A 1 78 ? 4.886 15.492 7.356 1.00 0.52 46 LEU A N 13
ATOM 20561 C CA . LEU A 1 78 ? 4.067 15.876 6.213 1.00 0.50 46 LEU A CA 13
ATOM 20562 C C . LEU A 1 78 ? 4.390 15.006 5.005 1.00 0.44 46 LEU A C 13
ATOM 20563 O O . LEU A 1 78 ? 3.491 14.561 4.292 1.00 0.48 46 LEU A O 13
ATOM 20579 N N . ASP A 1 79 ? 5.680 14.750 4.799 1.00 0.42 47 ASP A N 13
ATOM 20580 C CA . ASP A 1 79 ? 6.134 13.951 3.664 1.00 0.41 47 ASP A CA 13
ATOM 20581 C C . ASP A 1 79 ? 5.523 12.562 3.713 1.00 0.36 47 ASP A C 13
ATOM 20582 O O . ASP A 1 79 ? 5.110 12.020 2.692 1.00 0.38 47 ASP A O 13
ATOM 20591 N N . LEU A 1 80 ? 5.471 11.996 4.914 1.00 0.39 48 LEU A N 13
ATOM 20592 C CA . LEU A 1 80 ? 4.896 10.677 5.120 1.00 0.46 48 LEU A CA 13
ATOM 20593 C C . LEU A 1 80 ? 3.433 10.673 4.678 1.00 0.47 48 LEU A C 13
ATOM 20594 O O . LEU A 1 80 ? 3.010 9.810 3.909 1.00 0.51 48 LEU A O 13
ATOM 20610 N N . ALA A 1 81 ? 2.679 11.666 5.142 1.00 0.47 49 ALA A N 13
ATOM 20611 C CA . ALA A 1 81 ? 1.264 11.779 4.810 1.00 0.55 49 ALA A CA 13
ATOM 20612 C C . ALA A 1 81 ? 1.063 11.999 3.312 1.00 0.50 49 ALA A C 13
ATOM 20613 O O . ALA A 1 81 ? 0.168 11.415 2.700 1.00 0.55 49 ALA A O 13
ATOM 20620 N N . THR A 1 82 ? 1.907 12.841 2.726 1.00 0.45 50 THR A N 13
ATOM 20621 C CA . THR A 1 82 ? 1.843 13.116 1.298 1.00 0.45 50 THR A CA 13
ATOM 20622 C C . THR A 1 82 ? 2.191 11.865 0.492 1.00 0.39 50 THR A C 13
ATOM 20623 O O . THR A 1 82 ? 1.576 11.585 -0.537 1.00 0.40 50 THR A O 13
ATOM 20634 N N . LEU A 1 83 ? 3.167 11.107 0.982 1.00 0.35 51 LEU A N 13
ATOM 20635 C CA . LEU A 1 83 ? 3.567 9.858 0.346 1.00 0.34 51 LEU A CA 13
ATOM 20636 C C . LEU A 1 83 ? 2.406 8.870 0.345 1.00 0.35 51 LEU A C 13
ATOM 20637 O O . LEU A 1 83 ? 2.182 8.164 -0.637 1.00 0.40 51 LEU A O 13
ATOM 20653 N N . ILE A 1 84 ? 1.668 8.835 1.446 1.00 0.37 52 ILE A N 13
ATOM 20654 C CA . ILE A 1 84 ? 0.469 8.012 1.541 1.00 0.44 52 ILE A CA 13
ATOM 20655 C C . ILE A 1 84 ? -0.532 8.415 0.458 1.00 0.41 52 ILE A C 13
ATOM 20656 O O . ILE A 1 84 ? -1.069 7.568 -0.255 1.00 0.43 52 ILE A O 13
ATOM 20672 N N . SER A 1 85 ? -0.733 9.719 0.311 1.00 0.44 53 SER A N 13
ATOM 20673 C CA . SER A 1 85 ? -1.656 10.248 -0.683 1.00 0.50 53 SER A CA 13
ATOM 20674 C C . SER A 1 85 ? -1.174 9.932 -2.104 1.00 0.48 53 SER A C 13
ATOM 20675 O O . SER A 1 85 ? -1.967 9.902 -3.047 1.00 0.53 53 SER A O 13
ATOM 20683 N N . ASN A 1 86 ? 0.125 9.691 -2.256 1.00 0.47 54 ASN A N 13
ATOM 20684 C CA . ASN A 1 86 ? 0.678 9.306 -3.551 1.00 0.54 54 ASN A CA 13
ATOM 20685 C C . ASN A 1 86 ? 0.174 7.926 -3.948 1.00 0.47 54 ASN A C 13
ATOM 20686 O O . ASN A 1 86 ? -0.276 7.723 -5.074 1.00 0.57 54 ASN A O 13
ATOM 20697 N N . LEU A 1 87 ? 0.234 6.983 -3.014 1.00 0.40 55 LEU A N 13
ATOM 20698 C CA . LEU A 1 87 ? -0.262 5.634 -3.266 1.00 0.41 55 LEU A CA 13
ATOM 20699 C C . LEU A 1 87 ? -1.776 5.652 -3.436 1.00 0.40 55 LEU A C 13
ATOM 20700 O O . LEU A 1 87 ? -2.332 4.876 -4.217 1.00 0.42 55 LEU A O 13
ATOM 20716 N N . GLU A 1 88 ? -2.430 6.546 -2.699 1.00 0.43 56 GLU A N 13
ATOM 20717 C CA . GLU A 1 88 ? -3.857 6.798 -2.861 1.00 0.50 56 GLU A CA 13
ATOM 20718 C C . GLU A 1 88 ? -4.180 7.108 -4.323 1.00 0.48 56 GLU A C 13
ATOM 20719 O O . GLU A 1 88 ? -5.091 6.521 -4.906 1.00 0.54 56 GLU A O 13
ATOM 20731 N N . ALA A 1 89 ? -3.412 8.021 -4.909 1.00 0.47 57 ALA A N 13
ATOM 20732 C CA . ALA A 1 89 ? -3.603 8.413 -6.300 1.00 0.54 57 ALA A CA 13
ATOM 20733 C C . ALA A 1 89 ? -3.336 7.247 -7.247 1.00 0.50 57 ALA A C 13
ATOM 20734 O O . ALA A 1 89 ? -4.032 7.074 -8.248 1.00 0.65 57 ALA A O 13
ATOM 20741 N N . VAL A 1 90 ? -2.331 6.444 -6.917 1.00 0.39 58 VAL A N 13
ATOM 20742 C CA . VAL A 1 90 ? -1.952 5.302 -7.742 1.00 0.44 58 VAL A CA 13
ATOM 20743 C C . VAL A 1 90 ? -3.105 4.309 -7.884 1.00 0.48 58 VAL A C 13
ATOM 20744 O O . VAL A 1 90 ? -3.536 4.004 -8.997 1.00 0.58 58 VAL A O 13
ATOM 20757 N N . TYR A 1 91 ? -3.610 3.824 -6.756 1.00 0.48 59 TYR A N 13
ATOM 20758 C CA . TYR A 1 91 ? -4.653 2.805 -6.763 1.00 0.57 59 TYR A CA 13
ATOM 20759 C C . TYR A 1 91 ? -6.026 3.410 -7.009 1.00 0.67 59 TYR A C 13
ATOM 20760 O O . TYR A 1 91 ? -6.984 2.700 -7.314 1.00 0.74 59 TYR A O 13
ATOM 20778 N N . GLY A 1 92 ? -6.116 4.728 -6.866 1.00 0.79 60 GLY A N 13
ATOM 20779 C CA . GLY A 1 92 ? -7.391 5.407 -6.996 1.00 0.93 60 GLY A CA 13
ATOM 20780 C C . GLY A 1 92 ? -8.343 4.977 -5.906 1.00 1.01 60 GLY A C 13
ATOM 20781 O O . GLY A 1 92 ? -9.564 5.053 -6.054 1.00 1.23 60 GLY A O 13
ATOM 20785 N N . THR A 1 93 ? -7.764 4.520 -4.807 1.00 1.00 61 THR A N 13
ATOM 20786 C CA . THR A 1 93 ? -8.512 3.930 -3.719 1.00 1.17 61 THR A CA 13
ATOM 20787 C C . THR A 1 93 ? -7.819 4.231 -2.402 1.00 1.44 61 THR A C 13
ATOM 20788 O O . THR A 1 93 ? -6.589 4.211 -2.336 1.00 1.78 61 THR A O 13
ATOM 20799 N N . ASP A 1 94 ? -8.615 4.483 -1.376 1.00 1.59 62 ASP A N 13
ATOM 20800 C CA . ASP A 1 94 ? -8.113 4.789 -0.032 1.00 1.95 62 ASP A CA 13
ATOM 20801 C C . ASP A 1 94 ? -9.240 5.286 0.861 1.00 1.51 62 ASP A C 13
ATOM 20802 O O . ASP A 1 94 ? -9.709 6.417 0.709 1.00 1.59 62 ASP A O 13
ATOM 20811 N N . PRO A 1 95 ? -9.718 4.437 1.774 1.00 2.12 63 PRO A N 13
ATOM 20812 C CA . PRO A 1 95 ? -10.632 4.839 2.824 1.00 2.53 63 PRO A CA 13
ATOM 20813 C C . PRO A 1 95 ? -9.860 5.299 4.056 1.00 2.06 63 PRO A C 13
ATOM 20814 O O . PRO A 1 95 ? -9.168 4.504 4.701 1.00 2.15 63 PRO A O 13
ATOM 20825 N N . PHE A 1 96 ? -9.998 6.569 4.401 1.00 2.11 64 PHE A N 13
ATOM 20826 C CA . PHE A 1 96 ? -9.213 7.151 5.477 1.00 1.93 64 PHE A CA 13
ATOM 20827 C C . PHE A 1 96 ? -9.712 6.670 6.837 1.00 2.37 64 PHE A C 13
ATOM 20828 O O . PHE A 1 96 ? -9.153 7.015 7.876 1.00 2.33 64 PHE A O 13
ATOM 20845 N N . ALA A 1 97 ? -10.774 5.877 6.821 1.00 3.08 65 ALA A N 13
ATOM 20846 C CA . ALA A 1 97 ? -11.251 5.216 8.025 1.00 3.86 65 ALA A CA 13
ATOM 20847 C C . ALA A 1 97 ? -10.198 4.237 8.535 1.00 3.69 65 ALA A C 13
ATOM 20848 O O . ALA A 1 97 ? -10.060 4.024 9.739 1.00 3.90 65 ALA A O 13
ATOM 20855 N N . ASP A 1 98 ? -9.448 3.652 7.607 1.00 3.58 66 ASP A N 13
ATOM 20856 C CA . ASP A 1 98 ? -8.386 2.714 7.959 1.00 3.92 66 ASP A CA 13
ATOM 20857 C C . ASP A 1 98 ? -7.104 3.461 8.299 1.00 3.25 66 ASP A C 13
ATOM 20858 O O . ASP A 1 98 ? -6.359 3.068 9.195 1.00 3.56 66 ASP A O 13
ATOM 20867 N N . ALA A 1 99 ? -6.867 4.557 7.592 1.00 2.57 67 ALA A N 13
ATOM 20868 C CA . ALA A 1 99 ? -5.689 5.383 7.821 1.00 2.48 67 ALA A CA 13
ATOM 20869 C C . ALA A 1 99 ? -5.979 6.456 8.868 1.00 2.09 67 ALA A C 13
ATOM 20870 O O . ALA A 1 99 ? -5.386 7.535 8.858 1.00 2.63 67 ALA A O 13
ATOM 20877 N N . VAL A 1 100 ? -6.900 6.143 9.773 1.00 1.75 68 VAL A N 13
ATOM 20878 C CA . VAL A 1 100 ? -7.320 7.079 10.809 1.00 2.06 68 VAL A CA 13
ATOM 20879 C C . VAL A 1 100 ? -6.188 7.347 11.802 1.00 1.84 68 VAL A C 13
ATOM 20880 O O . VAL A 1 100 ? -6.150 8.391 12.451 1.00 2.23 68 VAL A O 13
ATOM 20893 N N . ALA A 1 101 ? -5.261 6.407 11.907 1.00 1.56 69 ALA A N 13
ATOM 20894 C CA . ALA A 1 101 ? -4.140 6.552 12.817 1.00 1.54 69 ALA A CA 13
ATOM 20895 C C . ALA A 1 101 ? -2.830 6.662 12.046 1.00 1.33 69 ALA A C 13
ATOM 20896 O O . ALA A 1 101 ? -2.196 5.654 11.727 1.00 1.29 69 ALA A O 13
ATOM 20903 N N . ILE A 1 102 ? -2.438 7.892 11.742 1.00 1.30 70 ILE A N 13
ATOM 20904 C CA . ILE A 1 102 ? -1.194 8.157 11.025 1.00 1.16 70 ILE A CA 13
ATOM 20905 C C . ILE A 1 102 ? 0.017 7.703 11.847 1.00 1.01 70 ILE A C 13
ATOM 20906 O O . ILE A 1 102 ? 1.029 7.266 11.298 1.00 0.94 70 ILE A O 13
ATOM 20922 N N . THR A 1 103 ? -0.117 7.766 13.165 1.00 1.06 71 THR A N 13
ATOM 20923 C CA . THR A 1 103 ? 0.969 7.423 14.069 1.00 1.05 71 THR A CA 13
ATOM 20924 C C . THR A 1 103 ? 1.295 5.930 14.031 1.00 0.90 71 THR A C 13
ATOM 20925 O O . THR A 1 103 ? 2.363 5.508 14.474 1.00 0.89 71 THR A O 13
ATOM 20936 N N . SER A 1 104 ? 0.376 5.138 13.492 1.00 0.90 72 SER A N 13
ATOM 20937 C CA . SER A 1 104 ? 0.567 3.699 13.407 1.00 0.92 72 SER A CA 13
ATOM 20938 C C . SER A 1 104 ? 1.480 3.334 12.240 1.00 0.73 72 SER A C 13
ATOM 20939 O O . SER A 1 104 ? 1.995 2.220 12.172 1.00 0.76 72 SER A O 13
ATOM 20947 N N . ILE A 1 105 ? 1.689 4.278 11.329 1.00 0.62 73 ILE A N 13
ATOM 20948 C CA . ILE A 1 105 ? 2.561 4.045 10.188 1.00 0.52 73 ILE A CA 13
ATOM 20949 C C . ILE A 1 105 ? 4.017 4.208 10.612 1.00 0.51 73 ILE A C 13
ATOM 20950 O O . ILE A 1 105 ? 4.576 5.305 10.563 1.00 0.60 73 ILE A O 13
ATOM 20966 N N . VAL A 1 106 ? 4.619 3.115 11.054 1.00 0.49 74 VAL A N 13
ATOM 20967 C CA . VAL A 1 106 ? 5.990 3.146 11.532 1.00 0.57 74 VAL A CA 13
ATOM 20968 C C . VAL A 1 106 ? 6.961 2.809 10.410 1.00 0.45 74 VAL A C 13
ATOM 20969 O O . VAL A 1 106 ? 7.815 3.622 10.048 1.00 0.52 74 VAL A O 13
ATOM 20982 N N . THR A 1 107 ? 6.819 1.618 9.852 1.00 0.36 75 THR A N 13
ATOM 20983 C CA . THR A 1 107 ? 7.726 1.157 8.819 1.00 0.34 75 THR A CA 13
ATOM 20984 C C . THR A 1 107 ? 7.031 1.063 7.466 1.00 0.31 75 THR A C 13
ATOM 20985 O O . THR A 1 107 ? 5.807 1.193 7.382 1.00 0.33 75 THR A O 13
ATOM 20996 N N . VAL A 1 108 ? 7.807 0.838 6.415 1.00 0.29 76 VAL A N 13
ATOM 20997 C CA . VAL A 1 108 ? 7.262 0.744 5.066 1.00 0.28 76 VAL A CA 13
ATOM 20998 C C . VAL A 1 108 ? 6.272 -0.418 4.958 1.00 0.27 76 VAL A C 13
ATOM 20999 O O . VAL A 1 108 ? 5.215 -0.288 4.337 1.00 0.30 76 VAL A O 13
ATOM 21012 N N . ALA A 1 109 ? 6.610 -1.534 5.599 1.00 0.28 77 ALA A N 13
ATOM 21013 C CA . ALA A 1 109 ? 5.793 -2.747 5.561 1.00 0.31 77 ALA A CA 13
ATOM 21014 C C . ALA A 1 109 ? 4.343 -2.478 5.951 1.00 0.31 77 ALA A C 13
ATOM 21015 O O . ALA A 1 109 ? 3.424 -3.084 5.398 1.00 0.35 77 ALA A O 13
ATOM 21022 N N . ASP A 1 110 ? 4.143 -1.561 6.891 1.00 0.32 78 ASP A N 13
ATOM 21023 C CA . ASP A 1 110 ? 2.803 -1.241 7.375 1.00 0.37 78 ASP A CA 13
ATOM 21024 C C . ASP A 1 110 ? 1.970 -0.620 6.260 1.00 0.36 78 ASP A C 13
ATOM 21025 O O . ASP A 1 110 ? 0.881 -1.098 5.935 1.00 0.42 78 ASP A O 13
ATOM 21034 N N . LEU A 1 111 ? 2.508 0.435 5.659 1.00 0.32 79 LEU A N 13
ATOM 21035 C CA . LEU A 1 111 ? 1.815 1.159 4.601 1.00 0.34 79 LEU A CA 13
ATOM 21036 C C . LEU A 1 111 ? 1.731 0.314 3.333 1.00 0.31 79 LEU A C 13
ATOM 21037 O O . LEU A 1 111 ? 0.754 0.389 2.584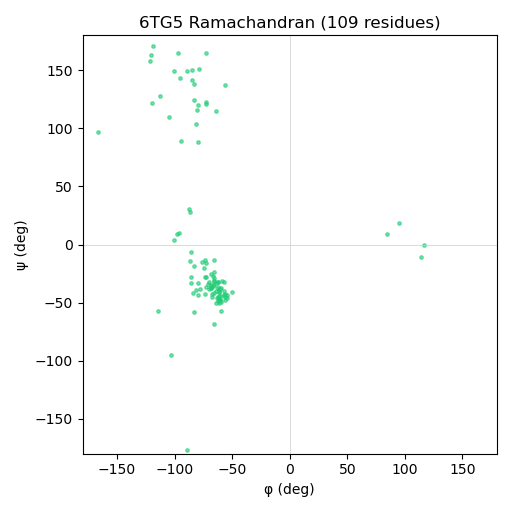 1.00 0.34 79 LEU A O 13
ATOM 21053 N N . ALA A 1 112 ? 2.757 -0.496 3.105 1.00 0.29 80 ALA A N 13
ATOM 21054 C CA . ALA A 1 112 ? 2.810 -1.360 1.935 1.00 0.33 80 ALA A CA 13
ATOM 21055 C C . ALA A 1 112 ? 1.668 -2.367 1.948 1.00 0.30 80 ALA A C 13
ATOM 21056 O O . ALA A 1 112 ? 0.922 -2.474 0.979 1.00 0.34 80 ALA A O 13
ATOM 21063 N N . ARG A 1 113 ? 1.517 -3.087 3.059 1.00 0.30 81 ARG A N 13
ATOM 21064 C CA . ARG A 1 113 ? 0.444 -4.071 3.186 1.00 0.35 81 ARG A CA 13
ATOM 21065 C C . ARG A 1 113 ? -0.919 -3.397 3.094 1.00 0.34 81 ARG A C 13
ATOM 21066 O O . ARG A 1 113 ? -1.880 -3.980 2.586 1.00 0.39 81 ARG A O 13
ATOM 21087 N N . ALA A 1 114 ? -0.992 -2.164 3.583 1.00 0.37 82 ALA A N 13
ATOM 21088 C CA . ALA A 1 114 ? -2.227 -1.397 3.542 1.00 0.45 82 ALA A CA 13
ATOM 21089 C C . ALA A 1 114 ? -2.710 -1.213 2.107 1.00 0.49 82 ALA A C 13
ATOM 21090 O O . ALA A 1 114 ? -3.821 -1.614 1.762 1.00 0.59 82 ALA A O 13
ATOM 21097 N N . TYR A 1 115 ? -1.863 -0.634 1.263 1.00 0.49 83 TYR A N 13
ATOM 21098 C CA . TYR A 1 115 ? -2.238 -0.368 -0.122 1.00 0.60 83 TYR A CA 13
ATOM 21099 C C . TYR A 1 115 ? -2.132 -1.612 -0.993 1.00 0.62 83 TYR A C 13
ATOM 21100 O O . TYR A 1 115 ? -2.572 -1.613 -2.138 1.00 0.77 83 TYR A O 13
ATOM 21118 N N . ALA A 1 116 ? -1.548 -2.671 -0.452 1.00 0.51 84 ALA A N 13
ATOM 21119 C CA . ALA A 1 116 ? -1.524 -3.952 -1.144 1.00 0.55 84 ALA A CA 13
ATOM 21120 C C . ALA A 1 116 ? -2.902 -4.600 -1.101 1.00 0.61 84 ALA A C 13
ATOM 21121 O O . ALA A 1 116 ? -3.190 -5.526 -1.858 1.00 0.72 84 ALA A O 13
ATOM 21128 N N . GLN A 1 117 ? -3.748 -4.109 -0.201 1.00 0.65 85 GLN A N 13
ATOM 21129 C CA . GLN A 1 117 ? -5.104 -4.624 -0.066 1.00 0.79 85 GLN A CA 13
ATOM 21130 C C . GLN A 1 117 ? -6.127 -3.649 -0.647 1.00 0.96 85 GLN A C 13
ATOM 21131 O O . GLN A 1 117 ? -7.221 -4.050 -1.042 1.00 1.19 85 GLN A O 13
ATOM 21145 N N . GLN A 1 118 ? -5.770 -2.372 -0.702 1.00 1.06 86 GLN A N 13
ATOM 21146 C CA . GLN A 1 118 ? -6.693 -1.341 -1.164 1.00 1.32 86 GLN A CA 13
ATOM 21147 C C . GLN A 1 118 ? -6.580 -1.131 -2.668 1.00 1.60 86 GLN A C 13
ATOM 21148 O O . GLN A 1 118 ? -5.504 -0.826 -3.183 1.00 1.83 86 GLN A O 13
ATOM 21162 N N . GLY A 1 119 ? -7.694 -1.294 -3.367 1.00 1.82 87 GLY A N 13
ATOM 21163 C CA . GLY A 1 119 ? -7.722 -1.021 -4.788 1.00 2.21 87 GLY A CA 13
ATOM 21164 C C . GLY A 1 119 ? -7.401 -2.242 -5.619 1.00 2.47 87 GLY A C 13
ATOM 21165 O O . GLY A 1 119 ? -6.863 -2.128 -6.722 1.00 2.96 87 GLY A O 13
ATOM 21169 N N . VAL A 1 120 ? -7.726 -3.412 -5.094 1.00 2.43 88 VAL A N 13
ATOM 21170 C CA . VAL A 1 120 ? -7.490 -4.654 -5.809 1.00 2.94 88 VAL A CA 13
ATOM 21171 C C . VAL A 1 120 ? -8.455 -5.746 -5.371 1.00 3.34 88 VAL A C 13
ATOM 21172 O O . VAL A 1 120 ? -8.532 -6.102 -4.194 1.00 3.41 88 VAL A O 13
ATOM 21185 N N . PRO A 1 121 ? -9.214 -6.271 -6.332 1.00 3.89 89 PRO A N 13
ATOM 21186 C CA . PRO A 1 121 ? -10.124 -7.387 -6.107 1.00 4.51 89 PRO A CA 13
ATOM 21187 C C . PRO A 1 121 ? -9.371 -8.709 -5.983 1.00 4.91 89 PRO A C 13
ATOM 21188 O O . PRO A 1 121 ? -8.838 -9.231 -6.966 1.00 5.20 89 PRO A O 13
ATOM 21199 N N . GLY A 1 122 ? -9.321 -9.242 -4.775 1.00 5.15 90 GLY A N 13
ATOM 21200 C CA . GLY A 1 122 ? -8.649 -10.504 -4.553 1.00 5.78 90 GLY A CA 13
ATOM 21201 C C . GLY A 1 122 ? -9.510 -11.464 -3.766 1.00 6.35 90 GLY A C 13
ATOM 21202 O O . GLY A 1 122 ? -10.735 -11.427 -3.880 1.00 6.50 90 GLY A O 13
ATOM 21206 N N . PRO A 1 123 ? -8.896 -12.337 -2.953 1.00 6.96 91 PRO A N 13
ATOM 21207 C CA . PRO A 1 123 ? -9.632 -13.278 -2.108 1.00 7.73 91 PRO A CA 13
ATOM 21208 C C . PRO A 1 123 ? -10.559 -12.555 -1.142 1.00 7.82 91 PRO A C 13
ATOM 21209 O O . PRO A 1 123 ? -10.147 -11.617 -0.454 1.00 7.67 91 PRO A O 13
ATOM 21220 N N . SER A 1 124 ? -11.811 -12.969 -1.107 1.00 8.30 92 SER A N 13
ATOM 21221 C CA . SER A 1 124 ? -12.779 -12.363 -0.216 1.00 8.68 92 SER A CA 13
ATOM 21222 C C . SER A 1 124 ? -12.723 -13.034 1.153 1.00 9.34 92 SER A C 13
ATOM 21223 O O . SER A 1 124 ? -12.771 -14.259 1.250 1.00 9.92 92 SER A O 13
ATOM 21231 N N . PRO A 1 125 ? -12.608 -12.235 2.227 1.00 9.44 93 PRO A N 13
ATOM 21232 C CA . PRO A 1 125 ? -12.514 -12.756 3.597 1.00 10.20 93 PRO A CA 13
ATOM 21233 C C . PRO A 1 125 ? -13.814 -13.410 4.061 1.00 10.96 93 PRO A C 13
ATOM 21234 O O . PRO A 1 125 ? -13.846 -14.117 5.069 1.00 11.69 93 PRO A O 13
ATOM 21245 N N . ASP A 1 126 ? -14.881 -13.164 3.315 1.00 10.89 94 ASP A N 13
ATOM 21246 C CA . ASP A 1 126 ? -16.185 -13.736 3.611 1.00 11.70 94 ASP A CA 13
ATOM 21247 C C . ASP A 1 126 ? -16.962 -13.946 2.315 1.00 11.90 94 ASP A C 13
ATOM 21248 O O . ASP A 1 126 ? -17.124 -13.015 1.524 1.00 11.65 94 ASP A O 13
ATOM 21257 N N . PRO A 1 127 ? -17.426 -15.184 2.070 1.00 12.53 95 PRO A N 13
ATOM 21258 C CA . PRO A 1 127 ? -18.125 -15.543 0.829 1.00 12.95 95 PRO A CA 13
ATOM 21259 C C . PRO A 1 127 ? -19.476 -14.845 0.665 1.00 13.54 95 PRO A C 13
ATOM 21260 O O . PRO A 1 127 ? -19.975 -14.697 -0.453 1.00 13.87 95 PRO A O 13
ATOM 21271 N N . LEU A 1 128 ? -20.056 -14.403 1.771 1.00 13.80 96 LEU A N 13
ATOM 21272 C CA . LEU A 1 128 ? -21.334 -13.704 1.730 1.00 14.53 96 LEU A CA 13
ATOM 21273 C C . LEU A 1 128 ? -21.115 -12.269 1.276 1.00 14.23 96 LEU A C 13
ATOM 21274 O O . LEU A 1 128 ? -21.841 -11.758 0.422 1.00 14.80 96 LEU A O 13
ATOM 21290 N N . ASP A 1 129 ? -20.092 -11.628 1.832 1.00 13.43 97 ASP A N 13
ATOM 21291 C CA . ASP A 1 129 ? -19.729 -10.273 1.423 1.00 13.21 97 ASP A CA 13
ATOM 21292 C C . ASP A 1 129 ? -19.170 -10.278 0.009 1.00 13.07 97 ASP A C 13
ATOM 21293 O O . ASP A 1 129 ? -19.207 -9.265 -0.691 1.00 13.44 97 ASP A O 13
ATOM 21302 N N . ALA A 1 130 ? -18.652 -11.427 -0.409 1.00 12.70 98 ALA A N 13
ATOM 21303 C CA . ALA A 1 130 ? -18.187 -11.608 -1.777 1.00 12.73 98 ALA A CA 13
ATOM 21304 C C . ALA A 1 130 ? -19.355 -11.507 -2.750 1.00 13.69 98 ALA A C 13
ATOM 21305 O O . ALA A 1 130 ? -19.201 -11.039 -3.877 1.00 14.00 98 ALA A O 13
ATOM 21312 N N . GLN A 1 131 ? -20.529 -11.930 -2.295 1.00 14.27 99 GLN A N 13
ATOM 21313 C CA . GLN A 1 131 ? -21.733 -11.893 -3.116 1.00 15.26 99 GLN A CA 13
ATOM 21314 C C . GLN A 1 131 ? -22.144 -10.450 -3.396 1.00 15.81 99 GLN A C 13
ATOM 21315 O O . GLN A 1 131 ? -22.774 -10.158 -4.409 1.00 16.48 99 GLN A O 13
ATOM 21329 N N . LEU A 1 132 ? -21.754 -9.545 -2.503 1.00 15.62 100 LEU A N 13
ATOM 21330 C CA . LEU A 1 132 ? -22.065 -8.127 -2.662 1.00 16.22 100 LEU A CA 13
ATOM 21331 C C . LEU A 1 132 ? -21.326 -7.545 -3.863 1.00 16.11 100 LEU A C 13
ATOM 21332 O O . LEU A 1 132 ? -21.715 -6.515 -4.407 1.00 16.32 100 LEU A O 13
ATOM 21348 N N . ARG A 1 133 ? -20.269 -8.228 -4.286 1.00 15.92 101 ARG A N 13
ATOM 21349 C CA . ARG A 1 133 ? -19.462 -7.777 -5.410 1.00 15.95 101 ARG A CA 13
ATOM 21350 C C . ARG A 1 133 ? -20.099 -8.191 -6.733 1.00 16.67 101 ARG A C 13
ATOM 21351 O O . ARG A 1 133 ? -19.577 -7.894 -7.808 1.00 16.96 101 ARG A O 13
ATOM 21372 N N . ASP A 1 134 ? -21.230 -8.885 -6.648 1.00 17.07 102 ASP A N 13
ATOM 21373 C CA . ASP A 1 134 ? -21.954 -9.322 -7.837 1.00 17.84 102 ASP A CA 13
ATOM 21374 C C . ASP A 1 134 ? -22.979 -8.272 -8.256 1.00 18.30 102 ASP A C 13
ATOM 21375 O O . ASP A 1 134 ? -23.444 -8.260 -9.396 1.00 18.98 102 ASP A O 13
ATOM 21384 N N . LEU A 1 135 ? -23.314 -7.377 -7.334 1.00 18.02 103 LEU A N 13
ATOM 21385 C CA . LEU A 1 135 ? -24.300 -6.334 -7.602 1.00 18.52 103 LEU A CA 13
ATOM 21386 C C . LEU A 1 135 ? -23.669 -5.182 -8.375 1.00 18.60 103 LEU A C 13
ATOM 21387 O O . LEU A 1 135 ? -23.215 -4.202 -7.787 1.00 18.46 103 LEU A O 13
ATOM 21403 N N . ARG A 1 136 ? -23.639 -5.304 -9.694 1.00 18.97 104 ARG A N 13
ATOM 21404 C CA . ARG A 1 136 ? -23.087 -4.258 -10.544 1.00 19.25 104 ARG A CA 13
ATOM 21405 C C . ARG A 1 136 ? -24.135 -3.797 -11.549 1.00 20.06 104 ARG A C 13
ATOM 21406 O O . ARG A 1 136 ? -25.082 -4.533 -11.841 1.00 20.50 104 ARG A O 13
ATOM 21427 N N . GLN A 1 137 ? -23.958 -2.584 -12.071 1.00 20.36 105 GLN A N 13
ATOM 21428 C CA . GLN A 1 137 ? -24.930 -1.971 -12.976 1.00 21.23 105 GLN A CA 13
ATOM 21429 C C . GLN A 1 137 ? -26.266 -1.785 -12.270 1.00 21.37 105 GLN A C 13
ATOM 21430 O O . GLN A 1 137 ? -27.220 -2.533 -12.498 1.00 21.50 105 GLN A O 13
ATOM 21444 N N . LEU A 1 138 ? -26.317 -0.790 -11.399 1.00 21.46 106 LEU A N 13
ATOM 21445 C CA . LEU A 1 138 ? -27.508 -0.518 -10.613 1.00 21.72 106 LEU A CA 13
ATOM 21446 C C . LEU A 1 138 ? -28.164 0.775 -11.084 1.00 22.33 106 LEU A C 13
ATOM 21447 O O . LEU A 1 138 ? -27.978 1.816 -10.419 1.00 22.57 106 LEU A O 13
ATOM 21464 N N . GLY A 1 28 ? 1.957 -24.992 -7.295 1.00 5.43 -4 GLY A N 14
ATOM 21465 C CA . GLY A 1 28 ? 1.128 -24.278 -8.294 1.00 4.83 -4 GLY A CA 14
ATOM 21466 C C . GLY A 1 28 ? 0.587 -22.977 -7.747 1.00 4.18 -4 GLY A C 14
ATOM 21467 O O . GLY A 1 28 ? 1.254 -21.941 -7.806 1.00 4.27 -4 GLY A O 14
ATOM 21471 N N . ILE A 1 29 ? -0.622 -23.022 -7.204 1.00 3.81 -3 ILE A N 14
ATOM 21472 C CA . ILE A 1 29 ? -1.213 -21.852 -6.578 1.00 3.35 -3 ILE A CA 14
ATOM 21473 C C . ILE A 1 29 ? -0.766 -21.781 -5.122 1.00 2.96 -3 ILE A C 14
ATOM 21474 O O . ILE A 1 29 ? -1.567 -21.912 -4.191 1.00 3.17 -3 ILE A O 14
ATOM 21490 N N . ASP A 1 30 ? 0.535 -21.613 -4.941 1.00 2.59 -2 ASP A N 14
ATOM 21491 C CA . ASP A 1 30 ? 1.127 -21.529 -3.622 1.00 2.41 -2 ASP A CA 14
ATOM 21492 C C . ASP A 1 30 ? 0.947 -20.127 -3.062 1.00 2.20 -2 ASP A C 14
ATOM 21493 O O . ASP A 1 30 ? 1.503 -19.163 -3.586 1.00 2.05 -2 ASP A O 14
ATOM 21502 N N . PRO A 1 31 ? 0.164 -19.997 -1.981 1.00 2.29 -1 PRO A N 14
ATOM 21503 C CA . PRO A 1 31 ? -0.198 -18.696 -1.411 1.00 2.22 -1 PRO A CA 14
ATOM 21504 C C . PRO A 1 31 ? 1.010 -17.917 -0.907 1.00 2.13 -1 PRO A C 14
ATOM 21505 O O . PRO A 1 31 ? 0.997 -16.690 -0.889 1.00 2.08 -1 PRO A O 14
ATOM 21516 N N . PHE A 1 32 ? 2.056 -18.632 -0.515 1.00 2.17 0 PHE A N 14
ATOM 21517 C CA . PHE A 1 32 ? 3.253 -17.996 0.017 1.00 2.18 0 PHE A CA 14
ATOM 21518 C C . PHE A 1 32 ? 3.976 -17.203 -1.064 1.00 1.96 0 PHE A C 14
ATOM 21519 O O . PHE A 1 32 ? 4.221 -16.006 -0.903 1.00 1.91 0 PHE A O 14
ATOM 21536 N N . THR A 1 33 ? 4.305 -17.854 -2.173 1.00 1.91 1 THR A N 14
ATOM 21537 C CA . THR A 1 33 ? 4.988 -17.168 -3.257 1.00 1.79 1 THR A CA 14
ATOM 21538 C C . THR A 1 33 ? 4.072 -16.123 -3.893 1.00 1.62 1 THR A C 14
ATOM 21539 O O . THR A 1 33 ? 4.532 -15.054 -4.284 1.00 1.47 1 THR A O 14
ATOM 21550 N N . LEU A 1 34 ? 2.771 -16.413 -3.962 1.00 1.68 2 LEU A N 14
ATOM 21551 C CA . LEU A 1 34 ? 1.805 -15.453 -4.491 1.00 1.59 2 LEU A CA 14
ATOM 21552 C C . LEU A 1 34 ? 1.775 -14.196 -3.628 1.00 1.41 2 LEU A C 14
ATOM 21553 O O . LEU A 1 34 ? 1.713 -13.077 -4.141 1.00 1.32 2 LEU A O 14
ATOM 21569 N N . ASN A 1 35 ? 1.843 -14.392 -2.315 1.00 1.39 3 ASN A N 14
ATOM 21570 C CA . ASN A 1 35 ? 1.880 -13.283 -1.370 1.00 1.27 3 ASN A CA 14
ATOM 21571 C C . ASN A 1 35 ? 3.149 -12.464 -1.575 1.00 1.13 3 ASN A C 14
ATOM 21572 O O . ASN A 1 35 ? 3.118 -11.236 -1.566 1.00 1.04 3 ASN A O 14
ATOM 21583 N N . HIS A 1 36 ? 4.266 -13.154 -1.786 1.00 1.17 4 HIS A N 14
ATOM 21584 C CA . HIS A 1 36 ? 5.537 -12.488 -2.054 1.00 1.10 4 HIS A CA 14
ATOM 21585 C C . HIS A 1 36 ? 5.489 -11.721 -3.368 1.00 1.02 4 HIS A C 14
ATOM 21586 O O . HIS A 1 36 ? 5.969 -10.594 -3.450 1.00 0.91 4 HIS A O 14
ATOM 21601 N N . GLN A 1 37 ? 4.901 -12.332 -4.390 1.00 1.10 5 GLN A N 14
ATOM 21602 C CA . GLN A 1 37 ? 4.807 -11.709 -5.707 1.00 1.08 5 GLN A CA 14
ATOM 21603 C C . GLN A 1 37 ? 4.016 -10.408 -5.650 1.00 0.94 5 GLN A C 14
ATOM 21604 O O . GLN A 1 37 ? 4.452 -9.386 -6.185 1.00 0.87 5 GLN A O 14
ATOM 21618 N N . VAL A 1 38 ? 2.860 -10.443 -4.995 1.00 0.96 6 VAL A N 14
ATOM 21619 C CA . VAL A 1 38 ? 2.026 -9.255 -4.881 1.00 0.91 6 VAL A CA 14
ATOM 21620 C C . VAL A 1 38 ? 2.665 -8.244 -3.928 1.00 0.76 6 VAL A C 14
ATOM 21621 O O . VAL A 1 38 ? 2.506 -7.034 -4.095 1.00 0.70 6 VAL A O 14
ATOM 21634 N N . MET A 1 39 ? 3.419 -8.745 -2.952 1.00 0.75 7 MET A N 14
ATOM 21635 C CA . MET A 1 39 ? 4.118 -7.882 -2.009 1.00 0.65 7 MET A CA 14
ATOM 21636 C C . MET A 1 39 ? 5.258 -7.151 -2.710 1.00 0.59 7 MET A C 14
ATOM 21637 O O . MET A 1 39 ? 5.452 -5.953 -2.523 1.00 0.56 7 MET A O 14
ATOM 21651 N N . ASP A 1 40 ? 6.000 -7.879 -3.533 1.00 0.63 8 ASP A N 14
ATOM 21652 C CA . ASP A 1 40 ? 7.079 -7.290 -4.321 1.00 0.61 8 ASP A CA 14
ATOM 21653 C C . ASP A 1 40 ? 6.515 -6.275 -5.312 1.00 0.54 8 ASP A C 14
ATOM 21654 O O . ASP A 1 40 ? 7.177 -5.304 -5.675 1.00 0.50 8 ASP A O 14
ATOM 21663 N N . GLN A 1 41 ? 5.272 -6.499 -5.725 1.00 0.57 9 GLN A N 14
ATOM 21664 C CA . GLN A 1 41 ? 4.593 -5.598 -6.642 1.00 0.54 9 GLN A CA 14
ATOM 21665 C C . GLN A 1 41 ? 4.284 -4.266 -5.960 1.00 0.45 9 GLN A C 14
ATOM 21666 O O . GLN A 1 41 ? 4.589 -3.197 -6.498 1.00 0.43 9 GLN A O 14
ATOM 21680 N N . VAL A 1 42 ? 3.674 -4.330 -4.779 1.00 0.46 10 VAL A N 14
ATOM 21681 C CA . VAL A 1 42 ? 3.329 -3.121 -4.038 1.00 0.44 10 VAL A CA 14
ATOM 21682 C C . VAL A 1 42 ? 4.587 -2.442 -3.496 1.00 0.37 10 VAL A C 14
ATOM 21683 O O . VAL A 1 42 ? 4.674 -1.215 -3.473 1.00 0.39 10 VAL A O 14
ATOM 21696 N N . PHE A 1 43 ? 5.569 -3.244 -3.091 1.00 0.35 11 PHE A N 14
ATOM 21697 C CA . PHE A 1 43 ? 6.834 -2.713 -2.598 1.00 0.35 11 PHE A CA 14
ATOM 21698 C C . PHE A 1 43 ? 7.529 -1.913 -3.692 1.00 0.31 11 PHE A C 14
ATOM 21699 O O . PHE A 1 43 ? 8.069 -0.838 -3.440 1.00 0.33 11 PHE A O 14
ATOM 21716 N N . ASP A 1 44 ? 7.497 -2.442 -4.909 1.00 0.31 12 ASP A N 14
ATOM 21717 C CA . ASP A 1 44 ? 8.066 -1.754 -6.062 1.00 0.31 12 ASP A CA 14
ATOM 21718 C C . ASP A 1 44 ? 7.398 -0.400 -6.260 1.00 0.29 12 ASP A C 14
ATOM 21719 O O . ASP A 1 44 ? 8.061 0.604 -6.520 1.00 0.31 12 ASP A O 14
ATOM 21728 N N . GLN A 1 45 ? 6.079 -0.378 -6.112 1.00 0.30 13 GLN A N 14
ATOM 21729 C CA . GLN A 1 45 ? 5.308 0.837 -6.321 1.00 0.34 13 GLN A CA 14
ATOM 21730 C C . GLN A 1 45 ? 5.578 1.858 -5.217 1.00 0.34 13 GLN A C 14
ATOM 21731 O O . GLN A 1 45 ? 5.843 3.023 -5.502 1.00 0.38 13 GLN A O 14
ATOM 21745 N N . VAL A 1 46 ? 5.525 1.423 -3.960 1.00 0.34 14 VAL A N 14
ATOM 21746 C CA . VAL A 1 46 ? 5.748 2.338 -2.844 1.00 0.38 14 VAL A CA 14
ATOM 21747 C C . VAL A 1 46 ? 7.171 2.889 -2.873 1.00 0.37 14 VAL A C 14
ATOM 21748 O O . VAL A 1 46 ? 7.389 4.064 -2.587 1.00 0.42 14 VAL A O 14
ATOM 21761 N N . GLU A 1 47 ? 8.132 2.048 -3.253 1.00 0.35 15 GLU A N 14
ATOM 21762 C CA . GLU A 1 47 ? 9.517 2.483 -3.399 1.00 0.40 15 GLU A CA 14
ATOM 21763 C C . GLU A 1 47 ? 9.611 3.527 -4.504 1.00 0.40 15 GLU A C 14
ATOM 21764 O O . GLU A 1 47 ? 10.287 4.548 -4.364 1.00 0.45 15 GLU A O 14
ATOM 21776 N N . HIS A 1 48 ? 8.908 3.255 -5.596 1.00 0.37 16 HIS A N 14
ATOM 21777 C CA . HIS A 1 48 ? 8.812 4.173 -6.723 1.00 0.42 16 HIS A CA 14
ATOM 21778 C C . HIS A 1 48 ? 8.257 5.526 -6.274 1.00 0.41 16 HIS A C 14
ATOM 21779 O O . HIS A 1 48 ? 8.701 6.578 -6.739 1.00 0.45 16 HIS A O 14
ATOM 21794 N N . GLN A 1 49 ? 7.293 5.495 -5.365 1.00 0.38 17 GLN A N 14
ATOM 21795 C CA . GLN A 1 49 ? 6.700 6.717 -4.843 1.00 0.40 17 GLN A CA 14
ATOM 21796 C C . GLN A 1 49 ? 7.675 7.435 -3.912 1.00 0.38 17 GLN A C 14
ATOM 21797 O O . GLN A 1 49 ? 7.832 8.654 -3.988 1.00 0.43 17 GLN A O 14
ATOM 21811 N N . ILE A 1 50 ? 8.337 6.670 -3.045 1.00 0.35 18 ILE A N 14
ATOM 21812 C CA . ILE A 1 50 ? 9.317 7.226 -2.114 1.00 0.37 18 ILE A CA 14
ATOM 21813 C C . ILE A 1 50 ? 10.450 7.911 -2.874 1.00 0.39 18 ILE A C 14
ATOM 21814 O O . ILE A 1 50 ? 10.863 9.018 -2.526 1.00 0.42 18 ILE A O 14
ATOM 21830 N N . ALA A 1 51 ? 10.930 7.248 -3.922 1.00 0.40 19 ALA A N 14
ATOM 21831 C CA . ALA A 1 51 ? 12.005 7.783 -4.750 1.00 0.45 19 ALA A CA 14
ATOM 21832 C C . ALA A 1 51 ? 11.629 9.142 -5.332 1.00 0.47 19 ALA A C 14
ATOM 21833 O O . ALA A 1 51 ? 12.456 10.052 -5.386 1.00 0.51 19 ALA A O 14
ATOM 21840 N N . GLN A 1 52 ? 10.376 9.275 -5.753 1.00 0.46 20 GLN A N 14
ATOM 21841 C CA . GLN A 1 52 ? 9.888 10.532 -6.308 1.00 0.51 20 GLN A CA 14
ATOM 21842 C C . GLN A 1 52 ? 9.837 11.621 -5.242 1.00 0.50 20 GLN A C 14
ATOM 21843 O O . GLN A 1 52 ? 10.222 12.763 -5.494 1.00 0.55 20 GLN A O 14
ATOM 21857 N N . VAL A 1 53 ? 9.363 11.263 -4.054 1.00 0.48 21 VAL A N 14
ATOM 21858 C CA . VAL A 1 53 ? 9.267 12.214 -2.951 1.00 0.54 21 VAL A CA 14
ATOM 21859 C C . VAL A 1 53 ? 10.654 12.697 -2.533 1.00 0.57 21 VAL A C 14
ATOM 21860 O O . VAL A 1 53 ? 10.888 13.900 -2.401 1.00 0.66 21 VAL A O 14
ATOM 21873 N N . LEU A 1 54 ? 11.575 11.755 -2.347 1.00 0.54 22 LEU A N 14
ATOM 21874 C CA . LEU A 1 54 ? 12.948 12.087 -1.983 1.00 0.61 22 LEU A CA 14
ATOM 21875 C C . LEU A 1 54 ? 13.593 12.947 -3.061 1.00 0.61 22 LEU A C 14
ATOM 21876 O O . LEU A 1 54 ? 14.253 13.941 -2.762 1.00 0.68 22 LEU A O 14
ATOM 21892 N N . GLY A 1 55 ? 13.384 12.568 -4.316 1.00 0.61 23 GLY A N 14
ATOM 21893 C CA . GLY A 1 55 ? 13.927 13.327 -5.426 1.00 0.73 23 GLY A CA 14
ATOM 21894 C C . GLY A 1 55 ? 13.392 14.744 -5.475 1.00 0.81 23 GLY A C 14
ATOM 21895 O O . GLY A 1 55 ? 14.144 15.691 -5.706 1.00 0.94 23 GLY A O 14
ATOM 21899 N N . ALA A 1 56 ? 12.095 14.890 -5.230 1.00 0.80 24 ALA A N 14
ATOM 21900 C CA . ALA A 1 56 ? 11.449 16.197 -5.253 1.00 0.96 24 ALA A CA 14
ATOM 21901 C C . ALA A 1 56 ? 11.929 17.075 -4.099 1.00 1.01 24 ALA A C 14
ATOM 21902 O O . ALA A 1 56 ? 11.937 18.302 -4.202 1.00 1.19 24 ALA A O 14
ATOM 21909 N N . LYS A 1 57 ? 12.326 16.445 -2.999 1.00 0.92 25 LYS A N 14
ATOM 21910 C CA . LYS A 1 57 ? 12.811 17.179 -1.835 1.00 1.04 25 LYS A CA 14
ATOM 21911 C C . LYS A 1 57 ? 14.313 17.414 -1.913 1.00 1.06 25 LYS A C 14
ATOM 21912 O O . LYS A 1 57 ? 14.863 18.212 -1.155 1.00 1.18 25 LYS A O 14
ATOM 21931 N N . GLY A 1 58 ? 14.968 16.724 -2.833 1.00 1.00 26 GLY A N 14
ATOM 21932 C CA . GLY A 1 58 ? 16.407 16.823 -2.948 1.00 1.09 26 GLY A CA 14
ATOM 21933 C C . GLY A 1 58 ? 17.112 15.977 -1.908 1.00 1.08 26 GLY A C 14
ATOM 21934 O O . GLY A 1 58 ? 18.176 16.344 -1.411 1.00 1.22 26 GLY A O 14
ATOM 21938 N N . GLY A 1 59 ? 16.510 14.844 -1.579 1.00 0.99 27 GLY A N 14
ATOM 21939 C CA . GLY A 1 59 ? 17.074 13.958 -0.586 1.00 1.09 27 GLY A CA 14
ATOM 21940 C C . GLY A 1 59 ? 17.986 12.918 -1.205 1.00 1.07 27 GLY A C 14
ATOM 21941 O O . GLY A 1 59 ? 17.953 12.706 -2.417 1.00 1.10 27 GLY A O 14
ATOM 21945 N N . PRO A 1 60 ? 18.814 12.254 -0.392 1.00 1.17 28 PRO A N 14
ATOM 21946 C CA . PRO A 1 60 ? 19.765 11.255 -0.879 1.00 1.26 28 PRO A CA 14
ATOM 21947 C C . PRO A 1 60 ? 19.096 9.925 -1.211 1.00 1.05 28 PRO A C 14
ATOM 21948 O O . PRO A 1 60 ? 18.145 9.509 -0.546 1.00 0.97 28 PRO A O 14
ATOM 21959 N N . LEU A 1 61 ? 19.591 9.265 -2.248 1.00 1.10 29 LEU A N 14
ATOM 21960 C CA . LEU A 1 61 ? 19.102 7.945 -2.607 1.00 1.03 29 LEU A CA 14
ATOM 21961 C C . LEU A 1 61 ? 19.634 6.922 -1.616 1.00 0.95 29 LEU A C 14
ATOM 21962 O O . LEU A 1 61 ? 20.829 6.626 -1.592 1.00 1.15 29 LEU A O 14
ATOM 21978 N N . VAL A 1 62 ? 18.741 6.404 -0.788 1.00 0.79 30 VAL A N 14
ATOM 21979 C CA . VAL A 1 62 ? 19.114 5.480 0.269 1.00 0.80 30 VAL A CA 14
ATOM 21980 C C . VAL A 1 62 ? 18.605 4.075 -0.026 1.00 0.73 30 VAL A C 14
ATOM 21981 O O . VAL A 1 62 ? 17.753 3.883 -0.898 1.00 0.75 30 VAL A O 14
ATOM 21994 N N . ALA A 1 63 ? 19.136 3.099 0.696 1.00 0.80 31 ALA A N 14
ATOM 21995 C CA . ALA A 1 63 ? 18.724 1.715 0.532 1.00 0.79 31 ALA A CA 14
ATOM 21996 C C . ALA A 1 63 ? 17.466 1.439 1.346 1.00 0.65 31 ALA A C 14
ATOM 21997 O O . ALA A 1 63 ? 17.537 1.037 2.506 1.00 0.73 31 ALA A O 14
ATOM 22004 N N . VAL A 1 64 ? 16.317 1.660 0.728 1.00 0.55 32 VAL A N 14
ATOM 22005 C CA . VAL A 1 64 ? 15.041 1.487 1.405 1.00 0.49 32 VAL A CA 14
ATOM 22006 C C . VAL A 1 64 ? 14.625 0.018 1.439 1.00 0.36 32 VAL A C 14
ATOM 22007 O O . VAL A 1 64 ? 14.369 -0.598 0.402 1.00 0.44 32 VAL A O 14
ATOM 22020 N N . GLU A 1 65 ? 14.578 -0.539 2.638 1.00 0.37 33 GLU A N 14
ATOM 22021 C CA . GLU A 1 65 ? 14.148 -1.912 2.826 1.00 0.44 33 GLU A CA 14
ATOM 22022 C C . GLU A 1 65 ? 12.745 -1.943 3.414 1.00 0.42 33 GLU A C 14
ATOM 22023 O O . GLU A 1 65 ? 12.199 -0.900 3.777 1.00 0.46 33 GLU A O 14
ATOM 22035 N N . ILE A 1 66 ? 12.166 -3.125 3.523 1.00 0.44 34 ILE A N 14
ATOM 22036 C CA . ILE A 1 66 ? 10.799 -3.251 4.000 1.00 0.45 34 ILE A CA 14
ATOM 22037 C C . ILE A 1 66 ? 10.682 -2.841 5.475 1.00 0.36 34 ILE A C 14
ATOM 22038 O O . ILE A 1 66 ? 9.710 -2.203 5.877 1.00 0.41 34 ILE A O 14
ATOM 22054 N N . ASP A 1 67 ? 11.701 -3.156 6.268 1.00 0.37 35 ASP A N 14
ATOM 22055 C CA . ASP A 1 67 ? 11.660 -2.888 7.704 1.00 0.39 35 ASP A CA 14
ATOM 22056 C C . ASP A 1 67 ? 12.241 -1.519 8.035 1.00 0.38 35 ASP A C 14
ATOM 22057 O O . ASP A 1 67 ? 12.486 -1.205 9.201 1.00 0.50 35 ASP A O 14
ATOM 22066 N N . SER A 1 68 ? 12.456 -0.704 7.015 1.00 0.38 36 SER A N 14
ATOM 22067 C CA . SER A 1 68 ? 13.035 0.615 7.211 1.00 0.43 36 SER A CA 14
ATOM 22068 C C . SER A 1 68 ? 11.985 1.614 7.686 1.00 0.32 36 SER A C 14
ATOM 22069 O O . SER A 1 68 ? 10.879 1.677 7.146 1.00 0.32 36 SER A O 14
ATOM 22077 N N . ARG A 1 69 ? 12.333 2.376 8.715 1.00 0.35 37 ARG A N 14
ATOM 22078 C CA . ARG A 1 69 ? 11.459 3.421 9.230 1.00 0.36 37 ARG A CA 14
ATOM 22079 C C . ARG A 1 69 ? 11.568 4.657 8.354 1.00 0.37 37 ARG A C 14
ATOM 22080 O O . ARG A 1 69 ? 12.665 5.072 7.978 1.00 0.43 37 ARG A O 14
ATOM 22101 N N . PHE A 1 70 ? 10.421 5.249 8.049 1.00 0.37 38 PHE A N 14
ATOM 22102 C CA . PHE A 1 70 ? 10.362 6.446 7.219 1.00 0.40 38 PHE A CA 14
ATOM 22103 C C . PHE A 1 70 ? 11.127 7.604 7.857 1.00 0.44 38 PHE A C 14
ATOM 22104 O O . PHE A 1 70 ? 11.628 8.487 7.161 1.00 0.50 38 PHE A O 14
ATOM 22121 N N . SER A 1 71 ? 11.222 7.582 9.181 1.00 0.52 39 SER A N 14
ATOM 22122 C CA . SER A 1 71 ? 11.966 8.592 9.920 1.00 0.63 39 SER A CA 14
ATOM 22123 C C . SER A 1 71 ? 13.436 8.608 9.496 1.00 0.56 39 SER A C 14
ATOM 22124 O O . SER A 1 71 ? 14.003 9.673 9.238 1.00 0.56 39 SER A O 14
ATOM 22132 N N . ASP A 1 72 ? 14.038 7.422 9.389 1.00 0.61 40 ASP A N 14
ATOM 22133 C CA . ASP A 1 72 ? 15.463 7.303 9.082 1.00 0.66 40 ASP A CA 14
ATOM 22134 C C . ASP A 1 72 ? 15.760 7.780 7.666 1.00 0.62 40 ASP A C 14
ATOM 22135 O O . ASP A 1 72 ? 16.800 8.387 7.408 1.00 0.72 40 ASP A O 14
ATOM 22144 N N . LEU A 1 73 ? 14.839 7.504 6.755 1.00 0.58 41 LEU A N 14
ATOM 22145 C CA . LEU A 1 73 ? 15.046 7.799 5.341 1.00 0.64 41 LEU A CA 14
ATOM 22146 C C . LEU A 1 73 ? 14.903 9.289 5.048 1.00 0.61 41 LEU A C 14
ATOM 22147 O O . LEU A 1 73 ? 15.426 9.783 4.051 1.00 0.75 41 LEU A O 14
ATOM 22163 N N . GLY A 1 74 ? 14.217 10.003 5.928 1.00 0.52 42 GLY A N 14
ATOM 22164 C CA . GLY A 1 74 ? 14.038 11.429 5.736 1.00 0.56 42 GLY A CA 14
ATOM 22165 C C . GLY A 1 74 ? 12.613 11.794 5.366 1.00 0.47 42 GLY A C 14
ATOM 22166 O O . GLY A 1 74 ? 12.379 12.748 4.627 1.00 0.51 42 GLY A O 14
ATOM 22170 N N . LEU A 1 75 ? 11.659 11.030 5.871 1.00 0.45 43 LEU A N 14
ATOM 22171 C CA . LEU A 1 75 ? 10.252 11.316 5.636 1.00 0.40 43 LEU A CA 14
ATOM 22172 C C . LEU A 1 75 ? 9.578 11.704 6.949 1.00 0.41 43 LEU A C 14
ATOM 22173 O O . LEU A 1 75 ? 9.634 10.956 7.928 1.00 0.53 43 LEU A O 14
ATOM 22189 N N . SER A 1 76 ? 8.967 12.878 6.981 1.00 0.45 44 SER A N 14
ATOM 22190 C CA . SER A 1 76 ? 8.216 13.303 8.151 1.00 0.54 44 SER A CA 14
ATOM 22191 C C . SER A 1 76 ? 6.723 13.071 7.922 1.00 0.50 44 SER A C 14
ATOM 22192 O O . SER A 1 76 ? 6.339 12.469 6.917 1.00 0.42 44 SER A O 14
ATOM 22200 N N . SER A 1 77 ? 5.886 13.546 8.835 1.00 0.62 45 SER A N 14
ATOM 22201 C CA . SER A 1 77 ? 4.447 13.353 8.725 1.00 0.65 45 SER A CA 14
ATOM 22202 C C . SER A 1 77 ? 3.916 14.001 7.444 1.00 0.52 45 SER A C 14
ATOM 22203 O O . SER A 1 77 ? 3.077 13.428 6.745 1.00 0.51 45 SER A O 14
ATOM 22211 N N . LEU A 1 78 ? 4.429 15.187 7.128 1.00 0.52 46 LEU A N 14
ATOM 22212 C CA . LEU A 1 78 ? 4.023 15.899 5.920 1.00 0.50 46 LEU A CA 14
ATOM 22213 C C . LEU A 1 78 ? 4.483 15.149 4.676 1.00 0.44 46 LEU A C 14
ATOM 22214 O O . LEU A 1 78 ? 3.757 15.068 3.682 1.00 0.48 46 LEU A O 14
ATOM 22230 N N . ASP A 1 79 ? 5.686 14.586 4.741 1.00 0.42 47 ASP A N 14
ATOM 22231 C CA . ASP A 1 79 ? 6.214 13.794 3.636 1.00 0.41 47 ASP A CA 14
ATOM 22232 C C . ASP A 1 79 ? 5.353 12.560 3.427 1.00 0.36 47 ASP A C 14
ATOM 22233 O O . ASP A 1 79 ? 5.007 12.214 2.300 1.00 0.38 47 ASP A O 14
ATOM 22242 N N . LEU A 1 80 ? 5.005 11.903 4.529 1.00 0.39 48 LEU A N 14
ATOM 22243 C CA . LEU A 1 80 ? 4.132 10.737 4.489 1.00 0.46 48 LEU A CA 14
ATOM 22244 C C . LEU A 1 80 ? 2.769 11.101 3.923 1.00 0.47 48 LEU A C 14
ATOM 22245 O O . LEU A 1 80 ? 2.193 10.343 3.145 1.00 0.51 48 LEU A O 14
ATOM 22261 N N . ALA A 1 81 ? 2.262 12.264 4.312 1.00 0.47 49 ALA A N 14
ATOM 22262 C CA . ALA A 1 81 ? 0.988 12.750 3.801 1.00 0.55 49 ALA A CA 14
ATOM 22263 C C . ALA A 1 81 ? 1.035 12.858 2.283 1.00 0.50 49 ALA A C 14
ATOM 22264 O O . ALA A 1 81 ? 0.136 12.383 1.592 1.00 0.55 49 ALA A O 14
ATOM 22271 N N . THR A 1 82 ? 2.102 13.456 1.769 1.00 0.45 50 THR A N 14
ATOM 22272 C CA . THR A 1 82 ? 2.288 13.578 0.331 1.00 0.45 50 THR A CA 14
ATOM 22273 C C . THR A 1 82 ? 2.498 12.200 -0.303 1.00 0.39 50 THR A C 14
ATOM 22274 O O . THR A 1 82 ? 1.921 11.889 -1.346 1.00 0.40 50 THR A O 14
ATOM 22285 N N . LEU A 1 83 ? 3.304 11.372 0.355 1.00 0.35 51 LEU A N 14
ATOM 22286 C CA . LEU A 1 83 ? 3.611 10.028 -0.123 1.00 0.34 51 LEU A CA 14
ATOM 22287 C C . LEU A 1 83 ? 2.343 9.196 -0.288 1.00 0.35 51 LEU A C 14
ATOM 22288 O O . LEU A 1 83 ? 2.106 8.614 -1.348 1.00 0.40 51 LEU A O 14
ATOM 22304 N N . ILE A 1 84 ? 1.529 9.151 0.757 1.00 0.37 52 ILE A N 14
ATOM 22305 C CA . ILE A 1 84 ? 0.301 8.371 0.731 1.00 0.44 52 ILE A CA 14
ATOM 22306 C C . ILE A 1 84 ? -0.683 8.943 -0.287 1.00 0.41 52 ILE A C 14
ATOM 22307 O O . ILE A 1 84 ? -1.378 8.198 -0.970 1.00 0.43 52 ILE A O 14
ATOM 22323 N N . SER A 1 85 ? -0.715 10.266 -0.410 1.00 0.44 53 SER A N 14
ATOM 22324 C CA . SER A 1 85 ? -1.560 10.917 -1.406 1.00 0.50 53 SER A CA 14
ATOM 22325 C C . SER A 1 85 ? -1.142 10.500 -2.817 1.00 0.48 53 SER A C 14
ATOM 22326 O O . SER A 1 85 ? -1.985 10.258 -3.684 1.00 0.53 53 SER A O 14
ATOM 22334 N N . ASN A 1 86 ? 0.164 10.395 -3.035 1.00 0.47 54 ASN A N 14
ATOM 22335 C CA . ASN A 1 86 ? 0.693 9.942 -4.317 1.00 0.54 54 ASN A CA 14
ATOM 22336 C C . ASN A 1 86 ? 0.307 8.491 -4.571 1.00 0.47 54 ASN A C 14
ATOM 22337 O O . ASN A 1 86 ? -0.055 8.118 -5.685 1.00 0.57 54 ASN A O 14
ATOM 22348 N N . LEU A 1 87 ? 0.386 7.681 -3.525 1.00 0.40 55 LEU A N 14
ATOM 22349 C CA . LEU A 1 87 ? 0.068 6.262 -3.619 1.00 0.41 55 LEU A CA 14
ATOM 22350 C C . LEU A 1 87 ? -1.435 6.065 -3.828 1.00 0.40 55 LEU A C 14
ATOM 22351 O O . LEU A 1 87 ? -1.864 5.145 -4.532 1.00 0.42 55 LEU A O 14
ATOM 22367 N N . GLU A 1 88 ? -2.225 6.943 -3.219 1.00 0.43 56 GLU A N 14
ATOM 22368 C CA . GLU A 1 88 ? -3.668 6.963 -3.428 1.00 0.50 56 GLU A CA 14
ATOM 22369 C C . GLU A 1 88 ? -3.980 7.134 -4.908 1.00 0.48 56 GLU A C 14
ATOM 22370 O O . GLU A 1 88 ? -4.783 6.397 -5.475 1.00 0.54 56 GLU A O 14
ATOM 22382 N N . ALA A 1 89 ? -3.309 8.098 -5.529 1.00 0.47 57 ALA A N 14
ATOM 22383 C CA . ALA A 1 89 ? -3.514 8.406 -6.939 1.00 0.54 57 ALA A CA 14
ATOM 22384 C C . ALA A 1 89 ? -3.067 7.253 -7.838 1.00 0.50 57 ALA A C 14
ATOM 22385 O O . ALA A 1 89 ? -3.342 7.248 -9.039 1.00 0.65 57 ALA A O 14
ATOM 22392 N N . VAL A 1 90 ? -2.377 6.281 -7.255 1.00 0.39 58 VAL A N 14
ATOM 22393 C CA . VAL A 1 90 ? -1.944 5.106 -7.992 1.00 0.44 58 VAL A CA 14
ATOM 22394 C C . VAL A 1 90 ? -3.085 4.105 -8.126 1.00 0.48 58 VAL A C 14
ATOM 22395 O O . VAL A 1 90 ? -3.453 3.715 -9.234 1.00 0.58 58 VAL A O 14
ATOM 22408 N N . TYR A 1 91 ? -3.652 3.705 -6.994 1.00 0.48 59 TYR A N 14
ATOM 22409 C CA . TYR A 1 91 ? -4.669 2.657 -6.991 1.00 0.57 59 TYR A CA 14
ATOM 22410 C C . TYR A 1 91 ? -6.079 3.230 -7.079 1.00 0.67 59 TYR A C 14
ATOM 22411 O O . TYR A 1 91 ? -6.997 2.568 -7.563 1.00 0.74 59 TYR A O 14
ATOM 22429 N N . GLY A 1 92 ? -6.248 4.456 -6.606 1.00 0.79 60 GLY A N 14
ATOM 22430 C CA . GLY A 1 92 ? -7.568 5.053 -6.543 1.00 0.93 60 GLY A CA 14
ATOM 22431 C C . GLY A 1 92 ? -8.297 4.655 -5.276 1.00 1.01 60 GLY A C 14
ATOM 22432 O O . GLY A 1 92 ? -9.503 4.862 -5.147 1.00 1.23 60 GLY A O 14
ATOM 22436 N N . THR A 1 93 ? -7.550 4.087 -4.339 1.00 1.00 61 THR A N 14
ATOM 22437 C CA . THR A 1 93 ? -8.108 3.598 -3.090 1.00 1.17 61 THR A CA 14
ATOM 22438 C C . THR A 1 93 ? -8.096 4.683 -2.014 1.00 1.44 61 THR A C 14
ATOM 22439 O O . THR A 1 93 ? -7.721 5.828 -2.275 1.00 1.78 61 THR A O 14
ATOM 22450 N N . ASP A 1 94 ? -8.523 4.324 -0.810 1.00 1.59 62 ASP A N 14
ATOM 22451 C CA . ASP A 1 94 ? -8.614 5.276 0.289 1.00 1.95 62 ASP A CA 14
ATOM 22452 C C . ASP A 1 94 ? -7.331 5.291 1.120 1.00 1.51 62 ASP A C 14
ATOM 22453 O O . ASP A 1 94 ? -6.773 4.242 1.448 1.00 1.59 62 ASP A O 14
ATOM 22462 N N . PRO A 1 95 ? -6.838 6.498 1.453 1.00 2.12 63 PRO A N 14
ATOM 22463 C CA . PRO A 1 95 ? -5.598 6.683 2.210 1.00 2.53 63 PRO A CA 14
ATOM 22464 C C . PRO A 1 95 ? -5.789 6.513 3.717 1.00 2.06 63 PRO A C 14
ATOM 22465 O O . PRO A 1 95 ? -6.887 6.698 4.243 1.00 2.15 63 PRO A O 14
ATOM 22476 N N . PHE A 1 96 ? -4.701 6.189 4.410 1.00 2.11 64 PHE A N 14
ATOM 22477 C CA . PHE A 1 96 ? -4.747 5.927 5.847 1.00 1.93 64 PHE A CA 14
ATOM 22478 C C . PHE A 1 96 ? -4.555 7.197 6.659 1.00 2.37 64 PHE A C 14
ATOM 22479 O O . PHE A 1 96 ? -4.471 7.149 7.885 1.00 2.33 64 PHE A O 14
ATOM 22496 N N . ALA A 1 97 ? -4.497 8.329 5.972 1.00 3.08 65 ALA A N 14
ATOM 22497 C CA . ALA A 1 97 ? -4.293 9.610 6.632 1.00 3.86 65 ALA A CA 14
ATOM 22498 C C . ALA A 1 97 ? -5.485 9.964 7.510 1.00 3.69 65 ALA A C 14
ATOM 22499 O O . ALA A 1 97 ? -5.327 10.429 8.639 1.00 3.90 65 ALA A O 14
ATOM 22506 N N . ASP A 1 98 ? -6.678 9.736 6.984 1.00 3.58 66 ASP A N 14
ATOM 22507 C CA . ASP A 1 98 ? -7.905 10.024 7.712 1.00 3.92 66 ASP A CA 14
ATOM 22508 C C . ASP A 1 98 ? -8.610 8.736 8.110 1.00 3.25 66 ASP A C 14
ATOM 22509 O O . ASP A 1 98 ? -9.425 8.721 9.033 1.00 3.56 66 ASP A O 14
ATOM 22518 N N . ALA A 1 99 ? -8.295 7.661 7.398 1.00 2.57 67 ALA A N 14
ATOM 22519 C CA . ALA A 1 99 ? -8.933 6.369 7.630 1.00 2.48 67 ALA A CA 14
ATOM 22520 C C . ALA A 1 99 ? -8.612 5.818 9.014 1.00 2.09 67 ALA A C 14
ATOM 22521 O O . ALA A 1 99 ? -9.484 5.753 9.878 1.00 2.63 67 ALA A O 14
ATOM 22528 N N . VAL A 1 100 ? -7.364 5.421 9.227 1.00 1.75 68 VAL A N 14
ATOM 22529 C CA . VAL A 1 100 ? -6.978 4.821 10.495 1.00 2.06 68 VAL A CA 14
ATOM 22530 C C . VAL A 1 100 ? -6.069 5.751 11.289 1.00 1.84 68 VAL A C 14
ATOM 22531 O O . VAL A 1 100 ? -6.490 6.347 12.280 1.00 2.23 68 VAL A O 14
ATOM 22544 N N . ALA A 1 101 ? -4.832 5.885 10.828 1.00 1.56 69 ALA A N 14
ATOM 22545 C CA . ALA A 1 101 ? -3.840 6.712 11.488 1.00 1.54 69 ALA A CA 14
ATOM 22546 C C . ALA A 1 101 ? -2.573 6.775 10.650 1.00 1.33 69 ALA A C 14
ATOM 22547 O O . ALA A 1 101 ? -1.979 5.743 10.339 1.00 1.29 69 ALA A O 14
ATOM 22554 N N . ILE A 1 102 ? -2.155 7.977 10.284 1.00 1.30 70 ILE A N 14
ATOM 22555 C CA . ILE A 1 102 ? -0.923 8.141 9.526 1.00 1.16 70 ILE A CA 14
ATOM 22556 C C . ILE A 1 102 ? 0.276 8.051 10.466 1.00 1.01 70 ILE A C 14
ATOM 22557 O O . ILE A 1 102 ? 1.410 7.811 10.046 1.00 0.94 70 ILE A O 14
ATOM 22573 N N . THR A 1 103 ? -0.000 8.208 11.751 1.00 1.06 71 THR A N 14
ATOM 22574 C CA . THR A 1 103 ? 1.007 8.067 12.786 1.00 1.05 71 THR A CA 14
ATOM 22575 C C . THR A 1 103 ? 1.337 6.597 13.026 1.00 0.90 71 THR A C 14
ATOM 22576 O O . THR A 1 103 ? 2.337 6.263 13.662 1.00 0.89 71 THR A O 14
ATOM 22587 N N . SER A 1 104 ? 0.490 5.721 12.499 1.00 0.90 72 SER A N 14
ATOM 22588 C CA . SER A 1 104 ? 0.666 4.288 12.658 1.00 0.92 72 SER A CA 14
ATOM 22589 C C . SER A 1 104 ? 1.604 3.748 11.579 1.00 0.73 72 SER A C 14
ATOM 22590 O O . SER A 1 104 ? 2.038 2.596 11.630 1.00 0.76 72 SER A O 14
ATOM 22598 N N . ILE A 1 105 ? 1.920 4.589 10.603 1.00 0.62 73 ILE A N 14
ATOM 22599 C CA . ILE A 1 105 ? 2.837 4.209 9.541 1.00 0.52 73 ILE A CA 14
ATOM 22600 C C . ILE A 1 105 ? 4.274 4.413 10.007 1.00 0.51 73 ILE A C 14
ATOM 22601 O O . ILE A 1 105 ? 4.847 5.491 9.848 1.00 0.60 73 ILE A O 14
ATOM 22617 N N . VAL A 1 106 ? 4.837 3.378 10.610 1.00 0.49 74 VAL A N 14
ATOM 22618 C CA . VAL A 1 106 ? 6.184 3.446 11.157 1.00 0.57 74 VAL A CA 14
ATOM 22619 C C . VAL A 1 106 ? 7.216 3.077 10.099 1.00 0.45 74 VAL A C 14
ATOM 22620 O O . VAL A 1 106 ? 8.095 3.876 9.760 1.00 0.52 74 VAL A O 14
ATOM 22633 N N . THR A 1 107 ? 7.101 1.869 9.579 1.00 0.36 75 THR A N 14
ATOM 22634 C CA . THR A 1 107 ? 8.049 1.368 8.605 1.00 0.34 75 THR A CA 14
ATOM 22635 C C . THR A 1 107 ? 7.406 1.241 7.234 1.00 0.31 75 THR A C 14
ATOM 22636 O O . THR A 1 107 ? 6.187 1.378 7.104 1.00 0.33 75 THR A O 14
ATOM 22647 N N . VAL A 1 108 ? 8.219 0.987 6.218 1.00 0.29 76 VAL A N 14
ATOM 22648 C CA . VAL A 1 108 ? 7.707 0.767 4.872 1.00 0.28 76 VAL A CA 14
ATOM 22649 C C . VAL A 1 108 ? 6.727 -0.403 4.880 1.00 0.27 76 VAL A C 14
ATOM 22650 O O . VAL A 1 108 ? 5.693 -0.371 4.210 1.00 0.30 76 VAL A O 14
ATOM 22663 N N . ALA A 1 109 ? 7.058 -1.416 5.677 1.00 0.28 77 ALA A N 14
ATOM 22664 C CA . ALA A 1 109 ? 6.220 -2.598 5.843 1.00 0.31 77 ALA A CA 14
ATOM 22665 C C . ALA A 1 109 ? 4.783 -2.227 6.181 1.00 0.31 77 ALA A C 14
ATOM 22666 O O . ALA A 1 109 ? 3.845 -2.766 5.597 1.00 0.35 77 ALA A O 14
ATOM 22673 N N . ASP A 1 110 ? 4.625 -1.291 7.108 1.00 0.32 78 ASP A N 14
ATOM 22674 C CA . ASP A 1 110 ? 3.304 -0.887 7.577 1.00 0.37 78 ASP A CA 14
ATOM 22675 C C . ASP A 1 110 ? 2.461 -0.342 6.435 1.00 0.36 78 ASP A C 14
ATOM 22676 O O . ASP A 1 110 ? 1.292 -0.696 6.296 1.00 0.42 78 ASP A O 14
ATOM 22685 N N . LEU A 1 111 ? 3.066 0.505 5.611 1.00 0.32 79 LEU A N 14
ATOM 22686 C CA . LEU A 1 111 ? 2.356 1.133 4.504 1.00 0.34 79 LEU A CA 14
ATOM 22687 C C . LEU A 1 111 ? 2.166 0.153 3.349 1.00 0.31 79 LEU A C 14
ATOM 22688 O O . LEU A 1 111 ? 1.081 0.066 2.767 1.00 0.34 79 LEU A O 14
ATOM 22704 N N . ALA A 1 112 ? 3.221 -0.591 3.031 1.00 0.29 80 ALA A N 14
ATOM 22705 C CA . ALA A 1 112 ? 3.195 -1.532 1.918 1.00 0.33 80 ALA A CA 14
ATOM 22706 C C . ALA A 1 112 ? 2.156 -2.623 2.146 1.00 0.30 80 ALA A C 14
ATOM 22707 O O . ALA A 1 112 ? 1.345 -2.906 1.266 1.00 0.34 80 ALA A O 14
ATOM 22714 N N . ARG A 1 113 ? 2.169 -3.218 3.335 1.00 0.30 81 ARG A N 14
ATOM 22715 C CA . ARG A 1 113 ? 1.205 -4.258 3.674 1.00 0.35 81 ARG A CA 14
ATOM 22716 C C . ARG A 1 113 ? -0.203 -3.685 3.699 1.00 0.34 81 ARG A C 14
ATOM 22717 O O . ARG A 1 113 ? -1.151 -4.330 3.258 1.00 0.39 81 ARG A O 14
ATOM 22738 N N . ALA A 1 114 ? -0.321 -2.463 4.201 1.00 0.37 82 ALA A N 14
ATOM 22739 C CA . ALA A 1 114 ? -1.607 -1.791 4.289 1.00 0.45 82 ALA A CA 14
ATOM 22740 C C . ALA A 1 114 ? -2.267 -1.693 2.917 1.00 0.49 82 ALA A C 14
ATOM 22741 O O . ALA A 1 114 ? -3.395 -2.146 2.731 1.00 0.59 82 ALA A O 14
ATOM 22748 N N . TYR A 1 115 ? -1.547 -1.138 1.948 1.00 0.49 83 TYR A N 14
ATOM 22749 C CA . TYR A 1 115 ? -2.083 -0.973 0.601 1.00 0.60 83 TYR A CA 14
ATOM 22750 C C . TYR A 1 115 ? -2.141 -2.299 -0.152 1.00 0.62 83 TYR A C 14
ATOM 22751 O O . TYR A 1 115 ? -2.742 -2.384 -1.225 1.00 0.77 83 TYR A O 14
ATOM 22769 N N . ALA A 1 116 ? -1.520 -3.330 0.405 1.00 0.51 84 ALA A N 14
ATOM 22770 C CA . ALA A 1 116 ? -1.612 -4.669 -0.160 1.00 0.55 84 ALA A CA 14
ATOM 22771 C C . ALA A 1 116 ? -2.882 -5.358 0.323 1.00 0.61 84 ALA A C 14
ATOM 22772 O O . ALA A 1 116 ? -3.396 -6.274 -0.322 1.00 0.72 84 ALA A O 14
ATOM 22779 N N . GLN A 1 117 ? -3.389 -4.901 1.463 1.00 0.65 85 GLN A N 14
ATOM 22780 C CA . GLN A 1 117 ? -4.613 -5.444 2.036 1.00 0.79 85 GLN A CA 14
ATOM 22781 C C . GLN A 1 117 ? -5.819 -4.596 1.640 1.00 0.96 85 GLN A C 14
ATOM 22782 O O . GLN A 1 117 ? -6.955 -4.921 1.975 1.00 1.19 85 GLN A O 14
ATOM 22796 N N . GLN A 1 118 ? -5.569 -3.501 0.938 1.00 1.06 86 GLN A N 14
ATOM 22797 C CA . GLN A 1 118 ? -6.646 -2.640 0.466 1.00 1.32 86 GLN A CA 14
ATOM 22798 C C . GLN A 1 118 ? -7.104 -3.077 -0.918 1.00 1.60 86 GLN A C 14
ATOM 22799 O O . GLN A 1 118 ? -6.295 -3.512 -1.741 1.00 1.83 86 GLN A O 14
ATOM 22813 N N . GLY A 1 119 ? -8.404 -2.985 -1.162 1.00 1.82 87 GLY A N 14
ATOM 22814 C CA . GLY A 1 119 ? -8.948 -3.342 -2.457 1.00 2.21 87 GLY A CA 14
ATOM 22815 C C . GLY A 1 119 ? -9.111 -4.839 -2.631 1.00 2.47 87 GLY A C 14
ATOM 22816 O O . GLY A 1 119 ? -9.492 -5.309 -3.705 1.00 2.96 87 GLY A O 14
ATOM 22820 N N . VAL A 1 120 ? -8.841 -5.593 -1.574 1.00 2.43 88 VAL A N 14
ATOM 22821 C CA . VAL A 1 120 ? -8.924 -7.045 -1.638 1.00 2.94 88 VAL A CA 14
ATOM 22822 C C . VAL A 1 120 ? -10.356 -7.509 -1.402 1.00 3.34 88 VAL A C 14
ATOM 22823 O O . VAL A 1 120 ? -11.115 -6.861 -0.675 1.00 3.41 88 VAL A O 14
ATOM 22836 N N . PRO A 1 121 ? -10.754 -8.622 -2.039 1.00 3.89 89 PRO A N 14
ATOM 22837 C CA . PRO A 1 121 ? -12.074 -9.220 -1.832 1.00 4.51 89 PRO A CA 14
ATOM 22838 C C . PRO A 1 121 ? -12.225 -9.764 -0.418 1.00 4.91 89 PRO A C 14
ATOM 22839 O O . PRO A 1 121 ? -11.438 -10.608 0.021 1.00 5.20 89 PRO A O 14
ATOM 22850 N N . GLY A 1 122 ? -13.227 -9.266 0.295 1.00 5.15 90 GLY A N 14
ATOM 22851 C CA . GLY A 1 122 ? -13.474 -9.718 1.649 1.00 5.78 90 GLY A CA 14
ATOM 22852 C C . GLY A 1 122 ? -13.924 -11.165 1.702 1.00 6.35 90 GLY A C 14
ATOM 22853 O O . GLY A 1 122 ? -14.193 -11.767 0.661 1.00 6.50 90 GLY A O 14
ATOM 22857 N N . PRO A 1 123 ? -14.010 -11.752 2.908 1.00 6.96 91 PRO A N 14
ATOM 22858 C CA . PRO A 1 123 ? -14.431 -13.147 3.088 1.00 7.73 91 PRO A CA 14
ATOM 22859 C C . PRO A 1 123 ? -15.761 -13.439 2.404 1.00 7.82 91 PRO A C 14
ATOM 22860 O O . PRO A 1 123 ? -16.742 -12.715 2.592 1.00 7.67 91 PRO A O 14
ATOM 22871 N N . SER A 1 124 ? -15.780 -14.494 1.607 1.00 8.30 92 SER A N 14
ATOM 22872 C CA . SER A 1 124 ? -16.953 -14.858 0.829 1.00 8.68 92 SER A CA 14
ATOM 22873 C C . SER A 1 124 ? -18.076 -15.371 1.726 1.00 9.34 92 SER A C 14
ATOM 22874 O O . SER A 1 124 ? -17.884 -16.313 2.497 1.00 9.92 92 SER A O 14
ATOM 22882 N N . PRO A 1 125 ? -19.262 -14.751 1.641 1.00 9.44 93 PRO A N 14
ATOM 22883 C CA . PRO A 1 125 ? -20.426 -15.163 2.424 1.00 10.20 93 PRO A CA 14
ATOM 22884 C C . PRO A 1 125 ? -21.117 -16.385 1.825 1.00 10.96 93 PRO A C 14
ATOM 22885 O O . PRO A 1 125 ? -21.870 -17.083 2.503 1.00 11.69 93 PRO A O 14
ATOM 22896 N N . ASP A 1 126 ? -20.843 -16.640 0.552 1.00 10.89 94 ASP A N 14
ATOM 22897 C CA . ASP A 1 126 ? -21.455 -17.753 -0.159 1.00 11.70 94 ASP A CA 14
ATOM 22898 C C . ASP A 1 126 ? -20.839 -19.078 0.283 1.00 11.90 94 ASP A C 14
ATOM 22899 O O . ASP A 1 126 ? -19.625 -19.177 0.472 1.00 11.65 94 ASP A O 14
ATOM 22908 N N . PRO A 1 127 ? -21.677 -20.116 0.473 1.00 12.53 95 PRO A N 14
ATOM 22909 C CA . PRO A 1 127 ? -21.220 -21.452 0.888 1.00 12.95 95 PRO A CA 14
ATOM 22910 C C . PRO A 1 127 ? -20.365 -22.132 -0.177 1.00 13.54 95 PRO A C 14
ATOM 22911 O O . PRO A 1 127 ? -19.775 -23.183 0.065 1.00 13.87 95 PRO A O 14
ATOM 22922 N N . LEU A 1 128 ? -20.298 -21.523 -1.355 1.00 13.80 96 LEU A N 14
ATOM 22923 C CA . LEU A 1 128 ? -19.502 -22.060 -2.448 1.00 14.53 96 LEU A CA 14
ATOM 22924 C C . LEU A 1 128 ? -18.022 -21.991 -2.091 1.00 14.23 96 LEU A C 14
ATOM 22925 O O . LEU A 1 128 ? -17.237 -22.859 -2.474 1.00 14.80 96 LEU A O 14
ATOM 22941 N N . ASP A 1 129 ? -17.652 -20.954 -1.346 1.00 13.43 97 ASP A N 14
ATOM 22942 C CA . ASP A 1 129 ? -16.284 -20.813 -0.858 1.00 13.21 97 ASP A CA 14
ATOM 22943 C C . ASP A 1 129 ? -15.938 -21.953 0.091 1.00 13.07 97 ASP A C 14
ATOM 22944 O O . ASP A 1 129 ? -14.893 -22.590 -0.043 1.00 13.44 97 ASP A O 14
ATOM 22953 N N . ALA A 1 130 ? -16.829 -22.212 1.043 1.00 12.70 98 ALA A N 14
ATOM 22954 C CA . ALA A 1 130 ? -16.654 -23.318 1.975 1.00 12.73 98 ALA A CA 14
ATOM 22955 C C . ALA A 1 130 ? -16.607 -24.646 1.228 1.00 13.69 98 ALA A C 14
ATOM 22956 O O . ALA A 1 130 ? -15.831 -25.538 1.572 1.00 14.00 98 ALA A O 14
ATOM 22963 N N . GLN A 1 131 ? -17.433 -24.757 0.197 1.00 14.27 99 GLN A N 14
ATOM 22964 C CA . GLN A 1 131 ? -17.456 -25.940 -0.653 1.00 15.26 99 GLN A CA 14
ATOM 22965 C C . GLN A 1 131 ? -16.088 -26.163 -1.290 1.00 15.81 99 GLN A C 14
ATOM 22966 O O . GLN A 1 131 ? -15.557 -27.270 -1.262 1.00 16.48 99 GLN A O 14
ATOM 22980 N N . LEU A 1 132 ? -15.518 -25.097 -1.847 1.00 15.62 100 LEU A N 14
ATOM 22981 C CA . LEU A 1 132 ? -14.215 -25.170 -2.499 1.00 16.22 100 LEU A CA 14
ATOM 22982 C C . LEU A 1 132 ? -13.137 -25.598 -1.509 1.00 16.11 100 LEU A C 14
ATOM 22983 O O . LEU A 1 132 ? -12.232 -26.357 -1.853 1.00 16.32 100 LEU A O 14
ATOM 22999 N N . ARG A 1 133 ? -13.248 -25.118 -0.277 1.00 15.92 101 ARG A N 14
ATOM 23000 C CA . ARG A 1 133 ? -12.300 -25.474 0.773 1.00 15.95 101 ARG A CA 14
ATOM 23001 C C . ARG A 1 133 ? -12.343 -26.972 1.057 1.00 16.67 101 ARG A C 14
ATOM 23002 O O . ARG A 1 133 ? -11.308 -27.602 1.261 1.00 16.96 101 ARG A O 14
ATOM 23023 N N . ASP A 1 134 ? -13.544 -27.540 1.054 1.00 17.07 102 ASP A N 14
ATOM 23024 C CA . ASP A 1 134 ? -13.712 -28.977 1.266 1.00 17.84 102 ASP A CA 14
ATOM 23025 C C . ASP A 1 134 ? -13.205 -29.763 0.065 1.00 18.30 102 ASP A C 14
ATOM 23026 O O . ASP A 1 134 ? -12.810 -30.922 0.189 1.00 18.98 102 ASP A O 14
ATOM 23035 N N . LEU A 1 135 ? -13.201 -29.120 -1.096 1.00 18.02 103 LEU A N 14
ATOM 23036 C CA . LEU A 1 135 ? -12.728 -29.749 -2.322 1.00 18.52 103 LEU A CA 14
ATOM 23037 C C . LEU A 1 135 ? -11.205 -29.753 -2.376 1.00 18.60 103 LEU A C 14
ATOM 23038 O O . LEU A 1 135 ? -10.607 -30.331 -3.286 1.00 18.46 103 LEU A O 14
ATOM 23054 N N . ARG A 1 136 ? -10.584 -29.091 -1.411 1.00 18.97 104 ARG A N 14
ATOM 23055 C CA . ARG A 1 136 ? -9.136 -29.080 -1.307 1.00 19.25 104 ARG A CA 14
ATOM 23056 C C . ARG A 1 136 ? -8.655 -30.358 -0.639 1.00 20.06 104 ARG A C 14
ATOM 23057 O O . ARG A 1 136 ? -8.809 -30.535 0.570 1.00 20.50 104 ARG A O 14
ATOM 23078 N N . GLN A 1 137 ? -8.093 -31.254 -1.435 1.00 20.36 105 GLN A N 14
ATOM 23079 C CA . GLN A 1 137 ? -7.580 -32.514 -0.919 1.00 21.23 105 GLN A CA 14
ATOM 23080 C C . GLN A 1 137 ? -6.138 -32.346 -0.468 1.00 21.37 105 GLN A C 14
ATOM 23081 O O . GLN A 1 137 ? -5.594 -33.191 0.243 1.00 21.50 105 GLN A O 14
ATOM 23095 N N . LEU A 1 138 ? -5.523 -31.249 -0.885 1.00 21.46 106 LEU A N 14
ATOM 23096 C CA . LEU A 1 138 ? -4.154 -30.949 -0.505 1.00 21.72 106 LEU A CA 14
ATOM 23097 C C . LEU A 1 138 ? -4.139 -29.986 0.671 1.00 22.33 106 LEU A C 14
ATOM 23098 O O . LEU A 1 138 ? -3.914 -28.778 0.454 1.00 22.57 106 LEU A O 14
ATOM 23115 N N . GLY A 1 28 ? 5.599 -24.331 -7.701 1.00 5.43 -4 GLY A N 15
ATOM 23116 C CA . GLY A 1 28 ? 4.292 -23.654 -7.872 1.00 4.83 -4 GLY A CA 15
ATOM 23117 C C . GLY A 1 28 ? 4.207 -22.369 -7.076 1.00 4.18 -4 GLY A C 15
ATOM 23118 O O . GLY A 1 28 ? 5.196 -21.932 -6.482 1.00 4.27 -4 GLY A O 15
ATOM 23122 N N . ILE A 1 29 ? 3.034 -21.761 -7.066 1.00 3.81 -3 ILE A N 15
ATOM 23123 C CA . ILE A 1 29 ? 2.814 -20.533 -6.323 1.00 3.35 -3 ILE A CA 15
ATOM 23124 C C . ILE A 1 29 ? 2.265 -20.857 -4.939 1.00 2.96 -3 ILE A C 15
ATOM 23125 O O . ILE A 1 29 ? 1.052 -20.956 -4.742 1.00 3.17 -3 ILE A O 15
ATOM 23141 N N . ASP A 1 30 ? 3.170 -21.045 -3.993 1.00 2.59 -2 ASP A N 15
ATOM 23142 C CA . ASP A 1 30 ? 2.808 -21.416 -2.634 1.00 2.41 -2 ASP A CA 15
ATOM 23143 C C . ASP A 1 30 ? 2.277 -20.209 -1.862 1.00 2.20 -2 ASP A C 15
ATOM 23144 O O . ASP A 1 30 ? 2.581 -19.070 -2.211 1.00 2.05 -2 ASP A O 15
ATOM 23153 N N . PRO A 1 31 ? 1.459 -20.435 -0.817 1.00 2.29 -1 PRO A N 15
ATOM 23154 C CA . PRO A 1 31 ? 0.814 -19.356 -0.055 1.00 2.22 -1 PRO A CA 15
ATOM 23155 C C . PRO A 1 31 ? 1.789 -18.268 0.401 1.00 2.13 -1 PRO A C 15
ATOM 23156 O O . PRO A 1 31 ? 1.608 -17.093 0.077 1.00 2.08 -1 PRO A O 15
ATOM 23167 N N . PHE A 1 32 ? 2.833 -18.664 1.125 1.00 2.17 0 PHE A N 15
ATOM 23168 C CA . PHE A 1 32 ? 3.781 -17.704 1.688 1.00 2.18 0 PHE A CA 15
ATOM 23169 C C . PHE A 1 32 ? 4.505 -16.926 0.593 1.00 1.96 0 PHE A C 15
ATOM 23170 O O . PHE A 1 32 ? 4.679 -15.711 0.696 1.00 1.91 0 PHE A O 15
ATOM 23187 N N . THR A 1 33 ? 4.914 -17.619 -0.462 1.00 1.91 1 THR A N 15
ATOM 23188 C CA . THR A 1 33 ? 5.626 -16.972 -1.551 1.00 1.79 1 THR A CA 15
ATOM 23189 C C . THR A 1 33 ? 4.693 -16.049 -2.330 1.00 1.62 1 THR A C 15
ATOM 23190 O O . THR A 1 33 ? 5.128 -15.052 -2.900 1.00 1.47 1 THR A O 15
ATOM 23201 N N . LEU A 1 34 ? 3.407 -16.380 -2.334 1.00 1.68 2 LEU A N 15
ATOM 23202 C CA . LEU A 1 34 ? 2.392 -15.524 -2.936 1.00 1.59 2 LEU A CA 15
ATOM 23203 C C . LEU A 1 34 ? 2.217 -14.256 -2.103 1.00 1.41 2 LEU A C 15
ATOM 23204 O O . LEU A 1 34 ? 2.082 -13.156 -2.643 1.00 1.32 2 LEU A O 15
ATOM 23220 N N . ASN A 1 35 ? 2.237 -14.419 -0.784 1.00 1.39 3 ASN A N 15
ATOM 23221 C CA . ASN A 1 35 ? 2.173 -13.285 0.132 1.00 1.27 3 ASN A CA 15
ATOM 23222 C C . ASN A 1 35 ? 3.378 -12.381 -0.077 1.00 1.13 3 ASN A C 15
ATOM 23223 O O . ASN A 1 35 ? 3.256 -11.156 -0.122 1.00 1.04 3 ASN A O 15
ATOM 23234 N N . HIS A 1 36 ? 4.544 -12.999 -0.213 1.00 1.17 4 HIS A N 15
ATOM 23235 C CA . HIS A 1 36 ? 5.774 -12.266 -0.467 1.00 1.10 4 HIS A CA 15
ATOM 23236 C C . HIS A 1 36 ? 5.746 -11.642 -1.860 1.00 1.02 4 HIS A C 15
ATOM 23237 O O . HIS A 1 36 ? 6.287 -10.561 -2.073 1.00 0.91 4 HIS A O 15
ATOM 23252 N N . GLN A 1 37 ? 5.109 -12.331 -2.800 1.00 1.10 5 GLN A N 15
ATOM 23253 C CA . GLN A 1 37 ? 5.022 -11.859 -4.175 1.00 1.08 5 GLN A CA 15
ATOM 23254 C C . GLN A 1 37 ? 4.279 -10.532 -4.246 1.00 0.94 5 GLN A C 15
ATOM 23255 O O . GLN A 1 37 ? 4.822 -9.537 -4.724 1.00 0.87 5 GLN A O 15
ATOM 23269 N N . VAL A 1 38 ? 3.046 -10.515 -3.751 1.00 0.96 6 VAL A N 15
ATOM 23270 C CA . VAL A 1 38 ? 2.237 -9.303 -3.784 1.00 0.91 6 VAL A CA 15
ATOM 23271 C C . VAL A 1 38 ? 2.894 -8.194 -2.960 1.00 0.76 6 VAL A C 15
ATOM 23272 O O . VAL A 1 38 ? 2.790 -7.014 -3.293 1.00 0.70 6 VAL A O 15
ATOM 23285 N N . MET A 1 39 ? 3.613 -8.588 -1.912 1.00 0.75 7 MET A N 15
ATOM 23286 C CA . MET A 1 39 ? 4.275 -7.628 -1.042 1.00 0.65 7 MET A CA 15
ATOM 23287 C C . MET A 1 39 ? 5.495 -7.021 -1.734 1.00 0.59 7 MET A C 15
ATOM 23288 O O . MET A 1 39 ? 5.786 -5.839 -1.577 1.00 0.56 7 MET A O 15
ATOM 23302 N N . ASP A 1 40 ? 6.203 -7.834 -2.509 1.00 0.63 8 ASP A N 15
ATOM 23303 C CA . ASP A 1 40 ? 7.368 -7.358 -3.252 1.00 0.61 8 ASP A CA 15
ATOM 23304 C C . ASP A 1 40 ? 6.919 -6.426 -4.373 1.00 0.54 8 ASP A C 15
ATOM 23305 O O . ASP A 1 40 ? 7.589 -5.440 -4.688 1.00 0.50 8 ASP A O 15
ATOM 23314 N N . GLN A 1 41 ? 5.765 -6.738 -4.952 1.00 0.57 9 GLN A N 15
ATOM 23315 C CA . GLN A 1 41 ? 5.187 -5.926 -6.017 1.00 0.54 9 GLN A CA 15
ATOM 23316 C C . GLN A 1 41 ? 4.777 -4.550 -5.500 1.00 0.45 9 GLN A C 15
ATOM 23317 O O . GLN A 1 41 ? 5.114 -3.528 -6.101 1.00 0.43 9 GLN A O 15
ATOM 23331 N N . VAL A 1 42 ? 4.052 -4.521 -4.384 1.00 0.46 10 VAL A N 15
ATOM 23332 C CA . VAL A 1 42 ? 3.627 -3.258 -3.794 1.00 0.44 10 VAL A CA 15
ATOM 23333 C C . VAL A 1 42 ? 4.834 -2.493 -3.246 1.00 0.37 10 VAL A C 15
ATOM 23334 O O . VAL A 1 42 ? 4.883 -1.264 -3.319 1.00 0.39 10 VAL A O 15
ATOM 23347 N N . PHE A 1 43 ? 5.821 -3.224 -2.723 1.00 0.35 11 PHE A N 15
ATOM 23348 C CA . PHE A 1 43 ? 7.059 -2.611 -2.256 1.00 0.35 11 PHE A CA 15
ATOM 23349 C C . PHE A 1 43 ? 7.754 -1.899 -3.407 1.00 0.31 11 PHE A C 15
ATOM 23350 O O . PHE A 1 43 ? 8.231 -0.777 -3.261 1.00 0.33 11 PHE A O 15
ATOM 23367 N N . ASP A 1 44 ? 7.789 -2.562 -4.555 1.00 0.31 12 ASP A N 15
ATOM 23368 C CA . ASP A 1 44 ? 8.370 -1.991 -5.764 1.00 0.31 12 ASP A CA 15
ATOM 23369 C C . ASP A 1 44 ? 7.676 -0.682 -6.133 1.00 0.29 12 ASP A C 15
ATOM 23370 O O . ASP A 1 44 ? 8.321 0.282 -6.551 1.00 0.31 12 ASP A O 15
ATOM 23379 N N . GLN A 1 45 ? 6.363 -0.647 -5.948 1.00 0.30 13 GLN A N 15
ATOM 23380 C CA . GLN A 1 45 ? 5.577 0.528 -6.289 1.00 0.34 13 GLN A CA 15
ATOM 23381 C C . GLN A 1 45 ? 5.826 1.657 -5.292 1.00 0.34 13 GLN A C 15
ATOM 23382 O O . GLN A 1 45 ? 6.130 2.783 -5.687 1.00 0.38 13 GLN A O 15
ATOM 23396 N N . VAL A 1 46 ? 5.713 1.349 -4.000 1.00 0.34 14 VAL A N 15
ATOM 23397 C CA . VAL A 1 46 ? 5.891 2.360 -2.962 1.00 0.38 14 VAL A CA 15
ATOM 23398 C C . VAL A 1 46 ? 7.326 2.881 -2.952 1.00 0.37 14 VAL A C 15
ATOM 23399 O O . VAL A 1 46 ? 7.560 4.052 -2.663 1.00 0.42 14 VAL A O 15
ATOM 23412 N N . GLU A 1 47 ? 8.277 2.009 -3.288 1.00 0.35 15 GLU A N 15
ATOM 23413 C CA . GLU A 1 47 ? 9.673 2.405 -3.425 1.00 0.40 15 GLU A CA 15
ATOM 23414 C C . GLU A 1 47 ? 9.799 3.521 -4.453 1.00 0.40 15 GLU A C 15
ATOM 23415 O O . GLU A 1 47 ? 10.468 4.528 -4.220 1.00 0.45 15 GLU A O 15
ATOM 23427 N N . HIS A 1 48 ? 9.129 3.336 -5.586 1.00 0.37 16 HIS A N 15
ATOM 23428 C CA . HIS A 1 48 ? 9.140 4.324 -6.653 1.00 0.42 16 HIS A CA 15
ATOM 23429 C C . HIS A 1 48 ? 8.537 5.633 -6.160 1.00 0.41 16 HIS A C 15
ATOM 23430 O O . HIS A 1 48 ? 9.038 6.709 -6.470 1.00 0.45 16 HIS A O 15
ATOM 23445 N N . GLN A 1 49 ? 7.474 5.529 -5.372 1.00 0.38 17 GLN A N 15
ATOM 23446 C CA . GLN A 1 49 ? 6.799 6.704 -4.835 1.00 0.40 17 GLN A CA 15
ATOM 23447 C C . GLN A 1 49 ? 7.717 7.446 -3.866 1.00 0.38 17 GLN A C 15
ATOM 23448 O O . GLN A 1 49 ? 7.865 8.664 -3.951 1.00 0.43 17 GLN A O 15
ATOM 23462 N N . ILE A 1 50 ? 8.341 6.697 -2.959 1.00 0.35 18 ILE A N 15
ATOM 23463 C CA . ILE A 1 50 ? 9.275 7.268 -1.993 1.00 0.37 18 ILE A CA 15
ATOM 23464 C C . ILE A 1 50 ? 10.438 7.945 -2.710 1.00 0.39 18 ILE A C 15
ATOM 23465 O O . ILE A 1 50 ? 10.829 9.065 -2.369 1.00 0.42 18 ILE A O 15
ATOM 23481 N N . ALA A 1 51 ? 10.972 7.265 -3.716 1.00 0.40 19 ALA A N 15
ATOM 23482 C CA . ALA A 1 51 ? 12.083 7.789 -4.494 1.00 0.45 19 ALA A CA 15
ATOM 23483 C C . ALA A 1 51 ? 11.694 9.082 -5.207 1.00 0.47 19 ALA A C 15
ATOM 23484 O O . ALA A 1 51 ? 12.510 9.997 -5.338 1.00 0.51 19 ALA A O 15
ATOM 23491 N N . GLN A 1 52 ? 10.447 9.158 -5.661 1.00 0.46 20 GLN A N 15
ATOM 23492 C CA . GLN A 1 52 ? 9.941 10.364 -6.305 1.00 0.51 20 GLN A CA 15
ATOM 23493 C C . GLN A 1 52 ? 9.825 11.504 -5.302 1.00 0.50 20 GLN A C 15
ATOM 23494 O O . GLN A 1 52 ? 10.160 12.646 -5.613 1.00 0.55 20 GLN A O 15
ATOM 23508 N N . VAL A 1 53 ? 9.359 11.188 -4.097 1.00 0.48 21 VAL A N 15
ATOM 23509 C CA . VAL A 1 53 ? 9.230 12.185 -3.039 1.00 0.54 21 VAL A CA 15
ATOM 23510 C C . VAL A 1 53 ? 10.600 12.727 -2.642 1.00 0.57 21 VAL A C 15
ATOM 23511 O O . VAL A 1 53 ? 10.812 13.941 -2.610 1.00 0.66 21 VAL A O 15
ATOM 23524 N N . LEU A 1 54 ? 11.532 11.822 -2.361 1.00 0.54 22 LEU A N 15
ATOM 23525 C CA . LEU A 1 54 ? 12.890 12.212 -1.995 1.00 0.61 22 LEU A CA 15
ATOM 23526 C C . LEU A 1 54 ? 13.542 13.001 -3.125 1.00 0.61 22 LEU A C 15
ATOM 23527 O O . LEU A 1 54 ? 14.193 14.018 -2.889 1.00 0.68 22 LEU A O 15
ATOM 23543 N N . GLY A 1 55 ? 13.343 12.536 -4.351 1.00 0.61 23 GLY A N 15
ATOM 23544 C CA . GLY A 1 55 ? 13.906 13.208 -5.505 1.00 0.73 23 GLY A CA 15
ATOM 23545 C C . GLY A 1 55 ? 13.352 14.609 -5.692 1.00 0.81 23 GLY A C 15
ATOM 23546 O O . GLY A 1 55 ? 14.104 15.550 -5.942 1.00 0.94 23 GLY A O 15
ATOM 23550 N N . ALA A 1 56 ? 12.040 14.750 -5.549 1.00 0.80 24 ALA A N 15
ATOM 23551 C CA . ALA A 1 56 ? 11.375 16.031 -5.760 1.00 0.96 24 ALA A CA 15
ATOM 23552 C C . ALA A 1 56 ? 11.720 17.034 -4.664 1.00 1.01 24 ALA A C 15
ATOM 23553 O O . ALA A 1 56 ? 11.867 18.228 -4.930 1.00 1.19 24 ALA A O 15
ATOM 23560 N N . LYS A 1 57 ? 11.857 16.551 -3.434 1.00 0.92 25 LYS A N 15
ATOM 23561 C CA . LYS A 1 57 ? 12.151 17.423 -2.308 1.00 1.04 25 LYS A CA 15
ATOM 23562 C C . LYS A 1 57 ? 13.633 17.794 -2.275 1.00 1.06 25 LYS A C 15
ATOM 23563 O O . LYS A 1 57 ? 14.029 18.780 -1.652 1.00 1.18 25 LYS A O 15
ATOM 23582 N N . GLY A 1 58 ? 14.445 17.006 -2.966 1.00 1.00 26 GLY A N 15
ATOM 23583 C CA . GLY A 1 58 ? 15.867 17.274 -3.021 1.00 1.09 26 GLY A CA 15
ATOM 23584 C C . GLY A 1 58 ? 16.620 16.561 -1.920 1.00 1.08 26 GLY A C 15
ATOM 23585 O O . GLY A 1 58 ? 17.419 17.168 -1.207 1.00 1.22 26 GLY A O 15
ATOM 23589 N N . GLY A 1 59 ? 16.341 15.277 -1.764 1.00 0.99 27 GLY A N 15
ATOM 23590 C CA . GLY A 1 59 ? 17.017 14.482 -0.766 1.00 1.09 27 GLY A CA 15
ATOM 23591 C C . GLY A 1 59 ? 17.787 13.338 -1.390 1.00 1.07 27 GLY A C 15
ATOM 23592 O O . GLY A 1 59 ? 17.509 12.955 -2.531 1.00 1.10 27 GLY A O 15
ATOM 23596 N N . PRO A 1 60 ? 18.764 12.775 -0.668 1.00 1.17 28 PRO A N 15
ATOM 23597 C CA . PRO A 1 60 ? 19.579 11.670 -1.173 1.00 1.26 28 PRO A CA 15
ATOM 23598 C C . PRO A 1 60 ? 18.795 10.367 -1.272 1.00 1.05 28 PRO A C 15
ATOM 23599 O O . PRO A 1 60 ? 18.008 10.027 -0.381 1.00 0.97 28 PRO A O 15
ATOM 23610 N N . LEU A 1 61 ? 19.008 9.646 -2.361 1.00 1.10 29 LEU A N 15
ATOM 23611 C CA . LEU A 1 61 ? 18.378 8.353 -2.557 1.00 1.03 29 LEU A CA 15
ATOM 23612 C C . LEU A 1 61 ? 19.111 7.302 -1.737 1.00 0.95 29 LEU A C 15
ATOM 23613 O O . LEU A 1 61 ? 20.253 6.952 -2.036 1.00 1.15 29 LEU A O 15
ATOM 23629 N N . VAL A 1 62 ? 18.459 6.823 -0.692 1.00 0.79 30 VAL A N 15
ATOM 23630 C CA . VAL A 1 62 ? 19.065 5.875 0.225 1.00 0.80 30 VAL A CA 15
ATOM 23631 C C . VAL A 1 62 ? 18.555 4.461 -0.022 1.00 0.73 30 VAL A C 15
ATOM 23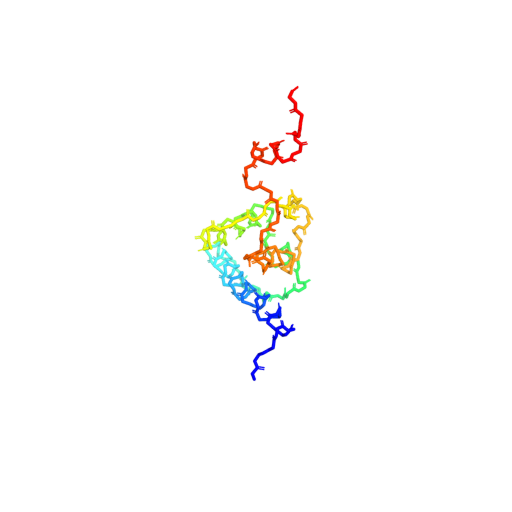632 O O . VAL A 1 62 ? 17.623 4.248 -0.804 1.00 0.75 30 VAL A O 15
ATOM 23645 N N . ALA A 1 63 ? 19.170 3.499 0.653 1.00 0.80 31 ALA A N 15
ATOM 23646 C CA . ALA A 1 63 ? 18.820 2.099 0.487 1.00 0.79 31 ALA A CA 15
ATOM 23647 C C . ALA A 1 63 ? 17.585 1.747 1.308 1.00 0.65 31 ALA A C 15
ATOM 23648 O O . ALA A 1 63 ? 17.681 1.412 2.493 1.00 0.73 31 ALA A O 15
ATOM 23655 N N . VAL A 1 64 ? 16.427 1.844 0.672 1.00 0.55 32 VAL A N 15
ATOM 23656 C CA . VAL A 1 64 ? 15.163 1.546 1.326 1.00 0.49 32 VAL A CA 15
ATOM 23657 C C . VAL A 1 64 ? 14.889 0.040 1.329 1.00 0.36 32 VAL A C 15
ATOM 23658 O O . VAL A 1 64 ? 15.020 -0.637 0.306 1.00 0.44 32 VAL A O 15
ATOM 23671 N N . GLU A 1 65 ? 14.538 -0.481 2.493 1.00 0.37 33 GLU A N 15
ATOM 23672 C CA . GLU A 1 65 ? 14.223 -1.890 2.643 1.00 0.44 33 GLU A CA 15
ATOM 23673 C C . GLU A 1 65 ? 12.788 -2.065 3.112 1.00 0.42 33 GLU A C 15
ATOM 23674 O O . GLU A 1 65 ? 12.089 -1.081 3.365 1.00 0.46 33 GLU A O 15
ATOM 23686 N N . ILE A 1 66 ? 12.355 -3.309 3.246 1.00 0.44 34 ILE A N 15
ATOM 23687 C CA . ILE A 1 66 ? 10.998 -3.602 3.681 1.00 0.45 34 ILE A CA 15
ATOM 23688 C C . ILE A 1 66 ? 10.742 -3.061 5.097 1.00 0.36 34 ILE A C 15
ATOM 23689 O O . ILE A 1 66 ? 9.677 -2.505 5.380 1.00 0.41 34 ILE A O 15
ATOM 23705 N N . ASP A 1 67 ? 11.743 -3.175 5.964 1.00 0.37 35 ASP A N 15
ATOM 23706 C CA . ASP A 1 67 ? 11.600 -2.772 7.360 1.00 0.39 35 ASP A CA 15
ATOM 23707 C C . ASP A 1 67 ? 12.296 -1.435 7.616 1.00 0.38 35 ASP A C 15
ATOM 23708 O O . ASP A 1 67 ? 12.826 -1.183 8.695 1.00 0.50 35 ASP A O 15
ATOM 23717 N N . SER A 1 68 ? 12.305 -0.577 6.613 1.00 0.38 36 SER A N 15
ATOM 23718 C CA . SER A 1 68 ? 12.867 0.751 6.772 1.00 0.43 36 SER A CA 15
ATOM 23719 C C . SER A 1 68 ? 11.800 1.716 7.267 1.00 0.32 36 SER A C 15
ATOM 23720 O O . SER A 1 68 ? 10.652 1.663 6.826 1.00 0.32 36 SER A O 15
ATOM 23728 N N . ARG A 1 69 ? 12.175 2.579 8.195 1.00 0.35 37 ARG A N 15
ATOM 23729 C CA . ARG A 1 69 ? 11.249 3.558 8.737 1.00 0.36 37 ARG A CA 15
ATOM 23730 C C . ARG A 1 69 ? 11.321 4.839 7.924 1.00 0.37 37 ARG A C 15
ATOM 23731 O O . ARG A 1 69 ? 12.403 5.317 7.587 1.00 0.43 37 ARG A O 15
ATOM 23752 N N . PHE A 1 70 ? 10.149 5.384 7.618 1.00 0.37 38 PHE A N 15
ATOM 23753 C CA . PHE A 1 70 ? 10.033 6.561 6.766 1.00 0.40 38 PHE A CA 15
ATOM 23754 C C . PHE A 1 70 ? 10.799 7.743 7.342 1.00 0.44 38 PHE A C 15
ATOM 23755 O O . PHE A 1 70 ? 11.479 8.463 6.611 1.00 0.50 38 PHE A O 15
ATOM 23772 N N . SER A 1 71 ? 10.693 7.936 8.648 1.00 0.52 39 SER A N 15
ATOM 23773 C CA . SER A 1 71 ? 11.379 9.033 9.317 1.00 0.63 39 SER A CA 15
ATOM 23774 C C . SER A 1 71 ? 12.894 8.909 9.159 1.00 0.56 39 SER A C 15
ATOM 23775 O O . SER A 1 71 ? 13.601 9.909 9.043 1.00 0.56 39 SER A O 15
ATOM 23783 N N . ASP A 1 72 ? 13.380 7.674 9.119 1.00 0.61 40 ASP A N 15
ATOM 23784 C CA . ASP A 1 72 ? 14.807 7.415 8.966 1.00 0.66 40 ASP A CA 15
ATOM 23785 C C . ASP A 1 72 ? 15.239 7.644 7.522 1.00 0.62 40 ASP A C 15
ATOM 23786 O O . ASP A 1 72 ? 16.386 7.994 7.252 1.00 0.72 40 ASP A O 15
ATOM 23795 N N . LEU A 1 73 ? 14.300 7.465 6.597 1.00 0.58 41 LEU A N 15
ATOM 23796 C CA . LEU A 1 73 ? 14.568 7.656 5.175 1.00 0.64 41 LEU A CA 15
ATOM 23797 C C . LEU A 1 73 ? 14.614 9.140 4.820 1.00 0.61 41 LEU A C 15
ATOM 23798 O O . LEU A 1 73 ? 14.966 9.511 3.699 1.00 0.75 41 LEU A O 15
ATOM 23814 N N . GLY A 1 74 ? 14.257 9.983 5.779 1.00 0.52 42 GLY A N 15
ATOM 23815 C CA . GLY A 1 74 ? 14.234 11.413 5.539 1.00 0.56 42 GLY A CA 15
ATOM 23816 C C . GLY A 1 74 ? 12.836 11.913 5.248 1.00 0.47 42 GLY A C 15
ATOM 23817 O O . GLY A 1 74 ? 12.654 12.968 4.642 1.00 0.51 42 GLY A O 15
ATOM 23821 N N . LEU A 1 75 ? 11.846 11.142 5.672 1.00 0.45 43 LEU A N 15
ATOM 23822 C CA . LEU A 1 75 ? 10.452 11.505 5.478 1.00 0.40 43 LEU A CA 15
ATOM 23823 C C . LEU A 1 75 ? 9.833 11.931 6.804 1.00 0.41 43 LEU A C 15
ATOM 23824 O O . LEU A 1 75 ? 9.910 11.206 7.794 1.00 0.53 43 LEU A O 15
ATOM 23840 N N . SER A 1 76 ? 9.247 13.113 6.830 1.00 0.45 44 SER A N 15
ATOM 23841 C CA . SER A 1 76 ? 8.563 13.591 8.018 1.00 0.54 44 SER A CA 15
ATOM 23842 C C . SER A 1 76 ? 7.065 13.334 7.892 1.00 0.50 44 SER A C 15
ATOM 23843 O O . SER A 1 76 ? 6.627 12.684 6.941 1.00 0.42 44 SER A O 15
ATOM 23851 N N . SER A 1 77 ? 6.280 13.842 8.832 1.00 0.62 45 SER A N 15
ATOM 23852 C CA . SER A 1 77 ? 4.833 13.699 8.764 1.00 0.65 45 SER A CA 15
ATOM 23853 C C . SER A 1 77 ? 4.303 14.375 7.499 1.00 0.52 45 SER A C 15
ATOM 23854 O O . SER A 1 77 ? 3.370 13.884 6.858 1.00 0.51 45 SER A O 15
ATOM 23862 N N . LEU A 1 78 ? 4.937 15.485 7.127 1.00 0.52 46 LEU A N 15
ATOM 23863 C CA . LEU A 1 78 ? 4.575 16.212 5.915 1.00 0.50 46 LEU A CA 15
ATOM 23864 C C . LEU A 1 78 ? 4.842 15.350 4.691 1.00 0.44 46 LEU A C 15
ATOM 23865 O O . LEU A 1 78 ? 4.014 15.259 3.783 1.00 0.48 46 LEU A O 15
ATOM 23881 N N . ASP A 1 79 ? 6.005 14.708 4.685 1.00 0.42 47 ASP A N 15
ATOM 23882 C CA . ASP A 1 79 ? 6.388 13.818 3.598 1.00 0.41 47 ASP A CA 15
ATOM 23883 C C . ASP A 1 79 ? 5.423 12.651 3.511 1.00 0.36 47 ASP A C 15
ATOM 23884 O O . ASP A 1 79 ? 4.986 12.277 2.427 1.00 0.38 47 ASP A O 15
ATOM 23893 N N . LEU A 1 80 ? 5.091 12.082 4.666 1.00 0.39 48 LEU A N 15
ATOM 23894 C CA . LEU A 1 80 ? 4.138 10.981 4.734 1.00 0.46 48 LEU A CA 15
ATOM 23895 C C . LEU A 1 80 ? 2.792 11.396 4.159 1.00 0.47 48 LEU A C 15
ATOM 23896 O O . LEU A 1 80 ? 2.177 10.646 3.403 1.00 0.51 48 LEU A O 15
ATOM 23912 N N . ALA A 1 81 ? 2.350 12.597 4.510 1.00 0.47 49 ALA A N 15
ATOM 23913 C CA . ALA A 1 81 ? 1.090 13.127 4.007 1.00 0.55 49 ALA A CA 15
ATOM 23914 C C . ALA A 1 81 ? 1.093 13.164 2.483 1.00 0.50 49 ALA A C 15
ATOM 23915 O O . ALA A 1 81 ? 0.106 12.806 1.840 1.00 0.55 49 ALA A O 15
ATOM 23922 N N . THR A 1 82 ? 2.215 13.577 1.911 1.00 0.45 50 THR A N 15
ATOM 23923 C CA . THR A 1 82 ? 2.367 13.600 0.465 1.00 0.45 50 THR A CA 15
ATOM 23924 C C . THR A 1 82 ? 2.480 12.178 -0.088 1.00 0.39 50 THR A C 15
ATOM 23925 O O . THR A 1 82 ? 1.801 11.820 -1.047 1.00 0.40 50 THR A O 15
ATOM 23936 N N . LEU A 1 83 ? 3.325 11.372 0.545 1.00 0.35 51 LEU A N 15
ATOM 23937 C CA . LEU A 1 83 ? 3.595 10.007 0.097 1.00 0.34 51 LEU A CA 15
ATOM 23938 C C . LEU A 1 83 ? 2.322 9.167 0.048 1.00 0.35 51 LEU A C 15
ATOM 23939 O O . LEU A 1 83 ? 2.033 8.526 -0.964 1.00 0.40 51 LEU A O 15
ATOM 23955 N N . ILE A 1 84 ? 1.561 9.178 1.137 1.00 0.37 52 ILE A N 15
ATOM 23956 C CA . ILE A 1 84 ? 0.340 8.387 1.220 1.00 0.44 52 ILE A CA 15
ATOM 23957 C C . ILE A 1 84 ? -0.688 8.868 0.200 1.00 0.41 52 ILE A C 15
ATOM 23958 O O . ILE A 1 84 ? -1.314 8.063 -0.483 1.00 0.43 52 ILE A O 15
ATOM 23974 N N . SER A 1 85 ? -0.836 10.182 0.073 1.00 0.44 53 SER A N 15
ATOM 23975 C CA . SER A 1 85 ? -1.784 10.754 -0.878 1.00 0.50 53 SER A CA 15
ATOM 23976 C C . SER A 1 85 ? -1.332 10.495 -2.318 1.00 0.48 53 SER A C 15
ATOM 23977 O O . SER A 1 85 ? -2.150 10.378 -3.232 1.00 0.53 53 SER A O 15
ATOM 23985 N N . ASN A 1 86 ? -0.023 10.399 -2.510 1.00 0.47 54 ASN A N 15
ATOM 23986 C CA . ASN A 1 86 ? 0.544 10.089 -3.818 1.00 0.54 54 ASN A CA 15
ATOM 23987 C C . ASN A 1 86 ? 0.275 8.630 -4.175 1.00 0.47 54 ASN A C 15
ATOM 23988 O O . ASN A 1 86 ? -0.159 8.319 -5.283 1.00 0.57 54 ASN A O 15
ATOM 23999 N N . LEU A 1 87 ? 0.509 7.741 -3.215 1.00 0.40 55 LEU A N 15
ATOM 24000 C CA . LEU A 1 87 ? 0.228 6.321 -3.396 1.00 0.41 55 LEU A CA 15
ATOM 24001 C C . LEU A 1 87 ? -1.276 6.100 -3.545 1.00 0.40 55 LEU A C 15
ATOM 24002 O O . LEU A 1 87 ? -1.722 5.189 -4.249 1.00 0.42 55 LEU A O 15
ATOM 24018 N N . GLU A 1 88 ? -2.046 6.951 -2.880 1.00 0.43 56 GLU A N 15
ATOM 24019 C CA . GLU A 1 88 ? -3.499 6.942 -2.984 1.00 0.50 56 GLU A CA 15
ATOM 24020 C C . GLU A 1 88 ? -3.940 7.228 -4.419 1.00 0.48 56 GLU A C 15
ATOM 24021 O O . GLU A 1 88 ? -4.955 6.713 -4.883 1.00 0.54 56 GLU A O 15
ATOM 24033 N N . ALA A 1 89 ? -3.163 8.034 -5.127 1.00 0.47 57 ALA A N 15
ATOM 24034 C CA . ALA A 1 89 ? -3.463 8.345 -6.518 1.00 0.54 57 ALA A CA 15
ATOM 24035 C C . ALA A 1 89 ? -3.121 7.162 -7.422 1.00 0.50 57 ALA A C 15
ATOM 24036 O O . ALA A 1 89 ? -3.612 7.065 -8.547 1.00 0.65 57 ALA A O 15
ATOM 24043 N N . VAL A 1 90 ? -2.287 6.261 -6.915 1.00 0.39 58 VAL A N 15
ATOM 24044 C CA . VAL A 1 90 ? -1.856 5.099 -7.679 1.00 0.44 58 VAL A CA 15
ATOM 24045 C C . VAL A 1 90 ? -2.893 3.980 -7.613 1.00 0.48 58 VAL A C 15
ATOM 24046 O O . VAL A 1 90 ? -3.425 3.561 -8.642 1.00 0.58 58 VAL A O 15
ATOM 24059 N N . TYR A 1 91 ? -3.189 3.501 -6.410 1.00 0.48 59 TYR A N 15
ATOM 24060 C CA . TYR A 1 91 ? -4.133 2.397 -6.251 1.00 0.57 59 TYR A CA 15
ATOM 24061 C C . TYR A 1 91 ? -5.565 2.903 -6.106 1.00 0.67 59 TYR A C 15
ATOM 24062 O O . TYR A 1 91 ? -6.477 2.434 -6.790 1.00 0.74 59 TYR A O 15
ATOM 24080 N N . GLY A 1 92 ? -5.753 3.857 -5.202 1.00 0.79 60 GLY A N 15
ATOM 24081 C CA . GLY A 1 92 ? -7.061 4.454 -5.002 1.00 0.93 60 GLY A CA 15
ATOM 24082 C C . GLY A 1 92 ? -7.981 3.606 -4.146 1.00 1.01 60 GLY A C 15
ATOM 24083 O O . GLY A 1 92 ? -9.187 3.846 -4.100 1.00 1.23 60 GLY A O 15
ATOM 24087 N N . THR A 1 93 ? -7.422 2.617 -3.465 1.00 1.00 61 THR A N 15
ATOM 24088 C CA . THR A 1 93 ? -8.217 1.715 -2.649 1.00 1.17 61 THR A CA 15
ATOM 24089 C C . THR A 1 93 ? -7.564 1.473 -1.297 1.00 1.44 61 THR A C 15
ATOM 24090 O O . THR A 1 93 ? -6.473 0.902 -1.225 1.00 1.78 61 THR A O 15
ATOM 24101 N N . ASP A 1 94 ? -8.242 1.912 -0.241 1.00 1.59 62 ASP A N 15
ATOM 24102 C CA . ASP A 1 94 ? -7.783 1.725 1.136 1.00 1.95 62 ASP A CA 15
ATOM 24103 C C . ASP A 1 94 ? -8.723 2.424 2.111 1.00 1.51 62 ASP A C 15
ATOM 24104 O O . ASP A 1 94 ? -8.950 3.627 2.005 1.00 1.59 62 ASP A O 15
ATOM 24113 N N . PRO A 1 95 ? -9.311 1.684 3.058 1.00 2.12 63 PRO A N 15
ATOM 24114 C CA . PRO A 1 95 ? -10.087 2.280 4.140 1.00 2.53 63 PRO A CA 15
ATOM 24115 C C . PRO A 1 95 ? -9.162 2.942 5.151 1.00 2.06 63 PRO A C 15
ATOM 24116 O O . PRO A 1 95 ? -8.396 2.266 5.843 1.00 2.15 63 PRO A O 15
ATOM 24127 N N . PHE A 1 96 ? -9.255 4.260 5.263 1.00 2.11 64 PHE A N 15
ATOM 24128 C CA . PHE A 1 96 ? -8.286 5.024 6.037 1.00 1.93 64 PHE A CA 15
ATOM 24129 C C . PHE A 1 96 ? -8.604 4.982 7.529 1.00 2.37 64 PHE A C 15
ATOM 24130 O O . PHE A 1 96 ? -7.922 5.608 8.337 1.00 2.33 64 PHE A O 15
ATOM 24147 N N . ALA A 1 97 ? -9.633 4.231 7.890 1.00 3.08 65 ALA A N 15
ATOM 24148 C CA . ALA A 1 97 ? -9.985 4.044 9.290 1.00 3.86 65 ALA A CA 15
ATOM 24149 C C . ALA A 1 97 ? -8.892 3.270 10.019 1.00 3.69 65 ALA A C 15
ATOM 24150 O O . ALA A 1 97 ? -8.709 3.419 11.226 1.00 3.90 65 ALA A O 15
ATOM 24157 N N . ASP A 1 98 ? -8.162 2.449 9.272 1.00 3.58 66 ASP A N 15
ATOM 24158 C CA . ASP A 1 98 ? -7.068 1.667 9.837 1.00 3.92 66 ASP A CA 15
ATOM 24159 C C . ASP A 1 98 ? -5.875 2.566 10.146 1.00 3.25 66 ASP A C 15
ATOM 24160 O O . ASP A 1 98 ? -5.239 2.439 11.192 1.00 3.56 66 ASP A O 15
ATOM 24169 N N . ALA A 1 99 ? -5.599 3.500 9.247 1.00 2.57 67 ALA A N 15
ATOM 24170 C CA . ALA A 1 99 ? -4.475 4.412 9.411 1.00 2.48 67 ALA A CA 15
ATOM 24171 C C . ALA A 1 99 ? -4.925 5.737 10.016 1.00 2.09 67 ALA A C 15
ATOM 24172 O O . ALA A 1 99 ? -4.318 6.782 9.773 1.00 2.63 67 ALA A O 15
ATOM 24179 N N . VAL A 1 100 ? -5.993 5.689 10.808 1.00 1.75 68 VAL A N 15
ATOM 24180 C CA . VAL A 1 100 ? -6.496 6.880 11.483 1.00 2.06 68 VAL A CA 15
ATOM 24181 C C . VAL A 1 100 ? -5.451 7.401 12.470 1.00 1.84 68 VAL A C 15
ATOM 24182 O O . VAL A 1 100 ? -5.400 8.594 12.775 1.00 2.23 68 VAL A O 15
ATOM 24195 N N . ALA A 1 101 ? -4.613 6.494 12.953 1.00 1.56 69 ALA A N 15
ATOM 24196 C CA . ALA A 1 101 ? -3.487 6.856 13.790 1.00 1.54 69 ALA A CA 15
ATOM 24197 C C . ALA A 1 101 ? -2.204 6.737 12.984 1.00 1.33 69 ALA A C 15
ATOM 24198 O O . ALA A 1 101 ? -1.763 5.630 12.674 1.00 1.29 69 ALA A O 15
ATOM 24205 N N . ILE A 1 102 ? -1.613 7.875 12.639 1.00 1.30 70 ILE A N 15
ATOM 24206 C CA . ILE A 1 102 ? -0.424 7.905 11.787 1.00 1.16 70 ILE A CA 15
ATOM 24207 C C . ILE A 1 102 ? 0.755 7.189 12.455 1.00 1.01 70 ILE A C 15
ATOM 24208 O O . ILE A 1 102 ? 1.694 6.759 11.788 1.00 0.94 70 ILE A O 15
ATOM 24224 N N . THR A 1 103 ? 0.675 7.027 13.771 1.00 1.06 71 THR A N 15
ATOM 24225 C CA . THR A 1 103 ? 1.728 6.372 14.536 1.00 1.05 71 THR A CA 15
ATOM 24226 C C . THR A 1 103 ? 1.852 4.887 14.187 1.00 0.90 71 THR A C 15
ATOM 24227 O O . THR A 1 103 ? 2.836 4.240 14.541 1.00 0.89 71 THR A O 15
ATOM 24238 N N . SER A 1 104 ? 0.849 4.353 13.494 1.00 0.90 72 SER A N 15
ATOM 24239 C CA . SER A 1 104 ? 0.874 2.960 13.072 1.00 0.92 72 SER A CA 15
ATOM 24240 C C . SER A 1 104 ? 1.748 2.800 11.830 1.00 0.73 72 SER A C 15
ATOM 24241 O O . SER A 1 104 ? 2.308 1.732 11.580 1.00 0.76 72 SER A O 15
ATOM 24249 N N . ILE A 1 105 ? 1.873 3.877 11.065 1.00 0.62 73 ILE A N 15
ATOM 24250 C CA . ILE A 1 105 ? 2.700 3.878 9.870 1.00 0.52 73 ILE A CA 15
ATOM 24251 C C . ILE A 1 105 ? 4.160 4.078 10.265 1.00 0.51 73 ILE A C 15
ATOM 24252 O O . ILE A 1 105 ? 4.647 5.207 10.358 1.00 0.60 73 ILE A O 15
ATOM 24268 N N . VAL A 1 106 ? 4.848 2.977 10.521 1.00 0.49 74 VAL A N 15
ATOM 24269 C CA . VAL A 1 106 ? 6.219 3.033 10.995 1.00 0.57 74 VAL A CA 15
ATOM 24270 C C . VAL A 1 106 ? 7.201 2.693 9.882 1.00 0.45 74 VAL A C 15
ATOM 24271 O O . VAL A 1 106 ? 8.046 3.511 9.511 1.00 0.52 74 VAL A O 15
ATOM 24284 N N . THR A 1 107 ? 7.083 1.487 9.350 1.00 0.36 75 THR A N 15
ATOM 24285 C CA . THR A 1 107 ? 7.995 1.021 8.325 1.00 0.34 75 THR A CA 15
ATOM 24286 C C . THR A 1 107 ? 7.320 1.000 6.962 1.00 0.31 75 THR A C 15
ATOM 24287 O O . THR A 1 107 ? 6.092 1.100 6.878 1.00 0.33 75 THR A O 15
ATOM 24298 N N . VAL A 1 108 ? 8.111 0.875 5.904 1.00 0.29 76 VAL A N 15
ATOM 24299 C CA . VAL A 1 108 ? 7.574 0.808 4.549 1.00 0.28 76 VAL A CA 15
ATOM 24300 C C . VAL A 1 108 ? 6.545 -0.314 4.443 1.00 0.27 76 VAL A C 15
ATOM 24301 O O . VAL A 1 108 ? 5.492 -0.156 3.816 1.00 0.30 76 VAL A O 15
ATOM 24314 N N . ALA A 1 109 ? 6.848 -1.428 5.102 1.00 0.28 77 ALA A N 15
ATOM 24315 C CA . ALA A 1 109 ? 5.970 -2.588 5.124 1.00 0.31 77 ALA A CA 15
ATOM 24316 C C . ALA A 1 109 ? 4.571 -2.229 5.607 1.00 0.31 77 ALA A C 15
ATOM 24317 O O . ALA A 1 109 ? 3.591 -2.756 5.102 1.00 0.35 77 ALA A O 15
ATOM 24324 N N . ASP A 1 110 ? 4.483 -1.316 6.569 1.00 0.32 78 ASP A N 15
ATOM 24325 C CA . ASP A 1 110 ? 3.198 -0.958 7.166 1.00 0.37 78 ASP A CA 15
ATOM 24326 C C . ASP A 1 110 ? 2.287 -0.282 6.151 1.00 0.36 78 ASP A C 15
ATOM 24327 O O . ASP A 1 110 ? 1.106 -0.619 6.044 1.00 0.42 78 ASP A O 15
ATOM 24336 N N . LEU A 1 111 ? 2.841 0.657 5.397 1.00 0.32 79 LEU A N 15
ATOM 24337 C CA . LEU A 1 111 ? 2.062 1.399 4.412 1.00 0.34 79 LEU A CA 15
ATOM 24338 C C . LEU A 1 111 ? 1.723 0.514 3.216 1.00 0.31 79 LEU A C 15
ATOM 24339 O O . LEU A 1 111 ? 0.596 0.523 2.722 1.00 0.34 79 LEU A O 15
ATOM 24355 N N . ALA A 1 112 ? 2.702 -0.260 2.766 1.00 0.29 80 ALA A N 15
ATOM 24356 C CA . ALA A 1 112 ? 2.511 -1.149 1.628 1.00 0.33 80 ALA A CA 15
ATOM 24357 C C . ALA A 1 112 ? 1.524 -2.263 1.965 1.00 0.30 80 ALA A C 15
ATOM 24358 O O . ALA A 1 112 ? 0.741 -2.687 1.118 1.00 0.34 80 ALA A O 15
ATOM 24365 N N . ARG A 1 113 ? 1.561 -2.710 3.215 1.00 0.30 81 ARG A N 15
ATOM 24366 C CA . ARG A 1 113 ? 0.697 -3.787 3.698 1.00 0.35 81 ARG A CA 15
ATOM 24367 C C . ARG A 1 113 ? -0.772 -3.461 3.469 1.00 0.34 81 ARG A C 15
ATOM 24368 O O . ARG A 1 113 ? -1.549 -4.317 3.043 1.00 0.39 81 ARG A O 15
ATOM 24389 N N . ALA A 1 114 ? -1.140 -2.214 3.742 1.00 0.37 82 ALA A N 15
ATOM 24390 C CA . ALA A 1 114 ? -2.522 -1.774 3.608 1.00 0.45 82 ALA A CA 15
ATOM 24391 C C . ALA A 1 114 ? -3.018 -1.955 2.179 1.00 0.49 82 ALA A C 15
ATOM 24392 O O . ALA A 1 114 ? -4.074 -2.542 1.944 1.00 0.59 82 ALA A O 15
ATOM 24399 N N . TYR A 1 115 ? -2.236 -1.476 1.226 1.00 0.49 83 TYR A N 15
ATOM 24400 C CA . TYR A 1 115 ? -2.620 -1.546 -0.176 1.00 0.60 83 TYR A CA 15
ATOM 24401 C C . TYR A 1 115 ? -2.404 -2.948 -0.741 1.00 0.62 83 TYR A C 15
ATOM 24402 O O . TYR A 1 115 ? -2.986 -3.306 -1.764 1.00 0.77 83 TYR A O 15
ATOM 24420 N N . ALA A 1 116 ? -1.577 -3.741 -0.069 1.00 0.51 84 ALA A N 15
ATOM 24421 C CA . ALA A 1 116 ? -1.328 -5.119 -0.482 1.00 0.55 84 ALA A CA 15
ATOM 24422 C C . ALA A 1 116 ? -2.536 -6.000 -0.187 1.00 0.61 84 ALA A C 15
ATOM 24423 O O . ALA A 1 116 ? -2.741 -7.028 -0.830 1.00 0.72 84 ALA A O 15
ATOM 24430 N N . GLN A 1 117 ? -3.330 -5.588 0.794 1.00 0.65 85 GLN A N 15
ATOM 24431 C CA . GLN A 1 117 ? -4.529 -6.325 1.171 1.00 0.79 85 GLN A CA 15
ATOM 24432 C C . GLN A 1 117 ? -5.674 -6.019 0.216 1.00 0.96 85 GLN A C 15
ATOM 24433 O O . GLN A 1 117 ? -6.699 -6.701 0.220 1.00 1.19 85 GLN A O 15
ATOM 24447 N N . GLN A 1 118 ? -5.489 -4.990 -0.599 1.00 1.06 86 GLN A N 15
ATOM 24448 C CA . GLN A 1 118 ? -6.485 -4.599 -1.582 1.00 1.32 86 GLN A CA 15
ATOM 24449 C C . GLN A 1 118 ? -6.313 -5.410 -2.857 1.00 1.60 86 GLN A C 15
ATOM 24450 O O . GLN A 1 118 ? -5.256 -5.998 -3.090 1.00 1.83 86 GLN A O 15
ATOM 24464 N N . GLY A 1 119 ? -7.350 -5.450 -3.673 1.00 1.82 87 GLY A N 15
ATOM 24465 C CA . GLY A 1 119 ? -7.321 -6.279 -4.857 1.00 2.21 87 GLY A CA 15
ATOM 24466 C C . GLY A 1 119 ? -7.925 -7.636 -4.584 1.00 2.47 87 GLY A C 15
ATOM 24467 O O . GLY A 1 119 ? -7.465 -8.655 -5.104 1.00 2.96 87 GLY A O 15
ATOM 24471 N N . VAL A 1 120 ? -8.954 -7.646 -3.750 1.00 2.43 88 VAL A N 15
ATOM 24472 C CA . VAL A 1 120 ? -9.626 -8.877 -3.364 1.00 2.94 88 VAL A CA 15
ATOM 24473 C C . VAL A 1 120 ? -11.100 -8.821 -3.748 1.00 3.34 88 VAL A C 15
ATOM 24474 O O . VAL A 1 120 ? -11.725 -7.757 -3.690 1.00 3.41 88 VAL A O 15
ATOM 24487 N N . PRO A 1 121 ? -11.667 -9.958 -4.169 1.00 3.89 89 PRO A N 15
ATOM 24488 C CA . PRO A 1 121 ? -13.064 -10.033 -4.580 1.00 4.51 89 PRO A CA 15
ATOM 24489 C C . PRO A 1 121 ? -14.024 -10.057 -3.394 1.00 4.91 89 PRO A C 15
ATOM 24490 O O . PRO A 1 121 ? -14.097 -11.043 -2.654 1.00 5.20 89 PRO A O 15
ATOM 24501 N N . GLY A 1 122 ? -14.750 -8.966 -3.219 1.00 5.15 90 GLY A N 15
ATOM 24502 C CA . GLY A 1 122 ? -15.739 -8.887 -2.168 1.00 5.78 90 GLY A CA 15
ATOM 24503 C C . GLY A 1 122 ? -17.138 -8.818 -2.740 1.00 6.35 90 GLY A C 15
ATOM 24504 O O . GLY A 1 122 ? -17.294 -8.748 -3.959 1.00 6.50 90 GLY A O 15
ATOM 24508 N N . PRO A 1 123 ? -18.176 -8.838 -1.892 1.00 6.96 91 PRO A N 15
ATOM 24509 C CA . PRO A 1 123 ? -19.572 -8.781 -2.347 1.00 7.73 91 PRO A CA 15
ATOM 24510 C C . PRO A 1 123 ? -19.855 -7.526 -3.168 1.00 7.82 91 PRO A C 15
ATOM 24511 O O . PRO A 1 123 ? -19.690 -6.406 -2.680 1.00 7.67 91 PRO A O 15
ATOM 24522 N N . SER A 1 124 ? -20.262 -7.716 -4.417 1.00 8.30 92 SER A N 15
ATOM 24523 C CA . SER A 1 124 ? -20.557 -6.605 -5.310 1.00 8.68 92 SER A CA 15
ATOM 24524 C C . SER A 1 124 ? -21.677 -5.732 -4.740 1.00 9.34 92 SER A C 15
ATOM 24525 O O . SER A 1 124 ? -22.761 -6.226 -4.424 1.00 9.92 92 SER A O 15
ATOM 24533 N N . PRO A 1 125 ? -21.417 -4.421 -4.580 1.00 9.44 93 PRO A N 15
ATOM 24534 C CA . PRO A 1 125 ? -22.395 -3.477 -4.028 1.00 10.20 93 PRO A CA 15
ATOM 24535 C C . PRO A 1 125 ? -23.583 -3.270 -4.959 1.00 10.96 93 PRO A C 15
ATOM 24536 O O . PRO A 1 125 ? -24.664 -2.865 -4.529 1.00 11.69 93 PRO A O 15
ATOM 24547 N N . ASP A 1 126 ? -23.380 -3.558 -6.234 1.00 10.89 94 ASP A N 15
ATOM 24548 C CA . ASP A 1 126 ? -24.436 -3.428 -7.220 1.00 11.70 94 ASP A CA 15
ATOM 24549 C C . ASP A 1 126 ? -24.762 -4.789 -7.812 1.00 11.90 94 ASP A C 15
ATOM 24550 O O . ASP A 1 126 ? -23.973 -5.345 -8.576 1.00 11.65 94 ASP A O 15
ATOM 24559 N N . PRO A 1 127 ? -25.934 -5.345 -7.466 1.00 12.53 95 PRO A N 15
ATOM 24560 C CA . PRO A 1 127 ? -26.369 -6.666 -7.945 1.00 12.95 95 PRO A CA 15
ATOM 24561 C C . PRO A 1 127 ? -26.493 -6.722 -9.466 1.00 13.54 95 PRO A C 15
ATOM 24562 O O . PRO A 1 127 ? -26.543 -7.799 -10.058 1.00 13.87 95 PRO A O 15
ATOM 24573 N N . LEU A 1 128 ? -26.507 -5.549 -10.089 1.00 13.80 96 LEU A N 15
ATOM 24574 C CA . LEU A 1 128 ? -26.630 -5.438 -11.539 1.00 14.53 96 LEU A CA 15
ATOM 24575 C C . LEU A 1 128 ? -25.455 -6.117 -12.232 1.00 14.23 96 LEU A C 15
ATOM 24576 O O . LEU A 1 128 ? -25.574 -6.578 -13.368 1.00 14.80 96 LEU A O 15
ATOM 24592 N N . ASP A 1 129 ? -24.330 -6.185 -11.529 1.00 13.43 97 ASP A N 15
ATOM 24593 C CA . ASP A 1 129 ? -23.125 -6.820 -12.049 1.00 13.21 97 ASP A CA 15
ATOM 24594 C C . ASP A 1 129 ? -23.384 -8.292 -12.361 1.00 13.07 97 ASP A C 15
ATOM 24595 O O . ASP A 1 129 ? -23.249 -8.732 -13.504 1.00 13.44 97 ASP A O 15
ATOM 24604 N N . ALA A 1 130 ? -23.787 -9.042 -11.342 1.00 12.70 98 ALA A N 15
ATOM 24605 C CA . ALA A 1 130 ? -24.060 -10.464 -11.501 1.00 12.73 98 ALA A CA 15
ATOM 24606 C C . ALA A 1 130 ? -25.356 -10.690 -12.271 1.00 13.69 98 ALA A C 15
ATOM 24607 O O . ALA A 1 130 ? -25.517 -11.703 -12.955 1.00 14.00 98 ALA A O 15
ATOM 24614 N N . GLN A 1 131 ? -26.273 -9.738 -12.158 1.00 14.27 99 GLN A N 15
ATOM 24615 C CA . GLN A 1 131 ? -27.548 -9.808 -12.859 1.00 15.26 99 GLN A CA 15
ATOM 24616 C C . GLN A 1 131 ? -27.322 -9.841 -14.369 1.00 15.81 99 GLN A C 15
ATOM 24617 O O . GLN A 1 131 ? -27.892 -10.676 -15.077 1.00 16.48 99 GLN A O 15
ATOM 24631 N N . LEU A 1 132 ? -26.473 -8.938 -14.850 1.00 15.62 100 LEU A N 15
ATOM 24632 C CA . LEU A 1 132 ? -26.164 -8.862 -16.271 1.00 16.22 100 LEU A CA 15
ATOM 24633 C C . LEU A 1 132 ? -25.216 -9.987 -16.668 1.00 16.11 100 LEU A C 15
ATOM 24634 O O . LEU A 1 132 ? -25.223 -10.447 -17.810 1.00 16.32 100 LEU A O 15
ATOM 24650 N N . ARG A 1 133 ? -24.402 -10.423 -15.713 1.00 15.92 101 ARG A N 15
ATOM 24651 C CA . ARG A 1 133 ? -23.500 -11.553 -15.912 1.00 15.95 101 ARG A CA 15
ATOM 24652 C C . ARG A 1 133 ? -24.288 -12.796 -16.314 1.00 16.67 101 ARG A C 15
ATOM 24653 O O . ARG A 1 133 ? -23.893 -13.538 -17.213 1.00 16.96 101 ARG A O 15
ATOM 24674 N N . ASP A 1 134 ? -25.412 -13.006 -15.643 1.00 17.07 102 ASP A N 15
ATOM 24675 C CA . ASP A 1 134 ? -26.257 -14.166 -15.900 1.00 17.84 102 ASP A CA 15
ATOM 24676 C C . ASP A 1 134 ? -27.319 -13.852 -16.946 1.00 18.30 102 ASP A C 15
ATOM 24677 O O . ASP A 1 134 ? -28.204 -14.669 -17.207 1.00 18.98 102 ASP A O 15
ATOM 24686 N N . LEU A 1 135 ? -27.225 -12.658 -17.530 1.00 18.02 103 LEU A N 15
ATOM 24687 C CA . LEU A 1 135 ? -28.163 -12.197 -18.556 1.00 18.52 103 LEU A CA 15
ATOM 24688 C C . LEU A 1 135 ? -29.608 -12.279 -18.070 1.00 18.60 103 LEU A C 15
ATOM 24689 O O . LEU A 1 135 ? -30.515 -12.621 -18.833 1.00 18.46 103 LEU A O 15
ATOM 24705 N N . ARG A 1 136 ? -29.820 -11.956 -16.802 1.00 18.97 104 ARG A N 15
ATOM 24706 C CA . ARG A 1 136 ? -31.146 -12.038 -16.211 1.00 19.25 104 ARG A CA 15
ATOM 24707 C C . ARG A 1 136 ? -31.962 -10.803 -16.561 1.00 20.06 104 ARG A C 15
ATOM 24708 O O . ARG A 1 136 ? -31.570 -9.681 -16.244 1.00 20.50 104 ARG A O 15
ATOM 24729 N N . GLN A 1 137 ? -33.096 -11.020 -17.210 1.00 20.36 105 GLN A N 15
ATOM 24730 C CA . GLN A 1 137 ? -33.974 -9.927 -17.609 1.00 21.23 105 GLN A CA 15
ATOM 24731 C C . GLN A 1 137 ? -34.907 -9.539 -16.469 1.00 21.37 105 GLN A C 15
ATOM 24732 O O . GLN A 1 137 ? -35.694 -8.599 -16.598 1.00 21.50 105 GLN A O 15
ATOM 24746 N N . LEU A 1 138 ? -34.800 -10.271 -15.361 1.00 21.46 106 LEU A N 15
ATOM 24747 C CA . LEU A 1 138 ? -35.650 -10.074 -14.189 1.00 21.72 106 LEU A CA 15
ATOM 24748 C C . LEU A 1 138 ? -37.086 -10.467 -14.500 1.00 22.33 106 LEU A C 15
ATOM 24749 O O . LEU A 1 138 ? -37.851 -9.616 -15.001 1.00 22.57 106 LEU A O 15
ATOM 24766 N N . GLY A 1 28 ? 8.374 -22.932 -9.009 1.00 5.43 -4 GLY A N 16
ATOM 24767 C CA . GLY A 1 28 ? 7.011 -22.425 -9.290 1.00 4.83 -4 GLY A CA 16
ATOM 24768 C C . GLY A 1 28 ? 6.600 -21.345 -8.317 1.00 4.18 -4 GLY A C 16
ATOM 24769 O O . GLY A 1 28 ? 7.198 -21.208 -7.248 1.00 4.27 -4 GLY A O 16
ATOM 24773 N N . ILE A 1 29 ? 5.587 -20.571 -8.678 1.00 3.81 -3 ILE A N 16
ATOM 24774 C CA . ILE A 1 29 ? 5.092 -19.517 -7.808 1.00 3.35 -3 ILE A CA 16
ATOM 24775 C C . ILE A 1 29 ? 4.156 -20.107 -6.757 1.00 2.96 -3 ILE A C 16
ATOM 24776 O O . ILE A 1 29 ? 2.933 -20.125 -6.918 1.00 3.17 -3 ILE A O 16
ATOM 24792 N N . ASP A 1 30 ? 4.755 -20.619 -5.693 1.00 2.59 -2 ASP A N 16
ATOM 24793 C CA . ASP A 1 30 ? 4.018 -21.244 -4.607 1.00 2.41 -2 ASP A CA 16
ATOM 24794 C C . ASP A 1 30 ? 3.333 -20.185 -3.751 1.00 2.20 -2 ASP A C 16
ATOM 24795 O O . ASP A 1 30 ? 3.648 -19.005 -3.878 1.00 2.05 -2 ASP A O 16
ATOM 24804 N N . PRO A 1 31 ? 2.377 -20.582 -2.885 1.00 2.29 -1 PRO A N 16
ATOM 24805 C CA . PRO A 1 31 ? 1.653 -19.650 -2.006 1.00 2.22 -1 PRO A CA 16
ATOM 24806 C C . PRO A 1 31 ? 2.560 -18.617 -1.333 1.00 2.13 -1 PRO A C 16
ATOM 24807 O O . PRO A 1 31 ? 2.277 -17.418 -1.363 1.00 2.08 -1 PRO A O 16
ATOM 24818 N N . PHE A 1 32 ? 3.656 -19.084 -0.746 1.00 2.17 0 PHE A N 16
ATOM 24819 C CA . PHE A 1 32 ? 4.585 -18.201 -0.050 1.00 2.18 0 PHE A CA 16
ATOM 24820 C C . PHE A 1 32 ? 5.275 -17.267 -1.040 1.00 1.96 0 PHE A C 16
ATOM 24821 O O . PHE A 1 32 ? 5.445 -16.076 -0.774 1.00 1.91 0 PHE A O 16
ATOM 24838 N N . THR A 1 33 ? 5.650 -17.811 -2.193 1.00 1.91 1 THR A N 16
ATOM 24839 C CA . THR A 1 33 ? 6.262 -17.033 -3.249 1.00 1.79 1 THR A CA 16
ATOM 24840 C C . THR A 1 33 ? 5.295 -15.961 -3.751 1.00 1.62 1 THR A C 16
ATOM 24841 O O . THR A 1 33 ? 5.664 -14.798 -3.904 1.00 1.47 1 THR A O 16
ATOM 24852 N N . LEU A 1 34 ? 4.052 -16.369 -3.979 1.00 1.68 2 LEU A N 16
ATOM 24853 C CA . LEU A 1 34 ? 3.006 -15.473 -4.456 1.00 1.59 2 LEU A CA 16
ATOM 24854 C C . LEU A 1 34 ? 2.774 -14.344 -3.458 1.00 1.41 2 LEU A C 16
ATOM 24855 O O . LEU A 1 34 ? 2.580 -13.190 -3.841 1.00 1.32 2 LEU A O 16
ATOM 24871 N N . ASN A 1 35 ? 2.809 -14.689 -2.176 1.00 1.39 3 ASN A N 16
ATOM 24872 C CA . ASN A 1 35 ? 2.685 -13.707 -1.106 1.00 1.27 3 ASN A CA 16
ATOM 24873 C C . ASN A 1 35 ? 3.782 -12.653 -1.228 1.00 1.13 3 ASN A C 16
ATOM 24874 O O . ASN A 1 35 ? 3.523 -11.454 -1.112 1.00 1.04 3 ASN A O 16
ATOM 24885 N N . HIS A 1 36 ? 5.004 -13.108 -1.487 1.00 1.17 4 HIS A N 16
ATOM 24886 C CA . HIS A 1 36 ? 6.130 -12.200 -1.658 1.00 1.10 4 HIS A CA 16
ATOM 24887 C C . HIS A 1 36 ? 5.963 -11.390 -2.942 1.00 1.02 4 HIS A C 16
ATOM 24888 O O . HIS A 1 36 ? 6.297 -10.210 -2.975 1.00 0.91 4 HIS A O 16
ATOM 24903 N N . GLN A 1 37 ? 5.442 -12.026 -3.991 1.00 1.10 5 GLN A N 16
ATOM 24904 C CA . GLN A 1 37 ? 5.206 -11.346 -5.267 1.00 1.08 5 GLN A CA 16
ATOM 24905 C C . GLN A 1 37 ? 4.298 -10.139 -5.066 1.00 0.94 5 GLN A C 16
ATOM 24906 O O . GLN A 1 37 ? 4.616 -9.032 -5.497 1.00 0.87 5 GLN A O 16
ATOM 24920 N N . VAL A 1 38 ? 3.174 -10.363 -4.394 1.00 0.96 6 VAL A N 16
ATOM 24921 C CA . VAL A 1 38 ? 2.215 -9.300 -4.113 1.00 0.91 6 VAL A CA 16
ATOM 24922 C C . VAL A 1 38 ? 2.858 -8.193 -3.281 1.00 0.76 6 VAL A C 16
ATOM 24923 O O . VAL A 1 38 ? 2.676 -7.006 -3.558 1.00 0.70 6 VAL A O 16
ATOM 24936 N N . MET A 1 39 ? 3.625 -8.593 -2.275 1.00 0.75 7 MET A N 16
ATOM 24937 C CA . MET A 1 39 ? 4.259 -7.640 -1.369 1.00 0.65 7 MET A CA 16
ATOM 24938 C C . MET A 1 39 ? 5.346 -6.839 -2.081 1.00 0.59 7 MET A C 16
ATOM 24939 O O . MET A 1 39 ? 5.456 -5.629 -1.900 1.00 0.56 7 MET A O 16
ATOM 24953 N N . ASP A 1 40 ? 6.143 -7.510 -2.897 1.00 0.63 8 ASP A N 16
ATOM 24954 C CA . ASP A 1 40 ? 7.192 -6.834 -3.654 1.00 0.61 8 ASP A CA 16
ATOM 24955 C C . ASP A 1 40 ? 6.573 -5.904 -4.689 1.00 0.54 8 ASP A C 16
ATOM 24956 O O . ASP A 1 40 ? 7.121 -4.852 -5.005 1.00 0.50 8 ASP A O 16
ATOM 24965 N N . GLN A 1 41 ? 5.411 -6.301 -5.193 1.00 0.57 9 GLN A N 16
ATOM 24966 C CA . GLN A 1 41 ? 4.694 -5.523 -6.191 1.00 0.54 9 GLN A CA 16
ATOM 24967 C C . GLN A 1 41 ? 4.277 -4.164 -5.629 1.00 0.45 9 GLN A C 16
ATOM 24968 O O . GLN A 1 41 ? 4.453 -3.133 -6.283 1.00 0.43 9 GLN A O 16
ATOM 24982 N N . VAL A 1 42 ? 3.734 -4.162 -4.417 1.00 0.46 10 VAL A N 16
ATOM 24983 C CA . VAL A 1 42 ? 3.334 -2.917 -3.772 1.00 0.44 10 VAL A CA 16
ATOM 24984 C C . VAL A 1 42 ? 4.560 -2.154 -3.266 1.00 0.37 10 VAL A C 16
ATOM 24985 O O . VAL A 1 42 ? 4.660 -0.941 -3.445 1.00 0.39 10 VAL A O 16
ATOM 24998 N N . PHE A 1 43 ? 5.510 -2.878 -2.676 1.00 0.35 11 PHE A N 16
ATOM 24999 C CA . PHE A 1 43 ? 6.733 -2.272 -2.150 1.00 0.35 11 PHE A CA 16
ATOM 25000 C C . PHE A 1 43 ? 7.500 -1.530 -3.245 1.00 0.31 11 PHE A C 16
ATOM 25001 O O . PHE A 1 43 ? 7.981 -0.417 -3.029 1.00 0.33 11 PHE A O 16
ATOM 25018 N N . ASP A 1 44 ? 7.604 -2.150 -4.416 1.00 0.31 12 ASP A N 16
ATOM 25019 C CA . ASP A 1 44 ? 8.285 -1.536 -5.553 1.00 0.31 12 ASP A CA 16
ATOM 25020 C C . ASP A 1 44 ? 7.664 -0.191 -5.905 1.00 0.29 12 ASP A C 16
ATOM 25021 O O . ASP A 1 44 ? 8.375 0.781 -6.165 1.00 0.31 12 ASP A O 16
ATOM 25030 N N . GLN A 1 45 ? 6.337 -0.132 -5.894 1.00 0.30 13 GLN A N 16
ATOM 25031 C CA . GLN A 1 45 ? 5.629 1.094 -6.228 1.00 0.34 13 GLN A CA 16
ATOM 25032 C C . GLN A 1 45 ? 5.866 2.149 -5.151 1.00 0.34 13 GLN A C 16
ATOM 25033 O O . GLN A 1 45 ? 6.068 3.324 -5.457 1.00 0.38 13 GLN A O 16
ATOM 25047 N N . VAL A 1 46 ? 5.853 1.717 -3.891 1.00 0.34 14 VAL A N 16
ATOM 25048 C CA . VAL A 1 46 ? 6.129 2.613 -2.771 1.00 0.38 14 VAL A CA 16
ATOM 25049 C C . VAL A 1 46 ? 7.520 3.223 -2.906 1.00 0.37 14 VAL A C 16
ATOM 25050 O O . VAL A 1 46 ? 7.681 4.443 -2.856 1.00 0.42 14 VAL A O 16
ATOM 25063 N N . GLU A 1 47 ? 8.519 2.363 -3.102 1.00 0.35 15 GLU A N 16
ATOM 25064 C CA . GLU A 1 47 ? 9.900 2.807 -3.262 1.00 0.40 15 GLU A CA 16
ATOM 25065 C C . GLU A 1 47 ? 10.028 3.727 -4.472 1.00 0.40 15 GLU A C 16
ATOM 25066 O O . GLU A 1 47 ? 10.755 4.721 -4.439 1.00 0.45 15 GLU A O 16
ATOM 25078 N N . HIS A 1 48 ? 9.302 3.388 -5.533 1.00 0.37 16 HIS A N 16
ATOM 25079 C CA . HIS A 1 48 ? 9.305 4.173 -6.763 1.00 0.42 16 HIS A CA 16
ATOM 25080 C C . HIS A 1 48 ? 8.855 5.601 -6.482 1.00 0.41 16 HIS A C 16
ATOM 25081 O O . HIS A 1 48 ? 9.427 6.559 -7.003 1.00 0.45 16 HIS A O 16
ATOM 25096 N N . GLN A 1 49 ? 7.832 5.739 -5.649 1.00 0.38 17 GLN A N 16
ATOM 25097 C CA . GLN A 1 49 ? 7.330 7.052 -5.279 1.00 0.40 17 GLN A CA 16
ATOM 25098 C C . GLN A 1 49 ? 8.335 7.775 -4.391 1.00 0.38 17 GLN A C 16
ATOM 25099 O O . GLN A 1 49 ? 8.600 8.959 -4.584 1.00 0.43 17 GLN A O 16
ATOM 25113 N N . ILE A 1 50 ? 8.908 7.046 -3.433 1.00 0.35 18 ILE A N 16
ATOM 25114 C CA . ILE A 1 50 ? 9.895 7.614 -2.517 1.00 0.37 18 ILE A CA 16
ATOM 25115 C C . ILE A 1 50 ? 11.093 8.170 -3.283 1.00 0.39 18 ILE A C 16
ATOM 25116 O O . ILE A 1 50 ? 11.565 9.271 -2.999 1.00 0.42 18 ILE A O 16
ATOM 25132 N N . ALA A 1 51 ? 11.568 7.410 -4.264 1.00 0.40 19 ALA A N 16
ATOM 25133 C CA . ALA A 1 51 ? 12.689 7.837 -5.095 1.00 0.45 19 ALA A CA 16
ATOM 25134 C C . ALA A 1 51 ? 12.364 9.139 -5.819 1.00 0.47 19 ALA A C 16
ATOM 25135 O O . ALA A 1 51 ? 13.201 10.038 -5.907 1.00 0.51 19 ALA A O 16
ATOM 25142 N N . GLN A 1 52 ? 11.136 9.235 -6.319 1.00 0.46 20 GLN A N 16
ATOM 25143 C CA . GLN A 1 52 ? 10.671 10.443 -6.986 1.00 0.51 20 GLN A CA 16
ATOM 25144 C C . GLN A 1 52 ? 10.701 11.623 -6.018 1.00 0.50 20 GLN A C 16
ATOM 25145 O O . GLN A 1 52 ? 11.100 12.734 -6.379 1.00 0.55 20 GLN A O 16
ATOM 25159 N N . VAL A 1 53 ? 10.286 11.364 -4.782 1.00 0.48 21 VAL A N 16
ATOM 25160 C CA . VAL A 1 53 ? 10.300 12.371 -3.730 1.00 0.54 21 VAL A CA 16
ATOM 25161 C C . VAL A 1 53 ? 11.727 12.823 -3.438 1.00 0.57 21 VAL A C 16
ATOM 25162 O O . VAL A 1 53 ? 12.005 14.019 -3.380 1.00 0.66 21 VAL A O 16
ATOM 25175 N N . LEU A 1 54 ? 12.626 11.858 -3.270 1.00 0.54 22 LEU A N 16
ATOM 25176 C CA . LEU A 1 54 ? 14.028 12.149 -2.978 1.00 0.61 22 LEU A CA 16
ATOM 25177 C C . LEU A 1 54 ? 14.639 13.029 -4.061 1.00 0.61 22 LEU A C 16
ATOM 25178 O O . LEU A 1 54 ? 15.314 14.016 -3.762 1.00 0.68 22 LEU A O 16
ATOM 25194 N N . GLY A 1 55 ? 14.380 12.678 -5.317 1.00 0.61 23 GLY A N 16
ATOM 25195 C CA . GLY A 1 55 ? 14.904 13.444 -6.433 1.00 0.73 23 GLY A CA 16
ATOM 25196 C C . GLY A 1 55 ? 14.379 14.866 -6.466 1.00 0.81 23 GLY A C 16
ATOM 25197 O O . GLY A 1 55 ? 15.068 15.782 -6.919 1.00 0.94 23 GLY A O 16
ATOM 25201 N N . ALA A 1 56 ? 13.158 15.053 -5.983 1.00 0.80 24 ALA A N 16
ATOM 25202 C CA . ALA A 1 56 ? 12.545 16.374 -5.944 1.00 0.96 24 ALA A CA 16
ATOM 25203 C C . ALA A 1 56 ? 13.025 17.157 -4.727 1.00 1.01 24 ALA A C 16
ATOM 25204 O O . ALA A 1 56 ? 13.288 18.357 -4.813 1.00 1.19 24 ALA A O 16
ATOM 25211 N N . LYS A 1 57 ? 13.142 16.468 -3.597 1.00 0.92 25 LYS A N 16
ATOM 25212 C CA . LYS A 1 57 ? 13.621 17.085 -2.365 1.00 1.04 25 LYS A CA 16
ATOM 25213 C C . LYS A 1 57 ? 15.075 17.512 -2.500 1.00 1.06 25 LYS A C 16
ATOM 25214 O O . LYS A 1 57 ? 15.476 18.567 -2.009 1.00 1.18 25 LYS A O 16
ATOM 25233 N N . GLY A 1 58 ? 15.857 16.678 -3.175 1.00 1.00 26 GLY A N 16
ATOM 25234 C CA . GLY A 1 58 ? 17.269 16.946 -3.331 1.00 1.09 26 GLY A CA 16
ATOM 25235 C C . GLY A 1 58 ? 18.068 16.367 -2.188 1.00 1.08 26 GLY A C 16
ATOM 25236 O O . GLY A 1 58 ? 19.251 16.674 -2.023 1.00 1.22 26 GLY A O 16
ATOM 25240 N N . GLY A 1 59 ? 17.414 15.523 -1.399 1.00 0.99 27 GLY A N 16
ATOM 25241 C CA . GLY A 1 59 ? 18.046 14.938 -0.238 1.00 1.09 27 GLY A CA 16
ATOM 25242 C C . GLY A 1 59 ? 18.924 13.754 -0.590 1.00 1.07 27 GLY A C 16
ATOM 25243 O O . GLY A 1 59 ? 19.049 13.399 -1.762 1.00 1.10 27 GLY A O 16
ATOM 25247 N N . PRO A 1 60 ? 19.548 13.125 0.413 1.00 1.17 28 PRO A N 16
ATOM 25248 C CA . PRO A 1 60 ? 20.441 11.983 0.204 1.00 1.26 28 PRO A CA 16
ATOM 25249 C C . PRO A 1 60 ? 19.697 10.764 -0.324 1.00 1.05 28 PRO A C 16
ATOM 25250 O O . PRO A 1 60 ? 18.569 10.487 0.085 1.00 0.97 28 PRO A O 16
ATOM 25261 N N . LEU A 1 61 ? 20.329 10.041 -1.236 1.00 1.10 29 LEU A N 16
ATOM 25262 C CA . LEU A 1 61 ? 19.747 8.822 -1.763 1.00 1.03 29 LEU A CA 16
ATOM 25263 C C . LEU A 1 61 ? 19.853 7.724 -0.720 1.00 0.95 29 LEU A C 16
ATOM 25264 O O . LEU A 1 61 ? 20.945 7.243 -0.417 1.00 1.15 29 LEU A O 16
ATOM 25280 N N . VAL A 1 62 ? 18.717 7.360 -0.152 1.00 0.79 30 VAL A N 16
ATOM 25281 C CA . VAL A 1 62 ? 18.675 6.380 0.916 1.00 0.80 30 VAL A CA 16
ATOM 25282 C C . VAL A 1 62 ? 18.293 5.005 0.387 1.00 0.73 30 VAL A C 16
ATOM 25283 O O . VAL A 1 62 ? 17.607 4.885 -0.633 1.00 0.75 30 VAL A O 16
ATOM 25296 N N . ALA A 1 63 ? 18.748 3.975 1.080 1.00 0.80 31 ALA A N 16
ATOM 25297 C CA . ALA A 1 63 ? 18.428 2.608 0.715 1.00 0.79 31 ALA A CA 16
ATOM 25298 C C . ALA A 1 63 ? 17.115 2.193 1.361 1.00 0.65 31 ALA A C 16
ATOM 25299 O O . ALA A 1 63 ? 17.059 1.917 2.560 1.00 0.73 31 ALA A O 16
ATOM 25306 N N . VAL A 1 64 ? 16.062 2.171 0.563 1.00 0.55 32 VAL A N 16
ATOM 25307 C CA . VAL A 1 64 ? 14.735 1.851 1.057 1.00 0.49 32 VAL A CA 16
ATOM 25308 C C . VAL A 1 64 ? 14.591 0.350 1.259 1.00 0.36 32 VAL A C 16
ATOM 25309 O O . VAL A 1 64 ? 14.919 -0.441 0.374 1.00 0.44 32 VAL A O 16
ATOM 25322 N N . GLU A 1 65 ? 14.115 -0.035 2.431 1.00 0.37 33 GLU A N 16
ATOM 25323 C CA . GLU A 1 65 ? 13.910 -1.434 2.752 1.00 0.44 33 GLU A CA 16
ATOM 25324 C C . GLU A 1 65 ? 12.448 -1.667 3.093 1.00 0.42 33 GLU A C 16
ATOM 25325 O O . GLU A 1 65 ? 11.664 -0.722 3.161 1.00 0.46 33 GLU A O 16
ATOM 25337 N N . ILE A 1 66 ? 12.073 -2.912 3.317 1.00 0.44 34 ILE A N 16
ATOM 25338 C CA . ILE A 1 66 ? 10.719 -3.205 3.742 1.00 0.45 34 ILE A CA 16
ATOM 25339 C C . ILE A 1 66 ? 10.587 -2.939 5.245 1.00 0.36 34 ILE A C 16
ATOM 25340 O O . ILE A 1 66 ? 9.524 -2.563 5.735 1.00 0.41 34 ILE A O 16
ATOM 25356 N N . ASP A 1 67 ? 11.699 -3.080 5.964 1.00 0.37 35 ASP A N 16
ATOM 25357 C CA . ASP A 1 67 ? 11.703 -2.874 7.411 1.00 0.39 35 ASP A CA 16
ATOM 25358 C C . ASP A 1 67 ? 12.207 -1.484 7.780 1.00 0.38 35 ASP A C 16
ATOM 25359 O O . ASP A 1 67 ? 12.275 -1.140 8.959 1.00 0.50 35 ASP A O 16
ATOM 25368 N N . SER A 1 68 ? 12.564 -0.687 6.785 1.00 0.38 36 SER A N 16
ATOM 25369 C CA . SER A 1 68 ? 13.097 0.640 7.049 1.00 0.43 36 SER A CA 16
ATOM 25370 C C . SER A 1 68 ? 11.991 1.586 7.499 1.00 0.32 36 SER A C 16
ATOM 25371 O O . SER A 1 68 ? 10.847 1.490 7.044 1.00 0.32 36 SER A O 16
ATOM 25379 N N . ARG A 1 69 ? 12.341 2.483 8.404 1.00 0.35 37 ARG A N 16
ATOM 25380 C CA . ARG A 1 69 ? 11.404 3.456 8.940 1.00 0.36 37 ARG A CA 16
ATOM 25381 C C . ARG A 1 69 ? 11.419 4.714 8.082 1.00 0.37 37 ARG A C 16
ATOM 25382 O O . ARG A 1 69 ? 12.466 5.116 7.576 1.00 0.43 37 ARG A O 16
ATOM 25403 N N . PHE A 1 70 ? 10.259 5.337 7.930 1.00 0.37 38 PHE A N 16
ATOM 25404 C CA . PHE A 1 70 ? 10.123 6.509 7.072 1.00 0.40 38 PHE A CA 16
ATOM 25405 C C . PHE A 1 70 ? 10.908 7.698 7.611 1.00 0.44 38 PHE A C 16
ATOM 25406 O O . PHE A 1 70 ? 11.517 8.439 6.845 1.00 0.50 38 PHE A O 16
ATOM 25423 N N . SER A 1 71 ? 10.909 7.870 8.926 1.00 0.52 39 SER A N 16
ATOM 25424 C CA . SER A 1 71 ? 11.677 8.943 9.550 1.00 0.63 39 SER A CA 16
ATOM 25425 C C . SER A 1 71 ? 13.171 8.691 9.374 1.00 0.56 39 SER A C 16
ATOM 25426 O O . SER A 1 71 ? 13.970 9.624 9.320 1.00 0.56 39 SER A O 16
ATOM 25434 N N . ASP A 1 72 ? 13.533 7.419 9.262 1.00 0.61 40 ASP A N 16
ATOM 25435 C CA . ASP A 1 72 ? 14.920 7.028 9.062 1.00 0.66 40 ASP A CA 16
ATOM 25436 C C . ASP A 1 72 ? 15.346 7.358 7.638 1.00 0.62 40 ASP A C 16
ATOM 25437 O O . ASP A 1 72 ? 16.471 7.790 7.395 1.00 0.72 40 ASP A O 16
ATOM 25446 N N . LEU A 1 73 ? 14.422 7.163 6.702 1.00 0.58 41 LEU A N 16
ATOM 25447 C CA . LEU A 1 73 ? 14.668 7.462 5.297 1.00 0.64 41 LEU A CA 16
ATOM 25448 C C . LEU A 1 73 ? 14.636 8.968 5.045 1.00 0.61 41 LEU A C 16
ATOM 25449 O O . LEU A 1 73 ? 15.173 9.452 4.049 1.00 0.75 41 LEU A O 16
ATOM 25465 N N . GLY A 1 74 ? 14.002 9.704 5.950 1.00 0.52 42 GLY A N 16
ATOM 25466 C CA . GLY A 1 74 ? 13.953 11.150 5.830 1.00 0.56 42 GLY A CA 16
ATOM 25467 C C . GLY A 1 74 ? 12.592 11.664 5.401 1.00 0.47 42 GLY A C 16
ATOM 25468 O O . GLY A 1 74 ? 12.476 12.774 4.884 1.00 0.51 42 GLY A O 16
ATOM 25472 N N . LEU A 1 75 ? 11.561 10.858 5.607 1.00 0.45 43 LEU A N 16
ATOM 25473 C CA . LEU A 1 75 ? 10.199 11.261 5.284 1.00 0.40 43 LEU A CA 16
ATOM 25474 C C . LEU A 1 75 ? 9.406 11.501 6.563 1.00 0.41 43 LEU A C 16
ATOM 25475 O O . LEU A 1 75 ? 9.047 10.556 7.268 1.00 0.53 43 LEU A O 16
ATOM 25491 N N . SER A 1 76 ? 9.147 12.763 6.860 1.00 0.45 44 SER A N 16
ATOM 25492 C CA . SER A 1 76 ? 8.410 13.133 8.058 1.00 0.54 44 SER A CA 16
ATOM 25493 C C . SER A 1 76 ? 6.906 12.955 7.838 1.00 0.50 44 SER A C 16
ATOM 25494 O O . SER A 1 76 ? 6.474 12.683 6.718 1.00 0.42 44 SER A O 16
ATOM 25502 N N . SER A 1 77 ? 6.123 13.126 8.899 1.00 0.62 45 SER A N 16
ATOM 25503 C CA . SER A 1 77 ? 4.688 12.846 8.874 1.00 0.65 45 SER A CA 16
ATOM 25504 C C . SER A 1 77 ? 3.975 13.546 7.716 1.00 0.52 45 SER A C 16
ATOM 25505 O O . SER A 1 77 ? 3.202 12.918 6.988 1.00 0.51 45 SER A O 16
ATOM 25513 N N . LEU A 1 78 ? 4.253 14.832 7.532 1.00 0.52 46 LEU A N 16
ATOM 25514 C CA . LEU A 1 78 ? 3.580 15.618 6.501 1.00 0.50 46 LEU A CA 16
ATOM 25515 C C . LEU A 1 78 ? 3.881 15.069 5.110 1.00 0.44 46 LEU A C 16
ATOM 25516 O O . LEU A 1 78 ? 2.985 14.938 4.273 1.00 0.48 46 LEU A O 16
ATOM 25532 N N . ASP A 1 79 ? 5.138 14.730 4.866 1.00 0.42 47 ASP A N 16
ATOM 25533 C CA . ASP A 1 79 ? 5.536 14.245 3.554 1.00 0.41 47 ASP A CA 16
ATOM 25534 C C . ASP A 1 79 ? 5.123 12.789 3.387 1.00 0.36 47 ASP A C 16
ATOM 25535 O O . ASP A 1 79 ? 4.819 12.343 2.282 1.00 0.38 47 ASP A O 16
ATOM 25544 N N . LEU A 1 80 ? 5.097 12.063 4.497 1.00 0.39 48 LEU A N 16
ATOM 25545 C CA . LEU A 1 80 ? 4.635 10.681 4.508 1.00 0.46 48 LEU A CA 16
ATOM 25546 C C . LEU A 1 80 ? 3.166 10.640 4.101 1.00 0.47 48 LEU A C 16
ATOM 25547 O O . LEU A 1 80 ? 2.764 9.838 3.260 1.00 0.51 48 LEU A O 16
ATOM 25563 N N . ALA A 1 81 ? 2.372 11.529 4.693 1.00 0.47 49 ALA A N 16
ATOM 25564 C CA . ALA A 1 81 ? 0.964 11.658 4.346 1.00 0.55 49 ALA A CA 16
ATOM 25565 C C . ALA A 1 81 ? 0.809 11.994 2.869 1.00 0.50 49 ALA A C 16
ATOM 25566 O O . ALA A 1 81 ? -0.068 11.462 2.187 1.00 0.55 49 ALA A O 16
ATOM 25573 N N . THR A 1 82 ? 1.676 12.874 2.388 1.00 0.45 50 THR A N 16
ATOM 25574 C CA . THR A 1 82 ? 1.707 13.234 0.979 1.00 0.45 50 THR A CA 16
ATOM 25575 C C . THR A 1 82 ? 2.029 12.008 0.122 1.00 0.39 50 THR A C 16
ATOM 25576 O O . THR A 1 82 ? 1.381 11.759 -0.896 1.00 0.40 50 THR A O 16
ATOM 25587 N N . LEU A 1 83 ? 3.015 11.233 0.568 1.00 0.35 51 LEU A N 16
ATOM 25588 C CA . LEU A 1 83 ? 3.410 10.003 -0.109 1.00 0.34 51 LEU A CA 16
ATOM 25589 C C . LEU A 1 83 ? 2.230 9.043 -0.192 1.00 0.35 51 LEU A C 16
ATOM 25590 O O . LEU A 1 83 ? 1.925 8.507 -1.258 1.00 0.40 51 LEU A O 16
ATOM 25606 N N . ILE A 1 84 ? 1.565 8.848 0.941 1.00 0.37 52 ILE A N 16
ATOM 25607 C CA . ILE A 1 84 ? 0.390 7.990 1.010 1.00 0.44 52 ILE A CA 16
ATOM 25608 C C . ILE A 1 84 ? -0.693 8.483 0.058 1.00 0.41 52 ILE A C 16
ATOM 25609 O O . ILE A 1 84 ? -1.268 7.701 -0.692 1.00 0.43 52 ILE A O 16
ATOM 25625 N N . SER A 1 85 ? -0.940 9.789 0.080 1.00 0.44 53 SER A N 16
ATOM 25626 C CA . SER A 1 85 ? -1.972 10.403 -0.746 1.00 0.50 53 SER A CA 16
ATOM 25627 C C . SER A 1 85 ? -1.682 10.208 -2.237 1.00 0.48 53 SER A C 16
ATOM 25628 O O . SER A 1 85 ? -2.587 9.913 -3.023 1.00 0.53 53 SER A O 16
ATOM 25636 N N . ASN A 1 86 ? -0.420 10.367 -2.621 1.00 0.47 54 ASN A N 16
ATOM 25637 C CA . ASN A 1 86 ? -0.021 10.208 -4.015 1.00 0.54 54 ASN A CA 16
ATOM 25638 C C . ASN A 1 86 ? -0.073 8.747 -4.436 1.00 0.47 54 ASN A C 16
ATOM 25639 O O . ASN A 1 86 ? -0.515 8.427 -5.540 1.00 0.57 54 ASN A O 16
ATOM 25650 N N . LEU A 1 87 ? 0.376 7.863 -3.550 1.00 0.40 55 LEU A N 16
ATOM 25651 C CA . LEU A 1 87 ? 0.330 6.426 -3.801 1.00 0.41 55 LEU A CA 16
ATOM 25652 C C . LEU A 1 87 ? -1.120 5.951 -3.873 1.00 0.40 55 LEU A C 16
ATOM 25653 O O . LEU A 1 87 ? -1.467 5.065 -4.658 1.00 0.42 55 LEU A O 16
ATOM 25669 N N . GLU A 1 88 ? -1.958 6.561 -3.048 1.00 0.43 56 GLU A N 16
ATOM 25670 C CA . GLU A 1 88 ? -3.387 6.287 -3.032 1.00 0.50 56 GLU A CA 16
ATOM 25671 C C . GLU A 1 88 ? -3.990 6.549 -4.408 1.00 0.48 56 GLU A C 16
ATOM 25672 O O . GLU A 1 88 ? -4.791 5.760 -4.910 1.00 0.54 56 GLU A O 16
ATOM 25684 N N . ALA A 1 89 ? -3.566 7.647 -5.027 1.00 0.47 57 ALA A N 16
ATOM 25685 C CA . ALA A 1 89 ? -4.057 8.034 -6.343 1.00 0.54 57 ALA A CA 16
ATOM 25686 C C . ALA A 1 89 ? -3.502 7.124 -7.437 1.00 0.50 57 ALA A C 16
ATOM 25687 O O . ALA A 1 89 ? -3.969 7.150 -8.576 1.00 0.65 57 ALA A O 16
ATOM 25694 N N . VAL A 1 90 ? -2.497 6.327 -7.097 1.00 0.39 58 VAL A N 16
ATOM 25695 C CA . VAL A 1 90 ? -1.941 5.368 -8.039 1.00 0.44 58 VAL A CA 16
ATOM 25696 C C . VAL A 1 90 ? -2.869 4.167 -8.174 1.00 0.48 58 VAL A C 16
ATOM 25697 O O . VAL A 1 90 ? -3.135 3.696 -9.282 1.00 0.58 58 VAL A O 16
ATOM 25710 N N . TYR A 1 91 ? -3.376 3.688 -7.045 1.00 0.48 59 TYR A N 16
ATOM 25711 C CA . TYR A 1 91 ? -4.249 2.518 -7.047 1.00 0.57 59 TYR A CA 16
ATOM 25712 C C . TYR A 1 91 ? -5.719 2.911 -7.177 1.00 0.67 59 TYR A C 16
ATOM 25713 O O . TYR A 1 91 ? -6.511 2.199 -7.796 1.00 0.74 59 TYR A O 16
ATOM 25731 N N . GLY A 1 92 ? -6.073 4.047 -6.590 1.00 0.79 60 GLY A N 16
ATOM 25732 C CA . GLY A 1 92 ? -7.456 4.487 -6.583 1.00 0.93 60 GLY A CA 16
ATOM 25733 C C . GLY A 1 92 ? -8.250 3.796 -5.494 1.00 1.01 60 GLY A C 16
ATOM 25734 O O . GLY A 1 92 ? -9.439 3.523 -5.651 1.00 1.23 60 GLY A O 16
ATOM 25738 N N . THR A 1 93 ? -7.585 3.514 -4.386 1.00 1.00 61 THR A N 16
ATOM 25739 C CA . THR A 1 93 ? -8.182 2.760 -3.297 1.00 1.17 61 THR A CA 16
ATOM 25740 C C . THR A 1 93 ? -8.802 3.669 -2.238 1.00 1.44 61 THR A C 16
ATOM 25741 O O . THR A 1 93 ? -8.799 4.896 -2.373 1.00 1.78 61 THR A O 16
ATOM 25752 N N . ASP A 1 94 ? -9.331 3.047 -1.191 1.00 1.59 62 ASP A N 16
ATOM 25753 C CA . ASP A 1 94 ? -9.929 3.766 -0.075 1.00 1.95 62 ASP A CA 16
ATOM 25754 C C . ASP A 1 94 ? -8.857 4.432 0.774 1.00 1.51 62 ASP A C 16
ATOM 25755 O O . ASP A 1 94 ? -7.824 3.828 1.071 1.00 1.59 62 ASP A O 16
ATOM 25764 N N . PRO A 1 95 ? -9.089 5.689 1.164 1.00 2.12 63 PRO A N 16
ATOM 25765 C CA . PRO A 1 95 ? -8.173 6.431 2.031 1.00 2.53 63 PRO A CA 16
ATOM 25766 C C . PRO A 1 95 ? -8.209 5.921 3.469 1.00 2.06 63 PRO A C 16
ATOM 25767 O O . PRO A 1 95 ? -9.275 5.850 4.087 1.00 2.15 63 PRO A O 16
ATOM 25778 N N . PHE A 1 96 ? -7.049 5.562 3.999 1.00 2.11 64 PHE A N 16
ATOM 25779 C CA . PHE A 1 96 ? -6.964 5.053 5.363 1.00 1.93 64 PHE A CA 16
ATOM 25780 C C . PHE A 1 96 ? -6.052 5.926 6.222 1.00 2.37 64 PHE A C 16
ATOM 25781 O O . PHE A 1 96 ? -5.898 5.680 7.421 1.00 2.33 64 PHE A O 16
ATOM 25798 N N . ALA A 1 97 ? -5.468 6.952 5.612 1.00 3.08 65 ALA A N 16
ATOM 25799 C CA . ALA A 1 97 ? -4.473 7.786 6.286 1.00 3.86 65 ALA A CA 16
ATOM 25800 C C . ALA A 1 97 ? -5.055 8.507 7.498 1.00 3.69 65 ALA A C 16
ATOM 25801 O O . ALA A 1 97 ? -4.326 8.860 8.423 1.00 3.90 65 ALA A O 16
ATOM 25808 N N . ASP A 1 98 ? -6.360 8.734 7.491 1.00 3.58 66 ASP A N 16
ATOM 25809 C CA . ASP A 1 98 ? -7.011 9.409 8.609 1.00 3.92 66 ASP A CA 16
ATOM 25810 C C . ASP A 1 98 ? -7.575 8.387 9.585 1.00 3.25 66 ASP A C 16
ATOM 25811 O O . ASP A 1 98 ? -7.459 8.540 10.801 1.00 3.56 66 ASP A O 16
ATOM 25820 N N . ALA A 1 99 ? -8.152 7.328 9.035 1.00 2.57 67 ALA A N 16
ATOM 25821 C CA . ALA A 1 99 ? -8.794 6.291 9.833 1.00 2.48 67 ALA A CA 16
ATOM 25822 C C . ALA A 1 99 ? -7.782 5.519 10.672 1.00 2.09 67 ALA A C 16
ATOM 25823 O O . ALA A 1 99 ? -8.020 5.237 11.845 1.00 2.63 67 ALA A O 16
ATOM 25830 N N . VAL A 1 100 ? -6.649 5.187 10.071 1.00 1.75 68 VAL A N 16
ATOM 25831 C CA . VAL A 1 100 ? -5.612 4.433 10.767 1.00 2.06 68 VAL A CA 16
ATOM 25832 C C . VAL A 1 100 ? -4.639 5.386 11.463 1.00 1.84 68 VAL A C 16
ATOM 25833 O O . VAL A 1 100 ? -3.806 4.967 12.266 1.00 2.23 68 VAL A O 16
ATOM 25846 N N . ALA A 1 101 ? -4.805 6.681 11.177 1.00 1.56 69 ALA A N 16
ATOM 25847 C CA . ALA A 1 101 ? -3.932 7.736 11.682 1.00 1.54 69 ALA A CA 16
ATOM 25848 C C . ALA A 1 101 ? -2.521 7.637 11.101 1.00 1.33 69 ALA A C 16
ATOM 25849 O O . ALA A 1 101 ? -1.899 6.577 11.085 1.00 1.29 69 ALA A O 16
ATOM 25856 N N . ILE A 1 102 ? -2.028 8.776 10.626 1.00 1.30 70 ILE A N 16
ATOM 25857 C CA . ILE A 1 102 ? -0.742 8.850 9.934 1.00 1.16 70 ILE A CA 16
ATOM 25858 C C . ILE A 1 102 ? 0.423 8.442 10.842 1.00 1.01 70 ILE A C 16
ATOM 25859 O O . ILE A 1 102 ? 1.444 7.944 10.369 1.00 0.94 70 ILE A O 16
ATOM 25875 N N . THR A 1 103 ? 0.254 8.618 12.146 1.00 1.06 71 THR A N 16
ATOM 25876 C CA . THR A 1 103 ? 1.311 8.314 13.100 1.00 1.05 71 THR A CA 16
ATOM 25877 C C . THR A 1 103 ? 1.500 6.807 13.291 1.00 0.90 71 THR A C 16
ATOM 25878 O O . THR A 1 103 ? 2.465 6.373 13.917 1.00 0.89 71 THR A O 16
ATOM 25889 N N . SER A 1 104 ? 0.589 6.014 12.740 1.00 0.90 72 SER A N 16
ATOM 25890 C CA . SER A 1 104 ? 0.665 4.564 12.873 1.00 0.92 72 SER A CA 16
ATOM 25891 C C . SER A 1 104 ? 1.576 3.965 11.802 1.00 0.73 72 SER A C 16
ATOM 25892 O O . SER A 1 104 ? 1.902 2.777 11.840 1.00 0.76 72 SER A O 16
ATOM 25900 N N . ILE A 1 105 ? 1.985 4.792 10.849 1.00 0.62 73 ILE A N 16
ATOM 25901 C CA . ILE A 1 105 ? 2.850 4.345 9.767 1.00 0.52 73 ILE A CA 16
ATOM 25902 C C . ILE A 1 105 ? 4.304 4.689 10.078 1.00 0.51 73 ILE A C 16
ATOM 25903 O O . ILE A 1 105 ? 4.739 5.829 9.902 1.00 0.60 73 ILE A O 16
ATOM 25919 N N . VAL A 1 106 ? 5.042 3.705 10.565 1.00 0.49 74 VAL A N 16
ATOM 25920 C CA . VAL A 1 106 ? 6.447 3.898 10.896 1.00 0.57 74 VAL A CA 16
ATOM 25921 C C . VAL A 1 106 ? 7.336 3.206 9.870 1.00 0.45 74 VAL A C 16
ATOM 25922 O O . VAL A 1 106 ? 8.240 3.813 9.293 1.00 0.52 74 VAL A O 16
ATOM 25935 N N . THR A 1 107 ? 7.064 1.934 9.642 1.00 0.36 75 THR A N 16
ATOM 25936 C CA . THR A 1 107 ? 7.840 1.137 8.711 1.00 0.34 75 THR A CA 16
ATOM 25937 C C . THR A 1 107 ? 7.118 1.003 7.374 1.00 0.31 75 THR A C 16
ATOM 25938 O O . THR A 1 107 ? 5.887 1.077 7.310 1.00 0.33 75 THR A O 16
ATOM 25949 N N . VAL A 1 108 ? 7.891 0.804 6.311 1.00 0.29 76 VAL A N 16
ATOM 25950 C CA . VAL A 1 108 ? 7.337 0.663 4.968 1.00 0.28 76 VAL A CA 16
ATOM 25951 C C . VAL A 1 108 ? 6.448 -0.575 4.876 1.00 0.27 76 VAL A C 16
ATOM 25952 O O . VAL A 1 108 ? 5.444 -0.582 4.161 1.00 0.30 76 VAL A O 16
ATOM 25965 N N . ALA A 1 109 ? 6.817 -1.611 5.627 1.00 0.28 77 ALA A N 16
ATOM 25966 C CA . ALA A 1 109 ? 6.080 -2.867 5.644 1.00 0.31 77 ALA A CA 16
ATOM 25967 C C . ALA A 1 109 ? 4.618 -2.658 6.015 1.00 0.31 77 ALA A C 16
ATOM 25968 O O . ALA A 1 109 ? 3.734 -3.311 5.464 1.00 0.35 77 ALA A O 16
ATOM 25975 N N . ASP A 1 110 ? 4.369 -1.733 6.936 1.00 0.32 78 ASP A N 16
ATOM 25976 C CA . ASP A 1 110 ? 3.015 -1.484 7.413 1.00 0.37 78 ASP A CA 16
ATOM 25977 C C . ASP A 1 110 ? 2.198 -0.773 6.342 1.00 0.36 78 ASP A C 16
ATOM 25978 O O . ASP A 1 110 ? 1.059 -1.152 6.063 1.00 0.42 78 ASP A O 16
ATOM 25987 N N . LEU A 1 111 ? 2.797 0.244 5.730 1.00 0.32 79 LEU A N 16
ATOM 25988 C CA . LEU A 1 111 ? 2.128 1.013 4.686 1.00 0.34 79 LEU A CA 16
ATOM 25989 C C . LEU A 1 111 ? 1.821 0.132 3.481 1.00 0.31 79 LEU A C 16
ATOM 25990 O O . LEU A 1 111 ? 0.702 0.138 2.961 1.00 0.34 79 LEU A O 16
ATOM 26006 N N . ALA A 1 112 ? 2.818 -0.629 3.049 1.00 0.29 80 ALA A N 16
ATOM 26007 C CA . ALA A 1 112 ? 2.653 -1.537 1.925 1.00 0.33 80 ALA A CA 16
ATOM 26008 C C . ALA A 1 112 ? 1.607 -2.596 2.252 1.00 0.30 80 ALA A C 16
ATOM 26009 O O . ALA A 1 112 ? 0.830 -2.997 1.391 1.00 0.34 80 ALA A O 16
ATOM 26016 N N . ARG A 1 113 ? 1.588 -3.026 3.508 1.00 0.30 81 ARG A N 16
ATOM 26017 C CA . ARG A 1 113 ? 0.583 -3.968 3.994 1.00 0.35 81 ARG A CA 16
ATOM 26018 C C . ARG A 1 113 ? -0.822 -3.421 3.784 1.00 0.34 81 ARG A C 16
ATOM 26019 O O . ARG A 1 113 ? -1.685 -4.095 3.222 1.00 0.39 81 ARG A O 16
ATOM 26040 N N . ALA A 1 114 ? -1.033 -2.191 4.238 1.00 0.37 82 ALA A N 16
ATOM 26041 C CA . ALA A 1 114 ? -2.342 -1.557 4.181 1.00 0.45 82 ALA A CA 16
ATOM 26042 C C . ALA A 1 114 ? -2.871 -1.499 2.754 1.00 0.49 82 ALA A C 16
ATOM 26043 O O . ALA A 1 114 ? -4.051 -1.743 2.516 1.00 0.59 82 ALA A O 16
ATOM 26050 N N . TYR A 1 115 ? -1.996 -1.196 1.803 1.00 0.49 83 TYR A N 16
ATOM 26051 C CA . TYR A 1 115 ? -2.394 -1.138 0.403 1.00 0.60 83 TYR A CA 16
ATOM 26052 C C . TYR A 1 115 ? -2.486 -2.529 -0.214 1.00 0.62 83 TYR A C 16
ATOM 26053 O O . TYR A 1 115 ? -3.283 -2.755 -1.122 1.00 0.77 83 TYR A O 16
ATOM 26071 N N . ALA A 1 116 ? -1.689 -3.464 0.286 1.00 0.51 84 ALA A N 16
ATOM 26072 C CA . ALA A 1 116 ? -1.699 -4.825 -0.238 1.00 0.55 84 ALA A CA 16
ATOM 26073 C C . ALA A 1 116 ? -2.996 -5.535 0.124 1.00 0.61 84 ALA A C 16
ATOM 26074 O O . ALA A 1 116 ? -3.584 -6.234 -0.702 1.00 0.72 84 ALA A O 16
ATOM 26081 N N . GLN A 1 117 ? -3.446 -5.341 1.357 1.00 0.65 85 GLN A N 16
ATOM 26082 C CA . GLN A 1 117 ? -4.663 -5.987 1.832 1.00 0.79 85 GLN A CA 16
ATOM 26083 C C . GLN A 1 117 ? -5.902 -5.200 1.414 1.00 0.96 85 GLN A C 16
ATOM 26084 O O . GLN A 1 117 ? -7.019 -5.710 1.476 1.00 1.19 85 GLN A O 16
ATOM 26098 N N . GLN A 1 118 ? -5.703 -3.961 0.986 1.00 1.06 86 GLN A N 16
ATOM 26099 C CA . GLN A 1 118 ? -6.815 -3.118 0.582 1.00 1.32 86 GLN A CA 16
ATOM 26100 C C . GLN A 1 118 ? -7.458 -3.666 -0.686 1.00 1.60 86 GLN A C 16
ATOM 26101 O O . GLN A 1 118 ? -6.798 -3.810 -1.718 1.00 1.83 86 GLN A O 16
ATOM 26115 N N . GLY A 1 119 ? -8.736 -3.992 -0.593 1.00 1.82 87 GLY A N 16
ATOM 26116 C CA . GLY A 1 119 ? -9.450 -4.538 -1.726 1.00 2.21 87 GLY A CA 16
ATOM 26117 C C . GLY A 1 119 ? -9.869 -5.972 -1.487 1.00 2.47 87 GLY A C 16
ATOM 26118 O O . GLY A 1 119 ? -10.890 -6.429 -2.007 1.00 2.96 87 GLY A O 16
ATOM 26122 N N . VAL A 1 120 ? -9.086 -6.678 -0.687 1.00 2.43 88 VAL A N 16
ATOM 26123 C CA . VAL A 1 120 ? -9.358 -8.074 -0.384 1.00 2.94 88 VAL A CA 16
ATOM 26124 C C . VAL A 1 120 ? -9.599 -8.261 1.110 1.00 3.34 88 VAL A C 16
ATOM 26125 O O . VAL A 1 120 ? -8.841 -7.765 1.942 1.00 3.41 88 VAL A O 16
ATOM 26138 N N . PRO A 1 121 ? -10.683 -8.960 1.465 1.00 3.89 89 PRO A N 16
ATOM 26139 C CA . PRO A 1 121 ? -11.013 -9.250 2.859 1.00 4.51 89 PRO A CA 16
ATOM 26140 C C . PRO A 1 121 ? -9.946 -10.117 3.521 1.00 4.91 89 PRO A C 16
ATOM 26141 O O . PRO A 1 121 ? -9.811 -11.303 3.208 1.00 5.20 89 PRO A O 16
ATOM 26152 N N . GLY A 1 122 ? -9.185 -9.522 4.426 1.00 5.15 90 GLY A N 16
ATOM 26153 C CA . GLY A 1 122 ? -8.128 -10.249 5.099 1.00 5.78 90 GLY A CA 16
ATOM 26154 C C . GLY A 1 122 ? -8.662 -11.146 6.196 1.00 6.35 90 GLY A C 16
ATOM 26155 O O . GLY A 1 122 ? -9.591 -10.764 6.907 1.00 6.50 90 GLY A O 16
ATOM 26159 N N . PRO A 1 123 ? -8.102 -12.356 6.349 1.00 6.96 91 PRO A N 16
ATOM 26160 C CA . PRO A 1 123 ? -8.540 -13.302 7.377 1.00 7.73 91 PRO A CA 16
ATOM 26161 C C . PRO A 1 123 ? -8.306 -12.763 8.785 1.00 7.82 91 PRO A C 16
ATOM 26162 O O . PRO A 1 123 ? -7.277 -12.141 9.061 1.00 7.67 91 PRO A O 16
ATOM 26173 N N . SER A 1 124 ? -9.266 -12.986 9.666 1.00 8.30 92 SER A N 16
ATOM 26174 C CA . SER A 1 124 ? -9.156 -12.526 11.038 1.00 8.68 92 SER A CA 16
ATOM 26175 C C . SER A 1 124 ? -8.474 -13.574 11.914 1.00 9.34 92 SER A C 16
ATOM 26176 O O . SER A 1 124 ? -8.965 -14.698 12.048 1.00 9.92 92 SER A O 16
ATOM 26184 N N . PRO A 1 125 ? -7.332 -13.215 12.519 1.00 9.44 93 PRO A N 16
ATOM 26185 C CA . PRO A 1 125 ? -6.627 -14.086 13.459 1.00 10.20 93 PRO A CA 16
ATOM 26186 C C . PRO A 1 125 ? -7.234 -14.005 14.857 1.00 10.96 93 PRO A C 16
ATOM 26187 O O . PRO A 1 125 ? -6.688 -14.534 15.827 1.00 11.69 93 PRO A O 16
ATOM 26198 N N . ASP A 1 126 ? -8.365 -13.326 14.946 1.00 10.89 94 ASP A N 16
ATOM 26199 C CA . ASP A 1 126 ? -9.064 -13.150 16.208 1.00 11.70 94 ASP A CA 16
ATOM 26200 C C . ASP A 1 126 ? -10.412 -13.864 16.163 1.00 11.90 94 ASP A C 16
ATOM 26201 O O . ASP A 1 126 ? -11.152 -13.740 15.184 1.00 11.65 94 ASP A O 16
ATOM 26210 N N . PRO A 1 127 ? -10.747 -14.615 17.224 1.00 12.53 95 PRO A N 16
ATOM 26211 C CA . PRO A 1 127 ? -11.974 -15.421 17.277 1.00 12.95 95 PRO A CA 16
ATOM 26212 C C . PRO A 1 127 ? -13.258 -14.592 17.342 1.00 13.54 95 PRO A C 16
ATOM 26213 O O . PRO A 1 127 ? -14.355 -15.144 17.255 1.00 13.87 95 PRO A O 16
ATOM 26224 N N . LEU A 1 128 ? -13.129 -13.276 17.497 1.00 13.80 96 LEU A N 16
ATOM 26225 C CA . LEU A 1 128 ? -14.299 -12.400 17.549 1.00 14.53 96 LEU A CA 16
ATOM 26226 C C . LEU A 1 128 ? -15.118 -12.515 16.270 1.00 14.23 96 LEU A C 16
ATOM 26227 O O . LEU A 1 128 ? -16.330 -12.697 16.318 1.00 14.80 96 LEU A O 16
ATOM 26243 N N . ASP A 1 129 ? -14.444 -12.432 15.127 1.00 13.43 97 ASP A N 16
ATOM 26244 C CA . ASP A 1 129 ? -15.122 -12.497 13.833 1.00 13.21 97 ASP A CA 16
ATOM 26245 C C . ASP A 1 129 ? -15.780 -13.854 13.631 1.00 13.07 97 ASP A C 16
ATOM 26246 O O . ASP A 1 129 ? -16.858 -13.949 13.046 1.00 13.44 97 ASP A O 16
ATOM 26255 N N . ALA A 1 130 ? -15.136 -14.898 14.135 1.00 12.70 98 ALA A N 16
ATOM 26256 C CA . ALA A 1 130 ? -15.693 -16.241 14.065 1.00 12.73 98 ALA A CA 16
ATOM 26257 C C . ALA A 1 130 ? -16.973 -16.325 14.889 1.00 13.69 98 ALA A C 16
ATOM 26258 O O . ALA A 1 130 ? -17.957 -16.940 14.474 1.00 14.00 98 ALA A O 16
ATOM 26265 N N . GLN A 1 131 ? -16.953 -15.677 16.046 1.00 14.27 99 GLN A N 16
ATOM 26266 C CA . GLN A 1 131 ? -18.102 -15.646 16.942 1.00 15.26 99 GLN A CA 16
ATOM 26267 C C . GLN A 1 131 ? -19.203 -14.747 16.381 1.00 15.81 99 GLN A C 16
ATOM 26268 O O . GLN A 1 131 ? -20.382 -14.919 16.695 1.00 16.48 99 GLN A O 16
ATOM 26282 N N . LEU A 1 132 ? -18.816 -13.802 15.528 1.00 15.62 100 LEU A N 16
ATOM 26283 C CA . LEU A 1 132 ? -19.765 -12.870 14.916 1.00 16.22 100 LEU A CA 16
ATOM 26284 C C . LEU A 1 132 ? -20.548 -13.534 13.782 1.00 16.11 100 LEU A C 16
ATOM 26285 O O . LEU A 1 132 ? -20.812 -12.923 12.748 1.00 16.32 100 LEU A O 16
ATOM 26301 N N . ARG A 1 133 ? -20.915 -14.788 13.991 1.00 15.92 101 ARG A N 16
ATOM 26302 C CA . ARG A 1 133 ? -21.740 -15.521 13.045 1.00 15.95 101 ARG A CA 16
ATOM 26303 C C . ARG A 1 133 ? -23.206 -15.383 13.434 1.00 16.67 101 ARG A C 16
ATOM 26304 O O . ARG A 1 133 ? -24.108 -15.561 12.614 1.00 16.96 101 ARG A O 16
ATOM 26325 N N . ASP A 1 134 ? -23.430 -15.057 14.702 1.00 17.07 102 ASP A N 16
ATOM 26326 C CA . ASP A 1 134 ? -24.775 -14.864 15.226 1.00 17.84 102 ASP A CA 16
ATOM 26327 C C . ASP A 1 134 ? -25.155 -13.389 15.180 1.00 18.30 102 ASP A C 16
ATOM 26328 O O . ASP A 1 134 ? -26.310 -13.055 14.910 1.00 18.98 102 ASP A O 16
ATOM 26337 N N . LEU A 1 135 ? -24.180 -12.517 15.433 1.00 18.02 103 LEU A N 16
ATOM 26338 C CA . LEU A 1 135 ? -24.392 -11.068 15.394 1.00 18.52 103 LEU A CA 16
ATOM 26339 C C . LEU A 1 135 ? -25.575 -10.665 16.267 1.00 18.60 103 LEU A C 16
ATOM 26340 O O . LEU A 1 135 ? -26.543 -10.060 15.796 1.00 18.46 103 LEU A O 16
ATOM 26356 N N . ARG A 1 136 ? -25.485 -11.010 17.540 1.00 18.97 104 ARG A N 16
ATOM 26357 C CA . ARG A 1 136 ? -26.550 -10.737 18.492 1.00 19.25 104 ARG A CA 16
ATOM 26358 C C . ARG A 1 136 ? -26.339 -9.384 19.156 1.00 20.06 104 ARG A C 16
ATOM 26359 O O . ARG A 1 136 ? -27.240 -8.850 19.803 1.00 20.50 104 ARG A O 16
ATOM 26380 N N . GLN A 1 137 ? -25.146 -8.830 18.987 1.00 20.36 105 GLN A N 16
ATOM 26381 C CA . GLN A 1 137 ? -24.820 -7.528 19.557 1.00 21.23 105 GLN A CA 16
ATOM 26382 C C . GLN A 1 137 ? -25.187 -6.407 18.590 1.00 21.37 105 GLN A C 16
ATOM 26383 O O . GLN A 1 137 ? -24.905 -5.240 18.844 1.00 21.50 105 GLN A O 16
ATOM 26397 N N . LEU A 1 138 ? -25.821 -6.772 17.483 1.00 21.46 106 LEU A N 16
ATOM 26398 C CA . LEU A 1 138 ? -26.226 -5.804 16.475 1.00 21.72 106 LEU A CA 16
ATOM 26399 C C . LEU A 1 138 ? -27.718 -5.930 16.201 1.00 22.33 106 LEU A C 16
ATOM 26400 O O . LEU A 1 138 ? -28.094 -6.655 15.257 1.00 22.57 106 LEU A O 16
ATOM 26417 N N . GLY A 1 28 ? 6.615 -24.713 -4.901 1.00 5.43 -4 GLY A N 17
ATOM 26418 C CA . GLY A 1 28 ? 5.451 -24.556 -5.805 1.00 4.83 -4 GLY A CA 17
ATOM 26419 C C . GLY A 1 28 ? 4.700 -23.274 -5.529 1.00 4.18 -4 GLY A C 17
ATOM 26420 O O . GLY A 1 28 ? 5.303 -22.273 -5.142 1.00 4.27 -4 GLY A O 17
ATOM 26424 N N . ILE A 1 29 ? 3.386 -23.296 -5.718 1.00 3.81 -3 ILE A N 17
ATOM 26425 C CA . ILE A 1 29 ? 2.561 -22.129 -5.440 1.00 3.35 -3 ILE A CA 17
ATOM 26426 C C . ILE A 1 29 ? 2.299 -22.031 -3.938 1.00 2.96 -3 ILE A C 17
ATOM 26427 O O . ILE A 1 29 ? 1.202 -22.323 -3.456 1.00 3.17 -3 ILE A O 17
ATOM 26443 N N . ASP A 1 30 ? 3.326 -21.644 -3.203 1.00 2.59 -2 ASP A N 17
ATOM 26444 C CA . ASP A 1 30 ? 3.248 -21.551 -1.759 1.00 2.41 -2 ASP A CA 17
ATOM 26445 C C . ASP A 1 30 ? 2.648 -20.216 -1.346 1.00 2.20 -2 ASP A C 17
ATOM 26446 O O . ASP A 1 30 ? 2.881 -19.192 -1.988 1.00 2.05 -2 ASP A O 17
ATOM 26455 N N . PRO A 1 31 ? 1.862 -20.212 -0.258 1.00 2.29 -1 PRO A N 17
ATOM 26456 C CA . PRO A 1 31 ? 1.254 -18.990 0.278 1.00 2.22 -1 PRO A CA 17
ATOM 26457 C C . PRO A 1 31 ? 2.306 -17.970 0.699 1.00 2.13 -1 PRO A C 17
ATOM 26458 O O . PRO A 1 31 ? 2.038 -16.770 0.742 1.00 2.08 -1 PRO A O 17
ATOM 26469 N N . PHE A 1 32 ? 3.506 -18.463 0.997 1.00 2.17 0 PHE A N 17
ATOM 26470 C CA . PHE A 1 32 ? 4.618 -17.609 1.391 1.00 2.18 0 PHE A CA 17
ATOM 26471 C C . PHE A 1 32 ? 5.129 -16.804 0.205 1.00 1.96 0 PHE A C 17
ATOM 26472 O O . PHE A 1 32 ? 5.307 -15.591 0.297 1.00 1.91 0 PHE A O 17
ATOM 26489 N N . THR A 1 33 ? 5.351 -17.479 -0.912 1.00 1.91 1 THR A N 17
ATOM 26490 C CA . THR A 1 33 ? 5.883 -16.829 -2.095 1.00 1.79 1 THR A CA 17
ATOM 26491 C C . THR A 1 33 ? 4.849 -15.896 -2.717 1.00 1.62 1 THR A C 17
ATOM 26492 O O . THR A 1 33 ? 5.198 -14.856 -3.274 1.00 1.47 1 THR A O 17
ATOM 26503 N N . LEU A 1 34 ? 3.575 -16.261 -2.599 1.00 1.68 2 LEU A N 17
ATOM 26504 C CA . LEU A 1 34 ? 2.492 -15.404 -3.065 1.00 1.59 2 LEU A CA 17
ATOM 26505 C C . LEU A 1 34 ? 2.412 -14.143 -2.213 1.00 1.41 2 LEU A C 17
ATOM 26506 O O . LEU A 1 34 ? 2.227 -13.040 -2.729 1.00 1.32 2 LEU A O 17
ATOM 26522 N N . ASN A 1 35 ? 2.578 -14.314 -0.904 1.00 1.39 3 ASN A N 17
ATOM 26523 C CA . ASN A 1 35 ? 2.566 -13.188 0.020 1.00 1.27 3 ASN A CA 17
ATOM 26524 C C . ASN A 1 35 ? 3.777 -12.298 -0.221 1.00 1.13 3 ASN A C 17
ATOM 26525 O O . ASN A 1 35 ? 3.675 -11.073 -0.207 1.00 1.04 3 ASN A O 17
ATOM 26536 N N . HIS A 1 36 ? 4.923 -12.922 -0.464 1.00 1.17 4 HIS A N 17
ATOM 26537 C CA . HIS A 1 36 ? 6.137 -12.183 -0.766 1.00 1.10 4 HIS A CA 17
ATOM 26538 C C . HIS A 1 36 ? 5.986 -11.425 -2.079 1.00 1.02 4 HIS A C 17
ATOM 26539 O O . HIS A 1 36 ? 6.465 -10.306 -2.203 1.00 0.91 4 HIS A O 17
ATOM 26554 N N . GLN A 1 37 ? 5.316 -12.039 -3.050 1.00 1.10 5 GLN A N 17
ATOM 26555 C CA . GLN A 1 37 ? 5.143 -11.423 -4.361 1.00 1.08 5 GLN A CA 17
ATOM 26556 C C . GLN A 1 37 ? 4.322 -10.143 -4.267 1.00 0.94 5 GLN A C 17
ATOM 26557 O O . GLN A 1 37 ? 4.741 -9.095 -4.756 1.00 0.87 5 GLN A O 17
ATOM 26571 N N . VAL A 1 38 ? 3.162 -10.224 -3.627 1.00 0.96 6 VAL A N 17
ATOM 26572 C CA . VAL A 1 38 ? 2.293 -9.063 -3.500 1.00 0.91 6 VAL A CA 17
ATOM 26573 C C . VAL A 1 38 ? 2.959 -7.980 -2.650 1.00 0.76 6 VAL A C 17
ATOM 26574 O O . VAL A 1 38 ? 2.812 -6.787 -2.923 1.00 0.70 6 VAL A O 17
ATOM 26587 N N . MET A 1 39 ? 3.727 -8.402 -1.650 1.00 0.75 7 MET A N 17
ATOM 26588 C CA . MET A 1 39 ? 4.414 -7.462 -0.776 1.00 0.65 7 MET A CA 17
ATOM 26589 C C . MET A 1 39 ? 5.611 -6.846 -1.497 1.00 0.59 7 MET A C 17
ATOM 26590 O O . MET A 1 39 ? 5.996 -5.709 -1.233 1.00 0.56 7 MET A O 17
ATOM 26604 N N . ASP A 1 40 ? 6.195 -7.609 -2.410 1.00 0.63 8 ASP A N 17
ATOM 26605 C CA . ASP A 1 40 ? 7.290 -7.121 -3.242 1.00 0.61 8 ASP A CA 17
ATOM 26606 C C . ASP A 1 40 ? 6.772 -6.095 -4.238 1.00 0.54 8 ASP A C 17
ATOM 26607 O O . ASP A 1 40 ? 7.372 -5.036 -4.428 1.00 0.50 8 ASP A O 17
ATOM 26616 N N . GLN A 1 41 ? 5.639 -6.416 -4.855 1.00 0.57 9 GLN A N 17
ATOM 26617 C CA . GLN A 1 41 ? 5.027 -5.552 -5.853 1.00 0.54 9 GLN A CA 17
ATOM 26618 C C . GLN A 1 41 ? 4.673 -4.192 -5.257 1.00 0.45 9 GLN A C 17
ATOM 26619 O O . GLN A 1 41 ? 5.017 -3.152 -5.823 1.00 0.43 9 GLN A O 17
ATOM 26633 N N . VAL A 1 42 ? 3.999 -4.202 -4.110 1.00 0.46 10 VAL A N 17
ATOM 26634 C CA . VAL A 1 42 ? 3.606 -2.961 -3.451 1.00 0.44 10 VAL A CA 17
ATOM 26635 C C . VAL A 1 42 ? 4.836 -2.187 -2.974 1.00 0.37 10 VAL A C 17
ATOM 26636 O O . VAL A 1 42 ? 4.870 -0.959 -3.046 1.00 0.39 10 VAL A O 17
ATOM 26649 N N . PHE A 1 43 ? 5.857 -2.910 -2.521 1.00 0.35 11 PHE A N 17
ATOM 26650 C CA . PHE A 1 43 ? 7.085 -2.280 -2.060 1.00 0.35 11 PHE A CA 17
ATOM 26651 C C . PHE A 1 43 ? 7.802 -1.584 -3.211 1.00 0.31 11 PHE A C 17
ATOM 26652 O O . PHE A 1 43 ? 8.242 -0.444 -3.076 1.00 0.33 11 PHE A O 17
ATOM 26669 N N . ASP A 1 44 ? 7.913 -2.268 -4.342 1.00 0.31 12 ASP A N 17
ATOM 26670 C CA . ASP A 1 44 ? 8.539 -1.684 -5.524 1.00 0.31 12 ASP A CA 17
ATOM 26671 C C . ASP A 1 44 ? 7.785 -0.436 -5.965 1.00 0.29 12 ASP A C 17
ATOM 26672 O O . ASP A 1 44 ? 8.380 0.535 -6.438 1.00 0.31 12 ASP A O 17
ATOM 26681 N N . GLN A 1 45 ? 6.472 -0.463 -5.789 1.00 0.30 13 GLN A N 17
ATOM 26682 C CA . GLN A 1 45 ? 5.633 0.658 -6.171 1.00 0.34 13 GLN A CA 17
ATOM 26683 C C . GLN A 1 45 ? 5.869 1.844 -5.240 1.00 0.34 13 GLN A C 17
ATOM 26684 O O . GLN A 1 45 ? 6.202 2.938 -5.697 1.00 0.38 13 GLN A O 17
ATOM 26698 N N . VAL A 1 46 ? 5.731 1.619 -3.932 1.00 0.34 14 VAL A N 17
ATOM 26699 C CA . VAL A 1 46 ? 5.921 2.688 -2.952 1.00 0.38 14 VAL A CA 17
ATOM 26700 C C . VAL A 1 46 ? 7.340 3.248 -3.032 1.00 0.37 14 VAL A C 17
ATOM 26701 O O . VAL A 1 46 ? 7.557 4.441 -2.816 1.00 0.42 14 VAL A O 17
ATOM 26714 N N . GLU A 1 47 ? 8.297 2.383 -3.366 1.00 0.35 15 GLU A N 17
ATOM 26715 C CA . GLU A 1 47 ? 9.680 2.795 -3.571 1.00 0.40 15 GLU A CA 17
ATOM 26716 C C . GLU A 1 47 ? 9.759 3.847 -4.672 1.00 0.40 15 GLU A C 17
ATOM 26717 O O . GLU A 1 47 ? 10.455 4.854 -4.534 1.00 0.45 15 GLU A O 17
ATOM 26729 N N . HIS A 1 48 ? 9.020 3.615 -5.752 1.00 0.37 16 HIS A N 17
ATOM 26730 C CA . HIS A 1 48 ? 8.982 4.542 -6.873 1.00 0.42 16 HIS A CA 17
ATOM 26731 C C . HIS A 1 48 ? 8.474 5.902 -6.412 1.00 0.41 16 HIS A C 17
ATOM 26732 O O . HIS A 1 48 ? 9.106 6.921 -6.677 1.00 0.45 16 HIS A O 17
ATOM 26747 N N . GLN A 1 49 ? 7.344 5.908 -5.707 1.00 0.38 17 GLN A N 17
ATOM 26748 C CA . GLN A 1 49 ? 6.767 7.150 -5.194 1.00 0.40 17 GLN A CA 17
ATOM 26749 C C . GLN A 1 49 ? 7.757 7.881 -4.288 1.00 0.38 17 GLN A C 17
ATOM 26750 O O . GLN A 1 49 ? 7.957 9.088 -4.426 1.00 0.43 17 GLN A O 17
ATOM 26764 N N . ILE A 1 50 ? 8.381 7.143 -3.373 1.00 0.35 18 ILE A N 17
ATOM 26765 C CA . ILE A 1 50 ? 9.363 7.718 -2.456 1.00 0.37 18 ILE A CA 17
ATOM 26766 C C . ILE A 1 50 ? 10.528 8.336 -3.226 1.00 0.39 18 ILE A C 17
ATOM 26767 O O . ILE A 1 50 ? 10.945 9.463 -2.945 1.00 0.42 18 ILE A O 17
ATOM 26783 N N . ALA A 1 51 ? 11.031 7.603 -4.211 1.00 0.40 19 ALA A N 17
ATOM 26784 C CA . ALA A 1 51 ? 12.127 8.080 -5.043 1.00 0.45 19 ALA A CA 17
ATOM 26785 C C . ALA A 1 51 ? 11.732 9.347 -5.794 1.00 0.47 19 ALA A C 17
ATOM 26786 O O . ALA A 1 51 ? 12.563 10.226 -6.031 1.00 0.51 19 ALA A O 17
ATOM 26793 N N . GLN A 1 52 ? 10.460 9.440 -6.163 1.00 0.46 20 GLN A N 17
ATOM 26794 C CA . GLN A 1 52 ? 9.954 10.620 -6.852 1.00 0.51 20 GLN A CA 17
ATOM 26795 C C . GLN A 1 52 ? 9.970 11.826 -5.922 1.00 0.50 20 GLN A C 17
ATOM 26796 O O . GLN A 1 52 ? 10.404 12.908 -6.310 1.00 0.55 20 GLN A O 17
ATOM 26810 N N . VAL A 1 53 ? 9.509 11.622 -4.693 1.00 0.48 21 VAL A N 17
ATOM 26811 C CA . VAL A 1 53 ? 9.451 12.688 -3.697 1.00 0.54 21 VAL A CA 17
ATOM 26812 C C . VAL A 1 53 ? 10.842 13.248 -3.409 1.00 0.57 21 VAL A C 17
ATOM 26813 O O . VAL A 1 53 ? 11.067 14.455 -3.502 1.00 0.66 21 VAL A O 17
ATOM 26826 N N . LEU A 1 54 ? 11.774 12.362 -3.077 1.00 0.54 22 LEU A N 17
ATOM 26827 C CA . LEU A 1 54 ? 13.137 12.771 -2.750 1.00 0.61 22 LEU A CA 17
ATOM 26828 C C . LEU A 1 54 ? 13.819 13.412 -3.956 1.00 0.61 22 LEU A C 17
ATOM 26829 O O . LEU A 1 54 ? 14.531 14.412 -3.825 1.00 0.68 22 LEU A O 17
ATOM 26845 N N . GLY A 1 55 ? 13.580 12.841 -5.131 1.00 0.61 23 GLY A N 17
ATOM 26846 C CA . GLY A 1 55 ? 14.176 13.358 -6.346 1.00 0.73 23 GLY A CA 17
ATOM 26847 C C . GLY A 1 55 ? 13.605 14.705 -6.744 1.00 0.81 23 GLY A C 17
ATOM 26848 O O . GLY A 1 55 ? 14.319 15.556 -7.273 1.00 0.94 23 GLY A O 17
ATOM 26852 N N . ALA A 1 56 ? 12.319 14.903 -6.477 1.00 0.80 24 ALA A N 17
ATOM 26853 C CA . ALA A 1 56 ? 11.649 16.158 -6.804 1.00 0.96 24 ALA A CA 17
ATOM 26854 C C . ALA A 1 56 ? 12.119 17.280 -5.888 1.00 1.01 24 ALA A C 17
ATOM 26855 O O . ALA A 1 56 ? 12.051 18.456 -6.246 1.00 1.19 24 ALA A O 17
ATOM 26862 N N . LYS A 1 57 ? 12.582 16.914 -4.699 1.00 0.92 25 LYS A N 17
ATOM 26863 C CA . LYS A 1 57 ? 13.145 17.888 -3.778 1.00 1.04 25 LYS A CA 17
ATOM 26864 C C . LYS A 1 57 ? 14.568 18.241 -4.181 1.00 1.06 25 LYS A C 17
ATOM 26865 O O . LYS A 1 57 ? 15.072 19.317 -3.855 1.00 1.18 25 LYS A O 17
ATOM 26884 N N . GLY A 1 58 ? 15.206 17.324 -4.896 1.00 1.00 26 GLY A N 17
ATOM 26885 C CA . GLY A 1 58 ? 16.585 17.510 -5.284 1.00 1.09 26 GLY A CA 17
ATOM 26886 C C . GLY A 1 58 ? 17.536 16.909 -4.272 1.00 1.08 26 GLY A C 17
ATOM 26887 O O . GLY A 1 58 ? 18.705 17.288 -4.204 1.00 1.22 26 GLY A O 17
ATOM 26891 N N . GLY A 1 59 ? 17.030 15.972 -3.483 1.00 0.99 27 GLY A N 17
ATOM 26892 C CA . GLY A 1 59 ? 17.841 15.348 -2.459 1.00 1.09 27 GLY A CA 17
ATOM 26893 C C . GLY A 1 59 ? 18.315 13.967 -2.868 1.00 1.07 27 GLY A C 17
ATOM 26894 O O . GLY A 1 59 ? 17.915 13.461 -3.918 1.00 1.10 27 GLY A O 17
ATOM 26898 N N . PRO A 1 60 ? 19.175 13.336 -2.058 1.00 1.17 28 PRO A N 17
ATOM 26899 C CA . PRO A 1 60 ? 19.703 12.003 -2.351 1.00 1.26 28 PRO A CA 17
ATOM 26900 C C . PRO A 1 60 ? 18.670 10.909 -2.100 1.00 1.05 28 PRO A C 17
ATOM 26901 O O . PRO A 1 60 ? 17.754 11.077 -1.292 1.00 0.97 28 PRO A O 17
ATOM 26912 N N . LEU A 1 61 ? 18.822 9.792 -2.791 1.00 1.10 29 LEU A N 17
ATOM 26913 C CA . LEU A 1 61 ? 17.907 8.678 -2.632 1.00 1.03 29 LEU A CA 17
ATOM 26914 C C . LEU A 1 61 ? 18.382 7.769 -1.508 1.00 0.95 29 LEU A C 17
ATOM 26915 O O . LEU A 1 61 ? 19.403 7.089 -1.632 1.00 1.15 29 LEU A O 17
ATOM 26931 N N . VAL A 1 62 ? 17.653 7.775 -0.407 1.00 0.79 30 VAL A N 17
ATOM 26932 C CA . VAL A 1 62 ? 17.974 6.922 0.726 1.00 0.80 30 VAL A CA 17
ATOM 26933 C C . VAL A 1 62 ? 17.596 5.481 0.401 1.00 0.73 30 VAL A C 17
ATOM 26934 O O . VAL A 1 62 ? 16.666 5.237 -0.368 1.00 0.75 30 VAL A O 17
ATOM 26947 N N . ALA A 1 63 ? 18.345 4.539 0.964 1.00 0.80 31 ALA A N 17
ATOM 26948 C CA . ALA A 1 63 ? 18.125 3.118 0.724 1.00 0.79 31 ALA A CA 17
ATOM 26949 C C . ALA A 1 63 ? 16.732 2.691 1.169 1.00 0.65 31 ALA A C 17
ATOM 26950 O O . ALA A 1 63 ? 16.478 2.516 2.364 1.00 0.73 31 ALA A O 17
ATOM 26957 N N . VAL A 1 64 ? 15.836 2.532 0.204 1.00 0.55 32 VAL A N 17
ATOM 26958 C CA . VAL A 1 64 ? 14.464 2.147 0.490 1.00 0.49 32 VAL A CA 17
ATOM 26959 C C . VAL A 1 64 ? 14.390 0.658 0.794 1.00 0.36 32 VAL A C 17
ATOM 26960 O O . VAL A 1 64 ? 14.619 -0.178 -0.080 1.00 0.44 32 VAL A O 17
ATOM 26973 N N . GLU A 1 65 ? 14.096 0.346 2.045 1.00 0.37 33 GLU A N 17
ATOM 26974 C CA . GLU A 1 65 ? 13.992 -1.031 2.501 1.00 0.44 33 GLU A CA 17
ATOM 26975 C C . GLU A 1 65 ? 12.665 -1.240 3.216 1.00 0.42 33 GLU A C 17
ATOM 26976 O O . GLU A 1 65 ? 12.139 -0.326 3.849 1.00 0.46 33 GLU A O 17
ATOM 26988 N N . ILE A 1 66 ? 12.133 -2.452 3.105 1.00 0.44 34 ILE A N 17
ATOM 26989 C CA . ILE A 1 66 ? 10.803 -2.773 3.616 1.00 0.45 34 ILE A CA 17
ATOM 26990 C C . ILE A 1 66 ? 10.758 -2.714 5.146 1.00 0.36 34 ILE A C 17
ATOM 26991 O O . ILE A 1 66 ? 9.704 -2.477 5.738 1.00 0.41 34 ILE A O 17
ATOM 27007 N N . ASP A 1 67 ? 11.911 -2.913 5.776 1.00 0.37 35 ASP A N 17
ATOM 27008 C CA . ASP A 1 67 ? 12.009 -2.867 7.233 1.00 0.39 35 ASP A CA 17
ATOM 27009 C C . ASP A 1 67 ? 12.354 -1.456 7.699 1.00 0.38 35 ASP A C 17
ATOM 27010 O O . ASP A 1 67 ? 12.280 -1.140 8.883 1.00 0.50 35 ASP A O 17
ATOM 27019 N N . SER A 1 68 ? 12.706 -0.600 6.752 1.00 0.38 36 SER A N 17
ATOM 27020 C CA . SER A 1 68 ? 13.125 0.755 7.064 1.00 0.43 36 SER A CA 17
ATOM 27021 C C . SER A 1 68 ? 11.947 1.574 7.579 1.00 0.32 36 SER A C 17
ATOM 27022 O O . SER A 1 68 ? 10.821 1.444 7.095 1.00 0.32 36 SER A O 17
ATOM 27030 N N . ARG A 1 69 ? 12.218 2.406 8.573 1.00 0.35 37 ARG A N 17
ATOM 27031 C CA . ARG A 1 69 ? 11.208 3.293 9.123 1.00 0.36 37 ARG A CA 17
ATOM 27032 C C . ARG A 1 69 ? 11.110 4.547 8.271 1.00 0.37 37 ARG A C 17
ATOM 27033 O O . ARG A 1 69 ? 12.122 4.985 7.728 1.00 0.43 37 ARG A O 17
ATOM 27054 N N . PHE A 1 70 ? 9.918 5.111 8.137 1.00 0.37 38 PHE A N 17
ATOM 27055 C CA . PHE A 1 70 ? 9.709 6.236 7.227 1.00 0.40 38 PHE A CA 17
ATOM 27056 C C . PHE A 1 70 ? 10.635 7.405 7.543 1.00 0.44 38 PHE A C 17
ATOM 27057 O O . PHE A 1 70 ? 11.350 7.888 6.662 1.00 0.50 38 PHE A O 17
ATOM 27074 N N . SER A 1 71 ? 10.640 7.833 8.796 1.00 0.52 39 SER A N 17
ATOM 27075 C CA . SER A 1 71 ? 11.457 8.964 9.219 1.00 0.63 39 SER A CA 17
ATOM 27076 C C . SER A 1 71 ? 12.944 8.682 9.004 1.00 0.56 39 SER A C 17
ATOM 27077 O O . SER A 1 71 ? 13.695 9.553 8.560 1.00 0.56 39 SER A O 17
ATOM 27085 N N . ASP A 1 72 ? 13.358 7.455 9.303 1.00 0.61 40 ASP A N 17
ATOM 27086 C CA . ASP A 1 72 ? 14.738 7.029 9.084 1.00 0.66 40 ASP A CA 17
ATOM 27087 C C . ASP A 1 72 ? 15.055 6.995 7.594 1.00 0.62 40 ASP A C 17
ATOM 27088 O O . ASP A 1 72 ? 16.191 7.225 7.180 1.00 0.72 40 ASP A O 17
ATOM 27097 N N . LEU A 1 73 ? 14.041 6.706 6.791 1.00 0.58 41 LEU A N 17
ATOM 27098 C CA . LEU A 1 73 ? 14.184 6.629 5.348 1.00 0.64 41 LEU A CA 17
ATOM 27099 C C . LEU A 1 73 ? 14.180 8.022 4.717 1.00 0.61 41 LEU A C 17
ATOM 27100 O O . LEU A 1 73 ? 14.491 8.183 3.540 1.00 0.75 41 LEU A O 17
ATOM 27116 N N . GLY A 1 74 ? 13.826 9.027 5.504 1.00 0.52 42 GLY A N 17
ATOM 27117 C CA . GLY A 1 74 ? 13.856 10.388 5.014 1.00 0.56 42 GLY A CA 17
ATOM 27118 C C . GLY A 1 74 ? 12.481 11.014 4.926 1.00 0.47 42 GLY A C 17
ATOM 27119 O O . GLY A 1 74 ? 12.355 12.201 4.629 1.00 0.51 42 GLY A O 17
ATOM 27123 N N . LEU A 1 75 ? 11.449 10.232 5.204 1.00 0.45 43 LEU A N 17
ATOM 27124 C CA . LEU A 1 75 ? 10.079 10.712 5.092 1.00 0.40 43 LEU A CA 17
ATOM 27125 C C . LEU A 1 75 ? 9.544 11.134 6.458 1.00 0.41 43 LEU A C 17
ATOM 27126 O O . LEU A 1 75 ? 9.254 10.293 7.309 1.00 0.53 43 LEU A O 17
ATOM 27142 N N . SER A 1 76 ? 9.415 12.437 6.664 1.00 0.45 44 SER A N 17
ATOM 27143 C CA . SER A 1 76 ? 8.852 12.955 7.900 1.00 0.54 44 SER A CA 17
ATOM 27144 C C . SER A 1 76 ? 7.327 12.835 7.856 1.00 0.50 44 SER A C 17
ATOM 27145 O O . SER A 1 76 ? 6.778 12.296 6.895 1.00 0.42 44 SER A O 17
ATOM 27153 N N . SER A 1 77 ? 6.648 13.334 8.877 1.00 0.62 45 SER A N 17
ATOM 27154 C CA . SER A 1 77 ? 5.196 13.233 8.954 1.00 0.65 45 SER A CA 17
ATOM 27155 C C . SER A 1 77 ? 4.536 13.880 7.733 1.00 0.52 45 SER A C 17
ATOM 27156 O O . SER A 1 77 ? 3.622 13.312 7.134 1.00 0.51 45 SER A O 17
ATOM 27164 N N . LEU A 1 78 ? 5.031 15.055 7.351 1.00 0.52 46 LEU A N 17
ATOM 27165 C CA . LEU A 1 78 ? 4.504 15.769 6.190 1.00 0.50 46 LEU A CA 17
ATOM 27166 C C . LEU A 1 78 ? 4.782 14.992 4.905 1.00 0.44 46 LEU A C 17
ATOM 27167 O O . LEU A 1 78 ? 3.954 14.950 3.994 1.00 0.48 46 LEU A O 17
ATOM 27183 N N . ASP A 1 79 ? 5.950 14.368 4.847 1.00 0.42 47 ASP A N 17
ATOM 27184 C CA . ASP A 1 79 ? 6.359 13.616 3.667 1.00 0.41 47 ASP A CA 17
ATOM 27185 C C . ASP A 1 79 ? 5.552 12.332 3.555 1.00 0.36 47 ASP A C 17
ATOM 27186 O O . ASP A 1 79 ? 5.157 11.926 2.464 1.00 0.38 47 ASP A O 17
ATOM 27195 N N . LEU A 1 80 ? 5.307 11.705 4.699 1.00 0.39 48 LEU A N 17
ATOM 27196 C CA . LEU A 1 80 ? 4.520 10.481 4.763 1.00 0.46 48 LEU A CA 17
ATOM 27197 C C . LEU A 1 80 ? 3.109 10.754 4.249 1.00 0.47 48 LEU A C 17
ATOM 27198 O O . LEU A 1 80 ? 2.581 10.006 3.427 1.00 0.51 48 LEU A O 17
ATOM 27214 N N . ALA A 1 81 ? 2.515 11.846 4.722 1.00 0.47 49 ALA A N 17
ATOM 27215 C CA . ALA A 1 81 ? 1.180 12.245 4.289 1.00 0.55 49 ALA A CA 17
ATOM 27216 C C . ALA A 1 81 ? 1.158 12.539 2.792 1.00 0.50 49 ALA A C 17
ATOM 27217 O O . ALA A 1 81 ? 0.210 12.183 2.089 1.00 0.55 49 ALA A O 17
ATOM 27224 N N . THR A 1 82 ? 2.213 13.177 2.306 1.00 0.45 50 THR A N 17
ATOM 27225 C CA . THR A 1 82 ? 2.345 13.459 0.885 1.00 0.45 50 THR A CA 17
ATOM 27226 C C . THR A 1 82 ? 2.501 12.159 0.089 1.00 0.39 50 THR A C 17
ATOM 27227 O O . THR A 1 82 ? 1.991 12.030 -1.030 1.00 0.40 50 THR A O 17
ATOM 27238 N N . LEU A 1 83 ? 3.196 11.193 0.681 1.00 0.35 51 LEU A N 17
ATOM 27239 C CA . LEU A 1 83 ? 3.357 9.877 0.077 1.00 0.34 51 LEU A CA 17
ATOM 27240 C C . LEU A 1 83 ? 1.999 9.197 -0.073 1.00 0.35 51 LEU A C 17
ATOM 27241 O O . LEU A 1 83 ? 1.735 8.542 -1.081 1.00 0.40 51 LEU A O 17
ATOM 27257 N N . ILE A 1 84 ? 1.138 9.378 0.925 1.00 0.37 52 ILE A N 17
ATOM 27258 C CA . ILE A 1 84 ? -0.213 8.826 0.891 1.00 0.44 52 ILE A CA 17
ATOM 27259 C C . ILE A 1 84 ? -0.953 9.296 -0.357 1.00 0.41 52 ILE A C 17
ATOM 27260 O O . ILE A 1 84 ? -1.469 8.487 -1.121 1.00 0.43 52 ILE A O 17
ATOM 27276 N N . SER A 1 85 ? -0.977 10.608 -0.566 1.00 0.44 53 SER A N 17
ATOM 27277 C CA . SER A 1 85 ? -1.667 11.196 -1.709 1.00 0.50 53 SER A CA 17
ATOM 27278 C C . SER A 1 85 ? -1.082 10.697 -3.034 1.00 0.48 53 SER A C 17
ATOM 27279 O O . SER A 1 85 ? -1.809 10.502 -4.014 1.00 0.53 53 SER A O 17
ATOM 27287 N N . ASN A 1 86 ? 0.225 10.474 -3.053 1.00 0.47 54 ASN A N 17
ATOM 27288 C CA . ASN A 1 86 ? 0.904 9.996 -4.254 1.00 0.54 54 ASN A CA 17
ATOM 27289 C C . ASN A 1 86 ? 0.584 8.530 -4.523 1.00 0.47 54 ASN A C 17
ATOM 27290 O O . ASN A 1 86 ? 0.284 8.153 -5.654 1.00 0.57 54 ASN A O 17
ATOM 27301 N N . LEU A 1 87 ? 0.630 7.714 -3.480 1.00 0.40 55 LEU A N 17
ATOM 27302 C CA . LEU A 1 87 ? 0.336 6.291 -3.606 1.00 0.41 55 LEU A CA 17
ATOM 27303 C C . LEU A 1 87 ? -1.156 6.077 -3.863 1.00 0.40 55 LEU A C 17
ATOM 27304 O O . LEU A 1 87 ? -1.559 5.134 -4.551 1.00 0.42 55 LEU A O 17
ATOM 27320 N N . GLU A 1 88 ? -1.966 6.976 -3.314 1.00 0.43 56 GLU A N 17
ATOM 27321 C CA . GLU A 1 88 ? -3.405 6.991 -3.555 1.00 0.50 56 GLU A CA 17
ATOM 27322 C C . GLU A 1 88 ? -3.696 7.103 -5.049 1.00 0.48 56 GLU A C 17
ATOM 27323 O O . GLU A 1 88 ? -4.640 6.502 -5.554 1.00 0.54 56 GLU A O 17
ATOM 27335 N N . ALA A 1 89 ? -2.863 7.858 -5.755 1.00 0.47 57 ALA A N 17
ATOM 27336 C CA . ALA A 1 89 ? -3.044 8.073 -7.188 1.00 0.54 57 ALA A CA 17
ATOM 27337 C C . ALA A 1 89 ? -2.732 6.810 -7.989 1.00 0.50 57 ALA A C 17
ATOM 27338 O O . ALA A 1 89 ? -3.132 6.682 -9.146 1.00 0.65 57 ALA A O 17
ATOM 27345 N N . VAL A 1 90 ? -2.020 5.880 -7.368 1.00 0.39 58 VAL A N 17
ATOM 27346 C CA . VAL A 1 90 ? -1.634 4.642 -8.032 1.00 0.44 58 VAL A CA 17
ATOM 27347 C C . VAL A 1 90 ? -2.761 3.614 -7.964 1.00 0.48 58 VAL A C 17
ATOM 27348 O O . VAL A 1 90 ? -3.103 2.978 -8.964 1.00 0.58 58 VAL A O 17
ATOM 27361 N N . TYR A 1 91 ? -3.345 3.462 -6.786 1.00 0.48 59 TYR A N 17
ATOM 27362 C CA . TYR A 1 91 ? -4.415 2.491 -6.587 1.00 0.57 59 TYR A CA 17
ATOM 27363 C C . TYR A 1 91 ? -5.782 3.097 -6.878 1.00 0.67 59 TYR A C 17
ATOM 27364 O O . TYR A 1 91 ? -6.669 2.430 -7.405 1.00 0.74 59 TYR A O 17
ATOM 27382 N N . GLY A 1 92 ? -5.944 4.360 -6.527 1.00 0.79 60 GLY A N 17
ATOM 27383 C CA . GLY A 1 92 ? -7.230 5.011 -6.655 1.00 0.93 60 GLY A CA 17
ATOM 27384 C C . GLY A 1 92 ? -7.990 4.976 -5.347 1.00 1.01 60 GLY A C 17
ATOM 27385 O O . GLY A 1 92 ? -8.760 5.888 -5.034 1.00 1.23 60 GLY A O 17
ATOM 27389 N N . THR A 1 93 ? -7.748 3.932 -4.572 1.00 1.00 61 THR A N 17
ATOM 27390 C CA . THR A 1 93 ? -8.380 3.770 -3.279 1.00 1.17 61 THR A CA 17
ATOM 27391 C C . THR A 1 93 ? -7.453 4.253 -2.173 1.00 1.44 61 THR A C 17
ATOM 27392 O O . THR A 1 93 ? -6.232 4.296 -2.349 1.00 1.78 61 THR A O 17
ATOM 27403 N N . ASP A 1 94 ? -8.029 4.621 -1.046 1.00 1.59 62 ASP A N 17
ATOM 27404 C CA . ASP A 1 94 ? -7.250 5.060 0.096 1.00 1.95 62 ASP A CA 17
ATOM 27405 C C . ASP A 1 94 ? -7.797 4.436 1.373 1.00 1.51 62 ASP A C 17
ATOM 27406 O O . ASP A 1 94 ? -8.952 4.651 1.740 1.00 1.59 62 ASP A O 17
ATOM 27415 N N . PRO A 1 95 ? -6.990 3.605 2.045 1.00 2.12 63 PRO A N 17
ATOM 27416 C CA . PRO A 1 95 ? -7.391 2.967 3.284 1.00 2.53 63 PRO A CA 17
ATOM 27417 C C . PRO A 1 95 ? -7.049 3.826 4.494 1.00 2.06 63 PRO A C 17
ATOM 27418 O O . PRO A 1 95 ? -5.879 4.052 4.802 1.00 2.15 63 PRO A O 17
ATOM 27429 N N . PHE A 1 96 ? -8.070 4.296 5.189 1.00 2.11 64 PHE A N 17
ATOM 27430 C CA . PHE A 1 96 ? -7.858 5.153 6.339 1.00 1.93 64 PHE A CA 17
ATOM 27431 C C . PHE A 1 96 ? -8.420 4.511 7.599 1.00 2.37 64 PHE A C 17
ATOM 27432 O O . PHE A 1 96 ? -8.148 4.955 8.709 1.00 2.33 64 PHE A O 17
ATOM 27449 N N . ALA A 1 97 ? -9.201 3.456 7.423 1.00 3.08 65 ALA A N 17
ATOM 27450 C CA . ALA A 1 97 ? -9.727 2.719 8.559 1.00 3.86 65 ALA A CA 17
ATOM 27451 C C . ALA A 1 97 ? -8.639 1.838 9.154 1.00 3.69 65 ALA A C 17
ATOM 27452 O O . ALA A 1 97 ? -8.479 1.763 10.372 1.00 3.90 65 ALA A O 17
ATOM 27459 N N . ASP A 1 98 ? -7.879 1.188 8.282 1.00 3.58 66 ASP A N 17
ATOM 27460 C CA . ASP A 1 98 ? -6.767 0.347 8.710 1.00 3.92 66 ASP A CA 17
ATOM 27461 C C . ASP A 1 98 ? -5.575 1.204 9.111 1.00 3.25 66 ASP A C 17
ATOM 27462 O O . ASP A 1 98 ? -4.898 0.923 10.097 1.00 3.56 66 ASP A O 17
ATOM 27471 N N . ALA A 1 99 ? -5.345 2.270 8.359 1.00 2.57 67 ALA A N 17
ATOM 27472 C CA . ALA A 1 99 ? -4.214 3.152 8.607 1.00 2.48 67 ALA A CA 17
ATOM 27473 C C . ALA A 1 99 ? -4.633 4.376 9.418 1.00 2.09 67 ALA A C 17
ATOM 27474 O O . ALA A 1 99 ? -4.028 5.441 9.309 1.00 2.63 67 ALA A O 17
ATOM 27481 N N . VAL A 1 100 ? -5.673 4.216 10.232 1.00 1.75 68 VAL A N 17
ATOM 27482 C CA . VAL A 1 100 ? -6.150 5.305 11.079 1.00 2.06 68 VAL A CA 17
ATOM 27483 C C . VAL A 1 100 ? -5.121 5.623 12.159 1.00 1.84 68 VAL A C 17
ATOM 27484 O O . VAL A 1 100 ? -5.020 6.757 12.633 1.00 2.23 68 VAL A O 17
ATOM 27497 N N . ALA A 1 101 ? -4.343 4.618 12.532 1.00 1.56 69 ALA A N 17
ATOM 27498 C CA . ALA A 1 101 ? -3.279 4.800 13.495 1.00 1.54 69 ALA A CA 17
ATOM 27499 C C . ALA A 1 101 ? -2.013 5.262 12.788 1.00 1.33 69 ALA A C 17
ATOM 27500 O O . ALA A 1 101 ? -1.073 4.489 12.602 1.00 1.29 69 ALA A O 17
ATOM 27507 N N . ILE A 1 102 ? -2.010 6.527 12.383 1.00 1.30 70 ILE A N 17
ATOM 27508 C CA . ILE A 1 102 ? -0.864 7.129 11.707 1.00 1.16 70 ILE A CA 17
ATOM 27509 C C . ILE A 1 102 ? 0.387 7.040 12.584 1.00 1.01 70 ILE A C 17
ATOM 27510 O O . ILE A 1 102 ? 1.512 6.965 12.089 1.00 0.94 70 ILE A O 17
ATOM 27526 N N . THR A 1 103 ? 0.170 7.010 13.890 1.00 1.06 71 THR A N 17
ATOM 27527 C CA . THR A 1 103 ? 1.248 6.893 14.854 1.00 1.05 71 THR A CA 17
ATOM 27528 C C . THR A 1 103 ? 1.862 5.492 14.836 1.00 0.90 71 THR A C 17
ATOM 27529 O O . THR A 1 103 ? 3.029 5.309 15.182 1.00 0.89 71 THR A O 17
ATOM 27540 N N . SER A 1 104 ? 1.076 4.511 14.410 1.00 0.90 72 SER A N 17
ATOM 27541 C CA . SER A 1 104 ? 1.536 3.130 14.352 1.00 0.92 72 SER A CA 17
ATOM 27542 C C . SER A 1 104 ? 2.152 2.818 12.992 1.00 0.73 72 SER A C 17
ATOM 27543 O O . SER A 1 104 ? 2.647 1.714 12.762 1.00 0.76 72 SER A O 17
ATOM 27551 N N . ILE A 1 105 ? 2.119 3.792 12.091 1.00 0.62 73 ILE A N 17
ATOM 27552 C CA . ILE A 1 105 ? 2.791 3.658 10.810 1.00 0.52 73 ILE A CA 17
ATOM 27553 C C . ILE A 1 105 ? 4.277 3.936 11.006 1.00 0.51 73 ILE A C 17
ATOM 27554 O O . ILE A 1 105 ? 4.732 5.078 10.924 1.00 0.60 73 ILE A O 17
ATOM 27570 N N . VAL A 1 106 ? 5.020 2.881 11.304 1.00 0.49 74 VAL A N 17
ATOM 27571 C CA . VAL A 1 106 ? 6.423 3.009 11.661 1.00 0.57 74 VAL A CA 17
ATOM 27572 C C . VAL A 1 106 ? 7.322 2.608 10.497 1.00 0.45 74 VAL A C 17
ATOM 27573 O O . VAL A 1 106 ? 8.145 3.398 10.031 1.00 0.52 74 VAL A O 17
ATOM 27586 N N . THR A 1 107 ? 7.151 1.386 10.018 1.00 0.36 75 THR A N 17
ATOM 27587 C CA . THR A 1 107 ? 7.977 0.877 8.939 1.00 0.34 75 THR A CA 17
ATOM 27588 C C . THR A 1 107 ? 7.223 0.924 7.619 1.00 0.31 75 THR A C 17
ATOM 27589 O O . THR A 1 107 ? 5.995 1.042 7.612 1.00 0.33 75 THR A O 17
ATOM 27600 N N . VAL A 1 108 ? 7.945 0.837 6.508 1.00 0.29 76 VAL A N 17
ATOM 27601 C CA . VAL A 1 108 ? 7.315 0.821 5.191 1.00 0.28 76 VAL A CA 17
ATOM 27602 C C . VAL A 1 108 ? 6.292 -0.312 5.111 1.00 0.27 76 VAL A C 17
ATOM 27603 O O . VAL A 1 108 ? 5.206 -0.152 4.544 1.00 0.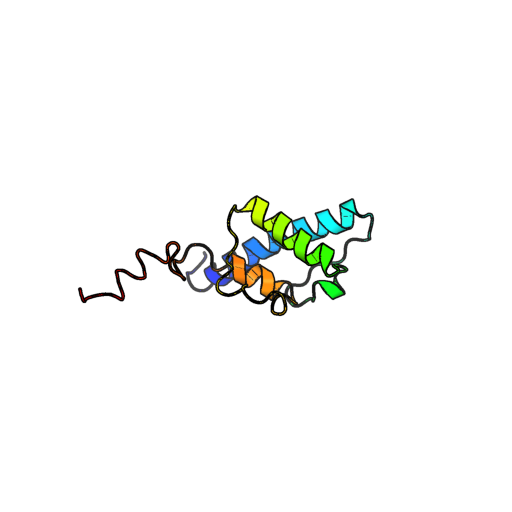30 76 VAL A O 17
ATOM 27616 N N . ALA A 1 109 ? 6.637 -1.439 5.729 1.00 0.28 77 ALA A N 17
ATOM 27617 C CA . ALA A 1 109 ? 5.783 -2.621 5.746 1.00 0.31 77 ALA A CA 17
ATOM 27618 C C . ALA A 1 109 ? 4.399 -2.322 6.319 1.00 0.31 77 ALA A C 17
ATOM 27619 O O . ALA A 1 109 ? 3.409 -2.898 5.877 1.00 0.35 77 ALA A O 17
ATOM 27626 N N . ASP A 1 110 ? 4.332 -1.418 7.291 1.00 0.32 78 ASP A N 17
ATOM 27627 C CA . ASP A 1 110 ? 3.064 -1.089 7.941 1.00 0.37 78 ASP A CA 17
ATOM 27628 C C . ASP A 1 110 ? 2.091 -0.462 6.952 1.00 0.36 78 ASP A C 17
ATOM 27629 O O . ASP A 1 110 ? 0.911 -0.814 6.913 1.00 0.42 78 ASP A O 17
ATOM 27638 N N . LEU A 1 111 ? 2.595 0.454 6.140 1.00 0.32 79 LEU A N 17
ATOM 27639 C CA . LEU A 1 111 ? 1.763 1.149 5.170 1.00 0.34 79 LEU A CA 17
ATOM 27640 C C . LEU A 1 111 ? 1.538 0.284 3.934 1.00 0.31 79 LEU A C 17
ATOM 27641 O O . LEU A 1 111 ? 0.416 0.176 3.436 1.00 0.34 79 LEU A O 17
ATOM 27657 N N . ALA A 1 112 ? 2.608 -0.344 3.456 1.00 0.29 80 ALA A N 17
ATOM 27658 C CA . ALA A 1 112 ? 2.548 -1.163 2.249 1.00 0.33 80 ALA A CA 17
ATOM 27659 C C . ALA A 1 112 ? 1.577 -2.324 2.420 1.00 0.30 80 ALA A C 17
ATOM 27660 O O . ALA A 1 112 ? 0.916 -2.732 1.469 1.00 0.34 80 ALA A O 17
ATOM 27667 N N . ARG A 1 113 ? 1.482 -2.836 3.641 1.00 0.30 81 ARG A N 17
ATOM 27668 C CA . ARG A 1 113 ? 0.587 -3.948 3.950 1.00 0.35 81 ARG A CA 17
ATOM 27669 C C . ARG A 1 113 ? -0.866 -3.581 3.654 1.00 0.34 81 ARG A C 17
ATOM 27670 O O . ARG A 1 113 ? -1.647 -4.413 3.189 1.00 0.39 81 ARG A O 17
ATOM 27691 N N . ALA A 1 114 ? -1.217 -2.328 3.914 1.00 0.37 82 ALA A N 17
ATOM 27692 C CA . ALA A 1 114 ? -2.570 -1.850 3.671 1.00 0.45 82 ALA A CA 17
ATOM 27693 C C . ALA A 1 114 ? -2.871 -1.828 2.179 1.00 0.49 82 ALA A C 17
ATOM 27694 O O . ALA A 1 114 ? -3.937 -2.256 1.741 1.00 0.59 82 ALA A O 17
ATOM 27701 N N . TYR A 1 115 ? -1.911 -1.355 1.397 1.00 0.49 83 TYR A N 17
ATOM 27702 C CA . TYR A 1 115 ? -2.081 -1.258 -0.045 1.00 0.60 83 TYR A CA 17
ATOM 27703 C C . TYR A 1 115 ? -1.895 -2.614 -0.716 1.00 0.62 83 TYR A C 17
ATOM 27704 O O . TYR A 1 115 ? -2.364 -2.835 -1.832 1.00 0.77 83 TYR A O 17
ATOM 27722 N N . ALA A 1 116 ? -1.230 -3.531 -0.026 1.00 0.51 84 ALA A N 17
ATOM 27723 C CA . ALA A 1 116 ? -1.109 -4.902 -0.504 1.00 0.55 84 ALA A CA 17
ATOM 27724 C C . ALA A 1 116 ? -2.465 -5.596 -0.448 1.00 0.61 84 ALA A C 17
ATOM 27725 O O . ALA A 1 116 ? -2.710 -6.575 -1.151 1.00 0.72 84 ALA A O 17
ATOM 27732 N N . GLN A 1 117 ? -3.345 -5.070 0.394 1.00 0.65 85 GLN A N 17
ATOM 27733 C CA . GLN A 1 117 ? -4.693 -5.602 0.529 1.00 0.79 85 GLN A CA 17
ATOM 27734 C C . GLN A 1 117 ? -5.680 -4.801 -0.315 1.00 0.96 85 GLN A C 17
ATOM 27735 O O . GLN A 1 117 ? -6.860 -5.142 -0.397 1.00 1.19 85 GLN A O 17
ATOM 27749 N N . GLN A 1 118 ? -5.193 -3.738 -0.942 1.00 1.06 86 GLN A N 17
ATOM 27750 C CA . GLN A 1 118 ? -6.031 -2.906 -1.795 1.00 1.32 86 GLN A CA 17
ATOM 27751 C C . GLN A 1 118 ? -6.115 -3.501 -3.190 1.00 1.60 86 GLN A C 17
ATOM 27752 O O . GLN A 1 118 ? -5.092 -3.738 -3.833 1.00 1.83 86 GLN A O 17
ATOM 27766 N N . GLY A 1 119 ? -7.332 -3.746 -3.649 1.00 1.82 87 GLY A N 17
ATOM 27767 C CA . GLY A 1 119 ? -7.521 -4.354 -4.946 1.00 2.21 87 GLY A CA 17
ATOM 27768 C C . GLY A 1 119 ? -7.041 -5.785 -4.971 1.00 2.47 87 GLY A C 17
ATOM 27769 O O . GLY A 1 119 ? -6.219 -6.158 -5.810 1.00 2.96 87 GLY A O 17
ATOM 27773 N N . VAL A 1 120 ? -7.542 -6.584 -4.036 1.00 2.43 88 VAL A N 17
ATOM 27774 C CA . VAL A 1 120 ? -7.161 -7.985 -3.941 1.00 2.94 88 VAL A CA 17
ATOM 27775 C C . VAL A 1 120 ? -7.557 -8.740 -5.206 1.00 3.34 88 VAL A C 17
ATOM 27776 O O . VAL A 1 120 ? -8.704 -8.671 -5.655 1.00 3.41 88 VAL A O 17
ATOM 27789 N N . PRO A 1 121 ? -6.592 -9.438 -5.811 1.00 3.89 89 PRO A N 17
ATOM 27790 C CA . PRO A 1 121 ? -6.807 -10.188 -7.046 1.00 4.51 89 PRO A CA 17
ATOM 27791 C C . PRO A 1 121 ? -7.799 -11.329 -6.861 1.00 4.91 89 PRO A C 17
ATOM 27792 O O . PRO A 1 121 ? -7.499 -12.331 -6.206 1.00 5.20 89 PRO A O 17
ATOM 27803 N N . GLY A 1 122 ? -8.979 -11.170 -7.434 1.00 5.15 90 GLY A N 17
ATOM 27804 C CA . GLY A 1 122 ? -9.986 -12.202 -7.346 1.00 5.78 90 GLY A CA 17
ATOM 27805 C C . GLY A 1 122 ? -10.975 -12.136 -8.490 1.00 6.35 90 GLY A C 17
ATOM 27806 O O . GLY A 1 122 ? -12.132 -11.765 -8.286 1.00 6.50 90 GLY A O 17
ATOM 27810 N N . PRO A 1 123 ? -10.545 -12.472 -9.718 1.00 6.96 91 PRO A N 17
ATOM 27811 C CA . PRO A 1 123 ? -11.435 -12.515 -10.879 1.00 7.73 91 PRO A CA 17
ATOM 27812 C C . PRO A 1 123 ? -12.531 -13.554 -10.696 1.00 7.82 91 PRO A C 17
ATOM 27813 O O . PRO A 1 123 ? -12.255 -14.716 -10.389 1.00 7.67 91 PRO A O 17
ATOM 27824 N N . SER A 1 124 ? -13.771 -13.131 -10.864 1.00 8.30 92 SER A N 17
ATOM 27825 C CA . SER A 1 124 ? -14.905 -14.010 -10.659 1.00 8.68 92 SER A CA 17
ATOM 27826 C C . SER A 1 124 ? -15.111 -14.925 -11.866 1.00 9.34 92 SER A C 17
ATOM 27827 O O . SER A 1 124 ? -15.149 -14.460 -13.009 1.00 9.92 92 SER A O 17
ATOM 27835 N N . PRO A 1 125 ? -15.228 -16.245 -11.631 1.00 9.44 93 PRO A N 17
ATOM 27836 C CA . PRO A 1 125 ? -15.575 -17.211 -12.679 1.00 10.20 93 PRO A CA 17
ATOM 27837 C C . PRO A 1 125 ? -17.037 -17.074 -13.099 1.00 10.96 93 PRO A C 17
ATOM 27838 O O . PRO A 1 125 ? -17.493 -17.709 -14.054 1.00 11.69 93 PRO A O 17
ATOM 27849 N N . ASP A 1 126 ? -17.764 -16.248 -12.358 1.00 10.89 94 ASP A N 17
ATOM 27850 C CA . ASP A 1 126 ? -19.159 -15.950 -12.652 1.00 11.70 94 ASP A CA 17
ATOM 27851 C C . ASP A 1 126 ? -19.257 -15.158 -13.954 1.00 11.90 94 ASP A C 17
ATOM 27852 O O . ASP A 1 126 ? -18.382 -14.347 -14.263 1.00 11.65 94 ASP A O 17
ATOM 27861 N N . PRO A 1 127 ? -20.333 -15.386 -14.730 1.00 12.53 95 PRO A N 17
ATOM 27862 C CA . PRO A 1 127 ? -20.478 -14.836 -16.088 1.00 12.95 95 PRO A CA 17
ATOM 27863 C C . PRO A 1 127 ? -20.517 -13.310 -16.140 1.00 13.54 95 PRO A C 17
ATOM 27864 O O . PRO A 1 127 ? -20.359 -12.722 -17.209 1.00 13.87 95 PRO A O 17
ATOM 27875 N N . LEU A 1 128 ? -20.711 -12.673 -14.995 1.00 13.80 96 LEU A N 17
ATOM 27876 C CA . LEU A 1 128 ? -20.798 -11.218 -14.939 1.00 14.53 96 LEU A CA 17
ATOM 27877 C C . LEU A 1 128 ? -19.440 -10.582 -15.233 1.00 14.23 96 LEU A C 17
ATOM 27878 O O . LEU A 1 128 ? -19.322 -9.726 -16.110 1.00 14.80 96 LEU A O 17
ATOM 27894 N N . ASP A 1 129 ? -18.406 -11.027 -14.531 1.00 13.43 97 ASP A N 17
ATOM 27895 C CA . ASP A 1 129 ? -17.061 -10.501 -14.751 1.00 13.21 97 ASP A CA 17
ATOM 27896 C C . ASP A 1 129 ? -16.455 -11.092 -16.013 1.00 13.07 97 ASP A C 17
ATOM 27897 O O . ASP A 1 129 ? -15.512 -10.539 -16.579 1.00 13.44 97 ASP A O 17
ATOM 27906 N N . ALA A 1 130 ? -17.006 -12.215 -16.455 1.00 12.70 98 ALA A N 17
ATOM 27907 C CA . ALA A 1 130 ? -16.572 -12.842 -17.696 1.00 12.73 98 ALA A CA 17
ATOM 27908 C C . ALA A 1 130 ? -17.102 -12.066 -18.898 1.00 13.69 98 ALA A C 17
ATOM 27909 O O . ALA A 1 130 ? -16.498 -12.065 -19.970 1.00 14.00 98 ALA A O 17
ATOM 27916 N N . GLN A 1 131 ? -18.238 -11.409 -18.713 1.00 14.27 99 GLN A N 17
ATOM 27917 C CA . GLN A 1 131 ? -18.808 -10.571 -19.754 1.00 15.26 99 GLN A CA 17
ATOM 27918 C C . GLN A 1 131 ? -18.143 -9.201 -19.743 1.00 15.81 99 GLN A C 17
ATOM 27919 O O . GLN A 1 131 ? -17.874 -8.615 -20.791 1.00 16.48 99 GLN A O 17
ATOM 27933 N N . LEU A 1 132 ? -17.868 -8.704 -18.549 1.00 15.62 100 LEU A N 17
ATOM 27934 C CA . LEU A 1 132 ? -17.281 -7.385 -18.387 1.00 16.22 100 LEU A CA 17
ATOM 27935 C C . LEU A 1 132 ? -15.755 -7.468 -18.337 1.00 16.11 100 LEU A C 17
ATOM 27936 O O . LEU A 1 132 ? -15.135 -7.137 -17.322 1.00 16.32 100 LEU A O 17
ATOM 27952 N N . ARG A 1 133 ? -15.155 -7.927 -19.430 1.00 15.92 101 ARG A N 17
ATOM 27953 C CA . ARG A 1 133 ? -13.701 -7.990 -19.532 1.00 15.95 101 ARG A CA 17
ATOM 27954 C C . ARG A 1 133 ? -13.182 -6.751 -20.249 1.00 16.67 101 ARG A C 17
ATOM 27955 O O . ARG A 1 133 ? -12.409 -5.977 -19.692 1.00 16.96 101 ARG A O 17
ATOM 27976 N N . ASP A 1 134 ? -13.612 -6.563 -21.485 1.00 17.07 102 ASP A N 17
ATOM 27977 C CA . ASP A 1 134 ? -13.342 -5.324 -22.201 1.00 17.84 102 ASP A CA 17
ATOM 27978 C C . ASP A 1 134 ? -14.484 -4.352 -21.969 1.00 18.30 102 ASP A C 17
ATOM 27979 O O . ASP A 1 134 ? -14.289 -3.137 -21.925 1.00 18.98 102 ASP A O 17
ATOM 27988 N N . LEU A 1 135 ? -15.677 -4.906 -21.796 1.00 18.02 103 LEU A N 17
ATOM 27989 C CA . LEU A 1 135 ? -16.872 -4.110 -21.558 1.00 18.52 103 LEU A CA 17
ATOM 27990 C C . LEU A 1 135 ? -16.905 -3.596 -20.120 1.00 18.60 103 LEU A C 17
ATOM 27991 O O . LEU A 1 135 ? -17.772 -3.969 -19.331 1.00 18.46 103 LEU A O 17
ATOM 28007 N N . ARG A 1 136 ? -15.947 -2.747 -19.792 1.00 18.97 104 ARG A N 17
ATOM 28008 C CA . ARG A 1 136 ? -15.855 -2.142 -18.474 1.00 19.25 104 ARG A CA 17
ATOM 28009 C C . ARG A 1 136 ? -14.993 -0.891 -18.558 1.00 20.06 104 ARG A C 17
ATOM 28010 O O . ARG A 1 136 ? -14.224 -0.729 -19.507 1.00 20.50 104 ARG A O 17
ATOM 28031 N N . GLN A 1 137 ? -15.115 -0.012 -17.575 1.00 20.36 105 GLN A N 17
ATOM 28032 C CA . GLN A 1 137 ? -14.342 1.224 -17.560 1.00 21.23 105 GLN A CA 17
ATOM 28033 C C . GLN A 1 137 ? -13.022 1.024 -16.828 1.00 21.37 105 GLN A C 17
ATOM 28034 O O . GLN A 1 137 ? -12.504 1.937 -16.186 1.00 21.50 105 GLN A O 17
ATOM 28048 N N . LEU A 1 138 ? -12.486 -0.179 -16.941 1.00 21.46 106 LEU A N 17
ATOM 28049 C CA . LEU A 1 138 ? -11.218 -0.526 -16.325 1.00 21.72 106 LEU A CA 17
ATOM 28050 C C . LEU A 1 138 ? -10.276 -1.080 -17.383 1.00 22.33 106 LEU A C 17
ATOM 28051 O O . LEU A 1 138 ? -10.340 -2.297 -17.664 1.00 22.57 106 LEU A O 17
ATOM 28068 N N . GLY A 1 28 ? 1.631 -27.467 -3.340 1.00 5.43 -4 GLY A N 18
ATOM 28069 C CA . GLY A 1 28 ? 0.971 -26.736 -4.451 1.00 4.83 -4 GLY A CA 18
ATOM 28070 C C . GLY A 1 28 ? 0.186 -25.540 -3.959 1.00 4.18 -4 GLY A C 18
ATOM 28071 O O . GLY A 1 28 ? -0.511 -25.630 -2.949 1.00 4.27 -4 GLY A O 18
ATOM 28075 N N . ILE A 1 29 ? 0.310 -24.422 -4.673 1.00 3.81 -3 ILE A N 18
ATOM 28076 C CA . ILE A 1 29 ? -0.376 -23.177 -4.323 1.00 3.35 -3 ILE A CA 18
ATOM 28077 C C . ILE A 1 29 ? -0.022 -22.747 -2.901 1.00 2.96 -3 ILE A C 18
ATOM 28078 O O . ILE A 1 29 ? -0.841 -22.821 -1.982 1.00 3.17 -3 ILE A O 18
ATOM 28094 N N . ASP A 1 30 ? 1.217 -22.320 -2.724 1.00 2.59 -2 ASP A N 18
ATOM 28095 C CA . ASP A 1 30 ? 1.687 -21.853 -1.439 1.00 2.41 -2 ASP A CA 18
ATOM 28096 C C . ASP A 1 30 ? 1.437 -20.357 -1.299 1.00 2.20 -2 ASP A C 18
ATOM 28097 O O . ASP A 1 30 ? 1.732 -19.575 -2.206 1.00 2.05 -2 ASP A O 18
ATOM 28106 N N . PRO A 1 31 ? 0.872 -19.937 -0.159 1.00 2.29 -1 PRO A N 18
ATOM 28107 C CA . PRO A 1 31 ? 0.590 -18.527 0.108 1.00 2.22 -1 PRO A CA 18
ATOM 28108 C C . PRO A 1 31 ? 1.862 -17.740 0.387 1.00 2.13 -1 PRO A C 18
ATOM 28109 O O . PRO A 1 31 ? 1.853 -16.512 0.402 1.00 2.08 -1 PRO A O 18
ATOM 28120 N N . PHE A 1 32 ? 2.955 -18.464 0.590 1.00 2.17 0 PHE A N 18
ATOM 28121 C CA . PHE A 1 32 ? 4.235 -17.855 0.915 1.00 2.18 0 PHE A CA 18
ATOM 28122 C C . PHE A 1 32 ? 4.724 -16.990 -0.240 1.00 1.96 0 PHE A C 18
ATOM 28123 O O . PHE A 1 32 ? 4.880 -15.775 -0.099 1.00 1.91 0 PHE A O 18
ATOM 28140 N N . THR A 1 33 ? 4.939 -17.618 -1.390 1.00 1.91 1 THR A N 18
ATOM 28141 C CA . THR A 1 33 ? 5.411 -16.902 -2.563 1.00 1.79 1 THR A CA 18
ATOM 28142 C C . THR A 1 33 ? 4.350 -15.935 -3.076 1.00 1.62 1 THR A C 18
ATOM 28143 O O . THR A 1 33 ? 4.670 -14.850 -3.554 1.00 1.47 1 THR A O 18
ATOM 28154 N N . LEU A 1 34 ? 3.085 -16.323 -2.946 1.00 1.68 2 LEU A N 18
ATOM 28155 C CA . LEU A 1 34 ? 1.982 -15.507 -3.436 1.00 1.59 2 LEU A CA 18
ATOM 28156 C C . LEU A 1 34 ? 1.861 -14.210 -2.638 1.00 1.41 2 LEU A C 18
ATOM 28157 O O . LEU A 1 34 ? 1.635 -13.142 -3.207 1.00 1.32 2 LEU A O 18
ATOM 28173 N N . ASN A 1 35 ? 2.030 -14.301 -1.325 1.00 1.39 3 ASN A N 18
ATOM 28174 C CA . ASN A 1 35 ? 1.928 -13.125 -0.468 1.00 1.27 3 ASN A CA 18
ATOM 28175 C C . ASN A 1 35 ? 3.131 -12.219 -0.683 1.00 1.13 3 ASN A C 18
ATOM 28176 O O . ASN A 1 35 ? 2.997 -10.999 -0.793 1.00 1.04 3 ASN A O 18
ATOM 28187 N N . HIS A 1 36 ? 4.308 -12.831 -0.772 1.00 1.17 4 HIS A N 18
ATOM 28188 C CA . HIS A 1 36 ? 5.540 -12.087 -1.009 1.00 1.10 4 HIS A CA 18
ATOM 28189 C C . HIS A 1 36 ? 5.530 -11.464 -2.397 1.00 1.02 4 HIS A C 18
ATOM 28190 O O . HIS A 1 36 ? 6.125 -10.413 -2.614 1.00 0.91 4 HIS A O 18
ATOM 28205 N N . GLN A 1 37 ? 4.844 -12.116 -3.328 1.00 1.10 5 GLN A N 18
ATOM 28206 C CA . GLN A 1 37 ? 4.692 -11.595 -4.681 1.00 1.08 5 GLN A CA 18
ATOM 28207 C C . GLN A 1 37 ? 3.985 -10.244 -4.655 1.00 0.94 5 GLN A C 18
ATOM 28208 O O . GLN A 1 37 ? 4.455 -9.275 -5.254 1.00 0.87 5 GLN A O 18
ATOM 28222 N N . VAL A 1 38 ? 2.863 -10.188 -3.948 1.00 0.96 6 VAL A N 18
ATOM 28223 C CA . VAL A 1 38 ? 2.094 -8.957 -3.826 1.00 0.91 6 VAL A CA 18
ATOM 28224 C C . VAL A 1 38 ? 2.874 -7.916 -3.026 1.00 0.76 6 VAL A C 18
ATOM 28225 O O . VAL A 1 38 ? 2.886 -6.735 -3.371 1.00 0.70 6 VAL A O 18
ATOM 28238 N N . MET A 1 39 ? 3.538 -8.370 -1.968 1.00 0.75 7 MET A N 18
ATOM 28239 C CA . MET A 1 39 ? 4.332 -7.486 -1.119 1.00 0.65 7 MET A CA 18
ATOM 28240 C C . MET A 1 39 ? 5.481 -6.859 -1.904 1.00 0.59 7 MET A C 18
ATOM 28241 O O . MET A 1 39 ? 5.710 -5.655 -1.828 1.00 0.56 7 MET A O 18
ATOM 28255 N N . ASP A 1 40 ? 6.191 -7.673 -2.672 1.00 0.63 8 ASP A N 18
ATOM 28256 C CA . ASP A 1 40 ? 7.290 -7.179 -3.495 1.00 0.61 8 ASP A CA 18
ATOM 28257 C C . ASP A 1 40 ? 6.765 -6.200 -4.541 1.00 0.54 8 ASP A C 18
ATOM 28258 O O . ASP A 1 40 ? 7.413 -5.200 -4.862 1.00 0.50 8 ASP A O 18
ATOM 28267 N N . GLN A 1 41 ? 5.569 -6.490 -5.044 1.00 0.57 9 GLN A N 18
ATOM 28268 C CA . GLN A 1 41 ? 4.935 -5.665 -6.061 1.00 0.54 9 GLN A CA 18
ATOM 28269 C C . GLN A 1 41 ? 4.586 -4.285 -5.509 1.00 0.45 9 GLN A C 18
ATOM 28270 O O . GLN A 1 41 ? 4.958 -3.265 -6.092 1.00 0.43 9 GLN A O 18
ATOM 28284 N N . VAL A 1 42 ? 3.880 -4.253 -4.382 1.00 0.46 10 VAL A N 18
ATOM 28285 C CA . VAL A 1 42 ? 3.498 -2.988 -3.763 1.00 0.44 10 VAL A CA 18
ATOM 28286 C C . VAL A 1 42 ? 4.738 -2.228 -3.291 1.00 0.37 10 VAL A C 18
ATOM 28287 O O . VAL A 1 42 ? 4.819 -1.008 -3.432 1.00 0.39 10 VAL A O 18
ATOM 28300 N N . PHE A 1 43 ? 5.717 -2.966 -2.771 1.00 0.35 11 PHE A N 18
ATOM 28301 C CA . PHE A 1 43 ? 6.968 -2.382 -2.301 1.00 0.35 11 PHE A CA 18
ATOM 28302 C C . PHE A 1 43 ? 7.682 -1.643 -3.430 1.00 0.31 11 PHE A C 18
ATOM 28303 O O . PHE A 1 43 ? 8.229 -0.557 -3.225 1.00 0.33 11 PHE A O 18
ATOM 28320 N N . ASP A 1 44 ? 7.663 -2.235 -4.620 1.00 0.31 12 ASP A N 18
ATOM 28321 C CA . ASP A 1 44 ? 8.280 -1.627 -5.797 1.00 0.31 12 ASP A CA 18
ATOM 28322 C C . ASP A 1 44 ? 7.667 -0.262 -6.077 1.00 0.29 12 ASP A C 18
ATOM 28323 O O . ASP A 1 44 ? 8.374 0.712 -6.342 1.00 0.31 12 ASP A O 18
ATOM 28332 N N . GLN A 1 45 ? 6.345 -0.196 -5.995 1.00 0.30 13 GLN A N 18
ATOM 28333 C CA . GLN A 1 45 ? 5.634 1.047 -6.234 1.00 0.34 13 GLN A CA 18
ATOM 28334 C C . GLN A 1 45 ? 5.931 2.052 -5.127 1.00 0.34 13 GLN A C 18
ATOM 28335 O O . GLN A 1 45 ? 6.169 3.228 -5.400 1.00 0.38 13 GLN A O 18
ATOM 28349 N N . VAL A 1 46 ? 5.930 1.580 -3.882 1.00 0.34 14 VAL A N 18
ATOM 28350 C CA . VAL A 1 46 ? 6.212 2.437 -2.732 1.00 0.38 14 VAL A CA 18
ATOM 28351 C C . VAL A 1 46 ? 7.590 3.083 -2.863 1.00 0.37 14 VAL A C 18
ATOM 28352 O O . VAL A 1 46 ? 7.732 4.290 -2.671 1.00 0.42 14 VAL A O 18
ATOM 28365 N N . GLU A 1 47 ? 8.598 2.282 -3.211 1.00 0.35 15 GLU A N 18
ATOM 28366 C CA . GLU A 1 47 ? 9.946 2.803 -3.428 1.00 0.40 15 GLU A CA 18
ATOM 28367 C C . GLU A 1 47 ? 9.921 3.881 -4.506 1.00 0.40 15 GLU A C 18
ATOM 28368 O O . GLU A 1 47 ? 10.511 4.949 -4.347 1.00 0.45 15 GLU A O 18
ATOM 28380 N N . HIS A 1 48 ? 9.214 3.592 -5.591 1.00 0.37 16 HIS A N 18
ATOM 28381 C CA . HIS A 1 48 ? 9.100 4.521 -6.708 1.00 0.42 16 HIS A CA 18
ATOM 28382 C C . HIS A 1 48 ? 8.434 5.822 -6.262 1.00 0.41 16 HIS A C 18
ATOM 28383 O O . HIS A 1 48 ? 8.805 6.904 -6.715 1.00 0.45 16 HIS A O 18
ATOM 28398 N N . GLN A 1 49 ? 7.451 5.713 -5.374 1.00 0.38 17 GLN A N 18
ATOM 28399 C CA . GLN A 1 49 ? 6.749 6.885 -4.865 1.00 0.40 17 GLN A CA 18
ATOM 28400 C C . GLN A 1 49 ? 7.660 7.699 -3.948 1.00 0.38 17 GLN A C 18
ATOM 28401 O O . GLN A 1 49 ? 7.655 8.929 -3.989 1.00 0.43 17 GLN A O 18
ATOM 28415 N N . ILE A 1 50 ? 8.447 7.009 -3.127 1.00 0.35 18 ILE A N 18
ATOM 28416 C CA . ILE A 1 50 ? 9.397 7.673 -2.239 1.00 0.37 18 ILE A CA 18
ATOM 28417 C C . ILE A 1 50 ? 10.481 8.373 -3.052 1.00 0.39 18 ILE A C 18
ATOM 28418 O O . ILE A 1 50 ? 10.824 9.527 -2.788 1.00 0.42 18 ILE A O 18
ATOM 28434 N N . ALA A 1 51 ? 11.001 7.669 -4.052 1.00 0.40 19 ALA A N 18
ATOM 28435 C CA . ALA A 1 51 ? 12.009 8.226 -4.943 1.00 0.45 19 ALA A CA 18
ATOM 28436 C C . ALA A 1 51 ? 11.461 9.441 -5.681 1.00 0.47 19 ALA A C 18
ATOM 28437 O O . ALA A 1 51 ? 12.191 10.395 -5.953 1.00 0.51 19 ALA A O 18
ATOM 28444 N N . GLN A 1 52 ? 10.171 9.398 -5.997 1.00 0.46 20 GLN A N 18
ATOM 28445 C CA . GLN A 1 52 ? 9.494 10.519 -6.633 1.00 0.51 20 GLN A CA 18
ATOM 28446 C C . GLN A 1 52 ? 9.518 11.740 -5.718 1.00 0.50 20 GLN A C 18
ATOM 28447 O O . GLN A 1 52 ? 9.901 12.829 -6.138 1.00 0.55 20 GLN A O 18
ATOM 28461 N N . VAL A 1 53 ? 9.125 11.542 -4.461 1.00 0.48 21 VAL A N 18
ATOM 28462 C CA . VAL A 1 53 ? 9.107 12.621 -3.476 1.00 0.54 21 VAL A CA 18
ATOM 28463 C C . VAL A 1 53 ? 10.501 13.215 -3.292 1.00 0.57 21 VAL A C 18
ATOM 28464 O O . VAL A 1 53 ? 10.678 14.434 -3.318 1.00 0.66 21 VAL A O 18
ATOM 28477 N N . LEU A 1 54 ? 11.489 12.345 -3.123 1.00 0.54 22 LEU A N 18
ATOM 28478 C CA . LEU A 1 54 ? 12.867 12.778 -2.923 1.00 0.61 22 LEU A CA 18
ATOM 28479 C C . LEU A 1 54 ? 13.383 13.519 -4.154 1.00 0.61 22 LEU A C 18
ATOM 28480 O O . LEU A 1 54 ? 14.025 14.566 -4.039 1.00 0.68 22 LEU A O 18
ATOM 28496 N N . GLY A 1 55 ? 13.072 12.983 -5.328 1.00 0.61 23 GLY A N 18
ATOM 28497 C CA . GLY A 1 55 ? 13.493 13.607 -6.568 1.00 0.73 23 GLY A CA 18
ATOM 28498 C C . GLY A 1 55 ? 12.800 14.932 -6.806 1.00 0.81 23 GLY A C 18
ATOM 28499 O O . GLY A 1 55 ? 13.401 15.870 -7.326 1.00 0.94 23 GLY A O 18
ATOM 28503 N N . ALA A 1 56 ? 11.536 15.011 -6.408 1.00 0.80 24 ALA A N 18
ATOM 28504 C CA . ALA A 1 56 ? 10.754 16.229 -6.566 1.00 0.96 24 ALA A CA 18
ATOM 28505 C C . ALA A 1 56 ? 11.282 17.348 -5.678 1.00 1.01 24 ALA A C 18
ATOM 28506 O O . ALA A 1 56 ? 11.062 18.526 -5.956 1.00 1.19 24 ALA A O 18
ATOM 28513 N N . LYS A 1 57 ? 11.963 16.983 -4.600 1.00 0.92 25 LYS A N 18
ATOM 28514 C CA . LYS A 1 57 ? 12.569 17.973 -3.720 1.00 1.04 25 LYS A CA 18
ATOM 28515 C C . LYS A 1 57 ? 14.005 18.258 -4.140 1.00 1.06 25 LYS A C 18
ATOM 28516 O O . LYS A 1 57 ? 14.607 19.246 -3.714 1.00 1.18 25 LYS A O 18
ATOM 28535 N N . GLY A 1 58 ? 14.549 17.381 -4.975 1.00 1.00 26 GLY A N 18
ATOM 28536 C CA . GLY A 1 58 ? 15.897 17.561 -5.477 1.00 1.09 26 GLY A CA 18
ATOM 28537 C C . GLY A 1 58 ? 16.943 16.955 -4.565 1.00 1.08 26 GLY A C 18
ATOM 28538 O O . GLY A 1 58 ? 18.075 17.440 -4.497 1.00 1.22 26 GLY A O 18
ATOM 28542 N N . GLY A 1 59 ? 16.570 15.893 -3.866 1.00 0.99 27 GLY A N 18
ATOM 28543 C CA . GLY A 1 59 ? 17.490 15.245 -2.956 1.00 1.09 27 GLY A CA 18
ATOM 28544 C C . GLY A 1 59 ? 17.827 13.834 -3.394 1.00 1.07 27 GLY A C 18
ATOM 28545 O O . GLY A 1 59 ? 17.068 13.227 -4.153 1.00 1.10 27 GLY A O 18
ATOM 28549 N N . PRO A 1 60 ? 18.969 13.289 -2.943 1.00 1.17 28 PRO A N 18
ATOM 28550 C CA . PRO A 1 60 ? 19.388 11.925 -3.284 1.00 1.26 28 PRO A CA 18
ATOM 28551 C C . PRO A 1 60 ? 18.438 10.877 -2.707 1.00 1.05 28 PRO A C 18
ATOM 28552 O O . PRO A 1 60 ? 17.924 11.034 -1.597 1.00 0.97 28 PRO A O 18
ATOM 28563 N N . LEU A 1 61 ? 18.208 9.810 -3.460 1.00 1.10 29 LEU A N 18
ATOM 28564 C CA . LEU A 1 61 ? 17.312 8.753 -3.020 1.00 1.03 29 LEU A CA 18
ATOM 28565 C C . LEU A 1 61 ? 18.022 7.812 -2.052 1.00 0.95 29 LEU A C 18
ATOM 28566 O O . LEU A 1 61 ? 19.194 7.470 -2.238 1.00 1.15 29 LEU A O 18
ATOM 28582 N N . VAL A 1 62 ? 17.312 7.417 -1.009 1.00 0.79 30 VAL A N 18
ATOM 28583 C CA . VAL A 1 62 ? 17.860 6.530 0.002 1.00 0.80 30 VAL A CA 18
ATOM 28584 C C . VAL A 1 62 ? 17.476 5.084 -0.289 1.00 0.73 30 VAL A C 18
ATOM 28585 O O . VAL A 1 62 ? 16.614 4.818 -1.130 1.00 0.75 30 VAL A O 18
ATOM 28598 N N . ALA A 1 63 ? 18.127 4.157 0.400 1.00 0.80 31 ALA A N 18
ATOM 28599 C CA . ALA A 1 63 ? 17.848 2.741 0.232 1.00 0.79 31 ALA A CA 18
ATOM 28600 C C . ALA A 1 63 ? 16.563 2.367 0.949 1.00 0.65 31 ALA A C 18
ATOM 28601 O O . ALA A 1 63 ? 16.551 2.173 2.164 1.00 0.73 31 ALA A O 18
ATOM 28608 N N . VAL A 1 64 ? 15.480 2.286 0.197 1.00 0.55 32 VAL A N 18
ATOM 28609 C CA . VAL A 1 64 ? 14.188 1.952 0.763 1.00 0.49 32 VAL A CA 18
ATOM 28610 C C . VAL A 1 64 ? 14.106 0.458 1.041 1.00 0.36 32 VAL A C 18
ATOM 28611 O O . VAL A 1 64 ? 14.219 -0.358 0.128 1.00 0.44 32 VAL A O 18
ATOM 28624 N N . GLU A 1 65 ? 13.936 0.111 2.304 1.00 0.37 33 GLU A N 18
ATOM 28625 C CA . GLU A 1 65 ? 13.793 -1.277 2.702 1.00 0.44 33 GLU A CA 18
ATOM 28626 C C . GLU A 1 65 ? 12.359 -1.539 3.126 1.00 0.42 33 GLU A C 18
ATOM 28627 O O . GLU A 1 65 ? 11.562 -0.610 3.229 1.00 0.46 33 GLU A O 18
ATOM 28639 N N . ILE A 1 66 ? 12.025 -2.789 3.378 1.00 0.44 34 ILE A N 18
ATOM 28640 C CA . ILE A 1 66 ? 10.675 -3.126 3.797 1.00 0.45 34 ILE A CA 18
ATOM 28641 C C . ILE A 1 66 ? 10.516 -2.909 5.305 1.00 0.36 34 ILE A C 18
ATOM 28642 O O . ILE A 1 66 ? 9.448 -2.526 5.781 1.00 0.41 34 ILE A O 18
ATOM 28658 N N . ASP A 1 67 ? 11.600 -3.102 6.045 1.00 0.37 35 ASP A N 18
ATOM 28659 C CA . ASP A 1 67 ? 11.561 -3.010 7.502 1.00 0.39 35 ASP A CA 18
ATOM 28660 C C . ASP A 1 67 ? 12.105 -1.674 7.997 1.00 0.38 35 ASP A C 18
ATOM 28661 O O . ASP A 1 67 ? 12.251 -1.465 9.200 1.00 0.50 35 ASP A O 18
ATOM 28670 N N . SER A 1 68 ? 12.401 -0.769 7.077 1.00 0.38 36 SER A N 18
ATOM 28671 C CA . SER A 1 68 ? 12.933 0.535 7.447 1.00 0.43 36 SER A CA 18
ATOM 28672 C C . SER A 1 68 ? 11.805 1.501 7.803 1.00 0.32 36 SER A C 18
ATOM 28673 O O . SER A 1 68 ? 10.698 1.404 7.266 1.00 0.32 36 SER A O 18
ATOM 28681 N N . ARG A 1 69 ? 12.090 2.423 8.715 1.00 0.35 37 ARG A N 18
ATOM 28682 C CA . ARG A 1 69 ? 11.118 3.424 9.128 1.00 0.36 37 ARG A CA 18
ATOM 28683 C C . ARG A 1 69 ? 11.169 4.597 8.165 1.00 0.37 37 ARG A C 18
ATOM 28684 O O . ARG A 1 69 ? 12.245 4.994 7.723 1.00 0.43 37 ARG A O 18
ATOM 28705 N N . PHE A 1 70 ? 10.014 5.161 7.856 1.00 0.37 38 PHE A N 18
ATOM 28706 C CA . PHE A 1 70 ? 9.961 6.352 7.019 1.00 0.40 38 PHE A CA 18
ATOM 28707 C C . PHE A 1 70 ? 10.700 7.496 7.698 1.00 0.44 38 PHE A C 18
ATOM 28708 O O . PHE A 1 70 ? 11.280 8.354 7.037 1.00 0.50 38 PHE A O 18
ATOM 28725 N N . SER A 1 71 ? 10.691 7.478 9.024 1.00 0.52 39 SER A N 18
ATOM 28726 C CA . SER A 1 71 ? 11.375 8.483 9.819 1.00 0.63 39 SER A CA 18
ATOM 28727 C C . SER A 1 71 ? 12.880 8.477 9.548 1.00 0.56 39 SER A C 18
ATOM 28728 O O . SER A 1 71 ? 13.462 9.517 9.233 1.00 0.56 39 SER A O 18
ATOM 28736 N N . ASP A 1 72 ? 13.507 7.303 9.637 1.00 0.61 40 ASP A N 18
ATOM 28737 C CA . ASP A 1 72 ? 14.958 7.214 9.486 1.00 0.66 40 ASP A CA 18
ATOM 28738 C C . ASP A 1 72 ? 15.360 7.292 8.016 1.00 0.62 40 ASP A C 18
ATOM 28739 O O . ASP A 1 72 ? 16.504 7.616 7.695 1.00 0.72 40 ASP A O 18
ATOM 28748 N N . LEU A 1 73 ? 14.415 7.008 7.125 1.00 0.58 41 LEU A N 18
ATOM 28749 C CA . LEU A 1 73 ? 14.644 7.185 5.696 1.00 0.64 41 LEU A CA 18
ATOM 28750 C C . LEU A 1 73 ? 14.687 8.673 5.350 1.00 0.61 41 LEU A C 18
ATOM 28751 O O . LEU A 1 73 ? 15.229 9.067 4.316 1.00 0.75 41 LEU A O 18
ATOM 28767 N N . GLY A 1 74 ? 14.119 9.495 6.225 1.00 0.52 42 GLY A N 18
ATOM 28768 C CA . GLY A 1 74 ? 14.180 10.933 6.045 1.00 0.56 42 GLY A CA 18
ATOM 28769 C C . GLY A 1 74 ? 12.839 11.552 5.705 1.00 0.47 42 GLY A C 18
ATOM 28770 O O . GLY A 1 74 ? 12.753 12.756 5.454 1.00 0.51 42 GLY A O 18
ATOM 28774 N N . LEU A 1 75 ? 11.789 10.742 5.698 1.00 0.45 43 LEU A N 18
ATOM 28775 C CA . LEU A 1 75 ? 10.453 11.233 5.377 1.00 0.40 43 LEU A CA 18
ATOM 28776 C C . LEU A 1 75 ? 9.806 11.841 6.616 1.00 0.41 43 LEU A C 18
ATOM 28777 O O . LEU A 1 75 ? 9.506 11.135 7.581 1.00 0.53 43 LEU A O 18
ATOM 28793 N N . SER A 1 76 ? 9.604 13.151 6.592 1.00 0.45 44 SER A N 18
ATOM 28794 C CA . SER A 1 76 ? 8.987 13.851 7.707 1.00 0.54 44 SER A CA 18
ATOM 28795 C C . SER A 1 76 ? 7.460 13.768 7.617 1.00 0.50 44 SER A C 18
ATOM 28796 O O . SER A 1 76 ? 6.927 13.068 6.757 1.00 0.42 44 SER A O 18
ATOM 28804 N N . SER A 1 77 ? 6.768 14.487 8.498 1.00 0.62 45 SER A N 18
ATOM 28805 C CA . SER A 1 77 ? 5.312 14.411 8.593 1.00 0.65 45 SER A CA 18
ATOM 28806 C C . SER A 1 77 ? 4.639 14.711 7.252 1.00 0.52 45 SER A C 18
ATOM 28807 O O . SER A 1 77 ? 3.801 13.939 6.780 1.00 0.51 45 SER A O 18
ATOM 28815 N N . LEU A 1 78 ? 5.023 15.821 6.634 1.00 0.52 46 LEU A N 18
ATOM 28816 C CA . LEU A 1 78 ? 4.456 16.220 5.352 1.00 0.50 46 LEU A CA 18
ATOM 28817 C C . LEU A 1 78 ? 4.854 15.235 4.262 1.00 0.44 46 LEU A C 18
ATOM 28818 O O . LEU A 1 78 ? 4.030 14.837 3.438 1.00 0.48 46 LEU A O 18
ATOM 28834 N N . ASP A 1 79 ? 6.121 14.839 4.272 1.00 0.42 47 ASP A N 18
ATOM 28835 C CA . ASP A 1 79 ? 6.654 13.920 3.272 1.00 0.41 47 ASP A CA 18
ATOM 28836 C C . ASP A 1 79 ? 5.923 12.585 3.322 1.00 0.36 47 ASP A C 18
ATOM 28837 O O . ASP A 1 79 ? 5.553 12.029 2.288 1.00 0.38 47 ASP A O 18
ATOM 28846 N N . LEU A 1 80 ? 5.712 12.085 4.532 1.00 0.39 48 LEU A N 18
ATOM 28847 C CA . LEU A 1 80 ? 4.994 10.836 4.737 1.00 0.46 48 LEU A CA 18
ATOM 28848 C C . LEU A 1 80 ? 3.567 10.967 4.211 1.00 0.47 48 LEU A C 18
ATOM 28849 O O . LEU A 1 80 ? 3.074 10.088 3.507 1.00 0.51 48 LEU A O 18
ATOM 28865 N N . ALA A 1 81 ? 2.921 12.082 4.537 1.00 0.47 49 ALA A N 18
ATOM 28866 C CA . ALA A 1 81 ? 1.566 12.349 4.065 1.00 0.55 49 ALA A CA 18
ATOM 28867 C C . ALA A 1 81 ? 1.532 12.437 2.543 1.00 0.50 49 ALA A C 18
ATOM 28868 O O . ALA A 1 81 ? 0.607 11.934 1.903 1.00 0.55 49 ALA A O 18
ATOM 28875 N N . THR A 1 82 ? 2.554 13.065 1.972 1.00 0.45 50 THR A N 18
ATOM 28876 C CA . THR A 1 82 ? 2.691 13.156 0.526 1.00 0.45 50 THR A CA 18
ATOM 28877 C C . THR A 1 82 ? 2.778 11.755 -0.078 1.00 0.39 50 THR A C 18
ATOM 28878 O O . THR A 1 82 ? 2.152 11.460 -1.097 1.00 0.40 50 THR A O 18
ATOM 28889 N N . LEU A 1 83 ? 3.542 10.894 0.581 1.00 0.35 51 LEU A N 18
ATOM 28890 C CA . LEU A 1 83 ? 3.690 9.512 0.160 1.00 0.34 51 LEU A CA 18
ATOM 28891 C C . LEU A 1 83 ? 2.344 8.790 0.194 1.00 0.35 51 LEU A C 18
ATOM 28892 O O . LEU A 1 83 ? 1.996 8.071 -0.741 1.00 0.40 51 LEU A O 18
ATOM 28908 N N . ILE A 1 84 ? 1.587 9.001 1.269 1.00 0.37 52 ILE A N 18
ATOM 28909 C CA . ILE A 1 84 ? 0.253 8.418 1.397 1.00 0.44 52 ILE A CA 18
ATOM 28910 C C . ILE A 1 84 ? -0.624 8.846 0.225 1.00 0.41 52 ILE A C 18
ATOM 28911 O O . ILE A 1 84 ? -1.302 8.024 -0.396 1.00 0.43 52 ILE A O 18
ATOM 28927 N N . SER A 1 85 ? -0.579 10.137 -0.076 1.00 0.44 53 SER A N 18
ATOM 28928 C CA . SER A 1 85 ? -1.363 10.712 -1.157 1.00 0.50 53 SER A CA 18
ATOM 28929 C C . SER A 1 85 ? -0.946 10.121 -2.506 1.00 0.48 53 SER A C 18
ATOM 28930 O O . SER A 1 85 ? -1.788 9.871 -3.370 1.00 0.53 53 SER A O 18
ATOM 28938 N N . ASN A 1 86 ? 0.352 9.883 -2.675 1.00 0.47 54 ASN A N 18
ATOM 28939 C CA . ASN A 1 86 ? 0.863 9.278 -3.903 1.00 0.54 54 ASN A CA 18
ATOM 28940 C C . ASN A 1 86 ? 0.316 7.865 -4.082 1.00 0.47 54 ASN A C 18
ATOM 28941 O O . ASN A 1 86 ? -0.118 7.494 -5.171 1.00 0.57 54 ASN A O 18
ATOM 28952 N N . LEU A 1 87 ? 0.324 7.081 -3.006 1.00 0.40 55 LEU A N 18
ATOM 28953 C CA . LEU A 1 87 ? -0.210 5.722 -3.053 1.00 0.41 55 LEU A CA 18
ATOM 28954 C C . LEU A 1 87 ? -1.715 5.739 -3.307 1.00 0.40 55 LEU A C 18
ATOM 28955 O O . LEU A 1 87 ? -2.265 4.808 -3.903 1.00 0.42 55 LEU A O 18
ATOM 28971 N N . GLU A 1 88 ? -2.377 6.798 -2.858 1.00 0.43 56 GLU A N 18
ATOM 28972 C CA . GLU A 1 88 ? -3.795 6.982 -3.137 1.00 0.50 56 GLU A CA 18
ATOM 28973 C C . GLU A 1 88 ? -4.007 7.228 -4.627 1.00 0.48 56 GLU A C 18
ATOM 28974 O O . GLU A 1 88 ? -4.964 6.735 -5.219 1.00 0.54 56 GLU A O 18
ATOM 28986 N N . ALA A 1 89 ? -3.102 7.987 -5.231 1.00 0.47 57 ALA A N 18
ATOM 28987 C CA . ALA A 1 89 ? -3.154 8.243 -6.664 1.00 0.54 57 ALA A CA 18
ATOM 28988 C C . ALA A 1 89 ? -2.921 6.956 -7.450 1.00 0.50 57 ALA A C 18
ATOM 28989 O O . ALA A 1 89 ? -3.440 6.784 -8.556 1.00 0.65 57 ALA A O 18
ATOM 28996 N N . VAL A 1 90 ? -2.137 6.056 -6.871 1.00 0.39 58 VAL A N 18
ATOM 28997 C CA . VAL A 1 90 ? -1.847 4.773 -7.497 1.00 0.44 58 VAL A CA 18
ATOM 28998 C C . VAL A 1 90 ? -3.027 3.811 -7.370 1.00 0.48 58 VAL A C 18
ATOM 28999 O O . VAL A 1 90 ? -3.625 3.417 -8.369 1.00 0.58 58 VAL A O 18
ATOM 29012 N N . TYR A 1 91 ? -3.365 3.436 -6.141 1.00 0.48 59 TYR A N 18
ATOM 29013 C CA . TYR A 1 91 ? -4.416 2.450 -5.924 1.00 0.57 59 TYR A CA 18
ATOM 29014 C C . TYR A 1 91 ? -5.711 3.103 -5.466 1.00 0.67 59 TYR A C 18
ATOM 29015 O O . TYR A 1 91 ? -6.777 2.855 -6.029 1.00 0.74 59 TYR A O 18
ATOM 29033 N N . GLY A 1 92 ? -5.610 3.939 -4.442 1.00 0.79 60 GLY A N 18
ATOM 29034 C CA . GLY A 1 92 ? -6.781 4.616 -3.915 1.00 0.93 60 GLY A CA 18
ATOM 29035 C C . GLY A 1 92 ? -7.602 3.725 -3.008 1.00 1.01 60 GLY A C 18
ATOM 29036 O O . GLY A 1 92 ? -8.642 4.138 -2.494 1.00 1.23 60 GLY A O 18
ATOM 29040 N N . THR A 1 93 ? -7.130 2.504 -2.809 1.00 1.00 61 THR A N 18
ATOM 29041 C CA . THR A 1 93 ? -7.822 1.539 -1.980 1.00 1.17 61 THR A CA 18
ATOM 29042 C C . THR A 1 93 ? -7.536 1.790 -0.503 1.00 1.44 61 THR A C 18
ATOM 29043 O O . THR A 1 93 ? -6.866 2.764 -0.157 1.00 1.78 61 THR A O 18
ATOM 29054 N N . ASP A 1 94 ? -8.067 0.914 0.349 1.00 1.59 62 ASP A N 18
ATOM 29055 C CA . ASP A 1 94 ? -7.891 0.999 1.799 1.00 1.95 62 ASP A CA 18
ATOM 29056 C C . ASP A 1 94 ? -8.674 2.176 2.369 1.00 1.51 62 ASP A C 18
ATOM 29057 O O . ASP A 1 94 ? -8.281 3.335 2.222 1.00 1.59 62 ASP A O 18
ATOM 29066 N N . PRO A 1 95 ? -9.822 1.888 3.000 1.00 2.12 63 PRO A N 18
ATOM 29067 C CA . PRO A 1 95 ? -10.665 2.913 3.619 1.00 2.53 63 PRO A CA 18
ATOM 29068 C C . PRO A 1 95 ? -9.899 3.739 4.646 1.00 2.06 63 PRO A C 18
ATOM 29069 O O . PRO A 1 95 ? -9.464 3.221 5.679 1.00 2.15 63 PRO A O 18
ATOM 29080 N N . PHE A 1 96 ? -9.759 5.028 4.367 1.00 2.11 64 PHE A N 18
ATOM 29081 C CA . PHE A 1 96 ? -9.005 5.927 5.229 1.00 1.93 64 PHE A CA 18
ATOM 29082 C C . PHE A 1 96 ? -9.802 6.273 6.479 1.00 2.37 64 PHE A C 18
ATOM 29083 O O . PHE A 1 96 ? -9.258 6.809 7.442 1.00 2.33 64 PHE A O 18
ATOM 29100 N N . ALA A 1 97 ? -11.092 5.967 6.455 1.00 3.08 65 ALA A N 18
ATOM 29101 C CA . ALA A 1 97 ? -11.931 6.119 7.632 1.00 3.86 65 ALA A CA 18
ATOM 29102 C C . ALA A 1 97 ? -11.490 5.132 8.702 1.00 3.69 65 ALA A C 18
ATOM 29103 O O . ALA A 1 97 ? -11.382 5.473 9.880 1.00 3.90 65 ALA A O 18
ATOM 29110 N N . ASP A 1 98 ? -11.211 3.908 8.274 1.00 3.58 66 ASP A N 18
ATOM 29111 C CA . ASP A 1 98 ? -10.733 2.871 9.176 1.00 3.92 66 ASP A CA 18
ATOM 29112 C C . ASP A 1 98 ? -9.243 3.037 9.427 1.00 3.25 66 ASP A C 18
ATOM 29113 O O . ASP A 1 98 ? -8.748 2.744 10.511 1.00 3.56 66 ASP A O 18
ATOM 29122 N N . ALA A 1 99 ? -8.537 3.528 8.418 1.00 2.57 67 ALA A N 18
ATOM 29123 C CA . ALA A 1 99 ? -7.098 3.740 8.513 1.00 2.48 67 ALA A CA 18
ATOM 29124 C C . ALA A 1 99 ? -6.781 5.158 8.979 1.00 2.09 67 ALA A C 18
ATOM 29125 O O . ALA A 1 99 ? -5.739 5.719 8.638 1.00 2.63 67 ALA A O 18
ATOM 29132 N N . VAL A 1 100 ? -7.692 5.733 9.757 1.00 1.75 68 VAL A N 18
ATOM 29133 C CA . VAL A 1 100 ? -7.539 7.100 10.243 1.00 2.06 68 VAL A CA 18
ATOM 29134 C C . VAL A 1 100 ? -6.346 7.218 11.200 1.00 1.84 68 VAL A C 18
ATOM 29135 O O . VAL A 1 100 ? -5.754 8.291 11.345 1.00 2.23 68 VAL A O 18
ATOM 29148 N N . ALA A 1 101 ? -5.982 6.111 11.837 1.00 1.56 69 ALA A N 18
ATOM 29149 C CA . ALA A 1 101 ? -4.821 6.084 12.717 1.00 1.54 69 ALA A CA 18
ATOM 29150 C C . ALA A 1 101 ? -3.539 5.985 11.897 1.00 1.33 69 ALA A C 18
ATOM 29151 O O . ALA A 1 101 ? -2.883 4.945 11.870 1.00 1.29 69 ALA A O 18
ATOM 29158 N N . ILE A 1 102 ? -3.185 7.085 11.242 1.00 1.30 70 ILE A N 18
ATOM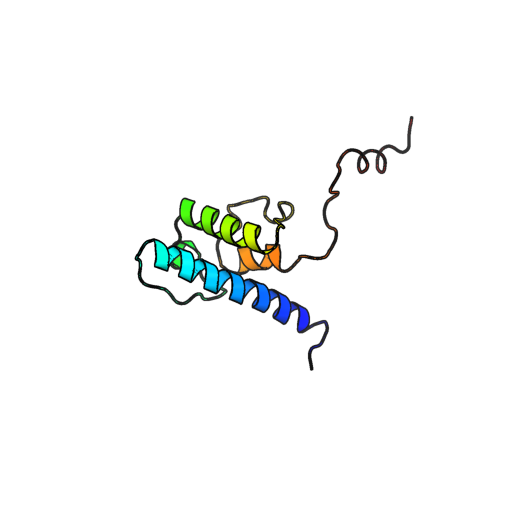 29159 C CA . ILE A 1 102 ? -2.032 7.127 10.347 1.00 1.16 70 ILE A CA 18
ATOM 29160 C C . ILE A 1 102 ? -0.727 6.836 11.096 1.00 1.01 70 ILE A C 18
ATOM 29161 O O . ILE A 1 102 ? 0.276 6.450 10.495 1.00 0.94 70 ILE A O 18
ATOM 29177 N N . THR A 1 103 ? -0.757 6.988 12.413 1.00 1.06 71 THR A N 18
ATOM 29178 C CA . THR A 1 103 ? 0.414 6.752 13.247 1.00 1.05 71 THR A CA 18
ATOM 29179 C C . THR A 1 103 ? 0.783 5.270 13.317 1.00 0.90 71 THR A C 18
ATOM 29180 O O . THR A 1 103 ? 1.811 4.905 13.888 1.00 0.89 71 THR A O 18
ATOM 29191 N N . SER A 1 104 ? -0.054 4.421 12.731 1.00 0.90 72 SER A N 18
ATOM 29192 C CA . SER A 1 104 ? 0.238 2.998 12.646 1.00 0.92 72 SER A CA 18
ATOM 29193 C C . SER A 1 104 ? 1.265 2.742 11.544 1.00 0.73 72 SER A C 18
ATOM 29194 O O . SER A 1 104 ? 1.923 1.701 11.511 1.00 0.76 72 SER A O 18
ATOM 29202 N N . ILE A 1 105 ? 1.401 3.710 10.642 1.00 0.62 73 ILE A N 18
ATOM 29203 C CA . ILE A 1 105 ? 2.369 3.627 9.562 1.00 0.52 73 ILE A CA 18
ATOM 29204 C C . ILE A 1 105 ? 3.747 4.058 10.062 1.00 0.51 73 ILE A C 18
ATOM 29205 O O . ILE A 1 105 ? 4.104 5.239 10.013 1.00 0.60 73 ILE A O 18
ATOM 29221 N N . VAL A 1 106 ? 4.509 3.098 10.563 1.00 0.49 74 VAL A N 18
ATOM 29222 C CA . VAL A 1 106 ? 5.839 3.377 11.082 1.00 0.57 74 VAL A CA 18
ATOM 29223 C C . VAL A 1 106 ? 6.899 2.966 10.069 1.00 0.45 74 VAL A C 18
ATOM 29224 O O . VAL A 1 106 ? 7.753 3.770 9.678 1.00 0.52 74 VAL A O 18
ATOM 29237 N N . THR A 1 107 ? 6.824 1.719 9.636 1.00 0.36 75 THR A N 18
ATOM 29238 C CA . THR A 1 107 ? 7.780 1.181 8.689 1.00 0.34 75 THR A CA 18
ATOM 29239 C C . THR A 1 107 ? 7.163 1.063 7.303 1.00 0.31 75 THR A C 18
ATOM 29240 O O . THR A 1 107 ? 5.945 1.191 7.153 1.00 0.33 75 THR A O 18
ATOM 29251 N N . VAL A 1 108 ? 7.990 0.827 6.296 1.00 0.29 76 VAL A N 18
ATOM 29252 C CA . VAL A 1 108 ? 7.501 0.688 4.932 1.00 0.28 76 VAL A CA 18
ATOM 29253 C C . VAL A 1 108 ? 6.508 -0.467 4.834 1.00 0.27 76 VAL A C 18
ATOM 29254 O O . VAL A 1 108 ? 5.475 -0.356 4.169 1.00 0.30 76 VAL A O 18
ATOM 29267 N N . ALA A 1 109 ? 6.812 -1.555 5.538 1.00 0.28 77 ALA A N 18
ATOM 29268 C CA . ALA A 1 109 ? 5.949 -2.731 5.572 1.00 0.31 77 ALA A CA 18
ATOM 29269 C C . ALA A 1 109 ? 4.521 -2.373 5.965 1.00 0.31 77 ALA A C 18
ATOM 29270 O O . ALA A 1 109 ? 3.570 -2.931 5.430 1.00 0.35 77 ALA A O 18
ATOM 29277 N N . ASP A 1 110 ? 4.375 -1.429 6.888 1.00 0.32 78 ASP A N 18
ATOM 29278 C CA . ASP A 1 110 ? 3.058 -1.035 7.376 1.00 0.37 78 ASP A CA 18
ATOM 29279 C C . ASP A 1 110 ? 2.232 -0.417 6.259 1.00 0.36 78 ASP A C 18
ATOM 29280 O O . ASP A 1 110 ? 1.049 -0.722 6.105 1.00 0.42 78 ASP A O 18
ATOM 29289 N N . LEU A 1 111 ? 2.866 0.443 5.475 1.00 0.32 79 LEU A N 18
ATOM 29290 C CA . LEU A 1 111 ? 2.196 1.094 4.358 1.00 0.34 79 LEU A CA 18
ATOM 29291 C C . LEU A 1 111 ? 1.979 0.103 3.222 1.00 0.31 79 LEU A C 18
ATOM 29292 O O . LEU A 1 111 ? 0.930 0.095 2.577 1.00 0.34 79 LEU A O 18
ATOM 29308 N N . ALA A 1 112 ? 2.981 -0.736 2.995 1.00 0.29 80 ALA A N 18
ATOM 29309 C CA . ALA A 1 112 ? 2.920 -1.739 1.946 1.00 0.33 80 ALA A CA 18
ATOM 29310 C C . ALA A 1 112 ? 1.779 -2.720 2.192 1.00 0.30 80 ALA A C 18
ATOM 29311 O O . ALA A 1 112 ? 1.016 -3.026 1.279 1.00 0.34 80 ALA A O 18
ATOM 29318 N N . ARG A 1 113 ? 1.655 -3.192 3.434 1.00 0.30 81 ARG A N 18
ATOM 29319 C CA . ARG A 1 113 ? 0.598 -4.134 3.805 1.00 0.35 81 ARG A CA 18
ATOM 29320 C C . ARG A 1 113 ? -0.782 -3.579 3.476 1.00 0.34 81 ARG A C 18
ATOM 29321 O O . ARG A 1 113 ? -1.658 -4.314 3.022 1.00 0.39 81 ARG A O 18
ATOM 29342 N N . ALA A 1 114 ? -0.961 -2.282 3.702 1.00 0.37 82 ALA A N 18
ATOM 29343 C CA . ALA A 1 114 ? -2.247 -1.635 3.482 1.00 0.45 82 ALA A CA 18
ATOM 29344 C C . ALA A 1 114 ? -2.710 -1.803 2.039 1.00 0.49 82 ALA A C 18
ATOM 29345 O O . ALA A 1 114 ? -3.745 -2.410 1.777 1.00 0.59 82 ALA A O 18
ATOM 29352 N N . TYR A 1 115 ? -1.915 -1.305 1.105 1.00 0.49 83 TYR A N 18
ATOM 29353 C CA . TYR A 1 115 ? -2.301 -1.317 -0.300 1.00 0.60 83 TYR A CA 18
ATOM 29354 C C . TYR A 1 115 ? -2.056 -2.676 -0.943 1.00 0.62 83 TYR A C 18
ATOM 29355 O O . TYR A 1 115 ? -2.468 -2.916 -2.078 1.00 0.77 83 TYR A O 18
ATOM 29373 N N . ALA A 1 116 ? -1.374 -3.559 -0.228 1.00 0.51 84 ALA A N 18
ATOM 29374 C CA . ALA A 1 116 ? -1.223 -4.934 -0.677 1.00 0.55 84 ALA A CA 18
ATOM 29375 C C . ALA A 1 116 ? -2.502 -5.709 -0.404 1.00 0.61 84 ALA A C 18
ATOM 29376 O O . ALA A 1 116 ? -3.057 -6.348 -1.297 1.00 0.72 84 ALA A O 18
ATOM 29383 N N . GLN A 1 117 ? -2.974 -5.626 0.837 1.00 0.65 85 GLN A N 18
ATOM 29384 C CA . GLN A 1 117 ? -4.166 -6.347 1.254 1.00 0.79 85 GLN A CA 18
ATOM 29385 C C . GLN A 1 117 ? -5.415 -5.731 0.634 1.00 0.96 85 GLN A C 18
ATOM 29386 O O . GLN A 1 117 ? -6.315 -6.439 0.184 1.00 1.19 85 GLN A O 18
ATOM 29400 N N . GLN A 1 118 ? -5.461 -4.410 0.601 1.00 1.06 86 GLN A N 18
ATOM 29401 C CA . GLN A 1 118 ? -6.609 -3.716 0.048 1.00 1.32 86 GLN A CA 18
ATOM 29402 C C . GLN A 1 118 ? -6.444 -3.552 -1.454 1.00 1.60 86 GLN A C 18
ATOM 29403 O O . GLN A 1 118 ? -5.608 -2.773 -1.920 1.00 1.83 86 GLN A O 18
ATOM 29417 N N . GLY A 1 119 ? -7.246 -4.285 -2.205 1.00 1.82 87 GLY A N 18
ATOM 29418 C CA . GLY A 1 119 ? -7.137 -4.265 -3.646 1.00 2.21 87 GLY A CA 18
ATOM 29419 C C . GLY A 1 119 ? -7.060 -5.662 -4.222 1.00 2.47 87 GLY A C 18
ATOM 29420 O O . GLY A 1 119 ? -7.248 -5.861 -5.425 1.00 2.96 87 GLY A O 18
ATOM 29424 N N . VAL A 1 120 ? -6.775 -6.636 -3.370 1.00 2.43 88 VAL A N 18
ATOM 29425 C CA . VAL A 1 120 ? -6.757 -8.030 -3.788 1.00 2.94 88 VAL A CA 18
ATOM 29426 C C . VAL A 1 120 ? -8.061 -8.709 -3.387 1.00 3.34 88 VAL A C 18
ATOM 29427 O O . VAL A 1 120 ? -8.669 -8.348 -2.377 1.00 3.41 88 VAL A O 18
ATOM 29440 N N . PRO A 1 121 ? -8.525 -9.672 -4.194 1.00 3.89 89 PRO A N 18
ATOM 29441 C CA . PRO A 1 121 ? -9.739 -10.430 -3.896 1.00 4.51 89 PRO A CA 18
ATOM 29442 C C . PRO A 1 121 ? -9.582 -11.280 -2.640 1.00 4.91 89 PRO A C 18
ATOM 29443 O O . PRO A 1 121 ? -8.838 -12.265 -2.630 1.00 5.20 89 PRO A O 18
ATOM 29454 N N . GLY A 1 122 ? -10.277 -10.893 -1.584 1.00 5.15 90 GLY A N 18
ATOM 29455 C CA . GLY A 1 122 ? -10.180 -11.599 -0.325 1.00 5.78 90 GLY A CA 18
ATOM 29456 C C . GLY A 1 122 ? -10.919 -10.885 0.785 1.00 6.35 90 GLY A C 18
ATOM 29457 O O . GLY A 1 122 ? -11.995 -11.325 1.192 1.00 6.50 90 GLY A O 18
ATOM 29461 N N . PRO A 1 123 ? -10.373 -9.768 1.294 1.00 6.96 91 PRO A N 18
ATOM 29462 C CA . PRO A 1 123 ? -11.013 -8.996 2.360 1.00 7.73 91 PRO A CA 18
ATOM 29463 C C . PRO A 1 123 ? -12.332 -8.384 1.901 1.00 7.82 91 PRO A C 18
ATOM 29464 O O . PRO A 1 123 ? -12.368 -7.587 0.961 1.00 7.67 91 PRO A O 18
ATOM 29475 N N . SER A 1 124 ? -13.410 -8.764 2.562 1.00 8.30 92 SER A N 18
ATOM 29476 C CA . SER A 1 124 ? -14.721 -8.241 2.238 1.00 8.68 92 SER A CA 18
ATOM 29477 C C . SER A 1 124 ? -14.935 -6.901 2.933 1.00 9.34 92 SER A C 18
ATOM 29478 O O . SER A 1 124 ? -14.774 -6.792 4.149 1.00 9.92 92 SER A O 18
ATOM 29486 N N . PRO A 1 125 ? -15.277 -5.857 2.161 1.00 9.44 93 PRO A N 18
ATOM 29487 C CA . PRO A 1 125 ? -15.559 -4.527 2.709 1.00 10.20 93 PRO A CA 18
ATOM 29488 C C . PRO A 1 125 ? -16.876 -4.495 3.477 1.00 10.96 93 PRO A C 18
ATOM 29489 O O . PRO A 1 125 ? -17.189 -3.523 4.165 1.00 11.69 93 PRO A O 18
ATOM 29500 N N . ASP A 1 126 ? -17.642 -5.569 3.354 1.00 10.89 94 ASP A N 18
ATOM 29501 C CA . ASP A 1 126 ? -18.893 -5.716 4.084 1.00 11.70 94 ASP A CA 18
ATOM 29502 C C . ASP A 1 126 ? -18.891 -7.031 4.852 1.00 11.90 94 ASP A C 18
ATOM 29503 O O . ASP A 1 126 ? -19.549 -7.992 4.452 1.00 11.65 94 ASP A O 18
ATOM 29512 N N . PRO A 1 127 ? -18.143 -7.091 5.970 1.00 12.53 95 PRO A N 18
ATOM 29513 C CA . PRO A 1 127 ? -17.977 -8.322 6.753 1.00 12.95 95 PRO A CA 18
ATOM 29514 C C . PRO A 1 127 ? -19.296 -8.863 7.291 1.00 13.54 95 PRO A C 18
ATOM 29515 O O . PRO A 1 127 ? -19.517 -10.073 7.326 1.00 13.87 95 PRO A O 18
ATOM 29526 N N . LEU A 1 128 ? -20.173 -7.956 7.694 1.00 13.80 96 LEU A N 18
ATOM 29527 C CA . LEU A 1 128 ? -21.479 -8.335 8.222 1.00 14.53 96 LEU A CA 18
ATOM 29528 C C . LEU A 1 128 ? -22.328 -8.966 7.126 1.00 14.23 96 LEU A C 18
ATOM 29529 O O . LEU A 1 128 ? -22.935 -10.020 7.319 1.00 14.80 96 LEU A O 18
ATOM 29545 N N . ASP A 1 129 ? -22.347 -8.318 5.969 1.00 13.43 97 ASP A N 18
ATOM 29546 C CA . ASP A 1 129 ? -23.095 -8.808 4.821 1.00 13.21 97 ASP A CA 18
ATOM 29547 C C . ASP A 1 129 ? -22.541 -10.146 4.358 1.00 13.07 97 ASP A C 18
ATOM 29548 O O . ASP A 1 129 ? -23.290 -11.043 3.989 1.00 13.44 97 ASP A O 18
ATOM 29557 N N . ALA A 1 130 ? -21.218 -10.275 4.397 1.00 12.70 98 ALA A N 18
ATOM 29558 C CA . ALA A 1 130 ? -20.552 -11.511 4.002 1.00 12.73 98 ALA A CA 18
ATOM 29559 C C . ALA A 1 130 ? -20.960 -12.665 4.911 1.00 13.69 98 ALA A C 18
ATOM 29560 O O . ALA A 1 130 ? -21.092 -13.806 4.465 1.00 14.00 98 ALA A O 18
ATOM 29567 N N . GLN A 1 131 ? -21.163 -12.361 6.186 1.00 14.27 99 GLN A N 18
ATOM 29568 C CA . GLN A 1 131 ? -21.596 -13.361 7.149 1.00 15.26 99 GLN A CA 18
ATOM 29569 C C . GLN A 1 131 ? -22.986 -13.878 6.808 1.00 15.81 99 GLN A C 18
ATOM 29570 O O . GLN A 1 131 ? -23.160 -15.061 6.532 1.00 16.48 99 GLN A O 18
ATOM 29584 N N . LEU A 1 132 ? -23.966 -12.982 6.787 1.00 15.62 100 LEU A N 18
ATOM 29585 C CA . LEU A 1 132 ? -25.353 -13.373 6.546 1.00 16.22 100 LEU A CA 18
ATOM 29586 C C . LEU A 1 132 ? -25.562 -13.873 5.115 1.00 16.11 100 LEU A C 18
ATOM 29587 O O . LEU A 1 132 ? -26.565 -14.522 4.815 1.00 16.32 100 LEU A O 18
ATOM 29603 N N . ARG A 1 133 ? -24.614 -13.563 4.240 1.00 15.92 101 ARG A N 18
ATOM 29604 C CA . ARG A 1 133 ? -24.653 -14.032 2.861 1.00 15.95 101 ARG A CA 18
ATOM 29605 C C . ARG A 1 133 ? -24.383 -15.531 2.793 1.00 16.67 101 ARG A C 18
ATOM 29606 O O . ARG A 1 133 ? -25.195 -16.297 2.272 1.00 16.96 101 ARG A O 18
ATOM 29627 N N . ASP A 1 134 ? -23.243 -15.939 3.335 1.00 17.07 102 ASP A N 18
ATOM 29628 C CA . ASP A 1 134 ? -22.797 -17.325 3.238 1.00 17.84 102 ASP A CA 18
ATOM 29629 C C . ASP A 1 134 ? -23.347 -18.170 4.378 1.00 18.30 102 ASP A C 18
ATOM 29630 O O . ASP A 1 134 ? -23.462 -19.391 4.260 1.00 18.98 102 ASP A O 18
ATOM 29639 N N . LEU A 1 135 ? -23.678 -17.529 5.486 1.00 18.02 103 LEU A N 18
ATOM 29640 C CA . LEU A 1 135 ? -24.296 -18.218 6.608 1.00 18.52 103 LEU A CA 18
ATOM 29641 C C . LEU A 1 135 ? -25.801 -17.996 6.575 1.00 18.60 103 LEU A C 18
ATOM 29642 O O . LEU A 1 135 ? -26.356 -17.236 7.370 1.00 18.46 103 LEU A O 18
ATOM 29658 N N . ARG A 1 136 ? -26.462 -18.648 5.634 1.00 18.97 104 ARG A N 18
ATOM 29659 C CA . ARG A 1 136 ? -27.895 -18.494 5.476 1.00 19.25 104 ARG A CA 18
ATOM 29660 C C . ARG A 1 136 ? -28.632 -19.538 6.303 1.00 20.06 104 ARG A C 18
ATOM 29661 O O . ARG A 1 136 ? -28.330 -20.729 6.230 1.00 20.50 104 ARG A O 18
ATOM 29682 N N . GLN A 1 137 ? -29.584 -19.081 7.098 1.00 20.36 105 GLN A N 18
ATOM 29683 C CA . GLN A 1 137 ? -30.360 -19.960 7.957 1.00 21.23 105 GLN A CA 18
ATOM 29684 C C . GLN A 1 137 ? -31.505 -20.582 7.168 1.00 21.37 105 GLN A C 18
ATOM 29685 O O . GLN A 1 137 ? -32.334 -19.870 6.600 1.00 21.50 105 GLN A O 18
ATOM 29699 N N . LEU A 1 138 ? -31.544 -21.903 7.124 1.00 21.46 106 LEU A N 18
ATOM 29700 C CA . LEU A 1 138 ? -32.559 -22.609 6.361 1.00 21.72 106 LEU A CA 18
ATOM 29701 C C . LEU A 1 138 ? -33.112 -23.778 7.167 1.00 22.33 106 LEU A C 18
ATOM 29702 O O . LEU A 1 138 ? -34.273 -23.694 7.617 1.00 22.57 106 LEU A O 18
ATOM 29719 N N . GLY A 1 28 ? 5.397 -24.801 -12.069 1.00 5.43 -4 GLY A N 19
ATOM 29720 C CA . GLY A 1 28 ? 4.443 -23.668 -12.030 1.00 4.83 -4 GLY A CA 19
ATOM 29721 C C . GLY A 1 28 ? 4.836 -22.645 -10.988 1.00 4.18 -4 GLY A C 19
ATOM 29722 O O . GLY A 1 28 ? 6.016 -22.508 -10.666 1.00 4.27 -4 GLY A O 19
ATOM 29726 N N . ILE A 1 29 ? 3.854 -21.926 -10.459 1.00 3.81 -3 ILE A N 19
ATOM 29727 C CA . ILE A 1 29 ? 4.106 -20.947 -9.410 1.00 3.35 -3 ILE A CA 19
ATOM 29728 C C . ILE A 1 29 ? 3.542 -21.433 -8.081 1.00 2.96 -3 ILE A C 19
ATOM 29729 O O . ILE A 1 29 ? 2.588 -22.215 -8.051 1.00 3.17 -3 ILE A O 19
ATOM 29745 N N . ASP A 1 30 ? 4.140 -20.988 -6.986 1.00 2.59 -2 ASP A N 19
ATOM 29746 C CA . ASP A 1 30 ? 3.658 -21.327 -5.664 1.00 2.41 -2 ASP A CA 19
ATOM 29747 C C . ASP A 1 30 ? 3.046 -20.094 -5.001 1.00 2.20 -2 ASP A C 19
ATOM 29748 O O . ASP A 1 30 ? 3.415 -18.962 -5.321 1.00 2.05 -2 ASP A O 19
ATOM 29757 N N . PRO A 1 31 ? 2.105 -20.300 -4.062 1.00 2.29 -1 PRO A N 19
ATOM 29758 C CA . PRO A 1 31 ? 1.324 -19.216 -3.457 1.00 2.22 -1 PRO A CA 19
ATOM 29759 C C . PRO A 1 31 ? 2.113 -18.385 -2.446 1.00 2.13 -1 PRO A C 19
ATOM 29760 O O . PRO A 1 31 ? 1.605 -17.387 -1.928 1.00 2.08 -1 PRO A O 19
ATOM 29771 N N . PHE A 1 32 ? 3.343 -18.792 -2.159 1.00 2.17 0 PHE A N 19
ATOM 29772 C CA . PHE A 1 32 ? 4.183 -18.048 -1.233 1.00 2.18 0 PHE A CA 19
ATOM 29773 C C . PHE A 1 32 ? 4.981 -16.999 -1.991 1.00 1.96 0 PHE A C 19
ATOM 29774 O O . PHE A 1 32 ? 4.969 -15.819 -1.636 1.00 1.91 0 PHE A O 19
ATOM 29791 N N . THR A 1 33 ? 5.659 -17.425 -3.047 1.00 1.91 1 THR A N 19
ATOM 29792 C CA . THR A 1 33 ? 6.404 -16.501 -3.884 1.00 1.79 1 THR A CA 19
ATOM 29793 C C . THR A 1 33 ? 5.446 -15.561 -4.606 1.00 1.62 1 THR A C 19
ATOM 29794 O O . THR A 1 33 ? 5.774 -14.407 -4.878 1.00 1.47 1 THR A O 19
ATOM 29805 N N . LEU A 1 34 ? 4.249 -16.065 -4.893 1.00 1.68 2 LEU A N 19
ATOM 29806 C CA . LEU A 1 34 ? 3.213 -15.260 -5.522 1.00 1.59 2 LEU A CA 19
ATOM 29807 C C . LEU A 1 34 ? 2.835 -14.083 -4.628 1.00 1.41 2 LEU A C 19
ATOM 29808 O O . LEU A 1 34 ? 2.662 -12.964 -5.104 1.00 1.32 2 LEU A O 19
ATOM 29824 N N . ASN A 1 35 ? 2.742 -14.333 -3.324 1.00 1.39 3 ASN A N 19
ATOM 29825 C CA . ASN A 1 35 ? 2.420 -13.273 -2.376 1.00 1.27 3 ASN A CA 19
ATOM 29826 C C . ASN A 1 35 ? 3.597 -12.314 -2.264 1.00 1.13 3 ASN A C 19
ATOM 29827 O O . ASN A 1 35 ? 3.424 -11.110 -2.074 1.00 1.04 3 ASN A O 19
ATOM 29838 N N . HIS A 1 36 ? 4.800 -12.860 -2.406 1.00 1.17 4 HIS A N 19
ATOM 29839 C CA . HIS A 1 36 ? 6.012 -12.056 -2.401 1.00 1.10 4 HIS A CA 19
ATOM 29840 C C . HIS A 1 36 ? 6.024 -11.137 -3.618 1.00 1.02 4 HIS A C 19
ATOM 29841 O O . HIS A 1 36 ? 6.517 -10.015 -3.551 1.00 0.91 4 HIS A O 19
ATOM 29856 N N . GLN A 1 37 ? 5.472 -11.626 -4.724 1.00 1.10 5 GLN A N 19
ATOM 29857 C CA . GLN A 1 37 ? 5.331 -10.832 -5.938 1.00 1.08 5 GLN A CA 19
ATOM 29858 C C . GLN A 1 37 ? 4.346 -9.688 -5.718 1.00 0.94 5 GLN A C 19
ATOM 29859 O O . GLN A 1 37 ? 4.614 -8.551 -6.099 1.00 0.87 5 GLN A O 19
ATOM 29873 N N . VAL A 1 38 ? 3.211 -9.993 -5.094 1.00 0.96 6 VAL A N 19
ATOM 29874 C CA . VAL A 1 38 ? 2.217 -8.972 -4.767 1.00 0.91 6 VAL A CA 19
ATOM 29875 C C . VAL A 1 38 ? 2.838 -7.889 -3.888 1.00 0.76 6 VAL A C 19
ATOM 29876 O O . VAL A 1 38 ? 2.703 -6.692 -4.156 1.00 0.70 6 VAL A O 19
ATOM 29889 N N . MET A 1 39 ? 3.542 -8.324 -2.849 1.00 0.75 7 MET A N 19
ATOM 29890 C CA . MET A 1 39 ? 4.212 -7.405 -1.939 1.00 0.65 7 MET A CA 19
ATOM 29891 C C . MET A 1 39 ? 5.326 -6.655 -2.666 1.00 0.59 7 MET A C 19
ATOM 29892 O O . MET A 1 39 ? 5.620 -5.502 -2.357 1.00 0.56 7 MET A O 19
ATOM 29906 N N . ASP A 1 40 ? 5.931 -7.316 -3.645 1.00 0.63 8 ASP A N 19
ATOM 29907 C CA . ASP A 1 40 ? 6.990 -6.715 -4.447 1.00 0.61 8 ASP A CA 19
ATOM 29908 C C . ASP A 1 40 ? 6.443 -5.550 -5.257 1.00 0.54 8 ASP A C 19
ATOM 29909 O O . ASP A 1 40 ? 7.092 -4.513 -5.394 1.00 0.50 8 ASP A O 19
ATOM 29918 N N . GLN A 1 41 ? 5.233 -5.728 -5.771 1.00 0.57 9 GLN A N 19
ATOM 29919 C CA . GLN A 1 41 ? 4.585 -4.718 -6.596 1.00 0.54 9 GLN A CA 19
ATOM 29920 C C . GLN A 1 41 ? 4.333 -3.439 -5.807 1.00 0.45 9 GLN A C 19
ATOM 29921 O O . GLN A 1 41 ? 4.592 -2.338 -6.296 1.00 0.43 9 GLN A O 19
ATOM 29935 N N . VAL A 1 42 ? 3.828 -3.579 -4.587 1.00 0.46 10 VAL A N 19
ATOM 29936 C CA . VAL A 1 42 ? 3.564 -2.417 -3.750 1.00 0.44 10 VAL A CA 19
ATOM 29937 C C . VAL A 1 42 ? 4.872 -1.843 -3.198 1.00 0.37 10 VAL A C 19
ATOM 29938 O O . VAL A 1 42 ? 5.012 -0.629 -3.050 1.00 0.39 10 VAL A O 19
ATOM 29951 N N . PHE A 1 43 ? 5.838 -2.719 -2.931 1.00 0.35 11 PHE A N 19
ATOM 29952 C CA . PHE A 1 43 ? 7.151 -2.299 -2.454 1.00 0.35 11 PHE A CA 19
ATOM 29953 C C . PHE A 1 43 ? 7.868 -1.486 -3.528 1.00 0.31 11 PHE A C 19
ATOM 29954 O O . PHE A 1 43 ? 8.525 -0.489 -3.234 1.00 0.33 11 PHE A O 19
ATOM 29971 N N . ASP A 1 44 ? 7.723 -1.915 -4.775 1.00 0.31 12 ASP A N 19
ATOM 29972 C CA . ASP A 1 44 ? 8.289 -1.194 -5.910 1.00 0.31 12 ASP A CA 19
ATOM 29973 C C . ASP A 1 44 ? 7.647 0.182 -6.042 1.00 0.29 12 ASP A C 19
ATOM 29974 O O . ASP A 1 44 ? 8.317 1.165 -6.350 1.00 0.31 12 ASP A O 19
ATOM 29983 N N . GLN A 1 45 ? 6.349 0.247 -5.781 1.00 0.30 13 GLN A N 19
ATOM 29984 C CA . GLN A 1 45 ? 5.606 1.488 -5.933 1.00 0.34 13 GLN A CA 19
ATOM 29985 C C . GLN A 1 45 ? 5.940 2.471 -4.813 1.00 0.34 13 GLN A C 19
ATOM 29986 O O . GLN A 1 45 ? 6.152 3.655 -5.071 1.00 0.38 13 GLN A O 19
ATOM 30000 N N . VAL A 1 46 ? 6.001 1.989 -3.574 1.00 0.34 14 VAL A N 19
ATOM 30001 C CA . VAL A 1 46 ? 6.361 2.858 -2.458 1.00 0.38 14 VAL A CA 19
ATOM 30002 C C . VAL A 1 46 ? 7.796 3.348 -2.617 1.00 0.37 14 VAL A C 19
ATOM 30003 O O . VAL A 1 46 ? 8.093 4.509 -2.350 1.00 0.42 14 VAL A O 19
ATOM 30016 N N . GLU A 1 47 ? 8.672 2.461 -3.086 1.00 0.35 15 GLU A N 19
ATOM 30017 C CA . GLU A 1 47 ? 10.045 2.828 -3.408 1.00 0.40 15 GLU A CA 19
ATOM 30018 C C . GLU A 1 47 ? 10.055 3.915 -4.472 1.00 0.40 15 GLU A C 19
ATOM 30019 O O . GLU A 1 47 ? 10.738 4.931 -4.339 1.00 0.45 15 GLU A O 19
ATOM 30031 N N . HIS A 1 48 ? 9.274 3.686 -5.518 1.00 0.37 16 HIS A N 19
ATOM 30032 C CA . HIS A 1 48 ? 9.145 4.628 -6.619 1.00 0.42 16 HIS A CA 19
ATOM 30033 C C . HIS A 1 48 ? 8.705 5.999 -6.117 1.00 0.41 16 HIS A C 19
ATOM 30034 O O . HIS A 1 48 ? 9.302 7.014 -6.467 1.00 0.45 16 HIS A O 19
ATOM 30049 N N . GLN A 1 49 ? 7.665 6.020 -5.295 1.00 0.38 17 GLN A N 19
ATOM 30050 C CA . GLN A 1 49 ? 7.130 7.272 -4.776 1.00 0.40 17 GLN A CA 19
ATOM 30051 C C . GLN A 1 49 ? 8.133 7.954 -3.850 1.00 0.38 17 GLN A C 19
ATOM 30052 O O . GLN A 1 49 ? 8.296 9.173 -3.900 1.00 0.43 17 GLN A O 19
ATOM 30066 N N . ILE A 1 50 ? 8.810 7.169 -3.016 1.00 0.35 18 ILE A N 19
ATOM 30067 C CA . ILE A 1 50 ? 9.854 7.700 -2.143 1.00 0.37 18 ILE A CA 19
ATOM 30068 C C . ILE A 1 50 ? 10.959 8.348 -2.972 1.00 0.39 18 ILE A C 19
ATOM 30069 O O . ILE A 1 50 ? 11.374 9.475 -2.697 1.00 0.42 18 ILE A O 19
ATOM 30085 N N . ALA A 1 51 ? 11.405 7.640 -4.003 1.00 0.40 19 ALA A N 19
ATOM 30086 C CA . ALA A 1 51 ? 12.438 8.148 -4.898 1.00 0.45 19 ALA A CA 19
ATOM 30087 C C . ALA A 1 51 ? 11.993 9.446 -5.566 1.00 0.47 19 ALA A C 19
ATOM 30088 O O . ALA A 1 51 ? 12.797 10.355 -5.768 1.00 0.51 19 ALA A O 19
ATOM 30095 N N . GLN A 1 52 ? 10.707 9.531 -5.895 1.00 0.46 20 GLN A N 19
ATOM 30096 C CA . GLN A 1 52 ? 10.141 10.742 -6.481 1.00 0.51 20 GLN A CA 19
ATOM 30097 C C . GLN A 1 52 ? 10.241 11.908 -5.504 1.00 0.50 20 GLN A C 19
ATOM 30098 O O . GLN A 1 52 ? 10.691 12.997 -5.867 1.00 0.55 20 GLN A O 19
ATOM 30112 N N . VAL A 1 53 ? 9.838 11.665 -4.261 1.00 0.48 21 VAL A N 19
ATOM 30113 C CA . VAL A 1 53 ? 9.874 12.692 -3.226 1.00 0.54 21 VAL A CA 19
ATOM 30114 C C . VAL A 1 53 ? 11.313 13.115 -2.927 1.00 0.57 21 VAL A C 19
ATOM 30115 O O . VAL A 1 53 ? 11.615 14.307 -2.857 1.00 0.66 21 VAL A O 19
ATOM 30128 N N . LEU A 1 54 ? 12.196 12.135 -2.770 1.00 0.54 22 LEU A N 19
ATOM 30129 C CA . LEU A 1 54 ? 13.605 12.407 -2.489 1.00 0.61 22 LEU A CA 19
ATOM 30130 C C . LEU A 1 54 ? 14.271 13.111 -3.664 1.00 0.61 22 LEU A C 19
ATOM 30131 O O . LEU A 1 54 ? 15.095 14.005 -3.473 1.00 0.68 22 LEU A O 19
ATOM 30147 N N . GLY A 1 55 ? 13.901 12.710 -4.874 1.00 0.61 23 GLY A N 19
ATOM 30148 C CA . GLY A 1 55 ? 14.427 13.348 -6.066 1.00 0.73 23 GLY A CA 19
ATOM 30149 C C . GLY A 1 55 ? 14.004 14.798 -6.170 1.00 0.81 23 GLY A C 19
ATOM 30150 O O . GLY A 1 55 ? 14.820 15.671 -6.464 1.00 0.94 23 GLY A O 19
ATOM 30154 N N . ALA A 1 56 ? 12.727 15.058 -5.905 1.00 0.80 24 ALA A N 19
ATOM 30155 C CA . ALA A 1 56 ? 12.195 16.417 -5.939 1.00 0.96 24 ALA A CA 19
ATOM 30156 C C . ALA A 1 56 ? 12.733 17.240 -4.773 1.00 1.01 24 ALA A C 19
ATOM 30157 O O . ALA A 1 56 ? 12.810 18.465 -4.842 1.00 1.19 24 ALA A O 19
ATOM 30164 N N . LYS A 1 57 ? 13.098 16.553 -3.701 1.00 0.92 25 LYS A N 19
ATOM 30165 C CA . LYS A 1 57 ? 13.668 17.196 -2.530 1.00 1.04 25 LYS A CA 19
ATOM 30166 C C . LYS A 1 57 ? 15.134 17.535 -2.773 1.00 1.06 25 LYS A C 19
ATOM 30167 O O . LYS A 1 57 ? 15.665 18.506 -2.232 1.00 1.18 25 LYS A O 19
ATOM 30186 N N . GLY A 1 58 ? 15.778 16.730 -3.605 1.00 1.00 26 GLY A N 19
ATOM 30187 C CA . GLY A 1 58 ? 17.186 16.913 -3.880 1.00 1.09 26 GLY A CA 19
ATOM 30188 C C . GLY A 1 58 ? 18.044 16.179 -2.877 1.00 1.08 26 GLY A C 19
ATOM 30189 O O . GLY A 1 58 ? 19.258 16.374 -2.821 1.00 1.22 26 GLY A O 19
ATOM 30193 N N . GLY A 1 59 ? 17.404 15.323 -2.091 1.00 0.99 27 GLY A N 19
ATOM 30194 C CA . GLY A 1 59 ? 18.099 14.600 -1.052 1.00 1.09 27 GLY A CA 19
ATOM 30195 C C . GLY A 1 59 ? 18.689 13.303 -1.561 1.00 1.07 27 GLY A C 19
ATOM 30196 O O . GLY A 1 59 ? 18.288 12.817 -2.618 1.00 1.10 27 GLY A O 19
ATOM 30200 N N . PRO A 1 60 ? 19.641 12.717 -0.822 1.00 1.17 28 PRO A N 19
ATOM 30201 C CA . PRO A 1 60 ? 20.332 11.493 -1.239 1.00 1.26 28 PRO A CA 19
ATOM 30202 C C . PRO A 1 60 ? 19.381 10.317 -1.437 1.00 1.05 28 PRO A C 19
ATOM 30203 O O . PRO A 1 60 ? 18.631 9.948 -0.528 1.00 0.97 28 PRO A O 19
ATOM 30214 N N . LEU A 1 61 ? 19.408 9.743 -2.633 1.00 1.10 29 LEU A N 19
ATOM 30215 C CA . LEU A 1 61 ? 18.632 8.547 -2.923 1.00 1.03 29 LEU A CA 19
ATOM 30216 C C . LEU A 1 61 ? 19.242 7.348 -2.207 1.00 0.95 29 LEU A C 19
ATOM 30217 O O . LEU A 1 61 ? 20.341 6.897 -2.541 1.00 1.15 29 LEU A O 19
ATOM 30233 N N . VAL A 1 62 ? 18.534 6.856 -1.204 1.00 0.79 30 VAL A N 19
ATOM 30234 C CA . VAL A 1 62 ? 19.010 5.747 -0.395 1.00 0.80 30 VAL A CA 19
ATOM 30235 C C . VAL A 1 62 ? 18.195 4.489 -0.668 1.00 0.73 30 VAL A C 19
ATOM 30236 O O . VAL A 1 62 ? 17.041 4.567 -1.097 1.00 0.75 30 VAL A O 19
ATOM 30249 N N . ALA A 1 63 ? 18.805 3.334 -0.429 1.00 0.80 31 ALA A N 19
ATOM 30250 C CA . ALA A 1 63 ? 18.138 2.059 -0.639 1.00 0.79 31 ALA A CA 19
ATOM 30251 C C . ALA A 1 63 ? 17.031 1.868 0.386 1.00 0.65 31 ALA A C 19
ATOM 30252 O O . ALA A 1 63 ? 17.278 1.901 1.593 1.00 0.73 31 ALA A O 19
ATOM 30259 N N . VAL A 1 64 ? 15.813 1.676 -0.100 1.00 0.55 32 VAL A N 19
ATOM 30260 C CA . VAL A 1 64 ? 14.656 1.566 0.774 1.00 0.49 32 VAL A CA 19
ATOM 30261 C C . VAL A 1 64 ? 14.592 0.190 1.431 1.00 0.36 32 VAL A C 19
ATOM 30262 O O . VAL A 1 64 ? 14.756 -0.842 0.777 1.00 0.44 32 VAL A O 19
ATOM 30275 N N . GLU A 1 65 ? 14.379 0.192 2.735 1.00 0.37 33 GLU A N 19
ATOM 30276 C CA . GLU A 1 65 ? 14.266 -1.034 3.503 1.00 0.44 33 GLU A CA 19
ATOM 30277 C C . GLU A 1 65 ? 12.829 -1.226 3.962 1.00 0.42 33 GLU A C 19
ATOM 30278 O O . GLU A 1 65 ? 12.167 -0.275 4.375 1.00 0.46 33 GLU A O 19
ATOM 30290 N N . ILE A 1 66 ? 12.361 -2.465 3.889 1.00 0.44 34 ILE A N 19
ATOM 30291 C CA . ILE A 1 66 ? 10.976 -2.784 4.204 1.00 0.45 34 ILE A CA 19
ATOM 30292 C C . ILE A 1 66 ? 10.736 -2.757 5.716 1.00 0.36 34 ILE A C 19
ATOM 30293 O O . ILE A 1 66 ? 9.617 -2.526 6.175 1.00 0.41 34 ILE A O 19
ATOM 30309 N N . ASP A 1 67 ? 11.799 -2.977 6.483 1.00 0.37 35 ASP A N 19
ATOM 30310 C CA . ASP A 1 67 ? 11.708 -2.981 7.943 1.00 0.39 35 ASP A CA 19
ATOM 30311 C C . ASP A 1 67 ? 11.845 -1.572 8.507 1.00 0.38 35 ASP A C 19
ATOM 30312 O O . ASP A 1 67 ? 11.249 -1.242 9.534 1.00 0.50 35 ASP A O 19
ATOM 30321 N N . SER A 1 68 ? 12.626 -0.748 7.824 1.00 0.38 36 SER A N 19
ATOM 30322 C CA . SER A 1 68 ? 12.902 0.606 8.281 1.00 0.43 36 SER A CA 19
ATOM 30323 C C . SER A 1 68 ? 11.643 1.467 8.277 1.00 0.32 36 SER A C 19
ATOM 30324 O O . SER A 1 68 ? 10.644 1.149 7.624 1.00 0.32 36 SER A O 19
ATOM 30332 N N . ARG A 1 69 ? 11.700 2.553 9.029 1.00 0.35 37 ARG A N 19
ATOM 30333 C CA . ARG A 1 69 ? 10.599 3.489 9.112 1.00 0.36 37 ARG A CA 19
ATOM 30334 C C . ARG 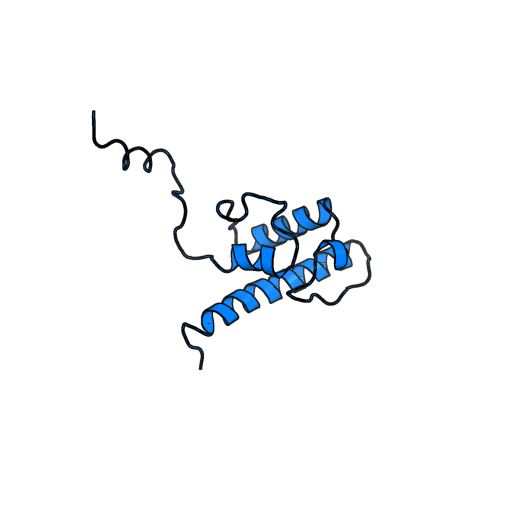A 1 69 ? 10.741 4.527 8.014 1.00 0.37 37 ARG A C 19
ATOM 30335 O O . ARG A 1 69 ? 11.834 4.702 7.479 1.00 0.43 37 ARG A O 19
ATOM 30356 N N . PHE A 1 70 ? 9.668 5.223 7.686 1.00 0.37 38 PHE A N 19
ATOM 30357 C CA . PHE A 1 70 ? 9.727 6.243 6.646 1.00 0.40 38 PHE A CA 19
ATOM 30358 C C . PHE A 1 70 ? 10.730 7.333 7.015 1.00 0.44 38 PHE A C 19
ATOM 30359 O O . PHE A 1 70 ? 11.449 7.853 6.155 1.00 0.50 38 PHE A O 19
ATOM 30376 N N . SER A 1 71 ? 10.806 7.643 8.303 1.00 0.52 39 SER A N 19
ATOM 30377 C CA . SER A 1 71 ? 11.754 8.626 8.809 1.00 0.63 39 SER A CA 19
ATOM 30378 C C . SER A 1 71 ? 13.202 8.192 8.558 1.00 0.56 39 SER A C 19
ATOM 30379 O O . SER A 1 71 ? 14.096 9.032 8.453 1.00 0.56 39 SER A O 19
ATOM 30387 N N . ASP A 1 72 ? 13.426 6.884 8.437 1.00 0.61 40 ASP A N 19
ATOM 30388 C CA . ASP A 1 72 ? 14.775 6.357 8.238 1.00 0.66 40 ASP A CA 19
ATOM 30389 C C . ASP A 1 72 ? 15.268 6.630 6.826 1.00 0.62 40 ASP A C 19
ATOM 30390 O O . ASP A 1 72 ? 16.467 6.782 6.601 1.00 0.72 40 ASP A O 19
ATOM 30399 N N . LEU A 1 73 ? 14.346 6.696 5.875 1.00 0.58 41 LEU A N 19
ATOM 30400 C CA . LEU A 1 73 ? 14.712 6.978 4.490 1.00 0.64 41 LEU A CA 19
ATOM 30401 C C . LEU A 1 73 ? 14.775 8.483 4.250 1.00 0.61 41 LEU A C 19
ATOM 30402 O O . LEU A 1 73 ? 15.253 8.940 3.210 1.00 0.75 41 LEU A O 19
ATOM 30418 N N . GLY A 1 74 ? 14.291 9.251 5.219 1.00 0.52 42 GLY A N 19
ATOM 30419 C CA . GLY A 1 74 ? 14.369 10.695 5.125 1.00 0.56 42 GLY A CA 19
ATOM 30420 C C . GLY A 1 74 ? 13.014 11.359 4.992 1.00 0.47 42 GLY A C 19
ATOM 30421 O O . GLY A 1 74 ? 12.929 12.575 4.831 1.00 0.51 42 GLY A O 19
ATOM 30425 N N . LEU A 1 75 ? 11.950 10.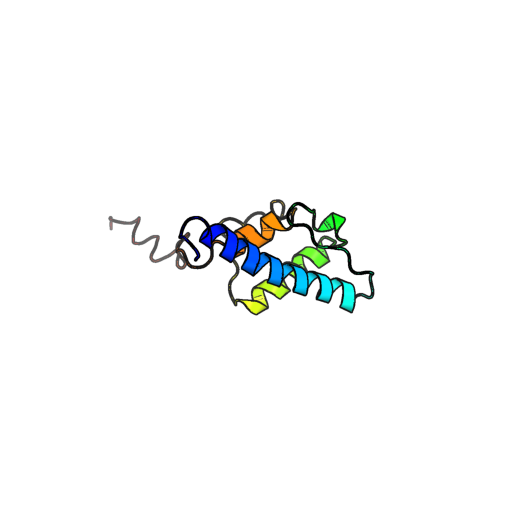570 5.059 1.00 0.45 43 LEU A N 19
ATOM 30426 C CA . LEU A 1 75 ? 10.600 11.107 4.934 1.00 0.40 43 LEU A CA 19
ATOM 30427 C C . LEU A 1 75 ? 10.127 11.667 6.270 1.00 0.41 43 LEU A C 19
ATOM 30428 O O . LEU A 1 75 ? 10.134 10.964 7.282 1.00 0.53 43 LEU A O 19
ATOM 30444 N N . SER A 1 76 ? 9.734 12.931 6.280 1.00 0.45 44 SER A N 19
ATOM 30445 C CA . SER A 1 76 ? 9.186 13.538 7.483 1.00 0.54 44 SER A CA 19
ATOM 30446 C C . SER A 1 76 ? 7.689 13.258 7.567 1.00 0.50 44 SER A C 19
ATOM 30447 O O . SER A 1 76 ? 7.130 12.640 6.658 1.00 0.42 44 SER A O 19
ATOM 30455 N N . SER A 1 77 ? 7.040 13.700 8.637 1.00 0.62 45 SER A N 19
ATOM 30456 C CA . SER A 1 77 ? 5.605 13.487 8.791 1.00 0.65 45 SER A CA 19
ATOM 30457 C C . SER A 1 77 ? 4.840 14.092 7.614 1.00 0.52 45 SER A C 19
ATOM 30458 O O . SER A 1 77 ? 3.892 13.493 7.100 1.00 0.51 45 SER A O 19
ATOM 30466 N N . LEU A 1 78 ? 5.280 15.264 7.168 1.00 0.52 46 LEU A N 19
ATOM 30467 C CA . LEU A 1 78 ? 4.654 15.935 6.036 1.00 0.50 46 LEU A CA 19
ATOM 30468 C C . LEU A 1 78 ? 4.868 15.141 4.751 1.00 0.44 46 LEU A C 19
ATOM 30469 O O . LEU A 1 78 ? 3.939 14.955 3.963 1.00 0.48 46 LEU A O 19
ATOM 30485 N N . ASP A 1 79 ? 6.092 14.662 4.550 1.00 0.42 47 ASP A N 19
ATOM 30486 C CA . ASP A 1 79 ? 6.414 13.877 3.361 1.00 0.41 47 ASP A CA 19
ATOM 30487 C C . ASP A 1 79 ? 5.606 12.591 3.356 1.00 0.36 47 ASP A C 19
ATOM 30488 O O . ASP A 1 79 ? 5.076 12.184 2.327 1.00 0.38 47 ASP A O 19
ATOM 30497 N N . LEU A 1 80 ? 5.522 11.967 4.526 1.00 0.39 48 LEU A N 19
ATOM 30498 C CA . LEU A 1 80 ? 4.807 10.710 4.695 1.00 0.46 48 LEU A CA 19
ATOM 30499 C C . LEU A 1 80 ? 3.349 10.863 4.266 1.00 0.47 48 LEU A C 19
ATOM 30500 O O . LEU A 1 80 ? 2.826 10.044 3.513 1.00 0.51 48 LEU A O 19
ATOM 30516 N N . ALA A 1 81 ? 2.707 11.928 4.736 1.00 0.47 49 ALA A N 19
ATOM 30517 C CA . ALA A 1 81 ? 1.309 12.187 4.415 1.00 0.55 49 ALA A CA 19
ATOM 30518 C C . ALA A 1 81 ? 1.096 12.275 2.906 1.00 0.50 49 ALA A C 19
ATOM 30519 O O . ALA A 1 81 ? 0.225 11.601 2.353 1.00 0.55 49 ALA A O 19
ATOM 30526 N N . THR A 1 82 ? 1.903 13.093 2.245 1.00 0.45 50 THR A N 19
ATOM 30527 C CA . THR A 1 82 ? 1.793 13.277 0.804 1.00 0.45 50 THR A CA 19
ATOM 30528 C C . THR A 1 82 ? 2.200 12.001 0.061 1.00 0.39 50 THR A C 19
ATOM 30529 O O . THR A 1 82 ? 1.642 11.672 -0.989 1.00 0.40 50 THR A O 19
ATOM 30540 N N . LEU A 1 83 ? 3.160 11.277 0.629 1.00 0.35 51 LEU A N 19
ATOM 30541 C CA . LEU A 1 83 ? 3.613 10.008 0.073 1.00 0.34 51 LEU A CA 19
ATOM 30542 C C . LEU A 1 83 ? 2.452 9.023 -0.013 1.00 0.35 51 LEU A C 19
ATOM 30543 O O . LEU A 1 83 ? 2.266 8.349 -1.028 1.00 0.40 51 LEU A O 19
ATOM 30559 N N . ILE A 1 84 ? 1.669 8.960 1.057 1.00 0.37 52 ILE A N 19
ATOM 30560 C CA . ILE A 1 84 ? 0.502 8.091 1.105 1.00 0.44 52 ILE A CA 19
ATOM 30561 C C . ILE A 1 84 ? -0.519 8.508 0.049 1.00 0.41 52 ILE A C 19
ATOM 30562 O O . ILE A 1 84 ? -1.097 7.665 -0.631 1.00 0.43 52 ILE A O 19
ATOM 30578 N N . SER A 1 85 ? -0.716 9.814 -0.094 1.00 0.44 53 SER A N 19
ATOM 30579 C CA . SER A 1 85 ? -1.652 10.353 -1.073 1.00 0.50 53 SER A CA 19
ATOM 30580 C C . SER A 1 85 ? -1.286 9.903 -2.490 1.00 0.48 53 SER A C 19
ATOM 30581 O O . SER A 1 85 ? -2.164 9.642 -3.316 1.00 0.53 53 SER A O 19
ATOM 30589 N N . ASN A 1 86 ? 0.014 9.799 -2.754 1.00 0.47 54 ASN A N 19
ATOM 30590 C CA . ASN A 1 86 ? 0.501 9.323 -4.046 1.00 0.54 54 ASN A CA 19
ATOM 30591 C C . ASN A 1 86 ? 0.160 7.853 -4.243 1.00 0.47 54 ASN A C 19
ATOM 30592 O O . ASN A 1 86 ? -0.314 7.451 -5.307 1.00 0.57 54 ASN A O 19
ATOM 30603 N N . LEU A 1 87 ? 0.393 7.056 -3.206 1.00 0.40 55 LEU A N 19
ATOM 30604 C CA . LEU A 1 87 ? 0.126 5.623 -3.261 1.00 0.41 55 LEU A CA 19
ATOM 30605 C C . LEU A 1 87 ? -1.377 5.362 -3.342 1.00 0.40 55 LEU A C 19
ATOM 30606 O O . LEU A 1 87 ? -1.823 4.430 -4.021 1.00 0.42 55 LEU A O 19
ATOM 30622 N N . GLU A 1 88 ? -2.149 6.195 -2.652 1.00 0.43 56 GLU A N 19
ATOM 30623 C CA . GLU A 1 88 ? -3.605 6.135 -2.702 1.00 0.50 56 GLU A CA 19
ATOM 30624 C C . GLU A 1 88 ? -4.097 6.287 -4.135 1.00 0.48 56 GLU A C 19
ATOM 30625 O O . GLU A 1 88 ? -4.987 5.567 -4.570 1.00 0.54 56 GLU A O 19
ATOM 30637 N N . ALA A 1 89 ? -3.494 7.214 -4.869 1.00 0.47 57 ALA A N 19
ATOM 30638 C CA . ALA A 1 89 ? -3.886 7.473 -6.249 1.00 0.54 57 ALA A CA 19
ATOM 30639 C C . ALA A 1 89 ? -3.550 6.291 -7.155 1.00 0.50 57 ALA A C 19
ATOM 30640 O O . ALA A 1 89 ? -4.150 6.120 -8.219 1.00 0.65 57 ALA A O 19
ATOM 30647 N N . VAL A 1 90 ? -2.591 5.474 -6.733 1.00 0.39 58 VAL A N 19
ATOM 30648 C CA . VAL A 1 90 ? -2.180 4.314 -7.511 1.00 0.44 58 VAL A CA 19
ATOM 30649 C C . VAL A 1 90 ? -3.257 3.235 -7.491 1.00 0.48 58 VAL A C 19
ATOM 30650 O O . VAL A 1 90 ? -3.824 2.893 -8.527 1.00 0.58 58 VAL A O 19
ATOM 30663 N N . TYR A 1 91 ? -3.540 2.713 -6.303 1.00 0.48 59 TYR A N 19
ATOM 30664 C CA . TYR A 1 91 ? -4.485 1.609 -6.166 1.00 0.57 59 TYR A CA 19
ATOM 30665 C C . TYR A 1 91 ? -5.918 2.107 -6.052 1.00 0.67 59 TYR A C 19
ATOM 30666 O O . TYR A 1 91 ? -6.851 1.462 -6.526 1.00 0.74 59 TYR A O 19
ATOM 30684 N N . GLY A 1 92 ? -6.084 3.254 -5.411 1.00 0.79 60 GLY A N 19
ATOM 30685 C CA . GLY A 1 92 ? -7.399 3.840 -5.247 1.00 0.93 60 GLY A CA 19
ATOM 30686 C C . GLY A 1 92 ? -8.204 3.183 -4.142 1.00 1.01 60 GLY A C 19
ATOM 30687 O O . GLY A 1 92 ? -9.275 3.666 -3.775 1.00 1.23 60 GLY A O 19
ATOM 30691 N N . THR A 1 93 ? -7.685 2.094 -3.598 1.00 1.00 61 THR A N 19
ATOM 30692 C CA . THR A 1 93 ? -8.423 1.313 -2.624 1.00 1.17 61 THR A CA 19
ATOM 30693 C C . THR A 1 93 ? -7.743 1.310 -1.265 1.00 1.44 61 THR A C 19
ATOM 30694 O O . THR A 1 93 ? -6.661 0.741 -1.109 1.00 1.78 61 THR A O 19
ATOM 30705 N N . ASP A 1 94 ? -8.407 1.950 -0.305 1.00 1.59 62 ASP A N 19
ATOM 30706 C CA . ASP A 1 94 ? -7.980 2.009 1.100 1.00 1.95 62 ASP A CA 19
ATOM 30707 C C . ASP A 1 94 ? -8.736 3.132 1.795 1.00 1.51 62 ASP A C 19
ATOM 30708 O O . ASP A 1 94 ? -8.309 4.284 1.760 1.00 1.59 62 ASP A O 19
ATOM 30717 N N . PRO A 1 95 ? -9.891 2.823 2.400 1.00 2.12 63 PRO A N 19
ATOM 30718 C CA . PRO A 1 95 ? -10.734 3.837 3.043 1.00 2.53 63 PRO A CA 19
ATOM 30719 C C . PRO A 1 95 ? -10.053 4.481 4.247 1.00 2.06 63 PRO A C 19
ATOM 30720 O O . PRO A 1 95 ? -9.786 3.821 5.253 1.00 2.15 63 PRO A O 19
ATOM 30731 N N . PHE A 1 96 ? -9.790 5.781 4.147 1.00 2.11 64 PHE A N 19
ATOM 30732 C CA . PHE A 1 96 ? -9.143 6.513 5.227 1.00 1.93 64 PHE A CA 19
ATOM 30733 C C . PHE A 1 96 ? -10.169 7.091 6.186 1.00 2.37 64 PHE A C 19
ATOM 30734 O O . PHE A 1 96 ? -9.830 7.857 7.087 1.00 2.33 64 PHE A O 19
ATOM 30751 N N . ALA A 1 97 ? -11.425 6.729 5.979 1.00 3.08 65 ALA A N 19
ATOM 30752 C CA . ALA A 1 97 ? -12.473 7.066 6.921 1.00 3.86 65 ALA A CA 19
ATOM 30753 C C . ALA A 1 97 ? -12.212 6.358 8.244 1.00 3.69 65 ALA A C 19
ATOM 30754 O O . ALA A 1 97 ? -12.227 6.976 9.306 1.00 3.90 65 ALA A O 19
ATOM 30761 N N . ASP A 1 98 ? -11.948 5.060 8.167 1.00 3.58 66 ASP A N 19
ATOM 30762 C CA . ASP A 1 98 ? -11.603 4.278 9.346 1.00 3.92 66 ASP A CA 19
ATOM 30763 C C . ASP A 1 98 ? -10.089 4.202 9.514 1.00 3.25 66 ASP A C 19
ATOM 30764 O O . ASP A 1 98 ? -9.585 4.119 10.631 1.00 3.56 66 ASP A O 19
ATOM 30773 N N . ALA A 1 99 ? -9.363 4.260 8.404 1.00 2.57 67 ALA A N 19
ATOM 30774 C CA . ALA A 1 99 ? -7.904 4.202 8.435 1.00 2.48 67 ALA A CA 19
ATOM 30775 C C . ALA A 1 99 ? -7.299 5.594 8.593 1.00 2.09 67 ALA A C 19
ATOM 30776 O O . ALA A 1 99 ? -6.196 5.863 8.119 1.00 2.63 67 ALA A O 19
ATOM 30783 N N . VAL A 1 100 ? -8.035 6.477 9.258 1.00 1.75 68 VAL A N 19
ATOM 30784 C CA . VAL A 1 100 ? -7.581 7.846 9.493 1.00 2.06 68 VAL A CA 19
ATOM 30785 C C . VAL A 1 100 ? -6.363 7.869 10.426 1.00 1.84 68 VAL A C 19
ATOM 30786 O O . VAL A 1 100 ? -5.630 8.860 10.487 1.00 2.23 68 VAL A O 19
ATOM 30799 N N . ALA A 1 101 ? -6.150 6.766 11.135 1.00 1.56 69 ALA A N 19
ATOM 30800 C CA . ALA A 1 101 ? -5.044 6.649 12.078 1.00 1.54 69 ALA A CA 19
ATOM 30801 C C . ALA A 1 101 ? -3.696 6.702 11.364 1.00 1.33 69 ALA A C 19
ATOM 30802 O O . ALA A 1 101 ? -3.377 5.833 10.551 1.00 1.29 69 ALA A O 19
ATOM 30809 N N . ILE A 1 102 ? -2.913 7.726 11.671 1.00 1.30 70 ILE A N 19
ATOM 30810 C CA . ILE A 1 102 ? -1.601 7.898 11.064 1.00 1.16 70 ILE A CA 19
ATOM 30811 C C . ILE A 1 102 ? -0.522 7.302 11.972 1.00 1.01 70 ILE A C 19
ATOM 30812 O O . ILE A 1 102 ? 0.612 7.068 11.547 1.00 0.94 70 ILE A O 19
ATOM 30828 N N . THR A 1 103 ? -0.898 7.036 13.220 1.00 1.06 71 THR A N 19
ATOM 30829 C CA . THR A 1 103 ? 0.012 6.460 14.201 1.00 1.05 71 THR A CA 19
ATOM 30830 C C . THR A 1 103 ? 0.456 5.057 13.797 1.00 0.90 71 THR A C 19
ATOM 30831 O O . THR A 1 103 ? 1.555 4.619 14.136 1.00 0.89 71 THR A O 19
ATOM 30842 N N . SER A 1 104 ? -0.405 4.360 13.069 1.00 0.90 72 SER A N 19
ATOM 30843 C CA . SER A 1 104 ? -0.109 3.011 12.618 1.00 0.92 72 SER A CA 19
ATOM 30844 C C . SER A 1 104 ? 0.949 3.019 11.517 1.00 0.73 72 SER A C 19
ATOM 30845 O O . SER A 1 104 ? 1.745 2.087 11.402 1.00 0.76 72 SER A O 19
ATOM 30853 N N . ILE A 1 105 ? 0.976 4.087 10.729 1.00 0.62 73 ILE A N 19
ATOM 30854 C CA . ILE A 1 105 ? 1.901 4.174 9.610 1.00 0.52 73 ILE A CA 19
ATOM 30855 C C . ILE A 1 105 ? 3.255 4.696 10.072 1.00 0.51 73 ILE A C 19
ATOM 30856 O O . ILE A 1 105 ? 3.501 5.903 10.089 1.00 0.60 73 ILE A O 19
ATOM 30872 N N . VAL A 1 106 ? 4.124 3.781 10.466 1.00 0.49 74 VAL A N 19
ATOM 30873 C CA . VAL A 1 106 ? 5.474 4.140 10.873 1.00 0.57 74 VAL A CA 19
ATOM 30874 C C . VAL A 1 106 ? 6.497 3.436 9.989 1.00 0.45 74 VAL A C 19
ATOM 30875 O O . VAL A 1 106 ? 7.403 4.068 9.444 1.00 0.52 74 VAL A O 19
ATOM 30888 N N . THR A 1 107 ? 6.341 2.130 9.844 1.00 0.36 75 THR A N 19
ATOM 30889 C CA . THR A 1 107 ? 7.239 1.342 9.021 1.00 0.34 75 THR A CA 19
ATOM 30890 C C . THR A 1 107 ? 6.752 1.290 7.578 1.00 0.31 75 THR A C 19
ATOM 30891 O O . THR A 1 107 ? 5.551 1.406 7.317 1.00 0.33 75 THR A O 19
ATOM 30902 N N . VAL A 1 108 ? 7.685 1.125 6.646 1.00 0.29 76 VAL A N 19
ATOM 30903 C CA . VAL A 1 108 ? 7.345 1.030 5.230 1.00 0.28 76 VAL A CA 19
ATOM 30904 C C . VAL A 1 108 ? 6.444 -0.178 4.985 1.00 0.27 76 VAL A C 19
ATOM 30905 O O . VAL A 1 108 ? 5.520 -0.130 4.168 1.00 0.30 76 VAL A O 19
ATOM 30918 N N . ALA A 1 109 ? 6.707 -1.246 5.731 1.00 0.28 77 ALA A N 19
ATOM 30919 C CA . ALA A 1 109 ? 5.946 -2.483 5.618 1.00 0.31 77 ALA A CA 19
ATOM 30920 C C . ALA A 1 109 ? 4.464 -2.274 5.908 1.00 0.31 77 ALA A C 19
ATOM 30921 O O . ALA A 1 109 ? 3.615 -2.919 5.295 1.00 0.35 77 ALA A O 19
ATOM 30928 N N . ASP A 1 110 ? 4.152 -1.366 6.826 1.00 0.32 78 ASP A N 19
ATOM 30929 C CA . ASP A 1 110 ? 2.771 -1.160 7.252 1.00 0.37 78 ASP A CA 19
ATOM 30930 C C . ASP A 1 110 ? 1.937 -0.567 6.124 1.00 0.36 78 ASP A C 19
ATOM 30931 O O . ASP A 1 110 ? 0.870 -1.084 5.791 1.00 0.42 78 ASP A O 19
ATOM 30940 N N . LEU A 1 111 ? 2.439 0.506 5.528 1.00 0.32 79 LEU A N 19
ATOM 30941 C CA . LEU A 1 111 ? 1.729 1.185 4.449 1.00 0.34 79 LEU A CA 19
ATOM 30942 C C . LEU A 1 111 ? 1.649 0.295 3.213 1.00 0.31 79 LEU A C 19
ATOM 30943 O O . LEU A 1 111 ? 0.625 0.249 2.529 1.00 0.34 79 LEU A O 19
ATOM 30959 N N . ALA A 1 112 ? 2.733 -0.419 2.938 1.00 0.29 80 ALA A N 19
ATOM 30960 C CA . ALA A 1 112 ? 2.788 -1.307 1.788 1.00 0.33 80 ALA A CA 19
ATOM 30961 C C . ALA A 1 112 ? 1.787 -2.446 1.936 1.00 0.30 80 ALA A C 19
ATOM 30962 O O . ALA A 1 112 ? 1.027 -2.745 1.014 1.00 0.34 80 ALA A O 19
ATOM 30969 N N . ARG A 1 113 ? 1.765 -3.060 3.115 1.00 0.30 81 ARG A N 19
ATOM 30970 C CA . ARG A 1 113 ? 0.864 -4.176 3.373 1.00 0.35 81 ARG A CA 19
ATOM 30971 C C . ARG A 1 113 ? -0.591 -3.715 3.380 1.00 0.34 81 ARG A C 19
ATOM 30972 O O . ARG A 1 113 ? -1.487 -4.477 3.024 1.00 0.39 81 ARG A O 19
ATOM 30993 N N . ALA A 1 114 ? -0.816 -2.463 3.769 1.00 0.37 82 ALA A N 19
ATOM 30994 C CA . ALA A 1 114 ? -2.166 -1.903 3.821 1.00 0.45 82 ALA A CA 19
ATOM 30995 C C . ALA A 1 114 ? -2.855 -1.996 2.463 1.00 0.49 82 ALA A C 19
ATOM 30996 O O . ALA A 1 114 ? -4.005 -2.428 2.362 1.00 0.59 82 ALA A O 19
ATOM 31003 N N . TYR A 1 115 ? -2.140 -1.602 1.417 1.00 0.49 83 TYR A N 19
ATOM 31004 C CA . TYR A 1 115 ? -2.682 -1.639 0.067 1.00 0.60 83 TYR A CA 19
ATOM 31005 C C . TYR A 1 115 ? -2.570 -3.032 -0.539 1.00 0.62 83 TYR A C 19
ATOM 31006 O O . TYR A 1 115 ? -3.286 -3.362 -1.481 1.00 0.77 83 TYR A O 19
ATOM 31024 N N . ALA A 1 116 ? -1.674 -3.846 0.002 1.00 0.51 84 ALA A N 19
ATOM 31025 C CA . ALA A 1 116 ? -1.537 -5.226 -0.446 1.00 0.55 84 ALA A CA 19
ATOM 31026 C C . ALA A 1 116 ? -2.713 -6.060 0.048 1.00 0.61 84 ALA A C 19
ATOM 31027 O O . ALA A 1 116 ? -3.235 -6.916 -0.672 1.00 0.72 84 ALA A O 19
ATOM 31034 N N . GLN A 1 117 ? -3.131 -5.797 1.282 1.00 0.65 85 GLN A N 19
ATOM 31035 C CA . GLN A 1 117 ? -4.279 -6.472 1.869 1.00 0.79 85 GLN A CA 19
ATOM 31036 C C . GLN A 1 117 ? -5.562 -6.022 1.180 1.00 0.96 85 GLN A C 19
ATOM 31037 O O . GLN A 1 117 ? -6.439 -6.834 0.885 1.00 1.19 85 GLN A O 19
ATOM 31051 N N . GLN A 1 118 ? -5.650 -4.727 0.903 1.00 1.06 86 GLN A N 19
ATOM 31052 C CA . GLN A 1 118 ? -6.820 -4.166 0.247 1.00 1.32 86 GLN A CA 19
ATOM 31053 C C . GLN A 1 118 ? -6.939 -4.714 -1.172 1.00 1.60 86 GLN A C 19
ATOM 31054 O O . GLN A 1 118 ? -5.944 -4.830 -1.890 1.00 1.83 86 GLN A O 19
ATOM 31068 N N . GLY A 1 119 ? -8.151 -5.059 -1.563 1.00 1.82 87 GLY A N 19
ATOM 31069 C CA . GLY A 1 119 ? -8.375 -5.633 -2.871 1.00 2.21 87 GLY A CA 19
ATOM 31070 C C . GLY A 1 119 ? -8.859 -7.061 -2.774 1.00 2.47 87 GLY A C 19
ATOM 31071 O O . GLY A 1 119 ? -9.305 -7.644 -3.762 1.00 2.96 87 GLY A O 19
ATOM 31075 N N . VAL A 1 120 ? -8.770 -7.622 -1.576 1.00 2.43 88 VAL A N 19
ATOM 31076 C CA . VAL A 1 120 ? -9.232 -8.979 -1.332 1.00 2.94 88 VAL A CA 19
ATOM 31077 C C . VAL A 1 120 ? -10.758 -9.024 -1.333 1.00 3.34 88 VAL A C 19
ATOM 31078 O O . VAL A 1 120 ? -11.417 -8.157 -0.751 1.00 3.41 88 VAL A O 19
ATOM 31091 N N . PRO A 1 121 ? -11.334 -10.007 -2.036 1.00 3.89 89 PRO A N 19
ATOM 31092 C CA . PRO A 1 121 ? -12.782 -10.195 -2.097 1.00 4.51 89 PRO A CA 19
ATOM 31093 C C . PRO A 1 121 ? -13.387 -10.438 -0.717 1.00 4.91 89 PRO A C 19
ATOM 31094 O O . PRO A 1 121 ? -13.166 -11.481 -0.100 1.00 5.20 89 PRO A O 19
ATOM 31105 N N . GLY A 1 122 ? -14.132 -9.458 -0.230 1.00 5.15 90 GLY A N 19
ATOM 31106 C CA . GLY A 1 122 ? -14.775 -9.579 1.061 1.00 5.78 90 GLY A CA 19
ATOM 31107 C C . GLY A 1 122 ? -15.558 -8.333 1.418 1.00 6.35 90 GLY A C 19
ATOM 31108 O O . GLY A 1 122 ? -15.003 -7.233 1.415 1.00 6.50 90 GLY A O 19
ATOM 31112 N N . PRO A 1 123 ? -16.858 -8.467 1.710 1.00 6.96 91 PRO A N 19
ATOM 31113 C CA . PRO A 1 123 ? -17.701 -7.334 2.083 1.00 7.73 91 PRO A CA 19
ATOM 31114 C C . PRO A 1 123 ? -17.450 -6.884 3.520 1.00 7.82 91 PRO A C 19
ATOM 31115 O O . PRO A 1 123 ? -17.323 -7.710 4.429 1.00 7.67 91 PRO A O 19
ATOM 31126 N N . SER A 1 124 ? -17.378 -5.580 3.715 1.00 8.30 92 SER A N 19
ATOM 31127 C CA . SER A 1 124 ? -17.129 -5.013 5.030 1.00 8.68 92 SER A CA 19
ATOM 31128 C C . SER A 1 124 ? -18.397 -5.086 5.878 1.00 9.34 92 SER A C 19
ATOM 31129 O O . SER A 1 124 ? -19.507 -5.118 5.344 1.00 9.92 92 SER A O 19
ATOM 31137 N N . PRO A 1 125 ? -18.242 -5.132 7.216 1.00 9.44 93 PRO A N 19
ATOM 31138 C CA . PRO A 1 125 ? -19.374 -5.198 8.153 1.00 10.20 93 PRO A CA 19
ATOM 31139 C C . PRO A 1 125 ? -20.278 -3.969 8.069 1.00 10.96 93 PRO A C 19
ATOM 31140 O O . PRO A 1 125 ? -21.405 -3.979 8.568 1.00 11.69 93 PRO A O 19
ATOM 31151 N N . ASP A 1 126 ? -19.778 -2.914 7.438 1.00 10.89 94 ASP A N 19
ATOM 31152 C CA . ASP A 1 126 ? -20.549 -1.692 7.246 1.00 11.70 94 ASP A CA 19
ATOM 31153 C C . ASP A 1 126 ? -21.573 -1.888 6.137 1.00 11.90 94 ASP A C 19
ATOM 31154 O O . ASP A 1 126 ? -21.237 -2.357 5.049 1.00 11.65 94 ASP A O 19
ATOM 31163 N N . PRO A 1 127 ? -22.839 -1.517 6.394 1.00 12.53 95 PRO A N 19
ATOM 31164 C CA . PRO A 1 127 ? -23.917 -1.645 5.407 1.00 12.95 95 PRO A CA 19
ATOM 31165 C C . PRO A 1 127 ? -23.666 -0.780 4.180 1.00 13.54 95 PRO A C 19
ATOM 31166 O O . PRO A 1 127 ? -24.186 -1.044 3.100 1.00 13.87 95 PRO A O 19
ATOM 31177 N N . LEU A 1 128 ? -22.844 0.242 4.360 1.00 13.80 96 LEU A N 19
ATOM 31178 C CA . LEU A 1 128 ? -22.476 1.144 3.276 1.00 14.53 96 LEU A CA 19
ATOM 31179 C C . LEU A 1 128 ? -21.699 0.387 2.205 1.00 14.23 96 LEU A C 19
ATOM 31180 O O . LEU A 1 128 ? -21.820 0.666 1.011 1.00 14.80 96 LEU A O 19
ATOM 31196 N N . ASP A 1 129 ? -20.910 -0.579 2.646 1.00 13.43 97 ASP A N 19
ATOM 31197 C CA . ASP A 1 129 ? -20.089 -1.376 1.745 1.00 13.21 97 ASP A CA 19
ATOM 31198 C C . ASP A 1 129 ? -20.833 -2.637 1.327 1.00 13.07 97 ASP A C 19
ATOM 31199 O O . ASP A 1 129 ? -20.801 -3.038 0.165 1.00 13.44 97 ASP A O 19
ATOM 31208 N N . ALA A 1 130 ? -21.534 -3.233 2.286 1.00 12.70 98 ALA A N 19
ATOM 31209 C CA . ALA A 1 130 ? -22.242 -4.492 2.074 1.00 12.73 98 ALA A CA 19
ATOM 31210 C C . ALA A 1 130 ? -23.330 -4.377 1.007 1.00 13.69 98 ALA A C 19
ATOM 31211 O O . ALA A 1 130 ? -23.636 -5.352 0.322 1.00 14.00 98 ALA A O 19
ATOM 31218 N N . GLN A 1 131 ? -23.915 -3.192 0.867 1.00 14.27 99 GLN A N 19
ATOM 31219 C CA . GLN A 1 131 ? -24.984 -2.981 -0.107 1.00 15.26 99 GLN A CA 19
ATOM 31220 C C . GLN A 1 131 ? -24.437 -2.873 -1.527 1.00 15.81 99 GLN A C 19
ATOM 31221 O O . GLN A 1 131 ? -25.211 -2.828 -2.483 1.00 16.48 99 GLN A O 19
ATOM 31235 N N . LEU A 1 132 ? -23.111 -2.852 -1.652 1.00 15.62 100 LEU A N 19
ATOM 31236 C CA . LEU A 1 132 ? -22.432 -2.942 -2.947 1.00 16.22 100 LEU A CA 19
ATOM 31237 C C . LEU A 1 132 ? -23.004 -1.971 -3.980 1.00 16.11 100 LEU A C 19
ATOM 31238 O O . LEU A 1 132 ? -23.626 -2.387 -4.963 1.00 16.32 100 LEU A O 19
ATOM 31254 N N . ARG A 1 133 ? -22.799 -0.681 -3.751 1.00 15.92 101 ARG A N 19
ATOM 31255 C CA . ARG A 1 133 ? -23.167 0.330 -4.734 1.00 15.95 101 ARG A CA 19
ATOM 31256 C C . ARG A 1 133 ? -21.961 0.640 -5.608 1.00 16.67 101 ARG A C 19
ATOM 31257 O O . ARG A 1 133 ? -22.089 1.143 -6.722 1.00 16.96 101 ARG A O 19
ATOM 31278 N N . ASP A 1 134 ? -20.785 0.323 -5.082 1.00 17.07 102 ASP A N 19
ATOM 31279 C CA . ASP A 1 134 ? -19.532 0.602 -5.765 1.00 17.84 102 ASP A CA 19
ATOM 31280 C C . ASP A 1 134 ? -19.084 -0.627 -6.536 1.00 18.30 102 ASP A C 19
ATOM 31281 O O . ASP A 1 134 ? -18.953 -0.602 -7.760 1.00 18.98 102 ASP A O 19
ATOM 31290 N N . LEU A 1 135 ? -18.865 -1.707 -5.806 1.00 18.02 103 LEU A N 19
ATOM 31291 C CA . LEU A 1 135 ? -18.457 -2.966 -6.403 1.00 18.52 103 LEU A CA 19
ATOM 31292 C C . LEU A 1 135 ? -19.669 -3.721 -6.929 1.00 18.60 103 LEU A C 19
ATOM 31293 O O . LEU A 1 135 ? -20.585 -4.041 -6.175 1.00 18.46 103 LEU A O 19
ATOM 31309 N N . ARG A 1 136 ? -19.674 -3.990 -8.226 1.00 18.97 104 ARG A N 19
ATOM 31310 C CA . ARG A 1 136 ? -20.752 -4.748 -8.839 1.00 19.25 104 ARG A CA 19
ATOM 31311 C C . ARG A 1 136 ? -20.545 -6.235 -8.586 1.00 20.06 104 ARG A C 19
ATOM 31312 O O . ARG A 1 136 ? -21.502 -7.006 -8.499 1.00 20.50 104 ARG A O 19
ATOM 31333 N N . GLN A 1 137 ? -19.286 -6.628 -8.463 1.00 20.36 105 GLN A N 19
ATOM 31334 C CA . GLN A 1 137 ? -18.946 -8.003 -8.144 1.00 21.23 105 GLN A CA 19
ATOM 31335 C C . GLN A 1 137 ? -17.921 -8.030 -7.021 1.00 21.37 105 GLN A C 19
ATOM 31336 O O . GLN A 1 137 ? -17.225 -7.039 -6.783 1.00 21.50 105 GLN A O 19
ATOM 31350 N N . LEU A 1 138 ? -17.837 -9.153 -6.333 1.00 21.46 106 LEU A N 19
ATOM 31351 C CA . LEU A 1 138 ? -16.893 -9.303 -5.244 1.00 21.72 106 LEU A CA 19
ATOM 31352 C C . LEU A 1 138 ? -15.643 -10.015 -5.739 1.00 22.33 106 LEU A C 19
ATOM 31353 O O . LEU A 1 138 ? -15.685 -11.254 -5.904 1.00 22.57 106 LEU A O 19
ATOM 31370 N N . GLY A 1 28 ? 1.675 -26.085 -9.177 1.00 5.43 -4 GLY A N 20
ATOM 31371 C CA . GLY A 1 28 ? 2.643 -25.267 -9.942 1.00 4.83 -4 GLY A CA 20
ATOM 31372 C C . GLY A 1 28 ? 3.246 -24.164 -9.097 1.00 4.18 -4 GLY A C 20
ATOM 31373 O O . GLY A 1 28 ? 4.156 -24.410 -8.301 1.00 4.27 -4 GLY A O 20
ATOM 31377 N N . ILE A 1 29 ? 2.738 -22.950 -9.262 1.00 3.81 -3 ILE A N 20
ATOM 31378 C CA . ILE A 1 29 ? 3.231 -21.808 -8.506 1.00 3.35 -3 ILE A CA 20
ATOM 31379 C C . ILE A 1 29 ? 2.844 -21.916 -7.035 1.00 2.96 -3 ILE A C 20
ATOM 31380 O O . ILE A 1 29 ? 1.691 -22.203 -6.696 1.00 3.17 -3 ILE A O 20
ATOM 31396 N N . ASP A 1 30 ? 3.815 -21.702 -6.164 1.00 2.59 -2 ASP A N 20
ATOM 31397 C CA . ASP A 1 30 ? 3.592 -21.781 -4.732 1.00 2.41 -2 ASP A CA 20
ATOM 31398 C C . ASP A 1 30 ? 2.894 -20.521 -4.243 1.00 2.20 -2 ASP A C 20
ATOM 31399 O O . ASP A 1 30 ? 3.290 -19.409 -4.590 1.00 2.05 -2 ASP A O 20
ATOM 31408 N N . PRO A 1 31 ? 1.835 -20.676 -3.432 1.00 2.29 -1 PRO A N 20
ATOM 31409 C CA . PRO A 1 31 ? 1.124 -19.541 -2.837 1.00 2.22 -1 PRO A CA 20
ATOM 31410 C C . PRO A 1 31 ? 2.050 -18.699 -1.968 1.00 2.13 -1 PRO A C 20
ATOM 31411 O O . PRO A 1 31 ? 1.809 -17.514 -1.752 1.00 2.08 -1 PRO A O 20
ATOM 31422 N N . PHE A 1 32 ? 3.113 -19.330 -1.484 1.00 2.17 0 PHE A N 20
ATOM 31423 C CA . PHE A 1 32 ? 4.102 -18.658 -0.656 1.00 2.18 0 PHE A CA 20
ATOM 31424 C C . PHE A 1 32 ? 4.994 -17.761 -1.504 1.00 1.96 0 PHE A C 20
ATOM 31425 O O . PHE A 1 32 ? 5.186 -16.587 -1.185 1.00 1.91 0 PHE A O 20
ATOM 31442 N N . THR A 1 33 ? 5.520 -18.304 -2.598 1.00 1.91 1 THR A N 20
ATOM 31443 C CA . THR A 1 33 ? 6.369 -17.530 -3.489 1.00 1.79 1 THR A CA 20
ATOM 31444 C C . THR A 1 33 ? 5.565 -16.411 -4.133 1.00 1.62 1 THR A C 20
ATOM 31445 O O . THR A 1 33 ? 6.016 -15.270 -4.208 1.00 1.47 1 THR A O 20
ATOM 31456 N N . LEU A 1 34 ? 4.354 -16.747 -4.561 1.00 1.68 2 LEU A N 20
ATOM 31457 C CA . LEU A 1 34 ? 3.443 -15.777 -5.152 1.00 1.59 2 LEU A CA 20
ATOM 31458 C C . LEU A 1 34 ? 3.139 -14.651 -4.166 1.00 1.41 2 LEU A C 20
ATOM 31459 O O . LEU A 1 34 ? 3.016 -13.486 -4.552 1.00 1.32 2 LEU A O 20
ATOM 31475 N N . ASN A 1 35 ? 3.034 -15.005 -2.889 1.00 1.39 3 ASN A N 20
ATOM 31476 C CA . ASN A 1 35 ? 2.759 -14.029 -1.841 1.00 1.27 3 ASN A CA 20
ATOM 31477 C C . ASN A 1 35 ? 3.930 -13.063 -1.693 1.00 1.13 3 ASN A C 20
ATOM 31478 O O . ASN A 1 35 ? 3.745 -11.872 -1.447 1.00 1.04 3 ASN A O 20
ATOM 31489 N N . HIS A 1 36 ? 5.141 -13.582 -1.854 1.00 1.17 4 HIS A N 20
ATOM 31490 C CA . HIS A 1 36 ? 6.336 -12.750 -1.792 1.00 1.10 4 HIS A CA 20
ATOM 31491 C C . HIS A 1 36 ? 6.427 -11.863 -3.025 1.00 1.02 4 HIS A C 20
ATOM 31492 O O . HIS A 1 36 ? 6.768 -10.685 -2.926 1.00 0.91 4 HIS A O 20
ATOM 31507 N N . GLN A 1 37 ? 6.100 -12.434 -4.177 1.00 1.10 5 GLN A N 20
ATOM 31508 C CA . GLN A 1 37 ? 6.145 -11.714 -5.443 1.00 1.08 5 GLN A CA 20
ATOM 31509 C C . GLN A 1 37 ? 5.219 -10.503 -5.426 1.00 0.94 5 GLN A C 20
ATOM 31510 O O . GLN A 1 37 ? 5.624 -9.403 -5.801 1.00 0.87 5 GLN A O 20
ATOM 31524 N N . VAL A 1 38 ? 3.982 -10.703 -4.983 1.00 0.96 6 VAL A N 20
ATOM 31525 C CA . VAL A 1 38 ? 3.002 -9.623 -4.966 1.00 0.91 6 VAL A CA 20
ATOM 31526 C C . VAL A 1 38 ? 3.372 -8.557 -3.932 1.00 0.76 6 VAL A C 20
ATOM 31527 O O . VAL A 1 38 ? 3.211 -7.364 -4.181 1.00 0.70 6 VAL A O 20
ATOM 31540 N N . MET A 1 39 ? 3.899 -8.985 -2.787 1.00 0.75 7 MET A N 20
ATOM 31541 C CA . MET A 1 39 ? 4.340 -8.048 -1.758 1.00 0.65 7 MET A CA 20
ATOM 31542 C C . MET A 1 39 ? 5.535 -7.247 -2.266 1.00 0.59 7 MET A C 20
ATOM 31543 O O . MET A 1 39 ? 5.658 -6.048 -2.004 1.00 0.56 7 MET A O 20
ATOM 31557 N N . ASP A 1 40 ? 6.401 -7.922 -3.011 1.00 0.63 8 ASP A N 20
ATOM 31558 C CA . ASP A 1 40 ? 7.546 -7.284 -3.652 1.00 0.61 8 ASP A CA 20
ATOM 31559 C C . ASP A 1 40 ? 7.077 -6.224 -4.642 1.00 0.54 8 ASP A C 20
ATOM 31560 O O . ASP A 1 40 ? 7.664 -5.150 -4.742 1.00 0.50 8 ASP A O 20
ATOM 31569 N N . GLN A 1 41 ? 5.996 -6.532 -5.353 1.00 0.57 9 GLN A N 20
ATOM 31570 C CA . GLN A 1 41 ? 5.406 -5.601 -6.310 1.00 0.54 9 GLN A CA 20
ATOM 31571 C C . GLN A 1 41 ? 4.894 -4.349 -5.606 1.00 0.45 9 GLN A C 20
ATOM 31572 O O . GLN A 1 41 ? 5.072 -3.235 -6.100 1.00 0.43 9 GLN A O 20
ATOM 31586 N N . VAL A 1 42 ? 4.264 -4.534 -4.450 1.00 0.46 10 VAL A N 20
ATOM 31587 C CA . VAL A 1 42 ? 3.772 -3.410 -3.664 1.00 0.44 10 VAL A CA 20
ATOM 31588 C C . VAL A 1 42 ? 4.942 -2.568 -3.157 1.00 0.37 10 VAL A C 20
ATOM 31589 O O . VAL A 1 42 ? 4.897 -1.337 -3.191 1.00 0.39 10 VAL A O 20
ATOM 31602 N N . PHE A 1 43 ? 5.995 -3.243 -2.706 1.00 0.35 11 PHE A N 20
ATOM 31603 C CA . PHE A 1 43 ? 7.207 -2.564 -2.265 1.00 0.35 11 PHE A CA 20
ATOM 31604 C C . PHE A 1 43 ? 7.841 -1.799 -3.422 1.00 0.31 11 PHE A C 20
ATOM 31605 O O . PHE A 1 43 ? 8.258 -0.656 -3.263 1.00 0.33 11 PHE A O 20
ATOM 31622 N N . ASP A 1 44 ? 7.907 -2.439 -4.582 1.00 0.31 12 ASP A N 20
ATOM 31623 C CA . ASP A 1 44 ? 8.427 -1.800 -5.786 1.00 0.31 12 ASP A CA 20
ATOM 31624 C C . ASP A 1 44 ? 7.663 -0.518 -6.091 1.00 0.29 12 ASP A C 20
ATOM 31625 O O . ASP A 1 44 ? 8.255 0.505 -6.446 1.00 0.31 12 ASP A O 20
ATOM 31634 N N . GLN A 1 45 ? 6.346 -0.580 -5.937 1.00 0.30 13 GLN A N 20
ATOM 31635 C CA . GLN A 1 45 ? 5.488 0.571 -6.176 1.00 0.34 13 GLN A CA 20
ATOM 31636 C C . GLN A 1 45 ? 5.842 1.717 -5.228 1.00 0.34 13 GLN A C 20
ATOM 31637 O O . GLN A 1 45 ? 6.177 2.817 -5.670 1.00 0.38 13 GLN A O 20
ATOM 31651 N N . VAL A 1 46 ? 5.796 1.443 -3.927 1.00 0.34 14 VAL A N 20
ATOM 31652 C CA . VAL A 1 46 ? 6.055 2.473 -2.926 1.00 0.38 14 VAL A CA 20
ATOM 31653 C C . VAL A 1 46 ? 7.494 2.980 -3.012 1.00 0.37 14 VAL A C 20
ATOM 31654 O O . VAL A 1 46 ? 7.741 4.167 -2.822 1.00 0.42 14 VAL A O 20
ATOM 31667 N N . GLU A 1 47 ? 8.431 2.084 -3.324 1.00 0.35 15 GLU A N 20
ATOM 31668 C CA . GLU A 1 47 ? 9.833 2.457 -3.499 1.00 0.40 15 GLU A CA 20
ATOM 31669 C C . GLU A 1 47 ? 9.968 3.568 -4.531 1.00 0.40 15 GLU A C 20
ATOM 31670 O O . GLU A 1 47 ? 10.615 4.589 -4.288 1.00 0.45 15 GLU A O 20
ATOM 31682 N N . HIS A 1 48 ? 9.338 3.358 -5.679 1.00 0.37 16 HIS A N 20
ATOM 31683 C CA . HIS A 1 48 ? 9.396 4.312 -6.774 1.00 0.42 16 HIS A CA 20
ATOM 31684 C C . HIS A 1 48 ? 8.772 5.640 -6.364 1.00 0.41 16 HIS A C 20
ATOM 31685 O O . HIS A 1 48 ? 9.295 6.703 -6.692 1.00 0.45 16 HIS A O 20
ATOM 31700 N N . GLN A 1 49 ? 7.662 5.574 -5.640 1.00 0.38 17 GLN A N 20
ATOM 31701 C CA . GLN A 1 49 ? 6.971 6.777 -5.197 1.00 0.40 17 GLN A CA 20
ATOM 31702 C C . GLN A 1 49 ? 7.833 7.551 -4.201 1.00 0.38 17 GLN A C 20
ATOM 31703 O O . GLN A 1 49 ? 7.917 8.778 -4.266 1.00 0.43 17 GLN A O 20
ATOM 31717 N N . ILE A 1 50 ? 8.486 6.827 -3.295 1.00 0.35 18 ILE A N 20
ATOM 31718 C CA . ILE A 1 50 ? 9.385 7.438 -2.321 1.00 0.37 18 ILE A CA 20
ATOM 31719 C C . ILE A 1 50 ? 10.531 8.155 -3.030 1.00 0.39 18 ILE A C 20
ATOM 31720 O O . ILE A 1 50 ? 10.877 9.288 -2.687 1.00 0.42 18 ILE A O 20
ATOM 31736 N N . ALA A 1 51 ? 11.095 7.495 -4.036 1.00 0.40 19 ALA A N 20
ATOM 31737 C CA . ALA A 1 51 ? 12.186 8.065 -4.818 1.00 0.45 19 ALA A CA 20
ATOM 31738 C C . ALA A 1 51 ? 11.764 9.375 -5.481 1.00 0.47 19 ALA A C 20
ATOM 31739 O O . ALA A 1 51 ? 12.555 10.316 -5.582 1.00 0.51 19 ALA A O 20
ATOM 31746 N N . GLN A 1 52 ? 10.511 9.434 -5.918 1.00 0.46 20 GLN A N 20
ATOM 31747 C CA . GLN A 1 52 ? 9.987 10.629 -6.567 1.00 0.51 20 GLN A CA 20
ATOM 31748 C C . GLN A 1 52 ? 9.827 11.760 -5.558 1.00 0.50 20 GLN A C 20
ATOM 31749 O O . GLN A 1 52 ? 10.103 12.919 -5.868 1.00 0.55 20 GLN A O 20
ATOM 31763 N N . VAL A 1 53 ? 9.394 11.415 -4.352 1.00 0.48 21 VAL A N 20
ATOM 31764 C CA . VAL A 1 53 ? 9.225 12.401 -3.292 1.00 0.54 21 VAL A CA 20
ATOM 31765 C C . VAL A 1 53 ? 10.578 12.946 -2.848 1.00 0.57 21 VAL A C 20
ATOM 31766 O O . VAL A 1 53 ? 10.766 14.158 -2.758 1.00 0.66 21 VAL A O 20
ATOM 31779 N N . LEU A 1 54 ? 11.526 12.046 -2.599 1.00 0.54 22 LEU A N 20
ATOM 31780 C CA . LEU A 1 54 ? 12.873 12.441 -2.186 1.00 0.61 22 LEU A CA 20
ATOM 31781 C C . LEU A 1 54 ? 13.506 13.357 -3.225 1.00 0.61 22 LEU A C 20
ATOM 31782 O O . LEU A 1 54 ? 14.125 14.369 -2.883 1.00 0.68 22 LEU A O 20
ATOM 31798 N N . GLY A 1 55 ? 13.333 13.004 -4.493 1.00 0.61 23 GLY A N 20
ATOM 31799 C CA . GLY A 1 55 ? 13.854 13.814 -5.572 1.00 0.73 23 GLY A CA 20
ATOM 31800 C C . GLY A 1 55 ? 13.179 15.168 -5.649 1.00 0.81 23 GLY A C 20
ATOM 31801 O O . GLY A 1 55 ? 13.846 16.190 -5.794 1.00 0.94 23 GLY A O 20
ATOM 31805 N N . ALA A 1 56 ? 11.856 15.175 -5.527 1.00 0.80 24 ALA A N 20
ATOM 31806 C CA . ALA A 1 56 ? 11.080 16.409 -5.590 1.00 0.96 24 ALA A CA 20
ATOM 31807 C C . ALA A 1 56 ? 11.418 17.334 -4.426 1.00 1.01 24 ALA A C 20
ATOM 31808 O O . ALA A 1 56 ? 11.437 18.557 -4.576 1.00 1.19 24 ALA A O 20
ATOM 31815 N N . LYS A 1 57 ? 11.681 16.744 -3.268 1.00 0.92 25 LYS A N 20
ATOM 31816 C CA . LYS A 1 57 ? 12.064 17.509 -2.090 1.00 1.04 25 LYS A CA 20
ATOM 31817 C C . LYS A 1 57 ? 13.475 18.061 -2.234 1.00 1.06 25 LYS A C 20
ATOM 31818 O O . LYS A 1 57 ? 13.788 19.139 -1.726 1.00 1.18 25 LYS A O 20
ATOM 31837 N N . GLY A 1 58 ? 14.318 17.316 -2.937 1.00 1.00 26 GLY A N 20
ATOM 31838 C CA . GLY A 1 58 ? 15.708 17.697 -3.082 1.00 1.09 26 GLY A CA 20
ATOM 31839 C C . GLY A 1 58 ? 16.529 17.245 -1.896 1.00 1.08 26 GLY A C 20
ATOM 31840 O O . GLY A 1 58 ? 17.658 17.698 -1.694 1.00 1.22 26 GLY A O 20
ATOM 31844 N N . GLY A 1 59 ? 15.959 16.336 -1.115 1.00 0.99 27 GLY A N 20
ATOM 31845 C CA . GLY A 1 59 ? 16.602 15.885 0.101 1.00 1.09 27 GLY A CA 20
ATOM 31846 C C . GLY A 1 59 ? 17.564 14.740 -0.140 1.00 1.07 27 GLY A C 20
ATOM 31847 O O . GLY A 1 59 ? 17.718 14.291 -1.277 1.00 1.10 27 GLY A O 20
ATOM 31851 N N . PRO A 1 60 ? 18.227 14.253 0.919 1.00 1.17 28 PRO A N 20
ATOM 31852 C CA . PRO A 1 60 ? 19.199 13.158 0.819 1.00 1.26 28 PRO A CA 20
ATOM 31853 C C . PRO A 1 60 ? 18.599 11.897 0.207 1.00 1.05 28 PRO A C 20
ATOM 31854 O O . PRO A 1 60 ? 17.642 11.324 0.741 1.00 0.97 28 PRO A O 20
ATOM 31865 N N . LEU A 1 61 ? 19.167 11.472 -0.913 1.00 1.10 29 LEU A N 20
ATOM 31866 C CA . LEU A 1 61 ? 18.720 10.266 -1.587 1.00 1.03 29 LEU A CA 20
ATOM 31867 C C . LEU A 1 61 ? 19.197 9.040 -0.826 1.00 0.95 29 LEU A C 20
ATOM 31868 O O . LEU A 1 61 ? 20.389 8.732 -0.805 1.00 1.15 29 LEU A O 20
ATOM 31884 N N . VAL A 1 62 ? 18.264 8.355 -0.192 1.00 0.79 30 VAL A N 20
ATOM 31885 C CA . VAL A 1 62 ? 18.577 7.187 0.607 1.00 0.80 30 VAL A CA 20
ATOM 31886 C C . VAL A 1 62 ? 17.868 5.959 0.055 1.00 0.73 30 VAL A C 20
ATOM 31887 O O . VAL A 1 62 ? 16.780 6.064 -0.513 1.00 0.75 30 VAL A O 20
ATOM 31900 N N . ALA A 1 63 ? 18.496 4.804 0.209 1.00 0.80 31 ALA A N 20
ATOM 31901 C CA . ALA A 1 63 ? 17.929 3.556 -0.279 1.00 0.79 31 ALA A CA 20
ATOM 31902 C C . ALA A 1 63 ? 16.893 3.018 0.697 1.00 0.65 31 ALA A C 20
ATOM 31903 O O . ALA A 1 63 ? 17.154 2.908 1.897 1.00 0.73 31 ALA A O 20
ATOM 31910 N N . VAL A 1 64 ? 15.723 2.685 0.178 1.00 0.55 32 VAL A N 20
ATOM 31911 C CA . VAL A 1 64 ? 14.630 2.205 1.009 1.00 0.49 32 VAL A CA 20
ATOM 31912 C C . VAL A 1 64 ? 14.542 0.678 0.986 1.00 0.36 32 VAL A C 20
ATOM 31913 O O . VAL A 1 64 ? 14.718 0.048 -0.059 1.00 0.44 32 VAL A O 20
ATOM 31926 N N . GLU A 1 65 ? 14.302 0.092 2.150 1.00 0.37 33 GLU A N 20
ATOM 31927 C CA . GLU A 1 65 ? 14.068 -1.339 2.259 1.00 0.44 33 GLU A CA 20
ATOM 31928 C C . GLU A 1 65 ? 12.679 -1.579 2.844 1.00 0.42 33 GLU A C 20
ATOM 31929 O O . GLU A 1 65 ? 11.979 -0.622 3.168 1.00 0.46 33 GLU A O 20
ATOM 31941 N N . ILE A 1 66 ? 12.272 -2.829 2.997 1.00 0.44 34 ILE A N 20
ATOM 31942 C CA . ILE A 1 66 ? 10.918 -3.113 3.461 1.00 0.45 34 ILE A CA 20
ATOM 31943 C C . ILE A 1 66 ? 10.776 -2.828 4.962 1.00 0.36 34 ILE A C 20
ATOM 31944 O O . ILE A 1 66 ? 9.732 -2.360 5.422 1.00 0.41 34 ILE A O 20
ATOM 31960 N N . ASP A 1 67 ? 11.846 -3.067 5.711 1.00 0.37 35 ASP A N 20
ATOM 31961 C CA . ASP A 1 67 ? 11.821 -2.902 7.161 1.00 0.39 35 ASP A CA 20
ATOM 31962 C C . ASP A 1 67 ? 12.228 -1.482 7.559 1.00 0.38 35 ASP A C 20
ATOM 31963 O O . ASP A 1 67 ? 12.233 -1.126 8.738 1.00 0.50 35 ASP A O 20
ATOM 31972 N N . SER A 1 68 ? 12.546 -0.665 6.564 1.00 0.38 36 SER A N 20
ATOM 31973 C CA . SER A 1 68 ? 12.971 0.706 6.809 1.00 0.43 36 SER A CA 20
ATOM 31974 C C . SER A 1 68 ? 11.867 1.522 7.477 1.00 0.32 36 SER A C 20
ATOM 31975 O O . SER A 1 68 ? 10.699 1.452 7.086 1.00 0.32 36 SER A O 20
ATOM 31983 N N . ARG A 1 69 ? 12.245 2.281 8.494 1.00 0.35 37 ARG A N 20
ATOM 31984 C CA . ARG A 1 69 ? 11.325 3.185 9.163 1.00 0.36 37 ARG A CA 20
ATOM 31985 C C . ARG A 1 69 ? 11.418 4.554 8.509 1.00 0.37 37 ARG A C 20
ATOM 31986 O O . ARG A 1 69 ? 12.513 5.060 8.260 1.00 0.43 37 ARG A O 20
ATOM 32007 N N . PHE A 1 70 ? 10.263 5.143 8.231 1.00 0.37 38 PHE A N 20
ATOM 32008 C CA . PHE A 1 70 ? 10.192 6.377 7.456 1.00 0.40 38 PHE A CA 20
ATOM 32009 C C . PHE A 1 70 ? 10.905 7.537 8.138 1.00 0.44 38 PHE A C 20
ATOM 32010 O O . PHE A 1 70 ? 11.394 8.439 7.463 1.00 0.50 38 PHE A O 20
ATOM 32027 N N . SER A 1 71 ? 10.977 7.512 9.462 1.00 0.52 39 SER A N 20
ATOM 32028 C CA . SER A 1 71 ? 11.711 8.536 10.193 1.00 0.63 39 SER A CA 20
ATOM 32029 C C . SER A 1 71 ? 13.199 8.478 9.844 1.00 0.56 39 SER A C 20
ATOM 32030 O O . SER A 1 71 ? 13.823 9.505 9.570 1.00 0.56 39 SER A O 20
ATOM 32038 N N . ASP A 1 72 ? 13.750 7.266 9.819 1.00 0.61 40 ASP A N 20
ATOM 32039 C CA . ASP A 1 72 ? 15.157 7.063 9.480 1.00 0.66 40 ASP A CA 20
ATOM 32040 C C . ASP A 1 72 ? 15.374 7.282 7.992 1.00 0.62 40 ASP A C 20
ATOM 32041 O O . ASP A 1 72 ? 16.440 7.717 7.561 1.00 0.72 40 ASP A O 20
ATOM 32050 N N . LEU A 1 73 ? 14.348 6.970 7.213 1.00 0.58 41 LEU A N 20
ATOM 32051 C CA . LEU A 1 73 ? 14.393 7.127 5.770 1.00 0.64 41 LEU A CA 20
ATOM 32052 C C . LEU A 1 73 ? 14.388 8.608 5.384 1.00 0.61 41 LEU A C 20
ATOM 32053 O O . LEU A 1 73 ? 14.765 8.975 4.273 1.00 0.75 41 LEU A O 20
ATOM 32069 N N . GLY A 1 74 ? 13.959 9.455 6.310 1.00 0.52 42 GLY A N 20
ATOM 32070 C CA . GLY A 1 74 ? 13.972 10.885 6.071 1.00 0.56 42 GLY A CA 20
ATOM 32071 C C . GLY A 1 74 ? 12.625 11.415 5.625 1.00 0.47 42 GLY A C 20
ATOM 32072 O O . GLY A 1 74 ? 12.538 12.506 5.063 1.00 0.51 42 GLY A O 20
ATOM 32076 N N . LEU A 1 75 ? 11.579 10.644 5.873 1.00 0.45 43 LEU A N 20
ATOM 32077 C CA . LEU A 1 75 ? 10.227 11.044 5.514 1.00 0.40 43 LEU A CA 20
ATOM 32078 C C . LEU A 1 75 ? 9.459 11.465 6.761 1.00 0.41 43 LEU A C 20
ATOM 32079 O O . LEU A 1 75 ? 9.135 10.634 7.614 1.00 0.53 43 LEU A O 20
ATOM 32095 N N . SER A 1 76 ? 9.181 12.757 6.869 1.00 0.45 44 SER A N 20
ATOM 32096 C CA . SER A 1 76 ? 8.433 13.285 7.997 1.00 0.54 44 SER A CA 20
ATOM 32097 C C . SER A 1 76 ? 6.949 12.958 7.837 1.00 0.50 44 SER A C 20
ATOM 32098 O O . SER A 1 76 ? 6.544 12.422 6.805 1.00 0.42 44 SER A O 20
ATOM 32106 N N . SER A 1 77 ? 6.142 13.273 8.839 1.00 0.62 45 SER A N 20
ATOM 32107 C CA . SER A 1 77 ? 4.710 13.018 8.766 1.00 0.65 45 SER A CA 20
ATOM 32108 C C . SER A 1 77 ? 4.095 13.774 7.587 1.00 0.52 45 SER A C 20
ATOM 32109 O O . SER A 1 77 ? 3.214 13.261 6.893 1.00 0.51 45 SER A O 20
ATOM 32117 N N . LEU A 1 78 ? 4.599 14.978 7.343 1.00 0.52 46 LEU A N 20
ATOM 32118 C CA . LEU A 1 78 ? 4.128 15.801 6.236 1.00 0.50 46 LEU A CA 20
ATOM 32119 C C . LEU A 1 78 ? 4.523 15.169 4.907 1.00 0.44 46 LEU A C 20
ATOM 32120 O O . LEU A 1 78 ? 3.759 15.184 3.941 1.00 0.48 46 LEU A O 20
ATOM 32136 N N . ASP A 1 79 ? 5.721 14.596 4.874 1.00 0.42 47 ASP A N 20
ATOM 32137 C CA . ASP A 1 79 ? 6.206 13.909 3.685 1.00 0.41 47 ASP A CA 20
ATOM 32138 C C . ASP A 1 79 ? 5.401 12.645 3.452 1.00 0.36 47 ASP A C 20
ATOM 32139 O O . ASP A 1 79 ? 5.103 12.291 2.314 1.00 0.38 47 ASP A O 20
ATOM 32148 N N . LEU A 1 80 ? 5.046 11.974 4.542 1.00 0.39 48 LEU A N 20
ATOM 32149 C CA . LEU A 1 80 ? 4.201 10.790 4.474 1.00 0.46 48 LEU A CA 20
ATOM 32150 C C . LEU A 1 80 ? 2.849 11.129 3.870 1.00 0.47 48 LEU A C 20
ATOM 32151 O O . LEU A 1 80 ? 2.354 10.400 3.017 1.00 0.51 48 LEU A O 20
ATOM 32167 N N . ALA A 1 81 ? 2.264 12.238 4.305 1.00 0.47 49 ALA A N 20
ATOM 32168 C CA . ALA A 1 81 ? 0.990 12.695 3.762 1.00 0.55 49 ALA A CA 20
ATOM 32169 C C . ALA A 1 81 ? 1.076 12.846 2.246 1.00 0.50 49 ALA A C 20
ATOM 32170 O O . ALA A 1 81 ? 0.211 12.367 1.510 1.00 0.55 49 ALA A O 20
ATOM 32177 N N . THR A 1 82 ? 2.140 13.494 1.790 1.00 0.45 50 THR A N 20
ATOM 32178 C CA . THR A 1 82 ? 2.378 13.680 0.368 1.00 0.45 50 THR A CA 20
ATOM 32179 C C . THR A 1 82 ? 2.658 12.341 -0.324 1.00 0.39 50 THR A C 20
ATOM 32180 O O . THR A 1 82 ? 2.125 12.061 -1.399 1.00 0.40 50 THR A O 20
ATOM 32191 N N . LEU A 1 83 ? 3.484 11.516 0.306 1.00 0.35 51 LEU A N 20
ATOM 32192 C CA . LEU A 1 83 ? 3.828 10.203 -0.228 1.00 0.34 51 LEU A CA 20
ATOM 32193 C C . LEU A 1 83 ? 2.583 9.336 -0.393 1.00 0.35 51 LEU A C 20
ATOM 32194 O O . LEU A 1 83 ? 2.361 8.742 -1.448 1.00 0.40 51 LEU A O 20
ATOM 32210 N N . ILE A 1 84 ? 1.769 9.282 0.652 1.00 0.37 52 ILE A N 20
ATOM 32211 C CA . ILE A 1 84 ? 0.557 8.482 0.636 1.00 0.44 52 ILE A CA 20
ATOM 32212 C C . ILE A 1 84 ? -0.435 9.024 -0.392 1.00 0.41 52 ILE A C 20
ATOM 32213 O O . ILE A 1 84 ? -1.160 8.260 -1.019 1.00 0.43 52 ILE A O 20
ATOM 32229 N N . SER A 1 85 ? -0.446 10.338 -0.581 1.00 0.44 53 SER A N 20
ATOM 32230 C CA . SER A 1 85 ? -1.278 10.952 -1.611 1.00 0.50 53 SER A CA 20
ATOM 32231 C C . SER A 1 85 ? -0.841 10.478 -3.000 1.00 0.48 53 SER A C 20
ATOM 32232 O O . SER A 1 85 ? -1.672 10.223 -3.877 1.00 0.53 53 SER A O 20
ATOM 32240 N N . ASN A 1 86 ? 0.467 10.333 -3.181 1.00 0.47 54 ASN A N 20
ATOM 32241 C CA . ASN A 1 86 ? 1.025 9.864 -4.447 1.00 0.54 54 ASN A CA 20
ATOM 32242 C C . ASN A 1 86 ? 0.733 8.382 -4.655 1.00 0.47 54 ASN A C 20
ATOM 32243 O O . ASN A 1 86 ? 0.767 7.886 -5.780 1.00 0.57 54 ASN A O 20
ATOM 32254 N N . LEU A 1 87 ? 0.457 7.677 -3.568 1.00 0.40 55 LEU A N 20
ATOM 32255 C CA . LEU A 1 87 ? 0.090 6.270 -3.641 1.00 0.41 55 LEU A CA 20
ATOM 32256 C C . LEU A 1 87 ? -1.426 6.137 -3.776 1.00 0.40 55 LEU A C 20
ATOM 32257 O O . LEU A 1 87 ? -1.938 5.174 -4.352 1.00 0.42 55 LEU A O 20
ATOM 32273 N N . GLU A 1 88 ? -2.130 7.126 -3.239 1.00 0.43 56 GLU A N 20
ATOM 32274 C CA . GLU A 1 88 ? -3.584 7.188 -3.303 1.00 0.50 56 GLU A CA 20
ATOM 32275 C C . GLU A 1 88 ? -4.051 7.173 -4.753 1.00 0.48 56 GLU A C 20
ATOM 32276 O O . GLU A 1 88 ? -4.976 6.448 -5.104 1.00 0.54 56 GLU A O 20
ATOM 32288 N N . ALA A 1 89 ? -3.375 7.946 -5.595 1.00 0.47 57 ALA A N 20
ATOM 32289 C CA . ALA A 1 89 ? -3.734 8.042 -7.006 1.00 0.54 57 ALA A CA 20
ATOM 32290 C C . ALA A 1 89 ? -3.457 6.739 -7.756 1.00 0.50 57 ALA A C 20
ATOM 32291 O O . ALA A 1 89 ? -3.841 6.589 -8.915 1.00 0.65 57 ALA A O 20
ATOM 32298 N N . VAL A 1 90 ? -2.786 5.805 -7.095 1.00 0.39 58 VAL A N 20
ATOM 32299 C CA . VAL A 1 90 ? -2.482 4.516 -7.697 1.00 0.44 58 VAL A CA 20
ATOM 32300 C C . VAL A 1 90 ? -3.622 3.527 -7.462 1.00 0.48 58 VAL A C 20
ATOM 32301 O O . VAL A 1 90 ? -4.096 2.878 -8.397 1.00 0.58 58 VAL A O 20
ATOM 32314 N N . TYR A 1 91 ? -4.068 3.425 -6.214 1.00 0.48 59 TYR A N 20
ATOM 32315 C CA . TYR A 1 91 ? -5.105 2.458 -5.855 1.00 0.57 59 TYR A CA 20
ATOM 32316 C C . TYR A 1 91 ? -6.499 3.080 -5.870 1.00 0.67 59 TYR A C 20
ATOM 32317 O O . TYR A 1 91 ? -7.485 2.410 -6.176 1.00 0.74 59 TYR A O 20
ATOM 32335 N N . GLY A 1 92 ? -6.578 4.360 -5.536 1.00 0.79 60 GLY A N 20
ATOM 32336 C CA . GLY A 1 92 ? -7.867 5.009 -5.373 1.00 0.93 60 GLY A CA 20
ATOM 32337 C C . GLY A 1 92 ? -8.392 4.846 -3.962 1.00 1.01 60 GLY A C 20
ATOM 32338 O O . GLY A 1 92 ? -9.516 5.243 -3.649 1.00 1.23 60 GLY A O 20
ATOM 32342 N N . THR A 1 93 ? -7.560 4.261 -3.112 1.00 1.00 61 THR A N 20
ATOM 32343 C CA . THR A 1 93 ? -7.918 3.972 -1.735 1.00 1.17 61 THR A CA 20
ATOM 32344 C C . THR A 1 93 ? -7.761 5.204 -0.851 1.00 1.44 61 THR A C 20
ATOM 32345 O O . THR A 1 93 ? -6.765 5.918 -0.947 1.00 1.78 61 THR A O 20
ATOM 32356 N N . ASP A 1 94 ? -8.747 5.433 0.009 1.00 1.59 62 ASP A N 20
ATOM 32357 C CA . ASP A 1 94 ? -8.756 6.598 0.892 1.00 1.95 62 ASP A CA 20
ATOM 32358 C C . ASP A 1 94 ? -7.698 6.470 1.985 1.00 1.51 62 ASP A C 20
ATOM 32359 O O . ASP A 1 94 ? -7.761 5.555 2.811 1.00 1.59 62 ASP A O 20
ATOM 32368 N N . PRO A 1 95 ? -6.711 7.384 1.996 1.00 2.12 63 PRO A N 20
ATOM 32369 C CA . PRO A 1 95 ? -5.659 7.410 3.015 1.00 2.53 63 PRO A CA 20
ATOM 32370 C C . PRO A 1 95 ? -6.225 7.481 4.427 1.00 2.06 63 PRO A C 20
ATOM 32371 O O . PRO A 1 95 ? -6.882 8.457 4.799 1.00 2.15 63 PRO A O 20
ATOM 32382 N N . PHE A 1 96 ? -5.959 6.448 5.211 1.00 2.11 64 PHE A N 20
ATOM 32383 C CA . PHE A 1 96 ? -6.432 6.387 6.588 1.00 1.93 64 PHE A CA 20
ATOM 32384 C C . PHE A 1 96 ? -5.548 7.227 7.503 1.00 2.37 64 PHE A C 20
ATOM 32385 O O . PHE A 1 96 ? -5.831 7.374 8.690 1.00 2.33 64 PHE A O 20
ATOM 32402 N N . ALA A 1 97 ? -4.484 7.778 6.937 1.00 3.08 65 ALA A N 20
ATOM 32403 C CA . ALA A 1 97 ? -3.548 8.598 7.691 1.00 3.86 65 ALA A CA 20
ATOM 32404 C C . ALA A 1 97 ? -4.231 9.851 8.233 1.00 3.69 65 ALA A C 20
ATOM 32405 O O . ALA A 1 97 ? -4.037 10.224 9.387 1.00 3.90 65 ALA A O 20
ATOM 32412 N N . ASP A 1 98 ? -5.041 10.487 7.394 1.00 3.58 66 ASP A N 20
ATOM 32413 C CA . ASP A 1 98 ? -5.774 11.685 7.794 1.00 3.92 66 ASP A CA 20
ATOM 32414 C C . ASP A 1 98 ? -7.018 11.318 8.582 1.00 3.25 66 ASP A C 20
ATOM 32415 O O . ASP A 1 98 ? -7.581 12.145 9.300 1.00 3.56 66 ASP A O 20
ATOM 32424 N N . ALA A 1 99 ? -7.437 10.072 8.449 1.00 2.57 67 ALA A N 20
ATOM 32425 C CA . ALA A 1 99 ? -8.655 9.605 9.085 1.00 2.48 67 ALA A CA 20
ATOM 32426 C C . ALA A 1 99 ? -8.392 9.152 10.517 1.00 2.09 67 ALA A C 20
ATOM 32427 O O . ALA A 1 99 ? -8.954 9.701 11.463 1.00 2.63 67 ALA A O 20
ATOM 32434 N N . VAL A 1 100 ? -7.522 8.165 10.672 1.00 1.75 68 VAL A N 20
ATOM 32435 C CA . VAL A 1 100 ? -7.261 7.589 11.982 1.00 2.06 68 VAL A CA 20
ATOM 32436 C C . VAL A 1 100 ? -5.980 8.149 12.586 1.00 1.84 68 VAL A C 20
ATOM 32437 O O . VAL A 1 100 ? -6.027 8.930 13.538 1.00 2.23 68 VAL A O 20
ATOM 32450 N N . ALA A 1 101 ? -4.840 7.765 12.026 1.00 1.56 69 ALA A N 20
ATOM 32451 C CA . ALA A 1 101 ? -3.552 8.187 12.552 1.00 1.54 69 ALA A CA 20
ATOM 32452 C C . ALA A 1 101 ? -2.470 8.106 11.482 1.00 1.33 69 ALA A C 20
ATOM 32453 O O . ALA A 1 101 ? -2.513 7.245 10.604 1.00 1.29 69 ALA A O 20
ATOM 32460 N N . ILE A 1 102 ? -1.506 9.014 11.562 1.00 1.30 70 ILE A N 20
ATOM 32461 C CA . ILE A 1 102 ? -0.384 9.034 10.632 1.00 1.16 70 ILE A CA 20
ATOM 32462 C C . ILE A 1 102 ? 0.795 8.252 11.212 1.00 1.01 70 ILE A C 20
ATOM 32463 O O . ILE A 1 102 ? 1.659 7.764 10.483 1.00 0.94 70 ILE A O 20
ATOM 32479 N N . THR A 1 103 ? 0.799 8.102 12.531 1.00 1.06 71 THR A N 20
ATOM 32480 C CA . THR A 1 103 ? 1.864 7.390 13.220 1.00 1.05 71 THR A CA 20
ATOM 32481 C C . THR A 1 103 ? 1.698 5.878 13.083 1.00 0.90 71 THR A C 20
ATOM 32482 O O . THR A 1 103 ? 2.502 5.102 13.599 1.00 0.89 71 THR A O 20
ATOM 32493 N N . SER A 1 104 ? 0.650 5.468 12.380 1.00 0.90 72 SER A N 20
ATOM 32494 C CA . SER A 1 104 ? 0.425 4.062 12.084 1.00 0.92 72 SER A CA 20
ATOM 32495 C C . SER A 1 104 ? 1.364 3.605 10.969 1.00 0.73 72 SER A C 20
ATOM 32496 O O . SER A 1 104 ? 1.544 2.410 10.734 1.00 0.76 72 SER A O 20
ATOM 32504 N N . ILE A 1 105 ? 1.960 4.570 10.285 1.00 0.62 73 ILE A N 20
ATOM 32505 C CA . ILE A 1 105 ? 2.910 4.279 9.227 1.00 0.52 73 ILE A CA 20
ATOM 32506 C C . ILE A 1 105 ? 4.330 4.455 9.753 1.00 0.51 73 ILE A C 20
ATOM 32507 O O . ILE A 1 105 ? 4.899 5.547 9.703 1.00 0.60 73 ILE A O 20
ATOM 32523 N N . VAL A 1 106 ? 4.884 3.378 10.289 1.00 0.49 74 VAL A N 20
ATOM 32524 C CA . VAL A 1 106 ? 6.226 3.407 10.846 1.00 0.57 74 VAL A CA 20
ATOM 32525 C C . VAL A 1 106 ? 7.228 2.850 9.847 1.00 0.45 74 VAL A C 20
ATOM 32526 O O . VAL A 1 106 ? 8.170 3.535 9.441 1.00 0.52 74 VAL A O 20
ATOM 32539 N N . THR A 1 107 ? 7.019 1.608 9.447 1.00 0.36 75 THR A N 20
ATOM 32540 C CA . THR A 1 107 ? 7.899 0.964 8.493 1.00 0.34 75 THR A CA 20
ATOM 32541 C C . THR A 1 107 ? 7.267 0.947 7.110 1.00 0.31 75 THR A C 20
ATOM 32542 O O . THR A 1 107 ? 6.054 1.139 6.975 1.00 0.33 75 THR A O 20
ATOM 32553 N N . VAL A 1 108 ? 8.077 0.724 6.088 1.00 0.29 76 VAL A N 20
ATOM 32554 C CA . VAL A 1 108 ? 7.570 0.621 4.727 1.00 0.28 76 VAL A CA 20
ATOM 32555 C C . VAL A 1 108 ? 6.592 -0.545 4.625 1.00 0.27 76 VAL A C 20
ATOM 32556 O O . VAL A 1 108 ? 5.580 -0.471 3.921 1.00 0.30 76 VAL A O 20
ATOM 32569 N N . ALA A 1 109 ? 6.888 -1.606 5.370 1.00 0.28 77 ALA A N 20
ATOM 32570 C CA . ALA A 1 109 ? 6.024 -2.776 5.434 1.00 0.31 77 ALA A CA 20
ATOM 32571 C C . ALA A 1 109 ? 4.614 -2.404 5.886 1.00 0.31 77 ALA A C 20
ATOM 32572 O O . ALA A 1 109 ? 3.638 -2.980 5.414 1.00 0.35 77 ALA A O 20
ATOM 32579 N N . ASP A 1 110 ? 4.512 -1.427 6.786 1.00 0.32 78 ASP A N 20
ATOM 32580 C CA . ASP A 1 110 ? 3.213 -0.988 7.294 1.00 0.37 78 ASP A CA 20
ATOM 32581 C C . ASP A 1 110 ? 2.403 -0.332 6.190 1.00 0.36 78 ASP A C 20
ATOM 32582 O O . ASP A 1 110 ? 1.229 -0.649 5.993 1.00 0.42 78 ASP A O 20
ATOM 32591 N N . LEU A 1 111 ? 3.045 0.582 5.473 1.00 0.32 79 LEU A N 20
ATOM 32592 C CA . LEU A 1 111 ? 2.407 1.289 4.372 1.00 0.34 79 LEU A CA 20
ATOM 32593 C C . LEU A 1 111 ? 1.987 0.305 3.288 1.00 0.31 79 LEU A C 20
ATOM 32594 O O . LEU A 1 111 ? 0.863 0.354 2.787 1.00 0.34 79 LEU A O 20
ATOM 32610 N N . ALA A 1 112 ? 2.897 -0.598 2.951 1.00 0.29 80 ALA A N 20
ATOM 32611 C CA . ALA A 1 112 ? 2.648 -1.593 1.922 1.00 0.33 80 ALA A CA 20
ATOM 32612 C C . ALA A 1 112 ? 1.505 -2.522 2.317 1.00 0.30 80 ALA A C 20
ATOM 32613 O O . ALA A 1 112 ? 0.534 -2.662 1.578 1.00 0.34 80 ALA A O 20
ATOM 32620 N N . ARG A 1 113 ? 1.613 -3.128 3.496 1.00 0.30 81 ARG A N 20
ATOM 32621 C CA . ARG A 1 113 ? 0.630 -4.106 3.959 1.00 0.35 81 ARG A CA 20
ATOM 32622 C C . ARG A 1 113 ? -0.768 -3.499 4.043 1.00 0.34 81 ARG A C 20
ATOM 32623 O O . ARG A 1 113 ? -1.746 -4.125 3.639 1.00 0.39 81 ARG A O 20
ATOM 32644 N N . ALA A 1 114 ? -0.849 -2.276 4.550 1.00 0.37 82 ALA A N 20
ATOM 32645 C CA . ALA A 1 114 ? -2.132 -1.616 4.756 1.00 0.45 82 ALA A CA 20
ATOM 32646 C C . ALA A 1 114 ? -2.902 -1.457 3.448 1.00 0.49 82 ALA A C 20
ATOM 32647 O O . ALA A 1 114 ? -4.102 -1.728 3.386 1.00 0.59 82 ALA A O 20
ATOM 32654 N N . TYR A 1 115 ? -2.211 -1.028 2.401 1.00 0.49 83 TYR A N 20
ATOM 32655 C CA . TYR A 1 115 ? -2.860 -0.793 1.119 1.00 0.60 83 TYR A CA 20
ATOM 32656 C C . TYR A 1 115 ? -2.837 -2.036 0.235 1.00 0.62 83 TYR A C 20
ATOM 32657 O O . TYR A 1 115 ? -3.499 -2.079 -0.799 1.00 0.77 83 TYR A O 20
ATOM 32675 N N . ALA A 1 116 ? -2.081 -3.047 0.645 1.00 0.51 84 ALA A N 20
ATOM 32676 C CA . ALA A 1 116 ? -2.095 -4.332 -0.044 1.00 0.55 84 ALA A CA 20
ATOM 32677 C C . ALA A 1 116 ? -3.269 -5.169 0.443 1.00 0.61 84 ALA A C 20
ATOM 32678 O O . ALA A 1 116 ? -3.826 -5.980 -0.297 1.00 0.72 84 ALA A O 20
ATOM 32685 N N . GLN A 1 117 ? -3.639 -4.959 1.702 1.00 0.65 85 GLN A N 20
ATOM 32686 C CA . GLN A 1 117 ? -4.789 -5.627 2.293 1.00 0.79 85 GLN A CA 20
ATOM 32687 C C . GLN A 1 117 ? -6.079 -4.959 1.826 1.00 0.96 85 GLN A C 20
ATOM 32688 O O . GLN A 1 117 ? -7.165 -5.532 1.918 1.00 1.19 85 GLN A O 20
ATOM 32702 N N . GLN A 1 118 ? -5.949 -3.744 1.316 1.00 1.06 86 GLN A N 20
ATOM 32703 C CA . GLN A 1 118 ? -7.088 -3.014 0.790 1.00 1.32 86 GLN A CA 20
ATOM 32704 C C . GLN A 1 118 ? -7.364 -3.475 -0.639 1.00 1.60 86 GLN A C 20
ATOM 32705 O O . GLN A 1 118 ? -6.486 -4.037 -1.294 1.00 1.83 86 GLN A O 20
ATOM 32719 N N . GLY A 1 119 ? -8.579 -3.256 -1.115 1.00 1.82 87 GLY A N 20
ATOM 32720 C CA . GLY A 1 119 ? -8.959 -3.750 -2.425 1.00 2.21 87 GLY A CA 20
ATOM 32721 C C . GLY A 1 119 ? -9.716 -5.055 -2.311 1.00 2.47 87 GLY A C 20
ATOM 32722 O O . GLY A 1 119 ? -10.418 -5.468 -3.234 1.00 2.96 87 GLY A O 20
ATOM 32726 N N . VAL A 1 120 ? -9.560 -5.696 -1.164 1.00 2.43 88 VAL A N 20
ATOM 32727 C CA . VAL A 1 120 ? -10.269 -6.924 -0.840 1.00 2.94 88 VAL A CA 20
ATOM 32728 C C . VAL A 1 120 ? -10.898 -6.782 0.541 1.00 3.34 88 VAL A C 20
ATOM 32729 O O . VAL A 1 120 ? -10.403 -6.012 1.366 1.00 3.41 88 VAL A O 20
ATOM 32742 N N . PRO A 1 121 ? -12.017 -7.479 0.796 1.00 3.89 89 PRO A N 20
ATOM 32743 C CA . PRO A 1 121 ? -12.699 -7.435 2.091 1.00 4.51 89 PRO A CA 20
ATOM 32744 C C . PRO A 1 121 ? -11.763 -7.779 3.246 1.00 4.91 89 PRO A C 20
ATOM 32745 O O . PRO A 1 121 ? -11.346 -8.927 3.403 1.00 5.20 89 PRO A O 20
ATOM 32756 N N . GLY A 1 122 ? -11.434 -6.775 4.042 1.00 5.15 90 GLY A N 20
ATOM 32757 C CA . GLY A 1 122 ? -10.540 -6.968 5.166 1.00 5.78 90 GLY A CA 20
ATOM 32758 C C . GLY A 1 122 ? -10.835 -5.998 6.292 1.00 6.35 90 GLY A C 20
ATOM 32759 O O . GLY A 1 122 ? -11.403 -6.390 7.312 1.00 6.50 90 GLY A O 20
ATOM 32763 N N . PRO A 1 123 ? -10.467 -4.715 6.133 1.00 6.96 91 PRO A N 20
ATOM 32764 C CA . PRO A 1 123 ? -10.767 -3.677 7.127 1.00 7.73 91 PRO A CA 20
ATOM 32765 C C . PRO A 1 123 ? -12.270 -3.519 7.338 1.00 7.82 91 PRO A C 20
ATOM 32766 O O . PRO A 1 123 ? -13.010 -3.228 6.397 1.00 7.67 91 PRO A O 20
ATOM 32777 N N . SER A 1 124 ? -12.713 -3.734 8.569 1.00 8.30 92 SER A N 20
ATOM 32778 C CA . SER A 1 124 ? -14.128 -3.665 8.903 1.00 8.68 92 SER A CA 20
ATOM 32779 C C . SER A 1 124 ? -14.645 -2.231 8.802 1.00 9.34 92 SER A C 20
ATOM 32780 O O . SER A 1 124 ? -14.153 -1.337 9.492 1.00 9.92 92 SER A O 20
ATOM 32788 N N . PRO A 1 125 ? -15.642 -1.999 7.927 1.00 9.44 93 PRO A N 20
ATOM 32789 C CA . PRO A 1 125 ? -16.262 -0.679 7.761 1.00 10.20 93 PRO A CA 20
ATOM 32790 C C . PRO A 1 125 ? -16.939 -0.208 9.042 1.00 10.96 93 PRO A C 20
ATOM 32791 O O . PRO A 1 125 ? -17.016 0.991 9.317 1.00 11.69 93 PRO A O 20
ATOM 32802 N N . ASP A 1 126 ? -17.437 -1.165 9.811 1.00 10.89 94 ASP A N 20
ATOM 32803 C CA . ASP A 1 126 ? -18.080 -0.878 11.083 1.00 11.70 94 ASP A CA 20
ATOM 32804 C C . ASP A 1 126 ? -17.757 -1.976 12.093 1.00 11.90 94 ASP A C 20
ATOM 32805 O O . ASP A 1 126 ? -18.215 -3.110 11.959 1.00 11.65 94 ASP A O 20
ATOM 32814 N N . PRO A 1 127 ? -16.944 -1.662 13.109 1.00 12.53 95 PRO A N 20
ATOM 32815 C CA . PRO A 1 127 ? -16.546 -2.633 14.125 1.00 12.95 95 PRO A CA 20
ATOM 32816 C C . PRO A 1 127 ? -17.555 -2.760 15.267 1.00 13.54 95 PRO A C 20
ATOM 32817 O O . PRO A 1 127 ? -17.417 -3.623 16.132 1.00 13.87 95 PRO A O 20
ATOM 32828 N N . LEU A 1 128 ? -18.583 -1.917 15.257 1.00 13.80 96 LEU A N 20
ATOM 32829 C CA . LEU A 1 128 ? -19.550 -1.891 16.348 1.00 14.53 96 LEU A CA 20
ATOM 32830 C C . LEU A 1 128 ? -20.616 -2.963 16.136 1.00 14.23 96 LEU A C 20
ATOM 32831 O O . LEU A 1 128 ? -20.872 -3.785 17.020 1.00 14.80 96 LEU A O 20
ATOM 32847 N N . ASP A 1 129 ? -21.209 -2.981 14.949 1.00 13.43 97 ASP A N 20
ATOM 32848 C CA . ASP A 1 129 ? -22.201 -3.995 14.605 1.00 13.21 97 ASP A CA 20
ATOM 32849 C C . ASP A 1 129 ? -21.522 -5.333 14.368 1.00 13.07 97 ASP A C 20
ATOM 32850 O O . ASP A 1 129 ? -22.175 -6.374 14.320 1.00 13.44 97 ASP A O 20
ATOM 32859 N N . ALA A 1 130 ? -20.204 -5.296 14.220 1.00 12.70 98 ALA A N 20
ATOM 32860 C CA . ALA A 1 130 ? -19.412 -6.510 14.097 1.00 12.73 98 ALA A CA 20
ATOM 32861 C C . ALA A 1 130 ? -19.401 -7.252 15.425 1.00 13.69 98 ALA A C 20
ATOM 32862 O O . ALA A 1 130 ? -19.513 -8.475 15.475 1.00 14.00 98 ALA A O 20
ATOM 32869 N N . GLN A 1 131 ? -19.289 -6.494 16.505 1.00 14.27 99 GLN A N 20
ATOM 32870 C CA . GLN A 1 131 ? -19.339 -7.059 17.845 1.00 15.26 99 GLN A CA 20
ATOM 32871 C C . GLN A 1 131 ? -20.768 -7.458 18.189 1.00 15.81 99 GLN A C 20
ATOM 32872 O O . GLN A 1 131 ? -21.011 -8.516 18.771 1.00 16.48 99 GLN A O 20
ATOM 32886 N N . LEU A 1 132 ? -21.713 -6.608 17.801 1.00 15.62 100 LEU A N 20
ATOM 32887 C CA . LEU A 1 132 ? -23.127 -6.859 18.057 1.00 16.22 100 LEU A CA 20
ATOM 32888 C C . LEU A 1 132 ? -23.717 -7.795 17.007 1.00 16.11 100 LEU A C 20
ATOM 32889 O O . LEU A 1 132 ? -24.935 -7.917 16.887 1.00 16.32 100 LEU A O 20
ATOM 32905 N N . ARG A 1 133 ? -22.846 -8.454 16.252 1.00 15.92 101 ARG A N 20
ATOM 32906 C CA . ARG A 1 133 ? -23.265 -9.450 15.273 1.00 15.95 101 ARG A CA 20
ATOM 32907 C C . ARG A 1 133 ? -24.014 -10.577 15.972 1.00 16.67 101 ARG A C 20
ATOM 32908 O O . ARG A 1 133 ? -24.961 -11.150 15.436 1.00 16.96 101 ARG A O 20
ATOM 32929 N N . ASP A 1 134 ? -23.582 -10.867 17.187 1.00 17.07 102 ASP A N 20
ATOM 32930 C CA . ASP A 1 134 ? -24.135 -11.963 17.965 1.00 17.84 102 ASP A CA 20
ATOM 32931 C C . ASP A 1 134 ? -25.080 -11.439 19.039 1.00 18.30 102 ASP A C 20
ATOM 32932 O O . ASP A 1 134 ? -25.398 -12.146 19.995 1.00 18.98 102 ASP A O 20
ATOM 32941 N N . LEU A 1 135 ? -25.506 -10.187 18.888 1.00 18.02 103 LEU A N 20
ATOM 32942 C CA . LEU A 1 135 ? -26.423 -9.570 19.839 1.00 18.52 103 LEU A CA 20
ATOM 32943 C C . LEU A 1 135 ? -27.740 -10.336 19.883 1.00 18.60 103 LEU A C 20
ATOM 32944 O O . LEU A 1 135 ? -28.389 -10.550 18.857 1.00 18.46 103 LEU A O 20
ATOM 32960 N N . ARG A 1 136 ? -28.117 -10.756 21.074 1.00 18.97 104 ARG A N 20
ATOM 32961 C CA . ARG A 1 136 ? -29.299 -11.575 21.268 1.00 19.25 104 ARG A CA 20
ATOM 32962 C C . ARG A 1 136 ? -30.408 -10.759 21.914 1.00 20.06 104 ARG A C 20
ATOM 32963 O O . ARG A 1 136 ? -30.147 -9.727 22.533 1.00 20.50 104 ARG A O 20
ATOM 32984 N N . GLN A 1 137 ? -31.640 -11.225 21.774 1.00 20.36 105 GLN A N 20
ATOM 32985 C CA . GLN A 1 137 ? -32.775 -10.584 22.428 1.00 21.23 105 GLN A CA 20
ATOM 32986 C C . GLN A 1 137 ? -32.914 -11.098 23.860 1.00 21.37 105 GLN A C 20
ATOM 32987 O O . GLN A 1 137 ? -34.002 -11.468 24.310 1.00 21.50 105 GLN A O 20
ATOM 33001 N N . LEU A 1 138 ? -31.795 -11.114 24.566 1.00 21.46 106 LEU A N 20
ATOM 33002 C CA . LEU A 1 138 ? -31.745 -11.610 25.928 1.00 21.72 106 LEU A CA 20
ATOM 33003 C C . LEU A 1 138 ? -31.311 -10.495 26.866 1.00 22.33 106 LEU A C 20
ATOM 33004 O O . LEU A 1 138 ? -32.194 -9.858 27.479 1.00 22.57 106 LEU A O 20
#

B-factor: mean 3.68, std 5.53, range [0.27, 23.01]

Organism: Pseudomonas fluorescens (NCBI:txid294)

Secondary structure (DSSP, 8-state):
---HHHHHHHHHHHHHHHHHHHHHHHHHHHT-------TT-BHHHHT--HHHHHHHHHHHHHHHS----SSTT-GGG--BHHHHHHHHHTTTS--S-S-HHHHHHHH----

Sequence (111 aa):
GIDPFTLNHQVMDQVFDQVEHQIAQVLGAKGGPLVAVEIDSRFSDLGLSSLDLATLISNLEAVYGTDPFADAVAITSIVTVADLARAYAQQGVPGPSPDPLDAQLRDLRQLGIDPFTLNHQVMDQVFDQVEHQIAQVLGAKGGPLVAVEIDSRFSDLGLSSLDLATLISNLEAVYGTDPFADAVAITSIVTVADLARAYAQQGVPGPSPDPLDAQLRDLRQLGIDPFTLNHQVMDQVFDQVEHQIAQVLGAKGGPLVAVEIDSRFSDLGLSSLDLATLISNLEAVYGTDPFADAVAITSIVTVADLARAYAQQGVPGPSPDPLDAQLRDLRQLGIDPFTLNHQVMDQVFDQVEHQIAQVLGAKGGPLVAVEIDSRFSDLGLSSLDLATLISNLEAVYGTDPFADAVAITSIVTVADLARAYAQQGVPGPSPDPLDAQLRDLRQLGIDPFTLNHQVMDQVFDQVEHQIAQVLGAKGGPLVAVEIDSRFSDLGLSSLDLATLISNLEAVYGTDPFADAVAITSIVTVADLARAYAQQGVPGPSPDPLDAQLRDLRQLGIDPFTLNHQVMDQVFDQVEHQIAQVLGAKGGPLVAVEIDSRFSDLGLSSLDLATLISNLEAVYGTDPFADAVAITSIVTVADLARAYAQQGVPGPSPDPLDAQLRDLRQLGIDPFTLNHQVMDQVFDQVEHQIAQVLGAKGGPLVAVEIDSRFSDLGLSSLDLATLISNLEAVYGTDPFADAVAITSIVTVADLARAYAQQGVPGPSPDPLDAQLRDLRQLGIDPFTLNHQVMDQVFDQVEHQIAQVLGAKGGPLVAVEIDSRFSDLGLSSLDLATLISNLEAVYGTDPFADAVAITSIVTVADLARAYAQQGVPGPSPDPLDAQLRDLRQLGIDPFTLNHQVMDQVFDQVEHQIAQVLGAKGGPLVAVEIDSRFSDLGLSSLDLATLISNLEAVYGTDPFADAVAITSIVTVADLARAYAQQGVPGPSPDPLDAQLRDLRQLGIDPFTLNHQVMDQVFDQVEHQIAQVLGAKGGPLVAVEIDSRFSDLGLSSLDLATLISNLEAVYGTDPFADAVAITSIVTVADLARAYAQQGVPGPSPDPLDAQLRDLRQLGIDPFTLNHQVMDQVFDQVEHQIAQVLGAKGGPLVAVEIDSRFSDLGLSSLDLATLISNLEAVYGTDPFADAVAITSIVTVADLARAYAQQGVPGPSPDPLDAQLRDLRQLGIDPFTLNHQVMDQVFDQVEHQIAQVLGAKGGPLVAVEIDSRFSDLGLSSLDLATLISNLEAVYGTDPFADAVAITSIVTVADLARAYAQQGVPGPSPDPLDAQLRDLRQLGIDPFTLNHQVMDQVFDQVEHQIAQVLGAKGGPLVAVEIDSRFSDLGLSSLDLATLISNLEAVYGTDPFADAVAITSIVTVADLARAYAQQGVPGPSPDPLDAQLRDLRQLGIDPFTLNHQVMDQVFDQVEHQIAQVLGAKGGPLVAVEIDSRFSDLGLSSLDLATLISNLEAVYGTDPFADAVAITSIVTVADLARAYAQQGVPGPSPDPLDAQLRDLRQLGIDPFTLNHQVMDQVFDQVEHQIAQVLGAKGGPLVAVEIDSRFSDLGLSSLDLATLISNLEAVYGTDPFADAVAITSIVTVADLARAYAQQGVPGPSPDPLDAQLRDLRQLGIDPFTLNHQVMDQVFDQVEHQIAQVLGAKGGPLVAVEIDSRFSDLGLSSLDLATLISNLEAVYGTDPFADAVAITSIVTVADLARAYAQQGVPGPSPDPLDAQLRDLRQLGIDPFTLNHQVMDQVFDQVEHQIAQVLGAKGGPLVAVEIDSRFSDLGLSSLDLATLISNLEAVYGTDPFADAVAITSIVTVADLARAYAQQGVPGPSPDPLDAQLRDLRQLGIDPFTLNHQVMDQVFDQVEHQIAQVLGAKGGPLVAVEIDSRFSDLGLSSLDLATLISNLEAVYGTDPFADAVAITSIVTVADLARAYAQQGVPGPSPDPLDAQLRDLRQLGIDPFTLNHQVMDQVFDQVEHQIAQVLGAKGGPLVAVEIDSRFSDLGLSSLDLATLISNLEAVYGTDPFADAVAITSIVTVADLARAYAQQGVPGPSPDPLDAQLRDLRQLGIDPFTLNHQVMDQVFDQVEHQIAQVLGAKGGPLVAVEIDSRFSDLGLSSLDLATLISNLEAVYGTDPFADAVAITSIVTVADLARAYAQQGVPGPSPDPLDAQLRDLRQL

Nearest PDB structures (foldseek):
  6tg5-assembly1_A  TM=7.923E-01  e=4.663E-16  Pseudomonas fluorescens
  5msp-assembly1_A  TM=6.980E-01  e=4.619E-02  Segniliparus rugosus ATCC BAA-974
  8ahq-assembly1_C  TM=6.742E-01  e=1.386E-01  Streptomyces virginiae
  2cq8-assembly1_A  TM=6.339E-01  e=5.996E-01  Homo sapiens
  2l22-assembly1_A  TM=5.028E-01  e=1.999E-01  Pseudomonas fluorescens

Foldseek 3Di:
DDDPVVVVVVVLVVLLVVLQVLVQVLCVVVVHDDDHADQFDFCVVVVQDLVNLVVSVVSVCVVQVDDDCCVVPHSVQRTGNNSVSVVVVCPPDPDDDPDVPVVVCVVPDPD

Solvent-accessible surface area: 7785 Å² total; per-residue (Å²): 125,122,80,98,173,67,81,100,132,77,41,48,88,103,4,38,84,48,1,68,121,14,2,38,93,12,15,42,90,136,66,27,122,112,71,75,11,110,60,117,18,127,0,90,83,3,48,3,66,101,140,12,24,47,55,1,27,63,37,1,64,82,69,69,58,54,48,38,146,55,66,20,113,37,103,114,51,8,73,30,0,24,25,2,0,98,1,6,15,107,95,74,107,136,61,93,58,139,55,96,133,74,36,92,124,191,112,88,212,144,232